Protein 4UBT (pdb70)

Sequence (1555 aa):
HHHGSMGYPVIVEEATRSPIGKRNGWLSGLHATELLGAVQKAVVDKAGIQSGLHHAGDVEQVIGGCVTQFGEQSNNISRVAWLTAGLPEHVGATTVDCQSSGSGQQANHLIAGLIAAGAIDVGIACGIEAMSRVGLGANNAAGGPPDDRSLIRRAQQSWDDIDLPNQFEAAERIAKKRRGITREDVDVFGLEESQRRRAQRAWAEGRFDREISPIQAPVLDEQNQPTGERRRLVFRDQGLRRETTMAGLGELKPVLEGGIHTAGTSSQISDGAAAVLWMDEAVARAHGLTPRARIVAQALVGAEPYYHLDGPVQSTAKVLEEKAGMKIGDIDIIVEINEAFASVVLSWARRVHEPDMDRVNVNGGAIALGHPVGCTGSRLITTALHELERTDQSSLALITMCAGGALSTGTIIERISMGYPVIVEATRSPIGKRRNGWLSGLHATELLGAVQKAVVDKAGIQSGGLHHAAGGDVEQVIGGCVTQFGEQSNNISRVAWLTAGLPEHVGATTVDCQSSGSGQQANHLIAGLIAAGAIDVGIACGIEAMSRVGLGANAGPDRSLIRAQQSWDDIDLPNQFEAAERIAKRRGITREEDVDVFGLESQRRAQQRAWAEGRFDREISPIQAPVLDEQNQPTGERRRRLVFRDQGLRETTMMAGLGELKPVLEGGIHTAGTSSQISDGAAAVLWMDEEAVARAHGLTPRARIVAQALVGAEPYYHLDGPVQSTAKVLEKAGMKIGDIDIVEINEAFASVVLSWARVHEPDMDRVNVNGGAIALGHPVGCTGSRLITTALHELERTDQSLALITMCAGGALSTGTIIERIMGYPVIVEEATRSPIGKRNGWLSGLHHATELLGAVQKAVVDKAGIQSGLHHAGDVEQVIGGCVTQFGEQSNNISRVAWLTAGLPEEHVGATTVDCQSSGSGQQANHLIAGLIAAGAIDVGIACGIEAMSRVGLGANNAAGGPDRSLIRAQSWDIDLPNQFEEAAERIAKRRGITREDVDVFGLESQRRAQRAWAEGRFDREISPIQQAPVLDDEQNQPTGERRRLVFRDQGLRETTMAGLGELKPVVLLEGGIHTAGTSSQISDGAAAVLWMDEAVARAHGLTPRARIVAQALVGAEPYYHLDGPVQSTAKVLEKAGMKIGDIDIVEINEAFASVVLSWARVHEPDMDRVNVNGGAIALGHPVGCTGSRLITTALHELERTDQSSLALITMCAGGALSTGTIIERIIMGYPVIVEEATRSPIGKRNGWLSGLHATELLGAVQKAVVDKAGIIQSGLHAGDVEQVIGGCVTQFGEQSNNISRVAWLTAGLPEEHVGATTVDCQSSGSGQQANHLIAGLIAAGAIDVGIACGIEAMSRVGLGANALPNQQFEEAAERIAKRRGITREEDVDVFGLESQRRAQQRAWAEGRFDREISPIQAPVLDEQNQPTGEERRRLVFRDQGLRREETTMAGLGELKPVLEGGIHTAGTSSQISDGAAAVLWMDEAVARAHGLTPRARRIVAQALVGAEPYYHLDGPVQSTAKKVLEKAGMKIGDIDIVEINEAFASVVLSWARVHEEPDMDRVNVNGGAIALGHPVVGCTGSRLITTALHELERTDQSSLALLITMCAGGALSTGTIIERII

Structure (mmCIF, N/CA/C/O backbone):
data_4UBT
#
_entry.id   4UBT
#
_cell.length_a   76.660
_cell.length_b   100.180
_cell.length_c   107.950
_cell.angle_alpha   90.00
_cell.angle_beta   99.90
_cell.angle_gamma   90.00
#
_symmetry.space_group_name_H-M   'P 1 21 1'
#
loop_
_entity.id
_entity.type
_entity.pdbx_description
1 polymer 'Acetyl-CoA acetyltransferase FadA5'
2 non-polymer 'COENZYME A'
3 non-polymer '(2S)-2-[(8S,9S,10R,13S,14S,17R)-10,13-dimethyl-3-oxo-2,3,6,7,8,9,10,11,12,13,14,15,16,17-tetradecahydro-1H-cyclopenta[a]phenanthren-17-yl]propanoic acid (non-preferred name)'
4 non-polymer GLYCEROL
5 non-polymer 'CHLORIDE ION'
6 non-polymer DI(HYDROXYETHYL)ETHER
7 non-polymer 'SODIUM ION'
8 water water
#
loop_
_atom_site.group_PDB
_atom_site.id
_atom_site.type_symbol
_atom_site.label_atom_id
_atom_site.label_alt_id
_atom_site.label_comp_id
_atom_site.label_asym_id
_atom_site.label_entity_id
_atom_site.label_seq_id
_atom_site.pdbx_PDB_ins_code
_atom_site.Cartn_x
_atom_site.Cartn_y
_atom_site.Cartn_z
_atom_site.occupancy
_atom_site.B_iso_or_equiv
_atom_site.auth_seq_id
_atom_site.auth_comp_id
_atom_site.auth_asym_id
_atom_site.auth_atom_id
_atom_site.pdbx_PDB_model_num
ATOM 1 N N . HIS A 1 4 ? 8.568 -18.414 42.563 0.92 87.61 -4 HIS A N 1
ATOM 2 C CA . HIS A 1 4 ? 7.646 -18.597 41.449 0.92 85.90 -4 HIS A CA 1
ATOM 3 C C . HIS A 1 4 ? 7.627 -17.359 40.550 0.92 82.45 -4 HIS A C 1
ATOM 4 O O . HIS A 1 4 ? 6.948 -17.339 39.521 0.92 78.48 -4 HIS A O 1
ATOM 11 N N . HIS A 1 5 ? 8.382 -16.335 40.950 0.75 81.30 -3 HIS A N 1
ATOM 12 C CA . HIS A 1 5 ? 8.551 -15.104 40.167 0.75 78.46 -3 HIS A CA 1
ATOM 13 C C . HIS A 1 5 ? 8.657 -13.872 41.068 0.75 74.86 -3 HIS A C 1
ATOM 14 O O . HIS A 1 5 ? 8.078 -13.851 42.155 0.75 73.69 -3 HIS A O 1
ATOM 21 N N . HIS A 1 6 ? 9.392 -12.847 40.634 0.85 76.54 -2 HIS A N 1
ATOM 22 C CA . HIS A 1 6 ? 9.429 -11.609 41.427 0.85 79.37 -2 HIS A CA 1
ATOM 23 C C . HIS A 1 6 ? 9.417 -10.238 40.720 0.85 77.47 -2 HIS A C 1
ATOM 24 O O . HIS A 1 6 ? 8.596 -9.387 41.071 0.85 71.97 -2 HIS A O 1
ATOM 31 N N . GLY A 1 7 ? 10.309 -10.000 39.761 0.64 78.41 -1 GLY A N 1
ATOM 32 C CA . GLY A 1 7 ? 10.157 -8.816 38.929 0.64 78.06 -1 GLY A CA 1
ATOM 33 C C . GLY A 1 7 ? 11.331 -7.903 38.617 0.64 79.75 -1 GLY A C 1
ATOM 34 O O . GLY A 1 7 ? 12.395 -7.962 39.242 0.64 77.16 -1 GLY A O 1
ATOM 35 N N . SER A 1 8 ? 11.115 -7.058 37.610 1.00 82.47 0 SER A N 1
ATOM 36 C CA . SER A 1 8 ? 12.001 -5.947 37.291 1.00 82.32 0 SER A CA 1
ATOM 37 C C . SER A 1 8 ? 11.231 -4.662 37.565 1.00 75.04 0 SER A C 1
ATOM 38 O O . SER A 1 8 ? 10.457 -4.198 36.723 1.00 71.31 0 SER A O 1
ATOM 41 N N . MET A 1 9 ? 11.428 -4.100 38.752 1.00 62.04 1 MET A N 1
ATOM 42 C CA . MET A 1 9 ? 10.625 -2.969 39.193 1.00 52.23 1 MET A CA 1
ATOM 43 C C . MET A 1 9 ? 11.476 -1.728 39.336 1.00 48.15 1 MET A C 1
ATOM 44 O O . MET A 1 9 ? 12.702 -1.801 39.477 1.00 51.16 1 MET A O 1
ATOM 49 N N . GLY A 1 10 ? 10.813 -0.583 39.316 1.00 33.88 2 GLY A N 1
ATOM 50 C CA . GLY A 1 10 ? 11.473 0.669 39.602 1.00 33.99 2 GLY A CA 1
ATOM 51 C C . GLY A 1 10 ? 10.933 1.203 40.907 1.00 38.33 2 GLY A C 1
ATOM 52 O O . GLY A 1 10 ? 9.908 0.718 41.417 1.00 33.47 2 GLY A O 1
ATOM 53 N N . TYR A 1 11 ? 11.635 2.189 41.450 1.00 32.17 3 TYR A N 1
ATOM 54 C CA . TYR A 1 11 ? 11.202 2.910 42.636 1.00 31.43 3 TYR A CA 1
ATOM 55 C C . TYR A 1 11 ? 11.082 4.357 42.232 1.00 29.75 3 TYR A C 1
ATOM 56 O O . TYR A 1 11 ? 12.076 5.083 42.204 1.00 29.98 3 TYR A O 1
ATOM 65 N N . PRO A 1 12 ? 9.863 4.777 41.891 1.00 28.16 4 PRO A N 1
ATOM 66 C CA . PRO A 1 12 ? 9.630 6.112 41.334 1.00 26.62 4 PRO A CA 1
ATOM 67 C C . PRO A 1 12 ? 9.922 7.189 42.362 1.00 28.63 4 PRO A C 1
ATOM 68 O O . PRO A 1 12 ? 9.480 7.079 43.509 1.00 27.78 4 PRO A O 1
ATOM 72 N N . VAL A 1 13 ? 10.680 8.205 41.961 1.00 26.06 5 VAL A N 1
ATOM 73 C CA . VAL A 1 13 ? 10.912 9.361 42.808 1.00 28.01 5 VAL A CA 1
ATOM 74 C C . VAL A 1 13 ? 10.820 10.604 41.947 1.00 30.14 5 VAL A C 1
ATOM 75 O O . VAL A 1 13 ? 11.136 10.567 40.755 1.00 25.46 5 VAL A O 1
ATOM 79 N N . ILE A 1 14 ? 10.391 11.703 42.555 1.00 23.76 6 ILE A N 1
ATOM 80 C CA . ILE A 1 14 ? 10.454 13.003 41.903 1.00 26.93 6 ILE A CA 1
ATOM 81 C C . ILE A 1 14 ? 11.877 13.573 41.976 1.00 25.18 6 ILE A C 1
ATOM 82 O O . ILE A 1 14 ? 12.493 13.601 43.052 1.00 26.66 6 ILE A O 1
ATOM 87 N N . VAL A 1 15 ? 12.406 14.015 40.836 1.00 23.71 7 VAL A N 1
ATOM 88 C CA . VAL A 1 15 ? 13.715 14.679 40.824 1.00 25.96 7 VAL A CA 1
ATOM 89 C C . VAL A 1 15 ? 13.614 16.176 40.535 1.00 23.78 7 VAL A C 1
ATOM 90 O O . VAL A 1 15 ? 14.489 16.946 40.945 1.00 27.22 7 VAL A O 1
ATOM 94 N N . GLU A 1 16 ? 12.570 16.588 39.820 1.00 26.28 8 GLU A N 1
ATOM 95 C CA A GLU A 1 16 ? 12.364 18.007 39.525 0.45 25.24 8 GLU A CA 1
ATOM 96 C CA B GLU A 1 16 ? 12.352 18.006 39.556 0.55 24.70 8 GLU A CA 1
ATOM 97 C C . GLU A 1 16 ? 10.877 18.320 39.359 1.00 23.44 8 GLU A C 1
ATOM 98 O O . GLU A 1 16 ? 10.101 17.467 38.950 1.00 23.67 8 GLU A O 1
ATOM 109 N N . ALA A 1 17 ? 10.486 19.552 39.663 1.00 23.94 9 ALA A N 1
ATOM 110 C CA . ALA A 1 17 ? 9.096 19.962 39.444 1.00 23.09 9 ALA A CA 1
ATOM 111 C C . ALA A 1 17 ? 9.013 21.464 39.232 1.00 24.26 9 ALA A C 1
ATOM 112 O O . ALA A 1 17 ? 9.716 22.232 39.890 1.00 26.18 9 ALA A O 1
ATOM 114 N N . THR A 1 18 ? 8.168 21.890 38.300 1.00 24.95 10 THR A N 1
ATOM 115 C CA . THR A 1 18 ? 8.082 23.312 38.019 1.00 23.22 10 THR A CA 1
ATOM 116 C C . THR A 1 18 ? 6.708 23.629 37.453 1.00 23.88 10 THR A C 1
ATOM 117 O O . THR A 1 18 ? 5.993 22.731 37.002 1.00 21.98 10 THR A O 1
ATOM 121 N N . ARG A 1 19 ? 6.330 24.903 37.489 1.00 23.28 11 ARG A N 1
ATOM 122 C CA . ARG A 1 19 ? 5.040 25.300 36.938 1.00 22.53 11 ARG A CA 1
ATOM 123 C C . ARG A 1 19 ? 5.136 26.684 36.335 1.00 26.12 11 ARG A C 1
ATOM 124 O O . ARG A 1 19 ? 5.989 27.483 36.718 1.00 25.10 11 ARG A O 1
ATOM 132 N N . SER A 1 20 ? 4.247 26.980 35.401 1.00 24.68 12 SER A N 1
ATOM 133 C CA . SER A 1 20 ? 4.128 28.348 34.919 1.00 25.30 12 SER A CA 1
ATOM 134 C C . SER A 1 20 ? 3.457 29.189 35.992 1.00 24.06 12 SER A C 1
ATOM 135 O O . SER A 1 20 ? 2.778 28.662 36.892 1.00 25.92 12 SER A O 1
ATOM 138 N N . PRO A 1 21 ? 3.627 30.512 35.903 1.00 21.47 13 PRO A N 1
ATOM 139 C CA . PRO A 1 21 ? 2.710 31.367 36.660 1.00 21.81 13 PRO A CA 1
ATOM 140 C C . PRO A 1 21 ? 1.298 31.095 36.148 1.00 23.69 13 PRO A C 1
ATOM 141 O O . PRO A 1 21 ? 1.138 30.599 35.032 1.00 22.24 13 PRO A O 1
ATOM 145 N N . ILE A 1 22 ? 0.284 31.386 36.957 1.00 23.02 14 ILE A N 1
ATOM 146 C CA . ILE A 1 22 ? -1.092 31.115 36.549 1.00 20.96 14 ILE A CA 1
ATOM 147 C C . ILE A 1 22 ? -1.734 32.429 36.102 1.00 22.39 14 ILE A C 1
ATOM 148 O O . ILE A 1 22 ? -1.777 33.390 36.867 1.00 21.92 14 ILE A O 1
ATOM 153 N N . GLY A 1 23 ? -2.219 32.477 34.862 1.00 22.95 15 GLY A N 1
ATOM 154 C CA . GLY A 1 23 ? -2.824 33.698 34.346 1.00 22.00 15 GLY A CA 1
ATOM 155 C C . GLY A 1 23 ? -4.333 33.722 34.533 1.00 21.72 15 GLY A C 1
ATOM 156 O O . GLY A 1 23 ? -4.962 32.661 34.601 1.00 22.36 15 GLY A O 1
ATOM 157 N N . LYS A 1 24 ? -4.915 34.921 34.618 1.00 22.13 16 LYS A N 1
ATOM 158 C CA . LYS A 1 24 ? -6.369 35.063 34.691 1.00 23.69 16 LYS A CA 1
ATOM 159 C C . LYS A 1 24 ? -6.968 34.879 33.304 1.00 24.69 16 LYS A C 1
ATOM 160 O O . LYS A 1 24 ? -6.257 34.932 32.293 1.00 24.17 16 LYS A O 1
ATOM 166 N N . ARG A 1 25 ? -8.278 34.663 33.253 1.00 21.10 17 ARG A N 1
ATOM 167 C CA . ARG A 1 25 ? -8.969 34.527 31.973 1.00 21.29 17 ARG A CA 1
ATOM 168 C C . ARG A 1 25 ? -8.735 35.773 31.128 1.00 28.24 17 ARG A C 1
ATOM 169 O O . ARG A 1 25 ? -8.918 36.898 31.613 1.00 26.43 17 ARG A O 1
ATOM 177 N N . ASN A 1 26 ? -8.343 35.571 29.869 1.00 24.41 18 ASN A N 1
ATOM 178 C CA . ASN A 1 26 ? -7.987 36.668 28.969 1.00 25.84 18 ASN A CA 1
ATOM 179 C C . ASN A 1 26 ? -6.838 37.497 29.526 1.00 29.47 18 ASN A C 1
ATOM 180 O O . ASN A 1 26 ? -6.697 38.688 29.205 1.00 30.23 18 ASN A O 1
ATOM 185 N N . GLY A 1 27 ? -6.015 36.857 30.356 1.00 25.96 19 GLY A N 1
ATOM 186 C CA . GLY A 1 27 ? -4.950 37.548 31.058 1.00 27.33 19 GLY A CA 1
ATOM 187 C C . GLY A 1 27 ? -3.572 37.377 30.450 1.00 29.26 19 GLY A C 1
ATOM 188 O O . GLY A 1 27 ? -3.418 37.276 29.226 1.00 25.65 19 GLY A O 1
ATOM 189 N N . TRP A 1 28 ? -2.564 37.331 31.315 1.00 26.08 20 TRP A N 1
ATOM 190 C CA . TRP A 1 28 ? -1.167 37.448 30.886 1.00 26.50 20 TRP A CA 1
ATOM 191 C C . TRP A 1 28 ? -0.691 36.339 29.949 1.00 23.81 20 TRP A C 1
ATOM 192 O O . TRP A 1 28 ? 0.254 36.531 29.178 1.00 26.07 20 TRP A O 1
ATOM 203 N N . LEU A 1 29 ? -1.337 35.182 30.014 1.00 22.23 21 LEU A N 1
ATOM 204 C CA . LEU A 1 29 ? -0.902 34.038 29.230 1.00 26.07 21 LEU A CA 1
ATOM 205 C C . LEU A 1 29 ? -1.860 33.731 28.086 1.00 23.09 21 LEU A C 1
ATOM 206 O O . LEU A 1 29 ? -1.667 32.754 27.367 1.00 23.34 21 LEU A O 1
ATOM 211 N N . SER A 1 30 ? -2.892 34.555 27.914 1.00 24.41 22 SER A N 1
ATOM 212 C CA . SER A 1 30 ? -3.977 34.193 27.001 1.00 26.20 22 SER A CA 1
ATOM 213 C C . SER A 1 30 ? -3.527 34.258 25.544 1.00 29.99 22 SER A C 1
ATOM 214 O O . SER A 1 30 ? -4.201 33.741 24.648 1.00 24.93 22 SER A O 1
ATOM 217 N N . GLY A 1 31 ? -2.377 34.878 25.306 1.00 25.27 23 GLY A N 1
ATOM 218 C CA . GLY A 1 31 ? -1.876 35.025 23.954 1.00 28.95 23 GLY A CA 1
ATOM 219 C C . GLY A 1 31 ? -1.047 33.850 23.476 1.00 27.77 23 GLY A C 1
ATOM 220 O O . GLY A 1 31 ? -0.621 33.826 22.308 1.00 27.79 23 GLY A O 1
ATOM 221 N N . LEU A 1 32 ? -0.811 32.879 24.362 1.00 24.37 24 LEU A N 1
ATOM 222 C CA . LEU A 1 32 ? -0.008 31.708 24.004 1.00 24.84 24 LEU A CA 1
ATOM 223 C C . LEU A 1 32 ? -0.908 30.581 23.530 1.00 26.49 24 LEU A C 1
ATOM 224 O O . LEU A 1 32 ? -1.908 30.274 24.174 1.00 28.39 24 LEU A O 1
ATOM 229 N N . HIS A 1 33 ? -0.538 29.948 22.424 1.00 25.39 25 HIS A N 1
ATOM 230 C CA . HIS A 1 33 ? -1.248 28.745 21.969 1.00 21.58 25 HIS A CA 1
ATOM 231 C C . HIS A 1 33 ? -1.118 27.721 23.095 1.00 21.81 25 HIS A C 1
ATOM 232 O O . HIS A 1 33 ? -0.073 27.650 23.761 1.00 24.35 25 HIS A O 1
ATOM 239 N N . ALA A 1 34 ? -2.154 26.912 23.317 1.00 22.92 26 ALA A N 1
ATOM 240 C CA . ALA A 1 34 ? -2.096 25.958 24.417 1.00 18.58 26 ALA A CA 1
ATOM 241 C C . ALA A 1 34 ? -0.881 25.027 24.315 1.00 24.65 26 ALA A C 1
ATOM 242 O O . ALA A 1 34 ? -0.284 24.662 25.332 1.00 21.40 26 ALA A O 1
ATOM 244 N N . THR A 1 35 ? -0.532 24.627 23.095 1.00 21.56 27 THR A N 1
ATOM 245 C CA . THR A 1 35 ? 0.585 23.709 22.892 1.00 22.65 27 THR A CA 1
ATOM 246 C C . THR A 1 35 ? 1.917 24.379 23.236 1.00 22.44 27 THR A C 1
ATOM 247 O O . THR A 1 35 ? 2.868 23.703 23.648 1.00 25.09 27 THR A O 1
ATOM 251 N N . GLU A 1 36 ? 1.995 25.697 23.057 1.00 22.84 28 GLU A N 1
ATOM 252 C CA . GLU A 1 36 ? 3.208 26.433 23.405 1.00 19.86 28 GLU A CA 1
ATOM 253 C C . GLU A 1 36 ? 3.364 26.577 24.918 1.00 24.34 28 GLU A C 1
ATOM 254 O O . GLU A 1 36 ? 4.478 26.507 25.449 1.00 25.12 28 GLU A O 1
ATOM 260 N N . LEU A 1 37 ? 2.252 26.804 25.608 1.00 22.19 29 LEU A N 1
ATOM 261 C CA . LEU A 1 37 ? 2.287 26.925 27.065 1.00 25.25 29 LEU A CA 1
ATOM 262 C C . LEU A 1 37 ? 2.753 25.615 27.698 1.00 24.69 29 LEU A C 1
ATOM 263 O O . LEU A 1 37 ? 3.635 25.622 28.555 1.00 23.08 29 LEU A O 1
ATOM 268 N N . LEU A 1 38 ? 2.175 24.487 27.283 1.00 21.08 30 LEU A N 1
ATOM 269 C CA . LEU A 1 38 ? 2.602 23.199 27.839 1.00 20.37 30 LEU A CA 1
ATOM 270 C C . LEU A 1 38 ? 4.035 22.856 27.441 1.00 20.64 30 LEU A C 1
ATOM 271 O O . LEU A 1 38 ? 4.839 22.408 28.270 1.00 22.50 30 LEU A O 1
ATOM 276 N N . GLY A 1 39 ? 4.355 23.059 26.167 1.00 20.08 31 GLY A N 1
ATOM 277 C CA . GLY A 1 39 ? 5.685 22.739 25.674 1.00 21.23 31 GLY A CA 1
ATOM 278 C C . GLY A 1 39 ? 6.771 23.473 26.435 1.00 25.38 31 GLY A C 1
ATOM 279 O O . GLY A 1 39 ? 7.828 22.912 26.734 1.00 25.91 31 GLY A O 1
ATOM 280 N N . ALA A 1 40 ? 6.512 24.736 26.748 1.00 23.64 32 ALA A N 1
ATOM 281 C CA . ALA A 1 40 ? 7.487 25.556 27.450 1.00 23.48 32 ALA A CA 1
ATOM 282 C C . ALA A 1 40 ? 7.775 25.016 28.853 1.00 22.71 32 ALA A C 1
ATOM 283 O O . ALA A 1 40 ? 8.917 25.097 29.337 1.00 27.83 32 ALA A O 1
ATOM 285 N N . VAL A 1 41 ? 6.737 24.501 29.512 1.00 23.10 33 VAL A N 1
ATOM 286 C CA . VAL A 1 41 ? 6.888 23.926 30.850 1.00 23.73 33 VAL A CA 1
ATOM 287 C C . VAL A 1 41 ? 7.527 22.531 30.798 1.00 26.50 33 VAL A C 1
ATOM 288 O O . VAL A 1 41 ? 8.335 22.176 31.662 1.00 24.10 33 VAL A O 1
ATOM 292 N N . GLN A 1 42 ? 7.193 21.756 29.770 1.00 23.48 34 GLN A N 1
ATOM 293 C CA . GLN A 1 42 ? 7.871 20.482 29.547 1.00 22.27 34 GLN A CA 1
ATOM 294 C C . GLN A 1 42 ? 9.370 20.702 29.380 1.00 24.97 34 GLN A C 1
ATOM 295 O O . GLN A 1 42 ? 10.183 20.010 30.004 1.00 24.37 34 GLN A O 1
ATOM 301 N N . LYS A 1 43 ? 9.737 21.655 28.526 1.00 24.05 35 LYS A N 1
ATOM 302 C CA . LYS A 1 43 ? 11.139 21.970 28.293 1.00 24.52 35 LYS A CA 1
ATOM 303 C C . LYS A 1 43 ? 11.777 22.497 29.581 1.00 28.84 35 LYS A C 1
ATOM 304 O O . LYS A 1 43 ? 12.908 22.160 29.898 1.00 26.70 35 LYS A O 1
ATOM 310 N N . ALA A 1 44 ? 11.032 23.291 30.344 1.00 27.61 36 ALA A N 1
ATOM 311 C CA . ALA A 1 44 ? 11.592 23.918 31.541 1.00 29.57 36 ALA A CA 1
ATOM 312 C C . ALA A 1 44 ? 11.962 22.894 32.607 1.00 28.00 36 ALA A C 1
ATOM 313 O O . ALA A 1 44 ? 12.975 23.051 33.286 1.00 28.31 36 ALA A O 1
ATOM 315 N N . VAL A 1 45 ? 11.130 21.869 32.790 1.00 24.29 37 VAL A N 1
ATOM 316 C CA . VAL A 1 45 ? 11.422 20.884 33.826 1.00 25.93 37 VAL A CA 1
ATOM 317 C C . VAL A 1 45 ? 12.623 20.012 33.441 1.00 32.16 37 VAL A C 1
ATOM 318 O O . VAL A 1 45 ? 13.381 19.587 34.312 1.00 29.06 37 VAL A O 1
ATOM 322 N N . VAL A 1 46 ? 12.801 19.758 32.142 1.00 25.25 38 VAL A N 1
ATOM 323 C CA . VAL A 1 46 ? 13.989 19.049 31.662 1.00 27.47 38 VAL A CA 1
ATOM 324 C C . VAL A 1 46 ? 15.233 19.899 31.869 1.00 31.62 38 VAL A C 1
ATOM 325 O O . VAL A 1 46 ? 16.265 19.414 32.373 1.00 30.72 38 VAL A O 1
ATOM 329 N N . ASP A 1 47 ? 15.150 21.167 31.473 1.00 31.18 39 ASP A N 1
ATOM 330 C CA . ASP A 1 47 ? 16.299 22.058 31.607 1.00 30.89 39 ASP A CA 1
ATOM 331 C C . ASP A 1 47 ? 16.733 22.184 33.068 1.00 36.30 39 ASP A C 1
ATOM 332 O O . ASP A 1 47 ? 17.923 22.286 33.358 1.00 33.02 39 ASP A O 1
ATOM 337 N N . LYS A 1 48 ? 15.770 22.181 33.986 1.00 32.75 40 LYS A N 1
ATOM 338 C CA . LYS A 1 48 ? 16.074 22.379 35.407 1.00 31.98 40 LYS A CA 1
ATOM 339 C C . LYS A 1 48 ? 16.913 21.229 35.958 1.00 34.43 40 LYS A C 1
ATOM 340 O O . LYS A 1 48 ? 17.800 21.422 36.788 1.00 38.47 40 LYS A O 1
ATOM 346 N N . ALA A 1 49 ? 16.636 20.026 35.473 1.00 30.62 41 ALA A N 1
ATOM 347 C CA . ALA A 1 49 ? 17.388 18.845 35.871 1.00 40.87 41 ALA A CA 1
ATOM 348 C C . ALA A 1 49 ? 18.800 18.874 35.294 1.00 53.67 41 ALA A C 1
ATOM 349 O O . ALA A 1 49 ? 19.762 18.473 35.954 1.00 56.28 41 ALA A O 1
ATOM 351 N N . GLY A 1 50 ? 18.922 19.359 34.061 1.00 55.36 42 GLY A N 1
ATOM 352 C CA . GLY A 1 50 ? 20.189 19.340 33.351 1.00 56.34 42 GLY A CA 1
ATOM 353 C C . GLY A 1 50 ? 21.319 20.115 34.007 1.00 52.53 42 GLY A C 1
ATOM 354 O O . GLY A 1 50 ? 22.486 19.894 33.694 1.00 55.48 42 GLY A O 1
ATOM 355 N N . ILE A 1 51 ? 20.969 21.028 34.910 1.00 57.82 43 ILE A N 1
ATOM 356 C CA . ILE A 1 51 ? 21.951 21.848 35.619 1.00 65.77 43 ILE A CA 1
ATOM 357 C C . ILE A 1 51 ? 22.876 20.998 36.492 1.00 68.41 43 ILE A C 1
ATOM 358 O O . ILE A 1 51 ? 24.088 21.246 36.576 1.00 63.01 43 ILE A O 1
ATOM 363 N N . GLN A 1 52 ? 22.286 19.996 37.136 1.00 68.77 44 GLN A N 1
ATOM 364 C CA . GLN A 1 52 ? 22.975 19.160 38.112 1.00 76.36 44 GLN A CA 1
ATOM 365 C C . GLN A 1 52 ? 23.487 17.860 37.510 1.00 71.37 44 GLN A C 1
ATOM 366 O O . GLN A 1 52 ? 24.046 17.017 38.219 1.00 72.25 44 GLN A O 1
ATOM 372 N N . SER A 1 53 ? 23.307 17.695 36.203 1.00 59.74 45 SER A N 1
ATOM 373 C CA . SER A 1 53 ? 23.460 16.380 35.595 1.00 52.35 45 SER A CA 1
ATOM 374 C C . SER A 1 53 ? 23.730 16.456 34.099 1.00 50.34 45 SER A C 1
ATOM 375 O O . SER A 1 53 ? 23.792 17.543 33.522 1.00 63.04 45 SER A O 1
ATOM 378 N N . GLY A 1 54 ? 23.867 15.288 33.475 1.00 46.96 46 GLY A N 1
ATOM 379 C CA . GLY A 1 54 ? 23.977 15.198 32.029 1.00 49.88 46 GLY A CA 1
ATOM 380 C C . GLY A 1 54 ? 22.668 14.745 31.398 1.00 52.47 46 GLY A C 1
ATOM 381 O O . GLY A 1 54 ? 22.633 14.289 30.251 1.00 50.27 46 GLY A O 1
ATOM 382 N N . LEU A 1 55 ? 21.577 14.865 32.147 1.00 47.03 47 LEU A N 1
ATOM 383 C CA . LEU A 1 55 ? 20.271 14.465 31.626 1.00 41.55 47 LEU A CA 1
ATOM 384 C C . LEU A 1 55 ? 19.806 15.422 30.526 1.00 42.13 47 LEU A C 1
ATOM 385 O O . LEU A 1 55 ? 19.936 16.643 30.653 1.00 41.33 47 LEU A O 1
ATOM 390 N N . HIS A 1 56 ? 19.277 14.857 29.445 1.00 42.12 48 HIS A N 1
ATOM 391 C CA A HIS A 1 56 ? 18.778 15.634 28.314 0.44 41.87 48 HIS A CA 1
ATOM 392 C CA C HIS A 1 56 ? 18.769 15.650 28.331 0.56 42.08 48 HIS A CA 1
ATOM 393 C C . HIS A 1 56 ? 17.342 15.215 27.996 1.00 34.32 48 HIS A C 1
ATOM 394 O O . HIS A 1 56 ? 16.890 14.161 28.436 1.00 32.61 48 HIS A O 1
ATOM 407 N N . ALA A 1 57 ? 16.619 16.032 27.234 1.00 31.00 49 ALA A N 1
ATOM 408 C CA . ALA A 1 57 ? 15.222 15.716 26.916 1.00 30.52 49 ALA A CA 1
ATOM 409 C C . ALA A 1 57 ? 15.052 14.348 26.266 1.00 29.43 49 ALA A C 1
ATOM 410 O O . ALA A 1 57 ? 14.012 13.714 26.430 1.00 27.83 49 ALA A O 1
ATOM 412 N N . GLY A 1 58 ? 16.058 13.900 25.519 1.00 30.57 50 GLY A N 1
ATOM 413 C CA . GLY A 1 58 ? 15.961 12.624 24.829 1.00 33.55 50 GLY A CA 1
ATOM 414 C C . GLY A 1 58 ? 16.036 11.434 25.770 1.00 32.25 50 GLY A C 1
ATOM 415 O O . GLY A 1 58 ? 15.783 10.288 25.365 1.00 36.13 50 GLY A O 1
ATOM 416 N N . ASP A 1 59 ? 16.392 11.700 27.026 1.00 32.41 51 ASP A N 1
ATOM 417 C CA . ASP A 1 59 ? 16.476 10.643 28.028 1.00 30.67 51 ASP A CA 1
ATOM 418 C C . ASP A 1 59 ? 15.110 10.357 28.628 1.00 28.26 51 ASP A C 1
ATOM 419 O O . ASP A 1 59 ? 14.918 9.328 29.274 1.00 31.32 51 ASP A O 1
ATOM 424 N N . VAL A 1 60 ? 14.159 11.273 28.431 1.00 25.93 52 VAL A N 1
ATOM 425 C CA . VAL A 1 60 ? 12.798 11.049 28.899 1.00 22.60 52 VAL A CA 1
ATOM 426 C C . VAL A 1 60 ? 12.202 9.970 28.002 1.00 30.46 52 VAL A C 1
ATOM 427 O O . VAL A 1 60 ? 12.417 9.985 26.786 1.00 28.93 52 VAL A O 1
ATOM 431 N N . GLU A 1 61 ? 11.478 9.020 28.588 1.00 24.48 53 GLU A N 1
ATOM 432 C CA . GLU A 1 61 ? 10.884 7.940 27.791 1.00 22.70 53 GLU A CA 1
ATOM 433 C C . GLU A 1 61 ? 9.427 8.172 27.422 1.00 24.09 53 GLU A C 1
ATOM 434 O O . GLU A 1 61 ? 9.007 7.878 26.295 1.00 23.24 53 GLU A O 1
ATOM 440 N N . GLN A 1 62 ? 8.654 8.665 28.381 1.00 22.32 54 GLN A N 1
ATOM 441 C CA . GLN A 1 62 ? 7.258 8.986 28.142 1.00 19.43 54 GLN A CA 1
ATOM 442 C C . GLN A 1 62 ? 6.857 10.236 28.904 1.00 22.50 54 GLN A C 1
ATOM 443 O O . GLN A 1 62 ? 7.397 10.535 29.986 1.00 20.96 54 GLN A O 1
ATOM 449 N N . VAL A 1 63 ? 5.900 10.946 28.323 1.00 17.94 55 VAL A N 1
ATOM 450 C CA . VAL A 1 63 ? 5.272 12.101 28.941 1.00 20.30 55 VAL A CA 1
ATOM 451 C C . VAL A 1 63 ? 3.793 11.774 29.069 1.00 20.18 55 VAL A C 1
ATOM 452 O O . VAL A 1 63 ? 3.180 11.265 28.129 1.00 19.80 55 VAL A O 1
ATOM 456 N N . ILE A 1 64 ? 3.215 12.024 30.241 1.00 18.74 56 ILE A N 1
ATOM 457 C CA . ILE A 1 64 ? 1.766 11.895 30.399 1.00 18.22 56 ILE A CA 1
ATOM 458 C C . ILE A 1 64 ? 1.232 13.227 30.919 1.00 16.58 56 ILE A C 1
ATOM 459 O O . ILE A 1 64 ? 1.692 13.704 31.953 1.00 18.15 56 ILE A O 1
ATOM 464 N N . GLY A 1 65 ? 0.286 13.827 30.190 1.00 16.80 57 GLY A N 1
ATOM 465 C CA . GLY A 1 65 ? -0.242 15.140 30.549 1.00 17.33 57 GLY A CA 1
ATOM 466 C C . GLY A 1 65 ? -1.749 15.135 30.765 1.00 17.24 57 GLY A C 1
ATOM 467 O O . GLY A 1 65 ? -2.496 14.494 30.015 1.00 17.82 57 GLY A O 1
ATOM 468 N N . GLY A 1 66 ? -2.198 15.842 31.803 1.00 17.42 58 GLY A N 1
ATOM 469 C CA . GLY A 1 66 ? -3.620 16.037 32.042 1.00 15.42 58 GLY A CA 1
ATOM 470 C C . GLY A 1 66 ? -4.179 17.245 31.298 1.00 16.83 58 GLY A C 1
ATOM 471 O O . GLY A 1 66 ? -3.509 18.274 31.144 1.00 17.65 58 GLY A O 1
ATOM 472 N N . CYS A 1 67 ? -5.413 17.117 30.828 1.00 14.03 59 CYS A N 1
ATOM 473 C CA . CYS A 1 67 ? -6.105 18.225 30.162 1.00 13.55 59 CYS A CA 1
ATOM 474 C C . CYS A 1 67 ? -7.573 17.875 30.123 1.00 15.15 59 CYS A C 1
ATOM 475 O O . CYS A 1 67 ? -7.947 16.763 29.720 1.00 18.62 59 CYS A O 1
ATOM 478 N N . VAL A 1 68 ? -8.416 18.807 30.561 1.00 15.58 60 VAL A N 1
ATOM 479 C CA . VAL A 1 68 ? -9.852 18.532 30.613 1.00 16.44 60 VAL A CA 1
ATOM 480 C C . VAL A 1 68 ? -10.574 18.722 29.268 1.00 19.76 60 VAL A C 1
ATOM 481 O O . VAL A 1 68 ? -11.219 17.790 28.756 1.00 17.97 60 VAL A O 1
ATOM 485 N N . THR A 1 69 ? -10.489 19.918 28.696 1.00 17.14 61 THR A N 1
ATOM 486 C CA . THR A 1 69 ? -11.318 20.222 27.529 1.00 17.35 61 THR A CA 1
ATOM 487 C C . THR A 1 69 ? -10.535 19.955 26.245 1.00 14.29 61 THR A C 1
ATOM 488 O O . THR A 1 69 ? -9.880 20.850 25.701 1.00 16.22 61 THR A O 1
ATOM 492 N N . GLN A 1 70 ? -10.568 18.707 25.775 1.00 17.55 62 GLN A N 1
ATOM 493 C CA . GLN A 1 70 ? -9.641 18.294 24.725 1.00 16.31 62 GLN A CA 1
ATOM 494 C C . GLN A 1 70 ? -10.232 18.562 23.362 1.00 15.58 62 GLN A C 1
ATOM 495 O O . GLN A 1 70 ? -10.561 17.642 22.592 1.00 19.01 62 GLN A O 1
ATOM 501 N N . PHE A 1 71 ? -10.367 19.855 23.097 1.00 18.78 63 PHE A N 1
ATOM 502 C CA . PHE A 1 71 ? -10.964 20.377 21.882 1.00 18.30 63 PHE A CA 1
ATOM 503 C C . PHE A 1 71 ? -10.000 21.367 21.252 1.00 18.42 63 PHE A C 1
ATOM 504 O O . PHE A 1 71 ? -9.298 22.090 21.963 1.00 20.12 63 PHE A O 1
ATOM 512 N N . GLY A 1 72 ? -9.991 21.432 19.920 1.00 19.12 64 GLY A N 1
ATOM 513 C CA . GLY A 1 72 ? -9.262 22.483 19.228 1.00 21.94 64 GLY A CA 1
ATOM 514 C C . GLY A 1 72 ? -7.786 22.429 19.552 1.00 18.64 64 GLY A C 1
ATOM 515 O O . GLY A 1 72 ? -7.140 21.379 19.368 1.00 20.81 64 GLY A O 1
ATOM 516 N N . GLU A 1 73 ? -7.255 23.552 20.040 1.00 20.06 65 GLU A N 1
ATOM 517 C CA . GLU A 1 73 ? -5.857 23.642 20.429 1.00 23.33 65 GLU A CA 1
ATOM 518 C C . GLU A 1 73 ? -5.470 22.544 21.414 1.00 22.60 65 GLU A C 1
ATOM 519 O O . GLU A 1 73 ? -4.298 22.170 21.496 1.00 21.52 65 GLU A O 1
ATOM 525 N N . GLN A 1 74 ? -6.449 22.039 22.168 1.00 19.92 66 GLN A N 1
ATOM 526 C CA . GLN A 1 74 ? -6.172 21.062 23.220 1.00 17.41 66 GLN A CA 1
ATOM 527 C C . GLN A 1 74 ? -6.577 19.648 22.834 1.00 19.22 66 GLN A C 1
ATOM 528 O O . GLN A 1 74 ? -6.591 18.743 23.674 1.00 19.00 66 GLN A O 1
ATOM 534 N N . SER A 1 75 ? -6.908 19.450 21.564 1.00 19.29 67 SER A N 1
ATOM 535 C CA . SER A 1 75 ? -7.279 18.122 21.091 1.00 17.90 67 SER A CA 1
ATOM 536 C C . SER A 1 75 ? -6.057 17.399 20.519 1.00 17.45 67 SER A C 1
ATOM 537 O O . SER A 1 75 ? -4.951 17.950 20.485 1.00 19.98 67 SER A O 1
ATOM 540 N N . ASN A 1 76 ? -6.262 16.176 20.048 1.00 20.83 68 ASN A N 1
ATOM 541 C CA . ASN A 1 76 ? -5.217 15.475 19.303 1.00 19.01 68 ASN A CA 1
ATOM 542 C C . ASN A 1 76 ? -3.946 15.239 20.114 1.00 20.54 68 ASN A C 1
ATOM 543 O O . ASN A 1 76 ? -2.833 15.380 19.595 1.00 19.52 68 ASN A O 1
ATOM 548 N N . ASN A 1 77 ? -4.134 14.837 21.369 1.00 17.80 69 ASN A N 1
ATOM 549 C CA . ASN A 1 77 ? -3.032 14.483 22.268 1.00 16.71 69 ASN A CA 1
ATOM 550 C C . ASN A 1 77 ? -2.084 15.666 22.453 1.00 18.26 69 ASN A C 1
ATOM 551 O O . ASN A 1 77 ? -0.951 15.669 21.955 1.00 19.06 69 ASN A O 1
ATOM 556 N N . ILE A 1 78 ? -2.561 16.682 23.169 1.00 18.25 70 ILE A N 1
ATOM 557 C CA . ILE A 1 78 ? -1.788 17.910 23.334 1.00 17.43 70 ILE A CA 1
ATOM 558 C C . ILE A 1 78 ? -0.414 17.648 23.972 1.00 20.98 70 ILE A C 1
ATOM 559 O O . ILE A 1 78 ? 0.556 18.352 23.679 1.00 18.49 70 ILE A O 1
ATOM 564 N N . SER A 1 79 ? -0.322 16.637 24.828 1.00 19.47 71 SER A N 1
ATOM 565 C CA . SER A 1 79 ? 0.968 16.298 25.448 1.00 16.17 71 SER A CA 1
ATOM 566 C C . SER A 1 79 ? 2.022 16.055 24.389 1.00 16.88 71 SER A C 1
ATOM 567 O O . SER A 1 79 ? 3.159 16.524 24.504 1.00 19.24 71 SER A O 1
ATOM 570 N N . ARG A 1 80 ? 1.642 15.302 23.356 1.00 17.26 72 ARG A N 1
ATOM 571 C CA . ARG A 1 80 ? 2.554 15.017 22.239 1.00 18.44 72 ARG A CA 1
ATOM 572 C C . ARG A 1 80 ? 2.771 16.244 21.352 1.00 20.41 72 ARG A C 1
ATOM 573 O O . ARG A 1 80 ? 3.909 16.558 20.961 1.00 20.88 72 ARG A O 1
ATOM 581 N N . VAL A 1 81 ? 1.693 16.963 21.038 1.00 18.70 73 VAL A N 1
ATOM 582 C CA . VAL A 1 81 ? 1.828 18.113 20.134 1.00 17.05 73 VAL A CA 1
ATOM 583 C C . VAL A 1 81 ? 2.702 19.188 20.778 1.00 19.22 73 VAL A C 1
ATOM 584 O O . VAL A 1 81 ? 3.552 19.801 20.119 1.00 22.26 73 VAL A O 1
ATOM 588 N N . ALA A 1 82 ? 2.508 19.396 22.076 1.00 19.72 74 ALA A N 1
ATOM 589 C CA . ALA A 1 82 ? 3.317 20.377 22.815 1.00 18.92 74 ALA A CA 1
ATOM 590 C C . ALA A 1 82 ? 4.805 20.022 22.780 1.00 24.91 74 ALA A C 1
ATOM 591 O O . ALA A 1 82 ? 5.671 20.884 22.531 1.00 21.64 74 ALA A O 1
ATOM 593 N N . TRP A 1 83 ? 5.105 18.755 23.047 1.00 23.61 75 TRP A N 1
ATOM 594 C CA . TRP A 1 83 ? 6.486 18.267 23.051 1.00 23.99 75 TRP A CA 1
ATOM 595 C C . TRP A 1 83 ? 7.163 18.564 21.710 1.00 24.66 75 TRP A C 1
ATOM 596 O O . TRP A 1 83 ? 8.267 19.121 21.664 1.00 24.95 75 TRP A O 1
ATOM 607 N N . LEU A 1 84 ? 6.498 18.199 20.615 1.00 24.58 76 LEU A N 1
ATOM 608 C CA . LEU A 1 84 ? 7.029 18.439 19.275 1.00 26.42 76 LEU A CA 1
ATOM 609 C C . LEU A 1 84 ? 7.162 19.930 18.948 1.00 22.68 76 LEU A C 1
ATOM 610 O O . LEU A 1 84 ? 8.133 20.362 18.308 1.00 25.40 76 LEU A O 1
ATOM 615 N N . THR A 1 85 ? 6.197 20.718 19.413 1.00 24.06 77 THR A N 1
ATOM 616 C CA . THR A 1 85 ? 6.149 22.145 19.110 1.00 27.91 77 THR A CA 1
ATOM 617 C C . THR A 1 85 ? 7.318 22.888 19.765 1.00 31.08 77 THR A C 1
ATOM 618 O O . THR A 1 85 ? 7.868 23.855 19.205 1.00 27.83 77 THR A O 1
ATOM 622 N N . ALA A 1 86 ? 7.706 22.415 20.946 1.00 26.52 78 ALA A N 1
ATOM 623 C CA . ALA A 1 86 ? 8.812 22.999 21.700 1.00 27.33 78 ALA A CA 1
ATOM 624 C C . ALA A 1 86 ? 10.164 22.522 21.173 1.00 28.37 78 ALA A C 1
ATOM 625 O O . ALA A 1 86 ? 11.215 22.898 21.706 1.00 30.13 78 ALA A O 1
ATOM 627 N N . GLY A 1 87 ? 10.140 21.679 20.142 1.00 28.54 79 GLY A N 1
ATOM 628 C CA . GLY A 1 87 ? 11.373 21.262 19.487 1.00 29.03 79 GLY A CA 1
ATOM 629 C C . GLY A 1 87 ? 12.068 20.117 20.203 1.00 31.19 79 GLY A C 1
ATOM 630 O O . GLY A 1 87 ? 13.249 19.868 19.959 1.00 33.00 79 GLY A O 1
ATOM 631 N N . LEU A 1 88 ? 11.340 19.419 21.075 1.00 24.94 80 LEU A N 1
ATOM 632 C CA . LEU A 1 88 ? 11.927 18.332 21.863 1.00 25.56 80 LEU A CA 1
ATOM 633 C C . LEU A 1 88 ? 11.941 17.023 21.057 1.00 30.96 80 LEU A C 1
ATOM 634 O O . LEU A 1 88 ? 11.233 16.904 20.055 1.00 31.58 80 LEU A O 1
ATOM 639 N N . PRO A 1 89 ? 12.777 16.053 21.470 1.00 29.37 81 PRO A N 1
ATOM 640 C CA . PRO A 1 89 ? 13.112 14.931 20.575 1.00 28.83 81 PRO A CA 1
ATOM 641 C C . PRO A 1 89 ? 11.920 14.055 20.200 1.00 26.32 81 PRO A C 1
ATOM 642 O O . PRO A 1 89 ? 11.094 13.711 21.053 1.00 27.12 81 PRO A O 1
ATOM 646 N N . GLU A 1 90 ? 11.852 13.681 18.925 1.00 26.84 82 GLU A N 1
ATOM 647 C CA . GLU A 1 90 ? 10.663 13.022 18.393 1.00 31.15 82 GLU A CA 1
ATOM 648 C C . GLU A 1 90 ? 10.433 11.623 18.953 1.00 29.89 82 GLU A C 1
ATOM 649 O O . GLU A 1 90 ? 9.305 11.146 18.979 1.00 26.05 82 GLU A O 1
ATOM 655 N N . HIS A 1 91 ? 11.488 10.959 19.412 1.00 28.93 83 HIS A N 1
ATOM 656 C CA . HIS A 1 91 ? 11.347 9.558 19.831 1.00 24.11 83 HIS A CA 1
ATOM 657 C C . HIS A 1 91 ? 10.677 9.383 21.194 1.00 27.02 83 HIS A C 1
ATOM 658 O O . HIS A 1 91 ? 10.389 8.255 21.612 1.00 23.96 83 HIS A O 1
ATOM 665 N N . VAL A 1 92 ? 10.414 10.484 21.893 1.00 25.42 84 VAL A N 1
ATOM 666 C CA . VAL A 1 92 ? 9.771 10.395 23.209 1.00 26.32 84 VAL A CA 1
ATOM 667 C C . VAL A 1 92 ? 8.254 10.193 23.087 1.00 23.73 84 VAL A C 1
ATOM 668 O O . VAL A 1 92 ? 7.570 10.927 22.359 1.00 22.89 84 VAL A O 1
ATOM 672 N N . GLY A 1 93 ? 7.714 9.210 23.803 1.00 20.73 85 GLY A N 1
ATOM 673 C CA . GLY A 1 93 ? 6.275 8.956 23.732 1.00 23.29 85 GLY A CA 1
ATOM 674 C C . GLY A 1 93 ? 5.459 9.910 24.597 1.00 20.54 85 GLY A C 1
ATOM 675 O O . GLY A 1 93 ? 5.977 10.474 25.564 1.00 19.93 85 GLY A O 1
ATOM 676 N N . ALA A 1 94 ? 4.186 10.107 24.249 1.00 17.77 86 ALA A N 1
ATOM 677 C CA . ALA A 1 94 ? 3.323 10.997 25.030 1.00 17.16 86 ALA A CA 1
ATOM 678 C C . ALA A 1 94 ? 1.867 10.581 24.954 1.00 17.44 86 ALA A C 1
ATOM 679 O O . ALA A 1 94 ? 1.394 10.142 23.901 1.00 18.38 86 ALA A O 1
ATOM 681 N N . THR A 1 95 ? 1.163 10.758 26.071 1.00 16.31 87 THR A N 1
ATOM 682 C CA . THR A 1 95 ? -0.250 10.414 26.186 1.00 19.22 87 THR A CA 1
ATOM 683 C C . THR A 1 95 ? -0.928 11.538 26.950 1.00 18.58 87 THR A C 1
ATOM 684 O O . THR A 1 95 ? -0.315 12.130 27.842 1.00 16.76 87 THR A O 1
ATOM 688 N N . THR A 1 96 ? -2.185 11.831 26.614 1.00 16.08 88 THR A N 1
ATOM 689 C CA . THR A 1 96 ? -2.953 12.835 27.351 1.00 16.22 88 THR A CA 1
ATOM 690 C C . THR A 1 96 ? -4.092 12.134 28.085 1.00 14.53 88 THR A C 1
ATOM 691 O O . THR A 1 96 ? -4.695 11.194 27.560 1.00 16.19 88 THR A O 1
ATOM 695 N N . VAL A 1 97 ? -4.383 12.578 29.306 1.00 14.63 89 VAL A N 1
ATOM 696 C CA . VAL A 1 97 ? -5.377 11.889 30.129 1.00 16.22 89 VAL A CA 1
ATOM 697 C C . VAL A 1 97 ? -6.453 12.831 30.655 1.00 17.22 89 VAL A C 1
ATOM 698 O O . VAL A 1 97 ? -6.213 14.017 30.843 1.00 15.83 89 VAL A O 1
ATOM 702 N N . ASP A 1 98 ? -7.645 12.279 30.871 1.00 14.07 90 ASP A N 1
ATOM 703 C CA . ASP A 1 98 ? -8.808 13.046 31.308 1.00 15.94 90 ASP A CA 1
ATOM 704 C C . ASP A 1 98 ? -9.509 12.310 32.444 1.00 16.09 90 ASP A C 1
ATOM 705 O O . ASP A 1 98 ? -10.206 11.313 32.209 1.00 16.34 90 ASP A O 1
ATOM 710 N N . CYS A 1 99 ? -9.311 12.762 33.683 1.00 16.93 91 CYS A N 1
ATOM 711 C CA . CYS A 1 99 ? -10.295 12.462 34.740 1.00 15.20 91 CYS A CA 1
ATOM 712 C C . CYS A 1 99 ? -10.677 13.821 35.314 1.00 18.13 91 CYS A C 1
ATOM 713 O O . CYS A 1 99 ? -10.638 14.058 36.529 1.00 16.96 91 CYS A O 1
ATOM 716 N N . GLN A 1 100 ? -11.022 14.719 34.395 1.00 15.44 92 GLN A N 1
ATOM 717 C CA . GLN A 1 100 ? -11.522 16.049 34.735 1.00 15.31 92 GLN A CA 1
ATOM 718 C C . GLN A 1 100 ? -10.486 16.783 35.592 1.00 18.25 92 GLN A C 1
ATOM 719 O O . GLN A 1 100 ? -9.295 16.696 35.288 1.00 17.49 92 GLN A O 1
ATOM 725 N N . SER A 1 101 ? -10.876 17.508 36.637 1.00 17.00 93 SER A N 1
ATOM 726 C CA A SER A 1 101 ? -9.858 18.305 37.322 0.26 17.76 93 SER A CA 1
ATOM 727 C CA B SER A 1 101 ? -9.904 18.297 37.403 0.74 18.45 93 SER A CA 1
ATOM 728 C C . SER A 1 101 ? -8.829 17.431 38.051 1.00 18.88 93 SER A C 1
ATOM 729 O O . SER A 1 101 ? -7.794 17.927 38.497 1.00 21.38 93 SER A O 1
ATOM 734 N N . GLY A 1 102 ? -9.081 16.132 38.130 1.00 17.98 94 GLY A N 1
ATOM 735 C CA . GLY A 1 102 ? -8.082 15.236 38.694 1.00 17.19 94 GLY A CA 1
ATOM 736 C C . GLY A 1 102 ? -6.939 14.941 37.734 1.00 16.80 94 GLY A C 1
ATOM 737 O O . GLY A 1 102 ? -5.945 14.342 38.125 1.00 16.68 94 GLY A O 1
ATOM 738 N N . SER A 1 103 ? -7.083 15.344 36.475 1.00 14.08 95 SER A N 1
ATOM 739 C CA . SER A 1 103 ? -6.158 14.907 35.414 1.00 13.74 95 SER A CA 1
ATOM 740 C C . SER A 1 103 ? -4.665 15.106 35.674 1.00 16.45 95 SER A C 1
ATOM 741 O O . SER A 1 103 ? -3.858 14.192 35.457 1.00 18.03 95 SER A O 1
ATOM 744 N N . GLY A 1 104 ? -4.288 16.302 36.105 1.00 18.25 96 GLY A N 1
ATOM 745 C CA . GLY A 1 104 ? -2.876 16.607 36.288 1.00 17.94 96 GLY A CA 1
ATOM 746 C C . GLY A 1 104 ? -2.284 15.810 37.434 1.00 19.20 96 GLY A C 1
ATOM 747 O O . GLY A 1 104 ? -1.076 15.601 37.491 1.00 20.25 96 GLY A O 1
ATOM 748 N N . GLN A 1 105 ? -3.137 15.365 38.357 1.00 16.28 97 GLN A N 1
ATOM 749 C CA . GLN A 1 105 ? -2.668 14.614 39.514 1.00 15.33 97 GLN A CA 1
ATOM 750 C C . GLN A 1 105 ? -2.528 13.133 39.143 1.00 16.34 97 GLN A C 1
ATOM 751 O O . GLN A 1 105 ? -1.523 12.478 39.468 1.00 18.81 97 GLN A O 1
ATOM 757 N N . GLN A 1 106 ? -3.542 12.621 38.449 1.00 15.16 98 GLN A N 1
ATOM 758 C CA . GLN A 1 106 ? -3.543 11.261 37.929 1.00 16.76 98 GLN A CA 1
ATOM 759 C C . GLN A 1 106 ? -2.374 11.070 36.951 1.00 15.99 98 GLN A C 1
ATOM 760 O O . GLN A 1 106 ? -1.794 9.989 36.879 1.00 16.84 98 GLN A O 1
ATOM 766 N N . ALA A 1 107 ? -1.996 12.126 36.223 1.00 15.53 99 ALA A N 1
ATOM 767 C CA . ALA A 1 107 ? -0.823 12.024 35.350 1.00 16.91 99 ALA A CA 1
ATOM 768 C C . ALA A 1 107 ? 0.405 11.586 36.142 1.00 19.63 99 ALA A C 1
ATOM 769 O O . ALA A 1 107 ? 1.216 10.772 35.665 1.00 19.14 99 ALA A O 1
ATOM 771 N N . ASN A 1 108 ? 0.558 12.129 37.347 1.00 19.26 100 ASN A N 1
ATOM 772 C CA . ASN A 1 108 ? 1.684 11.761 38.187 1.00 19.22 100 ASN A CA 1
ATOM 773 C C . ASN A 1 108 ? 1.574 10.341 38.679 1.00 18.53 100 ASN A C 1
ATOM 774 O O . ASN A 1 108 ? 2.561 9.600 38.678 1.00 19.94 100 ASN A O 1
ATOM 779 N N . HIS A 1 109 ? 0.377 9.966 39.120 1.00 16.80 101 HIS A N 1
ATOM 780 C CA . HIS A 1 109 ? 0.122 8.588 39.522 1.00 15.85 101 HIS A CA 1
ATOM 781 C C . HIS A 1 109 ? 0.506 7.613 38.418 1.00 17.56 101 HIS A C 1
ATOM 782 O O . HIS A 1 109 ? 1.109 6.569 38.686 1.00 19.15 101 HIS A O 1
ATOM 789 N N . LEU A 1 110 ? 0.137 7.942 37.181 1.00 16.90 102 LEU A N 1
ATOM 790 C CA . LEU A 1 11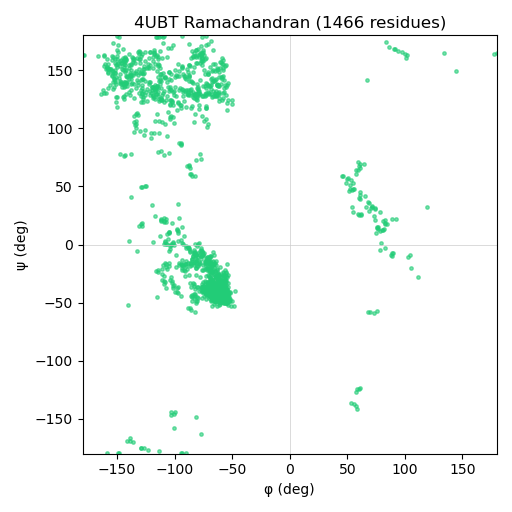0 ? 0.357 7.034 36.057 1.00 18.08 102 LEU A CA 1
ATOM 791 C C . LEU A 1 110 ? 1.837 6.909 35.679 1.00 17.99 102 LEU A C 1
ATOM 792 O O . LEU A 1 110 ? 2.306 5.816 35.372 1.00 19.80 102 LEU A O 1
ATOM 797 N N . ILE A 1 111 ? 2.577 8.014 35.697 1.00 16.81 103 ILE A N 1
ATOM 798 C CA . ILE A 1 111 ? 4.020 7.942 35.448 1.00 16.68 103 ILE A CA 1
ATOM 799 C C . ILE A 1 111 ? 4.707 7.096 36.524 1.00 17.22 103 ILE A C 1
ATOM 800 O O . ILE A 1 111 ? 5.592 6.284 36.234 1.00 21.10 103 ILE A O 1
ATOM 805 N N . ALA A 1 112 ? 4.301 7.273 37.778 1.00 22.08 104 ALA A N 1
ATOM 806 C CA . ALA A 1 112 ? 4.904 6.495 38.856 1.00 19.73 104 ALA A CA 1
ATOM 807 C C . ALA A 1 112 ? 4.611 5.020 38.627 1.00 21.40 104 ALA A C 1
ATOM 808 O O . ALA A 1 112 ? 5.461 4.157 38.892 1.00 22.15 104 ALA A O 1
ATOM 810 N N . GLY A 1 113 ? 3.402 4.737 38.152 1.00 20.87 105 GLY A N 1
ATOM 811 C CA . GLY A 1 113 ? 3.026 3.378 37.797 1.00 24.96 105 GLY A CA 1
ATOM 812 C C . GLY A 1 113 ? 3.932 2.769 36.735 1.00 25.26 105 GLY A C 1
ATOM 813 O O . GLY A 1 113 ? 4.388 1.633 36.882 1.00 20.72 105 GLY A O 1
ATOM 814 N N . LEU A 1 114 ? 4.183 3.505 35.655 1.00 21.45 106 LEU A N 1
ATOM 815 C CA . LEU A 1 114 ? 5.046 2.984 34.588 1.00 18.95 106 LEU A CA 1
ATOM 816 C C . LEU A 1 114 ? 6.469 2.720 35.078 1.00 22.33 106 LEU A C 1
ATOM 817 O O . LEU A 1 114 ? 7.138 1.783 34.617 1.00 24.21 106 LEU A O 1
ATOM 822 N N . ILE A 1 115 ? 6.952 3.549 36.001 1.00 21.82 107 ILE A N 1
ATOM 823 C CA . ILE A 1 115 ? 8.288 3.329 36.538 1.00 20.80 107 ILE A CA 1
ATOM 824 C C . ILE A 1 115 ? 8.271 2.118 37.460 1.00 23.61 107 ILE A C 1
ATOM 825 O O . ILE A 1 115 ? 9.168 1.286 37.414 1.00 25.63 107 ILE A O 1
ATOM 830 N N . ALA A 1 116 ? 7.241 2.010 38.298 1.00 22.06 108 ALA A N 1
ATOM 831 C CA . ALA A 1 116 ? 7.141 0.855 39.189 1.00 24.07 108 ALA A CA 1
ATOM 832 C C . ALA A 1 116 ? 7.140 -0.460 38.397 1.00 21.51 108 ALA A C 1
ATOM 833 O O . ALA A 1 116 ? 7.750 -1.450 38.824 1.00 26.51 108 ALA A O 1
ATOM 835 N N . ALA A 1 117 ? 6.456 -0.459 37.254 1.00 24.04 109 ALA A N 1
ATOM 836 C CA . ALA A 1 117 ? 6.320 -1.655 36.420 1.00 25.66 109 ALA A CA 1
ATOM 837 C C . ALA A 1 117 ? 7.601 -1.972 35.661 1.00 28.14 109 ALA A C 1
ATOM 838 O O . ALA A 1 117 ? 7.699 -3.021 35.010 1.00 28.95 109 ALA A O 1
ATOM 840 N N . GLY A 1 118 ? 8.576 -1.068 35.732 1.00 24.62 110 GLY A N 1
ATOM 841 C CA . GLY A 1 118 ? 9.813 -1.243 34.987 1.00 27.03 110 GLY A CA 1
ATOM 842 C C . GLY A 1 118 ? 9.668 -0.930 33.504 1.00 27.15 110 GLY A C 1
ATOM 843 O O . GLY A 1 118 ? 10.552 -1.276 32.703 1.00 28.75 110 GLY A O 1
ATOM 844 N N . ALA A 1 119 ? 8.580 -0.255 33.141 1.00 24.17 111 ALA A N 1
ATOM 845 C CA . ALA A 1 119 ? 8.315 0.086 31.742 1.00 23.18 111 ALA A CA 1
ATOM 846 C C . ALA A 1 119 ? 9.209 1.229 31.274 1.00 28.07 111 ALA A C 1
ATOM 847 O O . ALA A 1 119 ? 9.701 1.228 30.138 1.00 26.74 111 ALA A O 1
ATOM 849 N N . ILE A 1 120 ? 9.398 2.210 32.153 1.00 24.51 112 ILE A N 1
ATOM 850 C CA . ILE A 1 120 ? 10.265 3.339 31.860 1.00 21.36 112 ILE A CA 1
ATOM 851 C C . ILE A 1 120 ? 11.146 3.657 33.058 1.00 24.96 112 ILE A C 1
ATOM 852 O O . ILE A 1 120 ? 10.804 3.297 34.189 1.00 25.19 112 ILE A O 1
ATOM 857 N N . ASP A 1 121 ? 12.274 4.317 32.802 1.00 23.81 113 ASP A N 1
ATOM 858 C CA . ASP A 1 121 ? 13.173 4.757 33.868 1.00 27.42 113 ASP A CA 1
ATOM 859 C C . ASP A 1 121 ? 13.053 6.256 34.094 1.00 26.22 113 ASP A C 1
ATOM 860 O O . ASP A 1 121 ? 13.444 6.761 35.146 1.00 29.24 113 ASP A O 1
ATOM 865 N N . VAL A 1 122 ? 12.504 6.961 33.105 1.00 28.73 114 VAL A N 1
ATOM 866 C CA . VAL A 1 122 ? 12.426 8.417 33.161 1.00 25.21 114 VAL A CA 1
ATOM 867 C C . VAL A 1 122 ? 11.152 8.901 32.502 1.00 25.39 114 VAL A C 1
ATOM 868 O O . VAL A 1 122 ? 10.857 8.534 31.359 1.00 23.87 114 VAL A O 1
ATOM 872 N N . GLY A 1 123 ? 10.378 9.710 33.213 1.00 22.47 115 GLY A N 1
ATOM 873 C CA . GLY A 1 123 ? 9.116 10.162 32.652 1.00 20.85 115 GLY A CA 1
ATOM 874 C C . GLY A 1 123 ? 8.731 11.533 33.161 1.00 22.54 115 GLY A C 1
ATOM 875 O O . GLY A 1 123 ? 9.214 11.982 34.207 1.00 25.51 115 GLY A O 1
ATOM 876 N N . ILE A 1 124 ? 7.858 12.205 32.416 1.00 22.44 116 ILE A N 1
ATOM 877 C CA . ILE A 1 124 ? 7.342 13.497 32.847 1.00 20.79 116 ILE A CA 1
ATOM 878 C C . ILE A 1 124 ? 5.837 13.409 33.005 1.00 17.98 116 ILE A C 1
ATOM 879 O O . ILE A 1 124 ? 5.115 12.964 32.094 1.00 18.40 116 ILE A O 1
ATOM 884 N N . ALA A 1 125 ? 5.362 13.784 34.190 1.00 17.30 117 ALA A N 1
ATOM 885 C CA . ALA A 1 125 ? 3.922 13.959 34.405 1.00 15.91 117 ALA A CA 1
ATOM 886 C C . ALA A 1 125 ? 3.631 15.452 34.304 1.00 17.61 117 ALA A C 1
ATOM 887 O O . ALA A 1 125 ? 4.359 16.265 34.877 1.00 22.60 117 ALA A O 1
ATOM 889 N N . CYS A 1 126 ? 2.566 15.831 33.593 1.00 18.41 118 CYS A N 1
ATOM 890 C CA . CYS A 1 126 ? 2.278 17.259 33.450 1.00 19.48 118 CYS A CA 1
ATOM 891 C C . CYS A 1 126 ? 0.788 17.533 33.332 1.00 16.92 118 CYS A C 1
ATOM 892 O O . CYS A 1 126 ? -0.046 16.604 33.346 1.00 17.79 118 CYS A O 1
ATOM 895 N N . GLY A 1 127 ? 0.450 18.815 33.236 1.00 19.30 119 GLY A N 1
ATOM 896 C CA . GLY A 1 127 ? -0.938 19.202 33.022 1.00 17.93 119 GLY A CA 1
ATOM 897 C C . GLY A 1 127 ? -1.019 20.573 32.368 1.00 20.28 119 GLY A C 1
ATOM 898 O O . GLY A 1 127 ? -0.146 21.423 32.566 1.00 20.97 119 GLY A O 1
ATOM 899 N N . ILE A 1 128 ? -2.080 20.790 31.596 1.00 18.01 120 ILE A N 1
ATOM 900 C CA . ILE A 1 128 ? -2.243 22.027 30.843 1.00 18.18 120 ILE A CA 1
ATOM 901 C C . ILE A 1 128 ? -3.714 22.393 30.808 1.00 18.56 120 ILE A C 1
ATOM 902 O O . ILE A 1 128 ? -4.580 21.520 30.650 1.00 17.72 120 ILE A O 1
ATOM 907 N N . GLU A 1 129 ? -4.009 23.674 30.985 1.00 19.13 121 GLU A N 1
ATOM 908 C CA . GLU A 1 129 ? -5.317 24.179 30.588 1.00 19.13 121 GLU A CA 1
ATOM 909 C C . GLU A 1 129 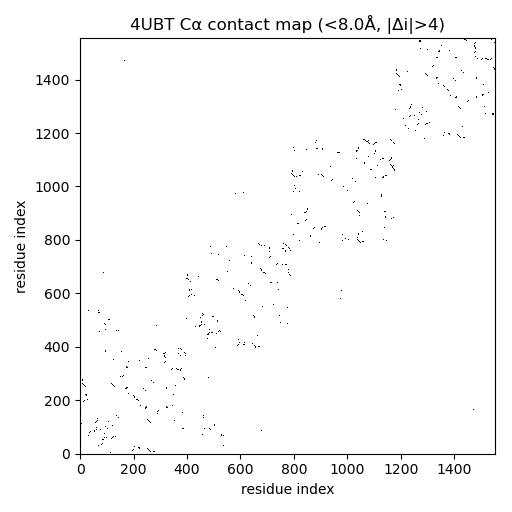? -5.193 25.638 30.206 1.00 17.39 121 GLU A C 1
ATOM 910 O O . GLU A 1 129 ? -4.704 26.458 30.991 1.00 21.32 121 GLU A O 1
ATOM 916 N N . ALA A 1 130 ? -5.594 25.946 28.977 1.00 18.23 122 ALA A N 1
ATOM 917 C CA . ALA A 1 130 ? -5.605 27.317 28.491 1.00 22.24 122 ALA A CA 1
ATOM 918 C C . ALA A 1 130 ? -7.069 27.714 28.382 1.00 18.27 122 ALA A C 1
ATOM 919 O O . ALA A 1 130 ? -7.643 27.730 27.284 1.00 21.28 122 ALA A O 1
ATOM 921 N N . MET A 1 131 ? -7.675 28.006 29.527 1.00 19.11 123 MET A N 1
ATOM 922 C CA . MET A 1 131 ? -9.116 28.260 29.582 1.00 20.04 123 MET A CA 1
ATOM 923 C C . MET A 1 131 ? -9.551 29.533 28.849 1.00 23.15 123 MET A C 1
ATOM 924 O O . MET A 1 131 ? -10.716 29.660 28.446 1.00 21.06 123 MET A O 1
ATOM 929 N N . SER A 1 132 ? -8.633 30.478 28.671 1.00 23.26 124 SER A N 1
ATOM 930 C CA . SER A 1 132 ? -8.946 31.659 27.878 1.00 27.02 124 SER A CA 1
ATOM 931 C C . SER A 1 132 ? -9.243 31.250 26.442 1.00 24.64 124 SER A C 1
ATOM 932 O O . SER A 1 132 ? -10.054 31.882 25.762 1.00 27.23 124 SER A O 1
ATOM 935 N N . ARG A 1 133 ? -8.578 30.197 25.975 1.00 21.58 125 ARG A N 1
ATOM 936 C CA . ARG A 1 133 ? -8.621 29.856 24.551 1.00 21.67 125 ARG A CA 1
ATOM 937 C C . ARG A 1 133 ? -9.534 28.675 24.253 1.00 23.44 125 ARG A C 1
ATOM 938 O O . ARG A 1 133 ? -10.077 28.557 23.146 1.00 24.37 125 ARG A O 1
ATOM 946 N N . VAL A 1 134 ? -9.687 27.799 25.239 1.00 19.15 126 VAL A N 1
ATOM 947 C CA . VAL A 1 134 ? -10.573 26.638 25.131 1.00 17.18 126 VAL A CA 1
ATOM 948 C C . VAL A 1 134 ? -11.358 26.575 26.434 1.00 20.79 126 VAL A C 1
ATOM 949 O O . VAL A 1 134 ? -10.869 26.038 27.437 1.00 22.25 126 VAL A O 1
ATOM 953 N N . GLY A 1 135 ? -12.572 27.122 26.419 1.00 23.11 127 GLY A N 1
ATOM 954 C CA . GLY A 1 135 ? -13.380 27.212 27.626 1.00 21.90 127 GLY A CA 1
ATOM 955 C C . GLY A 1 135 ? -14.081 25.930 28.024 1.00 23.32 127 GLY A C 1
ATOM 956 O O . GLY A 1 135 ? -14.212 25.006 27.217 1.00 23.64 127 GLY A O 1
ATOM 957 N N . LEU A 1 136 ? -14.539 25.869 29.275 1.00 18.63 128 LEU A N 1
ATOM 958 C CA . LEU A 1 136 ? -15.234 24.677 29.737 1.00 18.08 128 LEU A CA 1
ATOM 959 C C . LEU A 1 136 ? -16.412 24.418 28.808 1.00 21.15 128 LEU A C 1
ATOM 960 O O . LEU A 1 136 ? -17.109 25.361 28.393 1.00 24.16 128 LEU A O 1
ATOM 965 N N . GLY A 1 137 ? -16.611 23.149 28.458 1.00 22.36 129 GLY A N 1
ATOM 966 C CA . GLY A 1 137 ? -17.748 22.770 27.643 1.00 25.38 129 GLY A CA 1
ATOM 967 C C . GLY A 1 137 ? -17.535 22.826 26.143 1.00 27.18 129 GLY A C 1
ATOM 968 O O . GLY A 1 137 ? -18.410 22.400 25.392 1.00 26.95 129 GLY A O 1
ATOM 969 N N . ALA A 1 138 ? -16.393 23.344 25.691 1.00 21.80 130 ALA A N 1
ATOM 970 C CA . ALA A 1 138 ? -16.147 23.445 24.246 1.00 24.24 130 ALA A CA 1
ATOM 971 C C . ALA A 1 138 ? -16.048 22.062 23.592 1.00 23.99 130 ALA A C 1
ATOM 972 O O . ALA A 1 138 ? -16.196 21.924 22.367 1.00 29.16 130 ALA A O 1
ATOM 974 N N A ASN A 1 139 ? -15.810 21.052 24.417 0.56 18.21 131 ASN A N 1
ATOM 975 N N B ASN A 1 139 ? -15.771 21.049 24.408 0.44 18.52 131 ASN A N 1
ATOM 976 C CA A ASN A 1 139 ? -15.645 19.684 23.951 0.56 18.87 131 ASN A CA 1
ATOM 977 C CA B ASN A 1 139 ? -15.596 19.685 23.922 0.44 18.61 131 ASN A CA 1
ATOM 978 C C A ASN A 1 139 ? -16.976 18.942 23.864 0.56 18.69 131 ASN A C 1
ATOM 979 C C B ASN A 1 139 ? -16.927 18.989 23.656 0.44 19.80 131 ASN A C 1
ATOM 980 O O A ASN A 1 139 ? -17.046 17.851 23.295 0.56 21.16 131 ASN A O 1
ATOM 981 O O B ASN A 1 139 ? -16.974 17.785 23.384 0.44 20.95 131 ASN A O 1
ATOM 990 N N A ALA A 1 140 ? -18.033 19.533 24.420 0.56 24.02 132 ALA A N 1
ATOM 991 N N B ALA A 1 140 ? -18.007 19.758 23.738 0.44 22.51 132 ALA A N 1
ATOM 992 C CA A ALA A 1 140 ? -19.343 18.879 24.443 0.56 24.00 132 ALA A CA 1
ATOM 993 C CA B ALA A 1 140 ? -19.317 19.278 23.334 0.44 26.52 132 ALA A CA 1
ATOM 994 C C A ALA A 1 140 ? -20.191 19.120 23.187 0.56 24.69 132 ALA A C 1
ATOM 995 C C B ALA A 1 140 ? -19.909 20.367 22.464 0.44 30.88 132 ALA A C 1
ATOM 996 O O A ALA A 1 140 ? -21.046 18.300 22.845 0.56 28.45 132 ALA A O 1
ATOM 997 O O B ALA A 1 140 ? -19.623 21.548 22.666 0.44 30.40 132 ALA A O 1
ATOM 1000 N N A GLY A 1 141 ? -19.977 20.250 22.518 0.56 31.78 133 GLY A N 1
ATOM 1001 N N B GLY A 1 141 ? -20.722 19.988 21.488 0.44 34.28 133 GLY A N 1
ATOM 1002 C CA A GLY A 1 141 ? -20.798 20.607 21.369 0.56 34.16 133 GLY A CA 1
ATOM 1003 C CA B GLY A 1 141 ? -21.343 20.990 20.649 0.44 39.86 133 GLY A CA 1
ATOM 1004 C C A GLY A 1 141 ? -21.988 21.475 21.745 0.56 43.06 133 GLY A C 1
ATOM 1005 C C B GLY A 1 141 ? -22.356 21.759 21.465 0.44 45.75 133 GLY A C 1
ATOM 1006 O O A GLY A 1 141 ? -22.261 21.674 22.930 0.56 42.34 133 GLY A O 1
ATOM 1007 O O B GLY A 1 141 ? -22.382 21.644 22.691 0.44 43.31 133 GLY A O 1
ATOM 1008 N N A PRO A 1 142 ? -22.710 21.984 20.730 0.56 49.60 134 PRO A N 1
ATOM 1009 N N B PRO A 1 142 ? -23.192 22.563 20.796 0.44 49.99 134 PRO A N 1
ATOM 1010 C CA A PRO A 1 142 ? -23.816 22.945 20.851 0.56 51.75 134 PRO A CA 1
ATOM 1011 C CA B PRO A 1 142 ? -24.345 23.065 21.537 0.44 53.63 134 PRO A CA 1
ATOM 1012 C C A PRO A 1 142 ? -24.898 22.538 21.848 0.56 56.95 134 PRO A C 1
ATOM 1013 C C B PRO A 1 142 ? -25.253 21.861 21.719 0.44 60.31 134 PRO A C 1
ATOM 1014 O O A PRO A 1 142 ? -25.323 23.362 22.659 0.56 54.87 134 PRO A O 1
ATOM 1015 O O B PRO A 1 142 ? -25.000 20.829 21.095 0.44 59.93 134 PRO A O 1
ATOM 1022 N N A ASP A 1 143 ? -25.345 21.287 21.771 0.56 62.52 135 ASP A N 1
ATOM 1023 N N B ASP A 1 143 ? -26.281 21.979 22.550 0.44 42.72 135 ASP A N 1
ATOM 1024 C CA A ASP A 1 143 ? -26.461 20.805 22.581 0.56 44.29 135 ASP A CA 1
ATOM 1025 C CA B ASP A 1 143 ? -27.096 20.826 22.921 0.44 44.82 135 ASP A CA 1
ATOM 1026 C C A ASP A 1 143 ? -26.001 19.748 23.586 0.56 39.63 135 ASP A C 1
ATOM 1027 C C B ASP A 1 143 ? -26.262 19.772 23.649 0.44 39.65 135 ASP A C 1
ATOM 1028 O O A ASP A 1 143 ? -25.810 18.583 23.219 0.56 38.40 135 ASP A O 1
ATOM 1029 O O B ASP A 1 143 ? -25.994 18.684 23.131 0.44 38.76 135 ASP A O 1
ATOM 1038 N N . ARG A 1 144 ? -25.841 20.136 24.851 1.00 62.02 136 ARG A N 1
ATOM 1039 C CA . ARG A 1 144 ? -25.193 19.242 25.797 1.00 47.32 136 ARG A CA 1
ATOM 1040 C C . ARG A 1 144 ? -26.064 18.054 26.216 1.00 44.22 136 ARG A C 1
ATOM 1041 O O . ARG A 1 144 ? -25.564 17.094 26.804 1.00 38.59 136 ARG A O 1
ATOM 1049 N N . SER A 1 145 ? -27.359 18.109 25.924 1.00 48.64 137 SER A N 1
ATOM 1050 C CA . SER A 1 145 ? -28.230 16.989 26.271 1.00 46.20 137 SER A CA 1
ATOM 1051 C C . SER A 1 145 ? -27.817 15.742 25.484 1.00 40.43 137 SER A C 1
ATOM 1052 O O . SER A 1 145 ? -28.024 14.614 25.933 1.00 45.81 137 SER A O 1
ATOM 1055 N N . LEU A 1 146 ? -27.219 15.960 24.316 1.00 30.01 138 LEU A N 1
ATOM 1056 C CA . LEU A 1 146 ? -26.790 14.873 23.436 1.00 30.89 138 LEU A CA 1
ATOM 1057 C C . LEU A 1 146 ? -25.600 14.063 23.973 1.00 26.87 138 LEU A C 1
ATOM 1058 O O . LEU A 1 146 ? -25.339 12.960 23.478 1.00 30.72 138 LEU A O 1
ATOM 1063 N N . ILE A 1 147 ? -24.874 14.596 24.952 1.00 27.88 139 ILE A N 1
ATOM 1064 C CA . ILE A 1 147 ? -23.633 13.929 25.361 1.00 26.70 139 ILE A CA 1
ATOM 1065 C C . ILE A 1 147 ? -23.888 12.793 26.336 1.00 28.47 139 ILE A C 1
ATOM 1066 O O . ILE A 1 147 ? -22.968 12.051 26.689 1.00 27.10 139 ILE A O 1
ATOM 1071 N N . ARG A 1 148 ? -25.146 12.664 26.757 1.00 29.43 140 ARG A N 1
ATOM 1072 C CA A ARG A 1 148 ? -25.564 11.572 27.629 0.60 27.51 140 ARG A CA 1
ATOM 1073 C CA B ARG A 1 148 ? -25.560 11.570 27.629 0.40 27.77 140 ARG A CA 1
ATOM 1074 C C . ARG A 1 148 ? -26.648 10.738 26.962 1.00 30.04 140 ARG A C 1
ATOM 1075 O O . ARG A 1 148 ? -27.448 11.251 26.175 1.00 25.12 140 ARG A O 1
ATOM 1090 N N . ALA A 1 149 ? -26.676 9.449 27.280 1.00 21.38 141 ALA A N 1
ATOM 1091 C CA . ALA A 1 149 ? -27.676 8.546 26.723 1.00 22.43 141 ALA A CA 1
ATOM 1092 C C . ALA A 1 149 ? -29.063 8.913 27.242 1.00 26.80 141 ALA A C 1
ATOM 1093 O O . ALA A 1 149 ? -29.185 9.486 28.323 1.00 26.69 141 ALA A O 1
ATOM 1095 N N . GLN A 1 150 ? -30.099 8.561 26.486 1.00 26.12 142 GLN A N 1
ATOM 1096 C CA A GLN A 1 150 ? -31.486 8.815 26.898 0.45 29.19 142 GLN A CA 1
ATOM 1097 C CA B GLN A 1 150 ? -31.468 8.840 26.905 0.55 28.20 142 GLN A CA 1
ATOM 1098 C C . GLN A 1 150 ? -31.782 8.205 28.259 1.00 32.98 142 GLN A C 1
ATOM 1099 O O . GLN A 1 150 ? -32.550 8.757 29.044 1.00 35.48 142 GLN A O 1
ATOM 1110 N N . SER A 1 151 ? -31.178 7.052 28.529 1.00 29.75 143 SER A N 1
ATOM 1111 C CA . SER A 1 151 ? -31.426 6.321 29.772 1.00 30.17 143 SER A CA 1
ATOM 1112 C C . SER A 1 151 ? -30.885 7.019 31.019 1.00 27.59 143 SER A C 1
ATOM 1113 O O . SER A 1 151 ? -31.280 6.675 32.132 1.00 30.33 143 SER A O 1
ATOM 1116 N N . TRP A 1 152 ? -29.984 7.989 30.849 1.00 24.13 144 TRP A N 1
ATOM 1117 C CA . TRP A 1 152 ? -29.365 8.674 31.994 1.00 22.40 144 TRP A CA 1
ATOM 1118 C C . TRP A 1 152 ? -30.387 9.250 32.966 1.00 26.41 144 TRP A C 1
ATOM 1119 O O . TRP A 1 152 ? -31.245 10.054 32.584 1.00 26.75 144 TRP A O 1
ATOM 1130 N N . ASP A 1 153 ? -30.279 8.870 34.234 1.00 24.76 145 ASP A N 1
ATOM 1131 C CA A ASP A 1 153 ? -31.237 9.368 35.222 0.45 25.66 145 ASP A CA 1
ATOM 1132 C CA B ASP A 1 153 ? -31.254 9.260 35.240 0.55 25.84 145 ASP A CA 1
ATOM 1133 C C . ASP A 1 153 ? -30.582 9.567 36.579 1.00 29.47 145 ASP A C 1
ATOM 1134 O O . ASP A 1 153 ? -31.203 9.427 37.631 1.00 38.88 145 ASP A O 1
ATOM 1143 N N . ILE A 1 154 ? -29.318 9.959 36.536 1.00 22.62 146 ILE A N 1
ATOM 1144 C CA . ILE A 1 154 ? -28.568 10.236 37.749 1.00 19.87 146 ILE A CA 1
ATOM 1145 C C . ILE A 1 154 ? -28.635 11.732 38.041 1.00 26.81 146 ILE A C 1
ATOM 1146 O O . ILE A 1 154 ? -28.482 12.553 37.135 1.00 26.03 146 ILE A O 1
ATOM 1151 N N . ASP A 1 155 ? -28.884 12.086 39.299 1.00 27.72 147 ASP A N 1
ATOM 1152 C CA . ASP A 1 155 ? -28.978 13.489 39.692 1.00 21.27 147 ASP A CA 1
ATOM 1153 C C . ASP A 1 155 ? -27.587 14.065 39.910 1.00 26.03 147 ASP A C 1
ATOM 1154 O O . ASP A 1 155 ? -27.175 14.314 41.043 1.00 34.55 147 ASP A O 1
ATOM 1159 N N . LEU A 1 156 ? -26.866 14.284 38.813 1.00 19.78 148 LEU A N 1
ATOM 1160 C CA . LEU A 1 156 ? -25.509 14.812 38.876 1.00 16.72 148 LEU A CA 1
ATOM 1161 C C . LEU A 1 156 ? -25.554 16.289 38.501 1.00 25.28 148 LEU A C 1
ATOM 1162 O O . LEU A 1 156 ? -25.804 16.627 37.340 1.00 25.61 148 LEU A O 1
ATOM 1167 N N . PRO A 1 157 ? -25.316 17.181 39.481 1.00 21.39 149 PRO A N 1
ATOM 1168 C CA . PRO A 1 157 ? -25.530 18.615 39.243 1.00 22.21 149 PRO A CA 1
ATOM 1169 C C . PRO A 1 157 ? -24.352 19.285 38.519 1.00 20.27 149 PRO A C 1
ATOM 1170 O O . PRO A 1 157 ? -23.267 18.700 38.394 1.00 21.54 149 PRO A O 1
ATOM 1174 N N . ASN A 1 158 ? -24.558 20.506 38.034 1.00 18.34 150 ASN A N 1
ATOM 1175 C CA . ASN A 1 158 ? -23.425 21.275 37.515 1.00 19.87 150 ASN A CA 1
ATOM 1176 C C . ASN A 1 158 ? -22.570 21.738 38.694 1.00 24.35 150 ASN A C 1
ATOM 1177 O O . ASN A 1 158 ? -22.962 21.537 39.854 1.00 20.43 150 ASN A O 1
ATOM 1182 N N . GLN A 1 159 ? -21.403 22.317 38.421 1.00 18.22 151 GLN A N 1
ATOM 1183 C CA . GLN A 1 159 ? -20.448 22.587 39.502 1.00 20.63 151 GLN A CA 1
ATOM 1184 C C . GLN A 1 159 ? -20.954 23.623 40.506 1.00 23.95 151 GLN A C 1
ATOM 1185 O O . GLN A 1 159 ? -20.647 23.542 41.702 1.00 22.35 151 GLN A O 1
ATOM 1191 N N . PHE A 1 160 ? -21.724 24.597 40.032 1.00 19.10 152 PHE A N 1
ATOM 1192 C CA . PHE A 1 160 ? -22.193 25.647 40.933 1.00 20.02 152 PHE A CA 1
ATOM 1193 C C . PHE A 1 160 ? -23.308 25.118 41.828 1.00 26.78 152 PHE A C 1
ATOM 1194 O O . PHE A 1 160 ? -23.355 25.432 43.025 1.00 23.22 152 PHE A O 1
ATOM 1202 N N . GLU A 1 161 ? -24.196 24.308 41.255 1.00 19.11 153 GLU A N 1
ATOM 1203 C CA . GLU A 1 161 ? -25.243 23.666 42.056 1.00 18.86 153 GLU A CA 1
ATOM 1204 C C . GLU A 1 161 ? -24.595 22.727 43.068 1.00 20.29 153 GLU A C 1
ATOM 1205 O O . GLU A 1 161 ? -25.030 22.640 44.217 1.00 21.25 153 GLU A O 1
ATOM 1211 N N . ALA A 1 162 ? -23.536 22.036 42.656 1.00 18.97 154 ALA A N 1
ATOM 1212 C CA . ALA A 1 162 ? -22.826 21.139 43.572 1.00 18.77 154 ALA A CA 1
ATOM 1213 C C . ALA A 1 162 ? -22.278 21.897 44.791 1.00 21.36 154 ALA A C 1
ATOM 1214 O O . ALA A 1 162 ? -22.370 21.415 45.933 1.00 18.81 154 ALA A O 1
ATOM 1216 N N . ALA A 1 163 ? -21.687 23.068 44.555 1.00 17.03 155 ALA A N 1
ATOM 1217 C CA . ALA A 1 163 ? -21.070 23.811 45.651 1.00 21.65 155 ALA A CA 1
ATOM 1218 C C . ALA A 1 163 ? -22.143 24.173 46.673 1.00 18.58 155 ALA A C 1
ATOM 1219 O O . ALA A 1 163 ? -21.903 24.158 47.885 1.00 21.22 155 ALA A O 1
ATOM 1221 N N . GLU A 1 164 ? -23.333 24.497 46.182 1.00 17.70 156 GLU A N 1
ATOM 1222 C CA . GLU A 1 164 ? -24.431 24.872 47.066 1.00 20.73 156 GLU A CA 1
ATOM 1223 C C . GLU A 1 164 ? -25.007 23.656 47.805 1.00 22.74 156 GLU A C 1
ATOM 1224 O O . GLU A 1 164 ? -25.381 23.759 48.977 1.00 24.61 156 GLU A O 1
ATOM 1230 N N . ARG A 1 165 ? -25.072 22.509 47.135 1.00 20.23 157 ARG A N 1
ATOM 1231 C CA . ARG A 1 165 ? -25.549 21.290 47.784 1.00 22.54 157 ARG A CA 1
ATOM 1232 C C . ARG A 1 165 ? -24.593 20.886 48.901 1.00 22.26 157 ARG A C 1
ATOM 1233 O O . ARG A 1 165 ? -25.018 20.460 49.983 1.00 20.85 157 ARG A O 1
ATOM 1241 N N . ILE A 1 166 ? -23.303 20.996 48.626 1.00 16.63 158 ILE A N 1
ATOM 1242 C CA . ILE A 1 166 ? -22.294 20.656 49.624 1.00 20.24 158 ILE A CA 1
ATOM 1243 C C . ILE A 1 166 ? -22.387 21.613 50.815 1.00 22.81 158 ILE A C 1
ATOM 1244 O O . ILE A 1 166 ? -22.259 21.193 51.968 1.00 19.01 158 ILE A O 1
ATOM 1249 N N . ALA A 1 167 ? -22.639 22.893 50.551 1.00 19.63 159 ALA A N 1
ATOM 1250 C CA . ALA A 1 167 ? -22.801 23.843 51.657 1.00 20.49 159 ALA A CA 1
ATOM 1251 C C . ALA A 1 167 ? -23.946 23.395 52.537 1.00 21.56 159 ALA A C 1
ATOM 1252 O O . ALA A 1 167 ? -23.849 23.411 53.776 1.00 21.17 159 ALA A O 1
ATOM 1254 N N . LYS A 1 168 ? -25.057 23.010 51.919 1.00 19.80 160 LYS A N 1
ATOM 1255 C CA A LYS A 1 168 ? -26.220 22.609 52.703 0.46 22.46 160 LYS A CA 1
ATOM 1256 C CA B LYS A 1 168 ? -26.226 22.601 52.690 0.54 22.38 160 LYS A CA 1
ATOM 1257 C C . LYS A 1 168 ? -25.961 21.314 53.461 1.00 19.88 160 LYS A C 1
ATOM 1258 O O . LYS A 1 168 ? -26.522 21.096 54.535 1.00 22.79 160 LYS A O 1
ATOM 1269 N N . ARG A 1 169 ? -25.115 20.464 52.899 1.00 20.67 161 ARG A N 1
ATOM 1270 C CA . ARG A 1 169 ? -24.813 19.168 53.504 1.00 20.34 161 ARG A CA 1
ATOM 1271 C C . ARG A 1 169 ? -24.165 19.341 54.880 1.00 20.40 161 ARG A C 1
ATOM 1272 O O . ARG A 1 169 ? -24.338 18.494 55.750 1.00 20.77 161 ARG A O 1
ATOM 1280 N N . ARG A 1 170 ? -23.421 20.437 55.051 1.00 19.94 162 ARG A N 1
ATOM 1281 C CA . ARG A 1 170 ? -22.603 20.670 56.240 1.00 25.27 162 ARG A CA 1
ATOM 1282 C C . ARG A 1 170 ? -23.003 21.917 57.034 1.00 26.60 162 ARG A C 1
ATOM 1283 O O . ARG A 1 170 ? -22.357 22.246 58.031 1.00 23.83 162 ARG A O 1
ATOM 1291 N N . GLY A 1 171 ? -24.055 22.613 56.606 1.00 20.79 163 GLY A N 1
ATOM 1292 C CA . GLY A 1 171 ? -24.506 23.802 57.313 1.00 21.36 163 GLY A CA 1
ATOM 1293 C C . GLY A 1 171 ? -23.546 24.970 57.157 1.00 24.12 163 GLY A C 1
ATOM 1294 O O . GLY A 1 171 ? -23.424 25.824 58.043 1.00 26.60 163 GLY A O 1
ATOM 1295 N N . ILE A 1 172 ? -22.882 25.011 56.010 1.00 18.76 164 ILE A N 1
ATOM 1296 C CA . ILE A 1 172 ? -21.894 26.050 55.711 1.00 19.66 164 ILE A CA 1
ATOM 1297 C C . ILE A 1 172 ? -22.614 27.334 55.281 1.00 23.35 164 ILE A C 1
ATOM 1298 O O . ILE A 1 172 ? -23.524 27.294 54.448 1.00 25.34 164 ILE A O 1
ATOM 1303 N N . THR A 1 173 ? -22.216 28.470 55.862 1.00 20.30 165 THR A N 1
ATOM 1304 C CA . THR A 1 173 ? -22.897 29.747 55.639 1.00 20.55 165 THR A CA 1
ATOM 1305 C C . THR A 1 173 ? -22.096 30.671 54.721 1.00 24.24 165 THR A C 1
ATOM 1306 O O . THR A 1 173 ? -20.935 30.406 54.435 1.00 23.44 165 THR A O 1
ATOM 1310 N N . ARG A 1 174 ? -22.722 31.755 54.274 1.00 27.40 166 ARG A N 1
ATOM 1311 C CA . ARG A 1 174 ? -22.031 32.802 53.518 1.00 25.72 166 ARG A CA 1
ATOM 1312 C C . ARG A 1 174 ? -20.833 33.356 54.296 1.00 24.81 166 ARG A C 1
ATOM 1313 O O . ARG A 1 174 ? -19.758 33.567 53.726 1.00 29.24 166 ARG A O 1
ATOM 1321 N N . GLU A 1 175 ? -21.005 33.571 55.597 1.00 27.97 167 GLU A N 1
ATOM 1322 C CA . GLU A 1 175 ? -19.890 34.036 56.423 1.00 27.35 167 GLU A CA 1
ATOM 1323 C C . GLU A 1 175 ? -18.725 33.033 56.424 1.00 29.46 167 GLU A C 1
ATOM 1324 O O . GLU A 1 175 ? -17.560 33.421 56.287 1.00 30.75 167 GLU A O 1
ATOM 1330 N N . ASP A 1 176 ? -19.044 31.748 56.591 1.00 25.33 168 ASP A N 1
ATOM 1331 C CA . ASP A 1 176 ? -18.032 30.691 56.571 1.00 24.94 168 ASP A CA 1
ATOM 1332 C C . ASP A 1 176 ? -17.209 30.754 55.288 1.00 24.43 168 ASP A C 1
ATOM 1333 O O . ASP A 1 176 ? -15.972 30.724 55.327 1.00 24.41 168 ASP A O 1
ATOM 1338 N N . VAL A 1 177 ? -17.878 30.817 54.140 1.00 22.23 169 VAL A N 1
ATOM 1339 C CA . VAL A 1 177 ? -17.116 30.790 52.883 1.00 21.24 169 VAL A CA 1
ATOM 1340 C C . VAL A 1 177 ? -16.341 32.083 52.644 1.00 23.47 169 VAL A C 1
ATOM 1341 O O . VAL A 1 177 ? -15.251 32.059 52.058 1.00 24.35 169 VAL A O 1
ATOM 1345 N N . ASP A 1 178 ? -16.890 33.208 53.091 1.00 23.65 170 ASP A N 1
ATOM 1346 C CA . ASP A 1 178 ? -16.198 34.481 52.931 1.00 25.42 170 ASP A CA 1
ATOM 1347 C C . ASP A 1 178 ? -14.930 34.520 53.786 1.00 28.81 170 ASP A C 1
ATOM 1348 O O . ASP A 1 178 ? -13.874 34.972 53.323 1.00 28.42 170 ASP A O 1
ATOM 1353 N N . VAL A 1 179 ? -15.024 34.037 55.024 1.00 26.64 171 VAL A N 1
ATOM 1354 C CA . VAL A 1 179 ? -13.829 33.914 55.861 1.00 27.64 171 VAL A CA 1
ATOM 1355 C C . VAL A 1 179 ? -12.771 33.082 55.133 1.00 26.33 171 VAL A C 1
ATOM 1356 O O . VAL A 1 179 ? -11.602 33.462 55.060 1.00 27.06 171 VAL A O 1
ATOM 1360 N N . PHE A 1 180 ? -13.192 31.959 54.556 1.00 24.67 172 PHE A N 1
ATOM 1361 C CA . PHE A 1 180 ? -12.251 31.092 53.859 1.00 26.75 172 PHE A CA 1
ATOM 1362 C C . PHE A 1 180 ? -11.656 31.771 52.629 1.00 28.09 172 PHE A C 1
ATOM 1363 O O . PHE A 1 180 ? -10.441 31.712 52.396 1.00 26.03 172 PHE A O 1
ATOM 1371 N N . GLY A 1 181 ? -12.505 32.398 51.823 1.00 22.93 173 GLY A N 1
ATOM 1372 C CA . GLY A 1 181 ? -12.015 33.078 50.634 1.00 22.84 173 GLY A CA 1
ATOM 1373 C C . GLY A 1 181 ? -11.024 34.179 50.980 1.00 30.40 173 GLY A C 1
ATOM 1374 O O . GLY A 1 181 ? -10.032 34.378 50.271 1.00 27.03 173 GLY A O 1
ATOM 1375 N N . LEU A 1 182 ? -11.291 34.902 52.062 1.00 28.10 174 LEU A N 1
ATOM 1376 C CA . LEU A 1 182 ? -10.396 35.971 52.484 1.00 27.37 174 LEU A CA 1
ATOM 1377 C C . LEU A 1 182 ? -9.040 35.385 52.843 1.00 30.29 174 LEU A C 1
ATOM 1378 O O . LEU A 1 182 ? -7.992 35.908 52.436 1.00 29.90 174 LEU A O 1
ATOM 1383 N N . GLU A 1 183 ? -9.061 34.290 53.603 1.00 30.21 175 GLU A N 1
ATOM 1384 C CA A GLU A 1 183 ? -7.814 33.676 54.047 0.55 35.82 175 GLU A CA 1
ATOM 1385 C CA B GLU A 1 183 ? -7.842 33.621 54.050 0.45 35.29 175 GLU A CA 1
ATOM 1386 C C . GLU A 1 183 ? -7.003 33.144 52.872 1.00 32.11 175 GLU A C 1
ATOM 1387 O O . GLU A 1 183 ? -5.774 33.202 52.899 1.00 30.12 175 GLU A O 1
ATOM 1398 N N . SER A 1 184 ? -7.679 32.655 51.834 1.00 24.85 176 SER A N 1
ATOM 1399 C CA . SER A 1 184 ? -6.974 32.192 50.644 1.00 23.96 176 SER A CA 1
ATOM 1400 C C . SER A 1 184 ? -6.187 33.337 50.003 1.00 24.72 176 SER A C 1
ATOM 1401 O O . SER A 1 184 ? -5.000 33.194 49.680 1.00 25.81 176 SER A O 1
ATOM 1404 N N . GLN A 1 185 ? -6.834 34.485 49.833 1.00 25.75 177 GLN A N 1
ATOM 1405 C CA . GLN A 1 185 ? -6.135 35.648 49.286 1.00 25.63 177 GLN A CA 1
ATOM 1406 C C . GLN A 1 185 ? -5.005 36.119 50.196 1.00 30.78 177 GLN A C 1
ATOM 1407 O O . GLN A 1 185 ? -3.928 36.484 49.724 1.00 30.19 177 GLN A O 1
ATOM 1413 N N . ARG A 1 186 ? -5.251 36.113 51.500 1.00 29.03 178 ARG A N 1
ATOM 1414 C CA A ARG A 1 186 ? -4.248 36.569 52.448 0.50 33.04 178 ARG A CA 1
ATOM 1415 C CA B ARG A 1 186 ? -4.256 36.559 52.468 0.50 33.59 178 ARG A CA 1
ATOM 1416 C C . ARG A 1 186 ? -3.024 35.663 52.442 1.00 31.99 178 ARG A C 1
ATOM 1417 O O . ARG A 1 186 ? -1.891 36.142 52.468 1.00 34.03 178 ARG A O 1
ATOM 1432 N N . ARG A 1 187 ? -3.253 34.355 52.415 1.00 27.64 179 ARG A N 1
ATOM 1433 C CA . ARG A 1 187 ? -2.144 33.409 52.430 1.00 31.97 179 ARG A CA 1
ATOM 1434 C C . ARG A 1 187 ? -1.339 33.440 51.137 1.00 29.98 179 ARG A C 1
ATOM 1435 O O . ARG A 1 187 ? -0.110 33.332 51.161 1.00 31.16 179 ARG A O 1
ATOM 1443 N N . ALA A 1 188 ? -2.029 33.604 50.015 1.00 26.51 180 ALA A N 1
ATOM 1444 C CA . ALA A 1 188 ? -1.350 33.670 48.718 1.00 27.74 180 ALA A CA 1
ATOM 1445 C C . ALA A 1 188 ? -0.512 34.935 48.640 1.00 32.89 180 ALA A C 1
ATOM 1446 O O . ALA A 1 188 ? 0.624 34.930 48.151 1.00 28.54 180 ALA A O 1
ATOM 1448 N N . GLN A 1 189 ? -1.076 36.032 49.121 1.00 27.15 181 GLN A N 1
ATOM 1449 C CA . GLN A 1 189 ? -0.358 37.300 49.096 1.00 28.50 181 GLN A CA 1
ATOM 1450 C C . GLN A 1 189 ? 0.876 37.256 49.983 1.00 33.16 181 GLN A C 1
ATOM 1451 O O . GLN A 1 189 ? 1.923 37.783 49.614 1.00 32.98 181 GLN A O 1
ATOM 1457 N N . ARG A 1 190 ? 0.762 36.613 51.142 1.00 32.35 182 ARG A N 1
ATOM 1458 C CA . ARG A 1 190 ? 1.904 36.481 52.052 1.00 34.88 182 ARG A CA 1
ATOM 1459 C C . ARG A 1 190 ? 2.975 35.609 51.407 1.00 36.46 182 ARG A C 1
ATOM 1460 O O . ARG A 1 190 ? 4.159 35.954 51.396 1.00 35.86 182 ARG A O 1
ATOM 1468 N N . ALA A 1 191 ? 2.547 34.475 50.864 1.00 29.50 183 ALA A N 1
ATOM 1469 C CA . ALA A 1 191 ? 3.469 33.568 50.195 1.00 30.61 183 ALA A CA 1
ATOM 1470 C C . ALA A 1 191 ? 4.231 34.289 49.084 1.00 33.05 183 ALA A C 1
ATOM 1471 O O . ALA A 1 191 ? 5.461 34.199 49.000 1.00 33.53 183 ALA A O 1
ATOM 1473 N N . TRP A 1 192 ? 3.504 35.014 48.240 1.00 30.33 184 TRP A N 1
ATOM 1474 C CA . TRP A 1 192 ? 4.135 35.744 47.143 1.00 33.02 184 TRP A CA 1
ATOM 1475 C C . TRP A 1 192 ? 5.068 36.839 47.650 1.00 37.24 184 TRP A C 1
ATOM 1476 O O . TRP A 1 192 ? 6.194 36.975 47.169 1.00 34.38 184 TRP A O 1
ATOM 1487 N N . ALA A 1 193 ? 4.613 37.619 48.625 1.00 32.13 185 ALA A N 1
ATOM 1488 C CA . ALA A 1 193 ? 5.436 38.718 49.134 1.00 33.85 185 ALA A CA 1
ATOM 1489 C C . ALA A 1 193 ? 6.773 38.202 49.669 1.00 35.44 185 ALA A C 1
ATOM 1490 O O . ALA A 1 193 ? 7.798 38.890 49.572 1.00 38.12 185 ALA A O 1
ATOM 1492 N N . GLU A 1 194 ? 6.748 36.997 50.240 1.00 32.05 186 GLU A N 1
ATOM 1493 C CA . GLU A 1 194 ? 7.931 36.370 50.839 1.00 38.95 186 GLU A CA 1
ATOM 1494 C C . GLU A 1 194 ? 8.744 35.570 49.824 1.00 39.71 186 GLU A C 1
ATOM 1495 O O . GLU A 1 194 ? 9.783 35.003 50.166 1.00 42.75 186 GLU A O 1
ATOM 1501 N N . GLY A 1 195 ? 8.258 35.499 48.590 1.00 34.94 187 GLY A N 1
ATOM 1502 C CA . GLY A 1 195 ? 8.955 34.786 47.532 1.00 37.83 187 GLY A CA 1
ATOM 1503 C C . GLY A 1 195 ? 8.883 33.267 47.626 1.00 36.56 187 GLY A C 1
ATOM 1504 O O . GLY A 1 195 ? 9.718 32.571 47.045 1.00 33.60 187 GLY A O 1
ATOM 1505 N N . ARG A 1 196 ? 7.889 32.740 48.339 1.00 30.84 188 ARG A N 1
ATOM 1506 C CA . ARG A 1 196 ? 7.783 31.293 48.514 1.00 31.03 188 ARG A CA 1
ATOM 1507 C C . ARG A 1 196 ? 7.663 30.519 47.199 1.00 32.09 188 ARG A C 1
ATOM 1508 O O . ARG A 1 196 ? 8.127 29.378 47.111 1.00 31.62 188 ARG A O 1
ATOM 1516 N N . PHE A 1 197 ? 7.037 31.131 46.192 1.00 31.08 189 PHE A N 1
ATOM 1517 C CA . PHE A 1 197 ? 6.808 30.466 44.909 1.00 30.17 189 PHE A CA 1
ATOM 1518 C C . PHE A 1 197 ? 7.958 30.634 43.913 1.00 31.97 189 PHE A C 1
ATOM 1519 O O . PHE A 1 197 ? 7.894 30.103 42.804 1.00 30.70 189 PHE A O 1
ATOM 1527 N N . ASP A 1 198 ? 8.995 31.376 44.283 1.00 30.81 190 ASP A N 1
ATOM 1528 C CA . ASP A 1 198 ? 10.047 31.676 43.311 1.00 31.22 190 ASP A CA 1
ATOM 1529 C C . ASP A 1 198 ? 10.769 30.414 42.792 1.00 34.41 190 ASP A C 1
ATOM 1530 O O . ASP A 1 198 ? 11.055 30.305 41.598 1.00 35.68 190 ASP A O 1
ATOM 1535 N N . ARG A 1 199 ? 11.036 29.459 43.681 1.00 28.88 191 ARG A N 1
ATOM 1536 C CA . ARG A 1 199 ? 11.702 28.216 43.292 1.00 30.13 191 ARG A CA 1
ATOM 1537 C C . ARG A 1 199 ? 10.915 27.430 42.246 1.00 28.07 191 ARG A C 1
ATOM 1538 O O . ARG A 1 199 ? 11.470 27.011 41.230 1.00 30.54 191 ARG A O 1
ATOM 1546 N N . GLU A 1 200 ? 9.621 27.240 42.488 1.00 28.84 192 GLU A N 1
ATOM 1547 C CA . GLU A 1 200 ? 8.811 26.341 41.661 1.00 26.32 192 GLU A CA 1
ATOM 1548 C C . GLU A 1 200 ? 8.342 26.954 40.338 1.00 26.26 192 GLU A C 1
ATOM 1549 O O . GLU A 1 200 ? 7.888 26.240 39.452 1.00 28.43 192 GLU A O 1
ATOM 1555 N N . ILE A 1 201 ? 8.470 28.269 40.195 1.00 27.25 193 ILE A N 1
ATOM 1556 C CA . ILE A 1 201 ? 7.962 28.935 38.997 1.00 24.19 193 ILE A CA 1
ATOM 1557 C C . ILE A 1 201 ? 8.997 28.964 37.878 1.00 28.61 193 ILE A C 1
ATOM 1558 O O . ILE A 1 201 ? 10.154 29.311 38.104 1.00 28.28 193 ILE A O 1
ATOM 1563 N N . SER A 1 202 ? 8.569 28.597 36.674 1.00 25.34 194 SER A N 1
ATOM 1564 C CA . SER A 1 202 ? 9.357 28.837 35.470 1.00 24.71 194 SER A CA 1
ATOM 1565 C C . SER A 1 202 ? 8.704 29.991 34.724 1.00 27.14 194 SER A C 1
ATOM 1566 O O . SER A 1 202 ? 7.576 29.861 34.240 1.00 29.06 194 SER A O 1
ATOM 1569 N N . PRO A 1 203 ? 9.401 31.132 34.635 1.00 28.11 195 PRO A N 1
ATOM 1570 C CA . PRO A 1 203 ? 8.818 32.269 33.912 1.00 25.83 195 PRO A CA 1
ATOM 1571 C C . PRO A 1 203 ? 8.567 31.917 32.450 1.00 28.65 195 PRO A C 1
ATOM 1572 O O . PRO A 1 203 ? 9.330 31.129 31.877 1.00 32.29 195 PRO A O 1
ATOM 1576 N N . ILE A 1 204 ? 7.529 32.501 31.857 1.00 26.12 196 ILE A N 1
ATOM 1577 C CA . ILE A 1 204 ? 7.141 32.187 30.490 1.00 27.17 196 ILE A CA 1
ATOM 1578 C C . ILE A 1 204 ? 6.996 33.446 29.639 1.00 27.54 196 ILE A C 1
ATOM 1579 O O . ILE A 1 204 ? 6.311 34.381 30.046 1.00 27.54 196 ILE A O 1
ATOM 1584 N N . GLN A 1 205 ? 7.612 33.460 28.451 1.00 28.57 197 GLN A N 1
ATOM 1585 C CA . GLN A 1 205 ? 7.400 34.540 27.481 1.00 34.76 197 GLN A CA 1
ATOM 1586 C C . GLN A 1 205 ? 6.018 34.406 26.836 1.00 34.94 197 GLN A C 1
ATOM 1587 O O . GLN A 1 205 ? 5.669 33.335 26.323 1.00 36.49 197 GLN A O 1
ATOM 1593 N N . ALA A 1 206 ? 5.230 35.480 26.846 1.00 30.11 198 ALA A N 1
ATOM 1594 C CA . ALA A 1 206 ? 3.877 35.433 26.275 1.00 30.14 198 ALA A CA 1
ATOM 1595 C C . ALA A 1 206 ? 3.607 36.640 25.390 1.00 39.21 198 ALA A C 1
ATOM 1596 O O . ALA A 1 206 ? 3.921 37.772 25.770 1.00 36.79 198 ALA A O 1
ATOM 1598 N N . PRO A 1 207 ? 3.017 36.406 24.206 1.00 42.49 199 PRO A N 1
ATOM 1599 C CA . PRO A 1 207 ? 2.571 37.531 23.381 1.00 29.27 199 PRO A CA 1
ATOM 1600 C C . PRO A 1 207 ? 1.476 38.292 24.111 1.00 30.53 199 PRO A C 1
ATOM 1601 O O . PRO A 1 207 ? 0.510 37.674 24.573 1.00 33.62 199 PRO A O 1
ATOM 1605 N N . VAL A 1 208 ? 1.625 39.607 24.223 1.00 30.93 200 VAL A N 1
ATOM 1606 C CA . VAL A 1 208 ? 0.616 40.444 24.861 1.00 30.64 200 VAL A CA 1
ATOM 1607 C C . VAL A 1 208 ? -0.588 40.639 23.940 1.00 38.80 200 VAL A C 1
ATOM 1608 O O . VAL A 1 208 ? -0.423 40.889 22.746 1.00 33.31 200 VAL A O 1
ATOM 1612 N N . LEU A 1 209 ? -1.795 40.539 24.490 1.00 38.38 201 LEU A N 1
ATOM 1613 C CA . LEU A 1 209 ? -3.006 40.825 23.722 1.00 32.98 201 LEU A CA 1
ATOM 1614 C C . LEU A 1 209 ? -3.626 42.140 24.196 1.00 38.05 201 LEU A C 1
ATOM 1615 O O . LEU A 1 209 ? -3.596 42.442 25.391 1.00 43.04 201 LEU A O 1
ATOM 1620 N N . ASP A 1 210 ? -4.194 42.917 23.273 1.00 36.19 202 ASP A N 1
ATOM 1621 C CA . ASP A 1 210 ? -4.865 44.159 23.659 1.00 41.19 202 ASP A CA 1
ATOM 1622 C C . ASP A 1 210 ? -6.243 43.861 24.250 1.00 50.05 202 ASP A C 1
ATOM 1623 O O . ASP A 1 210 ? -6.518 42.722 24.632 1.00 42.26 202 ASP A O 1
ATOM 1628 N N . GLU A 1 211 ? -7.103 44.874 24.319 1.00 64.37 203 GLU A N 1
ATOM 1629 C CA . GLU A 1 211 ? -8.404 44.730 24.974 1.00 69.05 203 GLU A CA 1
ATOM 1630 C C . GLU A 1 211 ? -9.408 43.954 24.121 1.00 65.95 203 GLU A C 1
ATOM 1631 O O . GLU A 1 211 ? -10.384 43.403 24.639 1.00 68.87 203 GLU A O 1
ATOM 1637 N N . GLN A 1 212 ? -9.168 43.926 22.813 1.00 59.00 204 GLN A N 1
ATOM 1638 C CA . GLN A 1 212 ? -9.986 43.149 21.893 1.00 57.95 204 GLN A CA 1
ATOM 1639 C C . GLN A 1 212 ? -9.295 41.809 21.654 1.00 57.16 204 GLN A C 1
ATOM 1640 O O . GLN A 1 212 ? -9.515 41.153 20.634 1.00 63.09 204 GLN A O 1
ATOM 1646 N N . ASN A 1 213 ? -8.447 41.420 22.605 1.00 53.32 205 ASN A N 1
ATOM 1647 C CA . ASN A 1 213 ? -7.748 40.140 22.555 1.00 47.26 205 ASN A CA 1
ATOM 1648 C C . ASN A 1 213 ? -6.961 39.915 21.260 1.00 42.78 205 ASN A C 1
ATOM 1649 O O . ASN A 1 213 ? -6.833 38.780 20.790 1.00 43.24 205 ASN A O 1
ATOM 1654 N N . GLN A 1 214 ? -6.444 41.000 20.689 1.00 40.57 206 GLN A N 1
ATOM 1655 C CA . GLN A 1 214 ? -5.565 40.910 19.528 1.00 42.90 206 GLN A CA 1
ATOM 1656 C C . GLN A 1 214 ? -4.128 41.250 19.919 1.00 42.79 206 GLN A C 1
ATOM 1657 O O . GLN A 1 214 ? -3.895 42.126 20.762 1.00 41.08 206 GLN A O 1
ATOM 1663 N N . PRO A 1 215 ? -3.157 40.546 19.311 1.00 40.74 207 PRO A N 1
ATOM 1664 C CA . PRO A 1 215 ? -1.741 40.739 19.655 1.00 38.34 207 PRO A CA 1
ATOM 1665 C C . PRO A 1 215 ? -1.223 42.122 19.264 1.00 37.56 207 PRO A C 1
ATOM 1666 O O . PRO A 1 215 ? -1.571 42.649 18.207 1.00 41.53 207 PRO A O 1
ATOM 1670 N N . THR A 1 216 ? -0.393 42.698 20.125 1.00 36.91 208 THR A N 1
ATOM 1671 C CA . THR A 1 216 ? 0.188 44.016 19.873 1.00 38.30 208 THR A CA 1
ATOM 1672 C C . THR A 1 216 ? 1.550 43.910 19.199 1.00 40.51 208 THR A C 1
ATOM 1673 O O . THR A 1 216 ? 2.049 44.887 18.629 1.00 40.45 208 THR A O 1
ATOM 1677 N N . GLY A 1 217 ? 2.151 42.725 19.271 1.00 36.76 209 GLY A N 1
ATOM 1678 C CA . GLY A 1 217 ? 3.508 42.530 18.789 1.00 36.62 209 GLY A CA 1
ATOM 1679 C C . GLY A 1 217 ? 4.497 42.427 19.939 1.00 41.09 209 GLY A C 1
ATOM 1680 O O . GLY A 1 217 ? 5.605 41.905 19.781 1.00 38.92 209 GLY A O 1
ATOM 1681 N N . GLU A 1 218 ? 4.095 42.922 21.108 1.00 37.08 210 GLU A N 1
ATOM 1682 C CA . GLU A 1 218 ? 4.949 42.862 22.289 1.00 33.78 210 GLU A CA 1
ATOM 1683 C C . GLU A 1 218 ? 4.940 41.471 22.908 1.00 38.58 210 GLU A C 1
ATOM 1684 O O . GLU A 1 218 ? 3.906 40.800 22.944 1.00 32.93 210 GLU A O 1
ATOM 1690 N N . ARG A 1 219 ? 6.105 41.033 23.377 1.00 36.79 211 ARG A N 1
ATOM 1691 C CA A ARG A 1 219 ? 6.208 39.806 24.156 0.52 36.15 211 ARG A CA 1
ATOM 1692 C CA B ARG A 1 219 ? 6.203 39.805 24.158 0.48 36.28 211 ARG A CA 1
ATOM 1693 C C . ARG A 1 219 ? 6.730 40.157 25.544 1.00 33.13 211 ARG A C 1
ATOM 1694 O O . ARG A 1 219 ? 7.615 41.003 25.687 1.00 32.09 211 ARG A O 1
ATOM 1709 N N . ARG A 1 220 ? 6.169 39.529 26.569 1.00 31.22 212 ARG A N 1
ATOM 1710 C CA . ARG A 1 220 ? 6.594 39.818 27.935 1.00 33.02 212 ARG A CA 1
ATOM 1711 C C . ARG A 1 220 ? 6.877 38.555 28.709 1.00 27.52 212 ARG A C 1
ATOM 1712 O O . ARG A 1 220 ? 6.257 37.512 28.459 1.00 28.99 212 ARG A O 1
ATOM 1720 N N . LEU A 1 221 ? 7.796 38.666 29.666 1.00 30.15 213 LEU A N 1
ATOM 1721 C CA . LEU A 1 221 ? 8.077 37.571 30.577 1.00 26.95 213 LEU A CA 1
ATOM 1722 C C . LEU A 1 221 ? 7.078 37.637 31.724 1.00 28.19 213 LEU A C 1
ATOM 1723 O O . LEU A 1 221 ? 7.021 38.633 32.453 1.00 30.77 213 LEU A O 1
ATOM 1728 N N . VAL A 1 222 ? 6.290 36.578 31.865 1.00 25.70 214 VAL A N 1
ATOM 1729 C CA . VAL A 1 222 ? 5.309 36.470 32.938 1.00 25.25 214 VAL A CA 1
ATOM 1730 C C . VAL A 1 222 ? 5.924 35.619 34.042 1.00 27.82 214 VAL A C 1
ATOM 1731 O O . VAL A 1 222 ? 6.437 34.525 33.773 1.00 24.82 214 VAL A O 1
ATOM 1735 N N . PHE A 1 223 ? 5.907 36.122 35.275 1.00 27.12 215 PHE A N 1
ATOM 1736 C CA . PHE A 1 223 ? 6.485 35.376 36.390 1.00 27.58 215 PHE A CA 1
ATOM 1737 C C . PHE A 1 223 ? 5.670 35.452 37.691 1.00 29.34 215 PHE A C 1
ATOM 1738 O O . PHE A 1 223 ? 6.079 34.895 38.717 1.00 35.87 215 PHE A O 1
ATOM 1746 N N . ARG A 1 224 ? 4.519 36.122 37.642 1.00 27.04 216 ARG A N 1
ATOM 1747 C CA . ARG A 1 224 ? 3.616 36.199 38.804 1.00 27.76 216 ARG A CA 1
ATOM 1748 C C . ARG A 1 224 ? 2.285 35.526 38.551 1.00 28.98 216 ARG A C 1
ATOM 1749 O O . ARG A 1 224 ? 1.791 35.515 37.416 1.00 29.33 216 ARG A O 1
ATOM 1757 N N . ASP A 1 225 ? 1.679 34.982 39.607 1.00 26.48 217 ASP A N 1
ATOM 1758 C CA . ASP A 1 225 ? 0.292 34.549 39.502 1.00 24.78 217 ASP A CA 1
ATOM 1759 C C . ASP A 1 225 ? -0.612 35.783 39.458 1.00 26.74 217 ASP A C 1
ATOM 1760 O O . ASP A 1 225 ? -0.505 36.670 40.314 1.00 29.66 217 ASP A O 1
ATOM 1765 N N . GLN A 1 226 ? -1.503 35.837 38.469 1.00 23.56 218 GLN A N 1
ATOM 1766 C CA . GLN A 1 226 ? -2.276 37.047 38.193 1.00 24.37 218 GLN A CA 1
ATOM 1767 C C . GLN A 1 226 ? -3.516 37.193 39.083 1.00 24.55 218 GLN A C 1
ATOM 1768 O O . GLN A 1 226 ? -4.067 38.284 39.205 1.00 27.86 218 GLN A O 1
ATOM 1774 N N . GLY A 1 227 ? -3.954 36.100 39.704 1.00 23.72 219 GLY A N 1
ATOM 1775 C CA . GLY A 1 227 ? -5.212 36.111 40.441 1.00 23.83 219 GLY A CA 1
ATOM 1776 C C . GLY A 1 227 ? -5.243 36.851 41.768 1.00 25.81 219 GLY A C 1
ATOM 1777 O O . GLY A 1 227 ? -6.330 37.101 42.310 1.00 25.74 219 GLY A O 1
ATOM 1778 N N . LEU A 1 228 ? -4.075 37.197 42.309 1.00 25.78 220 LEU A N 1
ATOM 1779 C CA . LEU A 1 228 ? -4.035 37.885 43.598 1.00 26.42 220 LEU A CA 1
ATOM 1780 C C . LEU A 1 228 ? -4.671 39.261 43.504 1.00 32.28 220 LEU A C 1
ATOM 1781 O O . LEU A 1 228 ? -4.497 39.976 42.512 1.00 32.59 220 LEU A O 1
ATOM 1786 N N . ARG A 1 229 ? -5.402 39.647 44.543 1.00 29.27 221 ARG A N 1
ATOM 1787 C CA A ARG A 1 229 ? -5.931 41.003 44.623 0.09 34.84 221 ARG A CA 1
ATOM 1788 C CA B ARG A 1 229 ? -5.942 41.002 44.623 0.91 34.92 221 ARG A CA 1
ATOM 1789 C C . ARG A 1 229 ? -6.341 41.360 46.041 1.00 33.58 221 ARG A C 1
ATOM 1790 O O . ARG A 1 229 ? -6.719 40.494 46.821 1.00 32.32 221 ARG A O 1
ATOM 1805 N N . GLU A 1 230 ? -6.256 42.645 46.357 1.00 33.70 222 GLU A N 1
ATOM 1806 C CA . GLU A 1 230 ? -6.635 43.149 47.670 1.00 35.97 222 GLU A CA 1
ATOM 1807 C C . GLU A 1 230 ? -8.057 42.723 47.995 1.00 40.60 222 GLU A C 1
ATOM 1808 O O . GLU A 1 230 ? -8.995 43.031 47.248 1.00 47.79 222 GLU A O 1
ATOM 1814 N N . THR A 1 231 ? -8.210 42.009 49.104 1.00 36.15 223 THR A N 1
ATOM 1815 C CA . THR A 1 231 ? -9.497 41.435 49.474 1.00 36.24 223 THR A CA 1
ATOM 1816 C C . THR A 1 231 ? -9.796 41.761 50.933 1.00 40.98 223 THR A C 1
ATOM 1817 O O . THR A 1 231 ? -8.897 41.736 51.774 1.00 42.97 223 THR A O 1
ATOM 1821 N N . THR A 1 232 ? -11.053 42.086 51.225 1.00 43.35 224 THR A N 1
ATOM 1822 C CA . THR A 1 232 ? -11.479 42.383 52.590 1.00 28.75 224 THR A CA 1
ATOM 1823 C C . THR A 1 232 ? -12.791 41.663 52.892 1.00 29.76 224 THR A C 1
ATOM 1824 O O . THR A 1 232 ? -13.553 41.347 51.970 1.00 31.24 224 THR A O 1
ATOM 1828 N N . MET A 1 233 ? -13.074 41.422 54.172 1.00 41.65 225 MET A N 1
ATOM 1829 C CA . MET A 1 233 ? -14.372 40.857 54.544 1.00 43.64 225 MET A CA 1
ATOM 1830 C C . MET A 1 233 ? -15.515 41.723 54.003 1.00 38.30 225 MET A C 1
ATOM 1831 O O . MET A 1 233 ? -16.498 41.210 53.480 1.00 39.05 225 MET A O 1
ATOM 1836 N N . ALA A 1 234 ? -15.387 43.040 54.135 1.00 39.44 226 ALA A N 1
ATOM 1837 C CA . ALA A 1 234 ? -16.425 43.942 53.643 1.00 38.94 226 ALA A CA 1
ATOM 1838 C C . ALA A 1 234 ? -16.582 43.834 52.123 1.00 37.32 226 ALA A C 1
ATOM 1839 O O . ALA A 1 234 ? -17.704 43.789 51.607 1.00 39.80 226 ALA A O 1
ATOM 1841 N N . GLY A 1 235 ? -15.460 43.792 51.408 1.00 39.67 227 GLY A N 1
ATOM 1842 C CA . GLY A 1 235 ? -15.490 43.627 49.963 1.00 40.47 227 GLY A CA 1
ATOM 1843 C C . GLY A 1 235 ? -16.155 42.331 49.528 1.00 38.89 227 GLY A C 1
ATOM 1844 O O . GLY A 1 235 ? -16.963 42.315 48.592 1.00 37.77 227 GLY A O 1
ATOM 1845 N N . LEU A 1 236 ? -15.812 41.234 50.199 1.00 31.82 228 LEU A N 1
ATOM 1846 C CA . LEU A 1 236 ? -16.419 39.945 49.891 1.00 29.87 228 LEU A CA 1
ATOM 1847 C C . LEU A 1 236 ? -17.917 39.929 50.186 1.00 31.70 228 LEU A C 1
ATOM 1848 O O . LEU A 1 236 ? -18.690 39.297 49.461 1.00 31.60 228 LEU A O 1
ATOM 1853 N N . GLY A 1 237 ? -18.323 40.611 51.252 1.00 33.53 229 GLY A N 1
ATOM 1854 C CA . GLY A 1 237 ? -19.722 40.618 51.647 1.00 36.19 229 GLY A CA 1
ATOM 1855 C C . GLY A 1 237 ? -20.622 41.343 50.659 1.00 38.09 229 GLY A C 1
ATOM 1856 O O . GLY A 1 237 ? -21.842 41.161 50.667 1.00 38.71 229 GLY A O 1
ATOM 1857 N N . GLU A 1 238 ? -20.022 42.173 49.811 1.00 42.67 230 GLU A N 1
ATOM 1858 C CA . GLU A 1 238 ? -20.781 42.930 48.820 1.00 47.44 230 GLU A CA 1
ATOM 1859 C C . GLU A 1 238 ? -21.029 42.144 47.533 1.00 39.86 230 GLU A C 1
ATOM 1860 O O . GLU A 1 238 ? -21.903 42.501 46.740 1.00 39.02 230 GLU A O 1
ATOM 1866 N N . LEU A 1 239 ? -20.265 41.076 47.322 1.00 32.69 231 LEU A N 1
ATOM 1867 C CA . LEU A 1 239 ? -20.338 40.351 46.056 1.00 28.66 231 LEU A CA 1
ATOM 1868 C C . LEU A 1 239 ? -21.649 39.584 45.911 1.00 34.53 231 LEU A C 1
ATOM 1869 O O . LEU A 1 239 ? -22.217 39.098 46.897 1.00 35.80 231 LEU A O 1
ATOM 1874 N N . LYS A 1 240 ? -22.118 39.483 44.671 1.00 35.10 232 LYS A N 1
ATOM 1875 C CA . LYS A 1 240 ? -23.366 38.802 44.363 1.00 36.09 232 LYS A CA 1
ATOM 1876 C C . LYS A 1 240 ? -23.125 37.324 44.055 1.00 33.50 232 LYS A C 1
ATOM 1877 O O . LYS A 1 240 ? -22.234 36.981 43.273 1.00 37.83 232 LYS A O 1
ATOM 1883 N N . PRO A 1 241 ? -23.914 36.435 44.677 1.00 33.78 233 PRO A N 1
ATOM 1884 C CA . PRO A 1 241 ? -23.694 35.004 44.436 1.00 28.57 233 PRO A CA 1
ATOM 1885 C C . PRO A 1 241 ? -23.880 34.634 42.973 1.00 29.76 233 PRO A C 1
ATOM 1886 O O . PRO A 1 241 ? -24.625 35.307 42.251 1.00 30.11 233 PRO A O 1
ATOM 1890 N N . VAL A 1 242 ? -23.187 33.585 42.543 1.00 27.94 234 VAL A N 1
ATOM 1891 C CA . VAL A 1 242 ? -23.277 33.109 41.169 1.00 27.40 234 VAL A CA 1
ATOM 1892 C C . VAL A 1 242 ? -24.683 32.593 40.881 1.00 31.05 234 VAL A C 1
ATOM 1893 O O . VAL A 1 242 ? -25.261 32.882 39.831 1.00 31.02 234 VAL A O 1
ATOM 1897 N N . LEU A 1 243 ? -25.226 31.829 41.828 1.00 26.64 235 LEU A N 1
ATOM 1898 C CA . LEU A 1 243 ? -26.586 31.307 41.719 1.00 26.81 235 LEU A CA 1
ATOM 1899 C C . LEU A 1 243 ? -27.552 32.053 42.613 1.00 32.87 235 LEU A C 1
ATOM 1900 O O . LEU A 1 243 ? -27.224 32.439 43.740 1.00 32.76 235 LEU A O 1
ATOM 1905 N N . GLU A 1 244 ? -28.755 32.245 42.090 1.00 37.25 236 GLU A N 1
ATOM 1906 C CA . GLU A 1 244 ? -29.864 32.772 42.859 1.00 42.28 236 GLU A CA 1
ATOM 1907 C C . GLU A 1 244 ? -30.010 31.995 44.169 1.00 37.91 236 GLU A C 1
ATOM 1908 O O . GLU A 1 244 ? -30.181 30.774 44.158 1.00 40.78 236 GLU A O 1
ATOM 1914 N N . GLY A 1 245 ? -29.919 32.698 45.297 1.00 39.52 237 GLY A N 1
ATOM 1915 C CA . GLY A 1 245 ? -30.038 32.065 46.600 1.00 34.35 237 GLY A CA 1
ATOM 1916 C C . GLY A 1 245 ? -28.830 31.258 47.057 1.00 37.67 237 GLY A C 1
ATOM 1917 O O . GLY A 1 245 ? -28.907 30.545 48.065 1.00 36.12 237 GLY A O 1
ATOM 1918 N N . GLY A 1 246 ? -27.719 31.362 46.330 1.00 35.10 238 GLY A N 1
ATOM 1919 C CA . GLY A 1 246 ? -26.496 30.661 46.704 1.00 25.47 238 GLY A CA 1
ATOM 1920 C C . GLY A 1 246 ? -25.626 31.453 47.673 1.00 26.93 238 GLY A C 1
ATOM 1921 O O . GLY A 1 246 ? -25.909 32.625 47.955 1.00 28.64 238 GLY A O 1
ATOM 1922 N N . ILE A 1 247 ? -24.571 30.822 48.192 1.00 24.22 239 ILE A N 1
ATOM 1923 C CA . ILE A 1 247 ? -23.633 31.530 49.071 1.00 25.22 239 ILE A CA 1
ATOM 1924 C C . ILE A 1 247 ? -22.296 31.837 48.389 1.00 26.10 239 ILE A C 1
ATOM 1925 O O . ILE A 1 247 ? -21.578 32.731 48.840 1.00 28.62 239 ILE A O 1
ATOM 1930 N N . HIS A 1 248 ? -21.959 31.109 47.321 1.00 26.19 240 HIS A N 1
ATOM 1931 C CA . HIS A 1 248 ? -20.677 31.310 46.627 1.00 24.30 240 HIS A CA 1
ATOM 1932 C C . HIS A 1 248 ? -20.709 32.435 45.588 1.00 29.31 240 HIS A C 1
ATOM 1933 O O . HIS A 1 248 ? -21.672 32.574 44.826 1.00 27.17 240 HIS A O 1
ATOM 1940 N N . THR A 1 249 ? -19.625 33.206 45.554 1.00 26.25 241 THR A N 1
ATOM 1941 C CA . THR A 1 249 ? -19.469 34.341 44.654 1.00 24.87 241 THR A CA 1
ATOM 1942 C C . THR A 1 249 ? -18.139 34.174 43.947 1.00 24.02 241 THR A C 1
ATOM 1943 O O . THR A 1 249 ? -17.452 33.172 44.145 1.00 24.73 241 THR A O 1
ATOM 1947 N N . ALA A 1 250 ? -17.753 35.161 43.146 1.00 25.48 242 ALA A N 1
ATOM 1948 C CA . ALA A 1 250 ? -16.457 35.103 42.477 1.00 24.19 242 ALA A CA 1
ATOM 1949 C C . ALA A 1 250 ? -15.334 35.077 43.517 1.00 29.74 242 ALA A C 1
ATOM 1950 O O . ALA A 1 250 ? -14.240 34.564 43.251 1.00 27.50 242 ALA A O 1
ATOM 1952 N N . GLY A 1 251 ? -15.609 35.628 44.699 1.00 27.35 243 GLY A N 1
ATOM 1953 C CA . GLY A 1 251 ? -14.605 35.731 45.748 1.00 24.58 243 GLY A CA 1
ATOM 1954 C C . GLY A 1 251 ? -14.410 34.461 46.565 1.00 24.26 243 GLY A C 1
ATOM 1955 O O . GLY A 1 251 ? -13.471 34.379 47.371 1.00 24.71 243 GLY A O 1
ATOM 1956 N N . THR A 1 252 ? -15.286 33.480 46.374 1.00 22.20 244 THR A N 1
ATOM 1957 C CA . THR A 1 252 ? -15.192 32.214 47.105 1.00 22.32 244 THR A CA 1
ATOM 1958 C C . THR A 1 252 ? -15.258 31.004 46.172 1.00 23.19 244 THR A C 1
ATOM 1959 O O . THR A 1 252 ? -15.531 29.882 46.618 1.00 23.70 244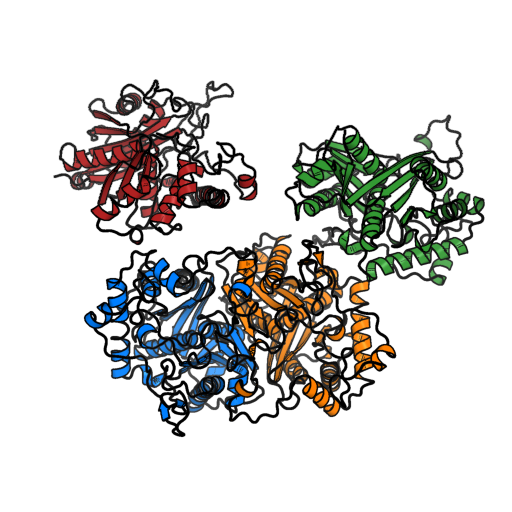 THR A O 1
ATOM 1963 N N . SER A 1 253 ? -15.015 31.245 44.883 1.00 23.08 245 SER A N 1
ATOM 1964 C CA . SER A 1 253 ? -14.957 30.196 43.874 1.00 22.96 245 SER A CA 1
ATOM 1965 C C . SER A 1 253 ? -13.588 30.234 43.203 1.00 18.35 245 SER A C 1
ATOM 1966 O O . SER A 1 253 ? -12.946 31.291 43.162 1.00 20.56 245 SER A O 1
ATOM 1969 N N . SER A 1 254 ? -13.148 29.097 42.662 1.00 21.14 246 SER A N 1
ATOM 1970 C CA . SER A 1 254 ? -11.894 29.074 41.919 1.00 18.43 246 SER A CA 1
ATOM 1971 C C . SER A 1 254 ? -12.013 29.997 40.708 1.00 21.94 246 SER A C 1
ATOM 1972 O O . SER A 1 254 ? -13.114 30.223 40.193 1.00 25.07 246 SER A O 1
ATOM 1975 N N . GLN A 1 255 ? -10.887 30.558 40.274 1.00 19.63 247 GLN A N 1
ATOM 1976 C CA . GLN A 1 255 ? -10.880 31.413 39.093 1.00 19.59 247 GLN A CA 1
ATOM 1977 C C . GLN A 1 255 ? -10.717 30.582 37.829 1.00 22.47 247 GLN A C 1
ATOM 1978 O O . GLN A 1 255 ? -10.184 29.467 37.870 1.00 23.33 247 GLN A O 1
ATOM 1984 N N . ILE A 1 256 ? -11.218 31.115 36.719 1.00 21.96 248 ILE A N 1
ATOM 1985 C CA . ILE A 1 256 ? -10.928 30.564 35.397 1.00 20.21 248 ILE A CA 1
ATOM 1986 C C . ILE A 1 256 ? -9.543 31.064 34.995 1.00 24.21 248 ILE A C 1
ATOM 1987 O O . ILE A 1 256 ? -9.271 32.267 35.066 1.00 22.39 248 ILE A O 1
ATOM 1992 N N . SER A 1 257 ? -8.664 30.149 34.583 1.00 22.19 249 SER A N 1
ATOM 1993 C CA . SER A 1 257 ? -7.247 30.477 34.461 1.00 18.67 249 SER A CA 1
ATOM 1994 C C . SER A 1 257 ? -6.513 29.719 33.360 1.00 20.56 249 SER A C 1
ATOM 1995 O O . SER A 1 257 ? -7.015 28.719 32.837 1.00 21.73 249 SER A O 1
ATOM 1998 N N . ASP A 1 258 ? -5.317 30.213 33.034 1.00 19.30 250 ASP A N 1
ATOM 1999 C CA . ASP A 1 258 ? -4.397 29.571 32.093 1.00 22.10 250 ASP A CA 1
ATOM 2000 C C . ASP A 1 258 ? -3.136 29.142 32.843 1.00 26.56 250 ASP A C 1
ATOM 2001 O O . ASP A 1 258 ? -2.598 29.912 33.640 1.00 23.14 250 ASP A O 1
ATOM 2006 N N . GLY A 1 259 ? -2.640 27.934 32.586 1.00 21.15 251 GLY A N 1
ATOM 2007 C CA . GLY A 1 259 ? -1.391 27.523 33.205 1.00 23.26 251 GLY A CA 1
ATOM 2008 C C . GLY A 1 259 ? -0.988 26.100 32.860 1.00 18.56 251 GLY A C 1
ATOM 2009 O O . GLY A 1 259 ? -1.812 25.320 32.357 1.00 20.31 251 GLY A O 1
ATOM 2010 N N . ALA A 1 260 ? 0.279 25.769 33.114 1.00 20.27 252 ALA A N 1
ATOM 2011 C CA . ALA A 1 260 ? 0.776 24.398 32.953 1.00 19.16 252 ALA A CA 1
ATOM 2012 C C . ALA A 1 260 ? 1.780 24.076 34.057 1.00 24.62 252 ALA A C 1
ATOM 2013 O O . ALA A 1 260 ? 2.350 24.980 34.691 1.00 22.23 252 ALA A O 1
ATOM 2015 N N . ALA A 1 261 ? 2.009 22.786 34.282 1.00 18.99 253 ALA A N 1
ATOM 2016 C CA . ALA A 1 261 ? 2.960 22.355 35.307 1.00 19.39 253 ALA A CA 1
ATOM 2017 C C . ALA A 1 261 ? 3.521 21.013 34.880 1.00 23.79 253 ALA A C 1
ATOM 2018 O O . ALA A 1 261 ? 2.877 20.285 34.117 1.00 19.83 253 ALA A O 1
ATOM 2020 N N . ALA A 1 262 ? 4.706 20.675 35.367 1.00 22.89 254 ALA A N 1
ATOM 2021 C CA . ALA A 1 262 ? 5.362 19.442 34.951 1.00 25.03 254 ALA A CA 1
ATOM 2022 C C . ALA A 1 262 ? 6.270 18.916 36.053 1.00 27.61 254 ALA A C 1
ATOM 2023 O O . ALA A 1 262 ? 6.948 19.687 36.743 1.00 24.38 254 ALA A O 1
ATOM 2025 N N . VAL A 1 263 ? 6.288 17.596 36.203 1.00 24.75 255 VAL A N 1
ATOM 2026 C CA . VAL A 1 263 ? 7.090 16.949 37.232 1.00 21.65 255 VAL A CA 1
ATOM 2027 C C . VAL A 1 263 ? 7.935 15.863 36.575 1.00 21.79 255 VAL A C 1
ATOM 2028 O O . VAL A 1 263 ? 7.408 15.024 35.829 1.00 22.75 255 VAL A O 1
ATOM 2032 N N . LEU A 1 264 ? 9.236 15.887 36.850 1.00 20.80 256 LEU A N 1
ATOM 2033 C CA . LEU A 1 264 ? 10.174 14.920 36.278 1.00 22.74 256 LEU A CA 1
ATOM 2034 C C . LEU A 1 264 ? 10.372 13.767 37.259 1.00 24.77 256 LEU A C 1
ATOM 2035 O O . LEU A 1 264 ? 10.813 13.973 38.386 1.00 26.55 256 LEU A O 1
ATOM 2040 N N . TRP A 1 265 ? 10.034 12.557 36.822 1.00 24.29 257 TRP A N 1
ATOM 2041 C CA . TRP A 1 265 ? 10.139 11.364 37.648 1.00 26.43 257 TRP A CA 1
ATOM 2042 C C . TRP A 1 265 ? 11.209 10.423 37.110 1.00 26.40 257 TRP A C 1
ATOM 2043 O O . TRP A 1 265 ? 11.388 10.308 35.893 1.00 23.16 257 TRP A O 1
ATOM 2054 N N . MET A 1 266 ? 11.892 9.716 38.010 1.00 23.26 258 MET A N 1
ATOM 2055 C CA . MET A 1 266 ? 12.843 8.686 37.601 1.00 24.65 258 MET A CA 1
ATOM 2056 C C . MET A 1 266 ? 12.788 7.486 38.539 1.00 26.37 258 MET A C 1
ATOM 2057 O O . MET A 1 266 ? 12.337 7.600 39.683 1.00 25.20 258 MET A O 1
ATOM 2062 N N . ASP A 1 267 ? 13.262 6.339 38.060 1.00 26.49 259 ASP A N 1
ATOM 2063 C CA . ASP A 1 267 ? 13.576 5.241 38.963 1.00 29.04 259 ASP A CA 1
ATOM 2064 C C . ASP A 1 267 ? 14.710 5.733 39.869 1.00 27.33 259 ASP A C 1
ATOM 2065 O O . ASP A 1 267 ? 15.640 6.395 39.403 1.00 28.03 259 ASP A O 1
ATOM 2070 N N . GLU A 1 268 ? 14.633 5.427 41.160 1.00 27.72 260 GLU A N 1
ATOM 2071 C CA . GLU A 1 268 ? 15.621 5.929 42.122 1.00 29.39 260 GLU A CA 1
ATOM 2072 C C . GLU A 1 268 ? 17.085 5.710 41.708 1.00 35.70 260 GLU A C 1
ATOM 2073 O O . GLU A 1 268 ? 17.907 6.633 41.770 1.00 33.34 260 GLU A O 1
ATOM 2079 N N . ALA A 1 269 ? 17.418 4.488 41.300 1.00 31.22 261 ALA A N 1
ATOM 2080 C CA . ALA A 1 269 ? 18.790 4.157 40.933 1.00 32.86 261 ALA A CA 1
ATOM 2081 C C . ALA A 1 269 ? 19.273 4.956 39.727 1.00 33.42 261 ALA A C 1
ATOM 2082 O O . ALA A 1 269 ? 20.445 5.350 39.661 1.00 34.13 261 ALA A O 1
ATOM 2084 N N . VAL A 1 270 ? 18.376 5.171 38.764 1.00 32.89 262 VAL A N 1
ATOM 2085 C CA . VAL A 1 270 ? 18.705 5.962 37.580 1.00 32.11 262 VAL A CA 1
ATOM 2086 C C . VAL A 1 270 ? 18.912 7.429 37.954 1.00 33.90 262 VAL A C 1
ATOM 2087 O O . VAL A 1 270 ? 19.822 8.074 37.454 1.00 34.79 262 VAL A O 1
ATOM 2091 N N . ALA A 1 271 ? 18.056 7.957 38.827 1.00 30.89 263 ALA A N 1
ATOM 2092 C CA . ALA A 1 271 ? 18.293 9.280 39.400 1.00 32.86 263 ALA A CA 1
ATOM 2093 C C . ALA A 1 271 ? 19.734 9.411 39.916 1.00 38.87 263 ALA A C 1
ATOM 2094 O O . ALA A 1 271 ? 20.454 10.358 39.568 1.00 33.06 263 ALA A O 1
ATOM 2096 N N . ARG A 1 272 ? 20.160 8.469 40.754 1.00 34.77 264 ARG A N 1
ATOM 2097 C CA . ARG A 1 272 ? 21.492 8.548 41.355 1.00 35.93 264 ARG A CA 1
ATOM 2098 C C . ARG A 1 272 ? 22.598 8.460 40.305 1.00 38.45 264 ARG A C 1
ATOM 2099 O O . ARG A 1 272 ? 23.641 9.106 40.427 1.00 37.87 264 ARG A O 1
ATOM 2107 N N . ALA A 1 273 ? 22.368 7.655 39.273 1.00 39.96 265 ALA A N 1
ATOM 2108 C CA . ALA A 1 273 ? 23.371 7.457 38.230 1.00 41.00 265 ALA A CA 1
ATOM 2109 C C . ALA A 1 273 ? 23.615 8.765 37.486 1.00 42.12 265 ALA A C 1
ATOM 2110 O O . ALA A 1 273 ? 24.705 8.996 36.950 1.00 45.09 265 ALA A O 1
ATOM 2112 N N . HIS A 1 274 ? 22.595 9.616 37.467 1.00 39.60 266 HIS A N 1
ATOM 2113 C CA . HIS A 1 274 ? 22.662 10.916 36.805 1.00 47.52 266 HIS A CA 1
ATOM 2114 C C . HIS A 1 274 ? 23.069 12.024 37.772 1.00 46.35 266 HIS A C 1
ATOM 2115 O O . HIS A 1 274 ? 23.138 13.194 37.389 1.00 45.91 266 HIS A O 1
ATOM 2122 N N . GLY A 1 275 ? 23.326 11.662 39.024 1.00 36.62 267 GLY A N 1
ATOM 2123 C CA . GLY A 1 275 ? 23.702 12.643 40.023 1.00 39.42 267 GLY A CA 1
ATOM 2124 C C . GLY A 1 275 ? 22.548 13.561 40.377 1.00 39.43 267 GLY A C 1
ATOM 2125 O O . GLY A 1 275 ? 22.754 14.721 40.747 1.00 42.95 267 GLY A O 1
ATOM 2126 N N . LEU A 1 276 ? 21.327 13.047 40.252 1.00 34.51 268 LEU A N 1
ATOM 2127 C CA . LEU A 1 276 ? 20.151 13.797 40.660 1.00 34.05 268 LEU A CA 1
ATOM 2128 C C . LEU A 1 276 ? 19.642 13.279 42.000 1.00 41.80 268 LEU A C 1
ATOM 2129 O O . LEU A 1 276 ? 19.514 12.067 42.197 1.00 49.28 268 LEU A O 1
ATOM 2134 N N . THR A 1 277 ? 19.358 14.194 42.922 1.00 41.23 269 THR A N 1
ATOM 2135 C CA . THR A 1 277 ? 18.880 13.807 44.243 1.00 38.22 269 THR A CA 1
ATOM 2136 C C . THR A 1 277 ? 17.386 13.481 44.214 1.00 34.28 269 THR A C 1
ATOM 2137 O O . THR A 1 277 ? 16.578 14.277 43.723 1.00 36.26 269 THR A O 1
ATOM 2141 N N . PRO A 1 278 ? 17.019 12.287 44.706 1.00 36.91 270 PRO A N 1
ATOM 2142 C CA . PRO A 1 278 ? 15.592 11.965 44.848 1.00 29.93 270 PRO A CA 1
ATOM 2143 C C . PRO A 1 278 ? 14.974 12.920 45.872 1.00 32.33 270 PRO A C 1
ATOM 2144 O O . PRO A 1 278 ? 15.551 13.102 46.946 1.00 38.06 270 PRO A O 1
ATOM 2148 N N . ARG A 1 279 ? 13.835 13.526 45.552 1.00 29.92 271 ARG A N 1
ATOM 2149 C CA . ARG A 1 279 ? 13.278 14.567 46.410 1.00 29.99 271 ARG A CA 1
ATOM 2150 C C . ARG A 1 279 ? 11.992 14.158 47.117 1.00 30.00 271 ARG A C 1
ATOM 2151 O O . ARG A 1 279 ? 11.711 14.632 48.227 1.00 30.84 271 ARG A O 1
ATOM 2159 N N . ALA A 1 280 ? 11.214 13.286 46.478 1.00 29.19 272 ALA A N 1
ATOM 2160 C CA . ALA A 1 280 ? 9.974 12.796 47.071 1.00 26.10 272 ALA A CA 1
ATOM 2161 C C . ALA A 1 280 ? 9.540 11.486 46.435 1.00 30.40 272 ALA A C 1
ATOM 2162 O O . ALA A 1 280 ? 9.959 11.160 45.316 1.00 27.76 272 ALA A O 1
ATOM 2164 N N . ARG A 1 281 ? 8.698 10.744 47.150 1.00 29.47 273 ARG A N 1
ATOM 2165 C CA . ARG A 1 281 ? 8.048 9.561 46.590 1.00 24.90 273 ARG A CA 1
ATOM 2166 C C . ARG A 1 281 ? 6.582 9.532 46.992 1.00 24.83 273 ARG A C 1
ATOM 2167 O O . ARG A 1 281 ? 6.178 10.216 47.930 1.00 25.20 273 ARG A O 1
ATOM 2175 N N . ILE A 1 282 ? 5.783 8.754 46.271 1.00 24.36 274 ILE A N 1
ATOM 2176 C CA . ILE A 1 282 ? 4.383 8.562 46.634 1.00 21.97 274 ILE A CA 1
ATOM 2177 C C . ILE A 1 282 ? 4.297 7.502 47.746 1.00 27.69 274 ILE A C 1
ATOM 2178 O O . ILE A 1 282 ? 4.836 6.395 47.609 1.00 27.71 274 ILE A O 1
ATOM 2183 N N . VAL A 1 283 ? 3.652 7.854 48.859 1.00 22.03 275 VAL A N 1
ATOM 2184 C CA . VAL A 1 283 ? 3.358 6.888 49.914 1.00 27.30 275 VAL A CA 1
ATOM 2185 C C . VAL A 1 283 ? 2.088 6.102 49.554 1.00 27.92 275 VAL A C 1
ATOM 2186 O O . VAL A 1 283 ? 2.040 4.873 49.673 1.00 24.53 275 VAL A O 1
ATOM 2190 N N . ALA A 1 284 ? 1.070 6.820 49.089 1.00 21.64 276 ALA A N 1
ATOM 2191 C CA . ALA A 1 284 ? -0.178 6.205 48.627 1.00 18.57 276 ALA A CA 1
ATOM 2192 C C . ALA A 1 284 ? -0.843 7.102 47.597 1.00 20.99 276 ALA A C 1
ATOM 2193 O O . ALA A 1 284 ? -0.716 8.331 47.654 1.00 20.24 276 ALA A O 1
ATOM 2195 N N . GLN A 1 285 ? -1.559 6.491 46.656 1.00 19.73 277 GLN A N 1
ATOM 2196 C CA . GLN A 1 285 ? -2.272 7.256 45.644 1.00 19.26 277 GLN A CA 1
ATOM 2197 C C . GLN A 1 285 ? -3.630 6.625 45.384 1.00 17.75 277 GLN A C 1
ATOM 2198 O O . GLN A 1 285 ? -3.804 5.414 45.579 1.00 18.49 277 GLN A O 1
ATOM 2204 N N . ALA A 1 286 ? -4.587 7.433 44.929 1.00 17.72 278 ALA A N 1
ATOM 2205 C CA . ALA A 1 286 ? -5.923 6.929 44.616 1.00 19.47 278 ALA A CA 1
ATOM 2206 C C . ALA A 1 286 ? -6.647 7.838 43.645 1.00 19.60 278 ALA A C 1
ATOM 2207 O O . ALA A 1 286 ? -6.395 9.039 43.599 1.00 17.90 278 ALA A O 1
ATOM 2209 N N . LEU A 1 287 ? -7.542 7.240 42.865 1.00 14.64 279 LEU A N 1
ATOM 2210 C CA . LEU A 1 287 ? -8.573 7.980 42.150 1.00 13.64 279 LEU A CA 1
ATOM 2211 C C . LEU A 1 287 ? -9.855 7.231 42.435 1.00 17.47 279 LEU A C 1
ATOM 2212 O O . LEU A 1 287 ? -10.009 6.092 41.994 1.00 17.75 279 LEU A O 1
ATOM 2217 N N . VAL A 1 288 ? -10.760 7.842 43.204 1.00 15.37 280 VAL A N 1
ATOM 2218 C CA . VAL A 1 288 ? -11.980 7.152 43.596 1.00 16.20 280 VAL A CA 1
ATOM 2219 C C . VAL A 1 288 ? -13.204 7.832 43.007 1.00 16.41 280 VAL A C 1
ATOM 2220 O O . VAL A 1 288 ? -13.144 8.991 42.562 1.00 16.66 280 VAL A O 1
ATOM 2224 N N . GLY A 1 289 ? -14.319 7.100 43.004 1.00 16.71 281 GLY A N 1
ATOM 2225 C CA . GLY A 1 289 ? -15.590 7.679 42.618 1.00 17.29 281 GLY A CA 1
ATOM 2226 C C . GLY A 1 289 ? -16.246 8.300 43.839 1.00 18.32 281 GLY A C 1
ATOM 2227 O O . GLY A 1 289 ? -16.098 7.792 44.960 1.00 23.42 281 GLY A O 1
ATOM 2228 N N . ALA A 1 290 ? -16.967 9.396 43.620 1.00 17.01 282 ALA A N 1
ATOM 2229 C CA . ALA A 1 290 ? -17.640 10.135 44.684 1.00 18.69 282 ALA A CA 1
ATOM 2230 C C . ALA A 1 290 ? -19.160 10.006 44.531 1.00 20.13 282 ALA A C 1
ATOM 2231 O O . ALA A 1 290 ? -19.648 9.365 43.586 1.00 19.29 282 ALA A O 1
ATOM 2233 N N . GLU A 1 291 ? -19.906 10.623 45.442 1.00 20.15 283 GLU A N 1
ATOM 2234 C CA . GLU A 1 291 ? -21.365 10.563 45.396 1.00 16.20 283 GLU A CA 1
ATOM 2235 C C . GLU A 1 291 ? -21.886 11.548 44.356 1.00 18.51 283 GLU A C 1
ATOM 2236 O O . GLU A 1 291 ? -21.628 12.745 44.456 1.00 19.03 283 GLU A O 1
ATOM 2242 N N . PRO A 1 292 ? -22.601 11.048 43.340 1.00 18.70 284 PRO A N 1
ATOM 2243 C CA . PRO A 1 292 ? -23.051 11.965 42.288 1.00 15.52 284 PRO A CA 1
ATOM 2244 C C . PRO A 1 292 ? -23.927 13.118 42.774 1.00 15.69 284 PRO A C 1
ATOM 2245 O O . PRO A 1 292 ? -23.762 14.224 42.246 1.00 17.47 284 PRO A O 1
ATOM 2249 N N . TYR A 1 293 ? -24.835 12.898 43.729 1.00 16.72 285 TYR A N 1
ATOM 2250 C CA . TYR A 1 293 ? -25.717 13.989 44.160 1.00 18.31 285 TYR A CA 1
ATOM 2251 C C . TYR A 1 293 ? -24.925 15.235 44.584 1.00 18.02 285 TYR A C 1
ATOM 2252 O O . TYR A 1 293 ? -25.288 16.369 44.232 1.00 19.45 285 TYR A O 1
ATOM 2261 N N . TYR A 1 294 ? -23.852 15.038 45.348 1.00 16.16 286 TYR A N 1
ATOM 2262 C CA . TYR A 1 294 ? -23.037 16.170 45.790 1.00 14.86 286 TYR A CA 1
ATOM 2263 C C . TYR A 1 294 ? -21.951 16.529 44.794 1.00 19.35 286 TYR A C 1
ATOM 2264 O O . TYR A 1 294 ? -21.519 17.684 44.740 1.00 19.65 286 TYR A O 1
ATOM 2273 N N . HIS A 1 295 ? -21.531 15.536 44.011 1.00 16.57 287 HIS A N 1
ATOM 2274 C CA . HIS A 1 295 ? -20.611 15.716 42.879 1.00 15.08 287 HIS A CA 1
ATOM 2275 C C . HIS A 1 295 ? -19.164 15.997 43.277 1.00 15.73 287 HIS A C 1
ATOM 2276 O O . HIS A 1 295 ? -18.248 15.240 42.909 1.00 16.82 287 HIS A O 1
ATOM 2283 N N . LEU A 1 296 ? -18.957 17.076 44.034 1.00 13.59 288 LEU A N 1
ATOM 2284 C CA . LEU A 1 296 ? -17.616 17.590 44.277 1.00 15.70 288 LEU A CA 1
ATOM 2285 C C . LEU A 1 296 ? -17.168 17.364 45.723 1.00 17.09 288 LEU A C 1
ATOM 2286 O O . LEU A 1 296 ? -16.232 18.018 46.185 1.00 18.10 288 LEU A O 1
ATOM 2291 N N . ASP A 1 297 ? -17.802 16.425 46.427 1.00 16.37 289 ASP A N 1
ATOM 2292 C CA . ASP A 1 297 ? -17.445 16.201 47.833 1.00 17.17 289 ASP A CA 1
ATOM 2293 C C . ASP A 1 297 ? -16.484 15.015 47.957 1.00 16.38 289 ASP A C 1
ATOM 2294 O O . ASP A 1 297 ? -16.210 14.537 49.053 1.00 17.01 289 ASP A O 1
ATOM 2299 N N . GLY A 1 298 ? -15.944 14.572 46.828 1.00 15.59 290 GLY A N 1
ATOM 2300 C CA . GLY A 1 298 ? -15.059 13.406 46.806 1.00 14.50 290 GLY A CA 1
ATOM 2301 C C . GLY A 1 298 ? -13.744 13.484 47.575 1.00 16.24 290 GLY A C 1
ATOM 2302 O O . GLY A 1 298 ? -13.171 12.432 47.902 1.00 18.24 290 GLY A O 1
ATOM 2303 N N . PRO A 1 299 ? -13.226 14.702 47.851 1.00 16.12 291 PRO A N 1
ATOM 2304 C CA . PRO A 1 299 ? -11.999 14.705 48.664 1.00 17.46 291 PRO A CA 1
ATOM 2305 C C . PRO A 1 299 ? -12.164 13.978 49.995 1.00 17.81 291 PRO A C 1
ATOM 2306 O O . PRO A 1 299 ? -11.182 13.459 50.545 1.00 19.69 291 PRO A O 1
ATOM 2310 N N . VAL A 1 300 ? -13.391 13.918 50.512 1.00 16.23 292 VAL A N 1
ATOM 2311 C CA . VAL A 1 300 ? -13.633 13.140 51.720 1.00 17.14 292 VAL A CA 1
ATOM 2312 C C . VAL A 1 300 ? -13.194 11.691 51.507 1.00 19.53 292 VAL A C 1
ATOM 2313 O O . VAL A 1 300 ? -12.448 11.132 52.317 1.00 19.37 292 VAL A O 1
ATOM 2317 N N . GLN A 1 301 ? -13.647 11.097 50.410 1.00 17.06 293 GLN A N 1
ATOM 2318 C CA . GLN A 1 301 ? -13.356 9.698 50.105 1.00 18.88 293 GLN A CA 1
ATOM 2319 C C . GLN A 1 301 ? -11.926 9.437 49.662 1.00 20.58 293 GLN A C 1
ATOM 2320 O O . GLN A 1 301 ? -11.342 8.413 50.021 1.00 17.80 293 GLN A O 1
ATOM 2326 N N . SER A 1 302 ? -11.368 10.325 48.846 1.00 18.24 294 SER A N 1
ATOM 2327 C CA . SER A 1 302 ? -10.006 10.084 48.366 1.00 16.33 294 SER A CA 1
ATOM 2328 C C . SER A 1 302 ? -9.008 10.247 49.506 1.00 18.00 294 SER A C 1
ATOM 2329 O O . SER A 1 302 ? -8.023 9.513 49.584 1.00 18.88 294 SER A O 1
ATOM 2332 N N . THR A 1 303 ? -9.272 11.194 50.404 1.00 16.14 295 THR A N 1
ATOM 2333 C CA . THR A 1 303 ? -8.426 11.363 51.590 1.00 16.04 295 THR A CA 1
ATOM 2334 C C . THR A 1 303 ? -8.493 10.100 52.452 1.00 20.06 295 THR A C 1
ATOM 2335 O O . THR A 1 303 ? -7.456 9.568 52.893 1.00 19.64 295 THR A O 1
ATOM 2339 N N . ALA A 1 304 ? -9.712 9.621 52.707 1.00 21.24 296 ALA A N 1
ATOM 2340 C CA . ALA A 1 304 ? -9.877 8.409 53.498 1.00 20.83 296 ALA A CA 1
ATOM 2341 C C . ALA A 1 304 ? -9.091 7.258 52.885 1.00 22.84 296 ALA A C 1
ATOM 2342 O O . ALA A 1 304 ? -8.425 6.506 53.605 1.00 23.95 296 ALA A O 1
ATOM 2344 N N . LYS A 1 305 ? -9.182 7.106 51.561 1.00 19.63 297 LYS A N 1
ATOM 2345 C CA . LYS A 1 305 ? -8.527 5.978 50.902 1.00 21.80 297 LYS A CA 1
ATOM 2346 C C . LYS A 1 305 ? -7.005 6.026 51.015 1.00 19.81 297 LYS A C 1
ATOM 2347 O O . LYS A 1 305 ? -6.378 5.026 51.386 1.00 21.60 297 LYS A O 1
ATOM 2353 N N . VAL A 1 306 ? -6.394 7.171 50.714 1.00 19.35 298 VAL A N 1
ATOM 2354 C CA . VAL A 1 306 ? -4.935 7.241 50.840 1.00 19.70 298 VAL A CA 1
ATOM 2355 C C . VAL A 1 306 ? -4.452 7.128 52.289 1.00 20.98 298 VAL A C 1
ATOM 2356 O O . VAL A 1 306 ? -3.425 6.489 52.553 1.00 22.26 298 VAL A O 1
ATOM 2360 N N . LEU A 1 307 ? -5.183 7.717 53.235 1.00 22.91 299 LEU A N 1
ATOM 2361 C CA . LEU A 1 307 ? -4.805 7.548 54.646 1.00 24.29 299 LEU A CA 1
ATOM 2362 C C . LEU A 1 307 ? -4.826 6.072 55.044 1.00 20.77 299 LEU A C 1
ATOM 2363 O O . LEU A 1 307 ? -3.934 5.595 55.746 1.00 27.26 299 LEU A O 1
ATOM 2368 N N . GLU A 1 308 ? -5.842 5.345 54.585 1.00 20.23 300 GLU A N 1
ATOM 2369 C CA A GLU A 1 308 ? -5.977 3.930 54.915 0.59 27.97 300 GLU A CA 1
ATOM 2370 C CA B GLU A 1 308 ? -5.980 3.928 54.912 0.41 27.34 300 GLU A CA 1
ATOM 2371 C C . GLU A 1 308 ? -4.849 3.105 54.300 1.00 25.29 300 GLU A C 1
ATOM 2372 O O . GLU A 1 308 ? -4.230 2.283 54.982 1.00 25.48 300 GLU A O 1
ATOM 2383 N N . LYS A 1 309 ? -4.583 3.330 53.012 1.00 26.06 301 LYS A N 1
ATOM 2384 C CA . LYS A 1 309 ? -3.497 2.630 52.321 1.00 24.78 301 LYS A CA 1
ATOM 2385 C C . LYS A 1 309 ? -2.142 2.933 52.969 1.00 29.03 301 LYS A C 1
ATOM 2386 O O . LYS A 1 309 ? -1.293 2.051 53.095 1.00 28.62 301 LYS A O 1
ATOM 2392 N N . ALA A 1 310 ? -1.959 4.174 53.416 1.00 23.96 302 ALA A N 1
ATOM 2393 C CA . ALA A 1 310 ? -0.699 4.584 54.047 1.00 25.77 302 ALA A CA 1
ATOM 2394 C C . ALA A 1 310 ? -0.594 4.187 55.516 1.00 29.73 302 ALA A C 1
ATOM 2395 O O . ALA A 1 310 ? 0.500 4.244 56.104 1.00 30.34 302 ALA A O 1
ATOM 2397 N N . GLY A 1 311 ? -1.713 3.800 56.126 1.00 27.45 303 GLY A N 1
ATOM 2398 C CA . GLY A 1 311 ? -1.694 3.459 57.542 1.00 27.44 303 GLY A CA 1
ATOM 2399 C C . GLY A 1 311 ? -1.517 4.698 58.400 1.00 31.18 303 GLY A C 1
ATOM 2400 O O . GLY A 1 311 ? -0.912 4.639 59.473 1.00 34.14 303 GLY A O 1
ATOM 2401 N N . MET A 1 312 ? -2.057 5.822 57.935 1.00 27.74 304 MET A N 1
ATOM 2402 C CA . MET A 1 312 ? -1.847 7.107 58.600 1.00 30.00 304 MET A CA 1
ATOM 2403 C C . MET A 1 312 ? -3.152 7.772 59.033 1.00 34.52 304 MET A C 1
ATOM 2404 O O . MET A 1 312 ? -4.238 7.379 58.593 1.00 30.10 304 MET A O 1
ATOM 2409 N N . LYS A 1 313 ? -3.034 8.778 59.900 1.00 32.85 305 LYS A N 1
ATOM 2410 C CA . LYS A 1 313 ? -4.168 9.626 60.264 1.00 29.18 305 LYS A CA 1
ATOM 2411 C C . LYS A 1 313 ? -3.909 11.037 59.764 1.00 27.02 305 LYS A C 1
ATOM 2412 O O . LYS A 1 313 ? -2.759 11.393 59.491 1.00 27.48 305 LYS A O 1
ATOM 2418 N N . ILE A 1 314 ? -4.962 11.846 59.668 1.00 26.71 306 ILE A N 1
ATOM 2419 C CA . ILE A 1 314 ? -4.820 13.213 59.172 1.00 25.89 306 ILE A CA 1
ATOM 2420 C C . ILE A 1 314 ? -3.752 13.974 59.966 1.00 29.57 306 ILE A C 1
ATOM 2421 O O . ILE A 1 314 ? -3.018 14.796 59.407 1.00 28.65 306 ILE A O 1
ATOM 2426 N N . GLY A 1 315 ? -3.636 13.665 61.257 1.00 28.72 307 GLY A N 1
ATOM 2427 C CA . GLY A 1 315 ? -2.671 14.326 62.125 1.00 34.62 307 GLY A CA 1
ATOM 2428 C C . GLY A 1 315 ? -1.209 14.053 61.789 1.00 30.55 307 GLY A C 1
ATOM 2429 O O . GLY A 1 315 ? -0.308 14.780 62.245 1.00 34.26 307 GLY A O 1
ATOM 2430 N N . ASP A 1 316 ? -0.966 13.010 60.997 1.00 29.79 308 ASP A N 1
ATOM 2431 C CA . ASP A 1 316 ? 0.392 12.662 60.581 1.00 29.86 308 ASP A CA 1
ATOM 2432 C C . ASP A 1 316 ? 0.864 13.540 59.428 1.00 29.20 308 ASP A C 1
ATOM 2433 O O . ASP A 1 316 ? 2.067 13.622 59.148 1.00 31.94 308 ASP A O 1
ATOM 2438 N N . ILE A 1 317 ? -0.087 14.174 58.746 1.00 26.65 309 ILE A N 1
ATOM 2439 C CA . ILE A 1 317 ? 0.219 14.974 57.561 1.00 29.92 309 ILE A CA 1
ATOM 2440 C C . ILE A 1 317 ? 0.685 16.376 57.953 1.00 29.09 309 ILE A C 1
ATOM 2441 O O . ILE A 1 317 ? 0.017 17.057 58.739 1.00 29.80 309 ILE A O 1
ATOM 2446 N N . ASP A 1 318 ? 1.820 16.805 57.399 1.00 26.12 310 ASP A N 1
ATOM 2447 C CA . ASP A 1 318 ? 2.399 18.109 57.721 1.00 28.57 310 ASP A CA 1
ATOM 2448 C C . ASP A 1 318 ? 1.743 19.231 56.918 1.00 31.06 310 ASP A C 1
ATOM 2449 O O . ASP A 1 318 ? 1.461 20.311 57.449 1.00 29.90 310 ASP A O 1
ATOM 2454 N N . ILE A 1 319 ? 1.507 18.977 55.638 1.00 25.60 311 ILE A N 1
ATOM 2455 C CA A ILE A 1 319 ? 0.952 19.961 54.708 0.58 25.74 311 ILE A CA 1
ATOM 2456 C CA B ILE A 1 319 ? 0.812 19.971 54.838 0.42 25.81 311 ILE A CA 1
ATOM 2457 C C . ILE A 1 319 ? -0.175 19.342 53.877 1.00 27.53 311 ILE A C 1
ATOM 2458 O O . ILE A 1 319 ? 0.005 18.224 53.373 1.00 27.76 311 ILE A O 1
ATOM 2467 N N . VAL A 1 320 ? -1.282 20.063 53.683 1.00 22.13 312 VAL A N 1
ATOM 2468 C CA . VAL A 1 320 ? -2.365 19.596 52.815 1.00 19.86 312 VAL A CA 1
ATOM 2469 C C . VAL A 1 320 ? -2.601 20.593 51.696 1.00 22.26 312 VAL A C 1
ATOM 2470 O O . VAL A 1 320 ? -2.715 21.801 51.948 1.00 26.84 312 VAL A O 1
ATOM 2474 N N . GLU A 1 321 ? -2.659 20.095 50.462 1.00 19.79 313 GLU A N 1
ATOM 2475 C CA . GLU A 1 321 ? -3.149 20.892 49.351 1.00 20.45 313 GLU A CA 1
ATOM 2476 C C . GLU A 1 321 ? -4.472 20.287 48.928 1.00 21.60 313 GLU A C 1
ATOM 2477 O O . GLU A 1 321 ? -4.513 19.209 48.317 1.00 21.63 313 GLU A O 1
ATOM 2483 N N . ILE A 1 322 ? -5.566 20.954 49.280 1.00 20.59 314 ILE A N 1
ATOM 2484 C CA . ILE A 1 322 ? -6.865 20.517 48.796 1.00 20.04 314 ILE A CA 1
ATOM 2485 C C . ILE A 1 322 ? -7.392 21.567 47.831 1.00 22.57 314 ILE A C 1
ATOM 2486 O O . ILE A 1 322 ? -7.465 22.741 48.172 1.00 22.37 314 ILE A O 1
ATOM 2491 N N . ASN A 1 323 ? -7.749 21.164 46.615 1.00 19.46 315 ASN A N 1
ATOM 2492 C CA . ASN A 1 323 ? -8.089 22.186 45.637 1.00 20.48 315 ASN A CA 1
ATOM 2493 C C . ASN A 1 323 ? -9.333 22.980 46.018 1.00 20.61 315 ASN A C 1
ATOM 2494 O O . ASN A 1 323 ? -10.388 22.410 46.326 1.00 21.30 315 ASN A O 1
ATOM 2499 N N . GLU A 1 324 ? -9.206 24.300 45.961 1.00 21.12 316 GLU A N 1
ATOM 2500 C CA . GLU A 1 324 ? -10.285 25.193 46.360 1.00 18.22 316 GLU A CA 1
ATOM 2501 C C . GLU A 1 324 ? -11.223 25.431 45.193 1.00 19.25 316 GLU A C 1
ATOM 2502 O O . GLU A 1 324 ? -11.378 26.568 44.753 1.00 21.48 316 GLU A O 1
ATOM 2508 N N . ALA A 1 325 ? -11.845 24.368 44.684 1.00 18.29 317 ALA A N 1
ATOM 2509 C CA . ALA A 1 325 ? -12.785 24.512 43.571 1.00 18.57 317 ALA A CA 1
ATOM 2510 C C . ALA A 1 325 ? -13.864 25.518 43.962 1.00 19.82 317 ALA A C 1
ATOM 2511 O O . ALA A 1 325 ? -14.198 26.437 43.197 1.00 20.91 317 ALA A O 1
ATOM 2513 N N . PHE A 1 326 ? -14.416 25.309 45.151 1.00 18.17 318 PHE A N 1
ATOM 2514 C CA . PHE A 1 326 ? -15.296 26.273 45.809 1.00 18.04 318 PHE A CA 1
ATOM 2515 C C . PHE A 1 326 ? -14.992 26.170 47.291 1.00 19.31 318 PHE A C 1
ATOM 2516 O O . PHE A 1 326 ? -14.565 25.111 47.758 1.00 19.22 318 PHE A O 1
ATOM 2524 N N . ALA A 1 327 ? -15.213 27.251 48.033 1.00 19.90 319 ALA A N 1
ATOM 2525 C CA . ALA A 1 327 ? -14.962 27.233 49.472 1.00 20.57 319 ALA A CA 1
ATOM 2526 C C . ALA A 1 327 ? -15.663 26.054 50.150 1.00 22.08 319 ALA A C 1
ATOM 2527 O O . ALA A 1 327 ? -15.102 25.425 51.047 1.00 19.82 319 ALA A O 1
ATOM 2529 N N . SER A 1 328 ? -16.895 25.741 49.752 1.00 19.43 320 SER A N 1
ATOM 2530 C CA . SER A 1 328 ? -17.628 24.733 50.515 1.00 20.00 320 SER A CA 1
ATOM 2531 C C . SER A 1 328 ? -16.975 23.353 50.387 1.00 21.45 320 SER A C 1
ATOM 2532 O O . SER A 1 328 ? -17.087 22.519 51.289 1.00 19.65 320 SER A O 1
ATOM 2535 N N . VAL A 1 329 ? -16.299 23.104 49.270 1.00 17.63 321 VAL A N 1
ATOM 2536 C CA . VAL A 1 329 ? -15.640 21.818 49.088 1.00 16.35 321 VAL A CA 1
ATOM 2537 C C . VAL A 1 329 ? -14.599 21.597 50.173 1.00 19.24 321 VAL A C 1
ATOM 2538 O O . VAL A 1 329 ? -14.528 20.524 50.776 1.00 17.90 321 VAL A O 1
ATOM 2542 N N . VAL A 1 330 ? -13.785 22.616 50.416 1.00 18.59 322 VAL A N 1
ATOM 2543 C CA . VAL A 1 330 ? -12.742 22.508 51.422 1.00 16.36 322 VAL A CA 1
ATOM 2544 C C . VAL A 1 330 ? -13.340 22.461 52.825 1.00 20.52 322 VAL A C 1
ATOM 2545 O O . VAL A 1 330 ? -12.921 21.657 53.660 1.00 20.35 322 VAL A O 1
ATOM 2549 N N . LEU A 1 331 ? -14.313 23.325 53.096 1.00 20.44 323 LEU A N 1
ATOM 2550 C CA . LEU A 1 331 ? -14.918 23.355 54.431 1.00 18.07 323 LEU A CA 1
ATOM 2551 C C . LEU A 1 331 ? -15.689 22.082 54.766 1.00 19.83 323 LEU A C 1
ATOM 2552 O O . LEU A 1 331 ? -15.779 21.695 55.939 1.00 23.79 323 LEU A O 1
ATOM 2557 N N . SER A 1 332 ? -16.258 21.445 53.746 1.00 17.10 324 SER A N 1
ATOM 2558 C CA . SER A 1 332 ? -16.938 20.165 53.936 1.00 18.33 324 SER A CA 1
ATOM 2559 C C . SER A 1 332 ? -15.923 19.077 54.287 1.00 18.72 324 SER A C 1
ATOM 2560 O O . SER A 1 332 ? -16.099 18.336 55.247 1.00 20.26 324 SER A O 1
ATOM 2563 N N . TRP A 1 333 ? -14.846 19.013 53.515 1.00 19.12 325 TRP A N 1
ATOM 2564 C CA . TRP A 1 333 ? -13.762 18.068 53.760 1.00 18.65 325 TRP A CA 1
ATOM 2565 C C . TRP A 1 333 ? -13.225 18.248 55.182 1.00 21.52 325 TRP A C 1
ATOM 2566 O O . TRP A 1 333 ? -12.986 17.276 55.900 1.00 21.93 325 TRP A O 1
ATOM 2577 N N . ALA A 1 334 ? -13.054 19.498 55.599 1.00 21.47 326 ALA A N 1
ATOM 2578 C CA . ALA A 1 334 ? -12.491 19.786 56.914 1.00 22.53 326 ALA A CA 1
ATOM 2579 C C . ALA A 1 334 ? -13.433 19.357 58.031 1.00 23.55 326 ALA A C 1
ATOM 2580 O O . ALA A 1 334 ? -12.994 18.919 59.097 1.00 23.46 326 ALA A O 1
ATOM 2582 N N . ARG A 1 335 ? -14.730 19.516 57.799 1.00 22.50 327 ARG A N 1
ATOM 2583 C CA A ARG A 1 335 ? -15.731 19.145 58.790 0.42 24.67 327 ARG A CA 1
ATOM 2584 C CA B ARG A 1 335 ? -15.718 19.150 58.807 0.58 24.25 327 ARG A CA 1
ATOM 2585 C C . ARG A 1 335 ? -15.690 17.649 59.065 1.00 26.26 327 ARG A C 1
ATOM 2586 O O . ARG A 1 335 ? -15.925 17.208 60.195 1.00 26.63 327 ARG A O 1
ATOM 2601 N N . VAL A 1 336 ? -15.391 16.878 58.023 1.00 21.83 328 VAL A N 1
ATOM 2602 C CA . VAL A 1 336 ? -15.346 15.418 58.135 1.00 21.04 328 VAL A CA 1
ATOM 2603 C C . VAL A 1 336 ? -14.015 14.964 58.712 1.00 25.44 328 VAL A C 1
ATOM 2604 O O . VAL A 1 336 ? -13.977 14.198 59.671 1.00 23.16 328 VAL A O 1
ATOM 2608 N N . HIS A 1 337 ? -12.920 15.461 58.144 1.00 23.83 329 HIS A N 1
ATOM 2609 C CA . HIS A 1 337 ? -11.595 14.958 58.498 1.00 22.11 329 HIS A CA 1
ATOM 2610 C C . HIS A 1 337 ? -10.906 15.674 59.659 1.00 29.59 329 HIS A C 1
ATOM 2611 O O . HIS A 1 337 ? -9.955 15.140 60.243 1.00 28.90 329 HIS A O 1
ATOM 2618 N N . GLU A 1 338 ? -11.388 16.868 59.997 1.00 25.41 330 GLU A N 1
ATOM 2619 C CA . GLU A 1 338 ? -10.907 17.612 61.167 1.00 24.73 330 GLU A CA 1
ATOM 2620 C C . GLU A 1 338 ? -9.394 17.859 61.218 1.00 26.55 330 GLU A C 1
ATOM 2621 O O . GLU A 1 338 ? -8.735 17.593 62.233 1.00 30.28 330 GLU A O 1
ATOM 2627 N N . PRO A 1 339 ? -8.847 18.423 60.140 1.00 27.26 331 PRO A N 1
ATOM 2628 C CA . PRO A 1 339 ? -7.432 18.804 60.079 1.00 24.85 331 PRO A CA 1
ATOM 2629 C C . PRO A 1 339 ? -7.145 20.060 60.896 1.00 28.31 331 PRO A C 1
ATOM 2630 O O . PRO A 1 339 ? -8.076 20.802 61.245 1.00 31.16 331 PRO A O 1
ATOM 2634 N N . ASP A 1 340 ? -5.867 20.289 61.191 1.00 29.92 332 ASP A N 1
ATOM 2635 C CA . ASP A 1 340 ? -5.414 21.581 61.685 1.00 30.26 332 ASP A CA 1
ATOM 2636 C C . ASP A 1 340 ? -5.377 22.502 60.465 1.00 30.79 332 ASP A C 1
ATOM 2637 O O . ASP A 1 340 ? -4.555 22.316 59.565 1.00 27.52 332 ASP A O 1
ATOM 2642 N N . MET A 1 341 ? -6.275 23.481 60.413 1.00 30.08 333 MET A N 1
ATOM 2643 C CA . MET A 1 341 ? -6.396 24.300 59.208 1.00 30.71 333 MET A CA 1
ATOM 2644 C C . MET A 1 341 ? -5.162 25.169 58.959 1.00 28.07 333 MET A C 1
ATOM 2645 O O . MET A 1 341 ? -4.996 25.714 57.866 1.00 28.35 333 MET A O 1
ATOM 2650 N N . ASP A 1 342 ? -4.304 25.300 59.969 1.00 26.30 334 ASP A N 1
ATOM 2651 C CA . ASP A 1 342 ? -3.040 26.015 59.796 1.00 27.82 334 ASP A CA 1
ATOM 2652 C C . ASP A 1 342 ? -2.116 25.256 58.841 1.00 28.88 334 ASP A C 1
ATOM 2653 O O . ASP A 1 342 ? -1.129 25.810 58.352 1.00 28.98 334 ASP A O 1
ATOM 2658 N N . ARG A 1 343 ? -2.439 23.990 58.578 1.00 28.25 335 ARG A N 1
ATOM 2659 C CA . ARG A 1 343 ? -1.623 23.156 57.695 1.00 26.78 335 ARG A CA 1
ATOM 2660 C C . ARG A 1 343 ? -2.255 23.003 56.318 1.00 26.48 335 ARG A C 1
ATOM 2661 O O . ARG A 1 343 ? -1.706 22.312 55.451 1.00 27.84 335 ARG A O 1
ATOM 2669 N N . VAL A 1 344 ? -3.413 23.625 56.123 1.00 28.16 336 VAL A N 1
ATOM 2670 C CA . VAL A 1 344 ? -4.189 23.436 54.899 1.00 25.29 336 VAL A CA 1
ATOM 2671 C C . VAL A 1 344 ? -4.038 24.615 53.941 1.00 24.99 336 VAL A C 1
ATOM 2672 O O . VAL A 1 344 ? -4.320 25.753 54.319 1.00 25.89 336 VAL A O 1
ATOM 2676 N N . ASN A 1 345 ? -3.594 24.345 52.712 1.00 23.40 337 ASN A N 1
ATOM 2677 C CA . ASN A 1 345 ? -3.365 25.394 51.710 1.00 26.76 337 ASN A CA 1
ATOM 2678 C C . ASN A 1 345 ? -2.616 26.579 52.293 1.00 24.92 337 ASN A C 1
ATOM 2679 O O . ASN A 1 345 ? -3.107 27.713 52.283 1.00 26.91 337 ASN A O 1
ATOM 2684 N N . VAL A 1 346 ? -1.418 26.302 52.799 1.00 23.44 338 VAL A N 1
ATOM 2685 C CA . VAL A 1 346 ? -0.681 27.282 53.590 1.00 23.15 338 VAL A CA 1
ATOM 2686 C C . VAL A 1 346 ? -0.209 28.484 52.778 1.00 28.86 338 VAL A C 1
ATOM 2687 O O . VAL A 1 346 ? 0.026 29.558 53.340 1.00 28.11 338 VAL A O 1
ATOM 2691 N N . ASN A 1 347 ? -0.067 28.295 51.466 1.00 25.68 339 ASN A N 1
ATOM 2692 C CA . ASN A 1 347 ? 0.356 29.375 50.579 1.00 29.80 339 ASN A CA 1
ATOM 2693 C C . ASN A 1 347 ? -0.786 29.886 49.704 1.00 30.41 339 ASN A C 1
ATOM 2694 O O . ASN A 1 347 ? -0.549 30.488 48.650 1.00 30.59 339 ASN A O 1
ATOM 2699 N N . GLY A 1 348 ? -2.017 29.643 50.147 1.00 31.21 340 GLY A N 1
ATOM 2700 C CA . GLY A 1 348 ? -3.190 30.028 49.382 1.00 28.32 340 GLY A CA 1
ATOM 2701 C C . GLY A 1 348 ? -3.625 28.914 48.454 1.00 27.21 340 GLY A C 1
ATOM 2702 O O . GLY A 1 348 ? -2.889 27.944 48.246 1.00 25.63 340 GLY A O 1
ATOM 2703 N N . GLY A 1 349 ? -4.816 29.057 47.883 1.00 25.69 341 GLY A N 1
ATOM 2704 C CA . GLY A 1 349 ? -5.335 28.054 46.976 1.00 27.25 341 GLY A CA 1
ATOM 2705 C C . GLY A 1 349 ? -6.017 28.683 45.774 1.00 22.36 341 GLY A C 1
ATOM 2706 O O . GLY A 1 349 ? -5.888 29.889 45.536 1.00 22.19 341 GLY A O 1
ATOM 2707 N N . ALA A 1 350 ? -6.755 27.859 45.033 1.00 20.40 342 ALA A N 1
ATOM 2708 C CA . ALA A 1 350 ? -7.306 28.230 43.729 1.00 20.86 342 ALA A CA 1
ATOM 2709 C C . ALA A 1 350 ? -8.219 29.451 43.744 1.00 20.84 342 ALA A C 1
ATOM 2710 O O . ALA A 1 350 ? -8.382 30.111 42.718 1.00 22.42 342 ALA A O 1
ATOM 2712 N N . ILE A 1 351 ? -8.830 29.746 44.886 1.00 19.25 343 ILE A N 1
ATOM 2713 C CA . ILE A 1 351 ? -9.654 30.950 44.971 1.00 18.48 343 ILE A CA 1
ATOM 2714 C C . ILE A 1 351 ? -8.816 32.195 44.693 1.00 24.58 343 ILE A C 1
ATOM 2715 O O . ILE A 1 351 ? -9.299 33.150 44.070 1.00 23.13 343 ILE A O 1
ATOM 2720 N N . ALA A 1 352 ? -7.560 32.191 45.144 1.00 19.90 344 ALA A N 1
ATOM 2721 C CA . ALA A 1 352 ? -6.673 33.343 44.934 1.00 22.77 344 ALA A CA 1
ATOM 2722 C C . ALA A 1 352 ? -5.671 33.122 43.796 1.00 27.80 344 ALA A C 1
ATOM 2723 O O . ALA A 1 352 ? -5.283 34.074 43.103 1.00 24.94 344 ALA A O 1
ATOM 2725 N N . LEU A 1 353 ? -5.239 31.874 43.617 1.00 21.69 345 LEU A N 1
ATOM 2726 C CA . LEU A 1 353 ? -4.152 31.579 42.668 1.00 24.22 345 LEU A CA 1
ATOM 2727 C C . LEU A 1 353 ? -4.638 31.200 41.266 1.00 28.60 345 LEU A C 1
ATOM 2728 O O . LEU A 1 353 ? -3.872 31.272 40.296 1.00 27.08 345 LEU A O 1
ATOM 2733 N N . GLY A 1 354 ? -5.890 30.773 41.160 1.00 23.92 346 GLY A N 1
ATOM 2734 C CA . GLY A 1 354 ? -6.437 30.317 39.888 1.00 22.50 346 GLY A CA 1
ATOM 2735 C C . GLY A 1 354 ? -6.464 28.807 39.734 1.00 24.59 346 GLY A C 1
ATOM 2736 O O . GLY A 1 354 ? -5.777 28.080 40.456 1.00 24.95 346 GLY A O 1
ATOM 2737 N N . HIS A 1 355 ? -7.239 28.331 38.763 1.00 20.61 347 HIS A N 1
ATOM 2738 C CA . HIS A 1 355 ? -7.478 26.899 38.617 1.00 19.58 347 HIS A CA 1
ATOM 2739 C C . HIS A 1 355 ? -7.553 26.513 37.136 1.00 17.22 347 HIS A C 1
ATOM 2740 O O . HIS A 1 355 ? -8.644 26.306 36.605 1.00 21.01 347 HIS A O 1
ATOM 2747 N N . PRO A 1 356 ? -6.391 26.418 36.460 1.00 20.13 348 PRO A N 1
ATOM 2748 C CA . PRO A 1 356 ? -6.451 25.915 35.076 1.00 17.84 348 PRO A CA 1
ATOM 2749 C C . PRO A 1 356 ? -6.691 24.426 35.189 1.00 20.67 348 PRO A C 1
ATOM 2750 O O . PRO A 1 356 ? -5.771 23.695 35.569 1.00 20.73 348 PRO A O 1
ATOM 2754 N N . VAL A 1 357 ? -7.904 23.978 34.887 1.00 16.82 349 VAL A N 1
ATOM 2755 C CA . VAL A 1 357 ? -8.363 22.701 35.428 1.00 17.78 349 VAL A CA 1
ATOM 2756 C C . VAL A 1 357 ? -7.446 21.493 35.192 1.00 20.72 349 VAL A C 1
ATOM 2757 O O . VAL A 1 357 ? -7.179 20.741 36.134 1.00 20.77 349 VAL A O 1
ATOM 2761 N N . GLY A 1 358 ? -6.958 21.296 33.968 1.00 18.21 350 GLY A N 1
ATOM 2762 C CA . GLY A 1 358 ? -6.105 20.147 33.700 1.00 18.11 350 GLY A CA 1
ATOM 2763 C C . GLY A 1 358 ? -4.710 20.256 34.307 1.00 20.70 350 GLY A C 1
ATOM 2764 O O . GLY A 1 358 ? -4.022 19.250 34.493 1.00 21.26 350 GLY A O 1
ATOM 2765 N N . CYS A 1 359 ? -4.279 21.481 34.596 1.00 18.13 351 CYS A N 1
ATOM 2766 C CA . CYS A 1 359 ? -2.949 21.736 35.142 1.00 17.14 351 CYS A CA 1
ATOM 2767 C C . CYS A 1 359 ? -2.883 21.544 36.645 1.00 23.95 351 CYS A C 1
ATOM 2768 O O . CYS A 1 359 ? -1.876 21.092 37.189 1.00 21.73 351 CYS A O 1
ATOM 2771 N N . THR A 1 360 ? -3.960 21.902 37.328 1.00 18.53 352 THR A N 1
ATOM 2772 C CA . THR A 1 360 ? -3.898 22.029 38.786 1.00 20.97 352 THR A CA 1
ATOM 2773 C C . THR A 1 360 ? -3.363 20.801 39.534 1.00 22.02 352 THR A C 1
ATOM 2774 O O . THR A 1 360 ? -2.614 20.955 40.497 1.00 21.98 352 THR A O 1
ATOM 2778 N N . GLY A 1 361 ? -3.730 19.592 39.113 1.00 18.63 353 GLY A N 1
ATOM 2779 C CA . GLY A 1 361 ? -3.221 18.401 39.797 1.00 20.28 353 GLY A CA 1
ATOM 2780 C C . GLY A 1 361 ? -1.699 18.348 39.865 1.00 22.47 353 GLY A C 1
ATOM 2781 O O . GLY A 1 361 ? -1.100 17.986 40.894 1.00 23.59 353 GLY A O 1
ATOM 2782 N N . SER A 1 362 ? -1.046 18.700 38.765 1.00 19.84 354 SER A N 1
ATOM 2783 C CA . SER A 1 362 ? 0.406 18.735 38.755 1.00 18.90 354 SER A CA 1
ATOM 2784 C C . SER A 1 362 ? 0.921 19.960 39.494 1.00 20.60 354 SER A C 1
ATOM 2785 O O . SER A 1 362 ? 1.982 19.923 40.105 1.00 22.47 354 SER A O 1
ATOM 2788 N N . ARG A 1 363 ? 0.160 21.046 39.422 1.00 23.47 355 ARG A N 1
ATOM 2789 C CA . ARG A 1 363 ? 0.525 22.282 40.106 1.00 19.66 355 ARG A CA 1
ATOM 2790 C C . ARG A 1 363 ? 0.543 22.056 41.619 1.00 22.24 355 ARG A C 1
ATOM 2791 O O . ARG A 1 363 ? 1.449 22.529 42.315 1.00 22.92 355 ARG A O 1
ATOM 2799 N N . LEU A 1 364 ? -0.449 21.321 42.126 1.00 20.30 356 LEU A N 1
ATOM 2800 C CA . LEU A 1 364 ? -0.566 21.103 43.569 1.00 18.91 356 LEU A CA 1
ATOM 2801 C C . LEU A 1 364 ? 0.560 20.217 44.089 1.00 23.61 356 LEU A C 1
ATOM 2802 O O . LEU A 1 364 ? 1.082 20.436 45.180 1.00 23.20 356 LEU A O 1
ATOM 2807 N N . ILE A 1 365 ? 0.950 19.211 43.316 1.00 19.17 357 ILE A N 1
ATOM 2808 C CA . ILE A 1 365 ? 2.083 18.382 43.728 1.00 19.04 357 ILE A CA 1
ATOM 2809 C C . ILE A 1 365 ? 3.354 19.219 43.747 1.00 22.47 357 ILE A C 1
ATOM 2810 O O . ILE A 1 365 ? 4.170 19.126 44.676 1.00 23.67 357 ILE A O 1
ATOM 2815 N N . THR A 1 366 ? 3.523 20.052 42.723 1.00 21.55 358 THR A N 1
ATOM 2816 C CA . THR A 1 366 ? 4.682 20.940 42.653 1.00 23.13 358 THR A CA 1
ATOM 2817 C C . THR A 1 366 ? 4.738 21.882 43.858 1.00 24.58 358 THR A C 1
ATOM 2818 O O . THR A 1 366 ? 5.780 22.033 44.499 1.00 26.89 358 THR A O 1
ATOM 2822 N N . THR A 1 367 ? 3.605 22.496 44.178 1.00 22.29 359 THR A N 1
ATOM 2823 C CA . THR A 1 367 ? 3.539 23.428 45.305 1.00 23.86 359 THR A CA 1
ATOM 2824 C C . THR A 1 367 ? 3.790 22.725 46.635 1.00 23.62 359 THR A C 1
ATOM 2825 O O . THR A 1 367 ? 4.538 23.220 47.479 1.00 25.51 359 THR A O 1
ATOM 2829 N N . ALA A 1 368 ? 3.156 21.573 46.826 1.00 24.14 360 ALA A N 1
ATOM 2830 C CA . ALA A 1 368 ? 3.306 20.839 48.081 1.00 23.17 360 ALA A CA 1
ATOM 2831 C C . ALA A 1 368 ? 4.757 20.424 48.314 1.00 26.41 360 ALA A C 1
ATOM 2832 O O . ALA A 1 368 ? 5.281 20.556 49.424 1.00 25.85 360 ALA A O 1
ATOM 2834 N N . LEU A 1 369 ? 5.410 19.917 47.273 1.00 25.48 361 LEU A N 1
ATOM 2835 C CA . LEU A 1 369 ? 6.800 19.484 47.395 1.00 25.60 361 LEU A CA 1
ATOM 2836 C C . LEU A 1 369 ? 7.692 20.643 47.830 1.00 26.73 361 LEU A C 1
ATOM 2837 O O . LEU A 1 369 ? 8.481 20.527 48.775 1.00 26.52 361 LEU A O 1
ATOM 2842 N N . HIS A 1 370 ? 7.557 21.769 47.140 1.00 30.55 362 HIS A N 1
ATOM 2843 C CA . HIS A 1 370 ? 8.360 22.940 47.457 1.00 28.48 362 HIS A CA 1
ATOM 2844 C C . HIS A 1 370 ? 8.099 23.475 48.869 1.00 32.51 362 HIS A C 1
ATOM 2845 O O . HIS A 1 370 ? 9.021 23.935 49.537 1.00 32.35 362 HIS A O 1
ATOM 2852 N N . GLU A 1 371 ? 6.859 23.403 49.338 1.00 27.88 363 GLU A N 1
ATOM 2853 C CA . GLU A 1 371 ? 6.587 23.863 50.705 1.00 26.02 363 GLU A CA 1
ATOM 2854 C C . GLU A 1 371 ? 7.166 22.898 51.752 1.00 28.25 363 GLU A C 1
ATOM 2855 O O . GLU A 1 371 ? 7.697 23.333 52.772 1.00 29.07 363 GLU A O 1
ATOM 2861 N N . LEU A 1 372 ? 7.078 21.592 51.499 1.00 26.53 364 LEU A N 1
ATOM 2862 C CA . LEU A 1 372 ? 7.763 20.622 52.363 1.00 29.71 364 LEU A CA 1
ATOM 2863 C C . LEU A 1 372 ? 9.254 20.939 52.449 1.00 30.23 364 LEU A C 1
ATOM 2864 O O . LEU A 1 372 ? 9.860 20.916 53.530 1.00 31.28 364 LEU A O 1
ATOM 2869 N N . GLU A 1 373 ? 9.858 21.222 51.301 1.00 27.30 365 GLU A N 1
ATOM 2870 C CA . GLU A 1 373 ? 11.282 21.537 51.272 1.00 33.24 365 GLU A CA 1
ATOM 2871 C C . GLU A 1 373 ? 11.580 22.846 52.000 1.00 34.19 365 GLU A C 1
ATOM 2872 O O . GLU A 1 373 ? 12.565 22.949 52.732 1.00 32.62 365 GLU A O 1
ATOM 2878 N N . ARG A 1 374 ? 10.720 23.842 51.821 1.00 30.23 366 ARG A N 1
ATOM 2879 C CA . ARG A 1 374 ? 10.940 25.148 52.446 1.00 33.28 366 ARG A CA 1
ATOM 2880 C C . ARG A 1 374 ? 10.914 25.082 53.976 1.00 35.77 366 ARG A C 1
ATOM 2881 O O . ARG A 1 374 ? 11.675 25.783 54.645 1.00 35.69 366 ARG A O 1
ATOM 2889 N N . THR A 1 375 ? 10.046 24.232 54.519 1.00 35.92 367 THR A N 1
ATOM 2890 C CA . THR A 1 375 ? 9.811 24.170 55.959 1.00 38.09 367 THR A CA 1
ATOM 2891 C C . THR A 1 375 ? 10.494 22.968 56.605 1.00 35.71 367 THR A C 1
ATOM 2892 O O . THR A 1 375 ? 10.389 22.761 57.816 1.00 39.21 367 THR A O 1
ATOM 2896 N N . ASP A 1 376 ? 11.195 22.184 55.794 1.00 34.04 368 ASP A N 1
ATOM 2897 C CA . ASP A 1 376 ? 11.838 20.967 56.274 1.00 32.79 368 ASP A CA 1
ATOM 2898 C C . ASP A 1 376 ? 10.832 20.030 56.937 1.00 37.44 368 ASP A C 1
ATOM 2899 O O . ASP A 1 376 ? 11.069 19.527 58.033 1.00 38.50 368 ASP A O 1
ATOM 2904 N N . GLN A 1 377 ? 9.707 19.804 56.266 1.00 35.39 369 GLN A N 1
ATOM 2905 C CA . GLN A 1 377 ? 8.704 18.862 56.753 1.00 32.34 369 GLN A CA 1
ATOM 2906 C C . GLN A 1 377 ? 8.659 17.618 55.867 1.00 32.67 369 GLN A C 1
ATOM 2907 O O . GLN A 1 377 ? 9.314 17.582 54.827 1.00 34.71 369 GLN A O 1
ATOM 2913 N N . SER A 1 378 ? 7.885 16.611 56.267 1.00 30.94 370 SER A N 1
ATOM 2914 C CA A SER A 1 378 ? 8.009 15.283 55.668 0.49 33.41 370 SER A CA 1
ATOM 2915 C CA B SER A 1 378 ? 8.013 15.281 55.667 0.51 33.44 370 SER A CA 1
ATOM 2916 C C . SER A 1 378 ? 6.860 14.847 54.763 1.00 32.61 370 SER A C 1
ATOM 2917 O O . SER A 1 378 ? 7.088 14.378 53.643 1.00 29.39 370 SER A O 1
ATOM 2922 N N . LEU A 1 379 ? 5.630 14.984 55.253 1.00 27.37 371 LEU A N 1
ATOM 2923 C CA . LEU A 1 379 ? 4.467 14.432 54.559 1.00 26.86 371 LEU A CA 1
ATOM 2924 C C . LEU A 1 379 ? 3.472 15.474 54.036 1.00 24.43 371 LEU A C 1
ATOM 2925 O O . LEU A 1 379 ? 3.102 16.409 54.757 1.00 26.44 371 LEU A O 1
ATOM 2930 N N . ALA A 1 380 ? 3.026 15.303 52.788 1.00 23.68 372 ALA A N 1
ATOM 2931 C CA . ALA A 1 380 ? 1.967 16.158 52.249 1.00 23.48 372 ALA A CA 1
ATOM 2932 C C . ALA A 1 380 ? 0.822 15.332 51.670 1.00 24.02 372 ALA A C 1
ATOM 2933 O O . ALA A 1 380 ? 1.045 14.275 51.066 1.00 22.82 372 ALA A O 1
ATOM 2935 N N . LEU A 1 381 ? -0.403 15.818 51.861 1.00 23.68 373 LEU A N 1
ATOM 2936 C CA . LEU A 1 381 ? -1.572 15.224 51.236 1.00 22.83 373 LEU A CA 1
ATOM 2937 C C . LEU A 1 381 ? -2.061 16.179 50.159 1.00 21.55 373 LEU A C 1
ATOM 2938 O O . LEU A 1 381 ? -2.167 17.397 50.407 1.00 23.23 373 LEU A O 1
ATOM 2943 N N . ILE A 1 382 ? -2.317 15.639 48.966 1.00 18.43 374 ILE A N 1
ATOM 2944 C CA . ILE A 1 382 ? -2.937 16.389 47.883 1.00 17.33 374 ILE A CA 1
ATOM 2945 C C . ILE A 1 382 ? -4.259 15.720 47.522 1.00 19.77 374 ILE A C 1
ATOM 2946 O O . ILE A 1 382 ? -4.309 14.507 47.272 1.00 20.19 374 ILE A O 1
ATOM 2951 N N . THR A 1 383 ? -5.335 16.504 47.478 1.00 18.32 375 THR A N 1
ATOM 2952 C CA . THR A 1 383 ? -6.645 15.932 47.215 1.00 19.97 375 THR A CA 1
ATOM 2953 C C . THR A 1 383 ? -7.494 16.911 46.415 1.00 22.30 375 THR A C 1
ATOM 2954 O O . THR A 1 383 ? -7.503 18.105 46.711 1.00 19.08 375 THR A O 1
ATOM 2958 N N . MET A 1 384 ? -8.178 16.412 45.385 1.00 18.30 376 MET A N 1
ATOM 2959 C CA . MET A 1 384 ? -8.964 17.268 44.489 1.00 17.57 376 MET A CA 1
ATOM 2960 C C . MET A 1 384 ? -10.328 16.668 44.190 1.00 15.67 376 MET A C 1
ATOM 2961 O O . MET A 1 384 ? -10.429 15.462 43.935 1.00 18.16 376 MET A O 1
ATOM 2966 N N . CYS A 1 385 ? -11.364 17.507 44.185 1.00 14.98 377 CYS A N 1
ATOM 2967 C CA . CYS A 1 385 ? -12.656 17.095 43.626 1.00 13.88 377 CYS A CA 1
ATOM 2968 C C . CYS A 1 385 ? -12.570 17.116 42.098 1.00 17.38 377 CYS A C 1
ATOM 2969 O O . CYS A 1 385 ? -11.713 17.784 41.520 1.00 20.84 377 CYS A O 1
ATOM 2972 N N . ALA A 1 386 ? -13.445 16.369 41.434 1.00 15.92 378 ALA A N 1
ATOM 2973 C CA . ALA A 1 386 ? -13.406 16.323 39.973 1.00 18.05 378 ALA A CA 1
ATOM 2974 C C . ALA A 1 386 ? -14.767 16.039 39.367 1.00 18.97 378 ALA A C 1
ATOM 2975 O O . ALA A 1 386 ? -15.599 15.351 39.969 1.00 17.79 378 ALA A O 1
ATOM 2977 N N . GLY A 1 387 ? -14.981 16.569 38.169 1.00 18.60 379 GLY A N 1
ATOM 2978 C CA . GLY A 1 387 ? -16.191 16.287 37.417 1.00 17.84 379 GLY A CA 1
ATOM 2979 C C . GLY A 1 387 ? -16.431 14.805 37.201 1.00 17.01 379 GLY A C 1
ATOM 2980 O O . GLY A 1 387 ? -15.488 13.984 37.199 1.00 17.21 379 GLY A O 1
ATOM 2981 N N . GLY A 1 388 ? -17.705 14.467 37.016 1.00 16.85 380 GLY A N 1
ATOM 2982 C CA . GLY A 1 388 ? -18.141 13.088 36.916 1.00 19.80 380 GLY A CA 1
ATOM 2983 C C . GLY A 1 388 ? -18.167 12.414 38.272 1.00 18.29 380 GLY A C 1
ATOM 2984 O O . GLY A 1 388 ? -18.257 11.183 38.347 1.00 19.92 380 GLY A O 1
ATOM 2985 N N . ALA A 1 389 ? -18.088 13.219 39.336 1.00 14.44 381 ALA A N 1
ATOM 2986 C CA . ALA A 1 389 ? -18.092 12.728 40.714 1.00 13.33 381 ALA A CA 1
ATOM 2987 C C . ALA A 1 389 ? -16.890 11.811 40.934 1.00 16.74 381 ALA A C 1
ATOM 2988 O O . ALA A 1 389 ? -17.038 10.603 41.152 1.00 17.70 381 ALA A O 1
ATOM 2990 N N . LEU A 1 390 ? -15.696 12.405 40.867 1.00 14.72 382 LEU A N 1
ATOM 2991 C CA . LEU A 1 390 ? -14.453 11.678 41.089 1.00 15.17 382 LEU A CA 1
ATOM 2992 C C . LEU A 1 390 ? -13.593 12.474 42.056 1.00 15.72 382 LEU A C 1
ATOM 2993 O O . LEU A 1 390 ? -13.849 13.658 42.304 1.00 18.06 382 LEU A O 1
ATOM 2998 N N . SER A 1 391 ? -12.559 11.842 42.594 1.00 13.65 383 SER A N 1
ATOM 2999 C CA . SER A 1 391 ? -11.570 12.596 43.364 1.00 14.39 383 SER A CA 1
ATOM 3000 C C . SER A 1 391 ? -10.235 11.870 43.377 1.00 17.57 383 SER A C 1
ATOM 3001 O O . SER A 1 391 ? -10.195 10.657 43.554 1.00 15.45 383 SER A O 1
ATOM 3004 N N . THR A 1 392 ? -9.154 12.621 43.199 1.00 16.96 384 THR A N 1
ATOM 3005 C CA . THR A 1 392 ? -7.789 12.093 43.275 1.00 15.35 384 THR A CA 1
ATOM 3006 C C . THR A 1 392 ? -7.193 12.409 44.635 1.00 19.04 384 THR A C 1
ATOM 3007 O O . THR A 1 392 ? -7.442 13.478 45.200 1.00 18.08 384 THR A O 1
ATOM 3011 N N . GLY A 1 393 ? -6.391 11.486 45.156 1.00 16.80 385 GLY A N 1
ATOM 3012 C CA . GLY A 1 393 ? -5.667 11.728 46.389 1.00 17.26 385 GLY A CA 1
ATOM 3013 C C . GLY A 1 393 ? -4.249 11.198 46.267 1.00 18.41 385 GLY A C 1
ATOM 3014 O O . GLY A 1 393 ? -4.034 10.175 45.614 1.00 18.77 385 GLY A O 1
ATOM 3015 N N . THR A 1 394 ? -3.288 11.892 46.885 1.00 15.86 386 THR A N 1
ATOM 3016 C CA . THR A 1 394 ? -1.908 11.419 46.962 1.00 18.99 386 THR A CA 1
ATOM 3017 C C . THR A 1 394 ? -1.333 11.811 48.313 1.00 19.53 386 THR A C 1
ATOM 3018 O O . THR A 1 394 ? -1.553 12.936 48.784 1.00 22.68 386 THR A O 1
ATOM 3022 N N . ILE A 1 395 ? -0.586 10.899 48.929 1.00 19.76 387 ILE A N 1
ATOM 3023 C CA . ILE A 1 395 ? 0.284 11.279 50.029 1.00 19.82 387 ILE A CA 1
ATOM 3024 C C . ILE A 1 395 ? 1.707 11.173 49.506 1.00 23.72 387 ILE A C 1
ATOM 3025 O O . ILE A 1 395 ? 2.119 10.113 49.017 1.00 23.43 387 ILE A O 1
ATOM 3030 N N . ILE A 1 396 ? 2.447 12.274 49.571 1.00 26.00 388 ILE A N 1
ATOM 3031 C CA . ILE A 1 396 ? 3.850 12.241 49.163 1.00 23.93 388 ILE A CA 1
ATOM 3032 C C . ILE A 1 396 ? 4.740 12.462 50.375 1.00 27.36 388 ILE A C 1
ATOM 3033 O O . ILE A 1 396 ? 4.344 13.112 51.356 1.00 26.45 388 ILE A O 1
ATOM 3038 N N . GLU A 1 397 ? 5.946 11.916 50.329 1.00 22.70 389 GLU A N 1
ATOM 3039 C CA . GLU A 1 397 ? 6.865 12.149 51.435 1.00 28.43 389 GLU A CA 1
ATOM 3040 C C . GLU A 1 397 ? 8.231 12.543 50.914 1.00 28.80 389 GLU A C 1
ATOM 3041 O O . GLU A 1 397 ? 8.690 12.023 49.890 1.00 29.84 389 GLU A O 1
ATOM 3047 N N . ARG A 1 398 ? 8.876 13.476 51.609 1.00 28.64 390 ARG A N 1
ATOM 3048 C CA . ARG A 1 398 ? 10.220 13.897 51.227 1.00 37.76 390 ARG A CA 1
ATOM 3049 C C . ARG A 1 398 ? 11.240 12.790 51.460 1.00 44.49 390 ARG A C 1
ATOM 3050 O O . ARG A 1 398 ? 11.159 12.041 52.440 1.00 47.40 390 ARG A O 1
ATOM 3058 N N . ILE A 1 399 ? 12.194 12.693 50.541 1.00 39.69 391 ILE A N 1
ATOM 3059 C CA . ILE A 1 399 ? 13.315 11.770 50.665 1.00 39.04 391 ILE A CA 1
ATOM 3060 C C . ILE A 1 399 ? 14.568 12.512 51.126 1.00 50.88 391 ILE A C 1
ATOM 3061 O O . ILE A 1 399 ? 14.829 13.635 50.687 1.00 56.45 391 ILE A O 1
ATOM 3066 N N . SER B 1 8 ? 3.160 -3.843 49.237 1.00 70.13 0 SER B N 1
ATOM 3067 C CA . SER B 1 8 ? 2.964 -2.509 48.673 1.00 71.56 0 SER B CA 1
ATOM 3068 C C . SER B 1 8 ? 3.426 -2.456 47.217 1.00 71.50 0 SER B C 1
ATOM 3069 O O . SER B 1 8 ? 3.700 -1.384 46.671 1.00 69.68 0 SER B O 1
ATOM 3072 N N . MET B 1 9 ? 3.503 -3.634 46.607 1.00 66.03 1 MET B N 1
ATOM 3073 C CA . MET B 1 9 ? 3.936 -3.800 45.229 1.00 62.04 1 MET B CA 1
ATOM 3074 C C . MET B 1 9 ? 3.065 -4.891 44.643 1.00 56.05 1 MET B C 1
ATOM 3075 O O . MET B 1 9 ? 2.715 -5.845 45.343 1.00 56.29 1 MET B O 1
ATOM 3080 N N . GLY B 1 10 ? 2.730 -4.775 43.364 1.00 34.68 2 GLY B N 1
ATOM 3081 C CA . GLY B 1 10 ? 1.838 -5.734 42.744 1.00 34.09 2 GLY B CA 1
ATOM 3082 C C . GLY B 1 10 ? 2.467 -6.514 41.604 1.00 36.90 2 GLY B C 1
ATOM 3083 O O . GLY B 1 10 ? 3.529 -6.149 41.094 1.00 40.28 2 GLY B O 1
ATOM 3084 N N . TYR B 1 11 ? 1.807 -7.600 41.214 1.00 30.98 3 TYR B N 1
ATOM 3085 C CA . TYR B 1 11 ? 2.229 -8.403 40.072 1.00 32.29 3 TYR B CA 1
ATOM 3086 C C . TYR B 1 11 ? 1.023 -8.518 39.161 1.00 27.87 3 TYR B C 1
ATOM 3087 O O . TYR B 1 11 ? 0.166 -9.388 39.357 1.00 29.13 3 TYR B O 1
ATOM 3096 N N . PRO B 1 12 ? 0.927 -7.618 38.170 1.00 28.96 4 PRO B N 1
ATOM 3097 C CA . PRO B 1 12 ? -0.285 -7.543 37.343 1.00 24.18 4 PRO B CA 1
ATOM 3098 C C . PRO B 1 12 ? -0.463 -8.693 36.350 1.00 29.21 4 PRO B C 1
ATOM 3099 O O . PRO B 1 12 ? 0.455 -9.037 35.591 1.00 26.78 4 PRO B O 1
ATOM 3103 N N . VAL B 1 13 ? -1.658 -9.276 36.370 1.00 23.52 5 VAL B N 1
ATOM 3104 C CA . VAL B 1 13 ? -2.017 -10.336 35.443 1.00 23.29 5 VAL B CA 1
ATOM 3105 C C . VAL B 1 13 ? -3.399 -10.089 34.850 1.00 23.02 5 VAL B C 1
ATOM 3106 O O . VAL B 1 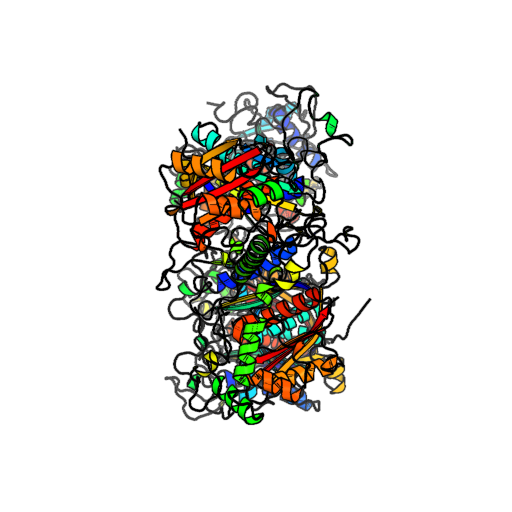13 ? -4.290 -9.511 35.494 1.00 21.66 5 VAL B O 1
ATOM 3110 N N . ILE B 1 14 ? -3.583 -10.513 33.606 1.00 21.92 6 ILE B N 1
ATOM 3111 C CA . ILE B 1 14 ? -4.910 -10.482 33.003 1.00 18.70 6 ILE B CA 1
ATOM 3112 C C . ILE B 1 14 ? -5.699 -11.684 33.507 1.00 21.94 6 ILE B C 1
ATOM 3113 O O . ILE B 1 14 ? -5.172 -12.807 33.542 1.00 23.16 6 ILE B O 1
ATOM 3118 N N . VAL B 1 15 ? -6.948 -11.447 33.916 1.00 19.01 7 VAL B N 1
ATOM 3119 C CA . VAL B 1 15 ? -7.814 -12.533 34.361 1.00 21.71 7 VAL B CA 1
ATOM 3120 C C . VAL B 1 15 ? -9.008 -12.741 33.428 1.00 19.61 7 VAL B C 1
ATOM 3121 O O . VAL B 1 15 ? -9.593 -13.840 33.393 1.00 23.16 7 VAL B O 1
ATOM 3125 N N . GLU B 1 16 ? -9.357 -11.704 32.669 1.00 19.79 8 GLU B N 1
ATOM 3126 C CA . GLU B 1 16 ? -10.478 -11.791 31.738 1.00 23.09 8 GLU B CA 1
ATOM 3127 C C . GLU B 1 16 ? -10.380 -10.719 30.664 1.00 21.03 8 GLU B C 1
ATOM 3128 O O . GLU B 1 16 ? -9.785 -9.660 30.878 1.00 20.08 8 GLU B O 1
ATOM 3134 N N . ALA B 1 17 ? -10.921 -11.008 29.487 1.00 20.64 9 ALA B N 1
ATOM 3135 C CA . ALA B 1 17 ? -10.919 -10.024 28.410 1.00 21.93 9 ALA B CA 1
ATOM 3136 C C . ALA B 1 17 ? -12.098 -10.289 27.493 1.00 22.76 9 ALA B C 1
ATOM 3137 O O . ALA B 1 17 ? -12.437 -11.442 27.233 1.00 19.90 9 ALA B O 1
ATOM 3139 N N . THR B 1 18 ? -12.721 -9.229 26.991 1.00 18.79 10 THR B N 1
ATOM 3140 C CA . THR B 1 18 ? -13.851 -9.416 26.087 1.00 19.98 10 THR B CA 1
ATOM 3141 C C . THR B 1 18 ? -13.985 -8.209 25.161 1.00 18.61 10 THR B C 1
ATOM 3142 O O . THR B 1 18 ? -13.433 -7.141 25.430 1.00 19.04 10 THR B O 1
ATOM 3146 N N . ARG B 1 19 ? -14.707 -8.380 24.057 1.00 18.55 11 ARG B N 1
ATOM 3147 C CA . ARG B 1 19 ? -14.911 -7.256 23.145 1.00 18.64 11 ARG B CA 1
ATOM 3148 C C . ARG B 1 19 ? -16.286 -7.340 22.518 1.00 19.39 11 ARG B C 1
ATOM 3149 O O . ARG B 1 19 ? -16.847 -8.420 22.419 1.00 20.74 11 ARG B O 1
ATOM 3157 N N . SER B 1 20 ? -16.825 -6.205 22.073 1.00 15.30 12 SER B N 1
ATOM 3158 C CA . SER B 1 20 ? -18.048 -6.263 21.279 1.00 16.71 12 SER B CA 1
ATOM 3159 C C . SER B 1 20 ? -17.668 -6.718 19.882 1.00 18.71 12 SER B C 1
ATOM 3160 O O . SER B 1 20 ? -16.507 -6.600 19.477 1.00 18.97 12 SER B O 1
ATOM 3163 N N . PRO B 1 21 ? -18.647 -7.232 19.127 1.00 19.55 13 PRO B N 1
ATOM 3164 C CA . PRO B 1 21 ? -18.400 -7.332 17.690 1.00 20.11 13 PRO B CA 1
ATOM 3165 C C . PRO B 1 21 ? -18.107 -5.918 17.181 1.00 19.89 13 PRO B C 1
ATOM 3166 O O . PRO B 1 21 ? -18.428 -4.932 17.861 1.00 18.99 13 PRO B O 1
ATOM 3170 N N . ILE B 1 22 ? -17.477 -5.810 16.018 1.00 18.93 14 ILE B N 1
ATOM 3171 C CA . ILE B 1 22 ? -17.133 -4.498 15.489 1.00 20.35 14 ILE B CA 1
ATOM 3172 C C . ILE B 1 22 ? -18.107 -4.157 14.369 1.00 20.07 14 ILE B C 1
ATOM 3173 O O . ILE B 1 22 ? -18.204 -4.892 13.389 1.00 23.24 14 ILE B O 1
ATOM 3178 N N . GLY B 1 23 ? -18.832 -3.048 14.521 1.00 18.99 15 GLY B N 1
ATOM 3179 C CA . GLY B 1 23 ? -19.782 -2.623 13.500 1.00 20.04 15 GLY B CA 1
ATOM 3180 C C . GLY B 1 23 ? -19.170 -1.712 12.445 1.00 21.73 15 GLY B C 1
ATOM 3181 O O . GLY B 1 23 ? -18.212 -0.976 12.715 1.00 21.45 15 GLY B O 1
ATOM 3182 N N . LYS B 1 24 ? -19.722 -1.753 11.232 1.00 19.30 16 LYS B N 1
ATOM 3183 C CA . LYS B 1 24 ? -19.302 -0.825 10.194 1.00 21.34 16 LYS B CA 1
ATOM 3184 C C . LYS B 1 24 ? -19.908 0.554 10.474 1.00 24.27 16 LYS B C 1
ATOM 3185 O O . LYS B 1 24 ? -20.837 0.690 11.276 1.00 23.11 16 LYS B O 1
ATOM 3191 N N . ARG B 1 25 ? -19.374 1.567 9.801 1.00 23.40 17 ARG B N 1
ATOM 3192 C CA A ARG B 1 25 ? -19.892 2.924 9.911 0.56 25.19 17 ARG B CA 1
ATOM 3193 C CA D ARG B 1 25 ? -19.886 2.930 9.891 0.44 25.28 17 ARG B CA 1
ATOM 3194 C C . ARG B 1 25 ? -21.375 2.971 9.542 1.00 27.13 17 ARG B C 1
ATOM 3195 O O . ARG B 1 25 ? -21.785 2.471 8.483 1.00 28.72 17 ARG B O 1
ATOM 3210 N N . ASN B 1 26 ? -22.180 3.568 10.423 1.00 27.16 18 ASN B N 1
ATOM 3211 C CA . ASN B 1 26 ? -23.636 3.629 10.253 1.00 22.07 18 ASN B CA 1
ATOM 3212 C C . ASN B 1 26 ? -24.243 2.232 10.230 1.00 27.60 18 ASN B C 1
ATOM 3213 O O . ASN B 1 26 ? -25.309 2.018 9.644 1.00 28.48 18 ASN B O 1
ATOM 3218 N N . GLY B 1 27 ? -23.551 1.293 10.871 1.00 27.50 19 GLY B N 1
ATOM 3219 C CA . GLY B 1 27 ? -23.925 -0.106 10.829 1.00 24.34 19 GLY B CA 1
ATOM 3220 C C . GLY B 1 27 ? -24.612 -0.618 12.086 1.00 26.51 19 GLY B C 1
ATOM 3221 O O . GLY B 1 27 ? -25.341 0.115 12.753 1.00 24.18 19 GLY B O 1
ATOM 3222 N N . TRP B 1 28 ? -24.371 -1.887 12.401 1.00 25.67 20 TRP B N 1
ATOM 3223 C CA . TRP B 1 28 ? -25.165 -2.603 13.397 1.00 23.36 20 TRP B CA 1
ATOM 3224 C C . TRP B 1 28 ? -25.124 -2.015 14.808 1.00 24.17 20 TRP B C 1
ATOM 3225 O O . TRP B 1 28 ? -26.075 -2.203 15.571 1.00 24.21 20 TRP B O 1
ATOM 3236 N N . LEU B 1 29 ? -24.045 -1.313 15.150 1.00 21.00 21 LEU B N 1
ATOM 3237 C CA . LEU B 1 29 ? -23.890 -0.766 16.501 1.00 20.18 21 LEU B CA 1
ATOM 3238 C C . LEU B 1 29 ? -24.158 0.738 16.551 1.00 24.27 21 LEU B C 1
ATOM 3239 O O . LEU B 1 29 ? -24.079 1.340 17.619 1.00 20.28 21 LEU B O 1
ATOM 3244 N N . SER B 1 30 ? -24.468 1.339 15.404 1.00 21.56 22 SER B N 1
ATOM 3245 C CA . SER B 1 30 ? -24.537 2.801 15.306 1.00 21.50 22 SER B CA 1
ATOM 3246 C C . SER B 1 30 ? -25.721 3.426 16.060 1.00 28.44 22 SER B C 1
ATOM 3247 O O . SER B 1 30 ? -25.780 4.650 16.226 1.00 25.04 22 SER B O 1
ATOM 3250 N N . GLY B 1 31 ? -26.650 2.596 16.536 1.00 22.91 23 GLY B N 1
ATOM 3251 C CA . GLY B 1 31 ? -27.797 3.101 17.278 1.00 23.39 23 GLY B CA 1
ATOM 3252 C C . GLY B 1 31 ? -27.508 3.251 18.769 1.00 20.61 23 GLY B C 1
ATOM 3253 O O . GLY B 1 31 ? -28.354 3.760 19.524 1.00 24.48 23 GLY B O 1
ATOM 3254 N N . LEU B 1 32 ? -26.336 2.781 19.194 1.00 19.31 24 LEU B N 1
ATOM 3255 C CA . LEU B 1 32 ? -25.924 2.876 20.598 1.00 17.22 24 LEU B CA 1
ATOM 3256 C C . LEU B 1 32 ? -25.209 4.192 20.867 1.00 19.27 24 LEU B C 1
ATOM 3257 O O . LEU B 1 32 ? -24.311 4.578 20.120 1.00 21.88 24 LEU B O 1
ATOM 3262 N N . HIS B 1 33 ? -25.614 4.887 21.927 1.00 17.35 25 HIS B N 1
ATOM 3263 C CA . HIS B 1 33 ? -24.851 6.049 22.387 1.00 15.82 25 HIS B CA 1
ATOM 3264 C C . HIS B 1 33 ? -23.446 5.551 22.688 1.00 16.49 25 HIS B C 1
ATOM 3265 O O . HIS B 1 33 ? -23.272 4.417 23.144 1.00 20.19 25 HIS B O 1
ATOM 3272 N N . ALA B 1 34 ? -22.429 6.372 22.434 1.00 16.88 26 ALA B N 1
ATOM 3273 C CA . ALA B 1 34 ? -21.067 5.910 22.688 1.00 16.79 26 ALA B CA 1
ATOM 3274 C C . ALA B 1 34 ? -20.890 5.406 24.112 1.00 15.38 26 ALA B C 1
ATOM 3275 O O . ALA B 1 34 ? -20.136 4.444 24.368 1.00 18.69 26 ALA B O 1
ATOM 3277 N N . THR B 1 35 ? -21.559 6.062 25.058 1.00 17.79 27 THR B N 1
ATOM 3278 C CA . THR B 1 35 ? -21.402 5.691 26.460 1.00 15.64 27 THR B CA 1
ATOM 3279 C C . THR B 1 35 ? -22.094 4.371 26.747 1.00 17.38 27 THR B C 1
ATOM 3280 O O . THR B 1 35 ? -21.692 3.655 27.666 1.00 18.70 27 THR B O 1
ATOM 3284 N N . GLU B 1 36 ? -23.131 4.060 25.975 1.00 16.66 28 GLU B N 1
ATOM 3285 C CA . GLU B 1 36 ? -23.836 2.783 26.121 1.00 17.88 28 GLU B CA 1
ATOM 3286 C C . GLU B 1 36 ? -22.986 1.626 25.606 1.00 20.33 28 GLU B C 1
ATOM 3287 O O . GLU B 1 36 ? -22.979 0.540 26.198 1.00 19.10 28 GLU B O 1
ATOM 3293 N N . LEU B 1 37 ? -22.290 1.852 24.491 1.00 16.87 29 LEU B N 1
ATOM 3294 C CA . LEU B 1 37 ? -21.445 0.820 23.882 1.00 15.30 29 LEU B CA 1
ATOM 3295 C C . LEU B 1 37 ? -20.294 0.461 24.820 1.00 18.10 29 LEU B C 1
ATOM 3296 O O . LEU B 1 37 ? -20.075 -0.720 25.102 1.00 17.73 29 LEU B O 1
ATOM 3301 N N . LEU B 1 38 ? -19.584 1.467 25.336 1.00 14.76 30 LEU B N 1
ATOM 3302 C CA . LEU B 1 38 ? -18.473 1.188 26.247 1.00 14.81 30 LEU B CA 1
ATOM 3303 C C . LEU B 1 38 ? -19.007 0.596 27.548 1.00 17.87 30 LEU B C 1
ATOM 3304 O O . LEU B 1 38 ? -18.460 -0.379 28.085 1.00 15.49 30 LEU B O 1
ATOM 3309 N N . GLY B 1 39 ? -20.115 1.149 28.031 1.00 14.25 31 GLY B N 1
ATOM 3310 C CA . GLY B 1 39 ? -20.696 0.684 29.287 1.00 15.69 31 GLY B CA 1
ATOM 3311 C C . GLY B 1 39 ? -21.075 -0.785 29.224 1.00 20.33 31 GLY B C 1
ATOM 3312 O O . GLY B 1 39 ? -20.887 -1.520 30.197 1.00 17.55 31 GLY B O 1
ATOM 3313 N N . ALA B 1 40 ? -21.631 -1.218 28.094 1.00 16.32 32 ALA B N 1
ATOM 3314 C CA . ALA B 1 40 ? -22.033 -2.617 27.943 1.00 16.45 32 ALA B CA 1
ATOM 3315 C C . ALA B 1 40 ? -20.826 -3.555 28.001 1.00 17.45 32 ALA B C 1
ATOM 3316 O O . ALA B 1 40 ? -20.916 -4.686 28.516 1.00 20.54 32 ALA B O 1
ATOM 3318 N N . VAL B 1 41 ? -19.719 -3.113 27.419 1.00 17.96 33 VAL B N 1
ATOM 3319 C CA . VAL B 1 41 ? -18.514 -3.931 27.406 1.00 17.43 33 VAL B CA 1
ATOM 3320 C C . VAL B 1 41 ? -17.792 -3.944 28.759 1.00 16.81 33 VAL B C 1
ATOM 3321 O O . VAL B 1 41 ? -17.257 -4.991 29.167 1.00 17.28 33 VAL B O 1
ATOM 3325 N N . GLN B 1 42 ? -17.778 -2.811 29.459 1.00 16.69 34 GLN B N 1
ATOM 3326 C CA . GLN B 1 42 ? -17.274 -2.783 30.831 1.00 18.16 34 GLN B CA 1
ATOM 3327 C C . GLN B 1 42 ? -18.050 -3.770 31.698 1.00 20.25 34 GLN B C 1
ATOM 3328 O O . GLN B 1 42 ? -17.468 -4.565 32.450 1.00 17.67 34 GLN B O 1
ATOM 3334 N N . LYS B 1 43 ? -19.372 -3.725 31.604 1.00 19.51 35 LYS B N 1
ATOM 3335 C CA . LYS B 1 43 ? -20.198 -4.604 32.424 1.00 17.29 35 LYS B CA 1
ATOM 3336 C C . LYS B 1 43 ? -19.977 -6.062 32.001 1.00 19.26 35 LYS B C 1
ATOM 3337 O O . LYS B 1 43 ? -19.983 -6.981 32.832 1.00 18.75 35 LYS B O 1
ATOM 3343 N N . ALA B 1 44 ? -19.773 -6.278 30.703 1.00 17.66 36 ALA B N 1
ATOM 3344 C CA . ALA B 1 44 ? -19.619 -7.640 30.191 1.00 17.88 36 ALA B CA 1
ATOM 3345 C C . ALA B 1 44 ? -18.371 -8.321 30.741 1.00 16.13 36 ALA B C 1
ATOM 3346 O O . ALA B 1 44 ? -18.401 -9.527 31.025 1.00 19.59 36 ALA B O 1
ATOM 3348 N N . VAL B 1 45 ? -17.275 -7.572 30.865 1.00 19.38 37 VAL B N 1
ATOM 3349 C CA . VAL B 1 45 ? -16.028 -8.189 31.324 1.00 20.90 37 VAL B CA 1
ATOM 3350 C C . VAL B 1 45 ? -16.146 -8.537 32.804 1.00 22.57 37 VAL B C 1
ATOM 3351 O O . VAL B 1 45 ? -15.655 -9.583 33.237 1.00 18.56 37 VAL B O 1
ATOM 3355 N N . VAL B 1 46 ? -16.835 -7.688 33.567 1.00 17.44 38 VAL B N 1
ATOM 3356 C CA . VAL B 1 46 ? -17.127 -8.005 34.967 1.00 17.14 38 VAL B CA 1
ATOM 3357 C C . VAL B 1 46 ? -18.049 -9.214 35.124 1.00 19.98 38 VAL B C 1
ATOM 3358 O O . VAL B 1 46 ? -17.792 -10.113 35.932 1.00 22.09 38 VAL B O 1
ATOM 3362 N N . ASP B 1 47 ? -19.134 -9.232 34.363 1.00 21.42 39 ASP B N 1
ATOM 3363 C CA . ASP B 1 47 ? -20.095 -10.333 34.436 1.00 18.58 39 ASP B CA 1
ATOM 3364 C C . ASP B 1 47 ? -19.416 -11.662 34.077 1.00 20.94 39 ASP B C 1
ATOM 3365 O O . ASP B 1 47 ? -19.627 -12.686 34.726 1.00 23.40 39 ASP B O 1
ATOM 3370 N N . LYS B 1 48 ? -18.591 -11.629 33.032 1.00 22.08 40 LYS B N 1
ATOM 3371 C CA . LYS B 1 48 ? -17.874 -12.819 32.576 1.00 23.31 40 LYS B CA 1
ATOM 3372 C C . LYS B 1 48 ? -16.965 -13.363 33.688 1.00 23.39 40 LYS B C 1
ATOM 3373 O O . LYS B 1 48 ? -16.941 -14.560 33.961 1.00 25.57 40 LYS B O 1
ATOM 3379 N N . ALA B 1 49 ? -16.218 -12.471 34.332 1.00 22.17 41 ALA B N 1
ATOM 3380 C CA . ALA B 1 49 ? -15.369 -12.873 35.452 1.00 22.83 41 ALA B CA 1
ATOM 3381 C C . ALA B 1 49 ? -16.214 -13.421 36.597 1.00 28.02 41 ALA B C 1
ATOM 3382 O O . ALA B 1 49 ? -15.782 -14.312 37.345 1.00 27.47 41 ALA B O 1
ATOM 3384 N N . GLY B 1 50 ? -17.429 -12.895 36.735 1.00 23.74 42 GLY B N 1
ATOM 3385 C CA . GLY B 1 50 ? -18.301 -13.299 37.829 1.00 24.63 42 GLY B CA 1
ATOM 3386 C C . GLY B 1 50 ? -18.917 -14.679 37.708 1.00 33.30 42 GLY B C 1
ATOM 3387 O O . GLY B 1 50 ? -19.433 -15.224 38.690 1.00 33.96 42 GLY B O 1
ATOM 3388 N N . ILE B 1 51 ? -18.875 -15.264 36.515 1.00 27.63 43 ILE B N 1
ATOM 3389 C CA . ILE B 1 51 ? -19.527 -16.556 36.309 1.00 28.88 43 ILE B CA 1
ATOM 3390 C C . ILE B 1 51 ? -18.984 -17.645 37.230 1.00 39.19 43 ILE B C 1
ATOM 3391 O O . ILE B 1 51 ? -19.758 -18.386 37.841 1.00 39.68 43 ILE B O 1
ATOM 3396 N N . GLN B 1 52 ? -17.661 -17.749 37.319 1.00 34.28 44 GLN B N 1
ATOM 3397 C CA . GLN B 1 52 ? -17.041 -18.792 38.132 1.00 46.62 44 GLN B CA 1
ATOM 3398 C C . GLN B 1 52 ? -16.212 -18.217 39.287 1.00 44.49 44 GLN B C 1
ATOM 3399 O O . GLN B 1 52 ? -15.286 -18.865 39.784 1.00 50.18 44 GLN B O 1
ATOM 3405 N N . SER B 1 53 ? -16.556 -17.001 39.709 1.00 35.86 45 SER B N 1
ATOM 3406 C CA . SER B 1 53 ? -15.971 -16.405 40.912 1.00 36.98 45 SER B CA 1
ATOM 3407 C C . SER B 1 53 ? -16.989 -15.507 41.618 1.00 40.06 45 SER B C 1
ATOM 3408 O O . SER B 1 53 ? -18.097 -15.292 41.118 1.00 39.42 45 SER B O 1
ATOM 3411 N N A GLY B 1 54 ? -16.601 -14.971 42.770 0.65 39.88 46 GLY B N 1
ATOM 3412 N N B GLY B 1 54 ? -16.603 -14.971 42.771 0.35 40.04 46 GLY B N 1
ATOM 3413 C CA A GLY B 1 54 ? -17.472 -14.086 43.521 0.65 40.11 46 GLY B CA 1
ATOM 3414 C CA B GLY B 1 54 ? -17.475 -14.084 43.518 0.35 40.00 46 GLY B CA 1
ATOM 3415 C C A GLY B 1 54 ? -17.208 -12.624 43.210 0.65 37.85 46 GLY B C 1
ATOM 3416 C C B GLY B 1 54 ? -17.219 -12.623 43.202 0.35 37.72 46 GLY B C 1
ATOM 3417 O O A GLY B 1 54 ? -17.694 -11.735 43.912 0.65 40.26 46 GLY B O 1
ATOM 3418 O O B GLY B 1 54 ? -17.719 -11.733 43.894 0.35 39.52 46 GLY B O 1
ATOM 3419 N N . LEU B 1 55 ? -16.441 -12.370 42.152 1.00 29.54 47 LEU B N 1
ATOM 3420 C CA . LEU B 1 55 ? -16.103 -11.000 41.771 1.00 27.34 47 LEU B CA 1
ATOM 3421 C C . LEU B 1 55 ? -17.341 -10.207 41.390 1.00 33.43 47 LEU B C 1
ATOM 3422 O O . LEU B 1 55 ? -18.214 -10.703 40.671 1.00 29.58 47 LEU B O 1
ATOM 3427 N N A HIS B 1 56 ? -17.408 -8.969 41.869 0.59 29.29 48 HIS B N 1
ATOM 3428 N N B HIS B 1 56 ? -17.399 -8.972 41.881 0.41 29.42 48 HIS B N 1
ATOM 3429 C CA A HIS B 1 56 ? -18.498 -8.059 41.537 0.59 27.50 48 HIS B CA 1
ATOM 3430 C CA B HIS B 1 56 ? -18.517 -8.064 41.660 0.41 29.16 48 HIS B CA 1
ATOM 3431 C C A HIS B 1 56 ? -17.913 -6.767 40.976 0.59 23.37 48 HIS B C 1
ATOM 3432 C C B HIS B 1 56 ? -17.955 -6.757 41.114 0.41 23.21 48 HIS B C 1
ATOM 3433 O O A HIS B 1 56 ? -16.730 -6.487 41.167 0.59 21.92 48 HIS B O 1
ATOM 3434 O O B HIS B 1 56 ? -16.788 -6.446 41.344 0.41 22.54 48 HIS B O 1
ATOM 3447 N N A ALA B 1 57 ? -18.732 -5.972 40.288 0.59 19.54 49 ALA B N 1
ATOM 3448 N N B ALA B 1 57 ? -18.764 -5.992 40.383 0.41 19.84 49 ALA B N 1
ATOM 3449 C CA A ALA B 1 57 ? -18.240 -4.721 39.705 0.59 19.35 49 ALA B CA 1
ATOM 3450 C CA B ALA B 1 57 ? -18.255 -4.772 39.753 0.41 18.94 49 ALA B CA 1
ATOM 3451 C C A ALA B 1 57 ? -17.622 -3.794 40.755 0.59 17.88 49 ALA B C 1
ATOM 3452 C C B ALA B 1 57 ? -17.635 -3.817 40.773 0.41 17.87 49 ALA B C 1
ATOM 3453 O O A ALA B 1 57 ? -16.696 -3.030 40.450 0.59 18.46 49 ALA B O 1
ATOM 3454 O O B ALA B 1 57 ? -16.716 -3.057 40.446 0.41 18.83 49 ALA B O 1
ATOM 3457 N N A GLY B 1 58 ? -18.144 -3.849 41.977 0.59 19.63 50 GLY B N 1
ATOM 3458 N N B GLY B 1 58 ? -18.148 -3.852 41.999 0.41 19.86 50 GLY B N 1
ATOM 3459 C CA A GLY B 1 58 ? -17.675 -2.984 43.050 0.59 21.83 50 GLY B CA 1
ATOM 3460 C CA B GLY B 1 58 ? -17.669 -2.975 43.055 0.41 22.08 50 GLY B CA 1
ATOM 3461 C C A GLY B 1 58 ? -16.268 -3.306 43.528 0.59 27.10 50 GLY B C 1
ATOM 3462 C C B GLY B 1 58 ? -16.262 -3.304 43.527 0.41 26.29 50 GLY B C 1
ATOM 3463 O O A GLY B 1 58 ? -15.649 -2.517 44.252 0.59 23.40 50 GLY B O 1
ATOM 3464 O O B GLY B 1 58 ? -15.639 -2.516 44.248 0.41 24.04 50 GLY B O 1
ATOM 3465 N N . ASP B 1 59 ? -15.757 -4.469 43.130 1.00 23.95 51 ASP B N 1
ATOM 3466 C CA . ASP B 1 59 ? -14.387 -4.863 43.468 1.00 24.25 51 ASP B CA 1
ATOM 3467 C C . ASP B 1 59 ? -13.345 -4.175 42.580 1.00 18.01 51 ASP B C 1
ATOM 3468 O O . ASP B 1 59 ? -12.143 -4.171 42.900 1.00 21.92 51 ASP B O 1
ATOM 3473 N N . VAL B 1 60 ? -13.781 -3.621 41.449 1.00 17.94 52 VAL B N 1
ATOM 3474 C CA . VAL B 1 60 ? -12.864 -2.911 40.553 1.00 17.22 52 VAL B CA 1
ATOM 3475 C C . VAL B 1 60 ? -12.514 -1.582 41.208 1.00 17.57 52 VAL B C 1
ATOM 3476 O O . VAL B 1 60 ? -13.390 -0.923 41.784 1.00 19.23 52 VAL B O 1
ATOM 3480 N N . GLU B 1 61 ? -11.239 -1.196 41.174 1.00 15.33 53 GLU B N 1
ATOM 3481 C CA . GLU B 1 61 ? -10.849 0.064 41.810 1.00 14.97 53 GLU B CA 1
ATOM 3482 C C . GLU B 1 61 ? -10.739 1.227 40.825 1.00 19.39 53 GLU B C 1
ATOM 3483 O O . GLU B 1 61 ? -11.116 2.358 41.150 1.00 19.56 53 GLU B O 1
ATOM 3489 N N . GLN B 1 62 ? -10.185 0.956 39.648 1.00 16.31 54 GLN B N 1
ATOM 3490 C CA . GLN B 1 62 ? -10.088 1.964 38.595 1.00 15.77 54 GLN B CA 1
ATOM 3491 C C . GLN B 1 62 ? -10.306 1.360 37.223 1.00 15.22 54 GLN B C 1
ATOM 3492 O O . GLN B 1 62 ? -9.968 0.190 36.967 1.00 16.85 54 GLN B O 1
ATOM 3498 N N . VAL B 1 63 ? -10.870 2.187 36.355 1.00 13.26 55 VAL B N 1
ATOM 3499 C CA . VAL B 1 63 ? -11.021 1.879 34.948 1.00 12.55 55 VAL B CA 1
ATOM 3500 C C . VAL B 1 63 ? -10.201 2.911 34.173 1.00 17.58 55 VAL B C 1
ATOM 3501 O O . VAL B 1 63 ? -10.204 4.093 34.519 1.00 16.16 55 VAL B O 1
ATOM 3505 N N . ILE B 1 64 ? -9.469 2.475 33.151 1.00 12.99 56 ILE B N 1
ATOM 3506 C CA . ILE B 1 64 ? -8.803 3.428 32.251 1.00 14.16 56 ILE B CA 1
ATOM 3507 C C . ILE B 1 64 ? -9.181 3.028 30.829 1.00 12.90 56 ILE B C 1
ATOM 3508 O O . ILE B 1 64 ? -8.954 1.884 30.415 1.00 16.04 56 ILE B O 1
ATOM 3513 N N . GLY B 1 65 ? -9.776 3.961 30.095 1.00 12.93 57 GLY B N 1
ATOM 3514 C CA . GLY B 1 65 ? -10.255 3.670 28.752 1.00 13.25 57 GLY B CA 1
ATOM 3515 C C . GLY B 1 65 ? -9.611 4.565 27.712 1.00 15.05 57 GLY B C 1
ATOM 3516 O O . GLY B 1 65 ? -9.436 5.767 27.939 1.00 15.63 57 GLY B O 1
ATOM 3517 N N . GLY B 1 66 ? -9.271 3.979 26.563 1.00 15.85 58 GLY B N 1
ATOM 3518 C CA . GLY B 1 66 ? -8.782 4.756 25.435 1.00 17.19 58 GLY B CA 1
ATOM 3519 C C . GLY B 1 66 ? -9.920 5.264 24.562 1.00 17.03 58 GLY B C 1
ATOM 3520 O O . GLY B 1 66 ? -10.932 4.587 24.368 1.00 16.08 58 GLY B O 1
ATOM 3521 N N . CYS B 1 67 ? -9.750 6.463 24.017 1.00 13.87 59 CYS B N 1
ATOM 3522 C CA . CYS B 1 67 ? -10.728 7.035 23.089 1.00 13.52 59 CYS B CA 1
ATOM 3523 C C . CYS B 1 67 ? -10.013 8.149 22.368 1.00 19.00 59 CYS B C 1
ATOM 3524 O O . CYS B 1 67 ? -9.339 8.961 23.006 1.00 18.58 59 CYS B O 1
ATOM 3527 N N . VAL B 1 68 ? -10.135 8.194 21.044 1.00 17.70 60 VAL B N 1
ATOM 3528 C CA . VAL B 1 68 ? -9.403 9.207 20.285 1.00 19.00 60 VAL B CA 1
ATOM 3529 C C . VAL B 1 68 ? -10.144 10.542 20.161 1.00 19.16 60 VAL B C 1
ATOM 3530 O O . VAL B 1 68 ? -9.601 11.595 20.517 1.00 21.42 60 VAL B O 1
ATOM 3534 N N . THR B 1 69 ? -11.377 10.518 19.658 1.00 17.79 61 THR B N 1
ATOM 3535 C CA . THR B 1 69 ? -12.062 11.783 19.362 1.00 15.14 61 THR B CA 1
ATOM 3536 C C . THR B 1 69 ? -12.954 12.135 20.543 1.00 20.15 61 THR B C 1
ATOM 3537 O O . THR B 1 69 ? -14.130 11.778 20.577 1.00 17.92 61 THR B O 1
ATOM 3541 N N . GLN B 1 70 ? -12.385 12.828 21.525 1.00 17.18 62 GLN B N 1
ATOM 3542 C CA . GLN B 1 70 ? -13.105 13.048 22.778 1.00 15.58 62 GLN B CA 1
ATOM 3543 C C . GLN B 1 70 ? -13.970 14.295 22.706 1.00 17.89 62 GLN B C 1
ATOM 3544 O O . GLN B 1 70 ? -13.723 15.308 23.376 1.00 19.02 62 GLN B O 1
ATOM 3550 N N . PHE B 1 71 ? -14.992 14.193 21.863 1.00 17.05 63 PHE B N 1
ATOM 3551 C CA . PHE B 1 71 ? -15.915 15.273 21.581 1.00 15.95 63 PHE B CA 1
ATOM 3552 C C . PHE B 1 71 ? -17.337 14.759 21.774 1.00 17.59 63 PHE B C 1
ATOM 3553 O O . PHE B 1 71 ? -17.612 13.582 21.503 1.00 17.52 63 PHE B O 1
ATOM 3561 N N . GLY B 1 72 ? -18.249 15.627 22.214 1.00 18.63 64 GLY B N 1
ATOM 3562 C CA . GLY B 1 72 ? -19.656 15.252 22.265 1.00 18.48 64 GLY B CA 1
ATOM 3563 C C . GLY B 1 72 ? -19.891 14.030 23.134 1.00 19.25 64 GLY B C 1
ATOM 3564 O O . GLY B 1 72 ? -19.523 14.033 24.327 1.00 19.87 64 GLY B O 1
ATOM 3565 N N . GLU B 1 73 ? -20.517 12.995 22.550 1.00 17.30 65 GLU B N 1
ATOM 3566 C CA . GLU B 1 73 ? -20.805 11.759 23.280 1.00 18.48 65 GLU B CA 1
ATOM 3567 C C . GLU B 1 73 ? -19.555 11.143 23.872 1.00 20.09 65 GLU B C 1
ATOM 3568 O O . GLU B 1 73 ? -19.644 10.349 24.807 1.00 17.63 65 GLU B O 1
ATOM 3574 N N . GLN B 1 74 ? -18.390 11.481 23.313 1.00 17.22 66 GLN B N 1
ATOM 3575 C CA . GLN B 1 74 ? -17.131 10.876 23.758 1.00 14.71 66 GLN B CA 1
ATOM 3576 C C . GLN B 1 74 ? -16.263 11.827 24.576 1.00 15.33 66 GLN B C 1
ATOM 3577 O O . GLN B 1 74 ? -15.110 11.515 24.889 1.00 17.31 66 GLN B O 1
ATOM 3583 N N . SER B 1 75 ? -16.824 12.978 24.933 1.00 14.74 67 SER B N 1
ATOM 3584 C CA . SER B 1 75 ? -16.113 13.949 25.764 1.00 15.91 67 SER B CA 1
ATOM 3585 C C . SER B 1 75 ? -16.386 13.689 27.247 1.00 16.03 67 SER B C 1
ATOM 3586 O O . SER B 1 75 ? -17.099 12.743 27.599 1.00 16.13 67 SER B O 1
ATOM 3589 N N . ASN B 1 76 ? -15.808 14.520 28.114 1.00 15.36 68 ASN B N 1
ATOM 3590 C CA . ASN B 1 76 ? -16.164 14.487 29.535 1.00 14.50 68 ASN B CA 1
ATOM 3591 C C . ASN B 1 76 ? -15.893 13.156 30.222 1.00 19.46 68 ASN B C 1
ATOM 3592 O O . ASN B 1 76 ? -16.675 12.709 31.076 1.00 17.90 68 ASN B O 1
ATOM 3597 N N . ASN B 1 77 ? -14.757 12.555 29.874 1.00 14.24 69 ASN B N 1
ATOM 3598 C CA . ASN B 1 77 ? -14.293 11.311 30.480 1.00 12.17 69 ASN B CA 1
ATOM 3599 C C . ASN B 1 77 ? -15.279 10.167 30.242 1.00 15.67 69 ASN B C 1
ATOM 3600 O O . ASN B 1 77 ? -15.947 9.669 31.159 1.00 15.35 69 ASN B O 1
ATOM 3605 N N . ILE B 1 78 ? -15.365 9.743 28.989 1.00 13.18 70 ILE B N 1
ATOM 3606 C CA . ILE B 1 78 ? -16.325 8.712 28.635 1.00 12.27 70 ILE B CA 1
ATOM 3607 C C . ILE B 1 78 ? -16.163 7.435 29.472 1.00 17.14 70 ILE B C 1
ATOM 3608 O O . ILE B 1 78 ? -17.148 6.743 29.761 1.00 15.15 70 ILE B O 1
ATOM 3613 N N . SER B 1 79 ? -14.942 7.115 29.882 1.00 15.66 71 SER B N 1
ATOM 3614 C CA . SER B 1 79 ? -14.758 5.903 30.679 1.00 15.16 71 SER B CA 1
ATOM 3615 C C . SER B 1 79 ? -15.628 5.934 31.933 1.00 16.85 71 SER B C 1
ATOM 3616 O O . SER B 1 79 ? -16.226 4.926 32.322 1.00 15.62 71 SER B O 1
ATOM 3619 N N . ARG B 1 80 ? -15.677 7.098 32.569 1.00 13.27 72 ARG B N 1
ATOM 3620 C CA . ARG B 1 80 ? -16.524 7.314 33.756 1.00 16.56 72 ARG B CA 1
ATOM 3621 C C . ARG B 1 80 ? -18.012 7.391 33.425 1.00 16.40 72 ARG B C 1
ATOM 3622 O O . ARG B 1 80 ? -18.858 6.779 34.099 1.00 14.22 72 ARG B O 1
ATOM 3630 N N . VAL B 1 81 ? -18.363 8.166 32.403 1.00 16.08 73 VAL B N 1
ATOM 3631 C CA . VAL B 1 81 ? -19.777 8.331 32.073 1.00 16.76 73 VAL B CA 1
ATOM 3632 C C . VAL B 1 81 ? -20.379 6.991 31.670 1.00 15.63 73 VAL B C 1
ATOM 3633 O O . VAL B 1 81 ? -21.516 6.673 32.046 1.00 15.11 73 VAL B O 1
ATOM 3637 N N . ALA B 1 82 ? -19.602 6.193 30.935 1.00 16.69 74 ALA B N 1
ATOM 3638 C CA . ALA B 1 82 ? -20.054 4.862 30.512 1.00 16.59 74 ALA B CA 1
ATOM 3639 C C . ALA B 1 82 ? -20.334 3.980 31.726 1.00 15.26 74 ALA B C 1
ATOM 3640 O O . ALA B 1 82 ? -21.371 3.296 31.791 1.00 16.34 74 ALA B O 1
ATOM 3642 N N . TRP B 1 83 ? -19.414 4.001 32.686 1.00 16.24 75 TRP B N 1
ATOM 3643 C CA . TRP B 1 83 ? -19.521 3.167 33.875 1.00 17.33 75 TRP B CA 1
ATOM 3644 C C . TRP B 1 83 ? -20.816 3.503 34.612 1.00 18.07 75 TRP B C 1
ATOM 3645 O O . TRP B 1 83 ? -21.588 2.616 35.002 1.00 18.61 75 TRP B O 1
ATOM 3656 N N . LEU B 1 84 ? -21.064 4.796 34.797 1.00 15.36 76 LEU B N 1
ATOM 3657 C CA . LEU B 1 84 ? -22.267 5.237 35.504 1.00 17.66 76 LEU B CA 1
ATOM 3658 C C . LEU B 1 84 ? -23.540 4.942 34.719 1.00 17.41 76 LEU B C 1
ATOM 3659 O O . LEU B 1 84 ? -24.590 4.593 35.296 1.00 18.24 76 LEU B O 1
ATOM 3664 N N . THR B 1 85 ? -23.455 5.092 33.396 1.00 14.75 77 THR B N 1
ATOM 3665 C CA . THR B 1 85 ? -24.612 4.897 32.523 1.00 14.62 77 THR B CA 1
ATOM 3666 C C . THR B 1 85 ? -25.052 3.440 32.519 1.00 18.54 77 THR B C 1
ATOM 3667 O O . THR B 1 85 ? -26.250 3.133 32.414 1.00 20.88 77 THR B O 1
ATOM 3671 N N . ALA B 1 86 ? -24.082 2.544 32.672 1.00 18.92 78 ALA B N 1
ATOM 3672 C CA . ALA B 1 86 ? -24.361 1.111 32.712 1.00 18.53 78 ALA B CA 1
ATOM 3673 C C . ALA B 1 86 ? -24.852 0.665 34.088 1.00 19.23 78 ALA B C 1
ATOM 3674 O O . ALA B 1 86 ? -25.143 -0.516 34.291 1.00 20.03 78 ALA B O 1
ATOM 3676 N N . GLY B 1 87 ? -24.929 1.597 35.035 1.00 19.28 79 GLY B N 1
ATOM 3677 C CA . GLY B 1 87 ? -25.478 1.286 36.347 1.00 21.61 79 GLY B CA 1
ATOM 3678 C C . GLY B 1 87 ? -24.474 0.634 37.279 1.00 20.14 79 GLY B C 1
ATOM 3679 O O . GLY B 1 87 ? -24.868 0.030 38.297 1.00 23.22 79 GLY B O 1
ATOM 3680 N N . LEU B 1 88 ? -23.188 0.774 36.958 1.00 16.37 80 LEU B N 1
ATOM 3681 C CA . LEU B 1 88 ? -22.127 0.162 37.758 1.00 15.74 80 LEU B CA 1
ATOM 3682 C C . LEU B 1 88 ? -21.774 1.064 38.949 1.00 20.01 80 LEU B C 1
ATOM 3683 O O . LEU B 1 88 ? -22.146 2.246 38.966 1.00 18.15 80 LEU B O 1
ATOM 3688 N N . PRO B 1 89 ? -21.093 0.503 39.970 1.00 20.77 81 PRO B N 1
ATOM 3689 C CA . PRO B 1 89 ? -20.984 1.221 41.249 1.00 20.31 81 PRO B CA 1
ATOM 3690 C C . PRO B 1 89 ? -20.224 2.550 41.177 1.00 14.99 81 PRO B C 1
ATOM 3691 O O . PRO B 1 89 ? -19.166 2.661 40.547 1.00 17.18 81 PRO B O 1
ATOM 3695 N N . GLU B 1 90 ? -20.760 3.558 41.859 1.00 19.18 82 GLU B N 1
ATOM 3696 C CA . GLU B 1 90 ? -20.229 4.917 41.707 1.00 19.83 82 GLU B CA 1
ATOM 3697 C C . GLU B 1 90 ? -18.853 5.102 42.328 1.00 19.36 82 GLU B C 1
ATOM 3698 O O . GLU B 1 90 ? -18.135 6.033 41.954 1.00 18.02 82 GLU B O 1
ATOM 3704 N N . HIS B 1 91 ? -18.469 4.241 43.274 1.00 19.23 83 HIS B N 1
ATOM 3705 C CA . HIS B 1 91 ? -17.207 4.456 43.997 1.00 15.35 83 HIS B CA 1
ATOM 3706 C C . HIS B 1 91 ? -15.973 4.110 43.160 1.00 15.34 83 HIS B C 1
ATOM 3707 O O . HIS B 1 91 ? -14.831 4.382 43.573 1.00 18.73 83 HIS B O 1
ATOM 3714 N N . VAL B 1 92 ? -16.184 3.504 41.996 1.00 14.11 84 VAL B N 1
ATOM 3715 C CA . VAL B 1 92 ? -15.060 3.125 41.139 1.00 16.07 84 VAL B CA 1
ATOM 3716 C C . VAL B 1 92 ? -14.486 4.321 40.355 1.00 16.96 84 VAL B C 1
ATOM 3717 O O . VAL B 1 92 ? -15.228 5.064 39.705 1.00 17.70 84 VAL B O 1
ATOM 3721 N N . GLY B 1 93 ? -13.168 4.506 40.406 1.00 16.68 85 GLY B N 1
ATOM 3722 C CA . GLY B 1 93 ? -12.546 5.610 39.672 1.00 15.54 85 GLY B CA 1
ATOM 3723 C C . GLY B 1 93 ? -12.400 5.314 38.176 1.00 19.05 85 GLY B C 1
ATOM 3724 O O . GLY B 1 93 ? -12.376 4.150 37.780 1.00 16.26 85 GLY B O 1
ATOM 3725 N N . ALA B 1 94 ? -12.314 6.354 37.344 1.00 13.39 86 ALA B N 1
ATOM 3726 C CA . ALA B 1 94 ? -12.130 6.152 35.901 1.00 12.09 86 ALA B CA 1
ATOM 3727 C C . ALA B 1 94 ? -11.430 7.330 35.256 1.00 12.53 86 ALA B C 1
ATOM 3728 O O . ALA B 1 94 ? -11.628 8.475 35.660 1.00 14.73 86 ALA B O 1
ATOM 3730 N N . THR B 1 95 ? -10.645 7.021 34.218 1.00 14.09 87 THR B N 1
ATOM 3731 C CA . THR B 1 95 ? -9.843 7.995 33.485 1.00 16.52 87 THR B CA 1
ATOM 3732 C C . THR B 1 95 ? -9.903 7.615 32.019 1.00 12.91 87 THR B C 1
ATOM 3733 O O . THR B 1 95 ? -9.924 6.431 31.691 1.00 13.78 87 THR B O 1
ATOM 3737 N N . THR B 1 96 ? -9.926 8.612 31.136 1.00 13.56 88 THR B N 1
ATOM 3738 C CA . THR B 1 96 ? -9.904 8.346 29.697 1.00 13.81 88 THR B CA 1
ATOM 3739 C C . THR B 1 96 ? -8.563 8.830 29.154 1.00 14.18 88 THR B C 1
ATOM 3740 O O . THR B 1 96 ? -8.060 9.880 29.579 1.00 16.53 88 THR B O 1
ATOM 3744 N N . VAL B 1 97 ? -7.975 8.069 28.229 1.00 15.33 89 VAL B N 1
ATOM 3745 C CA . VAL B 1 97 ? -6.625 8.422 27.755 1.00 15.48 89 VAL B CA 1
ATOM 3746 C C . VAL B 1 97 ? -6.564 8.541 26.252 1.00 14.52 89 VAL B C 1
ATOM 3747 O O . VAL B 1 97 ? -7.314 7.870 25.535 1.00 15.82 89 VAL B O 1
ATOM 3751 N N . ASP B 1 98 ? -5.656 9.395 25.786 1.00 14.53 90 ASP B N 1
ATOM 3752 C CA . ASP B 1 98 ? -5.492 9.643 24.349 1.00 14.55 90 ASP B CA 1
ATOM 3753 C C . ASP B 1 98 ? -4.021 9.605 23.942 1.00 16.99 90 ASP B C 1
ATOM 3754 O O . ASP B 1 98 ? -3.273 10.542 24.206 1.00 18.97 90 ASP B O 1
ATOM 3759 N N . CYS B 1 99 ? -3.604 8.513 23.309 1.00 18.22 91 CYS B N 1
ATOM 3760 C CA . CYS B 1 99 ? -2.396 8.566 22.468 1.00 20.12 91 CYS B CA 1
ATOM 3761 C C . CYS B 1 99 ? -2.813 8.060 21.088 1.00 20.12 91 CYS B C 1
ATOM 3762 O O . CYS B 1 99 ? -2.183 7.173 20.491 1.00 19.69 91 CYS B O 1
ATOM 3765 N N . GLN B 1 100 ? -3.903 8.646 20.599 1.00 18.41 92 GLN B N 1
ATOM 3766 C CA . GLN B 1 100 ? -4.454 8.333 19.288 1.00 16.24 92 GLN B CA 1
ATOM 3767 C C . GLN B 1 100 ? -4.738 6.838 19.176 1.00 18.05 92 GLN B C 1
ATOM 3768 O O . GLN B 1 100 ? -5.252 6.264 20.128 1.00 20.32 92 GLN B O 1
ATOM 3774 N N . SER B 1 101 ? -4.425 6.191 18.057 1.00 20.22 93 SER B N 1
ATOM 3775 C CA A SER B 1 101 ? -4.855 4.794 17.936 0.50 20.59 93 SER B CA 1
ATOM 3776 C CA B SER B 1 101 ? -4.753 4.771 17.860 0.50 22.22 93 SER B CA 1
ATOM 3777 C C . SER B 1 101 ? -4.124 3.857 18.905 1.00 24.85 93 SER B C 1
ATOM 3778 O O . SER B 1 101 ? -4.504 2.693 19.048 1.00 22.97 93 SER B O 1
ATOM 3783 N N . GLY B 1 102 ? -3.115 4.365 19.604 1.00 18.54 94 GLY B N 1
ATOM 3784 C CA . GLY B 1 102 ? -2.463 3.553 20.622 1.00 19.40 94 GLY B CA 1
ATOM 3785 C C . GLY B 1 102 ? -3.237 3.506 21.933 1.00 20.42 94 GLY B C 1
ATOM 3786 O O . GLY B 1 102 ? -2.881 2.735 22.834 1.00 17.76 94 GLY B O 1
ATOM 3787 N N . SER B 1 103 ? -4.297 4.307 22.035 1.00 17.22 95 SER B N 1
ATOM 3788 C CA . SER B 1 103 ? -4.951 4.578 23.319 1.00 14.36 95 SER B CA 1
ATOM 3789 C C . SER B 1 103 ? -5.420 3.328 24.069 1.00 16.28 95 SER B C 1
ATOM 3790 O O . SER B 1 103 ? -5.242 3.216 25.294 1.00 17.25 95 SER B O 1
ATOM 3793 N N . GLY B 1 104 ? -6.039 2.399 23.350 1.00 15.88 96 GLY B N 1
ATOM 3794 C CA . GLY B 1 104 ? -6.610 1.227 23.999 1.00 16.21 96 GLY B CA 1
ATOM 3795 C C . GLY B 1 104 ? -5.513 0.294 24.482 1.00 14.56 96 GLY B C 1
ATOM 3796 O O . GLY B 1 104 ? -5.699 -0.475 25.427 1.00 18.33 96 GLY B O 1
ATOM 3797 N N . GLN B 1 105 ? -4.358 0.361 23.830 1.00 15.18 97 GLN B N 1
ATOM 3798 C CA . GLN B 1 105 ? -3.232 -0.480 24.226 1.00 15.30 97 GLN B CA 1
ATOM 3799 C C . GLN B 1 105 ? -2.533 0.148 25.436 1.00 16.43 97 GLN B C 1
ATOM 3800 O O . GLN B 1 105 ? -2.250 -0.529 26.435 1.00 18.48 97 GLN B O 1
ATOM 3806 N N . GLN B 1 106 ? -2.253 1.446 25.348 1.00 16.27 98 GLN B N 1
ATOM 3807 C CA . GLN B 1 106 ? -1.699 2.193 26.489 1.00 15.74 98 GLN B CA 1
ATOM 3808 C C . GLN B 1 106 ? -2.596 2.063 27.730 1.00 16.99 98 GLN B C 1
ATOM 3809 O O . GLN B 1 106 ? -2.103 2.001 28.859 1.00 17.11 98 GLN B O 1
ATOM 3815 N N . ALA B 1 107 ? -3.914 1.995 27.541 1.00 13.91 99 ALA B N 1
ATOM 3816 C CA . ALA B 1 107 ? -4.805 1.837 28.696 1.00 15.79 99 ALA B CA 1
ATOM 3817 C C . ALA B 1 107 ? -4.418 0.594 29.510 1.00 16.11 99 ALA B C 1
ATOM 3818 O O . ALA B 1 107 ? -4.438 0.601 30.756 1.00 17.51 99 ALA B O 1
ATOM 3820 N N . ASN B 1 108 ? -4.045 -0.473 28.809 1.00 15.46 100 ASN B N 1
ATOM 3821 C CA . ASN B 1 108 ? -3.596 -1.690 29.479 1.00 17.62 100 ASN B CA 1
ATOM 3822 C C . ASN B 1 108 ? -2.258 -1.507 30.182 1.00 18.45 100 ASN B C 1
ATOM 3823 O O . ASN B 1 108 ? -2.079 -1.954 31.317 1.00 17.73 100 ASN B O 1
ATOM 3828 N N . HIS B 1 109 ? -1.313 -0.868 29.505 1.00 16.71 101 HIS B N 1
ATOM 3829 C CA . HIS B 1 109 ? -0.025 -0.567 30.110 1.00 16.47 101 HIS B CA 1
ATOM 3830 C C . HIS B 1 109 ? -0.212 0.202 31.398 1.00 18.97 101 HIS B C 1
ATOM 3831 O O . HIS B 1 109 ? 0.484 -0.053 32.385 1.00 20.19 101 HIS B O 1
ATOM 3838 N N . LEU B 1 110 ? -1.145 1.153 31.383 1.00 17.16 102 LEU B N 1
ATOM 3839 C CA . LEU B 1 110 ? -1.329 2.047 32.526 1.00 14.95 102 LEU B CA 1
ATOM 3840 C C . LEU B 1 110 ? -1.966 1.335 33.708 1.00 18.78 102 LEU B C 1
ATOM 3841 O O . LEU B 1 110 ? -1.562 1.552 34.850 1.00 18.66 102 LEU B O 1
ATOM 3846 N N . ILE B 1 111 ? -2.956 0.488 33.444 1.00 15.42 103 ILE B N 1
ATOM 3847 C CA . ILE B 1 111 ? -3.551 -0.309 34.524 1.00 18.56 103 ILE B CA 1
ATOM 3848 C C . ILE B 1 111 ? -2.494 -1.227 35.126 1.00 21.67 103 ILE B C 1
ATOM 3849 O O . ILE B 1 111 ? -2.382 -1.348 36.350 1.00 19.24 103 ILE B O 1
ATOM 3854 N N . ALA B 1 112 ? -1.695 -1.870 34.278 1.00 15.99 104 ALA B N 1
ATOM 3855 C CA . ALA B 1 112 ? -0.648 -2.746 34.800 1.00 17.22 104 ALA B CA 1
ATOM 3856 C C . ALA B 1 112 ? 0.285 -1.946 35.716 1.00 20.00 104 ALA B C 1
ATOM 3857 O O . ALA B 1 112 ? 0.670 -2.413 36.787 1.00 20.32 104 ALA B O 1
ATOM 3859 N N . GLY B 1 113 ? 0.635 -0.728 35.310 1.00 19.78 105 GLY B N 1
ATOM 3860 C CA . GLY B 1 113 ? 1.503 0.104 36.130 1.00 18.48 105 GLY B CA 1
ATOM 3861 C C . GLY B 1 113 ? 0.911 0.427 37.496 1.00 18.62 105 GLY B C 1
ATOM 3862 O O . GLY B 1 113 ? 1.615 0.359 38.512 1.00 20.93 105 GLY B O 1
ATOM 3863 N N . LEU B 1 114 ? -0.372 0.785 37.535 1.00 19.19 106 LEU B N 1
ATOM 3864 C CA . LEU B 1 114 ? -1.012 1.092 38.814 1.00 20.98 106 LEU B CA 1
ATOM 3865 C C . LEU B 1 114 ? -1.029 -0.136 39.718 1.00 20.96 106 LEU B C 1
ATOM 3866 O O . LEU B 1 114 ? -0.889 -0.032 40.941 1.00 19.23 106 LEU B O 1
ATOM 3871 N N . ILE B 1 115 ? -1.209 -1.310 39.126 1.00 19.65 107 ILE B N 1
ATOM 3872 C CA . ILE B 1 115 ? -1.108 -2.536 39.927 1.00 20.72 107 ILE B CA 1
ATOM 3873 C C . ILE B 1 115 ? 0.321 -2.783 40.405 1.00 25.36 107 ILE B C 1
ATOM 3874 O O . ILE B 1 115 ? 0.548 -3.108 41.577 1.00 24.40 107 ILE B O 1
ATOM 3879 N N . ALA B 1 116 ? 1.300 -2.619 39.517 1.00 19.44 108 ALA B N 1
ATOM 3880 C CA . ALA B 1 116 ? 2.699 -2.767 39.913 1.00 23.39 108 ALA B CA 1
ATOM 3881 C C . ALA B 1 116 ? 3.078 -1.837 41.070 1.00 22.24 108 ALA B C 1
ATOM 3882 O O . ALA B 1 116 ? 3.873 -2.199 41.936 1.00 27.15 108 ALA B O 1
ATOM 3884 N N . ALA B 1 117 ? 2.509 -0.634 41.076 1.00 24.95 109 ALA B N 1
ATOM 3885 C CA . ALA B 1 117 ? 2.847 0.364 42.095 1.00 24.41 109 ALA B CA 1
ATOM 3886 C C . ALA B 1 117 ? 2.172 0.082 43.428 1.00 25.75 109 ALA B C 1
ATOM 3887 O O . ALA B 1 117 ? 2.513 0.701 44.445 1.00 29.62 109 ALA B O 1
ATOM 3889 N N . GLY B 1 118 ? 1.210 -0.837 43.422 1.00 26.29 110 GLY B N 1
ATOM 3890 C CA . GLY B 1 118 ? 0.448 -1.144 44.623 1.00 24.77 110 GLY B CA 1
ATOM 3891 C C . GLY B 1 118 ? -0.668 -0.142 44.842 1.00 23.26 110 GLY B C 1
ATOM 3892 O O . GLY B 1 118 ? -1.258 -0.084 45.931 1.00 28.29 110 GLY B O 1
ATOM 3893 N N . ALA B 1 119 ? -0.961 0.648 43.814 1.00 20.17 111 ALA B N 1
ATOM 3894 C CA . ALA B 1 119 ? -2.035 1.643 43.901 1.00 21.53 111 ALA B CA 1
ATOM 3895 C C . ALA B 1 119 ? -3.403 0.969 43.922 1.00 22.69 111 ALA B C 1
ATOM 3896 O O . ALA B 1 119 ? -4.298 1.360 44.686 1.00 23.10 111 ALA B O 1
ATOM 3898 N N . ILE B 1 120 ? -3.573 -0.025 43.060 1.00 22.02 112 ILE B N 1
ATOM 3899 C CA . ILE B 1 120 ? -4.835 -0.762 42.984 1.00 18.27 112 ILE B CA 1
ATOM 3900 C C . ILE B 1 120 ? -4.544 -2.251 42.889 1.00 23.60 112 ILE B C 1
ATOM 3901 O O . ILE B 1 120 ? -3.427 -2.652 42.524 1.00 22.63 112 ILE B O 1
ATOM 3906 N N . ASP B 1 121 ? -5.544 -3.063 43.219 1.00 21.78 113 ASP B N 1
ATOM 3907 C CA . ASP B 1 121 ? -5.411 -4.511 43.132 1.00 20.18 113 ASP B CA 1
ATOM 3908 C C . ASP B 1 121 ? -6.266 -5.071 42.003 1.00 19.19 113 ASP B C 1
ATOM 3909 O O . ASP B 1 121 ? -6.064 -6.216 41.577 1.00 23.50 113 ASP B O 1
ATOM 3914 N N . VAL B 1 122 ? -7.229 -4.275 41.542 1.00 18.81 114 VAL B N 1
ATOM 3915 C CA . VAL B 1 122 ? -8.158 -4.698 40.492 1.00 16.07 114 VAL B CA 1
ATOM 3916 C C . VAL B 1 122 ? -8.472 -3.515 39.588 1.00 18.92 114 VAL B C 1
ATOM 3917 O O . VAL B 1 122 ? -8.880 -2.450 40.069 1.00 19.94 114 VAL B O 1
ATOM 3921 N N . GLY B 1 123 ? -8.259 -3.678 38.285 1.00 15.89 115 GLY B N 1
ATOM 3922 C CA . GLY B 1 123 ? -8.577 -2.597 37.349 1.00 15.62 115 GLY B CA 1
ATOM 3923 C C . GLY B 1 123 ? -9.047 -3.109 36.008 1.00 14.52 115 GLY B C 1
ATOM 3924 O O . GLY B 1 123 ? -8.784 -4.267 35.655 1.00 16.44 115 GLY B O 1
ATOM 3925 N N . ILE B 1 124 ? -9.757 -2.256 35.266 1.00 15.93 116 ILE B N 1
ATOM 3926 C CA . ILE B 1 124 ? -10.182 -2.578 33.910 1.00 15.23 116 ILE B CA 1
ATOM 3927 C C . ILE B 1 124 ? -9.506 -1.619 32.949 1.00 15.55 116 ILE B C 1
ATOM 3928 O O . ILE B 1 124 ? -9.524 -0.400 33.163 1.00 15.01 116 ILE B O 1
ATOM 3933 N N . ALA B 1 125 ? -8.879 -2.168 31.909 1.00 14.42 117 ALA B N 1
ATOM 3934 C CA . ALA B 1 125 ? -8.340 -1.369 30.805 1.00 13.88 117 ALA B CA 1
ATOM 3935 C C . ALA B 1 125 ? -9.313 -1.570 29.654 1.00 15.14 117 ALA B C 1
ATOM 3936 O O . ALA B 1 125 ? -9.721 -2.684 29.391 1.00 16.96 117 ALA B O 1
ATOM 3938 N N . CYS B 1 126 ? -9.715 -0.504 28.976 1.00 15.64 118 CYS B N 1
ATOM 3939 C CA . CYS B 1 126 ? -10.702 -0.670 27.908 1.00 14.46 118 CYS B CA 1
ATOM 3940 C C . CYS B 1 126 ? -10.457 0.355 26.822 1.00 14.62 118 CYS B C 1
ATOM 3941 O O . CYS B 1 126 ? -9.528 1.147 26.904 1.00 16.14 118 CYS B O 1
ATOM 3944 N N . GLY B 1 127 ? -11.299 0.321 25.799 1.00 15.78 119 GLY B N 1
ATOM 3945 C CA . GLY B 1 127 ? -11.181 1.257 24.697 1.00 17.06 119 GLY B CA 1
ATOM 3946 C C . GLY B 1 127 ? -12.528 1.349 24.017 1.00 18.81 119 GLY B C 1
ATOM 3947 O O . GLY B 1 127 ? -13.272 0.368 23.994 1.00 15.55 119 GLY B O 1
ATOM 3948 N N . ILE B 1 128 ? -12.845 2.529 23.488 1.00 16.20 120 ILE B N 1
ATOM 3949 C CA . ILE B 1 128 ? -14.129 2.760 22.827 1.00 16.92 120 ILE B CA 1
ATOM 3950 C C . ILE B 1 128 ? -13.899 3.684 21.648 1.00 15.43 120 ILE B C 1
ATOM 3951 O O . ILE B 1 128 ? -13.112 4.624 21.729 1.00 15.80 120 ILE B O 1
ATOM 3956 N N . GLU B 1 129 ? -14.569 3.409 20.545 1.00 16.48 121 GLU B N 1
ATOM 3957 C CA . GLU B 1 129 ? -14.778 4.437 19.541 1.00 18.05 121 GLU B CA 1
ATOM 3958 C C . GLU B 1 129 ? -16.084 4.161 18.835 1.00 18.87 121 GLU B C 1
ATOM 3959 O O . GLU B 1 129 ? -16.330 3.049 18.348 1.00 18.16 121 GLU B O 1
ATOM 3965 N N . ALA B 1 130 ? -16.946 5.173 18.806 1.00 16.28 122 ALA B N 1
ATOM 3966 C CA . ALA B 1 130 ? -18.194 5.084 18.060 1.00 20.01 122 ALA B CA 1
ATOM 3967 C C . ALA B 1 130 ? -18.097 6.053 16.897 1.00 20.33 122 ALA B C 1
ATOM 3968 O O . ALA B 1 130 ? -18.621 7.174 16.948 1.00 22.00 122 ALA B O 1
ATOM 3970 N N . MET B 1 131 ? -17.411 5.628 15.841 1.00 19.08 123 MET B N 1
ATOM 3971 C CA . MET B 1 131 ? -17.067 6.547 14.772 1.00 17.73 123 MET B CA 1
ATOM 3972 C C . MET B 1 131 ? -18.281 6.933 13.946 1.00 23.48 123 MET B C 1
ATOM 3973 O O . MET B 1 131 ? -18.272 7.954 13.262 1.00 23.55 123 MET B O 1
ATOM 3978 N N . SER B 1 132 ? -19.338 6.129 14.008 1.00 22.27 124 SER B N 1
ATOM 3979 C CA . SER B 1 132 ? -20.558 6.501 13.313 1.00 24.40 124 SER B CA 1
ATOM 3980 C C . SER B 1 132 ? -21.106 7.796 13.891 1.00 23.34 124 SER B C 1
ATOM 3981 O O . SER B 1 132 ? -21.696 8.612 13.175 1.00 27.84 124 SER B O 1
ATOM 3984 N N . ARG B 1 133 ? -20.910 7.974 15.190 1.00 22.54 125 ARG B N 1
ATOM 3985 C CA . ARG B 1 133 ? -21.534 9.075 15.916 1.00 25.43 125 ARG B CA 1
ATOM 3986 C C . ARG B 1 133 ? -20.574 10.224 16.189 1.00 26.10 125 ARG B C 1
ATOM 3987 O O . ARG B 1 133 ? -20.984 11.384 16.253 1.00 25.76 125 ARG B O 1
ATOM 3995 N N . VAL B 1 134 ? -19.301 9.897 16.355 1.00 22.08 126 VAL B N 1
ATOM 3996 C CA . VAL B 1 134 ? -18.271 10.918 16.552 1.00 20.39 126 VAL B CA 1
ATOM 3997 C C . VAL B 1 134 ? -17.134 10.633 15.580 1.00 23.54 126 VAL B C 1
ATOM 3998 O O . VAL B 1 134 ? -16.284 9.788 15.849 1.00 22.93 126 VAL B O 1
ATOM 4002 N N . GLY B 1 135 ? -17.129 11.335 14.454 1.00 23.84 127 GLY B N 1
ATOM 4003 C CA . GLY B 1 135 ? -16.162 11.057 13.399 1.00 26.41 127 GLY B CA 1
ATOM 4004 C C . GLY B 1 135 ? -14.791 11.666 13.643 1.00 28.91 127 GLY B C 1
ATOM 4005 O O . GLY B 1 135 ? -14.632 12.564 14.477 1.00 23.82 127 GLY B O 1
ATOM 4006 N N . LEU B 1 136 ? -13.789 11.176 12.919 1.00 24.48 128 LEU B N 1
ATOM 4007 C CA . LEU B 1 136 ? -12.442 11.726 13.041 1.00 25.12 128 LEU B CA 1
ATOM 4008 C C . LEU B 1 136 ? -12.456 13.231 12.799 1.00 26.12 128 LEU B C 1
ATOM 4009 O O . LEU B 1 136 ? -13.122 13.718 11.874 1.00 25.04 128 LEU B O 1
ATOM 4014 N N . GLY B 1 137 ? -11.710 13.961 13.625 1.00 25.91 129 GLY B N 1
ATOM 4015 C CA . GLY B 1 137 ? -11.608 15.404 13.487 1.00 28.80 129 GLY B CA 1
ATOM 4016 C C . GLY B 1 137 ? -12.727 16.217 14.121 1.00 27.64 129 GLY B C 1
ATOM 4017 O O . GLY B 1 137 ? -12.681 17.445 14.093 1.00 28.66 129 GLY B O 1
ATOM 4018 N N . ALA B 1 138 ? -13.732 15.551 14.686 1.00 22.26 130 ALA B N 1
ATOM 4019 C CA . ALA B 1 138 ? -14.840 16.273 15.312 1.00 25.35 130 ALA B CA 1
ATOM 4020 C C . ALA B 1 138 ? -14.306 17.091 16.492 1.00 26.94 130 ALA B C 1
ATOM 4021 O O . ALA B 1 138 ? -14.901 18.098 16.898 1.00 27.80 130 ALA B O 1
ATOM 4023 N N . ASN B 1 139 ? -13.186 16.638 17.040 1.00 22.99 131 ASN B N 1
ATOM 4024 C CA . ASN B 1 139 ? -12.617 17.241 18.238 1.00 19.97 131 ASN B CA 1
ATOM 4025 C C . ASN B 1 139 ? -11.740 18.465 17.931 1.00 22.96 131 ASN B C 1
ATOM 4026 O O . ASN B 1 139 ? -11.317 19.191 18.841 1.00 22.44 131 ASN B O 1
ATOM 4031 N N . ALA B 1 140 ? -11.448 18.691 16.651 1.00 27.58 132 ALA B N 1
ATOM 4032 C CA . ALA B 1 140 ? -10.503 19.750 16.273 1.00 30.42 132 ALA B CA 1
ATOM 4033 C C . ALA B 1 140 ? -11.199 21.068 15.989 1.00 33.92 132 ALA B C 1
ATOM 4034 O O . ALA B 1 140 ? -10.557 22.129 15.942 1.00 39.30 132 ALA B O 1
ATOM 4036 N N . GLY B 1 141 ? -12.510 21.009 15.771 1.00 41.17 133 GLY B N 1
ATOM 4037 C CA . GLY B 1 141 ? -13.239 22.190 15.361 1.00 43.78 133 GLY B CA 1
ATOM 4038 C C . GLY B 1 141 ? -13.139 22.404 13.861 1.00 47.43 133 GLY B C 1
ATOM 4039 O O . GLY B 1 141 ? -12.408 21.692 13.168 1.00 47.37 133 GLY B O 1
ATOM 4040 N N . PRO B 1 142 ? -13.866 23.405 13.354 1.00 58.19 134 PRO B N 1
ATOM 4041 C CA . PRO B 1 142 ? -14.059 23.672 11.921 1.00 56.34 134 PRO B CA 1
ATOM 4042 C C . PRO B 1 142 ? -12.836 24.246 11.194 1.00 65.53 134 PRO B C 1
ATOM 4043 O O . PRO B 1 142 ? -12.669 23.979 10.001 1.00 64.88 134 PRO B O 1
ATOM 4047 N N . ASP B 1 143 ? -12.013 25.030 11.885 1.00 70.64 135 ASP B N 1
ATOM 4048 C CA . ASP B 1 143 ? -10.804 25.583 11.277 1.00 44.79 135 ASP B CA 1
ATOM 4049 C C . ASP B 1 143 ? -9.573 24.855 11.820 1.00 38.85 135 ASP B C 1
ATOM 4050 O O . ASP B 1 143 ? -9.033 25.237 12.862 1.00 43.19 135 ASP B O 1
ATOM 4055 N N . ARG B 1 144 ? -9.128 23.817 11.114 1.00 56.71 136 ARG B N 1
ATOM 4056 C CA . ARG B 1 144 ? -8.060 22.952 11.615 1.00 51.92 136 ARG B CA 1
ATOM 4057 C C . ARG B 1 144 ? -6.694 23.624 11.700 1.00 46.80 136 ARG B C 1
ATOM 4058 O O . ARG B 1 144 ? -5.835 23.184 12.467 1.00 39.85 136 ARG B O 1
ATOM 4066 N N . SER B 1 145 ? -6.493 24.686 10.924 1.00 44.26 137 SER B N 1
ATOM 4067 C CA . SER B 1 145 ? -5.232 25.421 10.971 1.00 50.29 137 SER B CA 1
ATOM 4068 C C . SER B 1 145 ? -4.958 25.916 12.392 1.00 48.26 137 SER B C 1
ATOM 4069 O O . SER B 1 145 ? -3.804 26.027 12.813 1.00 46.69 137 SER B O 1
ATOM 4072 N N . LEU B 1 146 ? -6.033 26.183 13.130 1.00 40.46 138 LEU B N 1
ATOM 4073 C CA . LEU B 1 146 ? -5.950 26.768 14.463 1.00 34.78 138 LEU B CA 1
ATOM 4074 C C . LEU B 1 146 ? -5.393 25.835 15.547 1.00 30.79 138 LEU B C 1
ATOM 4075 O O . LEU B 1 146 ? -4.950 26.306 16.598 1.00 32.20 138 LEU B O 1
ATOM 4080 N N . ILE B 1 147 ? -5.412 24.528 15.310 1.00 29.84 139 ILE B N 1
ATOM 4081 C CA . ILE B 1 147 ? -5.065 23.600 16.393 1.00 31.21 139 ILE B CA 1
ATOM 4082 C C . ILE B 1 147 ? -3.558 23.423 16.607 1.00 27.25 139 ILE B C 1
ATOM 4083 O O . ILE B 1 147 ? -3.134 22.784 17.578 1.00 29.74 139 ILE B O 1
ATOM 4088 N N . ARG B 1 148 ? -2.754 23.984 15.706 1.00 28.28 140 ARG B N 1
ATOM 4089 C CA . ARG B 1 148 ? -1.302 24.017 15.890 1.00 31.08 140 ARG B CA 1
ATOM 4090 C C . ARG B 1 148 ? -0.800 25.450 15.956 1.00 32.43 140 ARG B C 1
ATOM 4091 O O . ARG B 1 148 ? -1.384 26.363 15.358 1.00 31.58 140 ARG B O 1
ATOM 4099 N N . ALA B 1 149 ? 0.305 25.643 16.666 1.00 28.61 141 ALA B N 1
ATOM 4100 C CA . ALA B 1 149 ? 0.881 26.967 16.815 1.00 29.90 141 ALA B CA 1
ATOM 4101 C C . ALA B 1 149 ? 1.455 27.451 15.487 1.00 32.68 141 ALA B C 1
ATOM 4102 O O . ALA B 1 149 ? 1.877 26.647 14.650 1.00 33.33 141 ALA B O 1
ATOM 4104 N N . GLN B 1 150 ? 1.484 28.771 15.318 1.00 33.16 142 GLN B N 1
ATOM 4105 C CA A GLN B 1 150 ? 1.998 29.395 14.101 0.42 40.17 142 GLN B CA 1
ATOM 4106 C CA B GLN B 1 150 ? 1.989 29.388 14.098 0.58 39.97 142 GLN B CA 1
ATOM 4107 C C . GLN B 1 150 ? 3.402 28.904 13.769 1.00 41.05 142 GLN B C 1
ATOM 4108 O O . GLN B 1 150 ? 3.774 28.799 12.599 1.00 42.94 142 GLN B O 1
ATOM 4119 N N . SER B 1 151 ? 4.182 28.612 14.806 1.00 37.86 143 SER B N 1
ATOM 4120 C CA . SER B 1 151 ? 5.581 28.216 14.642 1.00 36.60 143 SER B CA 1
ATOM 4121 C C . SER B 1 151 ? 5.739 26.796 14.102 1.00 36.62 143 SER B C 1
ATOM 4122 O O . SER B 1 151 ? 6.810 26.428 13.621 1.00 38.54 143 SER B O 1
ATOM 4125 N N . TRP B 1 152 ? 4.679 25.997 14.178 1.00 32.40 144 TRP B N 1
ATOM 4126 C CA . TRP B 1 152 ? 4.761 24.604 13.739 1.00 31.49 144 TRP B CA 1
ATOM 4127 C C . TRP B 1 152 ? 5.378 24.515 12.350 1.00 35.66 144 TRP B C 1
ATOM 4128 O O . TRP B 1 152 ? 4.899 25.154 11.408 1.00 38.51 144 TRP B O 1
ATOM 4139 N N . ASP B 1 153 ? 6.445 23.732 12.222 1.00 33.90 145 ASP B N 1
ATOM 4140 C CA A ASP B 1 153 ? 7.080 23.556 10.915 0.51 36.15 145 ASP B CA 1
ATOM 4141 C CA B ASP B 1 153 ? 7.140 23.582 10.952 0.49 36.58 145 ASP B CA 1
ATOM 4142 C C . ASP B 1 153 ? 7.624 22.150 10.735 1.00 39.81 145 ASP B C 1
ATOM 4143 O O . ASP B 1 153 ? 8.690 21.941 10.156 1.00 47.46 145 ASP B O 1
ATOM 4152 N N . ILE B 1 154 ? 6.852 21.181 11.210 1.00 38.74 146 ILE B N 1
ATOM 4153 C CA . ILE B 1 154 ? 7.182 19.769 11.065 1.00 35.19 146 ILE B CA 1
ATOM 4154 C C . ILE B 1 154 ? 6.372 19.171 9.914 1.00 37.41 146 ILE B C 1
ATOM 4155 O O . ILE B 1 154 ? 5.158 19.393 9.822 1.00 33.46 146 ILE B O 1
ATOM 4160 N N . ASP B 1 155 ? 7.043 18.430 9.033 1.00 35.14 147 ASP B N 1
ATOM 4161 C CA . ASP B 1 155 ? 6.374 17.777 7.913 1.00 32.98 147 ASP B CA 1
ATOM 4162 C C . ASP B 1 155 ? 5.667 16.524 8.415 1.00 32.98 147 ASP B C 1
ATOM 4163 O O . ASP B 1 155 ? 6.165 15.413 8.240 1.00 40.62 147 ASP B O 1
ATOM 4168 N N . LEU B 1 156 ? 4.513 16.712 9.053 1.00 29.55 148 LEU B N 1
ATOM 4169 C CA . LEU B 1 156 ? 3.717 15.603 9.577 1.00 29.50 148 LEU B CA 1
ATOM 4170 C C . LEU B 1 156 ? 2.462 15.429 8.718 1.00 33.00 148 LEU B C 1
ATOM 4171 O O . LEU B 1 156 ? 1.511 16.209 8.833 1.00 35.52 148 LEU B O 1
ATOM 4176 N N . PRO B 1 157 ? 2.455 14.403 7.851 1.00 31.46 149 PRO B N 1
ATOM 4177 C CA . PRO B 1 157 ? 1.416 14.226 6.825 1.00 32.31 149 PRO B CA 1
ATOM 4178 C C . PRO B 1 157 ? 0.119 13.682 7.414 1.00 28.55 149 PRO B C 1
ATOM 4179 O O . PRO B 1 157 ? 0.137 13.159 8.532 1.00 29.85 149 PRO B O 1
ATOM 4183 N N . ASN B 1 158 ? -0.994 13.792 6.687 1.00 30.11 150 ASN B N 1
ATOM 4184 C CA . ASN B 1 158 ? -2.214 13.108 7.132 1.00 27.56 150 ASN B CA 1
ATOM 4185 C C . ASN B 1 158 ? -2.037 11.603 6.946 1.00 27.05 150 ASN B C 1
ATOM 4186 O O . ASN B 1 158 ? -1.035 11.170 6.362 1.00 27.87 150 ASN B O 1
ATOM 4191 N N . GLN B 1 159 ? -2.991 10.812 7.433 1.00 26.23 151 GLN B N 1
ATOM 4192 C CA . GLN B 1 159 ? -2.804 9.368 7.486 1.00 25.67 151 GLN B CA 1
ATOM 4193 C C . GLN B 1 159 ? -2.700 8.749 6.093 1.00 26.77 151 GLN B C 1
ATOM 4194 O O . GLN B 1 159 ? -1.928 7.806 5.885 1.00 28.77 151 GLN B O 1
ATOM 4200 N N . PHE B 1 160 ? -3.450 9.287 5.134 1.00 27.94 152 PHE B N 1
ATOM 4201 C CA . PHE B 1 160 ? -3.439 8.727 3.788 1.00 30.07 152 PHE B CA 1
ATOM 4202 C C . PHE B 1 160 ? -2.142 9.038 3.065 1.00 30.52 152 PHE B C 1
ATOM 4203 O O . PHE B 1 160 ? -1.592 8.167 2.394 1.00 30.48 152 PHE B O 1
ATOM 4211 N N . GLU B 1 161 ? -1.652 10.270 3.207 1.00 30.39 153 GLU B N 1
ATOM 4212 C CA . GLU B 1 161 ? -0.347 10.634 2.658 1.00 32.79 153 GLU B CA 1
ATOM 4213 C C . GLU B 1 161 ? 0.759 9.793 3.302 1.00 30.43 153 GLU B C 1
ATOM 4214 O O . GLU B 1 161 ? 1.714 9.387 2.631 1.00 31.68 153 GLU B O 1
ATOM 4220 N N . ALA B 1 162 ? 0.642 9.565 4.607 1.00 30.67 154 ALA B N 1
ATOM 4221 C CA . ALA B 1 162 ? 1.585 8.722 5.336 1.00 28.16 154 ALA B CA 1
ATOM 4222 C C . ALA B 1 162 ? 1.686 7.332 4.709 1.00 28.41 154 ALA B C 1
ATOM 4223 O O . ALA B 1 162 ? 2.783 6.830 4.449 1.00 30.64 154 ALA B O 1
ATOM 4225 N N . ALA B 1 163 ? 0.537 6.707 4.474 1.00 28.19 155 ALA B N 1
ATOM 4226 C CA . ALA B 1 163 ? 0.512 5.354 3.930 1.00 28.44 155 ALA B CA 1
ATOM 4227 C C . ALA B 1 163 ? 1.250 5.306 2.598 1.00 29.95 155 ALA B C 1
ATOM 4228 O O . ALA B 1 163 ? 1.931 4.326 2.295 1.00 30.29 155 ALA B O 1
ATOM 4230 N N . GLU B 1 164 ? 1.099 6.355 1.801 1.00 31.01 156 GLU B N 1
ATOM 4231 C CA . GLU B 1 164 ? 1.757 6.389 0.496 1.00 32.66 156 GLU B CA 1
ATOM 4232 C C . GLU B 1 164 ? 3.254 6.655 0.629 1.00 33.07 156 GLU B C 1
ATOM 4233 O O . GLU B 1 164 ? 4.057 6.091 -0.126 1.00 34.11 156 GLU B O 1
ATOM 4239 N N . ARG B 1 165 ? 3.636 7.519 1.571 1.00 32.41 157 ARG B N 1
ATOM 4240 C CA . ARG B 1 165 ? 5.053 7.790 1.815 1.00 38.28 157 ARG B CA 1
ATOM 4241 C C . ARG B 1 165 ? 5.761 6.534 2.302 1.00 37.71 157 ARG B C 1
ATOM 4242 O O . ARG B 1 165 ? 6.913 6.278 1.946 1.00 33.84 157 ARG B O 1
ATOM 4250 N N . ILE B 1 166 ? 5.071 5.768 3.139 1.00 30.96 158 ILE B N 1
ATOM 4251 C CA . ILE B 1 166 ? 5.601 4.505 3.630 1.00 34.31 158 ILE B CA 1
ATOM 4252 C C . ILE B 1 166 ? 5.722 3.478 2.499 1.00 34.29 158 ILE B C 1
ATOM 4253 O O . ILE B 1 166 ? 6.710 2.746 2.420 1.00 32.71 158 ILE B O 1
ATOM 4258 N N . ALA B 1 167 ? 4.728 3.437 1.613 1.00 34.05 159 ALA B N 1
ATOM 4259 C CA . ALA B 1 167 ? 4.780 2.535 0.461 1.00 33.91 159 ALA B CA 1
ATOM 4260 C C . ALA B 1 167 ? 5.981 2.854 -0.423 1.00 42.55 159 ALA B C 1
ATOM 4261 O O . ALA B 1 167 ? 6.728 1.953 -0.827 1.00 40.18 159 ALA B O 1
ATOM 4263 N N . LYS B 1 168 ? 6.162 4.134 -0.739 1.00 35.40 160 LYS B N 1
ATOM 4264 C CA . LYS B 1 168 ? 7.279 4.542 -1.595 1.00 37.14 160 LYS B CA 1
ATOM 4265 C C . LYS B 1 168 ? 8.626 4.243 -0.934 1.00 37.19 160 LYS B C 1
ATOM 4266 O O . LYS B 1 168 ? 9.601 3.892 -1.603 1.00 38.62 160 LYS B O 1
ATOM 4272 N N . ARG B 1 169 ? 8.681 4.388 0.384 1.00 38.40 161 ARG B N 1
ATOM 4273 C CA . ARG B 1 169 ? 9.908 4.136 1.130 1.00 35.88 161 ARG B CA 1
ATOM 4274 C C . ARG B 1 169 ? 10.368 2.679 1.000 1.00 40.22 161 ARG B C 1
ATOM 4275 O O . ARG B 1 169 ? 11.569 2.396 1.014 1.00 44.36 161 ARG B O 1
ATOM 4283 N N . ARG B 1 170 ? 9.411 1.764 0.856 1.00 35.59 162 ARG B N 1
ATOM 4284 C CA . ARG B 1 170 ? 9.711 0.333 0.832 1.00 39.03 162 ARG B CA 1
ATOM 4285 C C . ARG B 1 170 ? 9.525 -0.304 -0.546 1.00 42.27 162 ARG B C 1
ATOM 4286 O O . ARG B 1 170 ? 9.718 -1.514 -0.691 1.00 42.20 162 ARG B O 1
ATOM 4294 N N . GLY B 1 171 ? 9.140 0.485 -1.548 1.00 37.90 163 GLY B N 1
ATOM 4295 C CA . GLY B 1 171 ? 8.858 -0.065 -2.867 1.00 39.51 163 GLY B CA 1
ATOM 4296 C C . GLY B 1 171 ? 7.639 -0.980 -2.910 1.00 43.16 163 GLY B C 1
ATOM 4297 O O . GLY B 1 171 ? 7.596 -1.929 -3.694 1.00 42.03 163 GLY B O 1
ATOM 4298 N N . ILE B 1 172 ? 6.644 -0.687 -2.077 1.00 36.83 164 ILE B N 1
ATOM 4299 C CA . ILE B 1 172 ? 5.405 -1.459 -2.033 1.00 36.13 164 ILE B CA 1
ATOM 4300 C C . ILE B 1 172 ? 4.436 -1.003 -3.134 1.00 38.96 164 ILE B C 1
ATOM 4301 O O . ILE B 1 172 ? 4.163 0.194 -3.265 1.00 37.63 164 ILE B O 1
ATOM 4306 N N . THR B 1 173 ? 3.915 -1.953 -3.914 1.00 37.63 165 THR B N 1
ATOM 4307 C CA . THR B 1 173 ? 3.033 -1.644 -5.042 1.00 37.28 165 THR B CA 1
ATOM 4308 C C . THR B 1 173 ? 1.549 -1.867 -4.748 1.00 34.26 165 THR B C 1
ATOM 4309 O O . THR B 1 173 ? 1.187 -2.425 -3.708 1.00 34.58 165 THR B O 1
ATOM 4313 N N . ARG B 1 174 ? 0.703 -1.440 -5.685 1.00 44.52 166 ARG B N 1
ATOM 4314 C CA . ARG B 1 174 ? -0.732 -1.725 -5.633 1.00 37.61 166 ARG B CA 1
ATOM 4315 C C . ARG B 1 174 ? -0.971 -3.232 -5.535 1.00 36.92 166 ARG B C 1
ATOM 4316 O O . ARG B 1 174 ? -1.832 -3.689 -4.774 1.00 35.80 166 ARG B O 1
ATOM 4324 N N . GLU B 1 175 ? -0.201 -4.003 -6.302 1.00 37.95 167 GLU B N 1
ATOM 4325 C CA A GLU B 1 175 ? -0.278 -5.458 -6.248 0.08 41.84 167 GLU B CA 1
ATOM 4326 C CA B GLU B 1 175 ? -0.283 -5.460 -6.246 0.92 39.82 167 GLU B CA 1
ATOM 4327 C C . GLU B 1 175 ? 0.020 -5.974 -4.846 1.00 39.89 167 GLU B C 1
ATOM 4328 O O . GLU B 1 175 ? -0.730 -6.794 -4.299 1.00 39.99 167 GLU B O 1
ATOM 4339 N N . ASP B 1 176 ? 1.117 -5.491 -4.265 1.00 35.96 168 ASP B N 1
ATOM 4340 C CA . ASP B 1 176 ? 1.505 -5.898 -2.913 1.00 39.05 168 ASP B CA 1
ATOM 4341 C C . ASP B 1 176 ? 0.399 -5.679 -1.886 1.00 37.54 168 ASP B C 1
ATOM 4342 O O . ASP B 1 176 ? 0.091 -6.575 -1.104 1.00 31.96 168 ASP B O 1
ATOM 4347 N N . VAL B 1 177 ? -0.176 -4.478 -1.860 1.00 34.72 169 VAL B N 1
ATOM 4348 C CA . VAL B 1 177 ? -1.203 -4.194 -0.859 1.00 31.56 169 VAL B CA 1
ATOM 4349 C C . VAL B 1 177 ? -2.505 -4.952 -1.127 1.00 31.42 169 VAL B C 1
ATOM 4350 O O . VAL B 1 177 ? -3.148 -5.412 -0.189 1.00 30.32 169 VAL B O 1
ATOM 4354 N N . ASP B 1 178 ? -2.896 -5.092 -2.394 1.00 32.70 170 ASP B N 1
ATOM 4355 C CA . ASP B 1 178 ? -4.119 -5.839 -2.696 1.00 39.85 170 ASP B CA 1
ATOM 4356 C C . ASP B 1 178 ? -3.991 -7.297 -2.245 1.00 38.04 170 ASP B C 1
ATOM 4357 O O . ASP B 1 178 ? -4.932 -7.883 -1.694 1.00 32.54 170 ASP B O 1
ATOM 4362 N N . VAL B 1 179 ? -2.820 -7.881 -2.480 1.00 35.35 171 VAL B N 1
ATOM 4363 C CA . VAL B 1 179 ? -2.536 -9.231 -2.006 1.00 32.51 171 VAL B CA 1
ATOM 4364 C C . VAL B 1 179 ? -2.745 -9.297 -0.499 1.00 30.94 171 VAL B C 1
ATOM 4365 O O . VAL B 1 179 ? -3.385 -10.218 0.012 1.00 34.61 171 VAL B O 1
ATOM 4369 N N . PHE B 1 180 ? -2.221 -8.303 0.213 1.00 30.17 172 PHE B N 1
ATOM 4370 C CA . PHE B 1 180 ? -2.335 -8.292 1.666 1.00 31.23 172 PHE B CA 1
ATOM 4371 C C . PHE B 1 180 ? -3.776 -8.102 2.135 1.00 30.46 172 PHE B C 1
ATOM 4372 O O . PHE B 1 180 ? -4.208 -8.743 3.098 1.00 31.88 172 PHE B O 1
ATOM 4380 N N . GLY B 1 181 ? -4.516 -7.218 1.467 1.00 32.49 173 GLY B N 1
ATOM 4381 C CA . GLY B 1 181 ? -5.905 -6.968 1.839 1.00 28.54 173 GLY B CA 1
ATOM 4382 C C . GLY B 1 181 ? -6.789 -8.179 1.595 1.00 28.26 173 GLY B C 1
ATOM 4383 O O . GLY B 1 181 ? -7.737 -8.422 2.354 1.00 27.55 173 GLY B O 1
ATOM 4384 N N . LEU B 1 182 ? -6.495 -8.920 0.528 1.00 29.79 174 LEU B N 1
ATOM 4385 C CA . LEU B 1 182 ? -7.201 -10.166 0.241 1.00 30.09 174 LEU B CA 1
ATOM 4386 C C . LEU B 1 182 ? -7.002 -11.137 1.399 1.00 32.89 174 LEU B C 1
ATOM 4387 O O . LEU B 1 182 ? -7.951 -11.769 1.888 1.00 30.62 174 LEU B O 1
ATOM 4392 N N . GLU B 1 183 ? -5.756 -11.250 1.849 1.00 28.80 175 GLU B N 1
ATOM 4393 C CA . GLU B 1 183 ? -5.424 -12.226 2.884 1.00 28.43 175 GLU B CA 1
ATOM 4394 C C . GLU B 1 183 ? -6.032 -11.862 4.237 1.00 29.07 175 GLU B C 1
ATOM 4395 O O . GLU B 1 183 ? -6.398 -12.754 5.013 1.00 29.48 175 GLU B O 1
ATOM 4401 N N . SER B 1 184 ? -6.166 -10.565 4.519 1.00 26.42 176 SER B N 1
ATOM 4402 C CA . SER B 1 184 ? -6.806 -10.151 5.769 1.00 25.33 176 SER B CA 1
ATOM 4403 C C . SER B 1 184 ? -8.268 -10.581 5.762 1.00 29.13 176 SER B C 1
ATOM 4404 O O . SER B 1 184 ? -8.771 -11.119 6.754 1.00 26.68 176 SER B O 1
ATOM 4407 N N . GLN B 1 185 ? -8.950 -10.357 4.642 1.00 25.77 177 GLN B N 1
ATOM 4408 C CA . GLN B 1 185 ? -10.327 -10.827 4.512 1.00 26.16 177 GLN B CA 1
ATOM 4409 C C . GLN B 1 185 ? -10.416 -12.346 4.589 1.00 30.53 177 GLN B C 1
ATOM 4410 O O . GLN B 1 185 ? -11.338 -12.882 5.206 1.00 28.58 177 GLN B O 1
ATOM 4416 N N . ARG B 1 186 ? -9.470 -13.048 3.969 1.00 28.47 178 ARG B N 1
ATOM 4417 C CA . ARG B 1 186 ? -9.497 -14.508 4.003 1.00 29.57 178 ARG B CA 1
ATOM 4418 C C . ARG B 1 186 ? -9.315 -15.050 5.418 1.00 29.40 178 ARG B C 1
ATOM 4419 O O . ARG B 1 186 ? -9.979 -16.012 5.812 1.00 28.85 178 ARG B O 1
ATOM 4427 N N . ARG B 1 187 ? -8.403 -14.451 6.176 1.00 26.97 179 ARG B N 1
ATOM 4428 C CA . ARG B 1 187 ? -8.121 -14.945 7.525 1.00 26.29 179 ARG B CA 1
ATOM 4429 C C . ARG B 1 187 ? -9.239 -14.593 8.489 1.00 25.40 179 ARG B C 1
ATOM 4430 O O . ARG B 1 187 ? -9.591 -15.383 9.369 1.00 27.08 179 ARG B O 1
ATOM 4438 N N . ALA B 1 188 ? -9.809 -13.410 8.308 1.00 25.27 180 ALA B N 1
ATOM 4439 C CA . ALA B 1 188 ? -10.958 -13.010 9.111 1.00 27.17 180 ALA B CA 1
ATOM 4440 C C . ALA B 1 188 ? -12.122 -13.966 8.873 1.00 26.71 180 ALA B C 1
ATOM 4441 O O . ALA B 1 188 ? -12.787 -14.397 9.820 1.00 24.74 180 ALA B O 1
ATOM 4443 N N . GLN B 1 189 ? -12.377 -14.306 7.614 1.00 26.68 181 GLN B N 1
ATOM 4444 C CA A GLN B 1 189 ? -13.460 -15.233 7.293 0.01 29.72 181 GLN B CA 1
ATOM 4445 C CA B GLN B 1 189 ? -13.461 -15.231 7.293 0.99 28.43 181 GLN B CA 1
ATOM 4446 C C . GLN B 1 189 ? -13.186 -16.634 7.844 1.00 29.22 181 GLN B C 1
ATOM 4447 O O . GLN B 1 189 ? -14.097 -17.314 8.330 1.00 28.00 181 GLN B O 1
ATOM 4458 N N . ARG B 1 190 ? -11.931 -17.067 7.772 1.00 28.95 182 ARG B N 1
ATOM 4459 C CA . ARG B 1 190 ? -11.549 -18.378 8.298 1.00 30.33 182 ARG B CA 1
ATOM 4460 C C . ARG B 1 190 ? -11.776 -18.417 9.805 1.00 30.97 182 ARG B C 1
ATOM 4461 O O . ARG B 1 190 ? -12.333 -19.381 10.336 1.00 29.47 182 ARG B O 1
ATOM 4469 N N . ALA B 1 191 ? -11.350 -17.363 10.491 1.00 27.44 183 ALA B N 1
ATOM 4470 C CA . ALA B 1 191 ? -11.539 -17.272 11.940 1.00 25.18 183 ALA B CA 1
ATOM 4471 C C . ALA B 1 191 ? -13.011 -17.392 12.307 1.00 28.07 183 ALA B C 1
ATOM 4472 O O . ALA B 1 191 ? -13.377 -18.181 13.180 1.00 27.63 183 ALA B O 1
ATOM 4474 N N . TRP B 1 192 ? -13.855 -16.604 11.647 1.00 25.65 184 TRP B N 1
ATOM 4475 C CA . TRP B 1 192 ? -15.290 -16.684 11.884 1.00 30.23 184 TRP B CA 1
ATOM 4476 C C . TRP B 1 192 ? -15.904 -18.032 11.503 1.00 32.99 184 TRP B C 1
ATOM 4477 O O . TRP B 1 192 ? -16.808 -18.515 12.183 1.00 31.21 184 TRP B O 1
ATOM 4488 N N . ALA B 1 193 ? -15.415 -18.645 10.429 1.00 31.05 185 ALA B N 1
ATOM 4489 C CA . ALA B 1 193 ? -15.947 -19.938 9.999 1.00 28.97 185 ALA B CA 1
ATOM 4490 C C . ALA B 1 193 ? -15.581 -21.034 10.995 1.00 31.67 185 ALA B C 1
ATOM 4491 O O . ALA B 1 193 ? -16.301 -22.028 11.129 1.00 35.31 185 ALA B O 1
ATOM 4493 N N . GLU B 1 194 ? -14.448 -20.861 11.673 1.00 31.29 186 GLU B N 1
ATOM 4494 C CA . GLU B 1 194 ? -13.950 -21.873 12.607 1.00 31.13 186 GLU B CA 1
ATOM 4495 C C . GLU B 1 194 ? -14.396 -21.581 14.034 1.00 29.21 186 GLU B C 1
ATOM 4496 O O . GLU B 1 194 ? -14.332 -22.456 14.905 1.00 38.73 186 GLU B O 1
ATOM 4502 N N . GLY B 1 195 ? -14.826 -20.347 14.282 1.00 26.22 187 GLY B N 1
ATOM 4503 C CA . GLY B 1 195 ? -15.313 -19.979 15.598 1.00 24.54 187 GLY B CA 1
ATOM 4504 C C . GLY B 1 195 ? -14.230 -19.468 16.532 1.00 26.00 187 GLY B C 1
ATOM 4505 O O . GLY B 1 195 ? -14.408 -19.490 17.755 1.00 25.36 187 GLY B O 1
ATOM 4506 N N . ARG B 1 196 ? -13.121 -18.991 15.963 1.00 24.27 188 ARG B N 1
ATOM 4507 C CA . ARG B 1 196 ? -11.988 -18.531 16.765 1.00 23.62 188 ARG B CA 1
ATOM 4508 C C . ARG B 1 196 ? -12.310 -17.367 17.677 1.00 25.30 188 ARG B C 1
ATOM 4509 O O . ARG B 1 196 ? -11.694 -17.237 18.736 1.00 26.03 188 ARG B O 1
ATOM 4517 N N . PHE B 1 197 ? -13.255 -16.516 17.270 1.00 22.16 189 PHE B N 1
ATOM 4518 C CA . PHE B 1 197 ? -13.612 -15.339 18.059 1.00 21.24 189 PHE B CA 1
ATOM 4519 C C . PHE B 1 197 ? -14.737 -15.584 19.067 1.00 20.18 189 PHE B C 1
ATOM 4520 O O . PHE B 1 197 ? -15.097 -14.664 19.805 1.00 23.02 189 PHE B O 1
ATOM 4528 N N . ASP B 1 198 ? -15.314 -16.784 19.088 1.00 21.26 190 ASP B N 1
ATOM 4529 C CA . ASP B 1 198 ? -16.476 -17.024 19.945 1.00 20.93 190 ASP B CA 1
ATOM 4530 C C . ASP B 1 198 ? -16.197 -16.685 21.415 1.00 22.38 190 ASP B C 1
ATOM 4531 O O . ASP B 1 198 ? -17.019 -16.042 22.071 1.00 22.95 190 ASP B O 1
ATOM 4536 N N . ARG B 1 199 ? -15.051 -17.132 21.932 1.00 24.03 191 ARG B N 1
ATOM 4537 C CA . ARG B 1 199 ? -14.725 -16.927 23.351 1.00 25.31 191 ARG B CA 1
ATOM 4538 C C . ARG B 1 199 ? -14.596 -15.453 23.721 1.00 23.90 191 ARG B C 1
ATOM 4539 O O . ARG B 1 199 ? -15.019 -15.037 24.808 1.00 21.24 191 ARG B O 1
ATOM 4547 N N . GLU B 1 200 ? -13.999 -14.667 22.832 1.00 19.42 192 GLU B N 1
ATOM 4548 C CA . GLU B 1 200 ? -13.647 -13.294 23.195 1.00 18.17 192 GLU B CA 1
ATOM 4549 C C . GLU B 1 200 ? -14.778 -12.306 22.973 1.00 20.32 192 GLU B C 1
ATOM 4550 O O . GLU B 1 200 ? -14.728 -11.187 23.475 1.00 21.73 192 GLU B O 1
ATOM 4556 N N . ILE B 1 201 ? -15.789 -12.696 22.213 1.00 18.52 193 ILE B N 1
ATOM 4557 C CA . ILE B 1 201 ? -16.874 -11.764 21.935 1.00 17.29 193 ILE B CA 1
ATOM 4558 C C . ILE B 1 201 ? -18.004 -11.827 22.964 1.00 22.27 193 ILE B C 1
ATOM 4559 O O . ILE B 1 201 ? -18.472 -12.909 23.323 1.00 22.69 193 ILE B O 1
ATOM 4564 N N . SER B 1 202 ? -18.425 -10.652 23.430 1.00 19.28 194 SER B N 1
ATOM 4565 C CA . SER B 1 202 ? -19.676 -10.512 24.159 1.00 19.25 194 SER B CA 1
ATOM 4566 C C . SER B 1 202 ? -20.719 -9.941 23.208 1.00 20.84 194 SER B C 1
ATOM 4567 O O . SER B 1 202 ? -20.640 -8.777 22.840 1.00 20.21 194 SER B O 1
ATOM 4570 N N . PRO B 1 203 ? -21.705 -10.757 22.805 1.00 19.20 195 PRO B N 1
ATOM 4571 C CA . PRO B 1 203 ? -22.756 -10.206 21.934 1.00 20.61 195 PRO B CA 1
ATOM 4572 C C . PRO B 1 203 ? -23.463 -9.046 22.626 1.00 24.75 195 PRO B C 1
ATOM 4573 O O . PRO B 1 203 ? -23.640 -9.051 23.854 1.00 24.67 195 PRO B O 1
ATOM 4577 N N . ILE B 1 204 ? -23.851 -8.044 21.850 1.00 18.46 196 ILE B N 1
ATOM 4578 C CA . ILE B 1 204 ? -24.309 -6.792 22.438 1.00 20.19 196 ILE B CA 1
ATOM 4579 C C . ILE B 1 204 ? -25.715 -6.440 21.950 1.00 22.60 196 ILE B C 1
ATOM 4580 O O . ILE B 1 204 ? -26.005 -6.546 20.756 1.00 21.39 196 ILE B O 1
ATOM 4585 N N . GLN B 1 205 ? -26.599 -6.047 22.869 1.00 18.61 197 GLN B N 1
ATOM 4586 C CA . GLN B 1 205 ? -27.935 -5.607 22.476 1.00 22.06 197 GLN B CA 1
ATOM 4587 C C . GLN B 1 205 ? -27.834 -4.235 21.844 1.00 23.63 197 GLN B C 1
ATOM 4588 O O . GLN B 1 205 ? -27.223 -3.325 22.425 1.00 23.58 197 GLN B O 1
ATOM 4594 N N . ALA B 1 206 ? -28.431 -4.077 20.665 1.00 22.15 198 ALA B N 1
ATOM 4595 C CA . ALA B 1 206 ? -28.401 -2.792 19.973 1.00 23.47 198 ALA B CA 1
ATOM 4596 C C . ALA B 1 206 ? -29.739 -2.458 19.333 1.00 26.94 198 ALA B C 1
ATOM 4597 O O . ALA B 1 206 ? -30.467 -3.350 18.884 1.00 32.83 198 ALA B O 1
ATOM 4599 N N . PRO B 1 207 ? -30.066 -1.158 19.283 1.00 27.68 199 PRO B N 1
ATOM 4600 C CA . PRO B 1 207 ? -31.275 -0.688 18.597 1.00 31.47 199 PRO B CA 1
ATOM 4601 C C . PRO B 1 207 ? -31.217 -1.003 17.108 1.00 32.08 199 PRO B C 1
ATOM 4602 O O . PRO B 1 207 ? -30.174 -0.825 16.473 1.00 39.72 199 PRO B O 1
ATOM 4606 N N . VAL B 1 208 ? -32.329 -1.478 16.560 1.00 34.67 200 VAL B N 1
ATOM 4607 C CA . VAL B 1 208 ? -32.434 -1.708 15.120 1.00 38.79 200 VAL B CA 1
ATOM 4608 C C . VAL B 1 208 ? -32.737 -0.380 14.434 1.00 43.37 200 VAL B C 1
ATOM 4609 O O . VAL B 1 208 ? -33.547 0.406 14.937 1.00 41.96 200 VAL B O 1
ATOM 4613 N N . LEU B 1 209 ? -32.079 -0.126 13.303 1.00 41.11 201 LEU B N 1
ATOM 4614 C CA . LEU B 1 209 ? -32.282 1.115 12.548 1.00 50.44 201 LEU B CA 1
ATOM 4615 C C . LEU B 1 209 ? -33.144 0.876 11.317 1.00 51.23 201 LEU B C 1
ATOM 4616 O O . LEU B 1 209 ? -33.009 -0.158 10.659 1.00 52.64 201 LEU B O 1
ATOM 4621 N N . ASP B 1 210 ? -34.021 1.827 11.000 1.00 54.28 202 ASP B N 1
ATOM 4622 C CA . ASP B 1 210 ? -34.717 1.787 9.715 1.00 58.28 202 ASP B CA 1
ATOM 4623 C C . ASP B 1 210 ? -33.706 2.150 8.628 1.00 67.10 202 ASP B C 1
ATOM 4624 O O . ASP B 1 210 ? -32.540 2.417 8.938 1.00 58.92 202 ASP B O 1
ATOM 4629 N N . GLU B 1 211 ? -34.135 2.153 7.367 1.00 72.06 203 GLU B N 1
ATOM 4630 C CA . GLU B 1 211 ? -33.204 2.329 6.252 1.00 77.17 203 GLU B CA 1
ATOM 4631 C C . GLU B 1 211 ? -32.573 3.721 6.227 1.00 79.58 203 GLU B C 1
ATOM 4632 O O . GLU B 1 211 ? -31.671 3.987 5.429 1.00 81.02 203 GLU B O 1
ATOM 4638 N N . GLN B 1 212 ? -33.047 4.601 7.105 1.00 76.43 204 GLN B N 1
ATOM 4639 C CA . GLN B 1 212 ? -32.507 5.954 7.209 1.00 76.29 204 GLN B CA 1
ATOM 4640 C C . GLN B 1 212 ? -31.422 6.060 8.279 1.00 82.76 204 GLN B C 1
ATOM 4641 O O . GLN B 1 212 ? -30.376 6.669 8.053 1.00 83.76 204 GLN B O 1
ATOM 4647 N N . ASN B 1 213 ? -31.687 5.452 9.432 1.00 86.76 205 ASN B N 1
ATOM 4648 C CA . ASN B 1 213 ? -30.852 5.573 10.628 1.00 83.88 205 ASN B CA 1
ATOM 4649 C C . ASN B 1 213 ? -31.648 6.187 11.774 1.00 78.77 205 ASN B C 1
ATOM 4650 O O . ASN B 1 213 ? -31.109 6.921 12.603 1.00 82.06 205 ASN B O 1
ATOM 4655 N N . GLN B 1 214 ? -32.946 5.896 11.786 1.00 69.36 206 GLN B N 1
ATOM 4656 C CA . GLN B 1 214 ? -33.804 6.178 12.928 1.00 66.14 206 GLN B CA 1
ATOM 4657 C C . GLN B 1 214 ? -34.130 4.836 13.568 1.00 58.97 206 GLN B C 1
ATOM 4658 O O . GLN B 1 214 ? -34.270 3.831 12.869 1.00 53.87 206 GLN B O 1
ATOM 4664 N N . PRO B 1 215 ? -34.234 4.804 14.904 1.00 59.18 207 PRO B N 1
ATOM 4665 C CA . PRO B 1 215 ? -34.530 3.531 15.570 1.00 57.05 207 PRO B CA 1
ATOM 4666 C C . PRO B 1 215 ? -35.948 3.075 15.235 1.00 54.26 207 PRO B C 1
ATOM 4667 O O . PRO B 1 215 ? -36.818 3.919 15.003 1.00 55.83 207 PRO B O 1
ATOM 4671 N N . THR B 1 216 ? -36.169 1.762 15.203 1.00 52.50 208 THR B N 1
ATOM 4672 C CA . THR B 1 216 ? -37.464 1.192 14.823 1.00 52.56 208 THR B CA 1
ATOM 4673 C C . THR B 1 216 ? -38.284 0.810 16.050 1.00 55.21 208 THR B C 1
ATOM 4674 O O . THR B 1 216 ? -39.506 0.648 15.975 1.00 61.52 208 THR B O 1
ATOM 4678 N N . GLY B 1 217 ? -37.599 0.673 17.180 1.00 49.97 209 GLY B N 1
ATOM 4679 C CA . GLY B 1 217 ? -38.210 0.183 18.401 1.00 51.37 209 GLY B CA 1
ATOM 4680 C C . GLY B 1 217 ? -37.625 -1.179 18.707 1.00 53.97 209 GLY B C 1
ATOM 4681 O O . GLY B 1 217 ? -37.543 -1.604 19.862 1.00 53.84 209 GLY B O 1
ATOM 4682 N N . GLU B 1 218 ? -37.209 -1.864 17.647 1.00 63.24 210 GLU B N 1
ATOM 4683 C CA . GLU B 1 218 ? -36.581 -3.169 17.778 1.00 42.94 210 GLU B CA 1
ATOM 4684 C C . GLU B 1 218 ? -35.221 -3.064 18.464 1.00 38.73 210 GLU B C 1
ATOM 4685 O O . GLU B 1 218 ? -34.469 -2.103 18.257 1.00 40.43 210 GLU B O 1
ATOM 4691 N N . ARG B 1 219 ? -34.914 -4.065 19.279 1.00 49.49 211 ARG B N 1
ATOM 4692 C CA A ARG B 1 219 ? -33.616 -4.154 19.931 0.61 48.97 211 ARG B CA 1
ATOM 4693 C CA B ARG B 1 219 ? -33.616 -4.155 19.935 0.39 48.75 211 ARG B CA 1
ATOM 4694 C C . ARG B 1 219 ? -33.160 -5.606 19.917 1.00 43.82 211 ARG B C 1
ATOM 4695 O O . ARG B 1 219 ? -33.847 -6.481 20.450 1.00 45.47 211 ARG B O 1
ATOM 4710 N N . ARG B 1 220 ? -32.010 -5.862 19.294 1.00 35.70 212 ARG B N 1
ATOM 4711 C CA A ARG B 1 220 ? -31.548 -7.236 19.142 0.52 38.93 212 ARG B CA 1
ATOM 4712 C CA B ARG B 1 220 ? -31.530 -7.224 19.042 0.48 39.88 212 ARG B CA 1
ATOM 4713 C C . ARG B 1 220 ? -30.053 -7.408 19.361 1.00 31.57 212 ARG B C 1
ATOM 4714 O O . ARG B 1 220 ? -29.283 -6.449 19.319 1.00 26.03 212 ARG B O 1
ATOM 4729 N N . LEU B 1 221 ? -29.663 -8.655 19.620 1.00 29.26 213 LEU B N 1
ATOM 4730 C CA . LEU B 1 221 ? -28.267 -8.996 19.850 1.00 26.73 213 LEU B CA 1
ATOM 4731 C C . LEU B 1 221 ? -27.481 -8.946 18.545 1.00 23.81 213 LEU B C 1
ATOM 4732 O O . LEU B 1 221 ? -27.933 -9.474 17.509 1.00 27.24 213 LEU B O 1
ATOM 4737 N N . VAL B 1 222 ? -26.308 -8.325 18.606 1.00 22.63 214 VAL B N 1
ATOM 4738 C CA . VAL B 1 222 ? -25.368 -8.330 17.491 1.00 22.11 214 VAL B CA 1
ATOM 4739 C C . VAL B 1 222 ? -24.223 -9.261 17.865 1.00 21.78 214 VAL B C 1
ATOM 4740 O O . VAL B 1 222 ? -23.637 -9.121 18.948 1.00 20.62 214 VAL B O 1
ATOM 4744 N N . PHE B 1 223 ? -23.913 -10.212 16.981 1.00 22.27 215 PHE B N 1
ATOM 4745 C CA . PHE B 1 223 ? -22.954 -11.266 17.300 1.00 21.49 215 PHE B CA 1
ATOM 4746 C C . PHE B 1 223 ? -21.620 -11.121 16.582 1.00 25.26 215 PHE B C 1
ATOM 4747 O O . PHE B 1 223 ? -20.577 -11.448 17.141 1.00 22.12 215 PHE B O 1
ATOM 4755 N N . ARG B 1 224 ? -21.651 -10.668 15.333 1.00 20.80 216 ARG B N 1
ATOM 4756 C CA . ARG B 1 224 ? -20.457 -10.785 14.484 1.00 20.52 216 ARG B CA 1
ATOM 4757 C C . ARG B 1 224 ? -19.881 -9.479 13.984 1.00 21.54 216 ARG B C 1
ATOM 4758 O O . ARG B 1 224 ? -20.572 -8.467 13.907 1.00 21.05 216 ARG B O 1
ATOM 4766 N N . ASP B 1 225 ? -18.604 -9.521 13.625 1.00 22.45 217 ASP B N 1
ATOM 4767 C CA . ASP B 1 225 ? -17.935 -8.371 13.028 1.00 22.74 217 ASP B CA 1
ATOM 4768 C C . ASP B 1 225 ? -18.530 -8.101 11.643 1.00 23.76 217 ASP B C 1
ATOM 4769 O O . ASP B 1 225 ? -18.600 -9.002 10.806 1.00 25.74 217 ASP B O 1
ATOM 4774 N N . GLN B 1 226 ? -18.957 -6.865 11.406 1.00 20.77 218 GLN B N 1
ATOM 4775 C CA . GLN B 1 226 ? -19.739 -6.538 10.214 1.00 21.59 218 GLN B CA 1
ATOM 4776 C C . GLN B 1 226 ? -18.869 -6.333 8.972 1.00 25.22 218 GLN B C 1
ATOM 4777 O O . GLN B 1 226 ? -19.362 -6.431 7.847 1.00 24.95 218 GLN B O 1
ATOM 4783 N N . GLY B 1 227 ? -17.582 -6.057 9.178 1.00 22.26 219 GLY B N 1
ATOM 4784 C CA . GLY B 1 227 ? -16.703 -5.673 8.084 1.00 23.13 219 GLY B CA 1
ATOM 4785 C C . GLY B 1 227 ? -16.320 -6.761 7.093 1.00 25.42 219 GLY B C 1
ATOM 4786 O O . GLY B 1 227 ? -15.788 -6.457 6.016 1.00 27.02 219 GLY B O 1
ATOM 4787 N N . LEU B 1 228 ? -16.562 -8.024 7.432 1.00 24.32 220 LEU B N 1
ATOM 4788 C CA . LEU B 1 228 ? -16.218 -9.104 6.504 1.00 26.08 220 LEU B CA 1
ATOM 4789 C C . LEU B 1 228 ? -17.055 -9.041 5.234 1.00 26.74 220 LEU B C 1
ATOM 4790 O O . LEU B 1 228 ? -18.254 -8.757 5.276 1.00 28.16 220 LEU B O 1
ATOM 4795 N N . ARG B 1 229 ? -16.427 -9.314 4.093 1.00 30.05 221 ARG B N 1
ATOM 4796 C CA . ARG B 1 229 ? -17.178 -9.443 2.855 1.00 35.32 221 ARG B CA 1
ATOM 4797 C C . ARG B 1 229 ? -16.401 -10.266 1.839 1.00 33.08 221 ARG B C 1
ATOM 4798 O O . ARG B 1 229 ? -15.174 -10.361 1.909 1.00 28.99 221 ARG B O 1
ATOM 4806 N N . GLU B 1 230 ? -17.122 -10.880 0.911 1.00 30.76 222 GLU B N 1
ATOM 4807 C CA . GLU B 1 230 ? -16.484 -11.675 -0.124 1.00 41.37 222 GLU B CA 1
ATOM 4808 C C . GLU B 1 230 ? -15.523 -10.802 -0.926 1.00 40.01 222 GLU B C 1
ATOM 4809 O O . GLU B 1 230 ? -15.919 -9.767 -1.475 1.00 42.42 222 GLU B O 1
ATOM 4815 N N . THR B 1 231 ? -14.262 -11.226 -0.989 1.00 35.73 223 THR B N 1
ATOM 4816 C CA . THR B 1 231 ? -13.205 -10.432 -1.606 1.00 35.98 223 THR B CA 1
ATOM 4817 C C . THR B 1 231 ? -12.385 -11.291 -2.562 1.00 41.65 223 THR B C 1
ATOM 4818 O O . THR B 1 231 ? -12.075 -12.445 -2.253 1.00 36.37 223 THR B O 1
ATOM 4822 N N . THR B 1 232 ? -12.058 -10.734 -3.729 1.00 35.08 224 THR B N 1
ATOM 4823 C CA . THR B 1 232 ? -11.181 -11.391 -4.694 1.00 36.85 224 THR B CA 1
ATOM 4824 C C . THR B 1 232 ? -10.130 -10.398 -5.187 1.00 36.65 224 THR B C 1
ATOM 4825 O O . THR B 1 232 ? -10.313 -9.186 -5.074 1.00 35.70 224 THR B O 1
ATOM 4829 N N . MET B 1 233 ? -9.033 -10.906 -5.739 1.00 40.33 225 MET B N 1
ATOM 4830 C CA A MET B 1 233 ? -8.008 -10.034 -6.298 0.59 37.91 225 MET B CA 1
ATOM 4831 C CA B MET B 1 233 ? -8.004 -10.035 -6.303 0.41 37.91 225 MET B CA 1
ATOM 4832 C C . MET B 1 233 ? -8.600 -9.139 -7.387 1.00 41.01 225 MET B C 1
ATOM 4833 O O . MET B 1 233 ? -8.320 -7.936 -7.442 1.00 41.00 225 MET B O 1
ATOM 4842 N N . ALA B 1 234 ? -9.423 -9.731 -8.245 1.00 41.24 226 ALA B N 1
ATOM 4843 C CA . ALA B 1 234 ? -10.066 -8.996 -9.327 1.00 45.48 226 ALA B CA 1
ATOM 4844 C C . ALA B 1 234 ? -10.917 -7.852 -8.777 1.00 45.20 226 ALA B C 1
ATOM 4845 O O . ALA B 1 234 ? -10.876 -6.734 -9.296 1.00 41.99 226 ALA B O 1
ATOM 4847 N N . GLY B 1 235 ? -11.688 -8.139 -7.728 1.00 40.10 227 GLY B N 1
ATOM 4848 C CA . GLY B 1 235 ? -12.565 -7.148 -7.131 1.00 41.09 227 GLY B CA 1
ATOM 4849 C C . GLY B 1 235 ? -11.789 -5.993 -6.530 1.00 41.31 227 GLY B C 1
ATOM 4850 O O . GLY B 1 235 ? -12.145 -4.827 -6.726 1.00 39.62 227 GLY B O 1
ATOM 4851 N N . LEU B 1 236 ? -10.723 -6.314 -5.799 1.00 35.66 228 LEU B N 1
ATOM 4852 C CA . LEU B 1 236 ? -9.868 -5.283 -5.223 1.00 34.19 228 LEU B CA 1
ATOM 4853 C C . LEU B 1 236 ? -9.214 -4.439 -6.313 1.00 35.55 228 LEU B C 1
ATOM 4854 O O . LEU B 1 236 ? -8.942 -3.251 -6.112 1.00 35.71 228 LEU B O 1
ATOM 4859 N N . GLY B 1 237 ? -8.963 -5.051 -7.464 1.00 37.50 229 GLY B N 1
ATOM 4860 C CA . GLY B 1 237 ? -8.300 -4.358 -8.555 1.00 39.03 229 GLY B CA 1
ATOM 4861 C C . GLY B 1 237 ? -9.163 -3.277 -9.182 1.00 40.23 229 GLY B C 1
ATOM 4862 O O . GLY B 1 237 ? -8.646 -2.360 -9.829 1.00 43.53 229 GLY B O 1
ATOM 4863 N N . GLU B 1 238 ? -10.478 -3.391 -8.999 1.00 40.45 230 GLU B N 1
ATOM 4864 C CA . GLU B 1 238 ? -11.425 -2.418 -9.537 1.00 51.11 230 GLU B CA 1
ATOM 4865 C C . GLU B 1 238 ? -11.594 -1.221 -8.603 1.00 42.07 230 GLU B C 1
ATOM 4866 O O . GLU B 1 238 ? -12.171 -0.200 -8.988 1.00 44.77 230 GLU B O 1
ATOM 4872 N N . LEU B 1 239 ? -11.093 -1.347 -7.378 1.00 37.98 231 LEU B N 1
ATOM 4873 C CA . LEU B 1 239 ? -11.282 -0.296 -6.382 1.00 36.66 231 LEU B CA 1
ATOM 4874 C C . LEU B 1 239 ? -10.463 0.957 -6.684 1.00 39.82 231 LEU B C 1
ATOM 4875 O O . LEU B 1 239 ? -9.361 0.887 -7.240 1.00 38.31 231 LEU B O 1
ATOM 4880 N N . LYS B 1 240 ? -11.023 2.109 -6.330 1.00 41.40 232 LYS B N 1
ATOM 4881 C CA . LYS B 1 240 ? -10.403 3.389 -6.634 1.00 38.20 232 LYS B CA 1
ATOM 4882 C C . LYS B 1 240 ? -9.602 3.901 -5.441 1.00 36.35 232 LYS B C 1
ATOM 4883 O O . LYS B 1 240 ? -10.087 3.880 -4.309 1.00 34.96 232 LYS B O 1
ATOM 4889 N N . PRO B 1 241 ? -8.361 4.348 -5.689 1.00 39.93 233 PRO B N 1
ATOM 4890 C CA . PRO B 1 241 ? -7.491 4.824 -4.605 1.00 38.82 233 PRO B CA 1
ATOM 4891 C C . PRO B 1 241 ? -8.048 6.067 -3.911 1.00 35.36 233 PRO B C 1
ATOM 4892 O O . PRO B 1 241 ? -8.615 6.947 -4.571 1.00 40.04 233 PRO B O 1
ATOM 4896 N N . VAL B 1 242 ? -7.870 6.137 -2.595 1.00 33.78 234 VAL B N 1
ATOM 4897 C CA . VAL B 1 242 ? -8.309 7.284 -1.812 1.00 34.09 234 VAL B CA 1
ATOM 4898 C C . VAL B 1 242 ? -7.641 8.580 -2.285 1.00 36.08 234 VAL B C 1
ATOM 4899 O O . VAL B 1 242 ? -8.304 9.612 -2.445 1.00 40.74 234 VAL B O 1
ATOM 4903 N N . LEU B 1 243 ? -6.333 8.521 -2.528 1.00 36.13 235 LEU B N 1
ATOM 4904 C CA . LEU B 1 243 ? -5.596 9.675 -3.055 1.00 37.49 235 LEU B CA 1
ATOM 4905 C C . LEU B 1 243 ? -5.253 9.518 -4.533 1.00 39.32 235 LEU B C 1
ATOM 4906 O O . LEU B 1 243 ? -5.013 8.408 -5.011 1.00 42.04 235 LEU B O 1
ATOM 4911 N N . GLU B 1 244 ? -5.203 10.633 -5.256 1.00 44.27 236 GLU B N 1
ATOM 4912 C CA . GLU B 1 244 ? -4.730 10.584 -6.630 1.00 43.36 236 GLU B CA 1
ATOM 4913 C C . GLU B 1 244 ? -3.283 10.090 -6.635 1.00 48.85 236 GLU B C 1
ATOM 4914 O O . GLU B 1 244 ? -2.447 10.586 -5.876 1.00 52.60 236 GLU B O 1
ATOM 4920 N N . GLY B 1 245 ? -2.999 9.094 -7.469 1.00 42.03 237 GLY B N 1
ATOM 4921 C CA . GLY B 1 245 ? -1.666 8.524 -7.554 1.00 45.35 237 GLY B CA 1
ATOM 4922 C C . GLY B 1 245 ? -1.339 7.545 -6.439 1.00 43.54 237 GLY B C 1
ATOM 4923 O O . GLY B 1 245 ? -0.223 7.021 -6.384 1.00 43.42 237 GLY B O 1
ATOM 4924 N N . GLY B 1 246 ? -2.300 7.300 -5.552 1.00 37.95 238 GLY B N 1
ATOM 4925 C CA . GLY B 1 246 ? -2.088 6.403 -4.427 1.00 38.19 238 GLY B CA 1
ATOM 4926 C C . GLY B 1 246 ? -2.315 4.940 -4.767 1.00 37.46 238 GLY B C 1
ATOM 4927 O O . GLY B 1 246 ? -2.862 4.611 -5.831 1.00 37.97 238 GLY B O 1
ATOM 4928 N N . ILE B 1 247 ? -1.881 4.058 -3.874 1.00 36.66 239 ILE B N 1
ATOM 4929 C CA . ILE B 1 247 ? -2.107 2.628 -4.052 1.00 40.36 239 ILE B CA 1
ATOM 4930 C C . ILE B 1 247 ? -3.160 2.069 -3.101 1.00 31.73 239 ILE B C 1
ATOM 4931 O O . ILE B 1 247 ? -3.700 0.993 -3.351 1.00 38.43 239 ILE B O 1
ATOM 4936 N N . HIS B 1 248 ? -3.447 2.771 -2.004 1.00 31.04 240 HIS B N 1
ATOM 4937 C CA . HIS B 1 248 ? -4.426 2.260 -1.040 1.00 29.39 240 HIS B CA 1
ATOM 4938 C C . HIS B 1 248 ? -5.858 2.615 -1.440 1.00 34.64 240 HIS B C 1
ATOM 4939 O O . HIS B 1 248 ? -6.121 3.726 -1.915 1.00 32.64 240 HIS B O 1
ATOM 4946 N N . THR B 1 249 ? -6.770 1.659 -1.257 1.00 30.52 241 THR B N 1
ATOM 4947 C CA . THR B 1 249 ? -8.190 1.852 -1.536 1.00 25.38 241 THR B CA 1
ATOM 4948 C C . THR B 1 249 ? -8.950 1.454 -0.281 1.00 26.35 241 THR B C 1
ATOM 4949 O O . THR B 1 249 ? -8.336 1.107 0.724 1.00 28.19 241 THR B O 1
ATOM 4953 N N . ALA B 1 250 ? -10.275 1.452 -0.353 1.00 28.81 242 ALA B N 1
ATOM 4954 C CA . ALA B 1 250 ? -11.074 0.990 0.780 1.00 30.10 242 ALA B CA 1
ATOM 4955 C C . ALA B 1 250 ? -10.755 -0.472 1.100 1.00 28.22 242 ALA B C 1
ATOM 4956 O O . ALA B 1 250 ? -10.904 -0.908 2.243 1.00 28.87 242 ALA B O 1
ATOM 4958 N N . GLY B 1 251 ? -10.326 -1.220 0.085 1.00 34.30 243 GLY B N 1
ATOM 4959 C CA . GLY B 1 251 ? -10.036 -2.639 0.232 1.00 32.15 243 GLY B CA 1
ATOM 4960 C C . GLY B 1 251 ? -8.690 -2.930 0.882 1.00 37.81 243 GLY B C 1
ATOM 4961 O O . GLY B 1 251 ? -8.396 -4.082 1.228 1.00 27.62 243 GLY B O 1
ATOM 4962 N N . THR B 1 252 ? -7.869 -1.896 1.058 1.00 32.16 244 THR B N 1
ATOM 4963 C CA . THR B 1 252 ? -6.540 -2.083 1.638 1.00 25.15 244 THR B CA 1
ATOM 4964 C C . THR B 1 252 ? -6.254 -1.098 2.766 1.00 27.17 244 THR B C 1
ATOM 4965 O O . THR B 1 252 ? -5.101 -0.928 3.178 1.00 25.72 244 THR B O 1
ATOM 4969 N N . SER B 1 253 ? -7.314 -0.466 3.277 1.00 29.14 245 SER B N 1
ATOM 4970 C CA . SER B 1 253 ? -7.209 0.454 4.404 1.00 25.67 245 SER B CA 1
ATOM 4971 C C . SER B 1 253 ? -8.123 -0.035 5.523 1.00 20.62 245 SER B C 1
ATOM 4972 O O . SER B 1 253 ? -9.099 -0.740 5.252 1.00 25.65 245 SER B O 1
ATOM 4975 N N . SER B 1 254 ? -7.821 0.333 6.761 1.00 20.28 246 SER B N 1
ATOM 4976 C CA . SER B 1 254 ? -8.726 0.021 7.871 1.00 20.73 246 SER B CA 1
ATOM 4977 C C . SER B 1 254 ? -10.107 0.622 7.613 1.00 25.28 246 SER B C 1
ATOM 4978 O O . SER B 1 254 ? -10.230 1.642 6.940 1.00 25.50 246 SER B O 1
ATOM 4981 N N . GLN B 1 255 ? -11.149 -0.019 8.139 1.00 22.86 247 GLN B N 1
ATOM 4982 C CA . GLN B 1 255 ? -12.499 0.509 8.013 1.00 23.92 247 GLN B CA 1
ATOM 4983 C C . GLN B 1 255 ? -12.813 1.471 9.154 1.00 24.43 247 GLN B C 1
ATOM 4984 O O . GLN B 1 255 ? -12.213 1.391 10.224 1.00 23.34 247 GLN B O 1
ATOM 4990 N N . ILE B 1 256 ? -13.743 2.387 8.903 1.00 20.94 248 ILE B N 1
ATOM 4991 C CA . ILE B 1 256 ? -14.319 3.225 9.943 1.00 19.79 248 ILE B CA 1
ATOM 4992 C C . ILE B 1 256 ? -15.402 2.386 10.620 1.00 18.83 248 ILE B C 1
ATOM 4993 O O . ILE B 1 256 ? -16.261 1.813 9.936 1.00 22.04 248 ILE B O 1
ATOM 4998 N N . SER B 1 257 ? -15.352 2.322 11.950 1.00 18.69 249 SER B N 1
ATOM 4999 C CA . SER B 1 257 ? -16.052 1.280 12.708 1.00 20.42 249 SER B CA 1
ATOM 5000 C C . SER B 1 257 ? -16.481 1.739 14.092 1.00 19.33 249 SER B C 1
ATOM 5001 O O . SER B 1 257 ? -15.968 2.735 14.610 1.00 19.65 249 SER B O 1
ATOM 5004 N N . ASP B 1 258 ? -17.424 0.999 14.676 1.00 18.04 250 ASP B N 1
ATOM 5005 C CA . ASP B 1 258 ? -17.839 1.184 16.069 1.00 17.15 250 ASP B CA 1
ATOM 5006 C C . ASP B 1 258 ? -17.484 -0.057 16.872 1.00 20.65 250 ASP B C 1
ATOM 5007 O O . ASP B 1 258 ? -17.727 -1.183 16.421 1.00 19.06 250 ASP B O 1
ATOM 5012 N N . GLY B 1 259 ? -16.947 0.122 18.075 1.00 15.03 251 GLY B N 1
ATOM 5013 C CA . GLY B 1 259 ? -16.691 -1.039 18.917 1.00 15.66 251 GLY B CA 1
ATOM 5014 C C . GLY B 1 259 ? -16.077 -0.662 20.244 1.00 17.14 251 GLY B C 1
ATOM 5015 O O . GLY B 1 259 ? -15.602 0.466 20.405 1.00 16.29 251 GLY B O 1
ATOM 5016 N N . ALA B 1 260 ? -16.092 -1.602 21.189 1.00 15.07 252 ALA B N 1
ATOM 5017 C CA . ALA B 1 260 ? -15.424 -1.431 22.483 1.00 15.06 252 ALA B CA 1
ATOM 5018 C C . ALA B 1 260 ? -14.793 -2.755 22.912 1.00 17.22 252 ALA B C 1
ATOM 5019 O O . ALA B 1 260 ? -15.196 -3.828 22.442 1.00 16.17 252 ALA B O 1
ATOM 5021 N N . ALA B 1 261 ? -13.818 -2.677 23.811 1.00 13.83 253 ALA B N 1
ATOM 5022 C CA . ALA B 1 261 ? -13.163 -3.876 24.336 1.00 14.27 253 ALA B CA 1
ATOM 5023 C C . ALA B 1 261 ? -12.720 -3.577 25.744 1.00 20.56 253 ALA B C 1
ATOM 5024 O O . ALA B 1 261 ? -12.440 -2.424 26.078 1.00 17.09 253 ALA B O 1
ATOM 5026 N N . ALA B 1 262 ? -12.629 -4.615 26.563 1.00 17.45 254 ALA B N 1
ATOM 5027 C CA . ALA B 1 262 ? -12.250 -4.441 27.960 1.00 14.08 254 ALA B CA 1
ATOM 5028 C C . ALA B 1 262 ? -11.455 -5.633 28.479 1.00 20.98 254 ALA B C 1
ATOM 5029 O O . ALA B 1 262 ? -11.776 -6.797 28.184 1.00 18.69 254 ALA B O 1
ATOM 5031 N N . VAL B 1 263 ? -10.439 -5.330 29.281 1.00 18.39 255 VAL B N 1
ATOM 5032 C CA . VAL B 1 263 ? -9.574 -6.356 29.854 1.00 16.34 255 VAL B CA 1
ATOM 5033 C C . VAL B 1 263 ? -9.530 -6.142 31.367 1.00 20.04 255 VAL B C 1
ATOM 5034 O O . VAL B 1 263 ? -9.248 -5.030 31.824 1.00 17.75 255 VAL B O 1
ATOM 5038 N N . LEU B 1 264 ? -9.822 -7.196 32.127 1.00 17.73 256 LEU B N 1
ATOM 5039 C CA . LEU B 1 264 ? -9.792 -7.143 33.588 1.00 16.05 256 LEU B CA 1
ATOM 5040 C C . LEU B 1 264 ? -8.430 -7.613 34.114 1.00 20.30 256 LEU B C 1
ATOM 5041 O O . LEU B 1 264 ? -8.006 -8.743 33.846 1.00 19.08 256 LEU B O 1
ATOM 5046 N N . TRP B 1 265 ? -7.744 -6.725 34.839 1.00 19.35 257 TRP B N 1
ATOM 5047 C CA . TRP B 1 265 ? -6.429 -6.984 35.421 1.00 19.32 257 TRP B CA 1
ATOM 5048 C C . TRP B 1 265 ? -6.512 -7.086 36.940 1.00 19.67 257 TRP B C 1
ATOM 5049 O O . TRP B 1 265 ? -7.319 -6.396 37.573 1.00 17.90 257 TRP B O 1
ATOM 5060 N N . MET B 1 266 ? -5.660 -7.916 37.534 1.00 19.12 258 MET B N 1
ATOM 5061 C CA . MET B 1 266 ? -5.561 -7.958 38.992 1.00 19.44 258 MET B CA 1
ATOM 5062 C C . MET B 1 266 ? -4.133 -8.199 39.425 1.00 21.55 258 MET B C 1
ATOM 5063 O O . MET B 1 266 ? -3.331 -8.729 38.656 1.00 22.51 258 MET B O 1
ATOM 5068 N N . ASP B 1 267 ? -3.809 -7.818 40.659 1.00 20.50 259 ASP B N 1
ATOM 5069 C CA . ASP B 1 267 ? -2.601 -8.340 41.268 1.00 19.04 259 ASP B CA 1
ATOM 5070 C C . ASP B 1 267 ? -2.799 -9.856 41.379 1.00 25.99 259 ASP B C 1
ATOM 5071 O O . ASP B 1 267 ? -3.898 -10.318 41.692 1.00 24.59 259 ASP B O 1
ATOM 5076 N N A GLU B 1 268 ? -1.745 -10.624 41.135 0.28 23.76 260 GLU B N 1
ATOM 5077 N N B GLU B 1 268 ? -1.741 -10.627 41.131 0.72 22.34 260 GLU B N 1
ATOM 5078 C CA A GLU B 1 268 ? -1.886 -12.073 41.032 0.28 25.76 260 GLU B CA 1
ATOM 5079 C CA B GLU B 1 268 ? -1.872 -12.084 41.052 0.72 25.39 260 GLU B CA 1
ATOM 5080 C C A GLU B 1 268 ? -2.446 -12.748 42.298 0.28 29.06 260 GLU B C 1
ATOM 5081 C C B GLU B 1 268 ? -2.482 -12.720 42.310 0.72 30.32 260 GLU B C 1
ATOM 5082 O O A GLU B 1 268 ? -3.310 -13.621 42.204 0.28 29.82 260 GLU B O 1
ATOM 5083 O O B GLU B 1 268 ? -3.402 -13.538 42.226 0.72 29.89 260 GLU B O 1
ATOM 5094 N N . ALA B 1 269 ? -1.968 -12.346 43.476 1.00 28.93 261 ALA B N 1
ATOM 5095 C CA . ALA B 1 269 ? -2.460 -12.924 44.728 1.00 28.47 261 ALA B CA 1
ATOM 5096 C C . ALA B 1 269 ? -3.941 -12.603 44.944 1.00 25.12 261 ALA B C 1
ATOM 5097 O O . ALA B 1 269 ? -4.696 -13.408 45.499 1.00 29.79 261 ALA B O 1
ATOM 5099 N N . VAL B 1 270 ? -4.352 -11.423 44.491 1.00 25.49 262 VAL B N 1
ATOM 5100 C CA . VAL B 1 270 ? -5.744 -11.008 44.624 1.00 28.04 262 VAL B CA 1
ATOM 5101 C C . VAL B 1 270 ? -6.639 -11.807 43.666 1.00 27.39 262 VAL B C 1
ATOM 5102 O O . VAL B 1 270 ? -7.743 -12.214 44.025 1.00 25.81 262 VAL B O 1
ATOM 5106 N N . ALA B 1 271 ? -6.146 -12.051 42.459 1.00 27.06 263 ALA B N 1
ATOM 5107 C CA . ALA B 1 271 ? -6.822 -12.962 41.541 1.00 29.68 263 ALA B CA 1
ATOM 5108 C C . ALA B 1 271 ? -7.106 -14.292 42.238 1.00 31.56 263 ALA B C 1
ATOM 5109 O O . ALA B 1 271 ? -8.224 -14.805 42.181 1.00 30.13 263 ALA B O 1
ATOM 5111 N N . ARG B 1 272 ? -6.098 -14.860 42.897 1.00 28.31 264 ARG B N 1
ATOM 5112 C CA . ARG B 1 272 ? -6.281 -16.144 43.564 1.00 24.56 264 ARG B CA 1
ATOM 5113 C C . ARG B 1 272 ? -7.332 -16.066 44.670 1.00 30.35 264 ARG B C 1
ATOM 5114 O O . ARG B 1 272 ? -8.147 -16.968 44.826 1.00 32.59 264 ARG B O 1
ATOM 5122 N N . ALA B 1 273 ? -7.299 -14.990 45.449 1.00 29.23 265 ALA B N 1
ATOM 5123 C CA . ALA B 1 273 ? -8.262 -14.826 46.537 1.00 32.54 265 ALA B CA 1
ATOM 5124 C C . ALA B 1 273 ? -9.692 -14.795 45.990 1.00 37.36 265 ALA B C 1
ATOM 5125 O O . ALA B 1 273 ? -10.631 -15.255 46.644 1.00 39.62 265 ALA B O 1
ATOM 5127 N N . HIS B 1 274 ? -9.843 -14.245 44.789 1.00 32.85 266 HIS B N 1
ATOM 5128 C CA . HIS B 1 274 ? -11.142 -14.166 44.124 1.00 39.49 266 HIS B CA 1
ATOM 5129 C C . HIS B 1 274 ? -11.497 -15.462 43.401 1.00 42.26 266 HIS B C 1
ATOM 5130 O O . HIS B 1 274 ? -12.619 -15.616 42.909 1.00 39.52 266 HIS B O 1
ATOM 5137 N N . GLY B 1 275 ? -10.544 -16.391 43.338 1.00 36.87 267 GLY B N 1
ATOM 5138 C CA . GLY B 1 275 ? -10.757 -17.650 42.645 1.00 37.09 267 GLY B CA 1
ATOM 5139 C C . GLY B 1 275 ? -10.746 -17.478 41.134 1.00 40.29 267 GLY B C 1
ATOM 5140 O O . GLY B 1 275 ? -11.434 -18.209 40.411 1.00 35.43 267 GLY B O 1
ATOM 5141 N N . LEU B 1 276 ? -9.973 -16.504 40.657 1.00 29.92 268 LEU B N 1
ATOM 5142 C CA . LEU B 1 276 ? -9.810 -16.286 39.221 1.00 29.81 268 LEU B CA 1
ATOM 5143 C C . LEU B 1 276 ? -8.443 -16.795 38.780 1.00 38.20 268 LEU B C 1
ATOM 5144 O O . LEU B 1 276 ? -7.479 -16.762 39.555 1.00 39.53 268 LEU B O 1
ATOM 5149 N N . THR B 1 277 ? -8.362 -17.275 37.542 1.00 37.21 269 THR B N 1
ATOM 5150 C CA . THR B 1 277 ? -7.112 -17.815 37.019 1.00 40.40 269 THR B CA 1
ATOM 5151 C C . THR B 1 277 ? -6.288 -16.751 36.297 1.00 28.52 269 THR B C 1
ATOM 5152 O O . THR B 1 277 ? -6.773 -16.106 35.366 1.00 31.26 269 THR B O 1
ATOM 5156 N N . PRO B 1 278 ? -5.037 -16.553 36.736 1.00 31.73 270 PRO B N 1
ATOM 5157 C CA . PRO B 1 278 ? -4.152 -15.650 35.990 1.00 30.22 270 PRO B CA 1
ATOM 5158 C C . PRO B 1 278 ? -3.901 -16.229 34.597 1.00 28.62 270 PRO B C 1
ATOM 5159 O O . PRO B 1 278 ? -3.497 -17.394 34.498 1.00 29.19 270 PRO B O 1
ATOM 5163 N N . ARG B 1 279 ? -4.123 -15.442 33.547 1.00 25.42 271 ARG B N 1
ATOM 5164 C CA . ARG B 1 279 ? -4.006 -15.958 32.183 1.00 26.63 271 ARG B CA 1
ATOM 5165 C C . ARG B 1 279 ? -2.824 -15.419 31.390 1.00 32.02 271 ARG B C 1
ATOM 5166 O O . ARG B 1 279 ? -2.350 -16.079 30.463 1.00 26.51 271 ARG B O 1
ATOM 5174 N N . ALA B 1 280 ? -2.346 -14.230 31.747 1.00 28.81 272 ALA B N 1
ATOM 5175 C CA . ALA B 1 280 ? -1.241 -13.618 31.008 1.00 24.07 272 ALA B CA 1
ATOM 5176 C C . ALA B 1 280 ? -0.640 -12.446 31.772 1.00 24.89 272 ALA B C 1
ATOM 5177 O O . ALA B 1 280 ? -1.262 -11.896 32.687 1.00 26.66 272 ALA B O 1
ATOM 5179 N N . ARG B 1 281 ? 0.571 -12.067 31.382 1.00 24.97 273 ARG B N 1
ATOM 5180 C CA . ARG B 1 281 ? 1.211 -10.904 31.968 1.00 24.43 273 ARG B CA 1
ATOM 5181 C C . ARG B 1 281 ? 1.987 -10.173 30.884 1.00 27.82 273 ARG B C 1
ATOM 5182 O O . ARG B 1 281 ? 2.288 -10.740 29.822 1.00 25.84 273 ARG B O 1
ATOM 5190 N N . ILE B 1 282 ? 2.308 -8.915 31.151 1.00 25.87 274 ILE B N 1
ATOM 5191 C CA . ILE B 1 282 ? 3.170 -8.145 30.262 1.00 24.60 274 ILE B CA 1
ATOM 5192 C C . ILE B 1 282 ? 4.635 -8.479 30.509 1.00 25.70 274 ILE B C 1
ATOM 5193 O O . ILE B 1 282 ? 5.138 -8.362 31.638 1.00 29.34 274 ILE B O 1
ATOM 5198 N N . VAL B 1 283 ? 5.323 -8.894 29.447 1.00 22.83 275 VAL B N 1
ATOM 5199 C CA . VAL B 1 283 ? 6.765 -9.111 29.516 1.00 29.21 275 VAL B CA 1
ATOM 5200 C C . VAL B 1 283 ? 7.495 -7.789 29.328 1.00 25.76 275 VAL B C 1
ATOM 5201 O O . VAL B 1 283 ? 8.463 -7.499 30.035 1.00 28.19 275 VAL B O 1
ATOM 5205 N N . ALA B 1 284 ? 7.019 -6.998 28.368 1.00 24.70 276 ALA B N 1
ATOM 5206 C CA . ALA B 1 284 ? 7.592 -5.687 28.066 1.00 24.36 276 ALA B CA 1
ATOM 5207 C C . ALA B 1 284 ? 6.536 -4.800 27.427 1.00 25.96 276 ALA B C 1
ATOM 5208 O O . ALA B 1 284 ? 5.690 -5.275 26.658 1.00 24.58 276 ALA B O 1
ATOM 5210 N N . GLN B 1 285 ? 6.587 -3.508 27.739 1.00 19.77 277 GLN B N 1
ATOM 5211 C CA . GLN B 1 285 ? 5.654 -2.554 27.147 1.00 21.74 277 GLN B CA 1
ATOM 5212 C C . GLN B 1 285 ? 6.377 -1.276 26.749 1.00 21.48 277 GLN B C 1
ATOM 5213 O O . GLN B 1 285 ? 7.409 -0.912 27.333 1.00 23.69 277 GLN B O 1
ATOM 5219 N N . ALA B 1 286 ? 5.828 -0.573 25.765 1.00 21.68 278 ALA B N 1
ATOM 5220 C CA . ALA B 1 286 ? 6.398 0.713 25.393 1.00 20.79 278 ALA B CA 1
ATOM 5221 C C . ALA B 1 286 ? 5.419 1.563 24.615 1.00 23.77 278 ALA B C 1
ATOM 5222 O O . ALA B 1 286 ? 4.496 1.049 23.972 1.00 20.95 278 ALA B O 1
ATOM 5224 N N . LEU B 1 287 ? 5.642 2.873 24.683 1.00 19.69 279 LEU B N 1
ATOM 5225 C CA . LEU B 1 287 ? 5.013 3.818 23.771 1.00 21.07 279 LEU B CA 1
ATOM 5226 C C . LEU B 1 287 ? 6.140 4.713 23.336 1.00 24.42 279 LEU B C 1
ATOM 5227 O O . LEU B 1 287 ? 6.720 5.433 24.165 1.00 22.77 279 LEU B O 1
ATOM 5232 N N . VAL B 1 288 ? 6.506 4.627 22.057 1.00 19.99 280 VAL B N 1
ATOM 5233 C CA . VAL B 1 288 ? 7.620 5.411 21.549 1.00 20.51 280 VAL B CA 1
ATOM 5234 C C . VAL B 1 288 ? 7.160 6.402 20.491 1.00 23.63 280 VAL B C 1
ATOM 5235 O O . VAL B 1 288 ? 6.057 6.278 19.949 1.00 24.80 280 VAL B O 1
ATOM 5239 N N . GLY B 1 289 ? 8.000 7.399 20.230 1.00 25.39 281 GLY B N 1
ATOM 5240 C CA . GLY B 1 289 ? 7.760 8.326 19.141 1.00 25.04 281 GLY B CA 1
ATOM 5241 C C . GLY B 1 289 ? 8.366 7.795 17.856 1.00 29.31 281 GLY B C 1
ATOM 5242 O O . GLY B 1 289 ? 9.385 7.094 17.874 1.00 34.35 281 GLY B O 1
ATOM 5243 N N . ALA B 1 290 ? 7.736 8.130 16.734 1.00 28.63 282 ALA B N 1
ATOM 5244 C CA . ALA B 1 290 ? 8.170 7.639 15.430 1.00 26.62 282 ALA B CA 1
ATOM 5245 C C . ALA B 1 290 ? 8.689 8.802 14.598 1.00 27.95 282 ALA B C 1
ATOM 5246 O O . ALA B 1 290 ? 8.667 9.955 15.050 1.00 29.19 282 ALA B O 1
ATOM 5248 N N . GLU B 1 291 ? 9.159 8.504 13.385 1.00 27.86 283 GLU B N 1
ATOM 5249 C CA . GLU B 1 291 ? 9.602 9.539 12.458 1.00 26.35 283 GLU B CA 1
ATOM 5250 C C . GLU B 1 291 ? 8.394 10.290 11.905 1.00 30.40 283 GLU B C 1
ATOM 5251 O O . GLU B 1 291 ? 7.537 9.695 11.241 1.00 28.83 283 GLU B O 1
ATOM 5257 N N . PRO B 1 292 ? 8.311 11.601 12.178 1.00 28.64 284 PRO B N 1
ATOM 5258 C CA . PRO B 1 292 ? 7.156 12.375 11.710 1.00 29.39 284 PRO B CA 1
ATOM 5259 C C . PRO B 1 292 ? 6.956 12.326 10.196 1.00 25.18 284 PRO B C 1
ATOM 5260 O O . PRO B 1 292 ? 5.809 12.255 9.756 1.00 27.43 284 PRO B O 1
ATOM 5264 N N . TYR B 1 293 ? 8.028 12.361 9.408 1.00 26.61 285 TYR B N 1
ATOM 5265 C CA . TYR B 1 293 ? 7.859 12.378 7.960 1.00 27.88 285 TYR B CA 1
ATOM 5266 C C . TYR B 1 293 ? 6.971 11.231 7.492 1.00 31.12 285 TYR B C 1
ATOM 5267 O O . TYR B 1 293 ? 6.080 11.426 6.664 1.00 29.68 285 TYR B O 1
ATOM 5276 N N . TYR B 1 294 ? 7.220 10.035 8.009 1.00 25.97 286 TYR B N 1
ATOM 5277 C CA . TYR B 1 294 ? 6.459 8.875 7.574 1.00 27.44 286 TYR B CA 1
ATOM 5278 C C . TYR B 1 294 ? 5.219 8.687 8.417 1.00 26.95 286 TYR B C 1
ATOM 5279 O O . TYR B 1 294 ? 4.278 8.011 7.988 1.00 27.06 286 TYR B O 1
ATOM 5288 N N . HIS B 1 295 ? 5.243 9.271 9.619 1.00 26.33 287 HIS B N 1
ATOM 5289 C CA . HIS B 1 295 ? 4.096 9.307 10.534 1.00 26.93 287 HIS B CA 1
ATOM 5290 C C . HIS B 1 295 ? 3.700 7.959 11.166 1.00 24.90 287 HIS B C 1
ATOM 5291 O O . HIS B 1 295 ? 3.697 7.821 12.391 1.00 23.86 287 HIS B O 1
ATOM 5298 N N . LEU B 1 296 ? 3.388 6.971 10.333 1.00 22.40 288 LEU B N 1
ATOM 5299 C CA . LEU B 1 296 ? 2.830 5.710 10.801 1.00 21.10 288 LEU B CA 1
ATOM 5300 C C . LEU B 1 296 ? 3.754 4.494 10.641 1.00 24.93 288 LEU B C 1
ATOM 5301 O O . LEU B 1 296 ? 3.263 3.361 10.637 1.00 24.10 288 LEU B O 1
ATOM 5306 N N . ASP B 1 297 ? 5.067 4.718 10.520 1.00 24.17 289 ASP B N 1
ATOM 5307 C CA . ASP B 1 297 ? 6.027 3.606 10.427 1.00 23.23 289 ASP B CA 1
ATOM 5308 C C . ASP B 1 297 ? 6.561 3.210 11.811 1.00 25.54 289 ASP B C 1
ATOM 5309 O O . ASP B 1 297 ? 7.465 2.377 11.927 1.00 27.13 289 ASP B O 1
ATOM 5314 N N . GLY B 1 298 ? 5.977 3.794 12.851 1.00 24.76 290 GLY B N 1
ATOM 5315 C CA . GLY B 1 298 ? 6.385 3.554 14.229 1.00 23.46 290 GLY B CA 1
ATOM 5316 C C . GLY B 1 298 ? 6.407 2.121 14.743 1.00 26.04 290 GLY B C 1
ATOM 5317 O O . GLY B 1 298 ? 7.110 1.841 15.718 1.00 24.60 290 GLY B O 1
ATOM 5318 N N . PRO B 1 299 ? 5.615 1.212 14.136 1.00 24.41 291 PRO B N 1
ATOM 5319 C CA . PRO B 1 299 ? 5.690 -0.167 14.638 1.00 26.04 291 PRO B CA 1
ATOM 5320 C C . PRO B 1 299 ? 7.095 -0.754 14.524 1.00 24.96 291 PRO B C 1
ATOM 5321 O O . PRO B 1 299 ? 7.463 -1.644 15.307 1.00 28.70 291 PRO B O 1
ATOM 5325 N N . VAL B 1 300 ? 7.873 -0.276 13.559 1.00 25.33 292 VAL B N 1
ATOM 5326 C CA . VAL B 1 300 ? 9.269 -0.685 13.464 1.00 25.15 292 VAL B CA 1
ATOM 5327 C C . VAL B 1 300 ? 10.001 -0.390 14.777 1.00 27.54 292 VAL B C 1
ATOM 5328 O O . VAL B 1 300 ? 10.696 -1.263 15.312 1.00 28.53 292 VAL B O 1
ATOM 5332 N N . GLN B 1 301 ? 9.817 0.826 15.299 1.00 27.30 293 GLN B N 1
ATOM 5333 C CA . GLN B 1 301 ? 10.474 1.262 16.538 1.00 26.50 293 GLN B CA 1
ATOM 5334 C C . GLN B 1 301 ? 9.906 0.660 17.824 1.00 27.07 293 GLN B C 1
ATOM 5335 O O . GLN B 1 301 ? 10.675 0.285 18.712 1.00 27.15 293 GLN B O 1
ATOM 5341 N N . SER B 1 302 ? 8.579 0.607 17.953 1.00 26.35 294 SER B N 1
ATOM 5342 C CA . SER B 1 302 ? 7.976 0.050 19.163 1.00 23.29 294 SER B CA 1
ATOM 5343 C C . SER B 1 302 ? 8.288 -1.444 19.259 1.00 28.14 294 SER B C 1
ATOM 5344 O O . SER B 1 302 ? 8.534 -1.968 20.347 1.00 27.06 294 SER B O 1
ATOM 5347 N N . THR B 1 303 ? 8.310 -2.126 18.117 1.00 22.95 295 THR B N 1
ATOM 5348 C CA . THR B 1 303 ? 8.672 -3.543 18.096 1.00 26.46 295 THR B CA 1
ATOM 5349 C C . THR B 1 303 ? 10.127 -3.729 18.510 1.00 29.19 295 THR B C 1
ATOM 5350 O O . THR B 1 303 ? 10.450 -4.609 19.310 1.00 28.38 295 THR B O 1
ATOM 5354 N N . ALA B 1 304 ? 11.010 -2.900 17.962 1.00 30.45 296 ALA B N 1
ATOM 5355 C CA . ALA B 1 304 ? 12.408 -2.958 18.339 1.00 33.37 296 ALA B CA 1
ATOM 5356 C C . ALA B 1 304 ? 12.547 -2.742 19.844 1.00 32.41 296 ALA B C 1
ATOM 5357 O O . ALA B 1 304 ? 13.331 -3.428 20.506 1.00 31.75 296 ALA B O 1
ATOM 5359 N N . LYS B 1 305 ? 11.794 -1.790 20.387 1.00 26.10 297 LYS B N 1
ATOM 5360 C CA . LYS B 1 305 ? 11.942 -1.468 21.805 1.00 32.06 297 LYS B CA 1
ATOM 5361 C C . LYS B 1 305 ? 11.491 -2.580 22.755 1.00 30.21 297 LYS B C 1
ATOM 5362 O O . LYS B 1 305 ? 12.196 -2.877 23.724 1.00 29.32 297 LYS B O 1
ATOM 5368 N N . VAL B 1 306 ? 10.333 -3.191 22.510 1.00 27.77 298 VAL B N 1
ATOM 5369 C CA . VAL B 1 306 ? 9.874 -4.245 23.423 1.00 24.73 298 VAL B CA 1
ATOM 5370 C C . VAL B 1 306 ? 10.713 -5.521 23.296 1.00 29.46 298 VAL B C 1
ATOM 5371 O O . VAL B 1 306 ? 10.965 -6.204 24.293 1.00 29.59 298 VAL B O 1
ATOM 5375 N N . LEU B 1 307 ? 11.172 -5.828 22.084 1.00 28.43 299 LEU B N 1
ATOM 5376 C CA . LEU B 1 307 ? 12.069 -6.967 21.894 1.00 29.67 299 LEU B CA 1
ATOM 5377 C C . LEU B 1 307 ? 13.338 -6.773 22.710 1.00 33.48 299 LEU B C 1
ATOM 5378 O O . LEU B 1 307 ? 13.836 -7.701 23.349 1.00 35.19 299 LEU B O 1
ATOM 5383 N N . GLU B 1 308 ? 13.862 -5.554 22.676 1.00 31.69 300 GLU B N 1
ATOM 5384 C CA . GLU B 1 308 ? 15.098 -5.228 23.370 1.00 36.71 300 GLU B CA 1
ATOM 5385 C C . GLU B 1 308 ? 14.924 -5.353 24.880 1.00 37.13 300 GLU B C 1
ATOM 5386 O O . GLU B 1 308 ? 15.755 -5.976 25.562 1.00 33.96 300 GLU B O 1
ATOM 5392 N N . LYS B 1 309 ? 13.846 -4.758 25.393 1.00 31.57 301 LYS B N 1
ATOM 5393 C CA . LYS B 1 309 ? 13.527 -4.820 26.818 1.00 32.92 301 LYS B CA 1
ATOM 5394 C C . LYS B 1 309 ? 13.288 -6.255 27.283 1.00 33.32 301 LYS B C 1
ATOM 5395 O O . LYS B 1 309 ? 13.683 -6.626 28.382 1.00 34.02 301 LYS B O 1
ATOM 5401 N N . ALA B 1 310 ? 12.652 -7.059 26.437 1.00 33.10 302 ALA B N 1
ATOM 5402 C CA . ALA B 1 310 ? 12.377 -8.458 26.764 1.00 34.48 302 ALA B CA 1
ATOM 5403 C C . ALA B 1 310 ? 13.569 -9.386 26.534 1.00 38.41 302 ALA B C 1
ATOM 5404 O O . ALA B 1 310 ? 13.542 -10.542 26.959 1.00 36.40 302 ALA B O 1
ATOM 5406 N N . GLY B 1 311 ? 14.598 -8.899 25.844 1.00 35.31 303 GLY B N 1
ATOM 5407 C CA . GLY B 1 311 ? 15.736 -9.738 25.502 1.00 40.66 303 GLY B CA 1
ATOM 5408 C C . GLY B 1 311 ? 15.353 -10.816 24.505 1.00 40.60 303 GLY B C 1
ATOM 5409 O O . GLY B 1 311 ? 15.864 -11.942 24.560 1.00 40.52 303 GLY B O 1
ATOM 5410 N N . MET B 1 312 ? 14.459 -10.465 23.583 1.00 37.06 304 MET B N 1
ATOM 5411 C CA . MET B 1 312 ? 13.930 -11.427 22.624 1.00 35.83 304 MET B CA 1
ATOM 5412 C C . MET B 1 312 ? 14.194 -11.008 21.188 1.00 35.63 304 MET B C 1
ATOM 5413 O O . MET B 1 312 ? 14.560 -9.858 20.925 1.00 36.48 304 MET B O 1
ATOM 5418 N N . LYS B 1 313 ? 14.015 -11.954 20.268 1.00 35.59 305 LYS B N 1
ATOM 5419 C CA . LYS B 1 313 ? 14.075 -11.674 18.839 1.00 39.39 305 LYS B CA 1
ATOM 5420 C C . LYS B 1 313 ? 12.704 -11.991 18.252 1.00 34.05 305 LYS B C 1
ATOM 5421 O O . LYS B 1 313 ? 11.890 -12.670 18.889 1.00 37.78 305 LYS B O 1
ATOM 5427 N N . ILE B 1 314 ? 12.444 -11.508 17.042 1.00 36.62 306 ILE B N 1
ATOM 5428 C CA . ILE B 1 314 ? 11.126 -11.679 16.436 1.00 34.08 306 ILE B CA 1
ATOM 5429 C C . ILE B 1 314 ? 10.731 -13.158 16.357 1.00 36.87 306 ILE B C 1
ATOM 5430 O O . ILE B 1 314 ? 9.544 -13.497 16.428 1.00 34.56 306 ILE B O 1
ATOM 5435 N N . GLY B 1 315 ? 11.725 -14.034 16.236 1.00 38.89 307 GLY B N 1
ATOM 5436 C CA . GLY B 1 315 ? 11.480 -15.464 16.124 1.00 41.23 307 GLY B CA 1
ATOM 5437 C C . GLY B 1 315 ? 10.964 -16.119 17.398 1.00 41.21 307 GLY B C 1
ATOM 5438 O O . GLY B 1 315 ? 10.451 -17.243 17.356 1.00 45.44 307 GLY B O 1
ATOM 5439 N N . ASP B 1 316 ? 11.102 -15.424 18.527 1.00 36.48 308 ASP B N 1
ATOM 5440 C CA . ASP B 1 316 ? 10.636 -15.941 19.813 1.00 38.06 308 ASP B CA 1
ATOM 5441 C C . ASP B 1 316 ? 9.123 -15.772 19.956 1.00 38.98 308 ASP B C 1
ATOM 5442 O O . ASP B 1 316 ? 8.488 -16.395 20.814 1.00 36.87 308 ASP B O 1
ATOM 5447 N N . ILE B 1 317 ? 8.549 -14.915 19.118 1.00 35.56 309 ILE B N 1
ATOM 5448 C CA . ILE B 1 317 ? 7.136 -14.561 19.245 1.00 31.47 309 ILE B CA 1
ATOM 5449 C C . ILE B 1 317 ? 6.235 -15.522 18.460 1.00 32.23 309 ILE B C 1
ATOM 5450 O O . ILE B 1 317 ? 6.471 -15.769 17.267 1.00 33.61 309 ILE B O 1
ATOM 5455 N N . ASP B 1 318 ? 5.218 -16.070 19.129 1.00 29.96 310 ASP B N 1
ATOM 5456 C CA . ASP B 1 318 ? 4.332 -17.055 18.502 1.00 27.65 310 ASP B CA 1
ATOM 5457 C C . ASP B 1 318 ? 3.237 -16.394 17.664 1.00 28.06 310 ASP B C 1
ATOM 5458 O O . ASP B 1 318 ? 2.885 -16.885 16.585 1.00 28.62 310 ASP B O 1
ATOM 5463 N N . ILE B 1 319 ? 2.715 -15.280 18.167 1.00 26.87 311 ILE B N 1
ATOM 5464 C CA . ILE B 1 319 ? 1.582 -14.599 17.554 1.00 28.37 311 ILE B CA 1
ATOM 5465 C C . ILE B 1 319 ? 1.853 -13.094 17.512 1.00 30.14 311 ILE B C 1
ATOM 5466 O O . ILE B 1 319 ? 2.173 -12.493 18.543 1.00 28.58 311 ILE B O 1
ATOM 5471 N N . VAL B 1 320 ? 1.741 -12.487 16.330 1.00 26.41 312 VAL B N 1
ATOM 5472 C CA . VAL B 1 320 ? 1.811 -11.027 16.232 1.00 23.39 312 VAL B CA 1
ATOM 5473 C C . VAL B 1 320 ? 0.465 -10.426 15.835 1.00 22.56 312 VAL B C 1
ATOM 5474 O O . VAL B 1 320 ? -0.210 -10.936 14.931 1.00 25.46 312 VAL B O 1
ATOM 5478 N N . GLU B 1 321 ? 0.074 -9.354 16.524 1.00 21.61 313 GLU B N 1
ATOM 5479 C CA . GLU B 1 321 ? -1.040 -8.513 16.097 1.00 18.74 313 GLU B CA 1
ATOM 5480 C C . GLU B 1 321 ? -0.467 -7.137 15.808 1.00 24.63 313 GLU B C 1
ATOM 5481 O O . GLU B 1 321 ? -0.088 -6.410 16.733 1.00 25.81 313 GLU B O 1
ATOM 5487 N N . ILE B 1 322 ? -0.356 -6.797 14.526 1.00 24.11 314 ILE B N 1
ATOM 5488 C CA . ILE B 1 322 ? 0.065 -5.454 14.140 1.00 24.45 314 ILE B CA 1
ATOM 5489 C C . ILE B 1 322 ? -1.105 -4.765 13.463 1.00 25.14 314 ILE B C 1
ATOM 5490 O O . ILE B 1 322 ? -1.653 -5.281 12.489 1.00 25.76 314 ILE B O 1
ATOM 5495 N N . ASN B 1 323 ? -1.516 -3.611 13.972 1.00 20.72 315 ASN B N 1
ATOM 5496 C CA . ASN B 1 323 ? -2.750 -3.033 13.446 1.00 21.86 315 ASN B CA 1
ATOM 5497 C C . ASN B 1 323 ? -2.670 -2.681 11.966 1.00 26.17 315 ASN B C 1
ATOM 5498 O O . ASN B 1 323 ? -1.731 -2.007 11.510 1.00 25.45 315 ASN B O 1
ATOM 5503 N N . GLU B 1 324 ? -3.670 -3.130 11.217 1.00 24.45 316 GLU B N 1
ATOM 5504 C CA . GLU B 1 324 ? -3.697 -2.902 9.780 1.00 24.44 316 GLU B CA 1
ATOM 5505 C C . GLU B 1 324 ? -4.312 -1.539 9.459 1.00 25.85 316 GLU B C 1
ATOM 5506 O O . GLU B 1 324 ? -5.332 -1.460 8.776 1.00 25.74 316 GLU B O 1
ATOM 5512 N N . ALA B 1 325 ? -3.691 -0.468 9.950 1.00 21.99 317 ALA B N 1
ATOM 5513 C CA . ALA B 1 325 ? -4.168 0.883 9.655 1.00 22.90 317 ALA B CA 1
ATOM 5514 C C . ALA B 1 325 ? -4.232 1.054 8.144 1.00 26.22 317 ALA B C 1
ATOM 5515 O O . ALA B 1 325 ? -5.219 1.562 7.596 1.00 24.89 317 ALA B O 1
ATOM 5517 N N . PHE B 1 326 ? -3.144 0.662 7.485 1.00 21.76 318 PHE B N 1
ATOM 5518 C CA . PHE B 1 326 ? -3.065 0.585 6.032 1.00 24.14 318 PHE B CA 1
ATOM 5519 C C . PHE B 1 326 ? -2.162 -0.595 5.718 1.00 25.88 318 PHE B C 1
ATOM 5520 O O . PHE B 1 326 ? -1.277 -0.921 6.512 1.00 24.87 318 PHE B O 1
ATOM 5528 N N . ALA B 1 327 ? -2.375 -1.231 4.570 1.00 24.44 319 ALA B N 1
ATOM 5529 C CA . ALA B 1 327 ? -1.561 -2.375 4.198 1.00 25.44 319 ALA B CA 1
ATOM 5530 C C . ALA B 1 327 ? -0.067 -2.030 4.246 1.00 30.25 319 ALA B C 1
ATOM 5531 O O . ALA B 1 327 ? 0.744 -2.828 4.726 1.00 27.37 319 ALA B O 1
ATOM 5533 N N . SER B 1 328 ? 0.306 -0.849 3.754 1.00 28.55 320 SER B N 1
ATOM 5534 C CA . SER B 1 328 ? 1.725 -0.513 3.662 1.00 29.25 320 SER B CA 1
ATOM 5535 C C . SER B 1 328 ? 2.399 -0.446 5.041 1.00 29.00 320 SER B C 1
ATOM 5536 O O . SER B 1 328 ? 3.599 -0.718 5.156 1.00 29.57 320 SER B O 1
ATOM 5539 N N . VAL B 1 329 ? 1.643 -0.099 6.084 1.00 23.75 321 VAL B N 1
ATOM 5540 C CA . VAL B 1 329 ? 2.220 -0.021 7.422 1.00 22.21 321 VAL B CA 1
ATOM 5541 C C . VAL B 1 329 ? 2.712 -1.406 7.840 1.00 26.02 321 VAL B C 1
ATOM 5542 O O . VAL B 1 329 ? 3.812 -1.555 8.384 1.00 25.31 321 VAL B O 1
ATOM 5546 N N . VAL B 1 330 ? 1.883 -2.418 7.592 1.00 25.99 322 VAL B N 1
ATOM 5547 C CA . VAL B 1 330 ? 2.226 -3.787 7.957 1.00 24.77 322 VAL B CA 1
ATOM 5548 C C . VAL B 1 330 ? 3.355 -4.329 7.077 1.00 28.76 322 VAL B C 1
ATOM 5549 O O . VAL B 1 330 ? 4.282 -4.982 7.561 1.00 29.56 322 VAL B O 1
ATOM 5553 N N . LEU B 1 331 ? 3.284 -4.055 5.779 1.00 25.17 323 LEU B N 1
ATOM 5554 C CA . LEU B 1 331 ? 4.291 -4.562 4.862 1.00 28.74 323 LEU B CA 1
ATOM 5555 C C . LEU B 1 331 ? 5.649 -3.911 5.113 1.00 33.58 323 LEU B C 1
ATOM 5556 O O . LEU B 1 331 ? 6.696 -4.535 4.905 1.00 34.02 323 LEU B O 1
ATOM 5561 N N . SER B 1 332 ? 5.631 -2.658 5.563 1.00 26.89 324 SER B N 1
ATOM 5562 C CA . SER B 1 332 ? 6.868 -1.944 5.878 1.00 28.11 324 SER B CA 1
ATOM 5563 C C . SER B 1 332 ? 7.521 -2.597 7.085 1.00 29.21 324 SER B C 1
ATOM 5564 O O . SER B 1 332 ? 8.696 -2.974 7.057 1.00 32.39 324 SER B O 1
ATOM 5567 N N . TRP B 1 333 ? 6.735 -2.740 8.143 1.00 27.13 325 TRP B N 1
ATOM 5568 C CA . TRP B 1 333 ? 7.184 -3.393 9.358 1.00 27.77 325 TRP B CA 1
ATOM 5569 C C . TRP B 1 333 ? 7.753 -4.780 9.050 1.00 31.23 325 TRP B C 1
ATOM 5570 O O . TRP B 1 333 ? 8.804 -5.159 9.574 1.00 30.52 325 TRP B O 1
ATOM 5581 N N . ALA B 1 334 ? 7.060 -5.532 8.195 1.00 27.16 326 ALA B N 1
ATOM 5582 C CA . ALA B 1 334 ? 7.497 -6.884 7.837 1.00 31.30 326 ALA B CA 1
ATOM 5583 C C . ALA B 1 334 ? 8.819 -6.882 7.077 1.00 32.86 326 ALA B C 1
ATOM 5584 O O . ALA B 1 334 ? 9.668 -7.764 7.279 1.00 32.61 326 ALA B O 1
ATOM 5586 N N . ARG B 1 335 ? 8.994 -5.913 6.183 1.00 34.93 327 ARG B N 1
ATOM 5587 C CA . ARG B 1 335 ? 10.221 -5.852 5.388 1.00 35.92 327 ARG B CA 1
ATOM 5588 C C . ARG B 1 335 ? 11.418 -5.634 6.301 1.00 34.39 327 ARG B C 1
ATOM 5589 O O . ARG B 1 335 ? 12.519 -6.125 6.032 1.00 34.99 327 ARG B O 1
ATOM 5597 N N . VAL B 1 336 ? 11.196 -4.881 7.375 1.00 34.33 328 VAL B N 1
ATOM 5598 C CA . VAL B 1 336 ? 12.258 -4.534 8.309 1.00 37.43 328 VAL B CA 1
ATOM 5599 C C . VAL B 1 336 ? 12.510 -5.662 9.303 1.00 36.24 328 VAL B C 1
ATOM 5600 O O . VAL B 1 336 ? 13.652 -6.068 9.510 1.00 35.54 328 VAL B O 1
ATOM 5604 N N . HIS B 1 337 ? 11.440 -6.181 9.899 1.00 35.23 329 HIS B N 1
ATOM 5605 C CA . HIS B 1 337 ? 11.573 -7.179 10.961 1.00 32.54 329 HIS B CA 1
ATOM 5606 C C . HIS B 1 337 ? 11.601 -8.637 10.499 1.00 36.57 329 HIS B C 1
ATOM 5607 O O . HIS B 1 337 ? 11.987 -9.522 11.267 1.00 40.74 329 HIS B O 1
ATOM 5614 N N . GLU B 1 338 ? 11.210 -8.876 9.249 1.00 34.82 330 GLU B N 1
ATOM 5615 C CA . GLU B 1 338 ? 11.247 -10.213 8.665 1.00 35.05 330 GLU B CA 1
ATOM 5616 C C . GLU B 1 338 ? 10.599 -11.288 9.534 1.00 40.50 330 GLU B C 1
ATOM 5617 O O . GLU B 1 338 ? 11.232 -12.291 9.865 1.00 39.83 330 GLU B O 1
ATOM 5623 N N . PRO B 1 339 ? 9.326 -11.092 9.888 1.00 37.78 331 PRO B N 1
ATOM 5624 C CA . PRO B 1 339 ? 8.580 -12.101 10.644 1.00 40.42 331 PRO B CA 1
ATOM 5625 C C . PRO B 1 339 ? 8.170 -13.268 9.755 1.00 32.58 331 PRO B C 1
ATOM 5626 O O . PRO B 1 339 ? 8.256 -13.179 8.527 1.00 35.95 331 PRO B O 1
ATOM 5630 N N . ASP B 1 340 ? 7.729 -14.357 10.375 1.00 35.00 332 ASP B N 1
ATOM 5631 C CA . ASP B 1 340 ? 7.042 -15.419 9.648 1.00 37.29 332 ASP B CA 1
ATOM 5632 C C . ASP B 1 340 ? 5.595 -14.955 9.524 1.00 33.45 332 ASP B C 1
ATOM 5633 O O . ASP B 1 340 ? 4.889 -14.841 10.530 1.00 31.17 332 ASP B O 1
ATOM 5638 N N . MET B 1 341 ? 5.155 -14.652 8.306 1.00 36.49 333 MET B N 1
ATOM 5639 C CA . MET B 1 341 ? 3.856 -13.994 8.144 1.00 34.64 333 MET B CA 1
ATOM 5640 C C . MET B 1 341 ? 2.678 -14.915 8.485 1.00 29.60 333 MET B C 1
ATOM 5641 O O . MET B 1 341 ? 1.548 -14.446 8.663 1.00 33.33 333 MET B O 1
ATOM 5646 N N . ASP B 1 342 ? 2.951 -16.216 8.594 1.00 35.14 334 ASP B N 1
ATOM 5647 C CA . ASP B 1 342 ? 1.949 -17.173 9.050 1.00 32.75 334 ASP B CA 1
ATOM 5648 C C . ASP B 1 342 ? 1.627 -16.953 10.517 1.00 33.19 334 ASP B C 1
ATOM 5649 O O . ASP B 1 342 ? 0.675 -17.531 11.044 1.00 32.23 334 ASP B O 1
ATOM 5654 N N . ARG B 1 343 ? 2.418 -16.116 11.182 1.00 27.97 335 ARG B N 1
ATOM 5655 C CA . ARG B 1 343 ? 2.168 -15.810 12.586 1.00 25.45 335 ARG B CA 1
ATOM 5656 C C . ARG B 1 343 ? 1.618 -14.407 12.781 1.00 28.40 335 ARG B C 1
ATOM 5657 O O . ARG B 1 343 ? 1.362 -14.001 13.912 1.00 30.35 335 ARG B O 1
ATOM 5665 N N . VAL B 1 344 ? 1.442 -13.670 11.685 1.00 31.87 336 VAL B N 1
ATOM 5666 C CA . VAL B 1 344 ? 1.039 -12.258 11.760 1.00 28.87 336 VAL B CA 1
ATOM 5667 C C . VAL B 1 344 ? -0.437 -12.048 11.413 1.00 28.42 336 VAL B C 1
ATOM 5668 O O . VAL B 1 344 ? -0.865 -12.373 10.297 1.00 27.96 336 VAL B O 1
ATOM 5672 N N . ASN B 1 345 ? -1.201 -11.502 12.362 1.00 25.63 337 ASN B N 1
ATOM 5673 C CA . ASN B 1 345 ? -2.634 -11.245 12.169 1.00 26.03 337 ASN B CA 1
ATOM 5674 C C . ASN B 1 345 ? -3.334 -12.480 11.649 1.00 26.78 337 ASN B C 1
ATOM 5675 O O . ASN B 1 345 ? -3.967 -12.446 10.587 1.00 26.04 337 ASN B O 1
ATOM 5680 N N . VAL B 1 346 ? -3.215 -13.570 12.400 1.00 24.33 338 VAL B N 1
ATOM 5681 C CA . VAL B 1 346 ? -3.653 -14.883 11.919 1.00 21.99 338 VAL B CA 1
ATOM 5682 C C . VAL B 1 346 ? -5.175 -14.998 11.795 1.00 23.77 338 VAL B C 1
ATOM 5683 O O . VAL B 1 346 ? -5.675 -15.867 11.078 1.00 28.38 338 VAL B O 1
ATOM 5687 N N . ASN B 1 347 ? -5.903 -14.128 12.489 1.00 23.11 339 ASN B N 1
ATOM 5688 C CA . ASN B 1 347 ? -7.361 -14.145 12.432 1.00 25.00 339 ASN B CA 1
ATOM 5689 C C . ASN B 1 347 ? -7.915 -12.944 11.671 1.00 25.88 339 ASN B C 1
ATOM 5690 O O . ASN B 1 347 ? -9.069 -12.560 11.851 1.00 25.82 339 ASN B O 1
ATOM 5695 N N . GLY B 1 348 ? -7.086 -12.366 10.804 1.00 26.07 340 GLY B N 1
ATOM 5696 C CA . GLY B 1 348 ? -7.449 -11.139 10.118 1.00 27.31 340 GLY B CA 1
ATOM 5697 C C . GLY B 1 348 ? -7.115 -9.893 10.920 1.00 27.21 340 GLY B C 1
ATOM 5698 O O . GLY B 1 348 ? -6.778 -9.957 12.112 1.00 28.30 340 GLY B O 1
ATOM 5699 N N . GLY B 1 349 ? -7.221 -8.741 10.267 1.00 24.07 341 GLY B N 1
ATOM 5700 C CA . GLY B 1 349 ? -6.905 -7.482 10.911 1.00 21.95 341 GLY B CA 1
ATOM 5701 C C . GLY B 1 349 ? -7.875 -6.397 10.487 1.00 20.78 341 GLY B C 1
ATOM 5702 O O . GLY B 1 349 ? -8.874 -6.679 9.815 1.00 23.97 341 GLY B O 1
ATOM 5703 N N . ALA B 1 350 ? -7.546 -5.153 10.833 1.00 19.74 342 ALA B N 1
ATOM 5704 C CA . ALA B 1 350 ? -8.474 -4.026 10.697 1.00 22.80 342 ALA B CA 1
ATOM 5705 C C . ALA B 1 350 ? -8.994 -3.790 9.277 1.00 22.01 342 ALA B C 1
ATOM 5706 O O . ALA B 1 350 ? -10.066 -3.198 9.097 1.00 22.85 342 ALA B O 1
ATOM 5708 N N . ILE B 1 351 ? -8.252 -4.237 8.266 1.00 21.24 343 ILE B N 1
ATOM 5709 C CA . ILE B 1 351 ? -8.757 -4.123 6.911 1.00 20.54 343 ILE B CA 1
ATOM 5710 C C . ILE B 1 351 ? -10.066 -4.903 6.764 1.00 24.82 343 ILE B C 1
ATOM 5711 O O . ILE B 1 351 ? -10.980 -4.457 6.070 1.00 22.96 343 ILE B O 1
ATOM 5716 N N . ALA B 1 352 ? -10.155 -6.063 7.418 1.00 24.33 344 ALA B N 1
ATOM 5717 C CA . ALA B 1 352 ? -11.356 -6.896 7.335 1.00 25.07 344 ALA B CA 1
ATOM 5718 C C . ALA B 1 352 ? -12.287 -6.705 8.518 1.00 23.14 344 ALA B C 1
ATOM 5719 O O . ALA B 1 352 ? -13.503 -6.747 8.358 1.00 24.65 344 ALA B O 1
ATOM 5721 N N . LEU B 1 353 ? -11.709 -6.526 9.705 1.00 21.83 345 LEU B N 1
ATOM 5722 C CA . LEU B 1 353 ? -12.483 -6.555 10.945 1.00 21.06 345 LEU B CA 1
ATOM 5723 C C . LEU B 1 353 ? -12.958 -5.169 11.386 1.00 23.37 345 LEU B C 1
ATOM 5724 O O . LEU B 1 353 ? -13.865 -5.059 12.213 1.00 24.70 345 LEU B O 1
ATOM 5729 N N . GLY B 1 354 ? -12.340 -4.116 10.858 1.00 23.84 346 GLY B N 1
ATOM 5730 C CA . GLY B 1 354 ? -12.659 -2.757 11.284 1.00 22.01 346 GLY B CA 1
ATOM 5731 C C . GLY B 1 354 ? -11.695 -2.211 12.331 1.00 20.42 346 GLY B C 1
ATOM 5732 O O . GLY B 1 354 ? -10.926 -2.961 12.949 1.00 21.73 346 GLY B O 1
ATOM 5733 N N . HIS B 1 355 ? -11.751 -0.898 12.548 1.00 20.10 347 HIS B N 1
ATOM 5734 C CA . HIS B 1 355 ? -10.786 -0.208 13.400 1.00 17.99 347 HIS B CA 1
ATOM 5735 C C . HIS B 1 355 ? -11.484 0.952 14.095 1.00 20.13 347 HIS B C 1
ATOM 5736 O O . HIS B 1 355 ? -11.354 2.099 13.683 1.00 20.19 347 HIS B O 1
ATOM 5743 N N . PRO B 1 356 ? -12.264 0.652 15.147 1.00 17.74 348 PRO B N 1
ATOM 5744 C CA . PRO B 1 356 ? -12.745 1.754 15.986 1.00 18.33 348 PRO B CA 1
ATOM 5745 C C . PRO B 1 356 ? -11.539 2.235 16.773 1.00 18.38 348 PRO B C 1
ATOM 5746 O O . PRO B 1 356 ? -11.064 1.549 17.683 1.00 19.55 348 PRO B O 1
ATOM 5750 N N . VAL B 1 357 ? -11.036 3.407 16.410 1.00 20.43 349 VAL B N 1
ATOM 5751 C CA . VAL B 1 357 ? -9.661 3.747 16.743 1.00 19.65 349 VAL B CA 1
ATOM 5752 C C . VAL B 1 357 ? -9.280 3.608 18.219 1.00 19.77 349 VAL B C 1
ATOM 5753 O O . VAL B 1 357 ? -8.263 2.975 18.524 1.00 20.83 349 VAL B O 1
ATOM 5757 N N . GLY B 1 358 ? -10.080 4.152 19.134 1.00 16.91 350 GLY B N 1
ATOM 5758 C CA . GLY B 1 358 ? -9.720 4.074 20.549 1.00 16.10 350 GLY B CA 1
ATOM 5759 C C . GLY B 1 358 ? -9.879 2.691 21.166 1.00 16.87 350 GLY B C 1
ATOM 5760 O O . GLY B 1 358 ? -9.286 2.373 22.215 1.00 18.03 350 GLY B O 1
ATOM 5761 N N . CYS B 1 359 ? -10.685 1.864 20.515 1.00 17.86 351 CYS B N 1
ATOM 5762 C CA . CYS B 1 359 ? -10.939 0.508 20.973 1.00 17.10 351 CYS B CA 1
ATOM 5763 C C . CYS B 1 359 ? -9.831 -0.459 20.577 1.00 19.84 351 CYS B C 1
ATOM 5764 O O . CYS B 1 359 ? -9.480 -1.369 21.337 1.00 19.35 351 CYS B O 1
ATOM 5767 N N . THR B 1 360 ? -9.265 -0.262 19.393 1.00 17.68 352 THR B N 1
ATOM 5768 C CA . THR B 1 360 ? -8.465 -1.329 18.788 1.00 17.09 352 THR B CA 1
ATOM 5769 C C . THR B 1 360 ? -7.324 -1.870 19.664 1.00 15.06 352 THR B C 1
ATOM 5770 O O . THR B 1 360 ? -7.052 -3.075 19.649 1.00 18.15 352 THR B O 1
ATOM 5774 N N . GLY B 1 361 ? -6.648 -0.996 20.407 1.00 17.85 353 GLY B N 1
ATOM 5775 C CA . GLY B 1 361 ? -5.534 -1.430 21.238 1.00 19.83 353 GLY B CA 1
ATOM 5776 C C . GLY B 1 361 ? -5.923 -2.479 22.261 1.00 19.19 353 GLY B C 1
ATOM 5777 O O . GLY B 1 361 ? -5.169 -3.428 22.515 1.00 18.52 353 GLY B O 1
ATOM 5778 N N . SER B 1 362 ? -7.091 -2.309 22.871 1.00 18.20 354 SER B N 1
ATOM 5779 C CA . SER B 1 362 ? -7.573 -3.305 23.820 1.00 16.68 354 SER B CA 1
ATOM 5780 C C . SER B 1 362 ? -8.104 -4.515 23.071 1.00 17.11 354 SER B C 1
ATOM 5781 O O . SER B 1 362 ? -8.003 -5.653 23.544 1.00 20.49 354 SER B O 1
ATOM 5784 N N . ARG B 1 363 ? -8.686 -4.264 21.903 1.00 17.49 355 ARG B N 1
ATOM 5785 C CA . ARG B 1 363 ? -9.184 -5.336 21.044 1.00 16.11 355 ARG B CA 1
ATOM 5786 C C . ARG B 1 363 ? -8.032 -6.279 20.648 1.00 18.52 355 ARG B C 1
ATOM 5787 O O . ARG B 1 363 ? -8.201 -7.506 20.657 1.00 18.08 355 ARG B O 1
ATOM 5795 N N . LEU B 1 364 ? -6.869 -5.726 20.293 1.00 19.71 356 LEU B N 1
ATOM 5796 C CA . LEU B 1 364 ? -5.750 -6.561 19.833 1.00 18.63 356 LEU B CA 1
ATOM 5797 C C . LEU B 1 364 ? -5.153 -7.395 20.972 1.00 17.95 356 LEU B C 1
ATOM 5798 O O . LEU B 1 364 ? -4.745 -8.544 20.765 1.00 19.54 356 LEU B O 1
ATOM 5803 N N . ILE B 1 365 ? -5.104 -6.820 22.174 1.00 17.56 357 ILE B N 1
ATOM 5804 C CA . ILE B 1 365 ? -4.630 -7.575 23.326 1.00 19.05 357 ILE B CA 1
ATOM 5805 C C . ILE B 1 365 ? -5.609 -8.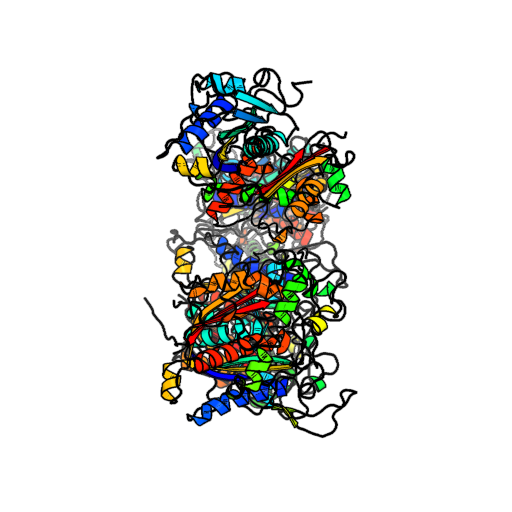710 23.613 1.00 22.89 357 ILE B C 1
ATOM 5806 O O . ILE B 1 365 ? -5.200 -9.839 23.899 1.00 21.99 357 ILE B O 1
ATOM 5811 N N . THR B 1 366 ? -6.900 -8.415 23.509 1.00 18.09 358 THR B N 1
ATOM 5812 C CA . THR B 1 366 ? -7.927 -9.442 23.675 1.00 19.20 358 THR B CA 1
ATOM 5813 C C . THR B 1 366 ? -7.780 -10.563 22.644 1.00 21.21 358 THR B C 1
ATOM 5814 O O . THR B 1 366 ? -7.760 -11.753 22.990 1.00 20.67 358 THR B O 1
ATOM 5818 N N . THR B 1 367 ? -7.689 -10.184 21.376 1.00 19.02 359 THR B N 1
ATOM 5819 C CA . THR B 1 367 ? -7.582 -11.165 20.298 1.00 21.84 359 THR B CA 1
ATOM 5820 C C . THR B 1 367 ? -6.303 -12.001 20.431 1.00 23.44 359 THR B C 1
ATOM 5821 O O . THR B 1 367 ? -6.333 -13.219 20.264 1.00 23.84 359 THR B O 1
ATOM 5825 N N . ALA B 1 368 ? -5.191 -11.348 20.757 1.00 19.72 360 ALA B N 1
ATOM 5826 C CA . ALA B 1 368 ? -3.909 -12.038 20.881 1.00 20.12 360 ALA B CA 1
ATOM 5827 C C . ALA B 1 368 ? -3.928 -13.065 22.011 1.00 22.41 360 ALA B C 1
ATOM 5828 O O . ALA B 1 368 ? -3.464 -14.196 21.835 1.00 23.24 360 ALA B O 1
ATOM 5830 N N . LEU B 1 369 ? -4.443 -12.673 23.176 1.00 25.27 361 LEU B N 1
ATOM 5831 C CA . LEU B 1 369 ? -4.515 -13.607 24.302 1.00 23.38 361 LEU B CA 1
ATOM 5832 C C . LEU B 1 369 ? -5.335 -14.840 23.945 1.00 24.34 361 LEU B C 1
ATOM 5833 O O . LEU B 1 369 ? -4.921 -15.971 24.217 1.00 21.68 361 LEU B O 1
ATOM 5838 N N . HIS B 1 370 ? -6.500 -14.634 23.338 1.00 21.67 362 HIS B N 1
ATOM 5839 C CA . HIS B 1 370 ? -7.365 -15.774 23.008 1.00 24.69 362 HIS B CA 1
ATOM 5840 C C . HIS B 1 370 ? -6.747 -16.690 21.951 1.00 22.07 362 HIS B C 1
ATOM 5841 O O . HIS B 1 370 ? -6.987 -17.901 21.947 1.00 24.14 362 HIS B O 1
ATOM 5848 N N . GLU B 1 371 ? -5.953 -16.121 21.049 1.00 21.91 363 GLU B N 1
ATOM 5849 C CA . GLU B 1 371 ? -5.295 -16.948 20.035 1.00 23.01 363 GLU B CA 1
ATOM 5850 C C . GLU B 1 371 ? -4.163 -17.760 20.666 1.00 25.17 363 GLU B C 1
ATOM 5851 O O . GLU B 1 371 ? -3.997 -18.936 20.366 1.00 26.04 363 GLU B O 1
ATOM 5857 N N . LEU B 1 372 ? -3.392 -17.138 21.555 1.00 26.66 364 LEU B N 1
ATOM 5858 C CA . LEU B 1 372 ? -2.396 -17.892 22.315 1.00 27.37 364 LEU B CA 1
ATOM 5859 C C . LEU B 1 372 ? -3.052 -19.066 23.060 1.00 24.90 364 LEU B C 1
ATOM 5860 O O . LEU B 1 372 ? -2.525 -20.184 23.074 1.00 28.62 364 LEU B O 1
ATOM 5865 N N . GLU B 1 373 ? -4.194 -18.820 23.699 1.00 23.89 365 GLU B N 1
ATOM 5866 C CA . GLU B 1 373 ? -4.879 -19.888 24.422 1.00 27.38 365 GLU B CA 1
ATOM 5867 C C . GLU B 1 373 ? -5.404 -20.968 23.477 1.00 25.41 365 GLU B C 1
ATOM 5868 O O . GLU B 1 373 ? -5.265 -22.170 23.745 1.00 25.44 365 GLU B O 1
ATOM 5874 N N . ARG B 1 374 ? -5.991 -20.543 22.363 1.00 23.90 366 ARG B N 1
ATOM 5875 C CA . ARG B 1 374 ? -6.564 -21.497 21.409 1.00 30.54 366 ARG B CA 1
ATOM 5876 C C . ARG B 1 374 ? -5.504 -22.473 20.905 1.00 29.22 366 ARG B C 1
ATOM 5877 O O . ARG B 1 374 ? -5.770 -23.659 20.717 1.00 29.38 366 ARG B O 1
ATOM 5885 N N . THR B 1 375 ? -4.293 -21.965 20.701 1.00 31.45 367 THR B N 1
ATOM 5886 C CA . THR B 1 375 ? -3.220 -22.759 20.114 1.00 33.11 367 THR B CA 1
ATOM 5887 C C . THR B 1 375 ? -2.226 -23.286 21.153 1.00 32.47 367 THR B C 1
ATOM 5888 O O . THR B 1 375 ? -1.250 -23.955 20.804 1.00 34.08 367 THR B O 1
ATOM 5892 N N . ASP B 1 376 ? -2.481 -22.991 22.424 1.00 32.97 368 ASP B N 1
ATOM 5893 C CA . ASP B 1 376 ? -1.570 -23.384 23.501 1.00 31.60 368 ASP B CA 1
ATOM 5894 C C . ASP B 1 376 ? -0.135 -22.897 23.249 1.00 29.67 368 ASP B C 1
ATOM 5895 O O . ASP B 1 376 ? 0.832 -23.653 23.401 1.00 38.40 368 ASP B O 1
ATOM 5900 N N . GLN B 1 377 ? -0.009 -21.631 22.866 1.00 27.31 369 GLN B N 1
ATOM 5901 C CA . GLN B 1 377 ? 1.293 -21.011 22.670 1.00 30.10 369 GLN B CA 1
ATOM 5902 C C . GLN B 1 377 ? 1.544 -19.997 23.775 1.00 29.51 369 GLN B C 1
ATOM 5903 O O . GLN B 1 377 ? 0.691 -19.820 24.650 1.00 34.10 369 GLN B O 1
ATOM 5909 N N . SER B 1 378 ? 2.704 -19.340 23.747 1.00 31.35 370 SER B N 1
ATOM 5910 C CA . SER B 1 378 ? 3.180 -18.620 24.932 1.00 32.38 370 SER B CA 1
ATOM 5911 C C . SER B 1 378 ? 3.286 -17.104 24.796 1.00 28.60 370 SER B C 1
ATOM 5912 O O . SER B 1 378 ? 2.868 -16.368 25.696 1.00 27.92 370 SER B O 1
ATOM 5915 N N . LEU B 1 379 ? 3.852 -16.639 23.682 1.00 29.26 371 LEU B N 1
ATOM 5916 C CA . LEU B 1 379 ? 4.217 -15.225 23.531 1.00 24.91 371 LEU B CA 1
ATOM 5917 C C . LEU B 1 379 ? 3.515 -14.531 22.367 1.00 25.83 371 LEU B C 1
ATOM 5918 O O . LEU B 1 379 ? 3.445 -15.079 21.257 1.00 27.00 371 LEU B O 1
ATOM 5923 N N . ALA B 1 380 ? 3.015 -13.322 22.611 1.00 24.65 372 ALA B N 1
ATOM 5924 C CA . ALA B 1 380 ? 2.415 -12.522 21.544 1.00 25.19 372 ALA B CA 1
ATOM 5925 C C . ALA B 1 380 ? 2.971 -11.106 21.585 1.00 27.43 372 ALA B C 1
ATOM 5926 O O . ALA B 1 380 ? 3.272 -10.572 22.665 1.00 25.30 372 ALA B O 1
ATOM 5928 N N . LEU B 1 381 ? 3.115 -10.510 20.403 1.00 24.86 373 LEU B N 1
ATOM 5929 C CA . LEU B 1 381 ? 3.539 -9.121 20.279 1.00 20.70 373 LEU B CA 1
ATOM 5930 C C . LEU B 1 381 ? 2.390 -8.336 19.681 1.00 22.48 373 LEU B C 1
ATOM 5931 O O . LEU B 1 381 ? 1.798 -8.760 18.674 1.00 22.71 373 LEU B O 1
ATOM 5936 N N . ILE B 1 382 ? 2.068 -7.206 20.301 1.00 21.55 374 ILE B N 1
ATOM 5937 C CA . ILE B 1 382 ? 1.029 -6.321 19.795 1.00 19.30 374 ILE B CA 1
ATOM 5938 C C . ILE B 1 382 ? 1.693 -4.982 19.487 1.00 22.48 374 ILE B C 1
ATOM 5939 O O . ILE B 1 382 ? 2.402 -4.432 20.336 1.00 22.44 374 ILE B O 1
ATOM 5944 N N . THR B 1 383 ? 1.491 -4.467 18.276 1.00 20.05 375 THR B N 1
ATOM 5945 C CA . THR B 1 383 ? 2.148 -3.215 17.886 1.00 22.41 375 THR B CA 1
ATOM 5946 C C . THR B 1 383 ? 1.217 -2.391 16.992 1.00 22.93 375 THR B C 1
ATOM 5947 O O . THR B 1 383 ? 0.543 -2.933 16.108 1.00 25.10 375 THR B O 1
ATOM 5951 N N . MET B 1 384 ? 1.142 -1.092 17.256 1.00 20.31 376 MET B N 1
ATOM 5952 C CA . MET B 1 384 ? 0.236 -0.219 16.509 1.00 18.52 376 MET B CA 1
ATOM 5953 C C . MET B 1 384 ? 0.891 1.099 16.155 1.00 21.14 376 MET B C 1
ATOM 5954 O O . MET B 1 384 ? 1.602 1.694 16.987 1.00 21.30 376 MET B O 1
ATOM 5959 N N . CYS B 1 385 ? 0.647 1.556 14.926 1.00 20.41 377 CYS B N 1
ATOM 5960 C CA . CYS B 1 385 ? 1.003 2.921 14.548 1.00 21.08 377 CYS B CA 1
ATOM 5961 C C . CYS B 1 385 ? -0.034 3.855 15.159 1.00 22.17 377 CYS B C 1
ATOM 5962 O O . CYS B 1 385 ? -1.129 3.420 15.550 1.00 23.31 377 CYS B O 1
ATOM 5965 N N . ALA B 1 386 ? 0.310 5.132 15.275 1.00 20.17 378 ALA B N 1
ATOM 5966 C CA . ALA B 1 386 ? -0.596 6.085 15.906 1.00 21.88 378 ALA B CA 1
ATOM 5967 C C . ALA B 1 386 ? -0.324 7.510 15.488 1.00 21.62 378 ALA B C 1
ATOM 5968 O O . ALA B 1 386 ? 0.821 7.882 15.178 1.00 21.96 378 ALA B O 1
ATOM 5970 N N . GLY B 1 387 ? -1.385 8.313 15.495 1.00 23.02 379 GLY B N 1
ATOM 5971 C CA . GLY B 1 387 ? -1.287 9.718 15.145 1.00 22.02 379 GLY B CA 1
ATOM 5972 C C . GLY B 1 387 ? -0.317 10.473 16.031 1.00 21.22 379 GLY B C 1
ATOM 5973 O O . GLY B 1 387 ? -0.059 10.069 17.177 1.00 20.55 379 GLY B O 1
ATOM 5974 N N . GLY B 1 388 ? 0.216 11.571 15.506 1.00 18.80 380 GLY B N 1
ATOM 5975 C CA . GLY B 1 388 ? 1.243 12.336 16.199 1.00 24.45 380 GLY B CA 1
ATOM 5976 C C . GLY B 1 388 ? 2.595 11.644 16.118 1.00 28.33 380 GLY B C 1
ATOM 5977 O O . GLY B 1 388 ? 3.532 11.984 16.846 1.00 26.78 380 GLY B O 1
ATOM 5978 N N . ALA B 1 389 ? 2.696 10.673 15.213 1.00 22.82 381 ALA B N 1
ATOM 5979 C CA . ALA B 1 389 ? 3.930 9.916 15.020 1.00 21.96 381 ALA B CA 1
ATOM 5980 C C . ALA B 1 389 ? 4.351 9.201 16.309 1.00 21.71 381 ALA B C 1
ATOM 5981 O O . ALA B 1 389 ? 5.411 9.489 16.893 1.00 22.57 381 ALA B O 1
ATOM 5983 N N . LEU B 1 390 ? 3.500 8.270 16.732 1.00 20.19 382 LEU B N 1
ATOM 5984 C CA . LEU B 1 390 ? 3.713 7.464 17.933 1.00 20.12 382 LEU B CA 1
ATOM 5985 C C . LEU B 1 390 ? 3.494 5.998 17.597 1.00 20.78 382 LEU B C 1
ATOM 5986 O O . LEU B 1 390 ? 2.897 5.677 16.562 1.00 22.04 382 LEU B O 1
ATOM 5991 N N . SER B 1 391 ? 3.961 5.100 18.465 1.00 20.11 383 SER B N 1
ATOM 5992 C CA . SER B 1 391 ? 3.615 3.682 18.319 1.00 20.31 383 SER B CA 1
ATOM 5993 C C . SER B 1 391 ? 3.676 2.968 19.662 1.00 21.47 383 SER B C 1
ATOM 5994 O O . SER B 1 391 ? 4.633 3.146 20.427 1.00 21.93 383 SER B O 1
ATOM 5997 N N . THR B 1 392 ? 2.645 2.174 19.947 1.00 18.71 384 THR B N 1
ATOM 5998 C CA . THR B 1 392 ? 2.619 1.338 21.140 1.00 21.79 384 THR B CA 1
ATOM 5999 C C . THR B 1 392 ? 3.088 -0.075 20.814 1.00 24.19 384 THR B C 1
ATOM 6000 O O . THR B 1 392 ? 2.819 -0.599 19.723 1.00 23.32 384 THR B O 1
ATOM 6004 N N . GLY B 1 393 ? 3.776 -0.696 21.767 1.00 20.49 385 GLY B N 1
ATOM 6005 C CA . GLY B 1 393 ? 4.184 -2.077 21.621 1.00 22.78 385 GLY B CA 1
ATOM 6006 C C . GLY B 1 393 ? 4.022 -2.816 22.934 1.00 23.27 385 GLY B C 1
ATOM 6007 O O . GLY B 1 393 ? 4.275 -2.252 24.006 1.00 23.86 385 GLY B O 1
ATOM 6008 N N . THR B 1 394 ? 3.601 -4.077 22.853 1.00 22.57 386 THR B N 1
ATOM 6009 C CA . THR B 1 394 ? 3.513 -4.921 24.037 1.00 24.37 386 THR B CA 1
ATOM 6010 C C . THR B 1 394 ? 3.939 -6.328 23.675 1.00 24.20 386 THR B C 1
ATOM 6011 O O . THR B 1 394 ? 3.575 -6.835 22.609 1.00 23.20 386 THR B O 1
ATOM 6015 N N . ILE B 1 395 ? 4.694 -6.973 24.559 1.00 21.02 387 ILE B N 1
ATOM 6016 C CA . ILE B 1 395 ? 4.855 -8.421 24.463 1.00 22.99 387 ILE B CA 1
ATOM 6017 C C . ILE B 1 395 ? 4.140 -9.013 25.674 1.00 24.68 387 ILE B C 1
ATOM 6018 O O . ILE B 1 395 ? 4.423 -8.631 26.812 1.00 22.23 387 ILE B O 1
ATOM 6023 N N . ILE B 1 396 ? 3.202 -9.926 25.443 1.00 22.87 388 ILE B N 1
ATOM 6024 C CA . ILE B 1 396 ? 2.537 -10.596 26.556 1.00 25.25 388 ILE B CA 1
ATOM 6025 C C . ILE B 1 396 ? 2.915 -12.073 26.558 1.00 28.30 388 ILE B C 1
ATOM 6026 O O . ILE B 1 396 ? 3.279 -12.638 25.518 1.00 24.75 388 ILE B O 1
ATOM 6031 N N . GLU B 1 397 ? 2.842 -12.695 27.730 1.00 23.75 389 GLU B N 1
ATOM 6032 C CA . GLU B 1 397 ? 3.110 -14.123 27.845 1.00 25.75 389 GLU B CA 1
ATOM 6033 C C . GLU B 1 397 ? 1.971 -14.803 28.602 1.00 29.28 389 GLU B C 1
ATOM 6034 O O . GLU B 1 397 ? 1.428 -14.240 29.558 1.00 27.30 389 GLU B O 1
ATOM 6040 N N . ARG B 1 398 ? 1.602 -16.007 28.176 1.00 26.99 390 ARG B N 1
ATOM 6041 C CA . ARG B 1 398 ? 0.610 -16.776 28.922 1.00 28.55 390 ARG B CA 1
ATOM 6042 C C . ARG B 1 398 ? 1.229 -17.325 30.199 1.00 35.76 390 ARG B C 1
ATOM 6043 O O . ARG B 1 398 ? 2.422 -17.641 30.244 1.00 36.26 390 ARG B O 1
ATOM 6051 N N . ILE B 1 399 ? 0.413 -17.419 31.240 1.00 36.69 391 ILE B N 1
ATOM 6052 C CA . ILE B 1 399 ? 0.832 -17.997 32.511 1.00 36.61 391 ILE B CA 1
ATOM 6053 C C . ILE B 1 399 ? 0.301 -19.420 32.605 1.00 45.50 391 ILE B C 1
ATOM 6054 O O . ILE B 1 399 ? -0.896 -19.645 32.418 1.00 56.79 391 ILE B O 1
ATOM 6059 N N . MET C 1 9 ? -60.975 -21.777 23.456 1.00 68.53 1 MET C N 1
ATOM 6060 C CA . MET C 1 9 ? -60.278 -21.245 24.621 1.00 67.81 1 MET C CA 1
ATOM 6061 C C . MET C 1 9 ? -58.985 -20.533 24.233 1.00 61.46 1 MET C C 1
ATOM 6062 O O . MET C 1 9 ? -58.983 -19.327 23.977 1.00 69.06 1 MET C O 1
ATOM 6067 N N . GLY C 1 10 ? -57.886 -21.279 24.183 1.00 47.51 2 GLY C N 1
ATOM 6068 C CA . GLY C 1 10 ? -56.585 -20.671 23.961 1.00 36.77 2 GLY C CA 1
ATOM 6069 C C . GLY C 1 10 ? -56.069 -20.696 22.532 1.00 36.05 2 GLY C C 1
ATOM 6070 O O . GLY C 1 10 ? -56.456 -21.557 21.738 1.00 38.45 2 GLY C O 1
ATOM 6071 N N . TYR C 1 11 ? -55.190 -19.744 22.215 1.00 30.50 3 TYR C N 1
ATOM 6072 C CA . TYR C 1 11 ? -54.565 -19.645 20.899 1.00 30.70 3 TYR C CA 1
ATOM 6073 C C . TYR C 1 11 ? -53.056 -19.753 21.045 1.00 24.99 3 TYR C C 1
ATOM 6074 O O . TYR C 1 11 ? -52.368 -18.749 21.249 1.00 26.23 3 TYR C O 1
ATOM 6083 N N . PRO C 1 12 ? -52.526 -20.981 20.944 1.00 25.12 4 PRO C N 1
ATOM 6084 C CA . PRO C 1 12 ? -51.110 -21.213 21.245 1.00 21.98 4 PRO C CA 1
ATOM 6085 C C . PRO C 1 12 ? -50.175 -20.582 20.224 1.00 25.02 4 PRO C C 1
ATOM 6086 O O . PRO C 1 12 ? -50.350 -20.783 19.009 1.00 23.00 4 PRO C O 1
ATOM 6090 N N . VAL C 1 13 ? -49.193 -19.826 20.714 1.00 20.20 5 VAL C N 1
ATOM 6091 C CA . VAL C 1 13 ? -48.172 -19.237 19.848 1.00 20.94 5 VAL C CA 1
ATOM 6092 C C . VAL C 1 13 ? -46.785 -19.464 20.453 1.00 23.56 5 VAL C C 1
ATOM 6093 O O . VAL C 1 13 ? -46.629 -19.543 21.678 1.00 21.93 5 VAL C O 1
ATOM 6097 N N . ILE C 1 14 ? -45.773 -19.576 19.601 1.00 20.56 6 ILE C N 1
ATOM 6098 C CA . ILE C 1 14 ? -44.391 -19.601 20.078 1.00 18.39 6 ILE C CA 1
ATOM 6099 C C . ILE C 1 14 ? -43.912 -18.183 20.358 1.00 17.70 6 ILE C C 1
ATOM 6100 O O . ILE C 1 14 ? -44.149 -17.280 19.544 1.00 22.94 6 ILE C O 1
ATOM 6105 N N . VAL C 1 15 ? -43.255 -17.975 21.505 1.00 17.69 7 VAL C N 1
ATOM 6106 C CA . VAL C 1 15 ? -42.687 -16.656 21.831 1.00 18.70 7 VAL C CA 1
ATOM 6107 C C . VAL C 1 15 ? -41.160 -16.656 21.946 1.00 21.58 7 VAL C C 1
ATOM 6108 O O . VAL C 1 15 ? -40.529 -15.605 21.816 1.00 23.89 7 VAL C O 1
ATOM 6112 N N . GLU C 1 16 ? -40.575 -17.824 22.210 1.00 21.91 8 GLU C N 1
ATOM 6113 C CA A GLU C 1 16 ? -39.123 -17.955 22.263 0.39 21.93 8 GLU C CA 1
ATOM 6114 C CA B GLU C 1 16 ? -39.127 -17.957 22.272 0.61 22.06 8 GLU C CA 1
ATOM 6115 C C . GLU C 1 16 ? -38.719 -19.399 21.995 1.00 23.14 8 GLU C C 1
ATOM 6116 O O . GLU C 1 16 ? -39.470 -20.329 22.276 1.00 19.70 8 GLU C O 1
ATOM 6127 N N . ALA C 1 17 ? -37.532 -19.587 21.429 1.00 20.70 9 ALA C N 1
ATOM 6128 C CA . ALA C 1 17 ? -37.034 -20.935 21.161 1.00 18.13 9 ALA C CA 1
ATOM 6129 C C . ALA C 1 17 ? -35.520 -20.905 21.188 1.00 20.73 9 ALA C C 1
ATOM 6130 O O . ALA C 1 17 ? -34.908 -19.948 20.707 1.00 23.02 9 ALA C O 1
ATOM 6132 N N . THR C 1 18 ? -34.901 -21.930 21.765 1.00 22.28 10 THR C N 1
ATOM 6133 C CA . THR C 1 18 ? -33.442 -21.920 21.844 1.00 20.49 10 THR C CA 1
ATOM 6134 C C . THR C 1 18 ? -32.929 -23.348 21.930 1.00 20.14 10 THR C C 1
ATOM 6135 O O . THR C 1 18 ? -33.674 -24.257 22.280 1.00 17.15 10 THR C O 1
ATOM 6139 N N . ARG C 1 19 ? -31.666 -23.557 21.587 1.00 22.08 11 ARG C N 1
ATOM 6140 C CA . ARG C 1 19 ? -31.109 -24.902 21.647 1.00 19.19 11 ARG C CA 1
ATOM 6141 C C . ARG C 1 19 ? -29.654 -24.850 22.082 1.00 19.52 11 ARG C C 1
ATOM 6142 O O . ARG C 1 19 ? -28.982 -23.832 21.912 1.00 20.97 11 ARG C O 1
ATOM 6150 N N . SER C 1 20 ? -29.170 -25.948 22.651 1.00 19.06 12 SER C N 1
ATOM 6151 C CA . SER C 1 20 ? -27.744 -26.058 22.901 1.00 18.98 12 SER C CA 1
ATOM 6152 C C . SER C 1 20 ? -27.063 -26.341 21.574 1.00 19.34 12 SER C C 1
ATOM 6153 O O . SER C 1 20 ? -27.689 -26.865 20.637 1.00 20.88 12 SER C O 1
ATOM 6156 N N . PRO C 1 21 ? -25.768 -26.027 21.493 1.00 19.80 13 PRO C N 1
ATOM 6157 C CA . PRO C 1 21 ? -24.998 -26.630 20.407 1.00 20.79 13 PRO C CA 1
ATOM 6158 C C . PRO C 1 21 ? -25.118 -28.144 20.549 1.00 21.00 13 PRO C C 1
ATOM 6159 O O . PRO C 1 21 ? -25.441 -28.637 21.628 1.00 22.02 13 PRO C O 1
ATOM 6163 N N . ILE C 1 22 ? -24.886 -28.882 19.468 1.00 20.91 14 ILE C N 1
ATOM 6164 C CA . ILE C 1 22 ? -24.985 -30.330 19.548 1.00 20.33 14 ILE C CA 1
ATOM 6165 C C . ILE C 1 22 ? -23.579 -30.931 19.574 1.00 22.98 14 ILE C C 1
ATOM 6166 O O . ILE C 1 22 ? -22.777 -30.693 18.667 1.00 25.85 14 ILE C O 1
ATOM 6171 N N . GLY C 1 23 ? -23.290 -31.726 20.604 1.00 23.20 15 GLY C N 1
ATOM 6172 C CA . GLY C 1 23 ? -21.981 -32.352 20.726 1.00 25.14 15 GLY C CA 1
ATOM 6173 C C . GLY C 1 23 ? -21.946 -33.743 20.126 1.00 26.49 15 GLY C C 1
ATOM 6174 O O . GLY C 1 23 ? -22.968 -34.429 20.070 1.00 24.07 15 GLY C O 1
ATOM 6175 N N . LYS C 1 24 ? -20.773 -34.165 19.674 1.00 24.80 16 LYS C N 1
ATOM 6176 C CA . LYS C 1 24 ? -20.597 -35.528 19.180 1.00 24.53 16 LYS C CA 1
ATOM 6177 C C . LYS C 1 24 ? -20.550 -36.506 20.349 1.00 29.04 16 LYS C C 1
ATOM 6178 O O . LYS C 1 24 ? -20.381 -36.098 21.504 1.00 28.45 16 LYS C O 1
ATOM 6184 N N . ARG C 1 25 ? -20.696 -37.792 20.049 1.00 30.41 17 ARG C N 1
ATOM 6185 C CA . ARG C 1 25 ? -20.559 -38.839 21.061 1.00 36.01 17 ARG C CA 1
ATOM 6186 C C . ARG C 1 25 ? -19.197 -38.731 21.753 1.00 30.99 17 ARG C C 1
ATOM 6187 O O . ARG C 1 25 ? -18.155 -38.652 21.088 1.00 33.77 17 ARG C O 1
ATOM 6195 N N . ASN C 1 26 ? -19.218 -38.702 23.085 1.00 30.99 18 ASN C N 1
ATOM 6196 C CA . ASN C 1 26 ? -18.008 -38.555 23.891 1.00 26.21 18 ASN C CA 1
ATOM 6197 C C . ASN C 1 26 ? -17.322 -37.227 23.611 1.00 28.80 18 ASN C C 1
ATOM 6198 O O . ASN C 1 26 ? -16.107 -37.089 23.801 1.00 35.56 18 ASN C O 1
ATOM 6203 N N . GLY C 1 27 ? -18.117 -36.252 23.168 1.00 29.22 19 GLY C N 1
ATOM 6204 C CA . GLY C 1 27 ? -17.586 -34.976 22.723 1.00 29.83 19 GLY C CA 1
ATOM 6205 C C . GLY C 1 27 ? -17.757 -33.855 23.730 1.00 30.97 19 GLY C C 1
ATOM 6206 O O . GLY C 1 27 ? -17.681 -34.070 24.948 1.00 29.28 19 GLY C O 1
ATOM 6207 N N . TRP C 1 28 ? -18.004 -32.656 23.213 1.00 29.70 20 TRP C N 1
ATOM 6208 C CA . TRP C 1 28 ? -17.887 -31.432 24.001 1.00 30.02 20 TRP C CA 1
ATOM 6209 C C . TRP C 1 28 ? -18.875 -31.314 25.155 1.00 22.56 20 TRP C C 1
ATOM 6210 O O . TRP C 1 28 ? -18.593 -30.616 26.138 1.00 26.03 20 TRP C O 1
ATOM 6221 N N . LEU C 1 29 ? -20.021 -31.978 25.042 1.00 23.66 21 LEU C N 1
ATOM 6222 C CA . LEU C 1 29 ? -21.047 -31.898 26.076 1.00 25.83 21 LEU C CA 1
ATOM 6223 C C . LEU C 1 29 ? -21.128 -33.173 26.910 1.00 22.48 21 LEU C C 1
ATOM 6224 O O . LEU C 1 29 ? -21.993 -33.287 27.776 1.00 24.92 21 LEU C O 1
ATOM 6229 N N . SER C 1 30 ? -20.234 -34.125 26.667 1.00 25.46 22 SER C N 1
ATOM 6230 C CA . SER C 1 30 ? -20.389 -35.457 27.265 1.00 26.85 22 SER C CA 1
ATOM 6231 C C . SER C 1 30 ? -20.060 -35.474 28.756 1.00 28.93 22 SER C C 1
ATOM 6232 O O . SER C 1 30 ? -20.380 -36.447 29.458 1.00 28.46 22 SER C O 1
ATOM 6235 N N . GLY C 1 31 ? -19.423 -34.408 29.236 1.00 26.24 23 GLY C N 1
ATOM 6236 C CA . GLY C 1 31 ? -19.111 -34.287 30.651 1.00 33.07 23 GLY C CA 1
ATOM 6237 C C . GLY C 1 31 ? -20.309 -33.834 31.468 1.00 28.44 23 GLY C C 1
ATOM 6238 O O . GLY C 1 31 ? -20.276 -33.860 32.703 1.00 29.04 23 GLY C O 1
ATOM 6239 N N . LEU C 1 32 ? -21.372 -33.410 30.788 1.00 24.35 24 LEU C N 1
ATOM 6240 C CA . LEU C 1 32 ? -22.581 -32.972 31.487 1.00 21.81 24 LEU C CA 1
ATOM 6241 C C . LEU C 1 32 ? -23.545 -34.118 31.719 1.00 26.96 24 LEU C C 1
ATOM 6242 O O . LEU C 1 32 ? -23.710 -34.992 30.869 1.00 30.05 24 LEU C O 1
ATOM 6247 N N . HIS C 1 33 ? -24.194 -34.105 32.874 1.00 25.47 25 HIS C N 1
ATOM 6248 C CA A HIS C 1 33 ? -25.297 -35.009 33.198 0.45 24.07 25 HIS C CA 1
ATOM 6249 C CA B HIS C 1 33 ? -25.253 -35.071 33.100 0.55 22.76 25 HIS C CA 1
ATOM 6250 C C . HIS C 1 33 ? -26.472 -34.636 32.304 1.00 20.28 25 HIS C C 1
ATOM 6251 O O . HIS C 1 33 ? -26.674 -33.453 32.033 1.00 21.38 25 HIS C O 1
ATOM 6264 N N . ALA C 1 34 ? -27.269 -35.610 31.871 1.00 23.17 26 ALA C N 1
ATOM 6265 C CA . ALA C 1 34 ? -28.408 -35.296 31.010 1.00 22.85 26 ALA C CA 1
ATOM 6266 C C . ALA C 1 34 ? -29.333 -34.259 31.639 1.00 22.42 26 ALA C C 1
ATOM 6267 O O . ALA C 1 34 ? -29.889 -33.403 30.942 1.00 21.30 26 ALA C O 1
ATOM 6269 N N . THR C 1 35 ? -29.520 -34.347 32.952 1.00 22.57 27 THR C N 1
ATOM 6270 C CA . THR C 1 35 ? -30.448 -33.448 33.639 1.00 18.40 27 THR C CA 1
ATOM 6271 C C . THR C 1 35 ? -29.868 -32.034 33.659 1.00 21.78 27 THR C C 1
ATOM 6272 O O . THR C 1 35 ? -30.610 -31.044 33.602 1.00 21.99 27 THR C O 1
ATOM 6276 N N . GLU C 1 36 ? -28.546 -31.938 33.759 1.00 20.53 28 GLU C N 1
ATOM 6277 C CA . GLU C 1 36 ? -27.869 -30.635 33.757 1.00 24.58 28 GLU C CA 1
ATOM 6278 C C . GLU C 1 36 ? -28.009 -29.950 32.389 1.00 26.03 28 GLU C C 1
ATOM 6279 O O . GLU C 1 36 ? -28.266 -28.743 32.307 1.00 24.68 28 GLU C O 1
ATOM 6285 N N . LEU C 1 37 ? -27.826 -30.722 31.320 1.00 22.37 29 LEU C N 1
ATOM 6286 C CA . LEU C 1 37 ? -27.939 -30.206 29.953 1.00 20.61 29 LEU C CA 1
ATOM 6287 C C . LEU C 1 37 ? -29.362 -29.721 29.654 1.00 20.00 29 LEU C C 1
ATOM 6288 O O . LEU C 1 37 ? -29.547 -28.618 29.132 1.00 20.30 29 LEU C O 1
ATOM 6293 N N . LEU C 1 38 ? -30.370 -30.528 29.977 1.00 18.66 30 LEU C N 1
ATOM 6294 C CA . LEU C 1 38 ? -31.742 -30.099 29.726 1.00 18.55 30 LEU C CA 1
ATOM 6295 C C . LEU C 1 38 ? -32.078 -28.897 30.591 1.00 18.54 30 LEU C C 1
ATOM 6296 O O . LEU C 1 38 ? -32.672 -27.912 30.114 1.00 19.49 30 LEU C O 1
ATOM 6301 N N . GLY C 1 39 ? -31.683 -28.970 31.862 1.00 19.94 31 GLY C N 1
ATOM 6302 C CA . GLY C 1 39 ? -31.964 -27.891 32.795 1.00 22.40 31 GLY C CA 1
ATOM 6303 C C . GLY C 1 39 ? -31.399 -26.574 32.292 1.00 23.97 31 GLY C C 1
ATOM 6304 O O . GLY C 1 39 ? -32.056 -25.525 32.396 1.00 21.51 31 GLY C O 1
ATOM 6305 N N . ALA C 1 40 ? -30.185 -26.612 31.747 1.00 19.84 32 ALA C N 1
ATOM 6306 C CA . ALA C 1 40 ? -29.563 -25.379 31.266 1.00 19.87 32 ALA C CA 1
ATOM 6307 C C . ALA C 1 40 ? -30.382 -24.746 30.137 1.00 21.38 32 ALA C C 1
ATOM 6308 O O . ALA C 1 40 ? -30.505 -23.512 30.055 1.00 22.81 32 ALA C O 1
ATOM 6310 N N . VAL C 1 41 ? -30.908 -25.587 29.255 1.00 20.25 33 VAL C N 1
ATOM 6311 C CA . VAL C 1 41 ? -31.673 -25.107 28.109 1.00 17.28 33 VAL C CA 1
ATOM 6312 C C . VAL C 1 41 ? -33.080 -24.635 28.517 1.00 20.31 33 VAL C C 1
ATOM 6313 O O . VAL C 1 41 ? -33.606 -23.662 27.969 1.00 19.50 33 VAL C O 1
ATOM 6317 N N . GLN C 1 42 ? -33.678 -25.307 29.494 1.00 19.46 34 GLN C N 1
ATOM 6318 C CA . GLN C 1 42 ? -34.973 -24.883 30.025 1.00 20.51 34 GLN C CA 1
ATOM 6319 C C . GLN C 1 42 ? -34.827 -23.503 30.631 1.00 21.05 34 GLN C C 1
ATOM 6320 O O . GLN C 1 42 ? -35.645 -22.609 30.398 1.00 20.53 34 GLN C O 1
ATOM 6326 N N . LYS C 1 43 ? -33.774 -23.317 31.417 1.00 18.73 35 LYS C N 1
ATOM 6327 C CA . LYS C 1 43 ? -33.549 -22.025 32.047 1.00 19.46 35 LYS C CA 1
ATOM 6328 C C . LYS C 1 43 ? -33.237 -20.985 30.979 1.00 22.58 35 LYS C C 1
ATOM 6329 O O . LYS C 1 43 ? -33.695 -19.839 31.062 1.00 21.44 35 LYS C O 1
ATOM 6335 N N . ALA C 1 44 ? -32.465 -21.382 29.966 1.00 20.80 36 ALA C N 1
ATOM 6336 C CA . ALA C 1 44 ? -32.050 -20.441 28.929 1.00 23.17 36 ALA C CA 1
ATOM 6337 C C . ALA C 1 44 ? -33.248 -19.886 28.159 1.00 20.70 36 ALA C C 1
ATOM 6338 O O . ALA C 1 44 ? -33.259 -18.706 27.805 1.00 24.48 36 ALA C O 1
ATOM 6340 N N . VAL C 1 45 ? -34.250 -20.721 27.886 1.00 19.64 37 VAL C N 1
ATOM 6341 C CA . VAL C 1 45 ? -35.384 -20.238 27.099 1.00 20.77 37 VAL C CA 1
ATOM 6342 C C . VAL C 1 45 ? -36.220 -19.261 27.924 1.00 24.66 37 VAL C C 1
ATOM 6343 O O . VAL C 1 45 ? -36.732 -18.276 27.389 1.00 21.96 37 VAL C O 1
ATOM 6347 N N . VAL C 1 46 ? -36.328 -19.515 29.228 1.00 20.51 38 VAL C N 1
ATOM 6348 C CA . VAL C 1 46 ? -37.003 -18.571 30.119 1.00 24.82 38 VAL C CA 1
ATOM 6349 C C . VAL C 1 46 ? -36.230 -17.257 30.241 1.00 26.31 38 VAL C C 1
ATOM 6350 O O . VAL C 1 46 ? -36.820 -16.170 30.153 1.00 24.42 38 VAL C O 1
ATOM 6354 N N . ASP C 1 47 ? -34.917 -17.335 30.454 1.00 19.75 39 ASP C N 1
ATOM 6355 C CA . ASP C 1 47 ? -34.122 -16.110 30.569 1.00 20.86 39 ASP C CA 1
ATOM 6356 C C . ASP C 1 47 ? -34.206 -15.259 29.304 1.00 29.26 39 ASP C C 1
ATOM 6357 O O . ASP C 1 47 ? -34.267 -14.029 29.371 1.00 26.35 39 ASP C O 1
ATOM 6362 N N . LYS C 1 48 ? -34.181 -15.922 28.150 1.00 27.31 40 LYS C N 1
ATOM 6363 C CA . LYS C 1 48 ? -34.205 -15.233 26.864 1.00 26.46 40 LYS C CA 1
ATOM 6364 C C . LYS C 1 48 ? -35.510 -14.443 26.759 1.00 22.95 40 LYS C C 1
ATOM 6365 O O . LYS C 1 48 ? -35.526 -13.301 26.313 1.00 29.19 40 LYS C O 1
ATOM 6371 N N . ALA C 1 49 ? -36.605 -15.056 27.198 1.00 22.51 41 ALA C N 1
ATOM 6372 C CA . ALA C 1 49 ? -37.912 -14.403 27.139 1.00 26.41 41 ALA C CA 1
ATOM 6373 C C . ALA C 1 49 ? -37.967 -13.248 28.127 1.00 29.03 41 ALA C C 1
ATOM 6374 O O . ALA C 1 49 ? -38.658 -12.247 27.899 1.00 33.36 41 ALA C O 1
ATOM 6376 N N . GLY C 1 50 ? -37.215 -13.380 29.217 1.00 31.33 42 GLY C N 1
ATOM 6377 C CA . GLY C 1 50 ? -37.167 -12.348 30.243 1.00 27.63 42 GLY C CA 1
ATOM 6378 C C . GLY C 1 50 ? -36.348 -11.107 29.916 1.00 35.26 42 GLY C C 1
ATOM 6379 O O . GLY C 1 50 ? -36.404 -10.123 30.658 1.00 39.53 42 GLY C O 1
ATOM 6380 N N . ILE C 1 51 ? -35.585 -11.134 28.821 1.00 33.64 43 ILE C N 1
ATOM 6381 C CA . ILE C 1 51 ? -34.735 -9.992 28.469 1.00 36.86 43 ILE C CA 1
ATOM 6382 C C . ILE C 1 51 ? -35.554 -8.718 28.269 1.00 39.00 43 ILE C C 1
ATOM 6383 O O . ILE C 1 51 ? -35.229 -7.660 28.820 1.00 40.33 43 ILE C O 1
ATOM 6388 N N . GLN C 1 52 ? -36.613 -8.817 27.472 1.00 43.05 44 GLN C N 1
ATOM 6389 C CA . GLN C 1 52 ? -37.437 -7.648 27.181 1.00 52.25 44 GLN C CA 1
ATOM 6390 C C . GLN C 1 52 ? -38.892 -7.820 27.622 1.00 52.74 44 GLN C C 1
ATOM 6391 O O . GLN C 1 52 ? -39.812 -7.308 26.979 1.00 51.42 44 GLN C O 1
ATOM 6397 N N . SER C 1 53 ? -39.093 -8.532 28.726 1.00 40.48 45 SER C N 1
ATOM 6398 C CA . SER C 1 53 ? -40.429 -8.702 29.292 1.00 38.45 45 SER C CA 1
ATOM 6399 C C . SER C 1 53 ? -40.342 -8.952 30.796 1.00 40.71 45 SER C C 1
ATOM 6400 O O . SER C 1 53 ? -39.247 -9.121 31.346 1.00 42.75 45 SER C O 1
ATOM 6403 N N . GLY C 1 54 ? -41.496 -8.986 31.456 1.00 39.25 46 GLY C N 1
ATOM 6404 C CA . GLY C 1 54 ? -41.534 -9.247 32.883 1.00 39.32 46 GLY C CA 1
ATOM 6405 C C . GLY C 1 54 ? -41.742 -10.721 33.184 1.00 43.83 46 GLY C C 1
ATOM 6406 O O . GLY C 1 54 ? -42.069 -11.091 34.314 1.00 44.96 46 GLY C O 1
ATOM 6407 N N . LEU C 1 55 ? -41.546 -11.568 32.178 1.00 33.60 47 LEU C N 1
ATOM 6408 C CA . LEU C 1 55 ? -41.768 -12.999 32.346 1.00 32.92 47 LEU C CA 1
ATOM 6409 C C . LEU C 1 55 ? -40.688 -13.672 33.198 1.00 33.61 47 LEU C C 1
ATOM 6410 O O . LEU C 1 55 ? -39.496 -13.383 33.045 1.00 29.51 47 LEU C O 1
ATOM 6415 N N . HIS C 1 56 ? -41.106 -14.583 34.077 1.00 32.63 48 HIS C N 1
ATOM 6416 C CA A HIS C 1 56 ? -40.133 -15.359 34.838 0.39 30.76 48 HIS C CA 1
ATOM 6417 C CA B HIS C 1 56 ? -40.207 -15.335 34.954 0.61 30.98 48 HIS C CA 1
ATOM 6418 C C . HIS C 1 56 ? -40.500 -16.836 34.873 1.00 26.32 48 HIS C C 1
ATOM 6419 O O . HIS C 1 56 ? -41.576 -17.229 34.417 1.00 25.70 48 HIS C O 1
ATOM 6432 N N . ALA C 1 57 ? -39.579 -17.667 35.371 1.00 22.33 49 ALA C N 1
ATOM 6433 C CA . ALA C 1 57 ? -39.756 -19.119 35.287 1.00 21.08 49 ALA C CA 1
ATOM 6434 C C . ALA C 1 57 ? -41.038 -19.579 35.980 1.00 18.91 49 ALA C C 1
ATOM 6435 O O . ALA C 1 57 ? -41.651 -20.565 35.562 1.00 22.53 49 ALA C O 1
ATOM 6437 N N . GLY C 1 58 ? -41.420 -18.884 37.050 1.00 21.26 50 GLY C N 1
ATOM 6438 C CA . GLY C 1 58 ? -42.597 -19.271 37.823 1.00 22.41 50 GLY C CA 1
ATOM 6439 C C . GLY C 1 58 ? -43.903 -19.039 37.079 1.00 25.71 50 GLY C C 1
ATOM 6440 O O . GLY C 1 58 ? -44.973 -19.500 37.506 1.00 25.53 50 GLY C O 1
ATOM 6441 N N . ASP C 1 59 ? -43.823 -18.319 35.962 1.00 21.35 51 ASP C N 1
ATOM 6442 C CA . ASP C 1 59 ? -45.003 -18.062 35.139 1.00 21.34 51 ASP C CA 1
ATOM 6443 C C . ASP C 1 59 ? -45.319 -19.232 34.216 1.00 19.80 51 ASP C C 1
ATOM 6444 O O . ASP C 1 59 ? -46.419 -19.309 33.664 1.00 21.44 51 ASP C O 1
ATOM 6449 N N . VAL C 1 60 ? -44.356 -20.138 34.038 1.00 22.25 52 VAL C N 1
ATOM 6450 C CA . VAL C 1 60 ? -44.575 -21.354 33.255 1.00 19.88 52 VAL C CA 1
ATOM 6451 C C . VAL C 1 60 ? -45.479 -22.283 34.056 1.00 18.62 52 VAL C C 1
ATOM 6452 O O . VAL C 1 60 ? -45.313 -22.409 35.270 1.00 20.52 52 VAL C O 1
ATOM 6456 N N . GLU C 1 61 ? -46.451 -22.920 33.406 1.00 16.47 53 GLU C N 1
ATOM 6457 C CA . GLU C 1 61 ? -47.368 -23.794 34.156 1.00 17.61 53 GLU C CA 1
ATOM 6458 C C . GLU C 1 61 ? -47.023 -25.277 34.010 1.00 17.72 53 GLU C C 1
ATOM 6459 O O . GLU C 1 61 ? -47.144 -26.048 34.971 1.00 18.77 53 GLU C O 1
ATOM 6465 N N . GLN C 1 62 ? -46.598 -25.677 32.814 1.00 15.77 54 GLN C N 1
ATOM 6466 C CA . GLN C 1 62 ? -46.157 -27.053 32.581 1.00 17.43 54 GLN C CA 1
ATOM 6467 C C . GLN C 1 62 ? -45.021 -27.096 31.584 1.00 17.60 54 GLN C C 1
ATOM 6468 O O . GLN C 1 62 ? -44.929 -26.257 30.697 1.00 20.52 54 GLN C O 1
ATOM 6474 N N . VAL C 1 63 ? -44.174 -28.105 31.759 1.00 15.21 55 VAL C N 1
ATOM 6475 C CA . VAL C 1 63 ? -43.090 -28.410 30.843 1.00 13.32 55 VAL C CA 1
ATOM 6476 C C . VAL C 1 63 ? -43.365 -29.815 30.320 1.00 17.58 55 VAL C C 1
ATOM 6477 O O . VAL C 1 63 ? -43.738 -30.708 31.078 1.00 17.86 55 VAL C O 1
ATOM 6481 N N . ILE C 1 64 ? -43.210 -30.024 29.022 1.00 14.03 56 ILE C N 1
ATOM 6482 C CA . ILE C 1 64 ? -43.298 -31.377 28.486 1.00 14.40 56 ILE C CA 1
ATOM 6483 C C . ILE C 1 64 ? -42.035 -31.586 27.671 1.00 15.45 56 ILE C C 1
ATOM 6484 O O . ILE C 1 64 ? -41.726 -30.776 26.785 1.00 15.58 56 ILE C O 1
ATOM 6489 N N . GLY C 1 65 ? -41.292 -32.649 27.979 1.00 17.41 57 GLY C N 1
ATOM 6490 C CA . GLY C 1 65 ? -40.030 -32.883 27.285 1.00 15.22 57 GLY C CA 1
ATOM 6491 C C . GLY C 1 65 ? -39.930 -34.258 26.658 1.00 18.01 57 GLY C C 1
ATOM 6492 O O . GLY C 1 65 ? -40.355 -35.247 27.253 1.00 18.02 57 GLY C O 1
ATOM 6493 N N . GLY C 1 66 ? -39.341 -34.325 25.465 1.00 17.33 58 GLY C N 1
ATOM 6494 C CA . GLY C 1 66 ? -39.148 -35.601 24.793 1.00 19.28 58 GLY C CA 1
ATOM 6495 C C . GLY C 1 66 ? -37.800 -36.191 25.165 1.00 20.12 58 GLY C C 1
ATOM 6496 O O . GLY C 1 66 ? -36.820 -35.453 25.351 1.00 19.87 58 GLY C O 1
ATOM 6497 N N . CYS C 1 67 ? -37.759 -37.513 25.307 1.00 18.59 59 CYS C N 1
ATOM 6498 C CA . CYS C 1 67 ? -36.520 -38.234 25.593 1.00 21.46 59 CYS C CA 1
ATOM 6499 C C . CYS C 1 67 ? -36.764 -39.684 25.217 1.00 21.53 59 CYS C C 1
ATOM 6500 O O . CYS C 1 67 ? -37.784 -40.256 25.601 1.00 23.03 59 CYS C O 1
ATOM 6503 N N . VAL C 1 68 ? -35.854 -40.273 24.448 1.00 22.07 60 VAL C N 1
ATOM 6504 C CA . VAL C 1 68 ? -36.086 -41.626 23.936 1.00 21.33 60 VAL C CA 1
ATOM 6505 C C . VAL C 1 68 ? -35.667 -42.725 24.909 1.00 26.08 60 VAL C C 1
ATOM 6506 O O . VAL C 1 68 ? -36.475 -43.584 25.275 1.00 24.97 60 VAL C O 1
ATOM 6510 N N . THR C 1 69 ? -34.403 -42.705 25.328 1.00 23.09 61 THR C N 1
ATOM 6511 C CA . THR C 1 69 ? -33.885 -43.790 26.158 1.00 25.57 61 THR C CA 1
ATOM 6512 C C . THR C 1 69 ? -34.018 -43.401 27.628 1.00 25.92 61 THR C C 1
ATOM 6513 O O . THR C 1 69 ? -33.094 -42.832 28.223 1.00 22.60 61 THR C O 1
ATOM 6517 N N . GLN C 1 70 ? -35.174 -43.699 28.217 1.00 22.86 62 GLN C N 1
ATOM 6518 C CA . GLN C 1 70 ? -35.454 -43.192 29.554 1.00 21.01 62 GLN C CA 1
ATOM 6519 C C . GLN C 1 70 ? -34.917 -44.144 30.614 1.00 23.79 62 GLN C C 1
ATOM 6520 O O . GLN C 1 70 ? -35.669 -44.791 31.350 1.00 22.63 62 GLN C O 1
ATOM 6526 N N . PHE C 1 71 ? -33.589 -44.200 30.669 1.00 22.68 63 PHE C N 1
ATOM 6527 C CA . PHE C 1 71 ? -32.863 -45.102 31.546 1.00 23.45 63 PHE C CA 1
ATOM 6528 C C . PHE C 1 71 ? -31.824 -44.303 32.314 1.00 25.80 63 PHE C C 1
ATOM 6529 O O . PHE C 1 71 ? -31.276 -43.321 31.794 1.00 22.61 63 PHE C O 1
ATOM 6537 N N . GLY C 1 72 ? -31.541 -44.722 33.543 1.00 25.46 64 GLY C N 1
ATOM 6538 C CA . GLY C 1 72 ? -30.469 -44.112 34.311 1.00 28.89 64 GLY C CA 1
ATOM 6539 C C . GLY C 1 72 ? -30.683 -42.626 34.485 1.00 26.75 64 GLY C C 1
ATOM 6540 O O . GLY C 1 72 ? -31.754 -42.198 34.942 1.00 26.48 64 GLY C O 1
ATOM 6541 N N . GLU C 1 73 ? -29.686 -41.822 34.126 1.00 28.82 65 GLU C N 1
ATOM 6542 C CA . GLU C 1 73 ? -29.854 -40.391 34.342 1.00 29.50 65 GLU C CA 1
ATOM 6543 C C . GLU C 1 73 ? -30.966 -39.799 33.478 1.00 25.89 65 GLU C C 1
ATOM 6544 O O . GLU C 1 73 ? -31.367 -38.651 33.681 1.00 27.20 65 GLU C O 1
ATOM 6550 N N . GLN C 1 74 ? -31.497 -40.584 32.540 1.00 22.43 66 GLN C N 1
ATOM 6551 C CA . GLN C 1 74 ? -32.637 -40.113 31.746 1.00 19.34 66 GLN C CA 1
ATOM 6552 C C . GLN C 1 74 ? -33.975 -40.738 32.155 1.00 20.77 66 GLN C C 1
ATOM 6553 O O . GLN C 1 74 ? -34.985 -40.563 31.474 1.00 21.87 66 GLN C O 1
ATOM 6559 N N . SER C 1 75 ? -33.989 -41.448 33.278 1.00 20.62 67 SER C N 1
ATOM 6560 C CA . SER C 1 75 ? -35.229 -42.034 33.773 1.00 21.48 67 SER C CA 1
ATOM 6561 C C . SER C 1 75 ? -35.896 -41.104 34.793 1.00 22.92 67 SER C C 1
ATOM 6562 O O . SER C 1 75 ? -35.395 -40.009 35.081 1.00 22.46 67 SER C O 1
ATOM 6565 N N . ASN C 1 76 ? -37.035 -41.539 35.317 1.00 19.57 68 ASN C N 1
ATOM 6566 C CA . ASN C 1 76 ? -37.720 -40.827 36.395 1.00 25.27 68 ASN C CA 1
ATOM 6567 C C . ASN C 1 76 ? -38.159 -39.412 36.046 1.00 23.81 68 ASN C C 1
ATOM 6568 O O . ASN C 1 76 ? -37.990 -38.487 36.844 1.00 20.87 68 ASN C O 1
ATOM 6573 N N . ASN C 1 77 ? -38.742 -39.252 34.865 1.00 17.06 69 ASN C N 1
ATOM 6574 C CA . ASN C 1 77 ? -39.270 -37.959 34.430 1.00 16.71 69 ASN C CA 1
ATOM 6575 C C . ASN C 1 77 ? -38.174 -36.913 34.380 1.00 17.91 69 ASN C C 1
ATOM 6576 O O . ASN C 1 77 ? -38.176 -35.953 35.146 1.00 17.89 69 ASN C O 1
ATOM 6581 N N . ILE C 1 78 ? -37.235 -37.091 33.454 1.00 15.16 70 ILE C N 1
ATOM 6582 C CA . ILE C 1 78 ? -36.106 -36.178 33.349 1.00 16.56 70 ILE C CA 1
ATOM 6583 C C . ILE C 1 78 ? -36.548 -34.728 33.169 1.00 16.62 70 ILE C C 1
ATOM 6584 O O . ILE C 1 78 ? -35.850 -33.806 33.601 1.00 18.86 70 ILE C O 1
ATOM 6589 N N . SER C 1 79 ? -37.702 -34.515 32.534 1.00 15.89 71 SER C N 1
ATOM 6590 C CA . SER C 1 79 ? -38.192 -33.142 32.367 1.00 18.12 71 SER C CA 1
ATOM 6591 C C . SER C 1 79 ? -38.315 -32.436 33.706 1.00 15.47 71 SER C C 1
ATOM 6592 O O . SER C 1 79 ? -37.916 -31.273 33.846 1.00 18.65 71 SER C O 1
ATOM 6595 N N . ARG C 1 80 ? -38.901 -33.133 34.675 1.00 14.98 72 ARG C N 1
ATOM 6596 C CA . ARG C 1 80 ? -39.026 -32.644 36.046 1.00 19.27 72 ARG C CA 1
ATOM 6597 C C . ARG C 1 80 ? -37.690 -32.553 36.779 1.00 18.56 72 ARG C C 1
ATOM 6598 O O . ARG C 1 80 ? -37.378 -31.535 37.408 1.00 16.76 72 ARG C O 1
ATOM 6606 N N . VAL C 1 81 ? -36.887 -33.611 36.711 1.00 17.02 73 VAL C N 1
ATOM 6607 C CA . VAL C 1 81 ? -35.605 -33.603 37.407 1.00 16.71 73 VAL C CA 1
ATOM 6608 C C . VAL C 1 81 ? -34.706 -32.466 36.907 1.00 18.49 73 VAL C C 1
ATOM 6609 O O . VAL C 1 81 ? -34.054 -31.781 37.701 1.00 18.85 73 VAL C O 1
ATOM 6613 N N . ALA C 1 82 ? -34.684 -32.251 35.590 1.00 18.37 74 ALA C N 1
ATOM 6614 C CA . ALA C 1 82 ? -33.878 -31.181 35.007 1.00 19.39 74 ALA C CA 1
ATOM 6615 C C . ALA C 1 82 ? -34.325 -29.813 35.525 1.00 21.08 74 ALA C C 1
ATOM 6616 O O . ALA C 1 82 ? -33.499 -28.975 35.885 1.00 20.69 74 ALA C O 1
ATOM 6618 N N . TRP C 1 83 ? -35.634 -29.601 35.559 1.00 19.24 75 TRP C N 1
ATOM 6619 C CA . TRP C 1 83 ? -36.211 -28.338 36.012 1.00 17.57 75 TRP C CA 1
ATOM 6620 C C . TRP C 1 83 ? -35.773 -28.025 37.442 1.00 21.82 75 TRP C C 1
ATOM 6621 O O . TRP C 1 83 ? -35.319 -26.911 37.735 1.00 20.86 75 TRP C O 1
ATOM 6632 N N . LEU C 1 84 ? -35.903 -29.006 38.336 1.00 19.50 76 LEU C N 1
ATOM 6633 C CA . LEU C 1 84 ? -35.511 -28.806 39.730 1.00 18.70 76 LEU C CA 1
ATOM 6634 C C . LEU C 1 84 ? -33.996 -28.654 39.870 1.00 22.41 76 LEU C C 1
ATOM 6635 O O . LEU C 1 84 ? -33.499 -27.847 40.679 1.00 23.05 76 LEU C O 1
ATOM 6640 N N . THR C 1 85 ? -33.262 -29.417 39.070 1.00 23.48 77 THR C N 1
ATOM 6641 C CA . THR C 1 85 ? -31.799 -29.360 39.054 1.00 26.26 77 THR C CA 1
ATOM 6642 C C . THR C 1 85 ? -31.274 -27.957 38.757 1.00 26.99 77 THR C C 1
ATOM 6643 O O . THR C 1 85 ? -30.296 -27.490 39.366 1.00 28.28 77 THR C O 1
ATOM 6647 N N . ALA C 1 86 ? -31.925 -27.300 37.805 1.00 22.32 78 ALA C N 1
ATOM 6648 C CA . ALA C 1 86 ? -31.538 -25.971 37.355 1.00 23.25 78 ALA C CA 1
ATOM 6649 C C . ALA C 1 86 ? -31.981 -24.898 38.345 1.00 26.20 78 ALA C C 1
ATOM 6650 O O . ALA C 1 86 ? -31.711 -23.709 38.144 1.00 24.40 78 ALA C O 1
ATOM 6652 N N . GLY C 1 87 ? -32.679 -25.317 39.398 1.00 26.10 79 GLY C N 1
ATOM 6653 C CA . GLY C 1 87 ? -33.086 -24.404 40.451 1.00 23.11 79 GLY C CA 1
ATOM 6654 C C . GLY C 1 87 ? -34.356 -23.640 40.126 1.00 26.39 79 GLY C C 1
ATOM 6655 O O . GLY C 1 87 ? -34.615 -22.592 40.731 1.00 26.23 79 GLY C O 1
ATOM 6656 N N . LEU C 1 88 ? -35.149 -24.169 39.190 1.00 19.99 80 LEU C N 1
ATOM 6657 C CA . LEU C 1 88 ? -36.347 -23.476 38.716 1.00 19.66 80 LEU C CA 1
ATOM 6658 C C . LEU C 1 88 ? -37.530 -23.795 39.636 1.00 22.95 80 LEU C C 1
ATOM 6659 O O . LEU C 1 88 ? -37.474 -24.759 40.409 1.00 23.88 80 LEU C O 1
ATOM 6664 N N . PRO C 1 89 ? -38.582 -22.958 39.600 1.00 24.52 81 PRO C N 1
ATOM 6665 C CA . PRO C 1 89 ? -39.618 -23.042 40.646 1.00 23.31 81 PRO C CA 1
ATOM 6666 C C . PRO C 1 89 ? -40.323 -24.399 40.750 1.00 16.67 81 PRO C C 1
ATOM 6667 O O . PRO C 1 89 ? -40.724 -24.991 39.754 1.00 18.37 81 PRO C O 1
ATOM 6671 N N . GLU C 1 90 ? -40.535 -24.847 41.988 1.00 19.89 82 GLU C N 1
ATOM 6672 C CA A GLU C 1 90 ? -41.079 -26.179 42.273 0.46 21.95 82 GLU C CA 1
ATOM 6673 C CA B GLU C 1 90 ? -41.047 -26.196 42.204 0.54 20.38 82 GLU C CA 1
ATOM 6674 C C . GLU C 1 90 ? -42.517 -26.394 41.835 1.00 21.60 82 GLU C C 1
ATOM 6675 O O . GLU C 1 90 ? -42.932 -27.518 41.570 1.00 21.13 82 GLU C O 1
ATOM 6686 N N . HIS C 1 91 ? -43.305 -25.322 41.814 1.00 19.82 83 HIS C N 1
ATOM 6687 C CA . HIS C 1 91 ? -44.742 -25.470 41.533 1.00 20.03 83 HIS C CA 1
ATOM 6688 C C . HIS C 1 91 ? -45.084 -25.793 40.074 1.00 19.76 83 HIS C C 1
ATOM 6689 O O . HIS C 1 91 ? -46.221 -26.150 39.761 1.00 18.00 83 HIS C O 1
ATOM 6696 N N . VAL C 1 92 ? -44.107 -25.681 39.179 1.00 17.01 84 VAL C N 1
ATOM 6697 C CA . VAL C 1 92 ? -44.324 -25.943 37.756 1.00 17.32 84 VAL C CA 1
ATOM 6698 C C . VAL C 1 92 ? -44.411 -27.454 37.462 1.00 18.06 84 VAL C C 1
ATOM 6699 O O . VAL C 1 92 ? -43.533 -28.230 37.857 1.00 18.94 84 VAL C O 1
ATOM 6703 N N . GLY C 1 93 ? -45.465 -27.891 36.774 1.00 16.94 85 GLY C N 1
ATOM 6704 C CA . GLY C 1 93 ? -45.589 -29.312 36.452 1.00 19.26 85 GLY C CA 1
ATOM 6705 C C . GLY C 1 93 ? -44.689 -29.724 35.289 1.00 18.33 85 GLY C C 1
ATOM 6706 O O . GLY C 1 93 ? -44.283 -28.887 34.492 1.00 18.02 85 GLY C O 1
ATOM 6707 N N . ALA C 1 94 ? -44.360 -31.013 35.196 1.00 16.21 86 ALA C N 1
ATOM 6708 C CA . ALA C 1 94 ? -43.503 -31.498 34.105 1.00 15.12 86 ALA C CA 1
ATOM 6709 C C . ALA C 1 94 ? -43.807 -32.955 33.810 1.00 14.88 86 ALA C C 1
ATOM 6710 O O . ALA C 1 94 ? -44.093 -33.732 34.723 1.00 17.64 86 ALA C O 1
ATOM 6712 N N . THR C 1 95 ? -43.752 -33.294 32.522 1.00 16.37 87 THR C N 1
ATOM 6713 C CA . THR C 1 95 ? -44.009 -34.645 32.036 1.00 15.65 87 THR C CA 1
ATOM 6714 C C . THR C 1 95 ? -42.975 -34.955 30.949 1.00 15.92 87 THR C C 1
ATOM 6715 O O . THR C 1 95 ? -42.589 -34.066 30.201 1.00 18.59 87 THR C O 1
ATOM 6719 N N . THR C 1 96 ? -42.547 -36.212 30.855 1.00 14.21 88 THR C N 1
ATOM 6720 C CA . THR C 1 96 ? -41.596 -36.631 29.817 1.00 15.06 88 THR C CA 1
ATOM 6721 C C . THR C 1 96 ? -42.316 -37.573 28.864 1.00 15.38 88 THR C C 1
ATOM 6722 O O . THR C 1 96 ? -43.093 -38.435 29.284 1.00 19.87 88 THR C O 1
ATOM 6726 N N . VAL C 1 97 ? -42.073 -37.407 27.562 1.00 16.43 89 VAL C N 1
ATOM 6727 C CA . VAL C 1 97 ? -42.817 -38.197 26.583 1.00 16.72 89 VAL C CA 1
ATOM 6728 C C . VAL C 1 97 ? -41.896 -38.988 25.660 1.00 18.58 89 VAL C C 1
ATOM 6729 O O . VAL C 1 97 ? -40.764 -38.577 25.394 1.00 20.10 89 VAL C O 1
ATOM 6733 N N . ASP C 1 98 ? -42.405 -40.114 25.173 1.00 18.57 90 ASP C N 1
ATOM 6734 C CA . ASP C 1 98 ? -41.653 -40.989 24.277 1.00 21.15 90 ASP C CA 1
ATOM 6735 C C . ASP C 1 98 ? -42.509 -41.418 23.084 1.00 22.67 90 ASP C C 1
ATOM 6736 O O . ASP C 1 98 ? -43.429 -42.229 23.216 1.00 20.69 90 ASP C O 1
ATOM 6741 N N . CYS C 1 99 ? -42.218 -40.851 21.914 1.00 24.43 91 CYS C N 1
ATOM 6742 C CA . CYS C 1 99 ? -42.640 -41.469 20.661 1.00 22.08 91 CYS C CA 1
ATOM 6743 C C . CYS C 1 99 ? -41.395 -41.543 19.789 1.00 26.15 91 CYS C C 1
ATOM 6744 O O . CYS C 1 99 ? -41.390 -41.128 18.622 1.00 25.42 91 CYS C O 1
ATOM 6747 N N . GLN C 1 100 ? -40.333 -42.070 20.396 1.00 22.64 92 GLN C N 1
ATOM 6748 C CA . GLN C 1 100 ? -39.057 -42.282 19.723 1.00 25.91 92 GLN C CA 1
ATOM 6749 C C . GLN C 1 100 ? -38.498 -40.962 19.170 1.00 21.60 92 GLN C C 1
ATOM 6750 O O . GLN C 1 100 ? -38.613 -39.944 19.839 1.00 22.28 92 GLN C O 1
ATOM 6756 N N . SER C 1 101 ? -37.884 -40.939 17.989 1.00 25.04 93 SER C N 1
ATOM 6757 C CA A SER C 1 101 ? -37.260 -39.678 17.593 0.45 23.68 93 SER C CA 1
ATOM 6758 C CA B SER C 1 101 ? -37.285 -39.706 17.474 0.55 25.18 93 SER C CA 1
ATOM 6759 C C . SER C 1 101 ? -38.277 -38.560 17.355 1.00 25.18 93 SER C C 1
ATOM 6760 O O . SER C 1 101 ? -37.888 -37.394 17.249 1.00 25.73 93 SER C O 1
ATOM 6765 N N . GLY C 1 102 ? -39.568 -38.899 17.334 1.00 24.57 94 GLY C N 1
ATOM 6766 C CA . GLY C 1 102 ? -40.604 -37.881 17.221 1.00 24.24 94 GLY C CA 1
ATOM 6767 C C . GLY C 1 102 ? -40.869 -37.141 18.529 1.00 25.60 94 GLY C C 1
ATOM 6768 O O . GLY C 1 102 ? -41.641 -36.173 18.566 1.00 22.02 94 GLY C O 1
ATOM 6769 N N . SER C 1 103 ? -40.218 -37.572 19.605 1.00 20.97 95 SER C N 1
ATOM 6770 C CA . SER C 1 103 ? -40.571 -37.095 20.951 1.00 18.75 95 SER C CA 1
ATOM 6771 C C . SER C 1 103 ? -40.511 -35.582 21.168 1.00 23.18 95 SER C C 1
ATOM 6772 O O . SER C 1 103 ? -41.418 -34.997 21.768 1.00 20.34 95 SER C O 1
ATOM 6775 N N . GLY C 1 104 ? -39.433 -34.951 20.717 1.00 20.21 96 GLY C N 1
ATOM 6776 C CA . GLY C 1 104 ? -39.279 -33.520 20.924 1.00 17.68 96 GLY C CA 1
ATOM 6777 C C . GLY C 1 104 ? -40.276 -32.720 20.109 1.00 18.52 96 GLY C C 1
ATOM 6778 O O . GLY C 1 104 ? -40.623 -31.589 20.461 1.00 21.86 96 GLY C O 1
ATOM 6779 N N . GLN C 1 105 ? -40.736 -33.297 19.002 1.00 16.74 97 GLN C N 1
ATOM 6780 C CA . GLN C 1 105 ? -41.703 -32.606 18.162 1.00 17.68 97 GLN C CA 1
ATOM 6781 C C . GLN C 1 105 ? -43.097 -32.758 18.789 1.00 22.58 97 GLN C C 1
ATOM 6782 O O . GLN C 1 105 ? -43.844 -31.780 18.924 1.00 19.27 97 GLN C O 1
ATOM 6788 N N . GLN C 1 106 ? -43.432 -33.982 19.193 1.00 18.49 98 GLN C N 1
ATOM 6789 C CA . GLN C 1 106 ? -44.705 -34.238 19.878 1.00 20.49 98 GLN C CA 1
ATOM 6790 C C . GLN C 1 106 ? -44.826 -33.407 21.152 1.00 18.56 98 GLN C C 1
ATOM 6791 O O . GLN C 1 106 ? -45.926 -32.973 21.517 1.00 19.48 98 GLN C O 1
ATOM 6797 N N . ALA C 1 107 ? -43.709 -33.164 21.840 1.00 17.32 99 ALA C N 1
ATOM 6798 C CA . ALA C 1 107 ? -43.761 -32.340 23.051 1.00 18.60 99 ALA C CA 1
ATOM 6799 C C . ALA C 1 107 ? -44.369 -30.973 22.730 1.00 20.50 99 ALA C C 1
ATOM 6800 O O . ALA C 1 107 ? -45.163 -30.426 23.515 1.00 19.37 99 ALA C O 1
ATOM 6802 N N . ASN C 1 108 ? -43.997 -30.417 21.579 1.00 17.63 100 ASN C N 1
ATOM 6803 C CA . ASN C 1 108 ? -44.578 -29.150 21.139 1.00 15.71 100 ASN C CA 1
ATOM 6804 C C . ASN C 1 108 ? -46.063 -29.266 20.828 1.00 17.51 100 ASN C C 1
ATOM 6805 O O . ASN C 1 108 ? -46.862 -28.416 21.228 1.00 18.97 100 ASN C O 1
ATOM 6810 N N . HIS C 1 109 ? -46.436 -30.323 20.115 1.00 16.79 101 HIS C N 1
ATOM 6811 C CA . HIS C 1 109 ? -47.831 -30.551 19.773 1.00 17.86 101 HIS C CA 1
ATOM 6812 C C . HIS C 1 109 ? -48.675 -30.625 21.035 1.00 19.90 101 HIS C C 1
ATOM 6813 O O . HIS C 1 109 ? -49.806 -30.126 21.075 1.00 17.68 101 HIS C O 1
ATOM 6820 N N . LEU C 1 110 ? -48.124 -31.248 22.066 1.00 20.97 102 LEU C N 1
ATOM 6821 C CA . LEU C 1 110 ? -48.888 -31.487 23.292 1.00 18.35 102 LEU C CA 1
ATOM 6822 C C . LEU C 1 110 ? -49.047 -30.227 24.143 1.00 18.02 102 LEU C C 1
ATOM 6823 O O . LEU C 1 110 ? -50.104 -30.006 24.746 1.00 18.00 102 LEU C O 1
ATOM 6828 N N . ILE C 1 111 ? -47.997 -29.409 24.207 1.00 16.52 103 ILE C N 1
ATOM 6829 C CA . ILE C 1 111 ? -48.086 -28.139 24.910 1.00 16.54 103 ILE C CA 1
ATOM 6830 C C . ILE C 1 111 ? -49.124 -27.254 24.218 1.00 16.41 103 ILE C C 1
ATOM 6831 O O . ILE C 1 111 ? -49.943 -26.620 24.884 1.00 17.81 103 ILE C O 1
ATOM 6836 N N . ALA C 1 112 ? -49.094 -27.217 22.887 1.00 17.88 104 ALA C N 1
ATOM 6837 C CA . ALA C 1 112 ? -50.081 -26.435 22.139 1.00 19.36 104 ALA C CA 1
ATOM 6838 C C . ALA C 1 112 ? -51.494 -26.924 22.460 1.00 20.94 104 ALA C C 1
ATOM 6839 O O . ALA C 1 112 ? -52.421 -26.122 22.620 1.00 21.09 104 ALA C O 1
ATOM 6841 N N . GLY C 1 113 ? -51.651 -28.242 22.572 1.00 17.24 105 GLY C N 1
ATOM 6842 C CA . GLY C 1 113 ? -52.941 -28.824 22.918 1.00 17.99 105 GLY C CA 1
ATOM 6843 C C . GLY C 1 113 ? -53.426 -28.363 24.282 1.00 19.41 105 GLY C C 1
ATOM 6844 O O . GLY C 1 113 ? -54.603 -28.022 24.463 1.00 20.45 105 GLY C O 1
ATOM 6845 N N . LEU C 1 114 ? -52.537 -28.348 25.263 1.00 16.31 106 LEU C N 1
ATOM 6846 C CA . LEU C 1 114 ? -52.974 -27.928 26.592 1.00 16.46 106 LEU C CA 1
ATOM 6847 C C . LEU C 1 114 ? -53.371 -26.456 26.589 1.00 19.79 106 LEU C C 1
ATOM 6848 O O . LEU C 1 114 ? -54.293 -26.058 27.298 1.00 19.97 106 LEU C O 1
ATOM 6853 N N . ILE C 1 115 ? -52.679 -25.645 25.797 1.00 18.94 107 ILE C N 1
ATOM 6854 C CA . ILE C 1 115 ? -53.039 -24.234 25.696 1.00 19.11 107 ILE C CA 1
ATOM 6855 C C . ILE C 1 115 ? -54.385 -24.072 24.988 1.00 21.49 107 ILE C C 1
ATOM 6856 O O . ILE C 1 115 ? -55.236 -23.287 25.422 1.00 20.66 107 ILE C O 1
ATOM 6861 N N . ALA C 1 116 ? -54.585 -24.815 23.902 1.00 20.45 108 ALA C N 1
ATOM 6862 C CA . ALA C 1 116 ? -55.857 -24.765 23.187 1.00 24.43 108 ALA C CA 1
ATOM 6863 C C . ALA C 1 116 ? -57.025 -25.169 24.094 1.00 25.06 108 ALA C C 1
ATOM 6864 O O . ALA C 1 116 ? -58.123 -24.619 23.985 1.00 26.70 108 ALA C O 1
ATOM 6866 N N . ALA C 1 117 ? -56.790 -26.139 24.976 1.00 20.98 109 ALA C N 1
ATOM 6867 C CA . ALA C 1 117 ? -57.845 -26.650 25.846 1.00 23.43 109 ALA C CA 1
ATOM 6868 C C . ALA C 1 117 ? -58.151 -25.688 26.982 1.00 26.44 109 ALA C C 1
ATOM 6869 O O . ALA C 1 117 ? -59.114 -25.894 27.726 1.00 26.68 109 ALA C O 1
ATOM 6871 N N . GLY C 1 118 ? -57.320 -24.656 27.135 1.00 22.87 110 GLY C N 1
ATOM 6872 C CA . GLY C 1 118 ? -57.480 -23.729 28.244 1.00 21.49 110 GLY C CA 1
ATOM 6873 C C . GLY C 1 118 ? -56.946 -24.276 29.557 1.00 25.42 110 GLY C C 1
ATOM 6874 O O . GLY C 1 118 ? -57.200 -23.713 30.627 1.00 26.76 110 GLY C O 1
ATOM 6875 N N . ALA C 1 119 ? -56.204 -25.376 29.487 1.00 18.96 111 ALA C N 1
ATOM 6876 C CA . ALA C 1 119 ? -55.608 -25.963 30.685 1.00 22.04 111 ALA C CA 1
ATOM 6877 C C . ALA C 1 119 ? -54.474 -25.101 31.251 1.00 16.73 111 ALA C C 1
ATOM 6878 O O . ALA C 1 119 ? -54.349 -24.941 32.478 1.00 20.33 111 ALA C O 1
ATOM 6880 N N . ILE C 1 120 ? -53.631 -24.584 30.356 1.00 18.70 112 ILE C N 1
ATOM 6881 C CA . ILE C 1 120 ? -52.523 -23.719 30.766 1.00 16.57 112 ILE C CA 1
ATOM 6882 C C . ILE C 1 120 ? -52.433 -22.504 29.846 1.00 19.69 112 ILE C C 1
ATOM 6883 O O . ILE C 1 120 ? -52.950 -22.535 28.719 1.00 21.16 112 ILE C O 1
ATOM 6888 N N . ASP C 1 121 ? -51.779 -21.437 30.310 1.00 17.34 113 ASP C N 1
ATOM 6889 C CA . ASP C 1 121 ? -51.560 -20.273 29.455 1.00 21.17 113 ASP C CA 1
ATOM 6890 C C . ASP C 1 121 ? -50.102 -20.143 29.024 1.00 20.84 113 ASP C C 1
ATOM 6891 O O . ASP C 1 121 ? -49.795 -19.414 28.083 1.00 21.33 113 ASP C O 1
ATOM 6896 N N . VAL C 1 122 ? -49.208 -20.854 29.711 1.00 18.59 114 VAL C N 1
ATOM 6897 C CA . VAL C 1 122 ? -47.774 -20.745 29.436 1.00 18.47 114 VAL C CA 1
ATOM 6898 C C . VAL C 1 122 ? -47.159 -22.117 29.618 1.00 17.85 114 VAL C C 1
ATOM 6899 O O . VAL C 1 122 ? -47.349 -22.752 30.653 1.00 17.99 114 VAL C O 1
ATOM 6903 N N . GLY C 1 123 ? -46.426 -22.591 28.612 1.00 17.38 115 GLY C N 1
ATOM 6904 C CA . GLY C 1 123 ? -45.826 -23.905 28.722 1.00 14.49 115 GLY C CA 1
ATOM 6905 C C . GLY C 1 123 ? -44.506 -23.960 27.983 1.00 16.71 115 GLY C C 1
ATOM 6906 O O . GLY C 1 123 ? -44.242 -23.140 27.097 1.00 19.62 115 GLY C O 1
ATOM 6907 N N . ILE C 1 124 ? -43.655 -24.906 28.372 1.00 15.16 116 ILE C N 1
ATOM 6908 C CA . ILE C 1 124 ? -42.412 -25.134 27.635 1.00 15.61 116 ILE C CA 1
ATOM 6909 C C . ILE C 1 124 ? -42.426 -26.531 27.058 1.00 16.43 116 ILE C C 1
ATOM 6910 O O . ILE C 1 124 ? -42.733 -27.490 27.753 1.00 16.79 116 ILE C O 1
ATOM 6915 N N . ALA C 1 125 ? -42.110 -26.635 25.773 1.00 16.54 117 ALA C N 1
ATOM 6916 C CA . ALA C 1 125 ? -41.936 -27.933 25.122 1.00 17.63 117 ALA C CA 1
ATOM 6917 C C . ALA C 1 125 ? -40.446 -28.086 24.931 1.00 20.36 117 ALA C C 1
ATOM 6918 O O . ALA C 1 125 ? -39.789 -27.147 24.498 1.00 20.80 117 ALA C O 1
ATOM 6920 N N . CYS C 1 126 ? -39.902 -29.259 25.227 1.00 17.75 118 CYS C N 1
ATOM 6921 C CA . CYS C 1 126 ? -38.458 -29.411 25.061 1.00 17.32 118 CYS C CA 1
ATOM 6922 C C . CYS C 1 126 ? -38.069 -30.828 24.706 1.00 17.53 118 CYS C C 1
ATOM 6923 O O . CYS C 1 126 ? -38.918 -31.705 24.556 1.00 17.33 118 CYS C O 1
ATOM 6926 N N . GLY C 1 127 ? -36.772 -31.050 24.545 1.00 16.84 119 GLY C N 1
ATOM 6927 C CA . GLY C 1 127 ? -36.278 -32.387 24.258 1.00 18.62 119 GLY C CA 1
ATOM 6928 C C . GLY C 1 127 ? -34.835 -32.510 24.706 1.00 19.22 119 GLY C C 1
ATOM 6929 O O . GLY C 1 127 ? -34.090 -31.522 24.725 1.00 21.19 119 GLY C O 1
ATOM 6930 N N . ILE C 1 128 ? -34.440 -33.725 25.068 1.00 17.88 120 ILE C N 1
ATOM 6931 C CA . ILE C 1 128 ? -33.098 -33.981 25.572 1.00 16.81 120 ILE C CA 1
ATOM 6932 C C . ILE C 1 128 ? -32.648 -35.364 25.133 1.00 19.24 120 ILE C C 1
ATOM 6933 O O . ILE C 1 128 ? -33.431 -36.313 25.128 1.00 19.38 120 ILE C O 1
ATOM 6938 N N . GLU C 1 129 ? -31.387 -35.477 24.746 1.00 18.45 121 GLU C N 1
ATOM 6939 C CA . GLU C 1 129 ? -30.754 -36.788 24.688 1.00 22.02 121 GLU C CA 1
ATOM 6940 C C . GLU C 1 129 ? -29.271 -36.605 24.937 1.00 20.52 121 GLU C C 1
ATOM 6941 O O . GLU C 1 129 ? -28.622 -35.781 24.291 1.00 22.58 121 GLU C O 1
ATOM 6947 N N . ALA C 1 130 ? -28.734 -37.349 25.897 1.00 23.68 122 ALA C N 1
ATOM 6948 C CA . ALA C 1 130 ? -27.292 -37.326 26.130 1.00 23.08 122 ALA C CA 1
ATOM 6949 C C . ALA C 1 130 ? -26.792 -38.714 25.793 1.00 25.95 122 ALA C C 1
ATOM 6950 O O . ALA C 1 130 ? -26.572 -39.540 26.684 1.00 26.78 122 ALA C O 1
ATOM 6952 N N . MET C 1 131 ? -26.634 -38.970 24.500 1.00 25.78 123 MET C N 1
ATOM 6953 C CA . MET C 1 131 ? -26.349 -40.316 24.026 1.00 22.61 123 MET C CA 1
ATOM 6954 C C . MET C 1 131 ? -24.964 -40.787 24.432 1.00 28.65 123 MET C C 1
ATOM 6955 O O . MET C 1 131 ? -24.677 -41.979 24.379 1.00 28.48 123 MET C O 1
ATOM 6960 N N . SER C 1 132 ? -24.101 -39.855 24.830 1.00 26.32 124 SER C N 1
ATOM 6961 C CA . SER C 1 132 ? -22.771 -40.222 25.306 1.00 27.45 124 SER C CA 1
ATOM 6962 C C . SER C 1 132 ? -22.898 -40.978 26.614 1.00 27.03 124 SER C C 1
ATOM 6963 O O . SER C 1 132 ? -22.080 -41.851 26.929 1.00 33.99 124 SER C O 1
ATOM 6966 N N . ARG C 1 133 ? -23.937 -40.631 27.365 1.00 27.43 125 ARG C N 1
ATOM 6967 C CA . ARG C 1 133 ? -24.122 -41.130 28.717 1.00 31.13 125 ARG C CA 1
ATOM 6968 C C . ARG C 1 133 ? -25.200 -42.205 28.800 1.00 29.44 125 ARG C C 1
ATOM 6969 O O . ARG C 1 133 ? -25.127 -43.102 29.648 1.00 32.46 125 ARG C O 1
ATOM 6977 N N . VAL C 1 134 ? -26.198 -42.116 27.925 1.00 29.21 126 VAL C N 1
ATOM 6978 C CA . VAL C 1 134 ? -27.226 -43.156 27.846 1.00 25.76 126 VAL C CA 1
ATOM 6979 C C . VAL C 1 134 ? -27.451 -43.517 26.378 1.00 23.02 126 VAL C C 1
ATOM 6980 O O . VAL C 1 134 ? -28.137 -42.790 25.654 1.00 27.42 126 VAL C O 1
ATOM 6984 N N . GLY C 1 135 ? -26.859 -44.624 25.942 1.00 28.00 127 GLY C N 1
ATOM 6985 C CA . GLY C 1 135 ? -26.905 -45.012 24.545 1.00 31.01 127 GLY C CA 1
ATOM 6986 C C . GLY C 1 135 ? -28.183 -45.728 24.139 1.00 31.98 127 GLY C C 1
ATOM 6987 O O . GLY C 1 135 ? -28.936 -46.228 24.986 1.00 27.34 127 GLY C O 1
ATOM 6988 N N . LEU C 1 136 ? -28.428 -45.780 22.833 1.00 31.25 128 LEU C N 1
ATOM 6989 C CA . LEU C 1 136 ? -29.614 -46.447 22.306 1.00 29.60 128 LEU C CA 1
ATOM 6990 C C . LEU C 1 136 ? -29.652 -47.883 22.808 1.00 31.20 128 LEU C C 1
ATOM 6991 O O . LEU C 1 136 ? -28.629 -48.571 22.790 1.00 34.01 128 LEU C O 1
ATOM 6996 N N . GLY C 1 137 ? -30.824 -48.329 23.257 1.00 31.25 129 GLY C N 1
ATOM 6997 C CA . GLY C 1 137 ? -30.990 -49.708 23.690 1.00 34.74 129 GLY C CA 1
ATOM 6998 C C . GLY C 1 137 ? -30.698 -49.922 25.163 1.00 34.66 129 GLY C C 1
ATOM 6999 O O . GLY C 1 137 ? -30.942 -51.004 25.695 1.00 37.41 129 GLY C O 1
ATOM 7000 N N . ALA C 1 138 ? -30.187 -48.890 25.829 1.00 33.11 130 ALA C N 1
ATOM 7001 C CA . ALA C 1 138 ? -29.852 -49.002 27.245 1.00 27.22 130 ALA C CA 1
ATOM 7002 C C . ALA C 1 138 ? -31.116 -49.266 28.059 1.00 34.30 130 ALA C C 1
ATOM 7003 O O . ALA C 1 138 ? -31.055 -49.823 29.157 1.00 38.29 130 ALA C O 1
ATOM 7005 N N A ASN C 1 139 ? -32.258 -48.855 27.510 0.41 28.64 131 ASN C N 1
ATOM 7006 N N B ASN C 1 139 ? -32.259 -48.885 27.504 0.59 28.46 131 ASN C N 1
ATOM 7007 C CA A ASN C 1 139 ? -33.544 -48.975 28.193 0.41 28.12 131 ASN C CA 1
ATOM 7008 C CA B ASN C 1 139 ? -33.534 -49.064 28.184 0.59 25.23 131 ASN C CA 1
ATOM 7009 C C A ASN C 1 139 ? -34.157 -50.373 28.096 0.41 31.49 131 ASN C C 1
ATOM 7010 C C B ASN C 1 139 ? -34.145 -50.466 28.035 0.59 31.78 131 ASN C C 1
ATOM 7011 O O A ASN C 1 139 ? -35.150 -50.677 28.757 0.41 32.36 131 ASN C O 1
ATOM 7012 O O B ASN C 1 139 ? -35.184 -50.757 28.622 0.59 29.44 131 ASN C O 1
ATOM 7021 N N A ALA C 1 140 ? -33.570 -51.219 27.258 0.41 35.15 132 ALA C N 1
ATOM 7022 N N B ALA C 1 140 ? -33.509 -51.343 27.263 0.59 35.53 132 ALA C N 1
ATOM 7023 C CA A ALA C 1 140 ? -33.914 -52.633 27.276 0.41 35.70 132 ALA C CA 1
ATOM 7024 C CA B ALA C 1 140 ? -34.136 -52.638 26.970 0.59 33.83 132 ALA C CA 1
ATOM 7025 C C A ALA C 1 140 ? -32.757 -53.389 27.906 0.41 41.42 132 ALA C C 1
ATOM 7026 C C B ALA C 1 140 ? -33.612 -53.817 27.790 0.59 40.99 132 ALA C C 1
ATOM 7027 O O A ALA C 1 140 ? -31.593 -53.047 27.689 0.41 39.23 132 ALA C O 1
ATOM 7028 O O B ALA C 1 140 ? -34.318 -54.815 27.963 0.59 42.55 132 ALA C O 1
ATOM 7031 N N A GLY C 1 141 ? -33.070 -54.418 28.683 0.41 46.37 133 GLY C N 1
ATOM 7032 N N B GLY C 1 141 ? -32.374 -53.724 28.270 0.59 45.41 133 GLY C N 1
ATOM 7033 C CA A GLY C 1 141 ? -32.030 -55.230 29.274 0.41 49.88 133 GLY C CA 1
ATOM 7034 C CA B GLY C 1 141 ? -31.770 -54.831 28.993 0.59 49.37 133 GLY C CA 1
ATOM 7035 C C A GLY C 1 141 ? -31.092 -55.789 28.225 0.41 54.77 133 GLY C C 1
ATOM 7036 C C B GLY C 1 141 ? -30.951 -55.724 28.079 0.59 55.11 133 GLY C C 1
ATOM 7037 O O A GLY C 1 141 ? -31.185 -55.449 27.047 0.41 52.92 133 GLY C O 1
ATOM 7038 O O B GLY C 1 141 ? -31.027 -55.587 26.858 0.59 53.75 133 GLY C O 1
ATOM 7039 N N . PRO C 1 142 ? -30.182 -56.665 28.661 1.00 68.30 134 PRO C N 1
ATOM 7040 C CA . PRO C 1 142 ? -29.173 -57.383 27.871 1.00 77.23 134 PRO C CA 1
ATOM 7041 C C . PRO C 1 142 ? -29.769 -58.261 26.771 1.00 82.58 134 PRO C C 1
ATOM 7042 O O . PRO C 1 142 ? -29.238 -58.294 25.657 1.00 79.59 134 PRO C O 1
ATOM 7046 N N . ASP C 1 143 ? -30.843 -58.977 27.095 1.00 88.79 135 ASP C N 1
ATOM 7047 C CA . ASP C 1 143 ? -31.524 -59.847 26.139 1.00 52.33 135 ASP C CA 1
ATOM 7048 C C . ASP C 1 143 ? -32.775 -59.155 25.585 1.00 46.03 135 ASP C C 1
ATOM 7049 O O . ASP C 1 143 ? -33.801 -59.065 26.268 1.00 47.56 135 ASP C O 1
ATOM 7054 N N . ARG C 1 144 ? -32.684 -58.680 24.345 1.00 72.49 136 ARG C N 1
ATOM 7055 C CA . ARG C 1 144 ? -33.711 -57.813 23.770 1.00 63.26 136 ARG C CA 1
ATOM 7056 C C . ARG C 1 144 ? -34.925 -58.547 23.220 1.00 56.28 136 ARG C C 1
ATOM 7057 O O . ARG C 1 144 ? -36.016 -57.979 23.152 1.00 56.16 136 ARG C O 1
ATOM 7065 N N . SER C 1 145 ? -34.744 -59.801 22.820 1.00 48.04 137 SER C N 1
ATOM 7066 C CA . SER C 1 145 ? -35.876 -60.604 22.372 1.00 49.16 137 SER C CA 1
ATOM 7067 C C . SER C 1 145 ? -36.962 -60.628 23.451 1.00 50.11 137 SER C C 1
ATOM 7068 O O . SER C 1 145 ? -38.116 -60.970 23.183 1.00 56.21 137 SER C O 1
ATOM 7071 N N . LEU C 1 146 ? -36.583 -60.251 24.670 1.00 45.24 138 LEU C N 1
ATOM 7072 C CA . LEU C 1 146 ? -37.488 -60.275 25.814 1.00 44.49 138 LEU C CA 1
ATOM 7073 C C . LEU C 1 146 ? -38.493 -59.124 25.800 1.00 39.89 138 LEU C C 1
ATOM 7074 O O . LEU C 1 146 ? -39.552 -59.206 26.427 1.00 44.97 138 LEU C O 1
ATOM 7079 N N . ILE C 1 147 ? -38.172 -58.053 25.084 1.00 41.46 139 ILE C N 1
ATOM 7080 C CA . ILE C 1 147 ? -38.991 -56.843 25.180 1.00 41.30 139 ILE C CA 1
ATOM 7081 C C . ILE C 1 147 ? -40.243 -56.905 24.300 1.00 41.86 139 ILE C C 1
ATOM 7082 O O . ILE C 1 147 ? -41.103 -56.022 24.367 1.00 38.86 139 ILE C O 1
ATOM 7087 N N . ARG C 1 148 ? -40.342 -57.958 23.489 1.00 42.17 140 ARG C N 1
ATOM 7088 C CA . ARG C 1 148 ? -41.540 -58.220 22.691 1.00 43.37 140 ARG C CA 1
ATOM 7089 C C . ARG C 1 148 ? -42.197 -59.535 23.111 1.00 46.33 140 ARG C C 1
ATOM 7090 O O . ARG C 1 148 ? -41.534 -60.427 23.644 1.00 43.21 140 ARG C O 1
ATOM 7098 N N . ALA C 1 149 ? -43.500 -59.647 22.869 1.00 40.33 141 ALA C N 1
ATOM 7099 C CA . ALA C 1 149 ? -44.241 -60.871 23.164 1.00 42.94 141 ALA C CA 1
ATOM 7100 C C . ALA C 1 149 ? -43.955 -61.939 22.102 1.00 45.79 141 ALA C C 1
ATOM 7101 O O . ALA C 1 149 ? -43.604 -61.605 20.971 1.00 44.45 141 ALA C O 1
ATOM 7103 N N . GLN C 1 150 ? -44.107 -63.214 22.461 1.00 54.96 142 GLN C N 1
ATOM 7104 C CA A GLN C 1 150 ? -43.853 -64.305 21.520 1.00 58.95 142 GLN C CA 1
ATOM 7105 C C . GLN C 1 150 ? -44.756 -64.214 20.297 1.00 55.29 142 GLN C C 1
ATOM 7106 O O . GLN C 1 150 ? -44.359 -64.584 19.194 1.00 58.80 142 GLN C O 1
ATOM 7112 N N . SER C 1 151 ? -45.974 -63.723 20.498 1.00 49.71 143 SER C N 1
ATOM 7113 C CA . SER C 1 151 ? -46.931 -63.599 19.406 1.00 50.78 143 SER C CA 1
ATOM 7114 C C . SER C 1 151 ? -46.446 -62.615 18.336 1.00 51.24 143 SER C C 1
ATOM 7115 O O . SER C 1 151 ? -46.937 -62.639 17.206 1.00 47.89 143 SER C O 1
ATOM 7118 N N . TRP C 1 152 ? -45.477 -61.768 18.685 1.00 46.02 144 TRP C N 1
ATOM 7119 C CA . TRP C 1 152 ? -44.963 -60.756 17.760 1.00 43.20 144 TRP C CA 1
ATOM 7120 C C . TRP C 1 152 ? -44.505 -61.371 16.439 1.00 49.24 144 TRP C C 1
ATOM 7121 O O . TRP C 1 152 ? -43.557 -62.166 16.411 1.00 47.65 144 TRP C O 1
ATOM 7132 N N . ASP C 1 153 ? -45.173 -61.010 15.344 1.00 45.96 145 ASP C N 1
ATOM 7133 C CA . ASP C 1 153 ? -44.800 -61.528 14.028 1.00 50.56 145 ASP C CA 1
ATOM 7134 C C . ASP C 1 153 ? -44.839 -60.445 12.952 1.00 48.15 145 ASP C C 1
ATOM 7135 O O . ASP C 1 153 ? -45.289 -60.678 11.829 1.00 54.30 145 ASP C O 1
ATOM 7144 N N . ILE C 1 154 ? -44.356 -59.260 13.302 1.00 42.93 146 ILE C N 1
ATOM 7145 C CA . ILE C 1 154 ? -44.316 -58.152 12.361 1.00 39.57 146 ILE C CA 1
ATOM 7146 C C . ILE C 1 154 ? -42.887 -57.954 11.878 1.00 39.24 146 ILE C C 1
ATOM 7147 O O . ILE C 1 154 ? -41.954 -57.924 12.688 1.00 39.63 146 ILE C O 1
ATOM 7152 N N . ASP C 1 155 ? -42.713 -57.823 10.566 1.00 39.56 147 ASP C N 1
ATOM 7153 C CA . ASP C 1 155 ? -41.386 -57.640 9.998 1.00 39.58 147 ASP C CA 1
ATOM 7154 C C . ASP C 1 155 ? -40.907 -56.207 10.207 1.00 37.42 147 ASP C C 1
ATOM 7155 O O . ASP C 1 155 ? -40.870 -55.416 9.261 1.00 50.08 147 ASP C O 1
ATOM 7160 N N . LEU C 1 156 ? -40.535 -55.881 11.444 1.00 36.02 148 LEU C N 1
ATOM 7161 C CA . LEU C 1 156 ? -40.046 -54.548 11.786 1.00 34.16 148 LEU C CA 1
ATOM 7162 C C . LEU C 1 156 ? -38.528 -54.559 11.958 1.00 37.62 148 LEU C C 1
ATOM 7163 O O . LEU C 1 156 ? -38.015 -55.068 12.957 1.00 41.47 148 LEU C O 1
ATOM 7168 N N . PRO C 1 157 ? -37.800 -53.969 10.996 1.00 38.55 149 PRO C N 1
ATOM 7169 C CA . PRO C 1 157 ? -36.340 -54.087 10.976 1.00 38.62 149 PRO C CA 1
ATOM 7170 C C . PRO C 1 157 ? -35.693 -53.065 11.894 1.00 37.66 149 PRO C C 1
ATOM 7171 O O . PRO C 1 157 ? -36.361 -52.117 12.324 1.00 37.97 149 PRO C O 1
ATOM 7175 N N . ASN C 1 158 ? -34.413 -53.254 12.206 1.00 36.01 150 ASN C N 1
ATOM 7176 C CA . ASN C 1 158 ? -33.672 -52.220 12.921 1.00 38.90 150 ASN C CA 1
ATOM 7177 C C . ASN C 1 158 ? -33.484 -51.021 12.000 1.00 37.50 150 ASN C C 1
ATOM 7178 O O . ASN C 1 158 ? -33.850 -51.091 10.823 1.00 34.15 150 ASN C O 1
ATOM 7183 N N . GLN C 1 159 ? -32.919 -49.933 12.520 1.00 38.35 151 GLN C N 1
ATOM 7184 C CA . GLN C 1 159 ? -32.850 -48.691 11.756 1.00 35.00 151 GLN C CA 1
ATOM 7185 C C . GLN C 1 159 ? -31.936 -48.778 10.542 1.00 38.73 151 GLN C C 1
ATOM 7186 O O . GLN C 1 159 ? -32.184 -48.127 9.524 1.00 35.87 151 GLN C O 1
ATOM 7192 N N . PHE C 1 160 ? -30.877 -49.573 10.635 1.00 35.19 152 PHE C N 1
ATOM 7193 C CA . PHE C 1 160 ? -29.953 -49.661 9.510 1.00 36.80 152 PHE C CA 1
ATOM 7194 C C . PHE C 1 160 ? -30.557 -50.441 8.338 1.00 37.80 152 PHE C C 1
ATOM 7195 O O . PHE C 1 160 ? -30.393 -50.053 7.178 1.00 38.60 152 PHE C O 1
ATOM 7203 N N . GLU C 1 161 ? -31.250 -51.537 8.640 1.00 37.90 153 GLU C N 1
ATOM 7204 C CA A GLU C 1 161 ? -31.941 -52.321 7.617 0.43 43.37 153 GLU C CA 1
ATOM 7205 C CA B GLU C 1 161 ? -31.933 -52.317 7.608 0.57 42.89 153 GLU C CA 1
ATOM 7206 C C . GLU C 1 161 ? -33.073 -51.528 6.975 1.00 38.14 153 GLU C C 1
ATOM 7207 O O . GLU C 1 161 ? -33.331 -51.656 5.776 1.00 39.16 153 GLU C O 1
ATOM 7218 N N . ALA C 1 162 ? -33.767 -50.728 7.787 1.00 36.41 154 ALA C N 1
ATOM 7219 C CA . ALA C 1 162 ? -34.829 -49.869 7.277 1.00 35.88 154 ALA C CA 1
ATOM 7220 C C . ALA C 1 162 ? -34.262 -48.947 6.190 1.00 36.30 154 ALA C C 1
ATOM 7221 O O . ALA C 1 162 ? -34.834 -48.807 5.110 1.00 36.90 154 ALA C O 1
ATOM 7223 N N . ALA C 1 163 ? -33.134 -48.313 6.493 1.00 36.30 155 ALA C N 1
ATOM 7224 C CA . ALA C 1 163 ? -32.506 -47.386 5.560 1.00 37.02 155 ALA C CA 1
ATOM 7225 C C . ALA C 1 163 ? -32.224 -48.056 4.218 1.00 38.75 155 ALA C C 1
ATOM 7226 O O . ALA C 1 163 ? -32.336 -47.426 3.166 1.00 39.46 155 ALA C O 1
ATOM 7228 N N . GLU C 1 164 ? -31.853 -49.330 4.254 1.00 39.70 156 GLU C N 1
ATOM 7229 C CA . GLU C 1 164 ? -31.530 -50.042 3.023 1.00 41.52 156 GLU C CA 1
ATOM 7230 C C . GLU C 1 164 ? -32.792 -50.497 2.298 1.00 45.98 156 GLU C C 1
ATOM 7231 O O . GLU C 1 164 ? -32.846 -50.471 1.075 1.00 42.94 156 GLU C O 1
ATOM 7237 N N . ARG C 1 165 ? -33.816 -50.897 3.050 1.00 40.81 157 ARG C N 1
ATOM 7238 C CA . ARG C 1 165 ? -35.083 -51.262 2.432 1.00 41.09 157 ARG C CA 1
ATOM 7239 C C . ARG C 1 165 ? -35.694 -50.060 1.722 1.00 43.91 157 ARG C C 1
ATOM 7240 O O . ARG C 1 165 ? -36.238 -50.181 0.627 1.00 41.57 157 ARG C O 1
ATOM 7248 N N . ILE C 1 166 ? -35.607 -48.896 2.359 1.00 39.20 158 ILE C N 1
ATOM 7249 C CA . ILE C 1 166 ? -36.125 -47.674 1.767 1.00 38.85 158 ILE C CA 1
ATOM 7250 C C . ILE C 1 166 ? -35.347 -47.343 0.490 1.00 40.32 158 ILE C C 1
ATOM 7251 O O . ILE C 1 166 ? -35.933 -46.986 -0.536 1.00 43.10 158 ILE C O 1
ATOM 7256 N N . ALA C 1 167 ? -34.029 -47.491 0.548 1.00 40.98 159 ALA C N 1
ATOM 7257 C CA . ALA C 1 167 ? -33.196 -47.248 -0.624 1.00 42.51 159 ALA C CA 1
ATOM 7258 C C . ALA C 1 167 ? -33.597 -48.156 -1.792 1.00 46.45 159 ALA C C 1
ATOM 7259 O O . ALA C 1 167 ? -33.675 -47.703 -2.935 1.00 44.97 159 ALA C O 1
ATOM 7261 N N . LYS C 1 168 ? -33.849 -49.432 -1.510 1.00 44.36 160 LYS C N 1
ATOM 7262 C CA . LYS C 1 168 ? -34.201 -50.374 -2.569 1.00 46.31 160 LYS C CA 1
ATOM 7263 C C . LYS C 1 168 ? -35.581 -50.044 -3.126 1.00 45.77 160 LYS C C 1
ATOM 7264 O O . LYS C 1 168 ? -35.809 -50.114 -4.332 1.00 47.10 160 LYS C O 1
ATOM 7270 N N . ARG C 1 169 ? -36.497 -49.670 -2.240 1.00 44.16 161 ARG C N 1
ATOM 7271 C CA . ARG C 1 169 ? -37.854 -49.321 -2.646 1.00 49.21 161 ARG C CA 1
ATOM 7272 C C . ARG C 1 169 ? -37.863 -48.185 -3.670 1.00 47.70 161 ARG C C 1
ATOM 7273 O O . ARG C 1 169 ? -38.695 -48.166 -4.584 1.00 50.31 161 ARG C O 1
ATOM 7281 N N . ARG C 1 170 ? -36.929 -47.249 -3.519 1.00 43.99 162 ARG C N 1
ATOM 7282 C CA . ARG C 1 170 ? -36.939 -46.016 -4.300 1.00 44.33 162 ARG C CA 1
ATOM 7283 C C . ARG C 1 170 ? -35.895 -45.979 -5.416 1.00 46.02 162 ARG C C 1
ATOM 7284 O O . ARG C 1 170 ? -35.861 -45.023 -6.195 1.00 46.64 162 ARG C O 1
ATOM 7292 N N . GLY C 1 171 ? -35.034 -46.991 -5.483 1.00 46.90 163 GLY C N 1
ATOM 7293 C CA . GLY C 1 171 ? -33.959 -46.986 -6.464 1.00 48.55 163 GLY C CA 1
ATOM 7294 C C . GLY C 1 171 ? -32.842 -46.020 -6.101 1.00 58.03 163 GLY C C 1
ATOM 7295 O O . GLY C 1 171 ? -32.169 -45.456 -6.974 1.00 49.49 163 GLY C O 1
ATOM 7296 N N . ILE C 1 172 ? -32.638 -45.834 -4.802 1.00 46.80 164 ILE C N 1
ATOM 7297 C CA . ILE C 1 172 ? -31.614 -44.919 -4.307 1.00 46.52 164 ILE C CA 1
ATOM 7298 C C . ILE C 1 172 ? -30.256 -45.613 -4.217 1.00 47.51 164 ILE C C 1
ATOM 7299 O O . ILE C 1 172 ? -30.145 -46.715 -3.670 1.00 47.40 164 ILE C O 1
ATOM 7304 N N . THR C 1 173 ? -29.230 -44.974 -4.776 1.00 52.14 165 THR C N 1
ATOM 7305 C CA . THR C 1 173 ? -27.906 -45.577 -4.875 1.00 30.94 165 THR C CA 1
ATOM 7306 C C . THR C 1 173 ? -26.890 -44.967 -3.906 1.00 37.61 165 THR C C 1
ATOM 7307 O O . THR C 1 173 ? -27.092 -43.856 -3.394 1.00 36.81 165 THR C O 1
ATOM 7311 N N . ARG C 1 174 ? -25.804 -45.701 -3.668 1.00 51.98 166 ARG C N 1
ATOM 7312 C CA . ARG C 1 174 ? -24.674 -45.212 -2.882 1.00 51.48 166 ARG C CA 1
ATOM 7313 C C . ARG C 1 174 ? -24.245 -43.815 -3.332 1.00 48.18 166 ARG C C 1
ATOM 7314 O O . ARG C 1 174 ? -23.899 -42.958 -2.517 1.00 42.16 166 ARG C O 1
ATOM 7322 N N . GLU C 1 175 ? -24.260 -43.589 -4.641 1.00 52.10 167 GLU C N 1
ATOM 7323 C CA . GLU C 1 175 ? -23.875 -42.290 -5.178 1.00 49.15 167 GLU C CA 1
ATOM 7324 C C . GLU C 1 175 ? -24.900 -41.215 -4.797 1.00 46.39 167 GLU C C 1
ATOM 7325 O O . GLU C 1 175 ? -24.527 -40.095 -4.409 1.00 44.23 167 GLU C O 1
ATOM 7331 N N . ASP C 1 176 ? -26.185 -41.557 -4.902 1.00 40.11 168 ASP C N 1
ATOM 7332 C CA . ASP C 1 176 ? -27.259 -40.630 -4.551 1.00 39.85 168 ASP C CA 1
ATOM 7333 C C . ASP C 1 176 ? -27.109 -40.132 -3.118 1.00 40.52 168 ASP C C 1
ATOM 7334 O O . ASP C 1 176 ? -27.237 -38.930 -2.853 1.00 35.80 168 ASP C O 1
ATOM 7339 N N . VAL C 1 177 ? -26.854 -41.057 -2.191 1.00 37.40 169 VAL C N 1
ATOM 7340 C CA . VAL C 1 177 ? -26.768 -40.681 -0.777 1.00 36.21 169 VAL C CA 1
ATOM 7341 C C . VAL C 1 177 ? -25.475 -39.931 -0.453 1.00 36.10 169 VAL C C 1
ATOM 7342 O O . VAL C 1 177 ? -25.482 -39.030 0.382 1.00 34.88 169 VAL C O 1
ATOM 7346 N N . ASP C 1 178 ? -24.368 -40.285 -1.105 1.00 37.63 170 ASP C N 1
ATOM 7347 C CA . ASP C 1 178 ? -23.130 -39.538 -0.885 1.00 40.04 170 ASP C CA 1
ATOM 7348 C C . ASP C 1 178 ? -23.284 -38.085 -1.339 1.00 36.77 170 ASP C C 1
ATOM 7349 O O . ASP C 1 178 ? -22.814 -37.159 -0.670 1.00 36.04 170 ASP C O 1
ATOM 7354 N N . VAL C 1 179 ? -23.952 -37.888 -2.471 1.00 37.57 171 VAL C N 1
ATOM 7355 C CA . VAL C 1 179 ? -24.263 -36.542 -2.950 1.00 36.02 171 VAL C CA 1
ATOM 7356 C C . VAL C 1 179 ? -25.062 -35.786 -1.893 1.00 34.21 171 VAL C C 1
ATOM 7357 O O . VAL C 1 179 ? -24.775 -34.626 -1.597 1.00 33.81 171 VAL C O 1
ATOM 7361 N N . PHE C 1 180 ? -26.053 -36.453 -1.310 1.00 35.28 172 PHE C N 1
ATOM 7362 C CA . PHE C 1 180 ? -26.881 -35.809 -0.300 1.00 36.29 172 PHE C CA 1
ATOM 7363 C C . PHE C 1 180 ? -26.102 -35.527 0.998 1.00 31.67 172 PHE C C 1
ATOM 7364 O O . PHE C 1 180 ? -26.225 -34.440 1.575 1.00 31.99 172 PHE C O 1
ATOM 7372 N N . GLY C 1 181 ? -25.291 -36.489 1.443 1.00 35.13 173 GLY C N 1
ATOM 7373 C CA . GLY C 1 181 ? -24.480 -36.299 2.640 1.00 32.01 173 GLY C CA 1
ATOM 7374 C C . GLY C 1 181 ? -23.468 -35.173 2.519 1.00 32.88 173 GLY C C 1
ATOM 7375 O O . GLY C 1 181 ? -23.166 -34.480 3.500 1.00 33.97 173 GLY C O 1
ATOM 7376 N N . LEU C 1 182 ? -22.933 -34.990 1.318 1.00 33.20 174 LEU C N 1
ATOM 7377 C CA . LEU C 1 182 ? -22.006 -33.897 1.068 1.00 33.60 174 LEU C CA 1
ATOM 7378 C C . LEU C 1 182 ? -22.713 -32.547 1.180 1.00 35.13 174 LEU C C 1
ATOM 7379 O O . LEU C 1 182 ? -22.166 -31.594 1.753 1.00 32.30 174 LEU C O 1
ATOM 7384 N N . GLU C 1 183 ? -23.928 -32.463 0.645 1.00 35.47 175 GLU C N 1
ATOM 7385 C CA . GLU C 1 183 ? -24.668 -31.203 0.639 1.00 32.72 175 GLU C CA 1
ATOM 7386 C C . GLU C 1 183 ? -25.114 -30.846 2.057 1.00 29.92 175 GLU C C 1
ATOM 7387 O O . GLU C 1 183 ? -25.170 -29.672 2.415 1.00 30.29 175 GLU C O 1
ATOM 7393 N N . SER C 1 184 ? -25.391 -31.862 2.871 1.00 28.80 176 SER C N 1
ATOM 7394 C CA . SER C 1 184 ? -25.749 -31.629 4.272 1.00 27.61 176 SER C CA 1
ATOM 7395 C C . SER C 1 184 ? -24.595 -30.937 4.990 1.00 28.11 176 SER C C 1
ATOM 7396 O O . SER C 1 184 ? -24.782 -29.892 5.627 1.00 28.97 176 SER C O 1
ATOM 7399 N N . GLN C 1 185 ? -23.398 -31.507 4.872 1.00 28.86 177 GLN C N 1
ATOM 7400 C CA . GLN C 1 185 ? -22.214 -30.890 5.460 1.00 29.60 177 GLN C CA 1
ATOM 7401 C C . GLN C 1 185 ? -21.917 -29.513 4.866 1.00 33.79 177 GLN C C 1
ATOM 7402 O O . GLN C 1 185 ? -21.525 -28.593 5.596 1.00 30.79 177 GLN C O 1
ATOM 7408 N N . ARG C 1 186 ? -22.084 -29.358 3.553 1.00 30.35 178 ARG C N 1
ATOM 7409 C CA . ARG C 1 186 ? -21.856 -28.043 2.934 1.00 31.37 178 ARG C CA 1
ATOM 7410 C C . ARG C 1 186 ? -22.813 -26.978 3.483 1.00 29.93 178 ARG C C 1
ATOM 7411 O O . ARG C 1 186 ? -22.401 -25.850 3.768 1.00 32.45 178 ARG C O 1
ATOM 7419 N N . ARG C 1 187 ? -24.090 -27.329 3.609 1.00 31.56 179 ARG C N 1
ATOM 7420 C CA . ARG C 1 187 ? -25.091 -26.377 4.094 1.00 27.13 179 ARG C CA 1
ATOM 7421 C C . ARG C 1 187 ? -24.936 -26.060 5.568 1.00 26.19 179 ARG C C 1
ATOM 7422 O O . ARG C 1 187 ? -25.202 -24.930 6.000 1.00 27.38 179 ARG C O 1
ATOM 7430 N N . ALA C 1 188 ? -24.512 -27.049 6.349 1.00 26.33 180 ALA C N 1
ATOM 7431 C CA . ALA C 1 188 ? -24.280 -26.815 7.774 1.00 26.16 180 ALA C CA 1
ATOM 7432 C C . ALA C 1 188 ? -23.113 -25.849 7.958 1.00 27.09 180 ALA C C 1
ATOM 7433 O O . ALA C 1 188 ? -23.174 -24.933 8.787 1.00 28.58 180 ALA C O 1
ATOM 7435 N N . GLN C 1 189 ? -22.041 -26.064 7.203 1.00 30.09 181 GLN C N 1
ATOM 7436 C CA . GLN C 1 189 ? -20.884 -25.185 7.282 1.00 32.33 181 GLN C CA 1
ATOM 7437 C C . GLN C 1 189 ? -21.229 -23.775 6.793 1.00 31.30 181 GLN C C 1
ATOM 7438 O O . GLN C 1 189 ? -20.751 -22.780 7.349 1.00 29.63 181 GLN C O 1
ATOM 7444 N N . ARG C 1 190 ? -22.066 -23.687 5.761 1.00 28.39 182 ARG C N 1
ATOM 7445 C CA . ARG C 1 190 ? -22.503 -22.383 5.243 1.00 34.45 182 ARG C CA 1
ATOM 7446 C C . ARG C 1 190 ? -23.306 -21.636 6.305 1.00 32.14 182 ARG C C 1
ATOM 7447 O O . ARG C 1 190 ? -23.119 -20.435 6.518 1.00 29.26 182 ARG C O 1
ATOM 7455 N N . ALA C 1 191 ? -24.202 -22.357 6.970 1.00 27.41 183 ALA C N 1
ATOM 7456 C CA . ALA C 1 191 ? -25.012 -21.770 8.024 1.00 28.32 183 ALA C CA 1
ATOM 7457 C C . ALA C 1 191 ? -24.124 -21.222 9.129 1.00 29.92 183 ALA C C 1
ATOM 7458 O O . ALA C 1 191 ? -24.317 -20.090 9.593 1.00 26.91 183 ALA C O 1
ATOM 7460 N N . TRP C 1 192 ? -23.149 -22.017 9.561 1.00 28.41 184 TRP C N 1
ATOM 7461 C CA . TRP C 1 192 ? -22.233 -21.552 10.600 1.00 28.17 184 TRP C CA 1
ATOM 7462 C C . TRP C 1 192 ? -21.299 -20.441 10.131 1.00 31.09 184 TRP C C 1
ATOM 7463 O O . TRP C 1 192 ? -20.924 -19.571 10.922 1.00 28.57 184 TRP C O 1
ATOM 7474 N N . ALA C 1 193 ? -20.921 -20.452 8.855 1.00 28.35 185 ALA C N 1
ATOM 7475 C CA . ALA C 1 193 ? -20.029 -19.412 8.347 1.00 31.02 185 ALA C CA 1
ATOM 7476 C C . ALA C 1 193 ? -20.758 -18.071 8.266 1.00 31.21 185 ALA C C 1
ATOM 7477 O O . ALA C 1 193 ? -20.154 -17.007 8.450 1.00 30.70 185 ALA C O 1
ATOM 7479 N N . GLU C 1 194 ? -22.059 -18.130 7.988 1.00 30.87 186 GLU C N 1
ATOM 7480 C CA . GLU C 1 194 ? -22.856 -16.923 7.806 1.00 29.53 186 GLU C CA 1
ATOM 7481 C C . GLU C 1 194 ? -23.476 -16.440 9.112 1.00 27.72 186 GLU C C 1
ATOM 7482 O O . GLU C 1 194 ? -23.894 -15.290 9.199 1.00 33.10 186 GLU C O 1
ATOM 7488 N N . GLY C 1 195 ? -23.557 -17.313 10.115 1.00 26.41 187 GLY C N 1
ATOM 7489 C CA . GLY C 1 195 ? -24.073 -16.916 11.417 1.00 25.39 187 GLY C CA 1
ATOM 7490 C C . GLY C 1 195 ? -25.563 -17.167 11.544 1.00 24.40 187 GLY C C 1
ATOM 7491 O O . GLY C 1 195 ? -26.242 -16.563 12.382 1.00 25.70 187 GLY C O 1
ATOM 7492 N N . ARG C 1 196 ? -26.076 -18.076 10.723 1.00 25.38 188 ARG C N 1
ATOM 7493 C CA . ARG C 1 196 ? -27.509 -18.343 10.733 1.00 23.45 188 ARG C CA 1
ATOM 7494 C C . ARG C 1 196 ? -27.995 -18.914 12.048 1.00 22.49 188 ARG C C 1
ATOM 7495 O O . ARG C 1 196 ? -29.150 -18.705 12.414 1.00 24.40 188 ARG C O 1
ATOM 7503 N N . PHE C 1 197 ? -27.130 -19.634 12.761 1.00 22.61 189 PHE C N 1
ATOM 7504 C CA . PHE C 1 197 ? -27.551 -20.284 14.005 1.00 22.54 189 PHE C CA 1
ATOM 7505 C C . PHE C 1 197 ? -27.295 -19.420 15.237 1.00 22.78 189 PHE C C 1
ATOM 7506 O O . PHE C 1 197 ? -27.575 -19.858 16.358 1.00 25.27 189 PHE C O 1
ATOM 7514 N N . ASP C 1 198 ? -26.746 -18.218 15.065 1.00 21.17 190 ASP C N 1
ATOM 7515 C CA . ASP C 1 198 ? -26.354 -17.437 16.238 1.00 22.37 190 ASP C CA 1
ATOM 7516 C C . ASP C 1 198 ? -27.547 -17.145 17.141 1.00 20.30 190 ASP C C 1
ATOM 7517 O O . ASP C 1 198 ? -27.453 -17.273 18.370 1.00 23.49 190 ASP C O 1
ATOM 7522 N N . ARG C 1 199 ? -28.659 -16.735 16.538 1.00 20.51 191 ARG C N 1
ATOM 7523 C CA . ARG C 1 199 ? -29.845 -16.357 17.313 1.00 23.68 191 ARG C CA 1
ATOM 7524 C C . ARG C 1 199 ? -30.383 -17.508 18.152 1.00 21.43 191 ARG C C 1
ATOM 7525 O O . ARG C 1 199 ? -30.752 -17.305 19.317 1.00 20.73 191 ARG C O 1
ATOM 7533 N N . GLU C 1 200 ? -30.425 -18.709 17.575 1.00 22.01 192 GLU C N 1
ATOM 7534 C CA . GLU C 1 200 ? -31.138 -19.826 18.221 1.00 21.84 192 GLU C CA 1
ATOM 7535 C C . GLU C 1 200 ? -30.307 -20.588 19.254 1.00 20.02 192 GLU C C 1
ATOM 7536 O O . GLU C 1 200 ? -30.845 -21.368 20.047 1.00 22.45 192 GLU C O 1
ATOM 7542 N N . ILE C 1 201 ? -29.001 -20.341 19.261 1.00 20.38 193 ILE C N 1
ATOM 7543 C CA . ILE C 1 201 ? -28.089 -21.094 20.118 1.00 17.83 193 ILE C CA 1
ATOM 7544 C C . ILE C 1 201 ? -27.920 -20.470 21.498 1.00 22.46 193 ILE C C 1
ATOM 7545 O O . ILE C 1 201 ? -27.661 -19.266 21.619 1.00 22.34 193 ILE C O 1
ATOM 7550 N N . SER C 1 202 ? -28.073 -21.284 22.541 1.00 22.43 194 SER C N 1
ATOM 7551 C CA . SER C 1 202 ? -27.646 -20.878 23.879 1.00 20.87 194 SER C CA 1
ATOM 7552 C C . SER C 1 202 ? -26.349 -21.605 24.185 1.00 22.16 194 SER C C 1
ATOM 7553 O O . SER C 1 202 ? -26.359 -22.832 24.353 1.00 21.61 194 SER C O 1
ATOM 7556 N N . PRO C 1 203 ? -25.228 -20.870 24.228 1.00 21.48 195 PRO C N 1
ATOM 7557 C CA . PRO C 1 203 ? -23.937 -21.470 24.596 1.00 23.25 195 PRO C CA 1
ATOM 7558 C C . PRO C 1 203 ? -24.045 -22.124 25.973 1.00 28.26 195 PRO C C 1
ATOM 7559 O O . PRO C 1 203 ? -24.734 -21.594 26.858 1.00 25.79 195 PRO C O 1
ATOM 7563 N N . ILE C 1 204 ? -23.399 -23.275 26.139 1.00 22.88 196 ILE C N 1
ATOM 7564 C CA . ILE C 1 204 ? -23.580 -24.078 27.349 1.00 26.14 196 ILE C CA 1
ATOM 7565 C C . ILE C 1 204 ? -22.250 -24.281 28.065 1.00 26.27 196 ILE C C 1
ATOM 7566 O O . ILE C 1 204 ? -21.245 -24.621 27.432 1.00 25.65 196 ILE C O 1
ATOM 7571 N N . GLN C 1 205 ? -22.233 -24.061 29.382 1.00 26.63 197 GLN C N 1
ATOM 7572 C CA A GLN C 1 205 ? -21.048 -24.339 30.187 0.45 27.17 197 GLN C CA 1
ATOM 7573 C CA B GLN C 1 205 ? -21.051 -24.342 30.194 0.55 27.09 197 GLN C CA 1
ATOM 7574 C C . GLN C 1 205 ? -20.899 -25.850 30.370 1.00 27.12 197 GLN C C 1
ATOM 7575 O O . GLN C 1 205 ? -21.820 -26.520 30.839 1.00 28.64 197 GLN C O 1
ATOM 7586 N N . ALA C 1 206 ? -19.738 -26.389 30.001 1.00 25.67 198 ALA C N 1
ATOM 7587 C CA . ALA C 1 206 ? -19.512 -27.831 30.129 1.00 26.18 198 ALA C CA 1
ATOM 7588 C C . ALA C 1 206 ? -18.137 -28.147 30.712 1.00 29.01 198 ALA C C 1
ATOM 7589 O O . ALA C 1 206 ? -17.161 -27.430 30.450 1.00 30.49 198 ALA C O 1
ATOM 7591 N N . PRO C 1 207 ? -18.047 -29.228 31.500 1.00 33.09 199 PRO C N 1
ATOM 7592 C CA . PRO C 1 207 ? -16.735 -29.653 32.001 1.00 37.78 199 PRO C CA 1
ATOM 7593 C C . PRO C 1 207 ? -15.766 -29.934 30.849 1.00 42.73 199 PRO C C 1
ATOM 7594 O O . PRO C 1 207 ? -16.094 -30.712 29.949 1.00 41.02 199 PRO C O 1
ATOM 7598 N N . VAL C 1 208 ? -14.595 -29.302 30.872 1.00 36.77 200 VAL C N 1
ATOM 7599 C CA . VAL C 1 208 ? -13.569 -29.564 29.863 1.00 43.90 200 VAL C CA 1
ATOM 7600 C C . VAL C 1 208 ? -12.984 -30.952 30.101 1.00 46.44 200 VAL C C 1
ATOM 7601 O O . VAL C 1 208 ? -12.899 -31.408 31.248 1.00 52.18 200 VAL C O 1
ATOM 7605 N N . LEU C 1 209 ? -12.569 -31.621 29.028 1.00 47.36 201 LEU C N 1
ATOM 7606 C CA . LEU C 1 209 ? -12.073 -32.993 29.142 1.00 55.93 201 LEU C CA 1
ATOM 7607 C C . LEU C 1 209 ? -10.741 -33.230 28.428 1.00 58.79 201 LEU C C 1
ATOM 7608 O O . LEU C 1 209 ? -10.363 -32.474 27.528 1.00 57.94 201 LEU C O 1
ATOM 7613 N N . ASP C 1 210 ? -10.048 -34.292 28.846 1.00 66.66 202 ASP C N 1
ATOM 7614 C CA A ASP C 1 210 ? -8.786 -34.784 28.304 0.37 74.33 202 ASP C CA 1
ATOM 7615 C CA B ASP C 1 210 ? -8.760 -34.584 28.208 0.63 74.26 202 ASP C CA 1
ATOM 7616 C C . ASP C 1 210 ? -8.924 -35.412 26.931 1.00 80.83 202 ASP C C 1
ATOM 7617 O O . ASP C 1 210 ? -9.913 -35.241 26.217 1.00 80.21 202 ASP C O 1
ATOM 7626 N N . GLU C 1 211 ? -7.924 -36.234 26.618 1.00 89.92 203 GLU C N 1
ATOM 7627 C CA . GLU C 1 211 ? -8.006 -37.172 25.510 1.00 96.89 203 GLU C CA 1
ATOM 7628 C C . GLU C 1 211 ? -8.365 -38.532 26.097 1.00 94.07 203 GLU C C 1
ATOM 7629 O O . GLU C 1 211 ? -8.648 -39.482 25.367 1.00 97.21 203 GLU C O 1
ATOM 7635 N N . GLN C 1 212 ? -8.335 -38.620 27.425 1.00 88.42 204 GLN C N 1
ATOM 7636 C CA . GLN C 1 212 ? -8.930 -39.750 28.125 1.00 88.33 204 GLN C CA 1
ATOM 7637 C C . GLN C 1 212 ? -10.353 -39.367 28.523 1.00 90.64 204 GLN C C 1
ATOM 7638 O O . GLN C 1 212 ? -11.051 -40.123 29.200 1.00 92.11 204 GLN C O 1
ATOM 7644 N N . ASN C 1 213 ? -10.769 -38.180 28.091 1.00 87.21 205 ASN C N 1
ATOM 7645 C CA . ASN C 1 213 ? -12.120 -37.682 28.334 1.00 83.94 205 ASN C CA 1
ATOM 7646 C C . ASN C 1 213 ? -12.536 -37.666 29.809 1.00 82.66 205 ASN C C 1
ATOM 7647 O O . ASN C 1 213 ? -13.720 -37.779 30.127 1.00 83.28 205 ASN C O 1
ATOM 7652 N N . GLN C 1 214 ? -11.558 -37.529 30.699 1.00 82.33 206 GLN C N 1
ATOM 7653 C CA . GLN C 1 214 ? -11.828 -37.321 32.118 1.00 78.41 206 GLN C CA 1
ATOM 7654 C C . GLN C 1 214 ? -11.866 -35.825 32.393 1.00 72.11 206 GLN C C 1
ATOM 7655 O O . GLN C 1 214 ? -11.148 -35.059 31.746 1.00 70.36 206 GLN C O 1
ATOM 7661 N N . PRO C 1 215 ? -12.706 -35.398 33.351 1.00 68.08 207 PRO C N 1
ATOM 7662 C CA . PRO C 1 215 ? -12.781 -33.970 33.679 1.00 58.30 207 PRO C CA 1
ATOM 7663 C C . PRO C 1 215 ? -11.443 -33.445 34.193 1.00 53.73 207 PRO C C 1
ATOM 7664 O O . PRO C 1 215 ? -10.714 -34.163 34.878 1.00 54.24 207 PRO C O 1
ATOM 7668 N N . THR C 1 216 ? -11.127 -32.201 33.844 1.00 52.98 208 THR C N 1
ATOM 7669 C CA . THR C 1 216 ? -9.885 -31.564 34.261 1.00 57.66 208 THR C CA 1
ATOM 7670 C C . THR C 1 216 ? -10.153 -30.730 35.502 1.00 57.09 208 THR C C 1
ATOM 7671 O O . THR C 1 216 ? -9.232 -30.345 36.226 1.00 68.22 208 THR C O 1
ATOM 7675 N N . GLY C 1 217 ? -11.432 -30.470 35.749 1.00 52.99 209 GLY C N 1
ATOM 7676 C CA . GLY C 1 217 ? -11.842 -29.585 36.819 1.00 53.82 209 GLY C CA 1
ATOM 7677 C C . GLY C 1 217 ? -12.237 -28.246 36.233 1.00 56.66 209 GLY C C 1
ATOM 7678 O O . GLY C 1 217 ? -12.810 -27.396 36.912 1.00 58.76 209 GLY C O 1
ATOM 7679 N N . GLU C 1 218 ? -11.932 -28.070 34.952 1.00 62.26 210 GLU C N 1
ATOM 7680 C CA . GLU C 1 218 ? -12.208 -26.825 34.245 1.00 38.95 210 GLU C CA 1
ATOM 7681 C C . GLU C 1 218 ? -13.584 -26.858 33.570 1.00 38.25 210 GLU C C 1
ATOM 7682 O O . GLU C 1 218 ? -14.016 -27.908 33.089 1.00 41.76 210 GLU C O 1
ATOM 7688 N N . ARG C 1 219 ? -14.261 -25.711 33.540 1.00 48.28 211 ARG C N 1
ATOM 7689 C CA . ARG C 1 219 ? -15.555 -25.585 32.866 1.00 41.74 211 ARG C CA 1
ATOM 7690 C C . ARG C 1 219 ? -15.518 -24.452 31.837 1.00 43.70 211 ARG C C 1
ATOM 7691 O O . ARG C 1 219 ? -15.096 -23.337 32.151 1.00 44.02 211 ARG C O 1
ATOM 7699 N N . ARG C 1 220 ? -15.978 -24.737 30.618 1.00 41.35 212 ARG C N 1
ATOM 7700 C CA A ARG C 1 220 ? -15.908 -23.740 29.559 0.51 41.25 212 ARG C CA 1
ATOM 7701 C CA B ARG C 1 220 ? -15.852 -23.836 29.466 0.49 42.23 212 ARG C CA 1
ATOM 7702 C C . ARG C 1 220 ? -17.176 -23.709 28.721 1.00 33.15 212 ARG C C 1
ATOM 7703 O O . ARG C 1 220 ? -17.914 -24.687 28.636 1.00 29.34 212 ARG C O 1
ATOM 7718 N N . LEU C 1 221 ? -17.441 -22.549 28.119 1.00 30.57 213 LEU C N 1
ATOM 7719 C CA . LEU C 1 221 ? -18.593 -22.414 27.227 1.00 29.66 213 LEU C CA 1
ATOM 7720 C C . LEU C 1 221 ? -18.364 -23.202 25.934 1.00 23.57 213 LEU C C 1
ATOM 7721 O O . LEU C 1 221 ? -17.266 -23.178 25.361 1.00 29.97 213 LEU C O 1
ATOM 7726 N N . VAL C 1 222 ? -19.398 -23.909 25.492 1.00 24.47 214 VAL C N 1
ATOM 7727 C CA . VAL C 1 222 ? -19.396 -24.579 24.197 1.00 27.16 214 VAL C CA 1
ATOM 7728 C C . VAL C 1 222 ? -20.393 -23.825 23.319 1.00 21.82 214 VAL C C 1
ATOM 7729 O O . VAL C 1 222 ? -21.540 -23.602 23.723 1.00 21.45 214 VAL C O 1
ATOM 7733 N N . PHE C 1 223 ? -19.958 -23.438 22.120 1.00 24.64 215 PHE C N 1
ATOM 7734 C CA . PHE C 1 223 ? -20.748 -22.534 21.278 1.00 20.61 215 PHE C CA 1
ATOM 7735 C C . PHE C 1 223 ? -21.356 -23.181 20.038 1.00 24.09 215 PHE C C 1
ATOM 7736 O O . PHE C 1 223 ? -22.432 -22.782 19.594 1.00 25.90 215 PHE C O 1
ATOM 7744 N N . ARG C 1 224 ? -20.657 -24.151 19.456 1.00 25.11 216 ARG C N 1
ATOM 7745 C CA . ARG C 1 224 ? -21.011 -24.602 18.114 1.00 21.15 216 ARG C CA 1
ATOM 7746 C C . ARG C 1 224 ? -21.252 -26.093 18.001 1.00 24.54 216 ARG C C 1
ATOM 7747 O O . ARG C 1 224 ? -20.758 -26.877 18.822 1.00 24.75 216 ARG C O 1
ATOM 7755 N N . ASP C 1 225 ? -21.990 -26.477 16.962 1.00 25.12 217 ASP C N 1
ATOM 7756 C CA . ASP C 1 225 ? -22.228 -27.886 16.679 1.00 25.98 217 ASP C CA 1
ATOM 7757 C C . ASP C 1 225 ? -20.928 -28.597 16.308 1.00 24.80 217 ASP C C 1
ATOM 7758 O O . ASP C 1 225 ? -20.166 -28.145 15.441 1.00 27.10 217 ASP C O 1
ATOM 7763 N N . GLN C 1 226 ? -20.660 -29.705 16.985 1.00 24.69 218 GLN C N 1
ATOM 7764 C CA . GLN C 1 226 ? -19.364 -30.363 16.863 1.00 26.16 218 GLN C CA 1
ATOM 7765 C C . GLN C 1 226 ? -19.281 -31.249 15.615 1.00 24.97 218 GLN C C 1
ATOM 7766 O O . GLN C 1 226 ? -18.186 -31.565 15.136 1.00 29.43 218 GLN C O 1
ATOM 7772 N N . GLY C 1 227 ? -20.441 -31.629 15.084 1.00 26.49 219 GLY C N 1
ATOM 7773 C CA . GLY C 1 227 ? -20.508 -32.617 14.014 1.00 31.99 219 GLY C CA 1
ATOM 7774 C C . GLY C 1 227 ? -19.984 -32.187 12.657 1.00 27.87 219 GLY C C 1
ATOM 7775 O O . GLY C 1 227 ? -19.742 -33.027 11.779 1.00 30.03 219 GLY C O 1
ATOM 7776 N N . LEU C 1 228 ? -19.798 -30.883 12.465 1.00 28.29 220 LEU C N 1
ATOM 7777 C CA . LEU C 1 228 ? -19.284 -30.400 11.183 1.00 28.55 220 LEU C CA 1
ATOM 7778 C C . LEU C 1 228 ? -17.836 -30.833 10.944 1.00 30.62 220 LEU C C 1
ATOM 7779 O O . LEU C 1 228 ? -17.005 -30.818 11.858 1.00 33.45 220 LEU C O 1
ATOM 7784 N N . ARG C 1 229 ? -17.538 -31.214 9.708 1.00 30.80 221 ARG C N 1
ATOM 7785 C CA . ARG C 1 229 ? -16.166 -31.520 9.328 1.00 33.13 221 ARG C CA 1
ATOM 7786 C C . ARG C 1 229 ? -16.009 -31.406 7.827 1.00 36.80 221 ARG C C 1
ATOM 7787 O O . ARG C 1 229 ? -16.977 -31.591 7.079 1.00 34.63 221 ARG C O 1
ATOM 7795 N N . GLU C 1 230 ? -14.794 -31.103 7.386 1.00 35.97 222 GLU C N 1
ATOM 7796 C CA . GLU C 1 230 ? -14.541 -30.952 5.963 1.00 39.72 222 GLU C CA 1
ATOM 7797 C C . GLU C 1 230 ? -14.837 -32.260 5.259 1.00 41.74 222 GLU C C 1
ATOM 7798 O O . GLU C 1 230 ? -14.278 -33.307 5.602 1.00 47.05 222 GLU C O 1
ATOM 7804 N N . THR C 1 231 ? -15.730 -32.193 4.281 1.00 38.40 223 THR C N 1
ATOM 7805 C CA . THR C 1 231 ? -16.224 -33.387 3.611 1.00 39.94 223 THR C CA 1
ATOM 7806 C C . THR C 1 231 ? -16.084 -33.222 2.105 1.00 43.48 223 THR C C 1
ATOM 7807 O O . THR C 1 231 ? -16.354 -32.149 1.567 1.00 36.78 223 THR C O 1
ATOM 7811 N N . THR C 1 232 ? -15.636 -34.280 1.433 1.00 38.55 224 THR C N 1
ATOM 7812 C CA . THR C 1 232 ? -15.555 -34.293 -0.024 1.00 39.98 224 THR C CA 1
ATOM 7813 C C . THR C 1 232 ? -16.205 -35.558 -0.554 1.00 40.51 224 THR C C 1
ATOM 7814 O O . THR C 1 232 ? -16.341 -36.547 0.173 1.00 40.21 224 THR C O 1
ATOM 7818 N N . MET C 1 233 ? -16.590 -35.535 -1.825 1.00 41.41 225 MET C N 1
ATOM 7819 C CA . MET C 1 233 ? -17.173 -36.713 -2.450 1.00 42.18 225 MET C CA 1
ATOM 7820 C C . MET C 1 233 ? -16.207 -37.898 -2.392 1.00 43.72 225 MET C C 1
ATOM 7821 O O . MET C 1 233 ? -16.608 -39.028 -2.111 1.00 44.66 225 MET C O 1
ATOM 7826 N N . ALA C 1 234 ? -14.931 -37.632 -2.653 1.00 47.45 226 ALA C N 1
ATOM 7827 C CA . ALA C 1 234 ? -13.915 -38.675 -2.605 1.00 46.75 226 ALA C CA 1
ATOM 7828 C C . ALA C 1 234 ? -13.845 -39.278 -1.207 1.00 50.89 226 ALA C C 1
ATOM 7829 O O . ALA C 1 234 ? -13.781 -40.502 -1.050 1.00 46.56 226 ALA C O 1
ATOM 7831 N N . GLY C 1 235 ? -13.846 -38.412 -0.195 1.00 44.25 227 GLY C N 1
ATOM 7832 C CA . GLY C 1 235 ? -13.835 -38.856 1.185 1.00 46.58 227 GLY C CA 1
ATOM 7833 C C . GLY C 1 235 ? -15.013 -39.759 1.507 1.00 44.26 227 GLY C C 1
ATOM 7834 O O . GLY C 1 235 ? -14.839 -40.807 2.135 1.00 46.24 227 GLY C O 1
ATOM 7835 N N . LEU C 1 236 ? -16.210 -39.358 1.078 1.00 44.09 228 LEU C N 1
ATOM 7836 C CA . LEU C 1 236 ? -17.424 -40.146 1.312 1.00 41.86 228 LEU C CA 1
ATOM 7837 C C . LEU C 1 236 ? -17.428 -41.471 0.547 1.00 42.04 228 LEU C C 1
ATOM 7838 O O . LEU C 1 236 ? -17.863 -42.493 1.080 1.00 41.91 228 LEU C O 1
ATOM 7843 N N . GLY C 1 237 ? -16.948 -41.449 -0.700 1.00 43.68 229 GLY C N 1
ATOM 7844 C CA . GLY C 1 237 ? -16.941 -42.643 -1.533 1.00 49.66 229 GLY C CA 1
ATOM 7845 C C . GLY C 1 237 ? -16.039 -43.728 -0.972 1.00 46.61 229 GLY C C 1
ATOM 7846 O O . GLY C 1 237 ? -16.114 -44.894 -1.376 1.00 53.52 229 GLY C O 1
ATOM 7847 N N . GLU C 1 238 ? -15.191 -43.340 -0.026 1.00 46.23 230 GLU C N 1
ATOM 7848 C CA . GLU C 1 238 ? -14.222 -44.253 0.559 1.00 47.48 230 GLU C CA 1
ATOM 7849 C C . GLU C 1 238 ? -14.706 -44.925 1.837 1.00 55.24 230 GLU C C 1
ATOM 7850 O O . GLU C 1 238 ? -14.086 -45.880 2.307 1.00 59.62 230 GLU C O 1
ATOM 7856 N N . LEU C 1 239 ? -15.796 -44.427 2.412 1.00 45.57 231 LEU C N 1
ATOM 7857 C CA . LEU C 1 239 ? -16.232 -44.929 3.711 1.00 43.20 231 LEU C CA 1
ATOM 7858 C C . LEU C 1 239 ? -16.863 -46.316 3.618 1.00 48.33 231 LEU C C 1
ATOM 7859 O O . LEU C 1 239 ? -17.456 -46.674 2.599 1.00 44.48 231 LEU C O 1
ATOM 7864 N N . LYS C 1 240 ? -16.726 -47.092 4.691 1.00 48.35 232 LYS C N 1
ATOM 7865 C CA . LYS C 1 240 ? -17.270 -48.442 4.733 1.00 48.51 232 LYS C CA 1
ATOM 7866 C C . LYS C 1 240 ? -18.733 -48.404 5.140 1.00 43.89 232 LYS C C 1
ATOM 7867 O O . LYS C 1 240 ? -19.094 -47.740 6.109 1.00 43.10 232 LYS C O 1
ATOM 7873 N N . PRO C 1 241 ? -19.584 -49.112 4.389 1.00 43.39 233 PRO C N 1
ATOM 7874 C CA . PRO C 1 241 ? -21.007 -49.226 4.735 1.00 46.94 233 PRO C CA 1
ATOM 7875 C C . PRO C 1 241 ? -21.226 -49.876 6.104 1.00 41.45 233 PRO C C 1
ATOM 7876 O O . PRO C 1 241 ? -20.506 -50.810 6.469 1.00 42.80 233 PRO C O 1
ATOM 7880 N N A VAL C 1 242 ? -22.229 -49.412 6.846 0.79 39.64 234 VAL C N 1
ATOM 7881 N N B VAL C 1 242 ? -22.179 -49.346 6.861 0.21 40.66 234 VAL C N 1
ATOM 7882 C CA A VAL C 1 242 ? -22.529 -49.978 8.162 0.79 41.36 234 VAL C CA 1
ATOM 7883 C CA B VAL C 1 242 ? -22.729 -50.092 7.971 0.21 41.26 234 VAL C CA 1
ATOM 7884 C C A VAL C 1 242 ? -22.886 -51.465 8.087 0.79 40.41 234 VAL C C 1
ATOM 7885 C C B VAL C 1 242 ? -23.567 -51.135 7.270 0.21 40.96 234 VAL C C 1
ATOM 7886 O O A VAL C 1 242 ? -22.452 -52.251 8.932 0.79 41.22 234 VAL C O 1
ATOM 7887 O O B VAL C 1 242 ? -24.306 -50.807 6.346 0.21 39.97 234 VAL C O 1
ATOM 7894 N N A LEU C 1 243 ? -23.675 -51.838 7.079 0.79 40.96 235 LEU C N 1
ATOM 7895 N N B LEU C 1 243 ? -23.440 -52.389 7.677 0.21 43.26 235 LEU C N 1
ATOM 7896 C CA A LEU C 1 243 ? -24.078 -53.229 6.866 0.79 42.39 235 LEU C CA 1
ATOM 7897 C CA B LEU C 1 243 ? -24.160 -53.456 7.001 0.21 45.06 235 LEU C CA 1
ATOM 7898 C C A LEU C 1 243 ? -23.438 -53.763 5.586 0.79 47.58 235 LEU C C 1
ATOM 7899 C C B LEU C 1 243 ? -23.511 -53.802 5.667 0.21 47.01 235 LEU C C 1
ATOM 7900 O O A LEU C 1 243 ? -23.330 -53.032 4.600 0.79 45.96 235 LEU C O 1
ATOM 7901 O O B LEU C 1 243 ? -23.455 -52.982 4.750 0.21 46.85 235 LEU C O 1
ATOM 7910 N N . GLU C 1 244 ? -23.023 -55.030 5.574 1.00 48.53 236 GLU C N 1
ATOM 7911 C CA . GLU C 1 244 ? -22.458 -55.557 4.339 1.00 49.61 236 GLU C CA 1
ATOM 7912 C C . GLU C 1 244 ? -23.520 -55.462 3.252 1.00 48.34 236 GLU C C 1
ATOM 7913 O O . GLU C 1 244 ? -24.668 -55.860 3.464 1.00 52.95 236 GLU C O 1
ATOM 7919 N N . GLY C 1 245 ? -23.150 -54.904 2.104 1.00 50.75 237 GLY C N 1
ATOM 7920 C CA . GLY C 1 245 ? -24.084 -54.768 1.003 1.00 56.32 237 GLY C CA 1
ATOM 7921 C C . GLY C 1 245 ? -24.913 -53.495 1.038 1.00 53.50 237 GLY C C 1
ATOM 7922 O O . GLY C 1 245 ? -25.628 -53.200 0.077 1.00 51.46 237 GLY C O 1
ATOM 7923 N N . GLY C 1 246 ? -24.828 -52.748 2.138 1.00 47.36 238 GLY C N 1
ATOM 7924 C CA . GLY C 1 246 ? -25.578 -51.511 2.281 1.00 45.49 238 GLY C CA 1
ATOM 7925 C C . GLY C 1 246 ? -24.923 -50.328 1.585 1.00 45.36 238 GLY C C 1
ATOM 7926 O O . GLY C 1 246 ? -23.757 -50.397 1.184 1.00 46.23 238 GLY C O 1
ATOM 7927 N N . ILE C 1 247 ? -25.673 -49.237 1.445 1.00 42.34 239 ILE C N 1
ATOM 7928 C CA . ILE C 1 247 ? -25.146 -48.020 0.834 1.00 47.13 239 ILE C CA 1
ATOM 7929 C C . ILE C 1 247 ? -24.854 -46.931 1.863 1.00 39.68 239 ILE C C 1
ATOM 7930 O O . ILE C 1 247 ? -24.170 -45.957 1.559 1.00 39.51 239 ILE C O 1
ATOM 7935 N N . HIS C 1 248 ? -25.385 -47.074 3.075 1.00 38.38 240 HIS C N 1
ATOM 7936 C CA . HIS C 1 248 ? -25.171 -46.044 4.088 1.00 37.64 240 HIS C CA 1
ATOM 7937 C C . HIS C 1 248 ? -23.892 -46.245 4.894 1.00 38.21 240 HIS C C 1
ATOM 7938 O O . HIS C 1 248 ? -23.534 -47.376 5.243 1.00 37.97 240 HIS C O 1
ATOM 7945 N N . THR C 1 249 ? -23.216 -45.129 5.169 1.00 36.44 241 THR C N 1
ATOM 7946 C CA . THR C 1 249 ? -21.995 -45.101 5.961 1.00 36.47 241 THR C CA 1
ATOM 7947 C C . THR C 1 249 ? -22.139 -44.058 7.061 1.00 34.68 241 THR C C 1
ATOM 7948 O O . THR C 1 249 ? -23.194 -43.442 7.216 1.00 36.10 241 THR C O 1
ATOM 7952 N N . ALA C 1 250 ? -21.068 -43.833 7.815 1.00 36.03 242 ALA C N 1
ATOM 7953 C CA . ALA C 1 250 ? -21.106 -42.805 8.846 1.00 39.48 242 ALA C CA 1
ATOM 7954 C C . ALA C 1 250 ? -21.352 -41.442 8.208 1.00 40.34 242 ALA C C 1
ATOM 7955 O O . ALA C 1 250 ? -21.875 -40.535 8.851 1.00 35.24 242 ALA C O 1
ATOM 7957 N N . GLY C 1 251 ? -20.972 -41.308 6.938 1.00 35.88 243 GLY C N 1
ATOM 7958 C CA . GLY C 1 251 ? -21.085 -40.035 6.238 1.00 33.09 243 GLY C CA 1
ATOM 7959 C C . GLY C 1 251 ? -22.465 -39.749 5.666 1.00 36.45 243 GLY C C 1
ATOM 7960 O O . GLY C 1 251 ? -22.728 -38.637 5.205 1.00 33.43 243 GLY C O 1
ATOM 7961 N N . THR C 1 252 ? -23.349 -40.748 5.687 1.00 32.36 244 THR C N 1
ATOM 7962 C CA . THR C 1 252 ? -24.690 -40.592 5.138 1.00 35.68 244 THR C CA 1
ATOM 7963 C C . THR C 1 252 ? -25.755 -41.024 6.150 1.00 31.54 244 THR C C 1
ATOM 7964 O O . THR C 1 252 ? -26.920 -41.245 5.799 1.00 34.31 244 THR C O 1
ATOM 7968 N N . SER C 1 253 ? -25.339 -41.130 7.412 1.00 33.40 245 SER C N 1
ATOM 7969 C CA . SER C 1 253 ? -26.241 -41.467 8.511 1.00 29.04 245 SER C CA 1
ATOM 7970 C C . SER C 1 253 ? -26.179 -40.372 9.558 1.00 33.94 245 SER C C 1
ATOM 7971 O O . SER C 1 253 ? -25.159 -39.689 9.684 1.00 30.53 245 SER C O 1
ATOM 7974 N N . SER C 1 254 ? -27.257 -40.202 10.314 1.00 27.96 246 SER C N 1
ATOM 7975 C CA . SER C 1 254 ? -27.231 -39.251 11.425 1.00 25.20 246 SER C CA 1
ATOM 7976 C C . SER C 1 254 ? -26.117 -39.629 12.400 1.00 28.25 246 SER C C 1
ATOM 7977 O O . SER C 1 254 ? -25.738 -40.800 12.505 1.00 30.54 246 SER C O 1
ATOM 7980 N N . GLN C 1 255 ? -25.576 -38.632 13.093 1.00 27.81 247 GLN C N 1
ATOM 7981 C CA . GLN C 1 255 ? -24.542 -38.875 14.088 1.00 29.29 247 GLN C CA 1
ATOM 7982 C C . GLN C 1 255 ? -25.173 -39.168 15.442 1.00 30.93 247 GLN C C 1
ATOM 7983 O O . GLN C 1 255 ? -26.292 -38.752 15.702 1.00 29.28 247 GLN C O 1
ATOM 7989 N N . ILE C 1 256 ? -24.452 -39.891 16.296 1.00 26.12 248 ILE C N 1
ATOM 7990 C CA . ILE C 1 256 ? -24.866 -40.062 17.688 1.00 25.19 248 ILE C CA 1
ATOM 7991 C C . ILE C 1 256 ? -24.383 -38.815 18.441 1.00 25.02 248 ILE C C 1
ATOM 7992 O O . ILE C 1 256 ? -23.207 -38.435 18.323 1.00 26.19 248 ILE C O 1
ATOM 7997 N N . SER C 1 257 ? -25.279 -38.168 19.189 1.00 22.49 249 SER C N 1
ATOM 7998 C CA . SER C 1 257 ? -25.020 -36.818 19.699 1.00 26.03 249 SER C CA 1
ATOM 7999 C C . SER C 1 257 ? -25.595 -36.524 21.078 1.00 25.95 249 SER C C 1
ATOM 8000 O O . SER C 1 257 ? -26.408 -37.287 21.591 1.00 25.10 249 SER C O 1
ATOM 8003 N N . ASP C 1 258 ? -25.160 -35.402 21.655 1.00 24.06 250 ASP C N 1
ATOM 8004 C CA . ASP C 1 258 ? -25.707 -34.869 22.903 1.00 21.37 250 ASP C CA 1
ATOM 8005 C C . ASP C 1 258 ? -26.313 -33.498 22.628 1.00 20.29 250 ASP C C 1
ATOM 8006 O O . ASP C 1 258 ? -25.687 -32.666 21.969 1.00 20.48 250 ASP C O 1
ATOM 8011 N N . GLY C 1 259 ? -27.516 -33.236 23.132 1.00 18.65 251 GLY C N 1
ATOM 8012 C CA . GLY C 1 259 ? -28.102 -31.918 22.917 1.00 19.07 251 GLY C CA 1
ATOM 8013 C C . GLY C 1 259 ? -29.453 -31.773 23.587 1.00 20.96 251 GLY C C 1
ATOM 8014 O O . GLY C 1 259 ? -30.064 -32.769 23.950 1.00 19.85 251 GLY C O 1
ATOM 8015 N N . ALA C 1 260 ? -29.908 -30.533 23.750 1.00 19.07 252 ALA C N 1
ATOM 8016 C CA . ALA C 1 260 ? -31.255 -30.260 24.246 1.00 19.17 252 ALA C CA 1
ATOM 8017 C C . ALA C 1 260 ? -31.793 -29.019 23.541 1.00 17.60 252 ALA C C 1
ATOM 8018 O O . ALA C 1 260 ? -31.014 -28.194 23.030 1.00 17.93 252 ALA C O 1
ATOM 8020 N N . ALA C 1 261 ? -33.116 -28.874 23.523 1.00 17.31 253 ALA C N 1
ATOM 8021 C CA . ALA C 1 261 ? -33.732 -27.696 22.916 1.00 15.92 253 ALA C CA 1
ATOM 8022 C C . ALA C 1 261 ? -35.034 -27.403 23.646 1.00 16.03 253 ALA C C 1
ATOM 8023 O O . ALA C 1 261 ? -35.644 -28.309 24.219 1.00 19.77 253 ALA C O 1
ATOM 8025 N N . ALA C 1 262 ? -35.469 -26.151 23.606 1.00 17.71 254 ALA C N 1
ATOM 8026 C CA . ALA C 1 262 ? -36.685 -25.777 24.325 1.00 17.78 254 ALA C CA 1
ATOM 8027 C C . ALA C 1 262 ? -37.424 -24.657 23.607 1.00 17.99 254 ALA C C 1
ATOM 8028 O O . ALA C 1 262 ? -36.803 -23.737 23.047 1.00 20.06 254 ALA C O 1
ATOM 8030 N N . VAL C 1 263 ? -38.755 -24.732 23.649 1.00 19.05 255 VAL C N 1
ATOM 8031 C CA . VAL C 1 263 ? -39.602 -23.756 22.971 1.00 15.36 255 VAL C CA 1
ATOM 8032 C C . VAL C 1 263 ? -40.627 -23.261 23.981 1.00 16.92 255 VAL C C 1
ATOM 8033 O O . VAL C 1 263 ? -41.300 -24.066 24.611 1.00 17.91 255 VAL C O 1
ATOM 8037 N N . LEU C 1 264 ? -40.744 -21.946 24.127 1.00 16.74 256 LEU C N 1
ATOM 8038 C CA . LEU C 1 264 ? -41.683 -21.364 25.086 1.00 17.09 256 LEU C CA 1
ATOM 8039 C C . LEU C 1 264 ? -42.970 -20.980 24.357 1.00 24.54 256 LEU C C 1
ATOM 8040 O O . LEU C 1 264 ? -42.929 -20.209 23.385 1.00 19.47 256 LEU C O 1
ATOM 8045 N N . TRP C 1 265 ? -44.097 -21.527 24.820 1.00 19.02 257 TRP C N 1
ATOM 8046 C CA . TRP C 1 265 ? -45.406 -21.340 24.194 1.00 19.97 257 TRP C CA 1
ATOM 8047 C C . TRP C 1 265 ? -46.326 -20.573 25.133 1.00 23.49 257 TRP C C 1
ATOM 8048 O O . TRP C 1 265 ? -46.278 -20.762 26.354 1.00 19.91 257 TRP C O 1
ATOM 8059 N N . MET C 1 266 ? -47.177 -19.719 24.569 1.00 19.12 258 MET C N 1
ATOM 8060 C CA . MET C 1 266 ? -48.178 -19.015 25.365 1.00 17.84 258 MET C CA 1
ATOM 8061 C C . MET C 1 266 ? -49.479 -18.858 24.600 1.00 24.02 258 MET C C 1
ATOM 8062 O O . MET C 1 266 ? -49.496 -18.883 23.367 1.00 20.38 258 MET C O 1
ATOM 8067 N N . ASP C 1 267 ? -50.574 -18.687 25.329 1.00 19.93 259 ASP C N 1
ATOM 8068 C CA . ASP C 1 267 ? -51.778 -18.173 24.695 1.00 21.36 259 ASP C CA 1
ATOM 8069 C C . ASP C 1 267 ? -51.457 -16.772 24.177 1.00 24.07 259 ASP C C 1
ATOM 8070 O O . ASP C 1 267 ? -50.798 -15.982 24.863 1.00 23.89 259 ASP C O 1
ATOM 8075 N N . GLU C 1 268 ? -51.908 -16.465 22.964 1.00 21.54 260 GLU C N 1
ATOM 8076 C CA . GLU C 1 268 ? -51.525 -15.207 22.316 1.00 24.88 260 GLU C CA 1
ATOM 8077 C C . GLU C 1 268 ? -51.841 -13.966 23.152 1.00 27.97 260 GLU C C 1
ATOM 8078 O O . GLU C 1 268 ? -50.999 -13.073 23.294 1.00 26.23 260 GLU C O 1
ATOM 8084 N N . ALA C 1 269 ? -53.050 -13.903 23.700 1.00 27.91 261 ALA C N 1
ATOM 8085 C CA . ALA C 1 269 ? -53.444 -12.749 24.499 1.00 34.39 261 ALA C CA 1
ATOM 8086 C C . ALA C 1 269 ? -52.533 -12.583 25.714 1.00 32.77 261 ALA C C 1
ATOM 8087 O O . ALA C 1 269 ? -52.177 -11.458 26.092 1.00 34.77 261 ALA C O 1
ATOM 8089 N N . VAL C 1 270 ? -52.177 -13.703 26.335 1.00 25.66 262 VAL C N 1
ATOM 8090 C CA . VAL C 1 270 ? -51.294 -13.688 27.496 1.00 26.37 262 VAL C CA 1
ATOM 8091 C C . VAL C 1 270 ? -49.896 -13.237 27.082 1.00 24.93 262 VAL C C 1
ATOM 8092 O O . VAL C 1 270 ? -49.264 -12.441 27.776 1.00 28.67 262 VAL C O 1
ATOM 8096 N N . ALA C 1 271 ? -49.418 -13.740 25.945 1.00 24.04 263 ALA C N 1
ATOM 8097 C CA . ALA C 1 271 ? -48.161 -13.252 25.383 1.00 25.26 263 ALA C CA 1
ATOM 8098 C C . ALA C 1 271 ? -48.156 -11.721 25.276 1.00 31.38 263 ALA C C 1
ATOM 8099 O O . ALA C 1 271 ? -47.231 -11.064 25.755 1.00 30.84 263 ALA C O 1
ATOM 8101 N N . ARG C 1 272 ? -49.175 -11.152 24.633 1.00 29.14 264 ARG C N 1
ATOM 8102 C CA . ARG C 1 272 ? -49.208 -9.703 24.418 1.00 31.44 264 ARG C CA 1
ATOM 8103 C C . ARG C 1 272 ? -49.288 -8.910 25.726 1.00 38.92 264 ARG C C 1
ATOM 8104 O O . ARG C 1 272 ? -48.645 -7.872 25.866 1.00 44.36 264 ARG C O 1
ATOM 8112 N N . ALA C 1 273 ? -50.074 -9.400 26.679 1.00 36.36 265 ALA C N 1
ATOM 8113 C CA . ALA C 1 273 ? -50.178 -8.764 27.993 1.00 36.58 265 ALA C CA 1
ATOM 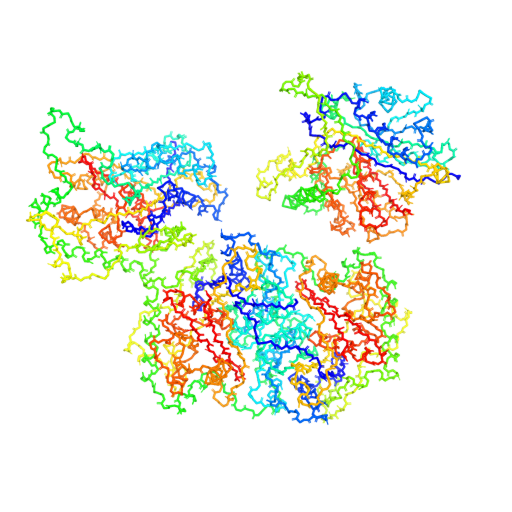8114 C C . ALA C 1 273 ? -48.850 -8.791 28.757 1.00 42.57 265 ALA C C 1
ATOM 8115 O O . ALA C 1 273 ? -48.591 -7.932 29.600 1.00 44.88 265 ALA C O 1
ATOM 8117 N N . HIS C 1 274 ? -48.016 -9.784 28.466 1.00 49.32 266 HIS C N 1
ATOM 8118 C CA . HIS C 1 274 ? -46.692 -9.875 29.069 1.00 43.62 266 HIS C CA 1
ATOM 8119 C C . HIS C 1 274 ? -45.677 -9.018 28.324 1.00 38.97 266 HIS C C 1
ATOM 8120 O O . HIS C 1 274 ? -44.536 -8.877 28.765 1.00 41.92 266 HIS C O 1
ATOM 8127 N N . GLY C 1 275 ? -46.078 -8.467 27.183 1.00 37.23 267 GLY C N 1
ATOM 8128 C CA . GLY C 1 275 ? -45.154 -7.704 26.364 1.00 36.08 267 GLY C CA 1
ATOM 8129 C C . GLY C 1 275 ? -44.255 -8.571 25.494 1.00 35.48 267 GLY C C 1
ATOM 8130 O O . GLY C 1 275 ? -43.201 -8.116 25.039 1.00 36.33 267 GLY C O 1
ATOM 8131 N N . LEU C 1 276 ? -44.664 -9.815 25.255 1.00 33.05 268 LEU C N 1
ATOM 8132 C CA . LEU C 1 276 ? -43.912 -10.708 24.375 1.00 35.76 268 LEU C CA 1
ATOM 8133 C C . LEU C 1 276 ? -44.533 -10.768 22.978 1.00 35.09 268 LEU C C 1
ATOM 8134 O O . LEU C 1 276 ? -45.746 -10.615 22.824 1.00 39.01 268 LEU C O 1
ATOM 8139 N N . THR C 1 277 ? -43.699 -11.001 21.967 1.00 33.95 269 THR C N 1
ATOM 8140 C CA . THR C 1 277 ? -44.155 -11.015 20.577 1.00 34.96 269 THR C CA 1
ATOM 8141 C C . THR C 1 277 ? -44.489 -12.427 20.100 1.00 27.31 269 THR C C 1
ATOM 8142 O O . THR C 1 277 ? -43.610 -13.295 20.066 1.00 32.12 269 THR C O 1
ATOM 8146 N N . PRO C 1 278 ? -45.765 -12.665 19.742 1.00 25.57 270 PRO C N 1
ATOM 8147 C CA . PRO C 1 278 ? -46.132 -13.949 19.137 1.00 23.26 270 PRO C CA 1
ATOM 8148 C C . PRO C 1 278 ? -45.366 -14.121 17.837 1.00 24.89 270 PRO C C 1
ATOM 8149 O O . PRO C 1 278 ? -45.427 -13.233 16.977 1.00 29.27 270 PRO C O 1
ATOM 8153 N N . ARG C 1 279 ? -44.651 -15.233 17.695 1.00 25.33 271 ARG C N 1
ATOM 8154 C CA . ARG C 1 279 ? -43.739 -15.398 16.563 1.00 24.99 271 ARG C CA 1
ATOM 8155 C C . ARG C 1 279 ? -44.211 -16.423 15.529 1.00 27.62 271 ARG C C 1
ATOM 8156 O O . ARG C 1 279 ? -43.930 -16.276 14.332 1.00 27.52 271 ARG C O 1
ATOM 8164 N N . ALA C 1 280 ? -44.934 -17.447 15.982 1.00 25.33 272 ALA C N 1
ATOM 8165 C CA . ALA C 1 280 ? -45.466 -18.458 15.064 1.00 25.16 272 ALA C CA 1
ATOM 8166 C C . ALA C 1 280 ? -46.601 -19.237 15.697 1.00 22.48 272 ALA C C 1
ATOM 8167 O O . ALA C 1 280 ? -46.776 -19.232 16.925 1.00 23.10 272 ALA C O 1
ATOM 8169 N N . ARG C 1 281 ? -47.372 -19.920 14.860 1.00 22.79 273 ARG C N 1
ATOM 8170 C CA . ARG C 1 281 ? -48.406 -20.808 15.378 1.00 22.01 273 ARG C CA 1
ATOM 8171 C C . ARG C 1 281 ? -48.424 -22.081 14.544 1.00 24.69 273 ARG C C 1
ATOM 8172 O O . ARG C 1 281 ? -47.865 -22.117 13.445 1.00 23.45 273 ARG C O 1
ATOM 8180 N N . ILE C 1 282 ? -49.061 -23.121 15.074 1.00 22.37 274 ILE C N 1
ATOM 8181 C CA . ILE C 1 282 ? -49.267 -24.361 14.329 1.00 20.87 274 ILE C CA 1
ATOM 8182 C C . ILE C 1 282 ? -50.484 -24.269 13.412 1.00 24.73 274 ILE C C 1
ATOM 8183 O O . ILE C 1 282 ? -51.595 -23.949 13.859 1.00 25.28 274 ILE C O 1
ATOM 8188 N N . VAL C 1 283 ? -50.266 -24.560 12.133 1.00 23.48 275 VAL C N 1
ATOM 8189 C CA . VAL C 1 283 ? -51.349 -24.626 11.153 1.00 27.62 275 VAL C CA 1
ATOM 8190 C C . VAL C 1 283 ? -51.967 -26.018 11.194 1.00 29.84 275 VAL C C 1
ATOM 8191 O O . VAL C 1 283 ? -53.195 -26.171 11.163 1.00 27.57 275 VAL C O 1
ATOM 8195 N N . ALA C 1 284 ? -51.111 -27.037 11.260 1.00 25.48 276 ALA C N 1
ATOM 8196 C CA . ALA C 1 284 ? -51.580 -28.421 11.363 1.00 26.42 276 ALA C CA 1
ATOM 8197 C C . ALA C 1 284 ? -50.502 -29.271 12.030 1.00 26.49 276 ALA C C 1
ATOM 8198 O O . ALA C 1 284 ? -49.304 -29.019 11.861 1.00 23.93 276 ALA C O 1
ATOM 8200 N N . GLN C 1 285 ? -50.923 -30.262 12.812 1.00 23.36 277 GLN C N 1
ATOM 8201 C CA . GLN C 1 285 ? -49.965 -31.161 13.445 1.00 19.93 277 GLN C CA 1
ATOM 8202 C C . GLN C 1 285 ? -50.459 -32.591 13.370 1.00 22.35 277 GLN C C 1
ATOM 8203 O O . GLN C 1 285 ? -51.669 -32.849 13.280 1.00 24.47 277 GLN C O 1
ATOM 8209 N N . ALA C 1 286 ? -49.527 -33.533 13.431 1.00 22.13 278 ALA C N 1
ATOM 8210 C CA . ALA C 1 286 ? -49.911 -34.939 13.401 1.00 23.11 278 ALA C CA 1
ATOM 8211 C C . ALA C 1 286 ? -48.818 -35.851 13.923 1.00 22.50 278 ALA C C 1
ATOM 8212 O O . ALA C 1 286 ? -47.621 -35.517 13.865 1.00 24.11 278 ALA C O 1
ATOM 8214 N N . LEU C 1 287 ? -49.252 -37.000 14.438 1.00 21.37 279 LEU C N 1
ATOM 8215 C CA . LEU C 1 287 ? -48.364 -38.120 14.696 1.00 20.57 279 LEU C CA 1
ATOM 8216 C C . LEU C 1 287 ? -49.071 -39.330 14.122 1.00 25.36 279 LEU C C 1
ATOM 8217 O O . LEU C 1 287 ? -50.143 -39.728 14.599 1.00 25.93 279 LEU C O 1
ATOM 8222 N N . VAL C 1 288 ? -48.494 -39.898 13.072 1.00 25.15 280 VAL C N 1
ATOM 8223 C CA . VAL C 1 288 ? -49.133 -41.006 12.385 1.00 26.53 280 VAL C CA 1
ATOM 8224 C C . VAL C 1 288 ? -48.288 -42.268 12.439 1.00 26.82 280 VAL C C 1
ATOM 8225 O O . VAL C 1 288 ? -47.074 -42.211 12.693 1.00 26.53 280 VAL C O 1
ATOM 8229 N N . GLY C 1 289 ? -48.938 -43.401 12.187 1.00 24.88 281 GLY C N 1
ATOM 8230 C CA . GLY C 1 289 ? -48.235 -44.661 12.031 1.00 29.97 281 GLY C CA 1
ATOM 8231 C C . GLY C 1 289 ? -47.736 -44.814 10.606 1.00 35.83 281 GLY C C 1
ATOM 8232 O O . GLY C 1 289 ? -48.359 -44.308 9.668 1.00 38.67 281 GLY C O 1
ATOM 8233 N N . ALA C 1 290 ? -46.609 -45.503 10.442 1.00 31.92 282 ALA C N 1
ATOM 8234 C CA . ALA C 1 290 ? -46.045 -45.737 9.120 1.00 31.43 282 ALA C CA 1
ATOM 8235 C C . ALA C 1 290 ? -46.034 -47.224 8.795 1.00 28.89 282 ALA C C 1
ATOM 8236 O O . ALA C 1 290 ? -46.434 -48.053 9.617 1.00 32.81 282 ALA C O 1
ATOM 8238 N N . GLU C 1 291 ? -45.568 -47.555 7.595 1.00 33.31 283 GLU C N 1
ATOM 8239 C CA . GLU C 1 291 ? -45.470 -48.944 7.165 1.00 37.92 283 GLU C CA 1
ATOM 8240 C C . GLU C 1 291 ? -44.321 -49.627 7.891 1.00 32.80 283 GLU C C 1
ATOM 8241 O O . GLU C 1 291 ? -43.166 -49.216 7.758 1.00 34.33 283 GLU C O 1
ATOM 8247 N N . PRO C 1 292 ? -44.631 -50.676 8.658 1.00 35.61 284 PRO C N 1
ATOM 8248 C CA . PRO C 1 292 ? -43.626 -51.365 9.480 1.00 31.62 284 PRO C CA 1
ATOM 8249 C C . PRO C 1 292 ? -42.453 -51.943 8.675 1.00 32.83 284 PRO C C 1
ATOM 8250 O O . PRO C 1 292 ? -41.305 -51.791 9.099 1.00 34.26 284 PRO C O 1
ATOM 8254 N N . TYR C 1 293 ? -42.719 -52.580 7.540 1.00 34.40 285 TYR C N 1
ATOM 8255 C CA . TYR C 1 293 ? -41.638 -53.174 6.760 1.00 35.73 285 TYR C CA 1
ATOM 8256 C C . TYR C 1 293 ? -40.511 -52.179 6.467 1.00 35.10 285 TYR C C 1
ATOM 8257 O O . TYR C 1 293 ? -39.329 -52.527 6.539 1.00 39.19 285 TYR C O 1
ATOM 8266 N N . TYR C 1 294 ? -40.868 -50.944 6.133 1.00 35.88 286 TYR C N 1
ATOM 8267 C CA . TYR C 1 294 ? -39.857 -49.933 5.821 1.00 36.33 286 TYR C CA 1
ATOM 8268 C C . TYR C 1 294 ? -39.435 -49.145 7.059 1.00 32.46 286 TYR C C 1
ATOM 8269 O O . TYR C 1 294 ? -38.316 -48.634 7.127 1.00 32.33 286 TYR C O 1
ATOM 8278 N N . HIS C 1 295 ? -40.351 -49.051 8.023 1.00 30.87 287 HIS C N 1
ATOM 8279 C CA . HIS C 1 295 ? -40.057 -48.515 9.352 1.00 30.12 287 HIS C CA 1
ATOM 8280 C C . HIS C 1 295 ? -39.929 -46.991 9.349 1.00 28.15 287 HIS C C 1
ATOM 8281 O O . HIS C 1 295 ? -40.647 -46.310 10.070 1.00 30.75 287 HIS C O 1
ATOM 8288 N N . LEU C 1 296 ? -39.021 -46.464 8.530 1.00 28.47 288 LEU C N 1
ATOM 8289 C CA . LEU C 1 296 ? -38.664 -45.048 8.625 1.00 27.37 288 LEU C CA 1
ATOM 8290 C C . LEU C 1 296 ? -39.109 -44.204 7.421 1.00 30.42 288 LEU C C 1
ATOM 8291 O O . LEU C 1 296 ? -38.562 -43.125 7.186 1.00 31.05 288 LEU C O 1
ATOM 8296 N N . ASP C 1 297 ? -40.106 -44.680 6.670 1.00 29.93 289 ASP C N 1
ATOM 8297 C CA . ASP C 1 297 ? -40.594 -43.934 5.509 1.00 29.12 289 ASP C CA 1
ATOM 8298 C C . ASP C 1 297 ? -41.838 -43.098 5.841 1.00 31.63 289 ASP C C 1
ATOM 8299 O O . ASP C 1 297 ? -42.495 -42.565 4.943 1.00 31.06 289 ASP C O 1
ATOM 8304 N N . GLY C 1 298 ? -42.147 -42.974 7.130 1.00 29.99 290 GLY C N 1
ATOM 8305 C CA . GLY C 1 298 ? -43.341 -42.272 7.589 1.00 26.64 290 GLY C CA 1
ATOM 8306 C C . GLY C 1 298 ? -43.435 -40.783 7.280 1.00 25.77 290 GLY C C 1
ATOM 8307 O O . GLY C 1 298 ? -44.533 -40.213 7.310 1.00 30.18 290 GLY C O 1
ATOM 8308 N N . PRO C 1 299 ? -42.294 -40.126 7.020 1.00 29.60 291 PRO C N 1
ATOM 8309 C CA . PRO C 1 299 ? -42.439 -38.714 6.652 1.00 28.89 291 PRO C CA 1
ATOM 8310 C C . PRO C 1 299 ? -43.346 -38.548 5.433 1.00 26.65 291 PRO C C 1
ATOM 8311 O O . PRO C 1 299 ? -43.968 -37.493 5.275 1.00 28.38 291 PRO C O 1
ATOM 8315 N N . VAL C 1 300 ? -43.425 -39.571 4.585 1.00 29.28 292 VAL C N 1
ATOM 8316 C CA . VAL C 1 300 ? -44.355 -39.528 3.459 1.00 30.39 292 VAL C CA 1
ATOM 8317 C C . VAL C 1 300 ? -45.783 -39.359 3.977 1.00 33.37 292 VAL C C 1
ATOM 8318 O O . VAL C 1 300 ? -46.525 -38.499 3.489 1.00 32.12 292 VAL C O 1
ATOM 8322 N N . GLN C 1 301 ? -46.155 -40.173 4.968 1.00 31.54 293 GLN C N 1
ATOM 8323 C CA . GLN C 1 301 ? -47.509 -40.157 5.510 1.00 30.96 293 GLN C CA 1
ATOM 8324 C C . GLN C 1 301 ? -47.789 -38.968 6.416 1.00 33.27 293 GLN C C 1
ATOM 8325 O O . GLN C 1 301 ? -48.877 -38.401 6.363 1.00 30.32 293 GLN C O 1
ATOM 8331 N N . SER C 1 302 ? -46.829 -38.594 7.258 1.00 29.86 294 SER C N 1
ATOM 8332 C CA . SER C 1 302 ? -47.057 -37.465 8.147 1.00 27.62 294 SER C CA 1
ATOM 8333 C C . SER C 1 302 ? -47.121 -36.167 7.338 1.00 27.46 294 SER C C 1
ATOM 8334 O O . SER C 1 302 ? -47.921 -35.279 7.640 1.00 28.82 294 SER C O 1
ATOM 8337 N N . THR C 1 303 ? -46.297 -36.064 6.297 1.00 27.73 295 THR C N 1
ATOM 8338 C CA . THR C 1 303 ? -46.374 -34.903 5.409 1.00 28.99 295 THR C CA 1
ATOM 8339 C C . THR C 1 303 ? -47.738 -34.840 4.704 1.00 30.18 295 THR C C 1
ATOM 8340 O O . THR C 1 303 ? -48.365 -33.775 4.629 1.00 28.77 295 THR C O 1
ATOM 8344 N N . ALA C 1 304 ? -48.206 -35.973 4.191 1.00 27.90 296 ALA C N 1
ATOM 8345 C CA . ALA C 1 304 ? -49.475 -35.971 3.484 1.00 32.09 296 ALA C CA 1
ATOM 8346 C C . ALA C 1 304 ? -50.583 -35.506 4.430 1.00 31.93 296 ALA C C 1
ATOM 8347 O O . ALA C 1 304 ? -51.473 -34.742 4.036 1.00 32.91 296 ALA C O 1
ATOM 8349 N N . LYS C 1 305 ? -50.522 -35.948 5.682 1.00 27.42 297 LYS C N 1
ATOM 8350 C CA . LYS C 1 305 ? -51.604 -35.660 6.619 1.00 29.91 297 LYS C CA 1
ATOM 8351 C C . LYS C 1 305 ? -51.682 -34.183 7.009 1.00 28.06 297 LYS C C 1
ATOM 8352 O O . LYS C 1 305 ? -52.782 -33.618 7.061 1.00 31.52 297 LYS C O 1
ATOM 8358 N N . VAL C 1 306 ? -50.538 -33.557 7.300 1.00 27.75 298 VAL C N 1
ATOM 8359 C CA . VAL C 1 306 ? -50.568 -32.144 7.682 1.00 25.14 298 VAL C CA 1
ATOM 8360 C C . VAL C 1 306 ? -50.931 -31.234 6.504 1.00 26.09 298 VAL C C 1
ATOM 8361 O O . VAL C 1 306 ? -51.640 -30.237 6.683 1.00 31.80 298 VAL C O 1
ATOM 8365 N N . LEU C 1 307 ? -50.464 -31.582 5.306 1.00 30.79 299 LEU C N 1
ATOM 8366 C CA . LEU C 1 307 ? -50.843 -30.829 4.116 1.00 30.86 299 LEU C CA 1
ATOM 8367 C C . LEU C 1 307 ? -52.355 -30.912 3.917 1.00 30.81 299 LEU C C 1
ATOM 8368 O O . LEU C 1 307 ? -53.015 -29.915 3.595 1.00 37.58 299 LEU C O 1
ATOM 8373 N N . GLU C 1 308 ? -52.894 -32.113 4.107 1.00 29.24 300 GLU C N 1
ATOM 8374 C CA . GLU C 1 308 ? -54.322 -32.361 3.952 1.00 38.28 300 GLU C CA 1
ATOM 8375 C C . GLU C 1 308 ? -55.130 -31.544 4.952 1.00 37.43 300 GLU C C 1
ATOM 8376 O O . GLU C 1 308 ? -56.110 -30.885 4.582 1.00 35.71 300 GLU C O 1
ATOM 8382 N N . LYS C 1 309 ? -54.720 -31.597 6.219 1.00 32.87 301 LYS C N 1
ATOM 8383 C CA . LYS C 1 309 ? -55.387 -30.841 7.277 1.00 29.95 301 LYS C CA 1
ATOM 8384 C C . LYS C 1 309 ? -55.308 -29.336 7.021 1.00 35.93 301 LYS C C 1
ATOM 8385 O O . LYS C 1 309 ? -56.291 -28.617 7.220 1.00 35.11 301 LYS C O 1
ATOM 8391 N N . ALA C 1 310 ? -54.147 -28.877 6.553 1.00 30.51 302 ALA C N 1
ATOM 8392 C CA . ALA C 1 310 ? -53.900 -27.453 6.296 1.00 33.62 302 ALA C CA 1
ATOM 8393 C C . ALA C 1 310 ? -54.533 -26.963 4.996 1.00 32.73 302 ALA C C 1
ATOM 8394 O O . ALA C 1 310 ? -54.648 -25.755 4.770 1.00 37.75 302 ALA C O 1
ATOM 8396 N N . GLY C 1 311 ? -54.920 -27.894 4.130 1.00 30.90 303 GLY C N 1
ATOM 8397 C CA . GLY C 1 311 ? -55.453 -27.535 2.829 1.00 36.10 303 GLY C CA 1
ATOM 8398 C C . GLY C 1 311 ? -54.364 -26.988 1.927 1.00 37.61 303 GLY C C 1
ATOM 8399 O O . GLY C 1 311 ? -54.623 -26.137 1.071 1.00 38.59 303 GLY C O 1
ATOM 8400 N N . MET C 1 312 ? -53.145 -27.491 2.107 1.00 34.43 304 MET C N 1
ATOM 8401 C CA . MET C 1 312 ? -51.997 -26.991 1.355 1.00 35.20 304 MET C CA 1
ATOM 8402 C C . MET C 1 312 ? -51.367 -28.067 0.471 1.00 36.26 304 MET C C 1
ATOM 8403 O O . MET C 1 312 ? -51.690 -29.253 0.596 1.00 36.01 304 MET C O 1
ATOM 8408 N N . LYS C 1 313 ? -50.494 -27.638 -0.441 1.00 37.09 305 LYS C N 1
ATOM 8409 C CA . LYS C 1 313 ? -49.648 -28.545 -1.214 1.00 33.36 305 LYS C CA 1
ATOM 8410 C C . LYS C 1 313 ? -48.199 -28.225 -0.867 1.00 35.97 305 LYS C C 1
ATOM 8411 O O . LYS C 1 313 ? -47.913 -27.172 -0.288 1.00 37.15 305 LYS C O 1
ATOM 8417 N N . ILE C 1 314 ? -47.280 -29.116 -1.226 1.00 37.22 306 ILE C N 1
ATOM 8418 C CA . ILE C 1 314 ? -45.876 -28.919 -0.862 1.00 37.79 306 ILE C CA 1
ATOM 8419 C C . ILE C 1 314 ? -45.326 -27.571 -1.357 1.00 35.27 306 ILE C C 1
ATOM 8420 O O . ILE C 1 314 ? -44.466 -26.967 -0.709 1.00 32.59 306 ILE C O 1
ATOM 8425 N N . GLY C 1 315 ? -45.821 -27.095 -2.499 1.00 35.33 307 GLY C N 1
ATOM 8426 C CA . GLY C 1 315 ? -45.332 -25.842 -3.063 1.00 33.79 307 GLY C CA 1
ATOM 8427 C C . GLY C 1 315 ? -45.644 -24.606 -2.231 1.00 42.10 307 GLY C C 1
ATOM 8428 O O . GLY C 1 315 ? -45.007 -23.558 -2.407 1.00 39.06 307 GLY C O 1
ATOM 8429 N N . ASP C 1 316 ? -46.622 -24.720 -1.331 1.00 37.94 308 ASP C N 1
ATOM 8430 C CA . ASP C 1 316 ? -46.988 -23.619 -0.435 1.00 31.86 308 ASP C CA 1
ATOM 8431 C C . ASP C 1 316 ? -45.978 -23.441 0.696 1.00 33.71 308 ASP C C 1
ATOM 8432 O O . ASP C 1 316 ? -45.951 -22.399 1.358 1.00 34.73 308 ASP C O 1
ATOM 8437 N N . ILE C 1 317 ? -45.168 -24.470 0.928 1.00 35.95 309 ILE C N 1
ATOM 8438 C CA . ILE C 1 317 ? -44.242 -24.482 2.062 1.00 34.79 309 ILE C CA 1
ATOM 8439 C C . ILE C 1 317 ? -42.920 -23.807 1.708 1.00 30.23 309 ILE C C 1
ATOM 8440 O O . ILE C 1 317 ? -42.303 -24.139 0.691 1.00 31.95 309 ILE C O 1
ATOM 8445 N N . ASP C 1 318 ? -42.478 -22.867 2.538 1.00 27.49 310 ASP C N 1
ATOM 8446 C CA . ASP C 1 318 ? -41.276 -22.098 2.209 1.00 29.71 310 ASP C CA 1
ATOM 8447 C C . ASP C 1 318 ? -39.995 -22.798 2.660 1.00 30.63 310 ASP C C 1
ATOM 8448 O O . ASP C 1 318 ? -38.963 -22.737 1.979 1.00 32.70 310 ASP C O 1
ATOM 8453 N N . ILE C 1 319 ? -40.078 -23.462 3.808 1.00 28.32 311 ILE C N 1
ATOM 8454 C CA . ILE C 1 319 ? -38.917 -24.057 4.458 1.00 28.37 311 ILE C CA 1
ATOM 8455 C C . ILE C 1 319 ? -39.312 -25.432 4.994 1.00 28.35 311 ILE C C 1
ATOM 8456 O O . ILE C 1 319 ? -40.330 -25.567 5.683 1.00 29.23 311 ILE C O 1
ATOM 8461 N N . VAL C 1 320 ? -38.531 -26.457 4.659 1.00 28.04 312 VAL C N 1
ATOM 8462 C CA . VAL C 1 320 ? -38.796 -27.796 5.185 1.00 26.13 312 VAL C CA 1
ATOM 8463 C C . VAL C 1 320 ? -37.643 -28.274 6.041 1.00 26.16 312 VAL C C 1
ATOM 8464 O O . VAL C 1 320 ? -36.479 -28.159 5.633 1.00 29.92 312 VAL C O 1
ATOM 8468 N N . GLU C 1 321 ? -37.966 -28.796 7.225 1.00 23.22 313 GLU C N 1
ATOM 8469 C CA . GLU C 1 321 ? -37.003 -29.538 8.031 1.00 24.91 313 GLU C CA 1
ATOM 8470 C C . GLU C 1 321 ? -37.461 -30.992 8.105 1.00 27.21 313 GLU C C 1
ATOM 8471 O O . GLU C 1 321 ? -38.430 -31.309 8.804 1.00 27.00 313 GLU C O 1
ATOM 8477 N N . ILE C 1 322 ? -36.776 -31.867 7.378 1.00 26.02 314 ILE C N 1
ATOM 8478 C CA . ILE C 1 322 ? -37.048 -33.306 7.453 1.00 25.20 314 ILE C CA 1
ATOM 8479 C C . ILE C 1 322 ? -35.825 -33.979 8.058 1.00 28.81 314 ILE C C 1
ATOM 8480 O O . ILE C 1 322 ? -34.705 -33.786 7.574 1.00 32.16 314 ILE C O 1
ATOM 8485 N N . ASN C 1 323 ? -36.010 -34.735 9.137 1.00 26.71 315 ASN C N 1
ATOM 8486 C CA . ASN C 1 323 ? -34.828 -35.239 9.839 1.00 26.40 315 ASN C CA 1
ATOM 8487 C C . ASN C 1 323 ? -33.988 -36.246 9.044 1.00 26.66 315 ASN C C 1
ATOM 8488 O O . ASN C 1 323 ? -34.502 -37.262 8.549 1.00 28.06 315 ASN C O 1
ATOM 8493 N N . GLU C 1 324 ? -32.690 -35.969 8.956 1.00 26.56 316 GLU C N 1
ATOM 8494 C CA . GLU C 1 324 ? -31.761 -36.802 8.197 1.00 25.81 316 GLU C CA 1
ATOM 8495 C C . GLU C 1 324 ? -31.301 -38.024 9.004 1.00 33.08 316 GLU C C 1
ATOM 8496 O O . GLU C 1 324 ? -30.108 -38.205 9.244 1.00 30.46 316 GLU C O 1
ATOM 8502 N N . ALA C 1 325 ? -32.245 -38.863 9.425 1.00 26.31 317 ALA C N 1
ATOM 8503 C CA . ALA C 1 325 ? -31.887 -40.088 10.143 1.00 30.86 317 ALA C CA 1
ATOM 8504 C C . ALA C 1 325 ? -30.908 -40.883 9.290 1.00 29.88 317 ALA C C 1
ATOM 8505 O O . ALA C 1 325 ? -29.887 -41.379 9.780 1.00 30.93 317 ALA C O 1
ATOM 8507 N N . PHE C 1 326 ? -31.250 -41.019 8.013 1.00 26.90 318 PHE C N 1
ATOM 8508 C CA . PHE C 1 326 ? -30.358 -41.585 7.007 1.00 28.39 318 PHE C CA 1
ATOM 8509 C C . PHE C 1 326 ? -30.670 -40.878 5.705 1.00 30.04 318 PHE C C 1
ATOM 8510 O O . PHE C 1 326 ? -31.796 -40.421 5.520 1.00 32.33 318 PHE C O 1
ATOM 8518 N N . ALA C 1 327 ? -29.699 -40.790 4.795 1.00 30.14 319 ALA C N 1
ATOM 8519 C CA . ALA C 1 327 ? -29.938 -40.089 3.543 1.00 31.64 319 ALA C CA 1
ATOM 8520 C C . ALA C 1 327 ? -31.154 -40.650 2.790 1.00 31.19 319 ALA C C 1
ATOM 8521 O O . ALA C 1 327 ? -31.943 -39.893 2.231 1.00 34.27 319 ALA C O 1
ATOM 8523 N N . SER C 1 328 ? -31.317 -41.970 2.771 1.00 32.03 320 SER C N 1
ATOM 8524 C CA . SER C 1 328 ? -32.405 -42.556 1.994 1.00 33.74 320 SER C CA 1
ATOM 8525 C C . SER C 1 328 ? -33.794 -42.126 2.477 1.00 32.85 320 SER C C 1
ATOM 8526 O O . SER C 1 328 ? -34.735 -42.052 1.674 1.00 33.88 320 SER C O 1
ATOM 8529 N N . VAL C 1 329 ? -33.929 -41.842 3.775 1.00 30.22 321 VAL C N 1
ATOM 8530 C CA . VAL C 1 329 ? -35.209 -41.380 4.305 1.00 29.14 321 VAL C CA 1
ATOM 8531 C C . VAL C 1 329 ? -35.610 -40.073 3.632 1.00 30.19 321 VAL C C 1
ATOM 8532 O O . VAL C 1 329 ? -36.764 -39.902 3.226 1.00 30.65 321 VAL C O 1
ATOM 8536 N N . VAL C 1 330 ? -34.645 -39.160 3.501 1.00 31.43 322 VAL C N 1
ATOM 8537 C CA . VAL C 1 330 ? -34.908 -37.861 2.892 1.00 29.10 322 VAL C CA 1
ATOM 8538 C C . VAL C 1 330 ? -35.159 -37.980 1.383 1.00 30.13 322 VAL C C 1
ATOM 8539 O O . VAL C 1 330 ? -36.109 -37.390 0.855 1.00 33.47 322 VAL C O 1
ATOM 8543 N N . LEU C 1 331 ? -34.319 -38.748 0.691 1.00 31.41 323 LEU C N 1
ATOM 8544 C CA . LEU C 1 331 ? -34.462 -38.911 -0.749 1.00 33.08 323 LEU C CA 1
ATOM 8545 C C . LEU C 1 331 ? -35.756 -39.625 -1.111 1.00 33.71 323 LEU C C 1
ATOM 8546 O O . LEU C 1 331 ? -36.374 -39.323 -2.134 1.00 35.80 323 LEU C O 1
ATOM 8551 N N . SER C 1 332 ? -36.167 -40.573 -0.272 1.00 34.75 324 SER C N 1
ATOM 8552 C CA . SER C 1 332 ? -37.428 -41.277 -0.494 1.00 33.81 324 SER C CA 1
ATOM 8553 C C . SER C 1 332 ? -38.589 -40.293 -0.408 1.00 36.42 324 SER C C 1
ATOM 8554 O O . SER C 1 332 ? -39.424 -40.215 -1.311 1.00 34.10 324 SER C O 1
ATOM 8557 N N . TRP C 1 333 ? -38.634 -39.546 0.692 1.00 32.90 325 TRP C N 1
ATOM 8558 C CA . TRP C 1 333 ? -39.637 -38.509 0.881 1.00 31.71 325 TRP C CA 1
ATOM 8559 C C . TRP C 1 333 ? -39.679 -37.553 -0.322 1.00 34.73 325 TRP C C 1
ATOM 8560 O O . TRP C 1 333 ? -40.754 -37.244 -0.832 1.00 36.02 325 TRP C O 1
ATOM 8571 N N . ALA C 1 334 ? -38.511 -37.101 -0.781 1.00 31.90 326 ALA C N 1
ATOM 8572 C CA . ALA C 1 334 ? -38.442 -36.119 -1.865 1.00 32.77 326 ALA C CA 1
ATOM 8573 C C . ALA C 1 334 ? -38.900 -36.689 -3.204 1.00 34.94 326 ALA C C 1
ATOM 8574 O O . ALA C 1 334 ? -39.453 -35.971 -4.041 1.00 41.04 326 ALA C O 1
ATOM 8576 N N . ARG C 1 335 ? -38.648 -37.975 -3.416 1.00 35.66 327 ARG C N 1
ATOM 8577 C CA . ARG C 1 335 ? -39.086 -38.632 -4.640 1.00 39.26 327 ARG C CA 1
ATOM 8578 C C . ARG C 1 335 ? -40.600 -38.799 -4.691 1.00 40.73 327 ARG C C 1
ATOM 8579 O O . ARG C 1 335 ? -41.180 -38.844 -5.775 1.00 41.78 327 ARG C O 1
ATOM 8587 N N . VAL C 1 336 ? -41.234 -38.873 -3.522 1.00 37.88 328 VAL C N 1
ATOM 8588 C CA . VAL C 1 336 ? -42.690 -38.965 -3.442 1.00 36.44 328 VAL C CA 1
ATOM 8589 C C . VAL C 1 336 ? -43.356 -37.583 -3.487 1.00 41.96 328 VAL C C 1
ATOM 8590 O O . VAL C 1 336 ? -44.293 -37.362 -4.257 1.00 40.72 328 VAL C O 1
ATOM 8594 N N . HIS C 1 337 ? -42.864 -36.654 -2.672 1.00 34.46 329 HIS C N 1
ATOM 8595 C CA . HIS C 1 337 ? -43.517 -35.353 -2.520 1.00 33.93 329 HIS C CA 1
ATOM 8596 C C . HIS C 1 337 ? -43.017 -34.259 -3.475 1.00 42.10 329 HIS C C 1
ATOM 8597 O O . HIS C 1 337 ? -43.684 -33.234 -3.655 1.00 39.20 329 HIS C O 1
ATOM 8604 N N . GLU C 1 338 ? -41.848 -34.477 -4.072 1.00 37.35 330 GLU C N 1
ATOM 8605 C CA . GLU C 1 338 ? -41.301 -33.576 -5.093 1.00 42.45 330 GLU C CA 1
ATOM 8606 C C . GLU C 1 338 ? -41.201 -32.089 -4.701 1.00 43.78 330 GLU C C 1
ATOM 8607 O O . GLU C 1 338 ? -41.710 -31.211 -5.401 1.00 40.47 330 GLU C O 1
ATOM 8613 N N . PRO C 1 339 ? -40.505 -31.803 -3.591 1.00 37.28 331 PRO C N 1
ATOM 8614 C CA . PRO C 1 339 ? -40.268 -30.425 -3.156 1.00 37.81 331 PRO C CA 1
ATOM 8615 C C . PRO C 1 339 ? -39.134 -29.827 -3.966 1.00 40.06 331 PRO C C 1
ATOM 8616 O O . PRO C 1 339 ? -38.440 -30.554 -4.683 1.00 36.01 331 PRO C O 1
ATOM 8620 N N . ASP C 1 340 ? -38.959 -28.517 -3.861 1.00 38.73 332 ASP C N 1
ATOM 8621 C CA . ASP C 1 340 ? -37.756 -27.862 -4.349 1.00 38.83 332 ASP C CA 1
ATOM 8622 C C . ASP C 1 340 ? -36.678 -28.105 -3.296 1.00 36.91 332 ASP C C 1
ATOM 8623 O O . ASP C 1 340 ? -36.823 -27.660 -2.160 1.00 32.63 332 ASP C O 1
ATOM 8628 N N . MET C 1 341 ? -35.607 -28.812 -3.653 1.00 35.96 333 MET C N 1
ATOM 8629 C CA . MET C 1 341 ? -34.609 -29.196 -2.647 1.00 32.49 333 MET C CA 1
ATOM 8630 C C . MET C 1 341 ? -33.792 -28.011 -2.120 1.00 30.97 333 MET C C 1
ATOM 8631 O O . MET C 1 341 ? -33.114 -28.129 -1.093 1.00 34.20 333 MET C O 1
ATOM 8636 N N . ASP C 1 342 ? -33.875 -26.873 -2.807 1.00 33.10 334 ASP C N 1
ATOM 8637 C CA . ASP C 1 342 ? -33.272 -25.642 -2.297 1.00 34.20 334 ASP C CA 1
ATOM 8638 C C . ASP C 1 342 ? -34.008 -25.124 -1.059 1.00 33.86 334 ASP C C 1
ATOM 8639 O O . ASP C 1 342 ? -33.527 -24.212 -0.379 1.00 30.71 334 ASP C O 1
ATOM 8644 N N . ARG C 1 343 ? -35.173 -25.704 -0.770 1.00 33.77 335 ARG C N 1
ATOM 8645 C CA . ARG C 1 343 ? -35.958 -25.340 0.417 1.00 36.00 335 ARG C CA 1
ATOM 8646 C C . ARG C 1 343 ? -35.872 -26.361 1.553 1.00 32.27 335 ARG C C 1
ATOM 8647 O O . ARG C 1 343 ? -36.445 -26.148 2.625 1.00 29.76 335 ARG C O 1
ATOM 8655 N N . VAL C 1 344 ? -35.175 -27.471 1.317 1.00 29.45 336 VAL C N 1
ATOM 8656 C CA . VAL C 1 344 ? -35.155 -28.590 2.265 1.00 27.66 336 VAL C CA 1
ATOM 8657 C C . VAL C 1 344 ? -33.846 -28.629 3.059 1.00 30.96 336 VAL C C 1
ATOM 8658 O O . VAL C 1 344 ? -32.760 -28.666 2.468 1.00 35.40 336 VAL C O 1
ATOM 8662 N N . ASN C 1 345 ? -33.951 -28.610 4.386 1.00 27.37 337 ASN C N 1
ATOM 8663 C CA . ASN C 1 345 ? -32.770 -28.623 5.260 1.00 27.63 337 ASN C CA 1
ATOM 8664 C C . ASN C 1 345 ? -31.728 -27.628 4.792 1.00 29.12 337 ASN C C 1
ATOM 8665 O O . ASN C 1 345 ? -30.585 -27.995 4.499 1.00 29.15 337 ASN C O 1
ATOM 8670 N N . VAL C 1 346 ? -32.128 -26.362 4.731 1.00 24.82 338 VAL C N 1
ATOM 8671 C CA . VAL C 1 346 ? -31.293 -25.342 4.100 1.00 26.89 338 VAL C CA 1
ATOM 8672 C C . VAL C 1 346 ? -30.066 -25.004 4.938 1.00 27.72 338 VAL C C 1
ATOM 8673 O O . VAL C 1 346 ? -29.111 -24.407 4.435 1.00 29.30 338 VAL C O 1
ATOM 8677 N N . ASN C 1 347 ? -30.093 -25.374 6.213 1.00 26.44 339 ASN C N 1
ATOM 8678 C CA . ASN C 1 347 ? -28.972 -25.080 7.096 1.00 24.58 339 ASN C CA 1
ATOM 8679 C C . ASN C 1 347 ? -28.228 -26.347 7.509 1.00 30.40 339 ASN C C 1
ATOM 8680 O O . ASN C 1 347 ? -27.486 -26.361 8.492 1.00 27.13 339 ASN C O 1
ATOM 8685 N N . GLY C 1 348 ? -28.417 -27.405 6.725 1.00 24.55 340 GLY C N 1
ATOM 8686 C CA . GLY C 1 348 ? -27.840 -28.691 7.044 1.00 28.36 340 GLY C CA 1
ATOM 8687 C C . GLY C 1 348 ? -28.791 -29.522 7.878 1.00 31.72 340 GLY C C 1
ATOM 8688 O O . GLY C 1 348 ? -29.811 -29.032 8.399 1.00 29.70 340 GLY C O 1
ATOM 8689 N N . GLY C 1 349 ? -28.464 -30.798 8.021 1.00 27.31 341 GLY C N 1
ATOM 8690 C CA . GLY C 1 349 ? -29.300 -31.661 8.837 1.00 26.44 341 GLY C CA 1
ATOM 8691 C C . GLY C 1 349 ? -28.474 -32.602 9.688 1.00 27.37 341 GLY C C 1
ATOM 8692 O O . GLY C 1 349 ? -27.248 -32.478 9.760 1.00 25.09 341 GLY C O 1
ATOM 8693 N N . ALA C 1 350 ? -29.156 -33.572 10.288 1.00 24.48 342 ALA C N 1
ATOM 8694 C CA . ALA C 1 350 ? -28.580 -34.471 11.280 1.00 27.19 342 ALA C CA 1
ATOM 8695 C C . ALA C 1 350 ? -27.325 -35.198 10.819 1.00 27.30 342 ALA C C 1
ATOM 8696 O O . ALA C 1 350 ? -26.484 -35.568 11.639 1.00 25.57 342 ALA C O 1
ATOM 8698 N N . ILE C 1 351 ? -27.190 -35.422 9.517 1.00 24.48 343 ILE C N 1
ATOM 8699 C CA . ILE C 1 351 ? -25.983 -36.061 9.021 1.00 25.72 343 ILE C CA 1
ATOM 8700 C C . ILE C 1 351 ? -24.762 -35.218 9.409 1.00 30.98 343 ILE C C 1
ATOM 8701 O O . ILE C 1 351 ? -23.709 -35.761 9.747 1.00 26.41 343 ILE C O 1
ATOM 8706 N N . ALA C 1 352 ? -24.913 -33.894 9.370 1.00 25.47 344 ALA C N 1
ATOM 8707 C CA . ALA C 1 352 ? -23.817 -32.979 9.691 1.00 25.12 344 ALA C CA 1
ATOM 8708 C C . ALA C 1 352 ? -23.921 -32.396 11.089 1.00 29.38 344 ALA C C 1
ATOM 8709 O O . ALA C 1 352 ? -22.903 -32.134 11.729 1.00 28.83 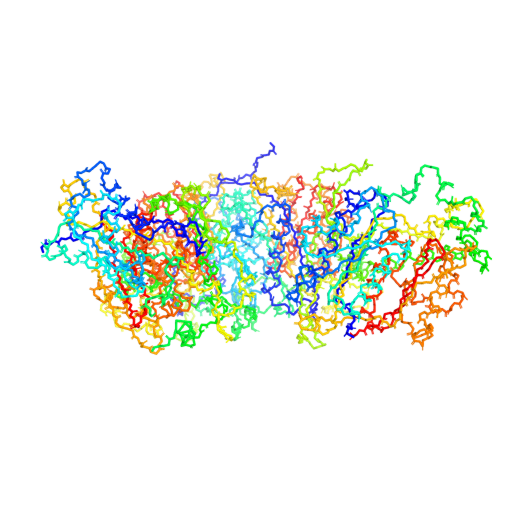344 ALA C O 1
ATOM 8711 N N . LEU C 1 353 ? -25.147 -32.137 11.536 1.00 25.11 345 LEU C N 1
ATOM 8712 C CA . LEU C 1 353 ? -25.368 -31.434 12.793 1.00 25.12 345 LEU C CA 1
ATOM 8713 C C . LEU C 1 353 ? -25.491 -32.370 13.994 1.00 28.84 345 LEU C C 1
ATOM 8714 O O . LEU C 1 353 ? -25.274 -31.954 15.132 1.00 26.36 345 LEU C O 1
ATOM 8719 N N . GLY C 1 354 ? -25.844 -33.628 13.754 1.00 27.29 346 GLY C N 1
ATOM 8720 C CA . GLY C 1 354 ? -26.004 -34.565 14.851 1.00 26.20 346 GLY C CA 1
ATOM 8721 C C . GLY C 1 354 ? -27.467 -34.773 15.172 1.00 26.61 346 GLY C C 1
ATOM 8722 O O . GLY C 1 354 ? -28.322 -33.975 14.780 1.00 24.83 346 GLY C O 1
ATOM 8723 N N . HIS C 1 355 ? -27.757 -35.838 15.904 1.00 27.09 347 HIS C N 1
ATOM 8724 C CA . HIS C 1 355 ? -29.132 -36.229 16.144 1.00 25.59 347 HIS C CA 1
ATOM 8725 C C . HIS C 1 355 ? -29.275 -36.781 17.554 1.00 21.81 347 HIS C C 1
ATOM 8726 O O . HIS C 1 355 ? -29.367 -37.996 17.743 1.00 23.55 347 HIS C O 1
ATOM 8733 N N . PRO C 1 356 ? -29.295 -35.889 18.557 1.00 21.99 348 PRO C N 1
ATOM 8734 C CA . PRO C 1 356 ? -29.648 -36.346 19.906 1.00 21.97 348 PRO C CA 1
ATOM 8735 C C . PRO C 1 356 ? -31.135 -36.671 19.876 1.00 21.79 348 PRO C C 1
ATOM 8736 O O . PRO C 1 356 ? -31.963 -35.751 19.870 1.00 23.00 348 PRO C O 1
ATOM 8740 N N . VAL C 1 357 ? -31.468 -37.958 19.837 1.00 24.25 349 VAL C N 1
ATOM 8741 C CA . VAL C 1 357 ? -32.775 -38.375 19.328 1.00 23.12 349 VAL C CA 1
ATOM 8742 C C . VAL C 1 357 ? -33.981 -37.676 19.972 1.00 24.57 349 VAL C C 1
ATOM 8743 O O . VAL C 1 357 ? -34.859 -37.184 19.251 1.00 24.59 349 VAL C O 1
ATOM 8747 N N . GLY C 1 358 ? -34.018 -37.592 21.300 1.00 21.19 350 GLY C N 1
ATOM 8748 C CA . GLY C 1 358 ? -35.166 -36.983 21.964 1.00 18.78 350 GLY C CA 1
ATOM 8749 C C . GLY C 1 358 ? -35.211 -35.469 21.822 1.00 22.17 350 GLY C C 1
ATOM 8750 O O . GLY C 1 358 ? -36.270 -34.847 21.982 1.00 22.59 350 GLY C O 1
ATOM 8751 N N . CYS C 1 359 ? -34.062 -34.867 21.535 1.00 21.09 351 CYS C N 1
ATOM 8752 C CA . CYS C 1 359 ? -33.972 -33.412 21.407 1.00 21.06 351 CYS C CA 1
ATOM 8753 C C . CYS C 1 359 ? -34.393 -32.930 20.018 1.00 22.36 351 CYS C C 1
ATOM 8754 O O . CYS C 1 359 ? -35.000 -31.866 19.879 1.00 22.23 351 CYS C O 1
ATOM 8757 N N . THR C 1 360 ? -34.101 -33.729 18.996 1.00 22.97 352 THR C N 1
ATOM 8758 C CA . THR C 1 360 ? -34.182 -33.246 17.616 1.00 23.01 352 THR C CA 1
ATOM 8759 C C . THR C 1 360 ? -35.524 -32.630 17.201 1.00 20.84 352 THR C C 1
ATOM 8760 O O . THR C 1 360 ? -35.553 -31.634 16.468 1.00 20.38 352 THR C O 1
ATOM 8764 N N . GLY C 1 361 ? -36.628 -33.217 17.651 1.00 19.84 353 GLY C N 1
ATOM 8765 C CA . GLY C 1 361 ? -37.944 -32.672 17.348 1.00 23.47 353 GLY C CA 1
ATOM 8766 C C . GLY C 1 361 ? -38.094 -31.215 17.751 1.00 26.80 353 GLY C C 1
ATOM 8767 O O . GLY C 1 361 ? -38.624 -30.399 16.986 1.00 24.34 353 GLY C O 1
ATOM 8768 N N . SER C 1 362 ? -37.657 -30.872 18.961 1.00 18.13 354 SER C N 1
ATOM 8769 C CA . SER C 1 362 ? -37.715 -29.476 19.382 1.00 18.78 354 SER C CA 1
ATOM 8770 C C . SER C 1 362 ? -36.647 -28.651 18.687 1.00 18.54 354 SER C C 1
ATOM 8771 O O . SER C 1 362 ? -36.850 -27.468 18.430 1.00 21.66 354 SER C O 1
ATOM 8774 N N . ARG C 1 363 ? -35.515 -29.278 18.389 1.00 20.49 355 ARG C N 1
ATOM 8775 C CA . ARG C 1 363 ? -34.445 -28.605 17.661 1.00 18.70 355 ARG C CA 1
ATOM 8776 C C . ARG C 1 363 ? -34.920 -28.171 16.268 1.00 21.43 355 ARG C C 1
ATOM 8777 O O . ARG C 1 363 ? -34.630 -27.052 15.833 1.00 21.63 355 ARG C O 1
ATOM 8785 N N . LEU C 1 364 ? -35.652 -29.042 15.571 1.00 20.22 356 LEU C N 1
ATOM 8786 C CA . LEU C 1 364 ? -36.055 -28.729 14.194 1.00 20.41 356 LEU C CA 1
ATOM 8787 C C . LEU C 1 364 ? -37.081 -27.603 14.158 1.00 21.13 356 LEU C C 1
ATOM 8788 O O . LEU C 1 364 ? -37.056 -26.765 13.264 1.00 21.97 356 LEU C O 1
ATOM 8793 N N . ILE C 1 365 ? -37.997 -27.598 15.119 1.00 21.07 357 ILE C N 1
ATOM 8794 C CA . ILE C 1 365 ? -38.953 -26.509 15.207 1.00 20.91 357 ILE C CA 1
ATOM 8795 C C . ILE C 1 365 ? -38.190 -25.210 15.466 1.00 19.86 357 ILE C C 1
ATOM 8796 O O . ILE C 1 365 ? -38.489 -24.165 14.871 1.00 19.80 357 ILE C O 1
ATOM 8801 N N . THR C 1 366 ? -37.188 -25.274 16.338 1.00 18.59 358 THR C N 1
ATOM 8802 C CA . THR C 1 366 ? -36.366 -24.095 16.631 1.00 18.77 358 THR C CA 1
ATOM 8803 C C . THR C 1 366 ? -35.653 -23.589 15.389 1.00 23.41 358 THR C C 1
ATOM 8804 O O . THR C 1 366 ? -35.668 -22.390 15.092 1.00 22.75 358 THR C O 1
ATOM 8808 N N . THR C 1 367 ? -35.036 -24.507 14.658 1.00 19.08 359 THR C N 1
ATOM 8809 C CA . THR C 1 367 ? -34.258 -24.135 13.482 1.00 18.81 359 THR C CA 1
ATOM 8810 C C . THR C 1 367 ? -35.181 -23.596 12.383 1.00 24.63 359 THR C C 1
ATOM 8811 O O . THR C 1 367 ? -34.875 -22.583 11.740 1.00 22.75 359 THR C O 1
ATOM 8815 N N . ALA C 1 368 ? -36.313 -24.264 12.175 1.00 21.45 360 ALA C N 1
ATOM 8816 C CA . ALA C 1 368 ? -37.259 -23.836 11.143 1.00 23.74 360 ALA C CA 1
ATOM 8817 C C . ALA C 1 368 ? -37.809 -22.424 11.405 1.00 23.21 360 ALA C C 1
ATOM 8818 O O . ALA C 1 368 ? -37.867 -21.591 10.489 1.00 22.78 360 ALA C O 1
ATOM 8820 N N . LEU C 1 369 ? -38.200 -22.144 12.648 1.00 20.50 361 LEU C N 1
ATOM 8821 C CA . LEU C 1 369 ? -38.732 -20.822 12.980 1.00 22.11 361 LEU C CA 1
ATOM 8822 C C . LEU C 1 369 ? -37.685 -19.750 12.713 1.00 23.81 361 LEU C C 1
ATOM 8823 O O . LEU C 1 369 ? -37.975 -18.730 12.087 1.00 23.47 361 LEU C O 1
ATOM 8828 N N . HIS C 1 370 ? -36.464 -19.979 13.182 1.00 22.81 362 HIS C N 1
ATOM 8829 C CA . HIS C 1 370 ? -35.417 -18.978 13.015 1.00 24.45 362 HIS C CA 1
ATOM 8830 C C . HIS C 1 370 ? -35.099 -18.755 11.540 1.00 24.24 362 HIS C C 1
ATOM 8831 O O . HIS C 1 370 ? -34.777 -17.635 11.132 1.00 24.12 362 HIS C O 1
ATOM 8838 N N . GLU C 1 371 ? -35.192 -19.801 10.723 1.00 21.42 363 GLU C N 1
ATOM 8839 C CA . GLU C 1 371 ? -34.919 -19.617 9.301 1.00 23.25 363 GLU C CA 1
ATOM 8840 C C . GLU C 1 371 ? -36.074 -18.879 8.600 1.00 24.47 363 GLU C C 1
ATOM 8841 O O . GLU C 1 371 ? -35.838 -18.078 7.707 1.00 26.81 363 GLU C O 1
ATOM 8847 N N . LEU C 1 372 ? -37.320 -19.137 9.004 1.00 26.88 364 LEU C N 1
ATOM 8848 C CA . LEU C 1 372 ? -38.435 -18.355 8.466 1.00 25.05 364 LEU C CA 1
ATOM 8849 C C . LEU C 1 372 ? -38.235 -16.876 8.791 1.00 28.07 364 LEU C C 1
ATOM 8850 O O . LEU C 1 372 ? -38.510 -15.997 7.965 1.00 28.31 364 LEU C O 1
ATOM 8855 N N . GLU C 1 373 ? -37.764 -16.605 10.003 1.00 25.15 365 GLU C N 1
ATOM 8856 C CA . GLU C 1 373 ? -37.570 -15.230 10.441 1.00 24.12 365 GLU C CA 1
ATOM 8857 C C . GLU C 1 373 ? -36.415 -14.581 9.698 1.00 26.14 365 GLU C C 1
ATOM 8858 O O . GLU C 1 373 ? -36.520 -13.435 9.268 1.00 26.19 365 GLU C O 1
ATOM 8864 N N . ARG C 1 374 ? -35.317 -15.316 9.535 1.00 23.64 366 ARG C N 1
ATOM 8865 C CA . ARG C 1 374 ? -34.131 -14.778 8.866 1.00 23.85 366 ARG C CA 1
ATOM 8866 C C . ARG C 1 374 ? -34.430 -14.396 7.426 1.00 27.40 366 ARG C C 1
ATOM 8867 O O . ARG C 1 374 ? -33.889 -13.414 6.908 1.00 28.85 366 ARG C O 1
ATOM 8875 N N . THR C 1 375 ? -35.293 -15.175 6.780 1.00 27.68 367 THR C N 1
ATOM 8876 C CA . THR C 1 375 ? -35.600 -14.981 5.365 1.00 30.08 367 THR C CA 1
ATOM 8877 C C . THR C 1 375 ? -36.920 -14.234 5.141 1.00 30.05 367 THR C C 1
ATOM 8878 O O . THR C 1 375 ? -37.313 -13.982 3.998 1.00 29.86 367 THR C O 1
ATOM 8882 N N . ASP C 1 376 ? -37.595 -13.887 6.233 1.00 31.65 368 ASP C N 1
ATOM 8883 C CA . ASP C 1 376 ? -38.887 -13.210 6.161 1.00 31.33 368 ASP C CA 1
ATOM 8884 C C . ASP C 1 376 ? -39.881 -14.009 5.315 1.00 33.29 368 ASP C C 1
ATOM 8885 O O . ASP C 1 376 ? -40.554 -13.455 4.443 1.00 34.22 368 ASP C O 1
ATOM 8890 N N . GLN C 1 377 ? -39.966 -15.311 5.580 1.00 30.04 369 GLN C N 1
ATOM 8891 C CA . GLN C 1 377 ? -40.929 -16.171 4.903 1.00 30.09 369 GLN C CA 1
ATOM 8892 C C . GLN C 1 377 ? -42.025 -16.620 5.869 1.00 26.81 369 GLN C C 1
ATOM 8893 O O . GLN C 1 377 ? -41.973 -16.302 7.055 1.00 28.68 369 GLN C O 1
ATOM 8899 N N . SER C 1 378 ? -42.996 -17.384 5.370 1.00 27.98 370 SER C N 1
ATOM 8900 C CA A SER C 1 378 ? -44.232 -17.625 6.122 0.43 30.02 370 SER C CA 1
ATOM 8901 C CA B SER C 1 378 ? -44.235 -17.625 6.107 0.57 30.06 370 SER C CA 1
ATOM 8902 C C . SER C 1 378 ? -44.421 -19.039 6.667 1.00 30.37 370 SER C C 1
ATOM 8903 O O . SER C 1 378 ? -44.731 -19.213 7.849 1.00 29.33 370 SER C O 1
ATOM 8908 N N . LEU C 1 379 ? -44.249 -20.045 5.814 1.00 29.90 371 LEU C N 1
ATOM 8909 C CA . LEU C 1 379 ? -44.620 -21.419 6.173 1.00 26.16 371 LEU C CA 1
ATOM 8910 C C . LEU C 1 379 ? -43.467 -22.420 6.208 1.00 26.17 371 LEU C C 1
ATOM 8911 O O . LEU C 1 379 ? -42.650 -22.477 5.282 1.00 29.22 371 LEU C O 1
ATOM 8916 N N . ALA C 1 380 ? -43.420 -23.225 7.266 1.00 24.79 372 ALA C N 1
ATOM 8917 C CA . ALA C 1 380 ? -42.422 -24.285 7.375 1.00 24.71 372 ALA C CA 1
ATOM 8918 C C . ALA C 1 380 ? -43.082 -25.617 7.697 1.00 25.57 372 ALA C C 1
ATOM 8919 O O . ALA C 1 380 ? -44.048 -25.675 8.481 1.00 26.15 372 ALA C O 1
ATOM 8921 N N . LEU C 1 381 ? -42.553 -26.681 7.096 1.00 22.69 373 LEU C N 1
ATOM 8922 C CA . LEU C 1 381 ? -42.983 -28.048 7.402 1.00 25.30 373 LEU C CA 1
ATOM 8923 C C . LEU C 1 381 ? -41.855 -28.755 8.153 1.00 25.61 373 LEU C C 1
ATOM 8924 O O . LEU C 1 381 ? -40.691 -28.711 7.734 1.00 25.10 373 LEU C O 1
ATOM 8929 N N . ILE C 1 382 ? -42.184 -29.389 9.273 1.00 21.96 374 ILE C N 1
ATOM 8930 C CA . ILE C 1 382 ? -41.202 -30.185 10.006 1.00 22.77 374 ILE C CA 1
ATOM 8931 C C . ILE C 1 382 ? -41.723 -31.614 10.002 1.00 24.71 374 ILE C C 1
ATOM 8932 O O . ILE C 1 382 ? -42.871 -31.853 10.382 1.00 22.31 374 ILE C O 1
ATOM 8937 N N . THR C 1 383 ? -40.898 -32.560 9.562 1.00 23.83 375 THR C N 1
ATOM 8938 C CA . THR C 1 383 ? -41.332 -33.958 9.495 1.00 21.56 375 THR C CA 1
ATOM 8939 C C . THR C 1 383 ? -40.191 -34.902 9.898 1.00 31.77 375 THR C C 1
ATOM 8940 O O . THR C 1 383 ? -39.041 -34.702 9.506 1.00 27.70 375 THR C O 1
ATOM 8944 N N . MET C 1 384 ? -40.509 -35.914 10.704 1.00 24.89 376 MET C N 1
ATOM 8945 C CA . MET C 1 384 ? -39.497 -36.846 11.209 1.00 22.51 376 MET C CA 1
ATOM 8946 C C . MET C 1 384 ? -39.967 -38.290 11.162 1.00 26.74 376 MET C C 1
ATOM 8947 O O . MET C 1 384 ? -41.126 -38.598 11.504 1.00 24.95 376 MET C O 1
ATOM 8952 N N . CYS C 1 385 ? -39.071 -39.189 10.760 1.00 23.87 377 CYS C N 1
ATOM 8953 C CA . CYS C 1 385 ? -39.356 -40.605 10.950 1.00 22.78 377 CYS C CA 1
ATOM 8954 C C . CYS C 1 385 ? -39.114 -40.944 12.420 1.00 27.78 377 CYS C C 1
ATOM 8955 O O . CYS C 1 385 ? -38.504 -40.157 13.160 1.00 27.01 377 CYS C O 1
ATOM 8958 N N . ALA C 1 386 ? -39.615 -42.093 12.857 1.00 24.84 378 ALA C N 1
ATOM 8959 C CA . ALA C 1 386 ? -39.428 -42.502 14.240 1.00 26.36 378 ALA C CA 1
ATOM 8960 C C . ALA C 1 386 ? -39.559 -44.009 14.420 1.00 25.59 378 ALA C C 1
ATOM 8961 O O . ALA C 1 386 ? -40.290 -44.678 13.673 1.00 27.97 378 ALA C O 1
ATOM 8963 N N . GLY C 1 387 ? -38.856 -44.531 15.422 1.00 27.20 379 GLY C N 1
ATOM 8964 C CA . GLY C 1 387 ? -38.949 -45.936 15.774 1.00 26.45 379 GLY C CA 1
ATOM 8965 C C . GLY C 1 387 ? -40.371 -46.368 16.084 1.00 26.59 379 GLY C C 1
ATOM 8966 O O . GLY C 1 387 ? -41.208 -45.562 16.513 1.00 25.50 379 GLY C O 1
ATOM 8967 N N . GLY C 1 388 ? -40.644 -47.652 15.873 1.00 27.90 380 GLY C N 1
ATOM 8968 C CA . GLY C 1 388 ? -41.986 -48.183 16.041 1.00 27.00 380 GLY C CA 1
ATOM 8969 C C . GLY C 1 388 ? -42.842 -47.903 14.822 1.00 31.45 380 GLY C C 1
ATOM 8970 O O . GLY C 1 388 ? -44.066 -48.066 14.862 1.00 28.16 380 GLY C O 1
ATOM 8971 N N . ALA C 1 389 ? -42.192 -47.484 13.734 1.00 25.48 381 ALA C N 1
ATOM 8972 C CA . ALA C 1 389 ? -42.886 -47.123 12.500 1.00 27.68 381 ALA C CA 1
ATOM 8973 C C . ALA C 1 389 ? -43.899 -46.008 12.758 1.00 25.91 381 ALA C C 1
ATOM 8974 O O . ALA C 1 389 ? -45.117 -46.193 12.619 1.00 26.72 381 ALA C O 1
ATOM 8976 N N . LEU C 1 390 ? -43.366 -44.850 13.147 1.00 23.85 382 LEU C N 1
ATOM 8977 C CA . LEU C 1 390 ? -44.157 -43.664 13.418 1.00 22.96 382 LEU C CA 1
ATOM 8978 C C . LEU C 1 390 ? -43.561 -42.473 12.686 1.00 27.48 382 LEU C C 1
ATOM 8979 O O . LEU C 1 390 ? -42.419 -42.528 12.214 1.00 24.22 382 LEU C O 1
ATOM 8984 N N . SER C 1 391 ? -44.323 -41.383 12.602 1.00 24.25 383 SER C N 1
ATOM 8985 C CA . SER C 1 391 ? -43.780 -40.133 12.060 1.00 22.16 383 SER C CA 1
ATOM 8986 C C . SER C 1 391 ? -44.574 -38.920 12.537 1.00 21.82 383 SER C C 1
ATOM 8987 O O . SER C 1 391 ? -45.814 -38.937 12.542 1.00 23.84 383 SER C O 1
ATOM 8990 N N . THR C 1 392 ? -43.849 -37.881 12.946 1.00 21.83 384 THR C N 1
ATOM 8991 C CA . THR C 1 392 ? -44.449 -36.609 13.335 1.00 23.07 384 THR C CA 1
ATOM 8992 C C . THR C 1 392 ? -44.388 -35.621 12.175 1.00 24.90 384 THR C C 1
ATOM 8993 O O . THR C 1 392 ? -43.420 -35.615 11.393 1.00 24.53 384 THR C O 1
ATOM 8997 N N . GLY C 1 393 ? -45.420 -34.788 12.066 1.00 27.30 385 GLY C N 1
ATOM 8998 C CA . GLY C 1 393 ? -45.444 -33.714 11.087 1.00 26.16 385 GLY C CA 1
ATOM 8999 C C . GLY C 1 393 ? -46.000 -32.451 11.718 1.00 24.72 385 GLY C C 1
ATOM 9000 O O . GLY C 1 393 ? -46.909 -32.515 12.550 1.00 23.54 385 GLY C O 1
ATOM 9001 N N . THR C 1 394 ? -45.442 -31.303 11.348 1.00 20.59 386 THR C N 1
ATOM 9002 C CA . THR C 1 394 ? -45.975 -30.019 11.792 1.00 20.10 386 THR C CA 1
ATOM 9003 C C . THR C 1 394 ? -45.836 -29.040 10.640 1.00 25.57 386 THR C C 1
ATOM 9004 O O . THR C 1 394 ? -44.788 -28.996 9.971 1.00 24.66 386 THR C O 1
ATOM 9008 N N . ILE C 1 395 ? -46.881 -28.254 10.402 1.00 23.24 387 ILE C N 1
ATOM 9009 C CA . ILE C 1 395 ? -46.726 -27.053 9.585 1.00 24.84 387 ILE C CA 1
ATOM 9010 C C . ILE C 1 395 ? -46.904 -25.864 10.520 1.00 25.85 387 ILE C C 1
ATOM 9011 O O . ILE C 1 395 ? -47.918 -25.770 11.231 1.00 24.33 387 ILE C O 1
ATOM 9016 N N . ILE C 1 396 ? -45.909 -24.981 10.549 1.00 22.10 388 ILE C N 1
ATOM 9017 C CA . ILE C 1 396 ? -45.985 -23.784 11.368 1.00 28.13 388 ILE C CA 1
ATOM 9018 C C . ILE C 1 396 ? -46.021 -22.557 10.473 1.00 26.20 388 ILE C C 1
ATOM 9019 O O . ILE C 1 396 ? -45.529 -22.576 9.335 1.00 27.59 388 ILE C O 1
ATOM 9024 N N . GLU C 1 397 ? -46.612 -21.490 10.990 1.00 24.09 389 GLU C N 1
ATOM 9025 C CA . GLU C 1 397 ? -46.774 -20.269 10.219 1.00 24.59 389 GLU C CA 1
ATOM 9026 C C . GLU C 1 397 ? -46.265 -19.109 11.048 1.00 31.92 389 GLU C C 1
ATOM 9027 O O . GLU C 1 397 ? -46.604 -18.992 12.234 1.00 28.26 389 GLU C O 1
ATOM 9033 N N . ARG C 1 398 ? -45.450 -18.257 10.433 1.00 29.72 390 ARG C N 1
ATOM 9034 C CA . ARG C 1 398 ? -44.953 -17.070 11.114 1.00 33.14 390 ARG C CA 1
ATOM 9035 C C . ARG C 1 398 ? -46.068 -16.060 11.318 1.00 39.58 390 ARG C C 1
ATOM 9036 O O . ARG C 1 398 ? -46.907 -15.847 10.437 1.00 36.72 390 ARG C O 1
ATOM 9044 N N A ILE C 1 399 ? -46.071 -15.425 12.485 0.42 49.72 391 ILE C N 1
ATOM 9045 N N B ILE C 1 399 ? -46.078 -15.441 12.492 0.58 26.88 391 ILE C N 1
ATOM 9046 C CA A ILE C 1 399 ? -47.061 -14.406 12.797 0.42 34.33 391 ILE C CA 1
ATOM 9047 C CA B ILE C 1 399 ? -47.049 -14.403 12.793 0.58 34.61 391 ILE C CA 1
ATOM 9048 C C A ILE C 1 399 ? -46.488 -13.015 12.529 0.42 35.49 391 ILE C C 1
ATOM 9049 C C B ILE C 1 399 ? -46.418 -13.033 12.572 0.58 35.72 391 ILE C C 1
ATOM 9050 O O A ILE C 1 399 ? -47.105 -12.002 12.857 0.42 36.64 391 ILE C O 1
ATOM 9051 O O B ILE C 1 399 ? -45.410 -12.706 13.197 0.58 30.34 391 ILE C O 1
ATOM 9060 N N . MET D 1 9 ? -33.157 24.840 87.383 1.00 72.73 1 MET D N 1
ATOM 9061 C CA . MET D 1 9 ? -32.971 23.982 88.546 1.00 70.05 1 MET D CA 1
ATOM 9062 C C . MET D 1 9 ? -32.265 22.693 88.152 1.00 57.41 1 MET D C 1
ATOM 9063 O O . MET D 1 9 ? -31.085 22.500 88.451 1.00 60.97 1 MET D O 1
ATOM 9068 N N . GLY D 1 10 ? -32.988 21.810 87.473 1.00 36.78 2 GLY D N 1
ATOM 9069 C CA . GLY D 1 10 ? -32.429 20.531 87.092 1.00 33.88 2 GLY D CA 1
ATOM 9070 C C . GLY D 1 10 ? -31.892 20.573 85.677 1.00 34.38 2 GLY D C 1
ATOM 9071 O O . GLY D 1 10 ? -32.403 21.314 84.831 1.00 33.81 2 GLY D O 1
ATOM 9072 N N . TYR D 1 11 ? -30.852 19.786 85.426 1.00 30.12 3 TYR D N 1
ATOM 9073 C CA . TYR D 1 11 ? -30.264 19.687 84.099 1.00 29.42 3 TYR D CA 1
ATOM 9074 C C . TYR D 1 11 ? -30.395 18.259 83.612 1.00 26.24 3 TYR D C 1
ATOM 9075 O O . TYR D 1 11 ? -29.563 17.406 83.936 1.00 26.81 3 TYR D O 1
ATOM 9084 N N . PRO D 1 12 ? -31.453 17.988 82.830 1.00 24.53 4 PRO D N 1
ATOM 9085 C CA . PRO D 1 12 ? -31.811 16.613 82.464 1.00 22.26 4 PRO D CA 1
ATOM 9086 C C . PRO D 1 12 ? -30.804 16.014 81.498 1.00 24.68 4 PRO D C 1
ATOM 9087 O O . PRO D 1 12 ? -30.465 16.649 80.488 1.00 22.72 4 PRO D O 1
ATOM 9091 N N . VAL D 1 13 ? -30.321 14.814 81.811 1.00 20.45 5 VAL D N 1
ATOM 9092 C CA . VAL D 1 13 ? -29.442 14.089 80.896 1.00 22.88 5 VAL D CA 1
ATOM 9093 C C . VAL D 1 13 ? -29.862 12.629 80.799 1.00 24.22 5 VAL D C 1
ATOM 9094 O O . VAL D 1 13 ? -30.369 12.052 81.766 1.00 23.35 5 VAL D O 1
ATOM 9098 N N . ILE D 1 14 ? -29.658 12.035 79.627 1.00 21.74 6 ILE D N 1
ATOM 9099 C CA . ILE D 1 14 ? -29.853 10.595 79.465 1.00 19.95 6 ILE D CA 1
ATOM 9100 C C . ILE D 1 14 ? -28.658 9.828 80.028 1.00 22.78 6 ILE D C 1
ATOM 9101 O O . ILE D 1 14 ? -27.495 10.169 79.743 1.00 23.63 6 ILE D O 1
ATOM 9106 N N . VAL D 1 15 ? -28.920 8.798 80.834 1.00 20.19 7 VAL D N 1
ATOM 9107 C CA . VAL D 1 15 ? -27.833 7.979 81.375 1.00 20.32 7 VAL D CA 1
ATOM 9108 C C . VAL D 1 15 ? -27.879 6.545 80.845 1.00 22.89 7 VAL D C 1
ATOM 9109 O O . VAL D 1 15 ? -26.866 5.855 80.825 1.00 23.05 7 VAL D O 1
ATOM 9113 N N . GLU D 1 16 ? -29.055 6.096 80.424 1.00 23.33 8 GLU D N 1
ATOM 9114 C CA A GLU D 1 16 ? -29.193 4.756 79.858 0.40 24.38 8 GLU D CA 1
ATOM 9115 C CA B GLU D 1 16 ? -29.184 4.762 79.849 0.60 25.07 8 GLU D CA 1
ATOM 9116 C C . GLU D 1 16 ? -30.388 4.723 78.917 1.00 20.02 8 GLU D C 1
ATOM 9117 O O . GLU D 1 16 ? -31.355 5.462 79.106 1.00 19.66 8 GLU D O 1
ATOM 9128 N N . ALA D 1 17 ? -30.331 3.869 77.899 1.00 19.26 9 ALA D N 1
ATOM 9129 C CA . ALA D 1 17 ? -31.458 3.711 76.970 1.00 18.22 9 ALA D CA 1
ATOM 9130 C C . ALA D 1 17 ? -31.452 2.287 76.427 1.00 21.13 9 ALA D C 1
ATOM 9131 O O . ALA D 1 17 ? -30.392 1.754 76.111 1.00 21.60 9 ALA D O 1
ATOM 9133 N N . THR D 1 18 ? -32.623 1.665 76.327 1.00 21.35 10 THR D N 1
ATOM 9134 C CA . THR D 1 18 ? -32.671 0.294 75.816 1.00 21.90 10 THR D CA 1
ATOM 9135 C C . THR D 1 18 ? -34.007 0.030 75.141 1.00 21.48 10 THR D C 1
ATOM 9136 O O . THR D 1 18 ? -34.988 0.746 75.389 1.00 21.83 10 THR D O 1
ATOM 9140 N N . ARG D 1 19 ? -34.050 -0.983 74.277 1.00 22.10 11 ARG D N 1
ATOM 9141 C CA . ARG D 1 19 ? -35.296 -1.320 73.594 1.00 19.36 11 ARG D CA 1
ATOM 9142 C C . ARG D 1 19 ? -35.418 -2.831 73.452 1.00 23.52 11 ARG D C 1
ATOM 9143 O O . ARG D 1 19 ? -34.415 -3.537 73.427 1.00 23.38 11 ARG D O 1
ATOM 9151 N N . SER D 1 20 ? -36.647 -3.325 73.349 1.00 21.09 12 SER D N 1
ATOM 9152 C CA . SER D 1 20 ? -36.861 -4.722 72.993 1.00 22.43 12 SER D CA 1
ATOM 9153 C C . SER D 1 20 ? -36.548 -4.878 71.514 1.00 21.17 12 SER D C 1
ATOM 9154 O O . SER D 1 20 ? -36.550 -3.891 70.759 1.00 21.55 12 SER D O 1
ATOM 9157 N N . PRO D 1 21 ? -36.282 -6.116 71.087 1.00 20.42 13 PRO D N 1
ATOM 9158 C CA . PRO D 1 21 ? -36.335 -6.373 69.647 1.00 20.68 13 PRO D CA 1
ATOM 9159 C C . PRO D 1 21 ? -37.754 -6.053 69.189 1.00 20.91 13 PRO D C 1
ATOM 9160 O O . PRO D 1 21 ? -38.681 -6.031 70.006 1.00 22.33 13 PRO D O 1
ATOM 9164 N N . ILE D 1 22 ? -37.928 -5.765 67.908 1.00 21.16 14 ILE D N 1
ATOM 9165 C CA . ILE D 1 22 ? -39.250 -5.440 67.399 1.00 22.46 14 ILE D CA 1
ATOM 9166 C C . ILE D 1 22 ? -39.842 -6.650 66.678 1.00 24.51 14 ILE D C 1
ATOM 9167 O O . ILE D 1 22 ? -39.271 -7.145 65.698 1.00 24.03 14 ILE D O 1
ATOM 9172 N N . GLY D 1 23 ? -40.990 -7.131 67.164 1.00 22.71 15 GLY D N 1
ATOM 9173 C CA . GLY D 1 23 ? -41.618 -8.294 66.547 1.00 20.45 15 GLY D CA 1
ATOM 9174 C C . GLY D 1 23 ? -42.659 -7.921 65.505 1.00 23.15 15 GLY D C 1
ATOM 9175 O O . GLY D 1 23 ? -43.266 -6.855 65.594 1.00 24.54 15 GLY D O 1
ATOM 9176 N N . LYS D 1 24 ? -42.862 -8.791 64.515 1.00 23.49 16 LYS D N 1
ATOM 9177 C CA . LYS D 1 24 ? -43.913 -8.582 63.520 1.00 24.96 16 LYS D CA 1
ATOM 9178 C C . LYS D 1 24 ? -45.280 -8.913 64.128 1.00 25.86 16 LYS D C 1
ATOM 9179 O O . LYS D 1 24 ? -45.361 -9.571 65.172 1.00 27.18 16 LYS D O 1
ATOM 9185 N N . ARG D 1 25 ? -46.345 -8.470 63.466 1.00 27.52 17 ARG D N 1
ATOM 9186 C CA . ARG D 1 25 ? -47.711 -8.751 63.923 1.00 30.28 17 ARG D CA 1
ATOM 9187 C C . ARG D 1 25 ? -47.931 -10.254 64.021 1.00 34.00 17 ARG D C 1
ATOM 9188 O O . ARG D 1 25 ? -47.619 -10.996 63.081 1.00 36.98 17 ARG D O 1
ATOM 9196 N N . ASN D 1 26 ? -48.456 -10.702 65.164 1.00 30.77 18 ASN D N 1
ATOM 9197 C CA . ASN D 1 26 ? -48.648 -12.128 65.426 1.00 29.46 18 ASN D CA 1
ATOM 9198 C C . ASN D 1 26 ? -47.334 -12.875 65.379 1.00 28.78 18 ASN D C 1
ATOM 9199 O O . ASN D 1 26 ? -47.297 -14.086 65.116 1.00 32.02 18 ASN D O 1
ATOM 9204 N N . GLY D 1 27 ? -46.254 -12.145 65.650 1.00 31.82 19 GLY D N 1
ATOM 9205 C CA . GLY D 1 27 ? -44.916 -12.700 65.583 1.00 28.71 19 GLY D CA 1
ATOM 9206 C C . GLY D 1 27 ? -44.303 -13.106 66.911 1.00 33.33 19 GLY D C 1
ATOM 9207 O O . GLY D 1 27 ? -44.995 -13.590 67.820 1.00 32.45 19 GLY D O 1
ATOM 9208 N N . TRP D 1 28 ? -42.992 -12.898 67.016 1.00 28.35 20 TRP D N 1
ATOM 9209 C CA . TRP D 1 28 ? -42.189 -13.473 68.094 1.00 27.99 20 TRP D CA 1
ATOM 9210 C C . TRP D 1 28 ? -42.543 -12.969 69.494 1.00 27.77 20 TRP D C 1
ATOM 9211 O O . TRP D 1 28 ? -42.259 -13.653 70.484 1.00 30.75 20 TRP D O 1
ATOM 9222 N N . LEU D 1 29 ? -43.153 -11.789 69.571 1.00 25.88 21 LEU D N 1
ATOM 9223 C CA . LEU D 1 29 ? -43.494 -11.180 70.855 1.00 28.78 21 LEU D CA 1
ATOM 9224 C C . LEU D 1 29 ? -44.999 -11.219 71.110 1.00 31.30 21 LEU D C 1
ATOM 9225 O O . LEU D 1 29 ? -45.468 -10.720 72.133 1.00 27.76 21 LEU D O 1
ATOM 9230 N N . SER D 1 30 ? -45.753 -11.818 70.191 1.00 29.78 22 SER D N 1
ATOM 9231 C CA . SER D 1 30 ? -47.213 -11.711 70.227 1.00 31.36 22 SER D CA 1
ATOM 9232 C C . SER D 1 30 ? -47.837 -12.463 71.398 1.00 31.67 22 SER D C 1
ATOM 9233 O O . SER D 1 30 ? -49.001 -12.231 71.741 1.00 33.17 22 SER D O 1
ATOM 9236 N N . GLY D 1 31 ? -47.072 -13.360 72.016 1.00 29.19 23 GLY D N 1
ATOM 9237 C CA . GLY D 1 31 ? -47.574 -14.133 73.141 1.00 31.88 23 GLY D CA 1
ATOM 9238 C C . GLY D 1 31 ? -47.347 -13.488 74.503 1.00 32.15 23 GLY D C 1
ATOM 9239 O O . GLY D 1 31 ? -47.745 -14.055 75.531 1.00 34.96 23 GLY D O 1
ATOM 9240 N N . LEU D 1 32 ? -46.707 -12.316 74.510 1.00 29.66 24 LEU D N 1
ATOM 9241 C CA . LEU D 1 32 ? -46.435 -11.578 75.743 1.00 33.58 24 LEU D CA 1
ATOM 9242 C C . LEU D 1 32 ? -47.553 -10.590 76.013 1.00 33.09 24 LEU D C 1
ATOM 9243 O O . LEU D 1 32 ? -47.922 -9.831 75.125 1.00 31.43 24 LEU D O 1
ATOM 9248 N N . HIS D 1 33 ? -48.072 -10.584 77.237 1.00 35.49 25 HIS D N 1
ATOM 9249 C CA . HIS D 1 33 ? -49.040 -9.576 77.659 1.00 29.89 25 HIS D CA 1
ATOM 9250 C C . HIS D 1 33 ? -48.386 -8.211 77.497 1.00 25.66 25 HIS D C 1
ATOM 9251 O O . HIS D 1 33 ? -47.187 -8.066 77.760 1.00 24.32 25 HIS D O 1
ATOM 9258 N N . ALA D 1 34 ? -49.152 -7.201 77.081 1.00 30.44 26 ALA D N 1
ATOM 9259 C CA . ALA D 1 34 ? -48.549 -5.894 76.832 1.00 23.37 26 ALA D CA 1
ATOM 9260 C C . ALA D 1 34 ? -47.847 -5.342 78.070 1.00 25.43 26 ALA D C 1
ATOM 9261 O O . ALA D 1 34 ? -46.821 -4.665 77.962 1.00 24.05 26 ALA D O 1
ATOM 9263 N N . THR D 1 35 ? -48.414 -5.609 79.244 1.00 24.59 27 THR D N 1
ATOM 9264 C CA . THR D 1 35 ? -47.832 -5.113 80.486 1.00 25.82 27 THR D CA 1
ATOM 9265 C C . THR D 1 35 ? -46.509 -5.800 80.816 1.00 26.96 27 THR D C 1
ATOM 9266 O O . THR D 1 35 ? -45.646 -5.207 81.474 1.00 24.70 27 THR D O 1
ATOM 9270 N N . GLU D 1 36 ? -46.345 -7.042 80.362 1.00 24.66 28 GLU D N 1
ATOM 9271 C CA . GLU D 1 36 ? -45.103 -7.776 80.600 1.00 28.47 28 GLU D CA 1
ATOM 9272 C C . GLU D 1 36 ? -43.998 -7.294 79.669 1.00 29.67 28 GLU D C 1
ATOM 9273 O O . GLU D 1 36 ? -42.828 -7.203 80.063 1.00 26.37 28 GLU D O 1
ATOM 9279 N N . LEU D 1 37 ? -44.367 -7.006 78.424 1.00 24.62 29 LEU D N 1
ATOM 9280 C CA . LEU D 1 37 ? -43.412 -6.457 77.466 1.00 22.49 29 LEU D CA 1
ATOM 9281 C C . LEU D 1 37 ? -42.877 -5.102 77.936 1.00 24.51 29 LEU D C 1
ATOM 9282 O O . LEU D 1 37 ? -41.666 -4.882 77.923 1.00 22.81 29 LEU D O 1
ATOM 9287 N N . LEU D 1 38 ? -43.757 -4.193 78.358 1.00 23.17 30 LEU D N 1
ATOM 9288 C CA . LEU D 1 38 ? -43.265 -2.903 78.833 1.00 23.49 30 LEU D CA 1
ATOM 9289 C C . LEU D 1 38 ? -42.457 -3.064 80.123 1.00 23.74 30 LEU D C 1
ATOM 9290 O O . LEU D 1 38 ? -41.387 -2.470 80.269 1.00 23.33 30 LEU D O 1
ATOM 9295 N N . GLY D 1 39 ? -42.969 -3.860 81.056 1.00 23.16 31 GLY D N 1
ATOM 9296 C CA . GLY D 1 39 ? -42.315 -4.029 82.342 1.00 23.24 31 GLY D CA 1
ATOM 9297 C C . GLY D 1 39 ? -40.916 -4.611 82.211 1.00 22.59 31 GLY D C 1
ATOM 9298 O O . GLY D 1 39 ? -40.005 -4.273 82.976 1.00 27.04 31 GLY D O 1
ATOM 9299 N N . ALA D 1 40 ? -40.732 -5.503 81.241 1.00 23.03 32 ALA D N 1
ATOM 9300 C CA . ALA D 1 40 ? -39.435 -6.142 81.073 1.00 24.77 32 ALA D CA 1
ATOM 9301 C C . ALA D 1 40 ? -38.398 -5.118 80.593 1.00 23.09 32 ALA D C 1
ATOM 9302 O O . ALA D 1 40 ? -37.212 -5.188 80.954 1.00 25.04 32 ALA D O 1
ATOM 9304 N N . VAL D 1 41 ? -38.851 -4.179 79.773 1.00 22.93 33 VAL D N 1
ATOM 9305 C CA . VAL D 1 41 ? -37.979 -3.127 79.264 1.00 21.70 33 VAL D CA 1
ATOM 9306 C C . VAL D 1 41 ? -37.730 -2.043 80.322 1.00 23.06 33 VAL D C 1
ATOM 9307 O O . VAL D 1 41 ? -36.629 -1.503 80.418 1.00 23.86 33 VAL D O 1
ATOM 9311 N N . GLN D 1 42 ? -38.744 -1.734 81.124 1.00 22.84 34 GLN D N 1
ATOM 9312 C CA . GLN D 1 42 ? -38.541 -0.839 82.263 1.00 20.05 34 GLN D CA 1
ATOM 9313 C C . GLN D 1 42 ? -37.502 -1.426 83.225 1.00 22.56 34 GLN D C 1
ATOM 9314 O O . GLN D 1 42 ? -36.619 -0.714 83.714 1.00 24.27 34 GLN D O 1
ATOM 9320 N N . LYS D 1 43 ? -37.611 -2.720 83.510 1.00 22.39 35 LYS D N 1
ATOM 9321 C CA . LYS D 1 43 ? -36.687 -3.362 84.431 1.00 24.84 35 LYS D CA 1
ATOM 9322 C C . LYS D 1 43 ? -35.297 -3.403 83.813 1.00 25.01 35 LYS D C 1
ATOM 9323 O O . LYS D 1 43 ? -34.297 -3.213 84.498 1.00 26.56 35 LYS D O 1
ATOM 9329 N N . ALA D 1 44 ? -35.252 -3.659 82.510 1.00 27.24 36 ALA D N 1
ATOM 9330 C CA . ALA D 1 44 ? -33.986 -3.775 81.789 1.00 27.13 36 ALA D CA 1
ATOM 9331 C C . ALA D 1 44 ? -33.176 -2.476 81.813 1.00 24.17 36 ALA D C 1
ATOM 9332 O O . ALA D 1 44 ? -31.945 -2.516 81.956 1.00 26.91 36 ALA D O 1
ATOM 9334 N N . VAL D 1 45 ? -33.847 -1.335 81.652 1.00 22.40 37 VAL D N 1
ATOM 9335 C CA . VAL D 1 45 ? -33.123 -0.064 81.635 1.00 25.78 37 VAL D CA 1
ATOM 9336 C C . VAL D 1 45 ? -32.594 0.254 83.031 1.00 27.88 37 VAL D C 1
ATOM 9337 O O . VAL D 1 45 ? -31.496 0.801 83.185 1.00 23.23 37 VAL D O 1
ATOM 9341 N N . VAL D 1 46 ? -33.364 -0.121 84.049 1.00 25.19 38 VAL D N 1
ATOM 9342 C CA . VAL D 1 46 ? -32.901 0.038 85.423 1.00 24.66 38 VAL D CA 1
ATOM 9343 C C . VAL D 1 46 ? -31.714 -0.871 85.733 1.00 27.93 38 VAL D C 1
ATOM 9344 O O . VAL D 1 46 ? -30.716 -0.434 86.326 1.00 29.31 38 VAL D O 1
ATOM 9348 N N . ASP D 1 47 ? -31.814 -2.140 85.346 1.00 25.62 39 ASP D N 1
ATOM 9349 C CA . ASP D 1 47 ? -30.735 -3.083 85.617 1.00 29.07 39 ASP D CA 1
ATOM 9350 C C . ASP D 1 47 ? -29.447 -2.648 84.919 1.00 27.18 39 ASP D C 1
ATOM 9351 O O . ASP D 1 47 ? -28.360 -2.802 85.471 1.00 28.52 39 ASP D O 1
ATOM 9356 N N . LYS D 1 48 ? -29.570 -2.095 83.713 1.00 27.06 40 LYS D N 1
ATOM 9357 C CA . LYS D 1 48 ? -28.398 -1.621 82.971 1.00 29.28 40 LYS D CA 1
ATOM 9358 C C . LYS D 1 48 ? -27.700 -0.461 83.682 1.00 28.70 40 LYS D C 1
ATOM 9359 O O . LYS D 1 48 ? -26.475 -0.418 83.772 1.00 29.55 40 LYS D O 1
ATOM 9365 N N . ALA D 1 49 ? -28.492 0.470 84.200 1.00 27.92 41 ALA D N 1
ATOM 9366 C CA . ALA D 1 49 ? -27.953 1.655 84.851 1.00 34.28 41 ALA D CA 1
ATOM 9367 C C . ALA D 1 49 ? -27.300 1.297 86.177 1.00 35.50 41 ALA D C 1
ATOM 9368 O O . ALA D 1 49 ? -26.437 2.029 86.676 1.00 40.99 41 ALA D O 1
ATOM 9370 N N . GLY D 1 50 ? -27.707 0.161 86.741 1.00 32.95 42 GLY D N 1
ATOM 9371 C CA . GLY D 1 50 ? -27.206 -0.282 88.031 1.00 34.88 42 GLY D CA 1
ATOM 9372 C C . GLY D 1 50 ? -25.833 -0.921 88.008 1.00 35.82 42 GLY D C 1
ATOM 9373 O O . GLY D 1 50 ? -25.207 -1.074 89.054 1.00 35.98 42 GLY D O 1
ATOM 9374 N N . ILE D 1 51 ? -25.351 -1.296 86.826 1.00 31.58 43 ILE D N 1
ATOM 9375 C CA A ILE D 1 51 ? -24.024 -1.891 86.718 0.67 35.51 43 ILE D CA 1
ATOM 9376 C CA B ILE D 1 51 ? -24.020 -1.877 86.699 0.33 35.86 43 ILE D CA 1
ATOM 9377 C C . ILE D 1 51 ? -22.951 -0.917 87.210 1.00 39.67 43 ILE D C 1
ATOM 9378 O O . ILE D 1 51 ? -22.758 0.157 86.640 1.00 46.94 43 ILE D O 1
ATOM 9387 N N . GLN D 1 52 ? -22.264 -1.299 88.282 1.00 43.18 44 GLN D N 1
ATOM 9388 C CA . GLN D 1 52 ? -21.191 -0.476 88.846 1.00 54.10 44 GLN D CA 1
ATOM 9389 C C . GLN D 1 52 ? -21.638 0.968 89.100 1.00 53.34 44 GLN D C 1
ATOM 9390 O O . GLN D 1 52 ? -20.935 1.926 88.753 1.00 47.55 44 GLN D O 1
ATOM 9396 N N . SER D 1 53 ? -22.815 1.112 89.704 1.00 45.36 45 SER D N 1
ATOM 9397 C CA . SER D 1 53 ? -23.342 2.422 90.073 1.00 35.38 45 SER D CA 1
ATOM 9398 C C . SER D 1 53 ? -24.205 2.263 91.318 1.00 35.79 45 SER D C 1
ATOM 9399 O O . SER D 1 53 ? -24.479 1.140 91.746 1.00 41.25 45 SER D O 1
ATOM 9402 N N . GLY D 1 54 ? -24.633 3.377 91.901 1.00 41.20 46 GLY D N 1
ATOM 9403 C CA . GLY D 1 54 ? -25.453 3.311 93.097 1.00 49.35 46 GLY D CA 1
ATOM 9404 C C . GLY D 1 54 ? -26.934 3.421 92.780 1.00 43.23 46 GLY D C 1
ATOM 9405 O O . GLY D 1 54 ? -27.768 3.549 93.682 1.00 41.50 46 GLY D O 1
ATOM 9406 N N . LEU D 1 55 ? -27.266 3.358 91.494 1.00 33.42 47 LEU D N 1
ATOM 9407 C CA . LEU D 1 55 ? -28.644 3.552 91.049 1.00 32.93 47 LEU D CA 1
ATOM 9408 C C . LEU D 1 55 ? -29.454 2.255 91.163 1.00 35.48 47 LEU D C 1
ATOM 9409 O O . LEU D 1 55 ? -29.027 1.201 90.683 1.00 33.47 47 LEU D O 1
ATOM 9414 N N . HIS D 1 56 ? -30.613 2.333 91.816 1.00 32.51 48 HIS D N 1
ATOM 9415 C CA . HIS D 1 56 ? -31.514 1.190 91.918 1.00 29.84 48 HIS D CA 1
ATOM 9416 C C . HIS D 1 56 ? -32.931 1.614 91.525 1.00 30.93 48 HIS D C 1
ATOM 9417 O O . HIS D 1 56 ? -33.231 2.809 91.439 1.00 29.62 48 HIS D O 1
ATOM 9424 N N . ALA D 1 57 ? -33.809 0.646 91.282 1.00 28.23 49 ALA D N 1
ATOM 9425 C CA . ALA D 1 57 ? -35.143 0.960 90.764 1.00 28.68 49 ALA D CA 1
ATOM 9426 C C . ALA D 1 57 ? -35.929 1.929 91.655 1.00 26.62 49 ALA D C 1
ATOM 9427 O O . ALA D 1 57 ? -36.750 2.720 91.157 1.00 25.53 49 ALA D O 1
ATOM 9429 N N . GLY D 1 58 ? -35.691 1.848 92.965 1.00 28.20 50 GLY D N 1
ATOM 9430 C CA . GLY D 1 58 ? -36.404 2.672 93.929 1.00 36.11 50 GLY D CA 1
ATOM 9431 C C . GLY D 1 58 ? -36.000 4.134 93.891 1.00 33.06 50 GLY D C 1
ATOM 9432 O O . GLY D 1 58 ? -36.671 4.990 94.490 1.00 30.99 50 GLY D O 1
ATOM 9433 N N . ASP D 1 59 ? -34.900 4.421 93.191 1.00 28.78 51 ASP D N 1
ATOM 9434 C CA . ASP D 1 59 ? -34.435 5.794 93.023 1.00 29.48 51 ASP D CA 1
ATOM 9435 C C . ASP D 1 59 ? -35.210 6.511 91.922 1.00 26.48 51 ASP D C 1
ATOM 9436 O O . ASP D 1 59 ? -35.206 7.747 91.853 1.00 27.08 51 ASP D O 1
ATOM 9441 N N . VAL D 1 60 ? -35.869 5.743 91.056 1.00 24.17 52 VAL D N 1
ATOM 9442 C CA . VAL D 1 60 ? -36.705 6.342 90.014 1.00 22.52 52 VAL D CA 1
ATOM 9443 C C . VAL D 1 60 ? -37.900 6.990 90.703 1.00 23.71 52 VAL D C 1
ATOM 9444 O O . VAL D 1 60 ? -38.509 6.388 91.601 1.00 26.00 52 VAL D O 1
ATOM 9448 N N . GLU D 1 61 ? -38.232 8.219 90.312 1.00 21.71 53 GLU D N 1
ATOM 9449 C CA . GLU D 1 61 ? -39.339 8.929 90.962 1.00 25.59 53 GLU D CA 1
ATOM 9450 C C . GLU D 1 61 ? -40.637 8.858 90.158 1.00 25.60 53 GLU D C 1
ATOM 9451 O O . GLU D 1 61 ? -41.724 8.696 90.731 1.00 25.97 53 GLU D O 1
ATOM 9457 N N . GLN D 1 62 ? -40.521 8.998 88.842 1.00 22.51 54 GLN D N 1
ATOM 9458 C CA . GLN D 1 62 ? -41.667 8.887 87.952 1.00 19.18 54 GLN D CA 1
ATOM 9459 C C . GLN D 1 62 ? -41.310 8.187 86.653 1.00 22.43 54 GLN D C 1
ATOM 9460 O O . GLN D 1 62 ? -40.177 8.273 86.178 1.00 22.44 54 GLN D O 1
ATOM 9466 N N . VAL D 1 63 ? -42.305 7.508 86.090 1.00 19.51 55 VAL D N 1
ATOM 9467 C CA . VAL D 1 63 ? -42.197 6.897 84.775 1.00 19.27 55 VAL D CA 1
ATOM 9468 C C . VAL D 1 63 ? -43.273 7.542 83.904 1.00 20.98 55 VAL D C 1
ATOM 9469 O O . VAL D 1 63 ? -44.408 7.749 84.356 1.00 20.27 55 VAL D O 1
ATOM 9473 N N . ILE D 1 64 ? -42.930 7.910 82.676 1.00 17.57 56 ILE D N 1
ATOM 9474 C CA . ILE D 1 64 ? -43.949 8.385 81.741 1.00 18.43 56 ILE D CA 1
ATOM 9475 C C . ILE D 1 64 ? -43.798 7.552 80.479 1.00 18.57 56 ILE D C 1
ATOM 9476 O O . ILE D 1 64 ? -42.709 7.511 79.882 1.00 17.05 56 ILE D O 1
ATOM 9481 N N . GLY D 1 65 ? -44.873 6.872 80.081 1.00 18.53 57 GLY D N 1
ATOM 9482 C CA . GLY D 1 65 ? -44.818 5.994 78.922 1.00 20.52 57 GLY D CA 1
ATOM 9483 C C . GLY D 1 65 ? -45.830 6.356 77.843 1.00 17.45 57 GLY D C 1
ATOM 9484 O O . GLY D 1 65 ? -46.974 6.685 78.145 1.00 18.74 57 GLY D O 1
ATOM 9485 N N . GLY D 1 66 ? -45.411 6.280 76.583 1.00 17.27 58 GLY D N 1
ATOM 9486 C CA . GLY D 1 66 ? -46.309 6.484 75.455 1.00 16.24 58 GLY D CA 1
ATOM 9487 C C . GLY D 1 66 ? -47.029 5.202 75.071 1.00 20.19 58 GLY D C 1
ATOM 9488 O O . GLY D 1 66 ? -46.438 4.122 75.093 1.00 19.13 58 GLY D O 1
ATOM 9489 N N . CYS D 1 67 ? -48.312 5.323 74.727 1.00 20.90 59 CYS D N 1
ATOM 9490 C CA . CYS D 1 67 ? -49.105 4.201 74.232 1.00 18.13 59 CYS D CA 1
ATOM 9491 C C . CYS D 1 67 ? -50.299 4.760 73.482 1.00 23.21 59 CYS D C 1
ATOM 9492 O O . CYS D 1 67 ? -51.000 5.631 73.997 1.00 23.17 59 CYS D O 1
ATOM 9495 N N . VAL D 1 68 ? -50.546 4.267 72.271 1.00 19.77 60 VAL D N 1
ATOM 9496 C CA . VAL D 1 68 ? -51.587 4.871 71.425 1.00 18.91 60 VAL D CA 1
ATOM 9497 C C . VAL D 1 68 ? -52.965 4.257 71.666 1.00 23.92 60 VAL D C 1
ATOM 9498 O O . VAL D 1 68 ? -53.940 4.965 71.968 1.00 23.78 60 VAL D O 1
ATOM 9502 N N . THR D 1 69 ? -53.056 2.939 71.548 1.00 19.90 61 THR D N 1
ATOM 9503 C CA . THR D 1 69 ? -54.365 2.300 71.643 1.00 21.93 61 THR D CA 1
ATOM 9504 C C . THR D 1 69 ? -54.597 1.834 73.077 1.00 23.66 61 THR D C 1
ATOM 9505 O O . THR D 1 69 ? -54.321 0.676 73.422 1.00 24.11 61 THR D O 1
ATOM 9509 N N . GLN D 1 70 ? -55.108 2.737 73.915 1.00 20.61 62 GLN D N 1
ATOM 9510 C CA . GLN D 1 70 ? -55.178 2.460 75.347 1.00 19.45 62 GLN D CA 1
ATOM 9511 C C . GLN D 1 70 ? -56.444 1.711 75.718 1.00 22.41 62 GLN D C 1
ATOM 9512 O O . GLN D 1 70 ? -57.324 2.208 76.440 1.00 23.03 62 GLN D O 1
ATOM 9518 N N . PHE D 1 71 ? -56.509 0.490 75.203 1.00 21.13 63 PHE D N 1
ATOM 9519 C CA . PHE D 1 71 ? -57.642 -0.394 75.392 1.00 21.76 63 PHE D CA 1
ATOM 9520 C C . PHE D 1 71 ? -57.164 -1.727 75.943 1.00 25.36 63 PHE D C 1
ATOM 9521 O O . PHE D 1 71 ? -56.063 -2.178 75.617 1.00 26.22 63 PHE D O 1
ATOM 9529 N N . GLY D 1 72 ? -57.996 -2.357 76.768 1.00 23.78 64 GLY D N 1
ATOM 9530 C CA . GLY D 1 72 ? -57.738 -3.722 77.208 1.00 26.76 64 GLY D CA 1
ATOM 9531 C C . GLY D 1 72 ? -56.430 -3.834 77.972 1.00 32.92 64 GLY D C 1
ATOM 9532 O O . GLY D 1 72 ? -56.236 -3.144 78.980 1.00 25.70 64 GLY D O 1
ATOM 9533 N N . GLU D 1 73 ? -55.540 -4.707 77.503 1.00 29.67 65 GLU D N 1
ATOM 9534 C CA . GLU D 1 73 ? -54.231 -4.853 78.119 1.00 31.38 65 GLU D CA 1
ATOM 9535 C C . GLU D 1 73 ? -53.486 -3.532 78.192 1.00 26.82 65 GLU D C 1
ATOM 9536 O O . GLU D 1 73 ? -52.582 -3.391 79.021 1.00 25.77 65 GLU D O 1
ATOM 9542 N N . GLN D 1 74 ? -53.837 -2.578 77.322 1.00 21.57 66 GLN D N 1
ATOM 9543 C CA . GLN D 1 74 ? -53.110 -1.308 77.251 1.00 20.84 66 GLN D CA 1
ATOM 9544 C C . GLN D 1 74 ? -53.872 -0.144 77.886 1.00 24.02 66 GLN D C 1
ATOM 9545 O O . GLN D 1 74 ? -53.474 1.007 77.747 1.00 23.32 66 GLN D O 1
ATOM 9551 N N . SER D 1 75 ? -54.951 -0.457 78.599 1.00 23.34 67 SER D N 1
ATOM 9552 C CA . SER D 1 75 ? -55.753 0.563 79.280 1.00 23.48 67 SER D CA 1
ATOM 9553 C C . SER D 1 75 ? -55.289 0.724 80.729 1.00 23.97 67 SER D C 1
ATOM 9554 O O . SER D 1 75 ? -54.374 0.026 81.183 1.00 24.54 67 SER D O 1
ATOM 9557 N N . ASN D 1 76 ? -55.923 1.635 81.460 1.00 25.42 68 ASN D N 1
ATOM 9558 C CA . ASN D 1 76 ? -55.704 1.720 82.905 1.00 26.23 68 ASN D CA 1
ATOM 9559 C C . ASN D 1 76 ? -54.262 2.032 83.301 1.00 25.79 68 ASN D C 1
ATOM 9560 O O . ASN D 1 76 ? -53.747 1.488 84.285 1.00 24.78 68 ASN D O 1
ATOM 9565 N N . ASN D 1 77 ? -53.639 2.920 82.534 1.00 22.96 69 ASN D N 1
ATOM 9566 C CA . ASN D 1 77 ? -52.300 3.424 82.837 1.00 22.86 69 ASN D CA 1
ATOM 9567 C C . ASN D 1 77 ? -51.288 2.300 82.763 1.00 23.10 69 ASN D C 1
ATOM 9568 O O . ASN D 1 77 ? -50.731 1.864 83.779 1.00 24.26 69 ASN D O 1
ATOM 9573 N N . ILE D 1 78 ? -51.044 1.822 81.549 1.00 20.34 70 ILE D N 1
ATOM 9574 C CA . ILE D 1 78 ? -50.151 0.678 81.382 1.00 20.56 70 ILE D CA 1
ATOM 9575 C C . ILE D 1 78 ? -48.760 0.938 81.980 1.00 21.55 70 ILE D C 1
ATOM 9576 O O . ILE D 1 78 ? -48.123 0.013 82.489 1.00 23.72 70 ILE D O 1
ATOM 9581 N N . SER D 1 79 ? -48.294 2.184 81.928 1.00 20.17 71 SER D N 1
ATOM 9582 C CA . SER D 1 79 ? -46.966 2.507 82.463 1.00 23.95 71 SER D CA 1
ATOM 9583 C C . SER D 1 79 ? -46.841 2.075 83.912 1.00 24.58 71 SER D C 1
ATOM 9584 O O . SER D 1 79 ? -45.790 1.567 84.336 1.00 23.62 71 SER D O 1
ATOM 9587 N N . ARG D 1 80 ? -47.919 2.290 84.665 1.00 21.91 72 ARG D N 1
ATOM 9588 C CA . ARG D 1 80 ? -47.987 1.895 86.067 1.00 22.91 72 ARG D CA 1
ATOM 9589 C C . ARG D 1 80 ? -48.201 0.391 86.216 1.00 23.96 72 ARG D C 1
ATOM 9590 O O . ARG D 1 80 ? -47.542 -0.267 87.030 1.00 25.26 72 ARG D O 1
ATOM 9598 N N . VAL D 1 81 ? -49.132 -0.162 85.444 1.00 21.83 73 VAL D N 1
ATOM 9599 C CA . VAL D 1 81 ? -49.443 -1.587 85.576 1.00 22.73 73 VAL D CA 1
ATOM 9600 C C . VAL D 1 81 ? -48.232 -2.445 85.217 1.00 25.74 73 VAL D C 1
ATOM 9601 O O . VAL D 1 81 ? -47.971 -3.459 85.860 1.00 24.90 73 VAL D O 1
ATOM 9605 N N . ALA D 1 82 ? -47.494 -2.028 84.189 1.00 25.34 74 ALA D N 1
ATOM 9606 C CA . ALA D 1 82 ? -46.281 -2.723 83.792 1.00 25.08 74 ALA D CA 1
ATOM 9607 C C . ALA D 1 82 ? -45.244 -2.695 84.915 1.00 24.15 74 ALA D C 1
ATOM 9608 O O . ALA D 1 82 ? -44.597 -3.706 85.205 1.00 24.42 74 ALA D O 1
ATOM 9610 N N . TRP D 1 83 ? -45.063 -1.525 85.518 1.00 26.50 75 TRP D N 1
ATOM 9611 C CA . TRP D 1 83 ? -44.089 -1.352 86.587 1.00 25.27 75 TRP D CA 1
ATOM 9612 C C . TRP D 1 83 ? -44.409 -2.313 87.732 1.00 26.59 75 TRP D C 1
ATOM 9613 O O . TRP D 1 83 ? -43.533 -3.035 88.213 1.00 27.89 75 TRP D O 1
ATOM 9624 N N . LEU D 1 84 ? -45.665 -2.345 88.169 1.00 25.18 76 LEU D N 1
ATOM 9625 C CA . LEU D 1 84 ? -46.057 -3.255 89.249 1.00 25.63 76 LEU D CA 1
ATOM 9626 C C . LEU D 1 84 ? -45.915 -4.727 88.846 1.00 29.58 76 LEU D C 1
ATOM 9627 O O . LEU D 1 84 ? -45.457 -5.564 89.631 1.00 28.86 76 LEU D O 1
ATOM 9632 N N . THR D 1 85 ? -46.307 -5.041 87.618 1.00 29.83 77 THR D N 1
ATOM 9633 C CA . THR D 1 85 ? -46.276 -6.423 87.135 1.00 35.38 77 THR D CA 1
ATOM 9634 C C . THR D 1 85 ? -44.847 -6.974 87.119 1.00 35.87 77 THR D C 1
ATOM 9635 O O . THR D 1 85 ? -44.610 -8.157 87.391 1.00 31.85 77 THR D O 1
ATOM 9639 N N . ALA D 1 86 ? -43.894 -6.101 86.820 1.00 28.28 78 ALA D N 1
ATOM 9640 C CA . ALA D 1 86 ? -42.492 -6.490 86.762 1.00 29.62 78 ALA D CA 1
ATOM 9641 C C . ALA D 1 86 ? -41.877 -6.617 88.155 1.00 31.23 78 ALA D C 1
ATOM 9642 O O . ALA D 1 86 ? -40.720 -7.016 88.283 1.00 31.84 78 ALA D O 1
ATOM 9644 N N . GLY D 1 87 ? -42.637 -6.254 89.188 1.00 30.78 79 GLY D N 1
ATOM 9645 C CA . GLY D 1 87 ? -42.184 -6.405 90.567 1.00 31.66 79 GLY D CA 1
ATOM 9646 C C . GLY D 1 87 ? -41.335 -5.241 91.051 1.00 34.27 79 GLY D C 1
ATOM 9647 O O . GLY D 1 87 ? -40.615 -5.356 92.050 1.00 33.36 79 GLY D O 1
ATOM 9648 N N . LEU D 1 88 ? -41.424 -4.117 90.343 1.00 31.51 80 LEU D N 1
ATOM 9649 C CA . LEU D 1 88 ? -40.642 -2.929 90.678 1.00 31.42 80 LEU D CA 1
ATOM 9650 C C . LEU D 1 88 ? -41.325 -2.138 91.818 1.00 32.07 80 LEU D C 1
ATOM 9651 O O . LEU D 1 88 ? -42.507 -2.356 92.103 1.00 31.69 80 LEU D O 1
ATOM 9656 N N . PRO D 1 89 ? -40.568 -1.259 92.504 1.00 32.90 81 PRO D N 1
ATOM 9657 C CA . PRO D 1 89 ? -41.061 -0.699 93.776 1.00 30.06 81 PRO D CA 1
ATOM 9658 C C . PRO D 1 89 ? -42.356 0.114 93.664 1.00 27.83 81 PRO D C 1
ATOM 9659 O O . PRO D 1 89 ? -42.510 0.937 92.758 1.00 26.27 81 PRO D O 1
ATOM 9663 N N . GLU D 1 90 ? -43.266 -0.113 94.614 1.00 28.92 82 GLU D N 1
ATOM 9664 C CA A GLU D 1 90 ? -44.608 0.491 94.637 0.07 32.54 82 GLU D CA 1
ATOM 9665 C CA B GLU D 1 90 ? -44.593 0.480 94.515 0.93 32.28 82 GLU D CA 1
ATOM 9666 C C . GLU D 1 90 ? -44.614 2.004 94.631 1.00 30.83 82 GLU D C 1
ATOM 9667 O O . GLU D 1 90 ? -45.545 2.643 94.124 1.00 29.05 82 GLU D O 1
ATOM 9678 N N . HIS D 1 91 ? -43.607 2.588 95.272 1.00 29.85 83 HIS D N 1
ATOM 9679 C CA . HIS D 1 91 ? -43.656 4.024 95.561 1.00 31.44 83 HIS D CA 1
ATOM 9680 C C . HIS D 1 91 ? -43.379 4.918 94.351 1.00 27.36 83 HIS D C 1
ATOM 9681 O O . HIS D 1 91 ? -43.529 6.145 94.434 1.00 27.03 83 HIS D O 1
ATOM 9688 N N . VAL D 1 92 ? -43.006 4.308 93.225 1.00 25.25 84 VAL D N 1
ATOM 9689 C CA . VAL D 1 92 ? -42.681 5.050 92.005 1.00 26.73 84 VAL D CA 1
ATOM 9690 C C . VAL D 1 92 ? -43.963 5.429 91.249 1.00 26.00 84 VAL D C 1
ATOM 9691 O O . VAL D 1 92 ? -44.816 4.575 90.991 1.00 26.46 84 VAL D O 1
ATOM 9695 N N . GLY D 1 93 ? -44.112 6.709 90.909 1.00 23.85 85 GLY D N 1
ATOM 9696 C CA . GLY D 1 93 ? -45.288 7.165 90.174 1.00 24.54 85 GLY D CA 1
ATOM 9697 C C . GLY D 1 93 ? -45.161 6.898 88.681 1.00 24.36 85 GLY D C 1
ATOM 9698 O O . GLY D 1 93 ? -44.045 6.774 88.160 1.00 24.56 85 GLY D O 1
ATOM 9699 N N . ALA D 1 94 ? -46.290 6.797 87.981 1.00 23.08 86 ALA D N 1
ATOM 9700 C CA . ALA D 1 94 ? -46.256 6.560 86.529 1.00 21.21 86 ALA D CA 1
ATOM 9701 C C . ALA D 1 94 ? -47.483 7.143 85.858 1.00 18.93 86 ALA D C 1
ATOM 9702 O O . ALA D 1 94 ? -48.575 7.164 86.447 1.00 19.72 86 ALA D O 1
ATOM 9704 N N . THR D 1 95 ? -47.289 7.589 84.621 1.00 19.17 87 THR D N 1
ATOM 9705 C CA . THR D 1 95 ? -48.332 8.218 83.819 1.00 18.33 87 THR D CA 1
ATOM 9706 C C . THR D 1 95 ? -48.195 7.682 82.400 1.00 21.07 87 THR D C 1
ATOM 9707 O O . THR D 1 95 ? -47.088 7.434 81.944 1.00 22.41 87 THR D O 1
ATOM 9711 N N . THR D 1 96 ? -49.310 7.522 81.695 1.00 17.47 88 THR D N 1
ATOM 9712 C CA . THR D 1 96 ? -49.253 7.103 80.290 1.00 16.83 88 THR D CA 1
ATOM 9713 C C . THR D 1 96 ? -49.753 8.235 79.407 1.00 18.67 88 THR D C 1
ATOM 9714 O O . THR D 1 96 ? -50.703 8.922 79.763 1.00 20.09 88 THR D O 1
ATOM 9718 N N . VAL D 1 97 ? -49.113 8.439 78.254 1.00 17.51 89 VAL D N 1
ATOM 9719 C CA . VAL D 1 97 ? -49.476 9.588 77.415 1.00 16.77 89 VAL D CA 1
ATOM 9720 C C . VAL D 1 97 ? -49.797 9.193 75.974 1.00 17.91 89 VAL D C 1
ATOM 9721 O O . VAL D 1 97 ? -49.324 8.175 75.471 1.00 18.25 89 VAL D O 1
ATOM 9725 N N . ASP D 1 98 ? -50.624 10.016 75.334 1.00 16.34 90 ASP D N 1
ATOM 9726 C CA . ASP D 1 98 ? -51.111 9.787 73.979 1.00 18.00 90 ASP D CA 1
ATOM 9727 C C . ASP D 1 98 ? -51.022 11.076 73.161 1.00 18.28 90 ASP D C 1
ATOM 9728 O O . ASP D 1 98 ? -51.807 12.006 73.362 1.00 18.60 90 ASP D O 1
ATOM 9733 N N . CYS D 1 99 ? -50.049 11.146 72.254 1.00 18.38 91 CYS D N 1
ATOM 9734 C CA . CYS D 1 99 ? -50.144 12.076 71.116 1.00 17.40 91 CYS D CA 1
ATOM 9735 C C . CYS D 1 99 ? -49.876 11.239 69.868 1.00 20.10 91 CYS D C 1
ATOM 9736 O O . CYS D 1 99 ? -49.048 11.575 69.011 1.00 18.07 91 CYS D O 1
ATOM 9739 N N . GLN D 1 100 ? -50.594 10.126 69.797 1.00 17.76 92 GLN D N 1
ATOM 9740 C CA . GLN D 1 100 ? -50.481 9.180 68.699 1.00 19.19 92 GLN D CA 1
ATOM 9741 C C . GLN D 1 100 ? -49.023 8.736 68.483 1.00 15.81 92 GLN D C 1
ATOM 9742 O O . GLN D 1 100 ? -48.317 8.449 69.458 1.00 19.73 92 GLN D O 1
ATOM 9748 N N . SER D 1 101 ? -48.540 8.659 67.250 1.00 19.18 93 SER D N 1
ATOM 9749 C CA A SER D 1 101 ? -47.205 8.083 67.080 0.15 20.26 93 SER D CA 1
ATOM 9750 C CA B SER D 1 101 ? -47.190 8.142 66.996 0.85 19.28 93 SER D CA 1
ATOM 9751 C C . SER D 1 101 ? -46.092 8.937 67.701 1.00 20.50 93 SER D C 1
ATOM 9752 O O . SER D 1 101 ? -44.975 8.460 67.886 1.00 20.47 93 SER D O 1
ATOM 9757 N N . GLY D 1 102 ? -46.397 10.173 68.072 1.00 17.82 94 GLY D N 1
ATOM 9758 C CA . GLY D 1 102 ? -45.413 10.964 68.795 1.00 17.99 94 GLY D CA 1
ATOM 9759 C C . GLY D 1 102 ? -45.267 10.572 70.269 1.00 16.10 94 GLY D C 1
ATOM 9760 O O . GLY D 1 102 ? -44.399 11.101 70.979 1.00 17.90 94 GLY D O 1
ATOM 9761 N N . SER D 1 103 ? -46.114 9.660 70.746 1.00 16.54 95 SER D N 1
ATOM 9762 C CA . SER D 1 103 ? -46.243 9.430 72.187 1.00 16.32 95 SER D CA 1
ATOM 9763 C C . SER D 1 103 ? -44.937 9.080 72.906 1.00 16.32 95 SER D C 1
ATOM 9764 O O . SER D 1 103 ? -44.665 9.609 73.988 1.00 16.41 95 SER D O 1
ATOM 9767 N N . GLY D 1 104 ? -44.156 8.162 72.339 1.00 17.79 96 GLY D N 1
ATOM 9768 C CA . GLY D 1 104 ? -42.938 7.708 73.007 1.00 15.56 96 GLY D CA 1
ATOM 9769 C C . GLY D 1 104 ? -41.883 8.794 73.032 1.00 15.77 96 GLY D C 1
ATOM 9770 O O . GLY D 1 104 ? -40.977 8.782 73.877 1.00 17.92 96 GLY D O 1
ATOM 9771 N N . GLN D 1 105 ? -41.988 9.730 72.090 1.00 16.61 97 GLN D N 1
ATOM 9772 C CA . GLN D 1 105 ? -41.014 10.810 71.985 1.00 15.81 97 GLN D CA 1
ATOM 9773 C C . GLN D 1 105 ? -41.399 11.914 72.970 1.00 15.82 97 GLN D C 1
ATOM 9774 O O . GLN D 1 105 ? -40.568 12.419 73.717 1.00 17.49 97 GLN D O 1
ATOM 9780 N N . GLN D 1 106 ? -42.678 12.270 72.987 1.00 13.80 98 GLN D N 1
ATOM 9781 C CA . GLN D 1 106 ? -43.213 13.209 73.979 1.00 14.63 98 GLN D CA 1
ATOM 9782 C C . GLN D 1 106 ? -42.967 12.729 75.425 1.00 17.14 98 GLN D C 1
ATOM 9783 O O . GLN D 1 106 ? -42.715 13.543 76.312 1.00 15.78 98 GLN D O 1
ATOM 9789 N N . ALA D 1 107 ? -42.999 11.417 75.671 1.00 15.77 99 ALA D N 1
ATOM 9790 C CA . ALA D 1 107 ? -42.707 10.925 77.022 1.00 19.48 99 ALA D CA 1
ATOM 9791 C C . ALA D 1 107 ? -41.328 11.406 77.476 1.00 17.56 99 ALA D C 1
ATOM 9792 O O . ALA D 1 107 ? -41.119 11.740 78.640 1.00 18.02 99 ALA D O 1
ATOM 9794 N N . ASN D 1 108 ? -40.369 11.410 76.560 1.00 16.72 100 ASN D N 1
ATOM 9795 C CA . ASN D 1 108 ? -39.033 11.889 76.891 1.00 15.49 100 ASN D CA 1
ATOM 9796 C C . ASN D 1 108 ? -39.003 13.387 77.161 1.00 14.92 100 ASN D C 1
ATOM 9797 O O . ASN D 1 108 ? -38.341 13.840 78.100 1.00 18.79 100 ASN D O 1
ATOM 9802 N N . HIS D 1 109 ? -39.703 14.150 76.328 1.00 14.11 101 HIS D N 1
ATOM 9803 C CA . HIS D 1 109 ? -39.807 15.597 76.523 1.00 15.05 101 HIS D CA 1
ATOM 9804 C C . HIS D 1 109 ? -40.382 15.923 77.899 1.00 17.66 101 HIS D C 1
ATOM 9805 O O . HIS D 1 109 ? -39.934 16.853 78.577 1.00 16.66 101 HIS D O 1
ATOM 9812 N N . LEU D 1 110 ? -41.378 15.145 78.305 1.00 16.92 102 LEU D N 1
ATOM 9813 C CA . LEU D 1 110 ? -42.081 15.373 79.565 1.00 15.71 102 LEU D CA 1
ATOM 9814 C C . LEU D 1 110 ? -41.248 15.016 80.804 1.00 13.57 102 LEU D C 1
ATOM 9815 O O . LEU D 1 110 ? -41.319 15.701 81.834 1.00 16.68 102 LEU D O 1
ATOM 9820 N N . ILE D 1 111 ? -40.448 13.954 80.721 1.00 16.65 103 ILE D N 1
ATOM 9821 C CA . ILE D 1 111 ? -39.557 13.621 81.838 1.00 14.99 103 ILE D CA 1
ATOM 9822 C C . ILE D 1 111 ? -38.456 14.678 81.984 1.00 17.50 103 ILE D C 1
ATOM 9823 O O . ILE D 1 111 ? -38.109 15.095 83.096 1.00 20.34 103 ILE D O 1
ATOM 9828 N N . ALA D 1 112 ? -37.907 15.119 80.858 1.00 17.76 104 ALA D N 1
ATOM 9829 C CA . ALA D 1 112 ? -36.905 16.181 80.901 1.00 18.70 104 ALA D CA 1
ATOM 9830 C C . ALA D 1 112 ? -37.492 17.438 81.546 1.00 20.60 104 ALA D C 1
ATOM 9831 O O . ALA D 1 112 ? -36.823 18.095 82.346 1.00 20.98 104 ALA D O 1
ATOM 9833 N N . GLY D 1 113 ? -38.733 17.770 81.199 1.00 20.90 105 GLY D N 1
ATOM 9834 C CA . GLY D 1 113 ? -39.405 18.922 81.791 1.00 18.65 105 GLY D CA 1
ATOM 9835 C C . GLY D 1 113 ? -39.551 18.797 83.300 1.00 19.61 105 GLY D C 1
ATOM 9836 O O . GLY D 1 113 ? -39.302 19.752 84.046 1.00 21.06 105 GLY D O 1
ATOM 9837 N N . LEU D 1 114 ? -39.963 17.623 83.768 1.00 20.57 106 LEU D N 1
ATOM 9838 C CA . LEU D 1 114 ? -40.095 17.424 85.206 1.00 22.11 106 LEU D CA 1
ATOM 9839 C C . LEU D 1 114 ? -38.753 17.558 85.912 1.00 23.68 106 LEU D C 1
ATOM 9840 O O . LEU D 1 114 ? -38.696 18.047 87.032 1.00 22.49 106 LEU D O 1
ATOM 9845 N N . ILE D 1 115 ? -37.670 17.117 85.277 1.00 20.89 107 ILE D N 1
ATOM 9846 C CA . ILE D 1 115 ? -36.359 17.260 85.898 1.00 21.72 107 ILE D CA 1
ATOM 9847 C C . ILE D 1 115 ? -35.945 18.726 85.900 1.00 22.70 107 ILE D C 1
ATOM 9848 O O . ILE D 1 115 ? -35.414 19.239 86.894 1.00 23.41 107 ILE D O 1
ATOM 9853 N N . ALA D 1 116 ? -36.197 19.400 84.783 1.00 20.54 108 ALA D N 1
ATOM 9854 C CA . ALA D 1 116 ? -35.866 20.823 84.651 1.00 23.64 108 ALA D CA 1
ATOM 9855 C C . ALA D 1 116 ? -36.538 21.645 85.740 1.00 25.04 108 ALA D C 1
ATOM 9856 O O . ALA D 1 116 ? -35.956 22.581 86.288 1.00 27.98 108 ALA D O 1
ATOM 9858 N N . ALA D 1 117 ? -37.785 21.298 86.032 1.00 21.20 109 ALA D N 1
ATOM 9859 C CA . ALA D 1 117 ? -38.582 22.014 87.018 1.00 21.12 109 ALA D CA 1
ATOM 9860 C C . ALA D 1 117 ? -38.162 21.695 88.446 1.00 26.00 109 ALA D C 1
ATOM 9861 O O . ALA D 1 117 ? -38.644 22.321 89.394 1.00 27.30 109 ALA D O 1
ATOM 9863 N N . GLY D 1 118 ? -37.275 20.719 88.612 1.00 25.08 110 GLY D N 1
ATOM 9864 C CA . GLY D 1 118 ? -36.868 20.318 89.950 1.00 26.00 110 GLY D CA 1
ATOM 9865 C C . GLY D 1 118 ? -37.907 19.464 90.653 1.00 24.09 110 GLY D C 1
ATOM 9866 O O . GLY D 1 118 ? -37.828 19.233 91.868 1.00 27.27 110 GLY D O 1
ATOM 9867 N N . ALA D 1 119 ? -38.884 18.979 89.895 1.00 23.52 111 ALA D N 1
ATOM 9868 C CA . ALA D 1 119 ? -39.905 18.095 90.453 1.00 24.52 111 ALA D CA 1
ATOM 9869 C C . ALA D 1 119 ? -39.307 16.731 90.821 1.00 24.07 111 ALA D C 1
ATOM 9870 O O . ALA D 1 119 ? -39.598 16.179 91.880 1.00 24.35 111 ALA D O 1
ATOM 9872 N N . ILE D 1 120 ? -38.482 16.187 89.927 1.00 24.75 112 ILE D N 1
ATOM 9873 C CA . ILE D 1 120 ? -37.839 14.893 90.158 1.00 22.47 112 ILE D CA 1
ATOM 9874 C C . ILE D 1 120 ? -36.367 14.961 89.760 1.00 23.81 112 ILE D C 1
ATOM 9875 O O . ILE D 1 120 ? -35.978 15.838 88.982 1.00 23.56 112 ILE D O 1
ATOM 9880 N N . ASP D 1 121 ? -35.554 14.044 90.296 1.00 24.47 113 ASP D N 1
ATOM 9881 C CA . ASP D 1 121 ? -34.144 13.952 89.919 1.00 24.42 113 ASP D CA 1
ATOM 9882 C C . ASP D 1 121 ? -33.849 12.729 89.041 1.00 23.57 113 ASP D C 1
ATOM 9883 O O . ASP D 1 121 ? -32.803 12.651 88.400 1.00 24.78 113 ASP D O 1
ATOM 9888 N N . VAL D 1 122 ? -34.765 11.767 89.032 1.00 21.76 114 VAL D N 1
ATOM 9889 C CA . VAL D 1 122 ? -34.579 10.546 88.248 1.00 21.04 114 VAL D CA 1
ATOM 9890 C C . VAL D 1 122 ? -35.922 10.140 87.668 1.00 19.78 114 VAL D C 1
ATOM 9891 O O . VAL D 1 122 ? -36.919 10.080 88.395 1.00 22.03 114 VAL D O 1
ATOM 9895 N N . GLY D 1 123 ? -35.967 9.885 86.364 1.00 19.61 115 GLY D N 1
ATOM 9896 C CA . GLY D 1 123 ? -37.214 9.492 85.740 1.00 21.88 115 GLY D CA 1
ATOM 9897 C C . GLY D 1 123 ? -36.969 8.575 84.560 1.00 23.28 115 GLY D C 1
ATOM 9898 O O . GLY D 1 123 ? -35.880 8.565 83.988 1.00 21.84 115 GLY D O 1
ATOM 9899 N N . ILE D 1 124 ? -37.973 7.777 84.216 1.00 20.75 116 ILE D N 1
ATOM 9900 C CA . ILE D 1 124 ? -37.898 6.943 83.028 1.00 17.88 116 ILE D CA 1
ATOM 9901 C C . ILE D 1 124 ? -38.953 7.391 82.033 1.00 19.58 116 ILE D C 1
ATOM 9902 O O . ILE D 1 124 ? -40.123 7.563 82.382 1.00 18.81 116 ILE D O 1
ATOM 9907 N N . ALA D 1 125 ? -38.522 7.610 80.792 1.00 17.63 117 ALA D N 1
ATOM 9908 C CA . ALA D 1 125 ? -39.434 7.827 79.674 1.00 17.29 117 ALA D CA 1
ATOM 9909 C C . ALA D 1 125 ? -39.463 6.539 78.853 1.00 19.69 117 ALA D C 1
ATOM 9910 O O . ALA D 1 125 ? -38.417 5.945 78.593 1.00 22.65 117 ALA D O 1
ATOM 9912 N N . CYS D 1 126 ? -40.650 6.102 78.453 1.00 18.93 118 CYS D N 1
ATOM 9913 C CA . CYS D 1 126 ? -40.750 4.826 77.740 1.00 19.33 118 CYS D CA 1
ATOM 9914 C C . CYS D 1 126 ? -41.921 4.827 76.770 1.00 20.35 118 CYS D C 1
ATOM 9915 O O . CYS D 1 126 ? -42.643 5.823 76.643 1.00 19.31 118 CYS D O 1
ATOM 9918 N N . GLY D 1 127 ? -42.094 3.716 76.062 1.00 17.83 119 GLY D N 1
ATOM 9919 C CA . GLY D 1 127 ? -43.188 3.599 75.114 1.00 19.56 119 GLY D CA 1
ATOM 9920 C C . GLY D 1 127 ? -43.468 2.127 74.883 1.00 20.32 119 GLY D C 1
ATOM 9921 O O . GLY D 1 127 ? -42.551 1.317 74.954 1.00 20.63 119 GLY D O 1
ATOM 9922 N N . ILE D 1 128 ? -44.733 1.794 74.623 1.00 18.19 120 ILE D N 1
ATOM 9923 C CA . ILE D 1 128 ? -45.152 0.409 74.418 1.00 19.39 120 ILE D CA 1
ATOM 9924 C C . ILE D 1 128 ? -46.213 0.363 73.332 1.00 17.20 120 ILE D C 1
ATOM 9925 O O . ILE D 1 128 ? -47.085 1.223 73.274 1.00 19.86 120 ILE D O 1
ATOM 9930 N N . GLU D 1 129 ? -46.131 -0.623 72.450 1.00 21.37 121 GLU D N 1
ATOM 9931 C CA . GLU D 1 129 ? -47.305 -0.982 71.658 1.00 22.12 121 GLU D CA 1
ATOM 9932 C C . GLU D 1 129 ? -47.243 -2.457 71.336 1.00 21.95 121 GLU D C 1
ATOM 9933 O O . GLU D 1 129 ? -46.293 -2.924 70.701 1.00 24.15 121 GLU D O 1
ATOM 9939 N N . ALA D 1 130 ? -48.240 -3.201 71.810 1.00 19.70 122 ALA D N 1
ATOM 9940 C CA . ALA D 1 130 ? -48.360 -4.608 71.474 1.00 24.86 122 ALA D CA 1
ATOM 9941 C C . ALA D 1 130 ? -49.488 -4.730 70.457 1.00 24.39 122 ALA D C 1
ATOM 9942 O O . ALA D 1 130 ? -50.617 -5.112 70.808 1.00 27.13 122 ALA D O 1
ATOM 9944 N N . MET D 1 131 ? -49.182 -4.404 69.202 1.00 23.90 123 MET D N 1
ATOM 9945 C CA . MET D 1 131 ? -50.213 -4.312 68.169 1.00 23.77 123 MET D CA 1
ATOM 9946 C C . MET D 1 131 ? -50.819 -5.659 67.786 1.00 29.50 123 MET D C 1
ATOM 9947 O O . MET D 1 131 ? -51.926 -5.700 67.249 1.00 26.93 123 MET D O 1
ATOM 9952 N N . SER D 1 132 ? -50.112 -6.755 68.060 1.00 26.34 124 SER D N 1
ATOM 9953 C CA . SER D 1 132 ? -50.677 -8.085 67.833 1.00 24.98 124 SER D CA 1
ATOM 9954 C C . SER D 1 132 ? -51.859 -8.301 68.764 1.00 30.32 124 SER D C 1
ATOM 9955 O O . SER D 1 132 ? -52.833 -8.969 68.411 1.00 33.29 124 SER D O 1
ATOM 9958 N N . ARG D 1 133 ? -51.768 -7.731 69.960 1.00 28.34 125 ARG D N 1
ATOM 9959 C CA . ARG D 1 133 ? -52.748 -8.016 71.008 1.00 31.48 125 ARG D CA 1
ATOM 9960 C C . ARG D 1 133 ? -53.804 -6.922 71.150 1.00 26.18 125 ARG D C 1
ATOM 9961 O O . ARG D 1 133 ? -54.968 -7.206 71.462 1.00 29.38 125 ARG D O 1
ATOM 9969 N N . VAL D 1 134 ? -53.392 -5.677 70.938 1.00 25.70 126 VAL D N 1
ATOM 9970 C CA . VAL D 1 134 ? -54.328 -4.555 70.888 1.00 27.98 126 VAL D CA 1
ATOM 9971 C C . VAL D 1 134 ? -54.130 -3.791 69.578 1.00 26.84 126 VAL D C 1
ATOM 9972 O O . VAL D 1 134 ? -53.219 -2.962 69.466 1.00 26.84 126 VAL D O 1
ATOM 9976 N N . GLY D 1 135 ? -54.979 -4.069 68.590 1.00 26.58 127 GLY D N 1
ATOM 9977 C CA . GLY D 1 135 ? -54.812 -3.469 67.276 1.00 29.42 127 GLY D CA 1
ATOM 9978 C C . GLY D 1 135 ? -55.301 -2.035 67.191 1.00 28.57 127 GLY D C 1
ATOM 9979 O O . GLY D 1 135 ? -56.087 -1.589 68.035 1.00 30.61 127 GLY D O 1
ATOM 9980 N N . LEU D 1 136 ? -54.842 -1.310 66.175 1.00 32.39 128 LEU D N 1
ATOM 9981 C CA . LEU D 1 136 ? -55.322 0.051 65.943 1.00 34.11 128 LEU D CA 1
ATOM 9982 C C . LEU D 1 136 ? -56.849 0.045 65.867 1.00 32.95 128 LEU D C 1
ATOM 9983 O O . LEU D 1 136 ? -57.447 -0.858 65.274 1.00 32.32 128 LEU D O 1
ATOM 9988 N N . GLY D 1 137 ? -57.474 1.051 66.469 1.00 35.67 129 GLY D N 1
ATOM 9989 C CA . GLY D 1 137 ? -58.921 1.186 66.408 1.00 34.69 129 GLY D CA 1
ATOM 9990 C C . GLY D 1 137 ? -59.668 0.457 67.507 1.00 34.59 129 GLY D C 1
ATOM 9991 O O . GLY D 1 137 ? -60.870 0.645 67.673 1.00 36.58 129 GLY D O 1
ATOM 9992 N N . ALA D 1 138 ? -58.967 -0.380 68.266 1.00 27.46 130 ALA D N 1
ATOM 9993 C CA . ALA D 1 138 ? -59.622 -1.138 69.325 1.00 28.82 130 ALA D CA 1
ATOM 9994 C C . ALA D 1 138 ? -60.157 -0.208 70.411 1.00 30.67 130 ALA D C 1
ATOM 9995 O O . ALA D 1 138 ? -61.067 -0.578 71.168 1.00 30.00 130 ALA D O 1
ATOM 9997 N N . ASN D 1 139 ? -59.571 0.983 70.497 1.00 25.21 131 ASN D N 1
ATOM 9998 C CA . ASN D 1 139 ? -60.000 1.978 71.481 1.00 26.91 131 ASN D CA 1
ATOM 9999 C C . ASN D 1 139 ? -61.220 2.778 71.021 1.00 29.30 131 ASN D C 1
ATOM 10000 O O . ASN D 1 139 ? -61.705 3.648 71.748 1.00 27.95 131 ASN D O 1
ATOM 10005 N N . ALA D 1 140 ? -61.725 2.477 69.825 1.00 36.96 132 ALA D N 1
ATOM 10006 C CA . ALA D 1 140 ? -62.888 3.193 69.290 1.00 47.56 132 ALA D CA 1
ATOM 10007 C C . ALA D 1 140 ? -64.183 2.398 69.456 1.00 48.29 132 ALA D C 1
ATOM 10008 O O . ALA D 1 140 ? -64.186 1.168 69.370 1.00 53.39 132 ALA D O 1
ATOM 10010 N N . LEU D 1 156 ? -60.128 14.442 59.256 1.00 57.04 148 LEU D N 1
ATOM 10011 C CA . LEU D 1 156 ? -58.773 14.225 58.756 1.00 50.07 148 LEU D CA 1
ATOM 10012 C C . LEU D 1 156 ? -58.711 12.988 57.867 1.00 47.60 148 LEU D C 1
ATOM 10013 O O . LEU D 1 156 ? -59.363 11.978 58.151 1.00 49.28 148 LEU D O 1
ATOM 10018 N N . PRO D 1 157 ? -57.919 13.057 56.784 1.00 42.10 149 PRO D N 1
ATOM 10019 C CA . PRO D 1 157 ? -57.820 11.899 55.888 1.00 38.86 149 PRO D CA 1
ATOM 10020 C C . PRO D 1 157 ? -57.218 10.723 56.644 1.00 38.54 149 PRO D C 1
ATOM 10021 O O . PRO D 1 157 ? -56.449 10.948 57.592 1.00 37.36 149 PRO D O 1
ATOM 10025 N N . ASN D 1 158 ? -57.544 9.494 56.251 1.00 34.50 150 ASN D N 1
ATOM 10026 C CA . ASN D 1 158 ? -56.856 8.349 56.846 1.00 31.40 150 ASN D CA 1
ATOM 10027 C C . ASN D 1 158 ? -55.380 8.346 56.435 1.00 31.25 150 ASN D C 1
ATOM 10028 O O . ASN D 1 158 ? -54.977 9.078 55.518 1.00 32.86 150 ASN D O 1
ATOM 10033 N N . GLN D 1 159 ? -54.571 7.522 57.095 1.00 33.91 151 GLN D N 1
ATOM 10034 C CA A GLN D 1 159 ? -53.118 7.582 56.934 0.47 30.20 151 GLN D CA 1
ATOM 10035 C CA B GLN D 1 159 ? -53.129 7.623 56.930 0.53 30.36 151 GLN D CA 1
ATOM 10036 C C . GLN D 1 159 ? -52.632 7.256 55.528 1.00 28.76 151 GLN D C 1
ATOM 10037 O O . GLN D 1 159 ? -51.692 7.861 55.036 1.00 26.58 151 GLN D O 1
ATOM 10048 N N . PHE D 1 160 ? -53.260 6.281 54.883 1.00 29.96 152 PHE D N 1
ATOM 10049 C CA . PHE D 1 160 ? -52.821 5.894 53.536 1.00 31.57 152 PHE D CA 1
ATOM 10050 C C . PHE D 1 160 ? -53.168 6.981 52.513 1.00 24.48 152 PHE D C 1
ATOM 10051 O O . PHE D 1 160 ? -52.374 7.292 51.618 1.00 29.29 152 PHE D O 1
ATOM 10059 N N . GLU D 1 161 ? -54.346 7.571 52.672 1.00 25.81 153 GLU D N 1
ATOM 10060 C CA A GLU D 1 161 ? -54.757 8.688 51.835 0.26 32.02 153 GLU D CA 1
ATOM 10061 C CA B GLU D 1 161 ? -54.759 8.687 51.836 0.74 30.81 153 GLU D CA 1
ATOM 10062 C C . GLU D 1 161 ? -53.799 9.857 52.032 1.00 30.97 153 GLU D C 1
ATOM 10063 O O . GLU D 1 161 ? -53.402 10.518 51.071 1.00 26.92 153 GLU D O 1
ATOM 10074 N N . ALA D 1 162 ? -53.423 10.106 53.283 1.00 28.79 154 ALA D N 1
ATOM 10075 C CA . ALA D 1 162 ? -52.469 11.169 53.590 1.00 25.79 154 ALA D CA 1
ATOM 10076 C C . ALA D 1 162 ? -51.141 10.954 52.853 1.00 25.73 154 ALA D C 1
ATOM 10077 O O . ALA D 1 162 ? -50.569 11.887 52.279 1.00 23.62 154 ALA D O 1
ATOM 10079 N N . ALA D 1 163 ? -50.636 9.726 52.885 1.00 20.35 155 ALA D N 1
ATOM 10080 C CA . ALA D 1 163 ? -49.359 9.427 52.242 1.00 24.38 155 ALA D CA 1
ATOM 10081 C C . ALA D 1 163 ? -49.432 9.719 50.738 1.00 24.68 155 ALA D C 1
ATOM 10082 O O . ALA D 1 163 ? -48.466 10.206 50.138 1.00 24.05 155 ALA D O 1
ATOM 10084 N N . GLU D 1 164 ? -50.572 9.412 50.135 1.00 23.41 156 GLU D N 1
ATOM 10085 C CA . GLU D 1 164 ? -50.766 9.672 48.707 1.00 25.43 156 GLU D CA 1
ATOM 10086 C C . GLU D 1 164 ? -50.848 11.166 48.401 1.00 25.70 156 GLU D C 1
ATOM 10087 O O . GLU D 1 164 ? -50.329 11.626 47.374 1.00 25.46 156 GLU D O 1
ATOM 10093 N N . ARG D 1 165 ? -51.500 11.926 49.279 1.00 26.07 157 ARG D N 1
ATOM 10094 C CA . ARG D 1 165 ? -51.613 13.373 49.082 1.00 26.83 157 ARG D CA 1
ATOM 10095 C C . ARG D 1 165 ? -50.253 14.038 49.175 1.00 26.06 157 ARG D C 1
ATOM 10096 O O . ARG D 1 165 ? -49.935 14.954 48.410 1.00 26.37 157 ARG D O 1
ATOM 10104 N N . ILE D 1 166 ? -49.447 13.572 50.119 1.00 21.51 158 ILE D N 1
ATOM 10105 C CA . ILE D 1 166 ? -48.103 14.087 50.284 1.00 22.86 158 ILE D CA 1
ATOM 10106 C C . ILE D 1 166 ? -47.237 13.761 49.061 1.00 26.06 158 ILE D C 1
ATOM 10107 O O . ILE D 1 166 ? -46.422 14.583 48.635 1.00 27.52 158 ILE D O 1
ATOM 10112 N N . ALA D 1 167 ? -47.413 12.568 48.498 1.00 21.17 159 ALA D N 1
ATOM 10113 C CA . ALA D 1 167 ? -46.660 12.193 47.305 1.00 21.53 159 ALA D CA 1
ATOM 10114 C C . ALA D 1 167 ? -47.027 13.107 46.142 1.00 27.80 159 ALA D C 1
ATOM 10115 O O . ALA D 1 167 ? -46.152 13.538 45.387 1.00 27.26 159 ALA D O 1
ATOM 10117 N N . LYS D 1 168 ? -48.320 13.394 45.995 1.00 29.70 160 LYS D N 1
ATOM 10118 C CA . LYS D 1 168 ? -48.784 14.259 44.907 1.00 27.03 160 LYS D CA 1
ATOM 10119 C C . LYS D 1 168 ? -48.236 15.671 45.085 1.00 27.96 160 LYS D C 1
ATOM 10120 O O . LYS D 1 168 ? -47.834 16.321 44.118 1.00 29.76 160 LYS D O 1
ATOM 10126 N N . ARG D 1 169 ? -48.216 16.141 46.327 1.00 24.17 161 ARG D N 1
ATOM 10127 C CA . ARG D 1 169 ? -47.751 17.491 46.630 1.00 28.03 161 ARG D CA 1
ATOM 10128 C C . ARG D 1 169 ? -46.314 17.685 46.150 1.00 28.93 161 ARG D C 1
ATOM 10129 O O . ARG D 1 169 ? -45.953 18.758 45.657 1.00 31.44 161 ARG D O 1
ATOM 10137 N N . ARG D 1 170 ? -45.503 16.636 46.281 1.00 23.95 162 ARG D N 1
ATOM 10138 C CA . ARG D 1 170 ? -44.062 16.732 46.061 1.00 26.95 162 ARG D CA 1
ATOM 10139 C C . ARG D 1 170 ? -43.589 16.078 44.767 1.00 29.62 162 ARG D C 1
ATOM 10140 O O . ARG D 1 170 ? -42.387 16.082 44.481 1.00 29.98 162 ARG D O 1
ATOM 10148 N N . GLY D 1 171 ? -44.512 15.508 43.997 1.00 26.82 163 GLY D N 1
ATOM 10149 C CA . GLY D 1 171 ? -44.148 14.830 42.762 1.00 30.72 163 GLY D CA 1
ATOM 10150 C C . GLY D 1 171 ? -43.364 13.551 43.031 1.00 30.06 163 GLY D C 1
ATOM 10151 O O . GLY D 1 171 ? -42.462 13.182 42.271 1.00 31.79 163 GLY D O 1
ATOM 10152 N N . ILE D 1 172 ? -43.718 12.862 44.109 1.00 24.72 164 ILE D N 1
ATOM 10153 C CA . ILE D 1 172 ? -43.031 11.621 44.485 1.00 22.81 164 ILE D CA 1
ATOM 10154 C C . ILE D 1 172 ? -43.692 10.434 43.791 1.00 28.51 164 ILE D C 1
ATOM 10155 O O . ILE D 1 172 ? -44.909 10.272 43.859 1.00 28.20 164 ILE D O 1
ATOM 10160 N N . THR D 1 173 ? -42.888 9.593 43.142 1.00 23.80 165 THR D N 1
ATOM 10161 C CA . THR D 1 173 ? -43.419 8.530 42.297 1.00 25.35 165 THR D CA 1
ATOM 10162 C C . THR D 1 173 ? -43.352 7.152 42.946 1.00 28.57 165 THR D C 1
ATOM 10163 O O . THR D 1 173 ? -42.709 6.975 43.979 1.00 28.63 165 THR D O 1
ATOM 10167 N N . ARG D 1 174 ? -44.017 6.181 42.324 1.00 29.76 166 ARG D N 1
ATOM 10168 C CA . ARG D 1 174 ? -43.930 4.796 42.775 1.00 31.70 166 ARG D CA 1
ATOM 10169 C C . ARG D 1 174 ? -42.467 4.344 42.795 1.00 35.29 166 ARG D C 1
ATOM 10170 O O . ARG D 1 174 ? -42.011 3.697 43.739 1.00 29.38 166 ARG D O 1
ATOM 10178 N N . GLU D 1 175 ? -41.712 4.693 41.761 1.00 31.07 167 GLU D N 1
ATOM 10179 C CA A GLU D 1 175 ? -40.304 4.326 41.727 0.20 32.29 167 GLU D CA 1
ATOM 10180 C CA B GLU D 1 175 ? -40.303 4.324 41.725 0.80 31.27 167 GLU D CA 1
ATOM 10181 C C . GLU D 1 175 ? -39.525 4.969 42.870 1.00 27.45 167 GLU D C 1
ATOM 10182 O O . GLU D 1 175 ? -38.688 4.313 43.514 1.00 27.68 167 GLU D O 1
ATOM 10193 N N . ASP D 1 176 ? -39.793 6.251 43.132 1.00 27.84 168 ASP D N 1
ATOM 10194 C CA . ASP D 1 176 ? -39.093 6.953 44.212 1.00 24.95 168 ASP D CA 1
ATOM 10195 C C . ASP D 1 176 ? -39.279 6.235 45.540 1.00 29.59 168 ASP D C 1
ATOM 10196 O O . ASP D 1 176 ? -38.325 6.069 46.305 1.00 23.60 168 ASP D O 1
ATOM 10201 N N . VAL D 1 177 ? -40.511 5.832 45.841 1.00 23.89 169 VAL D N 1
ATOM 10202 C CA . VAL D 1 177 ? -40.764 5.207 47.140 1.00 22.93 169 VAL D CA 1
ATOM 10203 C C . VAL D 1 177 ? -40.166 3.801 47.213 1.00 22.60 169 VAL D C 1
ATOM 10204 O O . VAL D 1 177 ? -39.651 3.411 48.263 1.00 23.34 169 VAL D O 1
ATOM 10208 N N . ASP D 1 178 ? -40.203 3.057 46.110 1.00 22.71 170 ASP D N 1
ATOM 10209 C CA . ASP D 1 178 ? -39.575 1.735 46.087 1.00 29.66 170 ASP D CA 1
ATOM 10210 C C . ASP D 1 178 ? -38.056 1.816 46.312 1.00 30.17 170 ASP D C 1
ATOM 10211 O O . ASP D 1 178 ? -37.475 0.986 47.018 1.00 27.85 170 ASP D O 1
ATOM 10216 N N . VAL D 1 179 ? -37.416 2.823 45.720 1.00 26.53 171 VAL D N 1
ATOM 10217 C CA . VAL D 1 179 ? -35.995 3.058 45.957 1.00 27.42 171 VAL D CA 1
ATOM 10218 C C . VAL D 1 179 ? -35.741 3.258 47.452 1.00 26.57 171 VAL D C 1
ATOM 10219 O O . VAL D 1 179 ? -34.834 2.648 48.023 1.00 25.23 171 VAL D O 1
ATOM 10223 N N . PHE D 1 180 ? -36.558 4.094 48.092 1.00 19.57 172 PHE D N 1
ATOM 10224 C CA . PHE D 1 180 ? -36.392 4.371 49.519 1.00 18.94 172 PHE D CA 1
ATOM 10225 C C . PHE D 1 180 ? -36.670 3.136 50.381 1.00 24.89 172 PHE D C 1
ATOM 10226 O O . PHE D 1 180 ? -35.935 2.858 51.336 1.00 22.25 172 PHE D O 1
ATOM 10234 N N . GLY D 1 181 ? -37.723 2.391 50.050 1.00 24.69 173 GLY D N 1
ATOM 10235 C CA . GLY D 1 181 ? -38.056 1.199 50.811 1.00 22.54 173 GLY D CA 1
ATOM 10236 C C . GLY D 1 181 ? -36.960 0.144 50.731 1.00 23.09 173 GLY D C 1
ATOM 10237 O O . GLY D 1 181 ? -36.663 -0.544 51.720 1.00 24.57 173 GLY D O 1
ATOM 10238 N N . LEU D 1 182 ? -36.360 0.009 49.552 1.00 23.74 174 LEU D N 1
ATOM 10239 C CA . LEU D 1 182 ? -35.264 -0.938 49.365 1.00 24.12 174 LEU D CA 1
ATOM 10240 C C . LEU D 1 182 ? -34.092 -0.554 50.277 1.00 26.17 174 LEU D C 1
ATOM 10241 O O . LEU D 1 182 ? -33.458 -1.418 50.904 1.00 26.73 174 LEU D O 1
ATOM 10246 N N . GLU D 1 183 ? -33.809 0.742 50.350 1.00 22.52 175 GLU D N 1
ATOM 10247 C CA . GLU D 1 183 ? -32.653 1.216 51.105 1.00 28.95 175 GLU D CA 1
ATOM 10248 C C . GLU D 1 183 ? -32.883 1.034 52.605 1.00 23.01 175 GLU D C 1
ATOM 10249 O O . GLU D 1 183 ? -31.945 0.744 53.351 1.00 23.17 175 GLU D O 1
ATOM 10255 N N . SER D 1 184 ? -34.131 1.173 53.050 1.00 22.79 176 SER D N 1
ATOM 10256 C CA . SER D 1 184 ? -34.430 0.952 54.468 1.00 20.83 176 SER D CA 1
ATOM 10257 C C . SER D 1 184 ? -34.083 -0.490 54.843 1.00 21.98 176 SER D C 1
ATOM 10258 O O . SER D 1 184 ? -33.388 -0.737 55.843 1.00 22.86 176 SER D O 1
ATOM 10261 N N . GLN D 1 185 ? -34.552 -1.444 54.043 1.00 21.87 177 GLN D N 1
ATOM 10262 C CA . GLN D 1 185 ? -34.191 -2.845 54.264 1.00 21.97 177 GLN D CA 1
ATOM 10263 C C . GLN D 1 185 ? -32.684 -3.096 54.150 1.00 24.88 177 GLN D C 1
ATOM 10264 O O . GLN D 1 185 ? -32.131 -3.874 54.930 1.00 24.39 177 GLN D O 1
ATOM 10270 N N . ARG D 1 186 ? -32.015 -2.460 53.189 1.00 25.80 178 ARG D N 1
ATOM 10271 C CA . ARG D 1 186 ? -30.563 -2.652 53.049 1.00 25.39 178 ARG D CA 1
ATOM 10272 C C . ARG D 1 186 ? -29.832 -2.146 54.298 1.00 21.45 178 ARG D C 1
ATOM 10273 O O . ARG D 1 186 ? -28.906 -2.795 54.805 1.00 24.88 178 ARG D O 1
ATOM 10281 N N . ARG D 1 187 ? -30.237 -0.979 54.781 1.00 20.25 179 ARG D N 1
ATOM 10282 C CA . ARG D 1 187 ? -29.557 -0.377 55.927 1.00 22.44 179 ARG D CA 1
ATOM 10283 C C . ARG D 1 187 ? -29.846 -1.132 57.210 1.00 21.96 179 ARG D C 1
ATOM 10284 O O . ARG D 1 187 ? -28.977 -1.241 58.070 1.00 21.43 179 ARG D O 1
ATOM 10292 N N . ALA D 1 188 ? -31.054 -1.679 57.327 1.00 19.58 180 ALA D N 1
ATOM 10293 C CA . ALA D 1 188 ? -31.403 -2.459 58.508 1.00 19.13 180 ALA D CA 1
ATOM 10294 C C . ALA D 1 188 ? -30.542 -3.711 58.515 1.00 22.18 180 ALA D C 1
ATOM 10295 O O . ALA D 1 188 ? -30.031 -4.125 59.558 1.00 22.69 180 ALA D O 1
ATOM 10297 N N . GLN D 1 189 ? -30.408 -4.334 57.349 1.00 22.17 181 GLN D N 1
ATOM 10298 C CA A GLN D 1 189 ? -29.614 -5.545 57.243 0.46 27.83 181 GLN D CA 1
ATOM 10299 C CA B GLN D 1 189 ? -29.604 -5.545 57.210 0.54 27.53 181 GLN D CA 1
ATOM 10300 C C . GLN D 1 189 ? -28.134 -5.268 57.507 1.00 27.45 181 GLN D C 1
ATOM 10301 O O . GLN D 1 189 ? -27.456 -6.069 58.154 1.00 26.81 181 GLN D O 1
ATOM 10312 N N . ARG D 1 190 ? -27.632 -4.133 57.023 1.00 25.11 182 ARG D N 1
ATOM 10313 C CA . ARG D 1 190 ? -26.231 -3.756 57.270 1.00 24.25 182 ARG D CA 1
ATOM 10314 C C . ARG D 1 190 ? -26.027 -3.561 58.769 1.00 23.69 182 ARG D C 1
ATOM 10315 O O . ARG D 1 190 ? -25.026 -4.001 59.337 1.00 26.28 182 ARG D O 1
ATOM 10323 N N . ALA D 1 191 ? -26.991 -2.914 59.410 1.00 22.77 183 ALA D N 1
ATOM 10324 C CA . ALA D 1 191 ? -26.911 -2.668 60.842 1.00 22.88 183 ALA D CA 1
ATOM 10325 C C . ALA D 1 191 ? -26.850 -3.986 61.616 1.00 24.12 183 ALA D C 1
ATOM 10326 O O . ALA D 1 191 ? -26.039 -4.149 62.542 1.00 23.31 183 ALA D O 1
ATOM 10328 N N . TRP D 1 192 ? -27.715 -4.929 61.255 1.00 21.30 184 TRP D N 1
ATOM 10329 C CA . TRP D 1 192 ? -27.697 -6.220 61.934 1.00 27.19 184 TRP D CA 1
ATOM 10330 C C . TRP D 1 192 ? -26.445 -7.025 61.633 1.00 27.92 184 TRP D C 1
ATOM 10331 O O . TRP D 1 192 ? -25.910 -7.682 62.524 1.00 27.10 184 TRP D O 1
ATOM 10342 N N . ALA D 1 193 ? -25.975 -6.979 60.388 1.00 23.24 185 ALA D N 1
ATOM 10343 C CA . ALA D 1 193 ? -24.755 -7.694 60.025 1.00 24.99 185 ALA D CA 1
ATOM 10344 C C . ALA D 1 193 ? -23.543 -7.150 60.785 1.00 25.99 185 ALA D C 1
ATOM 10345 O O . ALA D 1 193 ? -22.644 -7.909 61.151 1.00 27.92 185 ALA D O 1
ATOM 10347 N N . GLU D 1 194 ? -23.505 -5.838 60.991 1.00 23.92 186 GLU D N 1
ATOM 10348 C CA . GLU D 1 194 ? -22.374 -5.204 61.667 1.00 24.84 186 GLU D CA 1
ATOM 10349 C C . GLU D 1 194 ? -22.519 -5.198 63.182 1.00 24.93 186 GLU D C 1
ATOM 10350 O O . GLU D 1 194 ? -21.609 -4.754 63.888 1.00 27.10 186 GLU D O 1
ATOM 10356 N N . GLY D 1 195 ? -23.669 -5.647 63.681 1.00 29.15 187 GLY D N 1
ATOM 10357 C CA . GLY D 1 195 ? -23.914 -5.636 65.118 1.00 27.35 187 GLY D CA 1
ATOM 10358 C C . GLY D 1 195 ? -24.184 -4.263 65.722 1.00 28.29 187 GLY D C 1
ATOM 10359 O O . GLY D 1 195 ? -23.993 -4.055 66.926 1.00 25.57 187 GLY D O 1
ATOM 10360 N N . ARG D 1 196 ? -24.656 -3.321 64.910 1.00 23.54 188 ARG D N 1
ATOM 10361 C CA . ARG D 1 196 ? -24.907 -1.967 65.406 1.00 21.55 188 ARG D CA 1
ATOM 10362 C C . ARG D 1 196 ? -25.941 -1.896 66.521 1.00 25.40 188 ARG D C 1
ATOM 10363 O O . ARG D 1 196 ? -25.834 -1.040 67.404 1.00 24.71 188 ARG D O 1
ATOM 10371 N N . PHE D 1 197 ? -26.946 -2.770 66.478 1.00 21.85 189 PHE D N 1
ATOM 10372 C CA . PHE D 1 197 ? -28.024 -2.713 67.471 1.00 22.76 189 PHE D CA 1
ATOM 10373 C C . PHE D 1 197 ? -27.737 -3.524 68.741 1.00 23.82 189 PHE D C 1
ATOM 10374 O O . PHE D 1 197 ? -28.569 -3.533 69.656 1.00 23.44 189 PHE D O 1
ATOM 10382 N N . ASP D 1 198 ? -26.601 -4.213 68.802 1.00 25.69 190 ASP D N 1
ATOM 10383 C CA . ASP D 1 198 ? -26.336 -5.138 69.909 1.00 27.72 190 ASP D CA 1
ATOM 10384 C C . ASP D 1 198 ? -26.349 -4.450 71.278 1.00 31.09 190 ASP D C 1
ATOM 10385 O O . ASP D 1 198 ? -26.847 -5.011 72.266 1.00 31.69 190 ASP D O 1
ATOM 10390 N N . ARG D 1 199 ? -25.806 -3.236 71.341 1.00 23.45 191 ARG D N 1
ATOM 10391 C CA . ARG D 1 199 ? -25.748 -2.500 72.606 1.00 25.19 191 ARG D CA 1
ATOM 10392 C C . ARG D 1 199 ? -27.133 -2.095 73.101 1.00 22.16 191 ARG D C 1
ATOM 10393 O O . ARG D 1 199 ? -27.418 -2.165 74.301 1.00 24.94 191 ARG D O 1
ATOM 10401 N N . GLU D 1 200 ? -27.993 -1.660 72.182 1.00 20.71 192 GLU D N 1
ATOM 10402 C CA . GLU D 1 200 ? -29.260 -1.039 72.580 1.00 21.31 192 GLU D CA 1
ATOM 10403 C C . GLU D 1 200 ? -30.380 -2.045 72.848 1.00 21.37 192 GLU D C 1
ATOM 10404 O O . GLU D 1 200 ? -31.396 -1.696 73.440 1.00 23.41 192 GLU D O 1
ATOM 10410 N N . ILE D 1 201 ? -30.194 -3.296 72.428 1.00 25.16 193 ILE D N 1
ATOM 10411 C CA . ILE D 1 201 ? -31.275 -4.275 72.545 1.00 24.10 193 ILE D CA 1
ATOM 10412 C C . ILE D 1 201 ? -31.218 -5.084 73.846 1.00 26.07 193 ILE D C 1
ATOM 10413 O O . ILE D 1 201 ? -30.186 -5.670 74.185 1.00 24.97 193 ILE D O 1
ATOM 10418 N N . SER D 1 202 ? -32.343 -5.101 74.560 1.00 24.41 194 SER D N 1
ATOM 10419 C CA . SER D 1 202 ? -32.547 -5.999 75.690 1.00 25.27 194 SER D CA 1
ATOM 10420 C C . SER D 1 202 ? -33.345 -7.206 75.219 1.00 25.36 194 SER D C 1
ATOM 10421 O O . SER D 1 202 ? -34.498 -7.075 74.809 1.00 24.94 194 SER D O 1
ATOM 10424 N N . PRO D 1 203 ? -32.737 -8.395 75.267 1.00 27.02 195 PRO D N 1
ATOM 10425 C CA . PRO D 1 203 ? -33.484 -9.584 74.844 1.00 27.17 195 PRO D CA 1
ATOM 10426 C C . PRO D 1 203 ? -34.667 -9.837 75.775 1.00 34.69 195 PRO D C 1
ATOM 10427 O O . PRO D 1 203 ? -34.589 -9.514 76.967 1.00 29.26 195 PRO D O 1
ATOM 10431 N N . ILE D 1 204 ? -35.742 -10.405 75.234 1.00 29.30 196 ILE D N 1
ATOM 10432 C CA . ILE D 1 204 ? -36.984 -10.585 75.982 1.00 35.05 196 ILE D CA 1
ATOM 10433 C C . ILE D 1 204 ? -37.475 -12.034 75.922 1.00 35.06 196 ILE D C 1
ATOM 10434 O O . ILE D 1 204 ? -37.532 -12.620 74.839 1.00 36.13 196 ILE D O 1
ATOM 10439 N N . GLN D 1 205 ? -37.841 -12.606 77.073 1.00 35.48 197 GLN D N 1
ATOM 10440 C CA . GLN D 1 205 ? -38.467 -13.934 77.113 1.00 39.44 197 GLN D CA 1
ATOM 10441 C C . GLN D 1 205 ? -39.922 -13.837 76.657 1.00 36.86 197 GLN D C 1
ATOM 10442 O O . GLN D 1 205 ? -40.678 -13.021 77.185 1.00 39.33 197 GLN D O 1
ATOM 10448 N N . ALA D 1 206 ? -40.324 -14.657 75.687 1.00 35.24 198 ALA D N 1
ATOM 10449 C CA . ALA D 1 206 ? -41.713 -14.612 75.223 1.00 38.00 198 ALA D CA 1
ATOM 10450 C C . ALA D 1 206 ? -42.329 -15.985 74.997 1.00 38.32 198 ALA D C 1
ATOM 10451 O O . ALA D 1 206 ? -41.734 -16.859 74.352 1.00 40.24 198 ALA D O 1
ATOM 10453 N N . PRO D 1 207 ? -43.546 -16.169 75.521 1.00 42.58 199 PRO D N 1
ATOM 10454 C CA . PRO D 1 207 ? -44.320 -17.398 75.327 1.00 49.62 199 PRO D CA 1
ATOM 10455 C C . PRO D 1 207 ? -44.602 -17.605 73.840 1.00 52.07 199 PRO D C 1
ATOM 10456 O O . PRO D 1 207 ? -45.052 -16.666 73.175 1.00 51.52 199 PRO D O 1
ATOM 10460 N N . VAL D 1 208 ? -44.352 -18.806 73.325 1.00 55.68 200 VAL D N 1
ATOM 10461 C CA . VAL D 1 208 ? -44.601 -19.088 71.911 1.00 57.89 200 VAL D CA 1
ATOM 10462 C C . VAL D 1 208 ? -46.078 -19.364 71.658 1.00 56.43 200 VAL D C 1
ATOM 10463 O O . VAL D 1 208 ? -46.716 -20.104 72.414 1.00 51.67 200 VAL D O 1
ATOM 10467 N N . LEU D 1 209 ? -46.612 -18.768 70.593 1.00 54.02 201 LEU D N 1
ATOM 10468 C CA . LEU D 1 209 ? -47.997 -19.001 70.182 1.00 57.09 201 LEU D CA 1
ATOM 10469 C C . LEU D 1 209 ? -48.059 -19.874 68.926 1.00 61.00 201 LEU D C 1
ATOM 10470 O O . LEU D 1 209 ? -47.250 -19.706 68.008 1.00 58.86 201 LEU D O 1
ATOM 10475 N N . ASP D 1 210 ? -49.016 -20.800 68.875 1.00 65.41 202 ASP D N 1
ATOM 10476 C CA . ASP D 1 210 ? -49.162 -21.657 67.698 1.00 72.03 202 ASP D CA 1
ATOM 10477 C C . ASP D 1 210 ? -49.924 -20.984 66.551 1.00 79.17 202 ASP D C 1
ATOM 10478 O O . ASP D 1 210 ? -49.856 -19.765 66.379 1.00 68.56 202 ASP D O 1
ATOM 10483 N N . GLU D 1 211 ? -50.653 -21.790 65.783 1.00 95.79 203 GLU D N 1
ATOM 10484 C CA . GLU D 1 211 ? -51.275 -21.353 64.531 1.00 108.43 203 GLU D CA 1
ATOM 10485 C C . GLU D 1 211 ? -52.570 -20.554 64.691 1.00 109.87 203 GLU D C 1
ATOM 10486 O O . GLU D 1 211 ? -52.807 -19.592 63.956 1.00 112.94 203 GLU D O 1
ATOM 10492 N N . GLN D 1 212 ? -53.415 -20.966 65.629 1.00 105.36 204 GLN D N 1
ATOM 10493 C CA . GLN D 1 212 ? -54.577 -20.167 65.990 1.00 100.34 204 GLN D CA 1
ATOM 10494 C C . GLN D 1 212 ? -54.225 -19.342 67.223 1.00 89.77 204 GLN D C 1
ATOM 10495 O O . GLN D 1 212 ? -55.058 -19.109 68.100 1.00 87.35 204 GLN D O 1
ATOM 10501 N N . ASN D 1 213 ? -52.964 -18.919 67.274 1.00 84.64 205 ASN D N 1
ATOM 10502 C CA . ASN D 1 213 ? -52.466 -18.038 68.323 1.00 77.76 205 ASN D CA 1
ATOM 10503 C C . ASN D 1 213 ? -52.767 -18.560 69.727 1.00 74.94 205 ASN D C 1
ATOM 10504 O O . ASN D 1 213 ? -53.257 -17.830 70.591 1.00 68.72 205 ASN D O 1
ATOM 10509 N N . GLN D 1 214 ? -52.475 -19.840 69.930 1.00 77.03 206 GLN D N 1
ATOM 10510 C CA . GLN D 1 214 ? -52.558 -20.461 71.243 1.00 74.13 206 GLN D CA 1
ATOM 10511 C C . GLN D 1 214 ? -51.149 -20.798 71.724 1.00 71.12 206 GLN D C 1
ATOM 10512 O O . GLN D 1 214 ? -50.282 -21.158 70.919 1.00 65.06 206 GLN D O 1
ATOM 10518 N N . PRO D 1 215 ? -50.911 -20.664 73.038 1.00 69.83 207 PRO D N 1
ATOM 10519 C CA . PRO D 1 215 ? -49.577 -20.914 73.594 1.00 64.06 207 PRO D CA 1
ATOM 10520 C C . PRO D 1 215 ? -49.237 -22.396 73.495 1.00 65.25 207 PRO D C 1
ATOM 10521 O O . PRO D 1 215 ? -50.098 -23.239 73.760 1.00 65.29 207 PRO D O 1
ATOM 10525 N N . THR D 1 216 ? -48.004 -22.704 73.104 1.00 60.68 208 THR D N 1
ATOM 10526 C CA . THR D 1 216 ? -47.561 -24.088 72.973 1.00 65.54 208 THR D CA 1
ATOM 10527 C C . THR D 1 216 ? -47.054 -24.582 74.315 1.00 61.27 208 THR D C 1
ATOM 10528 O O . THR D 1 216 ? -46.944 -25.787 74.546 1.00 66.70 208 THR D O 1
ATOM 10532 N N . GLY D 1 217 ? -46.742 -23.636 75.194 1.00 57.79 209 GLY D N 1
ATOM 10533 C CA . GLY D 1 217 ? -46.152 -23.952 76.477 1.00 67.14 209 GLY D CA 1
ATOM 10534 C C . GLY D 1 217 ? -44.672 -23.628 76.500 1.00 66.73 209 GLY D C 1
ATOM 10535 O O . GLY D 1 217 ? -44.039 -23.670 77.552 1.00 66.89 209 GLY D O 1
ATOM 10536 N N . GLU D 1 218 ? -44.119 -23.295 75.338 1.00 79.58 210 GLU D N 1
ATOM 10537 C CA A GLU D 1 218 ? -42.695 -22.991 75.164 0.54 38.32 210 GLU D CA 1
ATOM 10538 C CA B GLU D 1 218 ? -42.696 -23.004 75.286 0.46 37.13 210 GLU D CA 1
ATOM 10539 C C . GLU D 1 218 ? -42.406 -21.500 75.333 1.00 41.15 210 GLU D C 1
ATOM 10540 O O . GLU D 1 218 ? -43.180 -20.670 74.838 1.00 49.42 210 GLU D O 1
ATOM 10551 N N . ARG D 1 219 ? -41.299 -21.162 75.993 1.00 72.31 211 ARG D N 1
ATOM 10552 C CA . ARG D 1 219 ? -40.847 -19.778 76.127 1.00 64.32 211 ARG D CA 1
ATOM 10553 C C . ARG D 1 219 ? -39.523 -19.611 75.386 1.00 59.78 211 ARG D C 1
ATOM 10554 O O . ARG D 1 219 ? -38.587 -20.380 75.613 1.00 65.04 211 ARG D O 1
ATOM 10562 N N . ARG D 1 220 ? -39.431 -18.618 74.506 1.00 50.06 212 ARG D N 1
ATOM 10563 C CA A ARG D 1 220 ? -38.178 -18.370 73.803 0.52 48.73 212 ARG D CA 1
ATOM 10564 C CA B ARG D 1 220 ? -38.195 -18.357 73.769 0.48 48.83 212 ARG D CA 1
ATOM 10565 C C . ARG D 1 220 ? -37.620 -16.983 74.094 1.00 47.29 212 ARG D C 1
ATOM 10566 O O . ARG D 1 220 ? -38.365 -16.028 74.301 1.00 40.92 212 ARG D O 1
ATOM 10581 N N . LEU D 1 221 ? -36.294 -16.886 74.123 1.00 46.18 213 LEU D N 1
ATOM 10582 C CA . LEU D 1 221 ? -35.629 -15.602 74.306 1.00 43.60 213 LEU D CA 1
ATOM 10583 C C . LEU D 1 221 ? -35.493 -14.928 72.937 1.00 36.45 213 LEU D C 1
ATOM 10584 O O . LEU D 1 221 ? -34.832 -15.456 72.039 1.00 37.34 213 LEU D O 1
ATOM 10589 N N . VAL D 1 222 ? -36.130 -13.771 72.776 1.00 34.18 214 VAL D N 1
ATOM 10590 C CA . VAL D 1 222 ? -36.131 -13.061 71.503 1.00 31.37 214 VAL D CA 1
ATOM 10591 C C . VAL D 1 222 ? -35.115 -11.918 71.559 1.00 32.00 214 VAL D C 1
ATOM 10592 O O . VAL D 1 222 ? -35.143 -11.108 72.492 1.00 29.28 214 VAL D O 1
ATOM 10596 N N . PHE D 1 223 ? -34.217 -11.841 70.576 1.00 27.77 215 PHE D N 1
ATOM 10597 C CA . PHE D 1 223 ? -33.199 -10.786 70.596 1.00 27.74 215 PHE D CA 1
ATOM 10598 C C . PHE D 1 223 ? -33.016 -10.021 69.283 1.00 30.22 215 PHE D C 1
ATOM 10599 O O . PHE D 1 223 ? -32.250 -9.055 69.234 1.00 37.68 215 PHE D O 1
ATOM 10607 N N . ARG D 1 224 ? -33.695 -10.441 68.219 1.00 28.45 216 ARG D N 1
ATOM 10608 C CA . ARG D 1 224 ? -33.506 -9.763 66.939 1.00 30.04 216 ARG D CA 1
ATOM 10609 C C . ARG D 1 224 ? -34.803 -9.208 66.359 1.00 27.78 216 ARG D C 1
ATOM 10610 O O . ARG D 1 224 ? -35.889 -9.730 66.623 1.00 27.80 216 ARG D O 1
ATOM 10618 N N . ASP D 1 225 ? -34.679 -8.137 65.576 1.00 27.89 217 ASP D N 1
ATOM 10619 C CA . ASP D 1 225 ? -35.828 -7.522 64.925 1.00 25.08 217 ASP D CA 1
ATOM 10620 C C . ASP D 1 225 ? -36.366 -8.434 63.828 1.00 27.38 217 ASP D C 1
ATOM 10621 O O . ASP D 1 225 ? -35.604 -8.908 62.986 1.00 27.72 217 ASP D O 1
ATOM 10626 N N . GLN D 1 226 ? -37.674 -8.677 63.840 1.00 23.18 218 GLN D N 1
ATOM 10627 C CA . GLN D 1 226 ? -38.280 -9.675 62.965 1.00 23.46 218 GLN D CA 1
ATOM 10628 C C . GLN D 1 226 ? -38.633 -9.129 61.580 1.00 24.11 218 GLN D C 1
ATOM 10629 O O . GLN D 1 226 ? -38.873 -9.902 60.651 1.00 29.12 218 GLN D O 1
ATOM 10635 N N . GLY D 1 227 ? -38.669 -7.808 61.441 1.00 21.89 219 GLY D N 1
ATOM 10636 C CA . GLY D 1 227 ? -39.161 -7.190 60.215 1.00 24.98 219 GLY D CA 1
ATOM 10637 C C . GLY D 1 227 ? -38.254 -7.291 58.999 1.00 25.76 219 GLY D C 1
ATOM 10638 O O . GLY D 1 227 ? -38.696 -7.055 57.865 1.00 27.29 219 GLY D O 1
ATOM 10639 N N . LEU D 1 228 ? -36.990 -7.637 59.225 1.00 23.50 220 LEU D N 1
ATOM 10640 C CA . LEU D 1 228 ? -36.004 -7.698 58.142 1.00 26.44 220 LEU D CA 1
ATOM 10641 C C . LEU D 1 228 ? -36.277 -8.840 57.187 1.00 31.06 220 LEU D C 1
ATOM 10642 O O . LEU D 1 228 ? -36.615 -9.954 57.601 1.00 31.43 220 LEU D O 1
ATOM 10647 N N A ARG D 1 229 ? -36.080 -8.581 55.901 0.32 30.92 221 ARG D N 1
ATOM 10648 N N B ARG D 1 229 ? -36.161 -8.569 55.891 0.68 29.70 221 ARG D N 1
ATOM 10649 C CA A ARG D 1 229 ? -36.261 -9.629 54.917 0.32 35.15 221 ARG D CA 1
ATOM 10650 C CA B ARG D 1 229 ? -36.289 -9.635 54.908 0.68 36.40 221 ARG D CA 1
ATOM 10651 C C A ARG D 1 229 ? -35.621 -9.262 53.590 0.32 33.90 221 ARG D C 1
ATOM 10652 C C B ARG D 1 229 ? -35.600 -9.265 53.611 0.68 32.67 221 ARG D C 1
ATOM 10653 O O A ARG D 1 229 ? -35.548 -8.091 53.217 0.32 32.61 221 ARG D O 1
ATOM 10654 O O B ARG D 1 229 ? -35.463 -8.085 53.282 0.68 28.24 221 ARG D O 1
ATOM 10669 N N . GLU D 1 230 ? -35.155 -10.286 52.889 1.00 38.78 222 GLU D N 1
ATOM 10670 C CA A GLU D 1 230 ? -34.503 -10.132 51.605 0.55 39.39 222 GLU D CA 1
ATOM 10671 C CA B GLU D 1 230 ? -34.492 -10.086 51.610 0.45 39.57 222 GLU D CA 1
ATOM 10672 C C . GLU D 1 230 ? -35.405 -9.347 50.640 1.00 38.15 222 GLU D C 1
ATOM 10673 O O . GLU D 1 230 ? -36.499 -9.801 50.306 1.00 38.45 222 GLU D O 1
ATOM 10684 N N . THR D 1 231 ? -34.942 -8.185 50.193 1.00 33.16 223 THR D N 1
ATOM 10685 C CA . THR D 1 231 ? -35.758 -7.273 49.400 1.00 35.72 223 THR D CA 1
ATOM 10686 C C . THR D 1 231 ? -35.033 -6.860 48.120 1.00 38.17 223 THR D C 1
ATOM 10687 O O . THR D 1 231 ? -33.844 -6.536 48.153 1.00 38.67 223 THR D O 1
ATOM 10691 N N . THR D 1 232 ? -35.734 -6.886 46.988 1.00 35.47 224 THR D N 1
ATOM 10692 C CA . THR D 1 232 ? -35.152 -6.382 45.747 1.00 35.90 224 THR D CA 1
ATOM 10693 C C . THR D 1 232 ? -36.058 -5.339 45.117 1.00 35.16 224 THR D C 1
ATOM 10694 O O . THR D 1 232 ? -37.224 -5.211 45.487 1.00 36.75 224 THR D O 1
ATOM 10698 N N . MET D 1 233 ? -35.510 -4.596 44.164 1.00 36.59 225 MET D N 1
ATOM 10699 C CA . MET D 1 233 ? -36.274 -3.579 43.465 1.00 42.64 225 MET D CA 1
ATOM 10700 C C . MET D 1 233 ? -37.354 -4.268 42.618 1.00 41.48 225 MET D C 1
ATOM 10701 O O . MET D 1 233 ? -38.493 -3.805 42.545 1.00 41.83 225 MET D O 1
ATOM 10706 N N . ALA D 1 234 ? -37.001 -5.394 42.006 1.00 42.23 226 ALA D N 1
ATOM 10707 C CA . ALA D 1 234 ? -37.954 -6.147 41.200 1.00 43.05 226 ALA D CA 1
ATOM 10708 C C . ALA D 1 234 ? -39.094 -6.683 42.061 1.00 46.38 226 ALA D C 1
ATOM 10709 O O . ALA D 1 234 ? -40.258 -6.642 41.659 1.00 44.96 226 ALA D O 1
ATOM 10711 N N . GLY D 1 235 ? -38.759 -7.191 43.244 1.00 39.82 227 GLY D N 1
ATOM 10712 C CA . GLY D 1 235 ? -39.764 -7.704 44.160 1.00 44.17 227 GLY D CA 1
ATOM 10713 C C . GLY D 1 235 ? -40.719 -6.624 44.646 1.00 43.48 227 GLY D C 1
ATOM 10714 O O . GLY D 1 235 ? -41.928 -6.851 44.754 1.00 39.81 227 GLY D O 1
ATOM 10715 N N . LEU D 1 236 ? -40.178 -5.447 44.946 1.00 34.40 228 LEU D N 1
ATOM 10716 C CA . LEU D 1 236 ? -41.004 -4.330 45.394 1.00 32.78 228 LEU D CA 1
ATOM 10717 C C . LEU D 1 236 ? -41.938 -3.846 44.280 1.00 33.34 228 LEU D C 1
ATOM 10718 O O . LEU D 1 236 ? -43.050 -3.377 44.545 1.00 35.65 228 LEU D O 1
ATOM 10723 N N . GLY D 1 237 ? -41.484 -3.961 43.036 1.00 35.48 229 GLY D N 1
ATOM 10724 C CA . GLY D 1 237 ? -42.261 -3.495 41.901 1.00 42.07 229 GLY D CA 1
ATOM 10725 C C . GLY D 1 237 ? -43.499 -4.331 41.636 1.00 44.21 229 GLY D C 1
ATOM 10726 O O . GLY D 1 237 ? -44.437 -3.874 40.973 1.00 44.79 229 GLY D O 1
ATOM 10727 N N . GLU D 1 238 ? -43.504 -5.559 42.152 1.00 42.38 230 GLU D N 1
ATOM 10728 C CA . GLU D 1 238 ? -44.623 -6.471 41.942 1.00 48.53 230 GLU D CA 1
ATOM 10729 C C . GLU D 1 238 ? -45.715 -6.309 42.997 1.00 46.05 230 GLU D C 1
ATOM 10730 O O . GLU D 1 238 ? -46.836 -6.789 42.813 1.00 43.89 230 GLU D O 1
ATOM 10736 N N . LEU D 1 239 ? -45.384 -5.646 44.101 1.00 38.22 231 LEU D N 1
ATOM 10737 C CA . LEU D 1 239 ? -46.327 -5.504 45.210 1.00 34.82 231 LEU D CA 1
ATOM 10738 C C . LEU D 1 239 ? -47.534 -4.644 44.832 1.00 44.59 231 LEU D C 1
ATOM 10739 O O . LEU D 1 239 ? -47.432 -3.745 43.989 1.00 41.21 231 LEU D O 1
ATOM 10744 N N . LYS D 1 240 ? -48.676 -4.932 45.454 1.00 39.12 232 LYS D N 1
ATOM 10745 C CA . LYS D 1 240 ? -49.904 -4.194 45.180 1.00 42.82 232 LYS D CA 1
ATOM 10746 C C . LYS D 1 240 ? -50.072 -3.040 46.156 1.00 37.44 232 LYS D C 1
ATOM 10747 O O . LYS D 1 240 ? -49.886 -3.213 47.363 1.00 37.10 232 LYS D O 1
ATOM 10753 N N . PRO D 1 241 ? -50.397 -1.845 45.633 1.00 40.13 233 PRO D N 1
ATOM 10754 C CA . PRO D 1 241 ? -50.626 -0.694 46.514 1.00 36.89 233 PRO D CA 1
ATOM 10755 C C . PRO D 1 241 ? -51.819 -0.919 47.443 1.00 35.99 233 PRO D C 1
ATOM 10756 O O . PRO D 1 241 ? -52.749 -1.643 47.087 1.00 36.20 233 PRO D O 1
ATOM 10760 N N . VAL D 1 242 ? -51.776 -0.309 48.623 1.00 34.70 234 VAL D N 1
ATOM 10761 C CA . VAL D 1 242 ? -52.831 -0.466 49.617 1.00 37.44 234 VAL D CA 1
ATOM 10762 C C . VAL D 1 242 ? -54.117 0.169 49.112 1.00 38.55 234 VAL D C 1
ATOM 10763 O O . VAL D 1 242 ? -55.206 -0.393 49.266 1.00 38.89 234 VAL D O 1
ATOM 10767 N N . LEU D 1 243 ? -53.982 1.344 48.504 1.00 33.40 235 LEU D N 1
ATOM 10768 C CA . LEU D 1 243 ? -55.094 1.970 47.799 1.00 29.64 235 LEU D CA 1
ATOM 10769 C C . LEU D 1 243 ? -54.896 1.722 46.307 1.00 31.03 235 LEU D C 1
ATOM 10770 O O . LEU D 1 243 ? -53.804 1.946 45.776 1.00 38.88 235 LEU D O 1
ATOM 10775 N N . GLU D 1 244 ? -55.933 1.257 45.624 1.00 38.05 236 GLU D N 1
ATOM 10776 C CA . GLU D 1 244 ? -55.814 1.025 44.190 1.00 47.60 236 GLU D CA 1
ATOM 10777 C C . GLU D 1 244 ? -55.399 2.320 43.497 1.00 41.35 236 GLU D C 1
ATOM 10778 O O . GLU D 1 244 ? -55.927 3.393 43.807 1.00 38.02 236 GLU D O 1
ATOM 10784 N N . GLY D 1 245 ? -54.435 2.218 42.584 1.00 42.66 237 GLY D N 1
ATOM 10785 C CA . GLY D 1 245 ? -53.909 3.380 41.894 1.00 34.95 237 GLY D CA 1
ATOM 10786 C C . GLY D 1 245 ? -52.923 4.170 42.740 1.00 35.93 237 GLY D C 1
ATOM 10787 O O . GLY D 1 245 ? -52.329 5.138 42.265 1.00 39.26 237 GLY D O 1
ATOM 10788 N N . GLY D 1 246 ? -52.760 3.769 43.995 1.00 30.88 238 GLY D N 1
ATOM 10789 C CA . GLY D 1 246 ? -51.799 4.424 44.875 1.00 28.74 238 GLY D CA 1
ATOM 10790 C C . GLY D 1 246 ? -50.365 4.027 44.567 1.00 30.10 238 GLY D C 1
ATOM 10791 O O . GLY D 1 246 ? -50.121 3.206 43.676 1.00 32.57 238 GLY D O 1
ATOM 10792 N N . ILE D 1 247 ? -49.411 4.606 45.298 1.00 30.93 239 ILE D N 1
ATOM 10793 C CA . ILE D 1 247 ? -48.007 4.251 45.105 1.00 32.45 239 ILE D CA 1
ATOM 10794 C C . ILE D 1 247 ? -47.423 3.495 46.289 1.00 26.16 239 ILE D C 1
ATOM 10795 O O . ILE D 1 247 ? -46.407 2.809 46.139 1.00 30.77 239 ILE D O 1
ATOM 10800 N N . HIS D 1 248 ? -48.042 3.618 47.464 1.00 24.48 240 HIS D N 1
ATOM 10801 C CA . HIS D 1 248 ? -47.522 2.915 48.644 1.00 28.34 240 HIS D CA 1
ATOM 10802 C C . HIS D 1 248 ? -48.027 1.483 48.759 1.00 30.61 240 HIS D C 1
ATOM 10803 O O . HIS D 1 248 ? -49.223 1.212 48.604 1.00 28.48 240 HIS D O 1
ATOM 10810 N N . THR D 1 249 ? -47.096 0.576 49.047 1.00 28.45 241 THR D N 1
ATOM 10811 C CA . THR D 1 249 ? -47.394 -0.839 49.236 1.00 26.56 241 THR D CA 1
ATOM 10812 C C . THR D 1 249 ? -46.899 -1.249 50.612 1.00 29.62 241 THR D C 1
ATOM 10813 O O . THR D 1 249 ? -46.383 -0.425 51.363 1.00 25.69 241 THR D O 1
ATOM 10817 N N . ALA D 1 250 ? -47.028 -2.532 50.933 1.00 33.23 242 ALA D N 1
ATOM 10818 C CA . ALA D 1 250 ? -46.477 -3.051 52.180 1.00 30.20 242 ALA D CA 1
ATOM 10819 C C . ALA D 1 250 ? -44.970 -2.803 52.269 1.00 29.27 242 ALA D C 1
ATOM 10820 O O . ALA D 1 250 ? -44.420 -2.670 53.364 1.00 26.85 242 ALA D O 1
ATOM 10822 N N . GLY D 1 251 ? -44.298 -2.757 51.119 1.00 28.49 243 GLY D N 1
ATOM 10823 C CA . GLY D 1 251 ? -42.848 -2.634 51.097 1.00 25.14 243 GLY D CA 1
ATOM 10824 C C . GLY D 1 251 ? -42.356 -1.202 51.232 1.00 24.27 243 GLY D C 1
ATOM 10825 O O . GLY D 1 251 ? -41.147 -0.964 51.312 1.00 22.87 243 GLY D O 1
ATOM 10826 N N . THR D 1 252 ? -43.284 -0.246 51.247 1.00 23.89 244 THR D N 1
ATOM 10827 C CA . THR D 1 252 ? -42.908 1.163 51.376 1.00 23.70 244 THR D CA 1
ATOM 10828 C C . THR D 1 252 ? -43.684 1.871 52.494 1.00 23.27 244 THR D C 1
ATOM 10829 O O . THR D 1 252 ? -43.755 3.107 52.534 1.00 23.38 244 THR D O 1
ATOM 10833 N N . SER D 1 253 ? -44.253 1.075 53.398 1.00 22.00 245 SER D N 1
ATOM 10834 C CA . SER D 1 253 ? -45.038 1.568 54.528 1.00 19.45 245 SER D CA 1
ATOM 10835 C C . SER D 1 253 ? -44.494 0.887 55.773 1.00 25.42 245 SER D C 1
ATOM 10836 O O . SER D 1 253 ? -43.899 -0.188 55.675 1.00 22.91 245 SER D O 1
ATOM 10839 N N . SER D 1 254 ? -44.693 1.490 56.943 1.00 20.56 246 SER D N 1
ATOM 10840 C CA . SER D 1 254 ? -44.194 0.884 58.173 1.00 22.35 246 SER D CA 1
ATOM 10841 C C . SER D 1 254 ? -44.921 -0.428 58.423 1.00 23.34 246 SER D C 1
ATOM 10842 O O . SER D 1 254 ? -46.030 -0.623 57.926 1.00 23.66 246 SER D O 1
ATOM 10845 N N . GLN D 1 255 ? -44.288 -1.339 59.164 1.00 22.56 247 GLN D N 1
ATOM 10846 C CA . GLN D 1 255 ? -44.919 -2.611 59.494 1.00 26.57 247 GLN D CA 1
ATOM 10847 C C . GLN D 1 255 ? -45.653 -2.501 60.824 1.00 27.67 247 GLN D C 1
ATOM 10848 O O . GLN D 1 255 ? -45.202 -1.795 61.731 1.00 29.71 247 GLN D O 1
ATOM 10854 N N . ILE D 1 256 ? -46.780 -3.197 60.940 1.00 21.67 248 ILE D N 1
ATOM 10855 C CA . ILE D 1 256 ? -47.473 -3.321 62.224 1.00 20.33 248 ILE D CA 1
ATOM 10856 C C . ILE D 1 256 ? -46.647 -4.238 63.139 1.00 22.22 248 ILE D C 1
ATOM 10857 O O . ILE D 1 256 ? -46.221 -5.312 62.712 1.00 24.88 248 ILE D O 1
ATOM 10862 N N . SER D 1 257 ? -46.398 -3.817 64.380 1.00 21.83 249 SER D N 1
ATOM 10863 C CA . SER D 1 257 ? -45.370 -4.479 65.196 1.00 21.62 249 SER D CA 1
ATOM 10864 C C . SER D 1 257 ? -45.621 -4.461 66.702 1.00 26.08 249 SER D C 1
ATOM 10865 O O . SER D 1 257 ? -46.473 -3.725 67.193 1.00 22.32 249 SER D O 1
ATOM 10868 N N . ASP D 1 258 ? -44.842 -5.268 67.425 1.00 21.31 250 ASP D N 1
ATOM 10869 C CA . ASP D 1 258 ? -44.854 -5.299 68.890 1.00 21.36 250 ASP D CA 1
ATOM 10870 C C . ASP D 1 258 ? -43.486 -4.843 69.397 1.00 24.68 250 ASP D C 1
ATOM 10871 O O . ASP D 1 258 ? -42.451 -5.294 68.889 1.00 23.27 250 ASP D O 1
ATOM 10876 N N . GLY D 1 259 ? -43.458 -3.971 70.401 1.00 19.87 251 GLY D N 1
ATOM 10877 C CA . GLY D 1 259 ? -42.184 -3.536 70.950 1.00 22.16 251 GLY D CA 1
ATOM 10878 C C . GLY D 1 259 ? -42.327 -2.543 72.094 1.00 22.49 251 GLY D C 1
ATOM 10879 O O . GLY D 1 259 ? -43.394 -1.940 72.285 1.00 21.30 251 GLY D O 1
ATOM 10880 N N . ALA D 1 260 ? -41.248 -2.383 72.860 1.00 21.49 252 ALA D N 1
ATOM 10881 C CA . ALA D 1 260 ? -41.190 -1.355 73.891 1.00 17.38 252 ALA D CA 1
ATOM 10882 C C . ALA D 1 260 ? -39.771 -0.811 73.978 1.00 20.19 252 ALA D C 1
ATOM 10883 O O . ALA D 1 260 ? -38.813 -1.464 73.539 1.00 20.76 252 ALA D O 1
ATOM 10885 N N . ALA D 1 261 ? -39.640 0.380 74.559 1.00 20.63 253 ALA D N 1
ATOM 10886 C CA . ALA D 1 261 ? -38.333 1.012 74.726 1.00 16.67 253 ALA D CA 1
ATOM 10887 C C . ALA D 1 261 ? -38.374 1.906 75.958 1.00 20.44 253 ALA D C 1
ATOM 10888 O O . ALA D 1 261 ? -39.441 2.390 76.340 1.00 20.05 253 ALA D O 1
ATOM 10890 N N . ALA D 1 262 ? -37.218 2.140 76.568 1.00 20.60 254 ALA D N 1
ATOM 10891 C CA . ALA D 1 262 ? -37.160 2.923 77.809 1.00 17.71 254 ALA D CA 1
ATOM 10892 C C . ALA D 1 262 ? -35.859 3.714 77.885 1.00 20.01 254 ALA D C 1
ATOM 10893 O O . ALA D 1 262 ? -34.799 3.204 77.530 1.00 20.66 254 ALA D O 1
ATOM 10895 N N . VAL D 1 263 ? -35.951 4.962 78.341 1.00 18.99 255 VAL D N 1
ATOM 10896 C CA . VAL D 1 263 ? -34.780 5.825 78.492 1.00 16.44 255 VAL D CA 1
ATOM 10897 C C . VAL D 1 263 ? -34.752 6.346 79.926 1.00 16.98 255 VAL D C 1
ATOM 10898 O O . VAL D 1 263 ? -35.751 6.894 80.409 1.00 18.77 255 VAL D O 1
ATOM 10902 N N . LEU D 1 264 ? -33.613 6.186 80.589 1.00 19.74 256 LEU D N 1
ATOM 10903 C CA . LEU D 1 264 ? -33.457 6.632 81.974 1.00 19.85 256 LEU D CA 1
ATOM 10904 C C . LEU D 1 264 ? -32.794 8.011 81.993 1.00 20.40 256 LEU D C 1
ATOM 10905 O O . LEU D 1 264 ? -31.681 8.196 81.459 1.00 20.68 256 LEU D O 1
ATOM 10910 N N . TRP D 1 265 ? -33.492 8.974 82.594 1.00 21.24 257 TRP D N 1
ATOM 10911 C CA . TRP D 1 265 ? -33.058 10.363 82.676 1.00 19.06 257 TRP D CA 1
ATOM 10912 C C . TRP D 1 265 ? -32.729 10.727 84.115 1.00 19.98 257 TRP D C 1
ATOM 10913 O O . TRP D 1 265 ? -33.381 10.252 85.049 1.00 22.44 257 TRP D O 1
ATOM 10924 N N . MET D 1 266 ? -31.747 11.605 84.304 1.00 20.42 258 MET D N 1
ATOM 10925 C CA . MET D 1 266 ? -31.438 12.109 85.640 1.00 20.17 258 MET D CA 1
ATOM 10926 C C . MET D 1 266 ? -31.019 13.565 85.564 1.00 28.69 258 MET D C 1
ATOM 10927 O O . MET D 1 266 ? -30.587 14.032 84.516 1.00 25.64 258 MET D O 1
ATOM 10932 N N . ASP D 1 267 ? -31.122 14.282 86.677 1.00 22.93 259 ASP D N 1
ATOM 10933 C CA . ASP D 1 267 ? -30.396 15.540 86.792 1.00 23.59 259 ASP D CA 1
ATOM 10934 C C . ASP D 1 267 ? -28.895 15.231 86.702 1.00 24.88 259 ASP D C 1
ATOM 10935 O O . ASP D 1 267 ? -28.414 14.267 87.309 1.00 27.68 259 ASP D O 1
ATOM 10940 N N . GLU D 1 268 ? -28.149 16.045 85.962 1.00 28.75 260 GLU D N 1
ATOM 10941 C CA . GLU D 1 268 ? -26.740 15.735 85.714 1.00 25.79 260 GLU D CA 1
ATOM 10942 C C . GLU D 1 268 ? -25.925 15.541 86.989 1.00 34.38 260 GLU D C 1
ATOM 10943 O O . GLU D 1 268 ? -25.150 14.592 87.089 1.00 36.12 260 GLU D O 1
ATOM 10949 N N . ALA D 1 269 ? -26.081 16.438 87.961 1.00 28.63 261 ALA D N 1
ATOM 10950 C CA . ALA D 1 269 ? -25.299 16.327 89.190 1.00 33.87 261 ALA D CA 1
ATOM 10951 C C . ALA D 1 269 ? -25.618 15.030 89.932 1.00 34.58 261 ALA D C 1
ATOM 10952 O O . ALA D 1 269 ? -24.732 14.403 90.520 1.00 32.64 261 ALA D O 1
ATOM 10954 N N . VAL D 1 270 ? -26.887 14.635 89.911 1.00 34.06 262 VAL D N 1
ATOM 10955 C CA . VAL D 1 270 ? -27.318 13.408 90.581 1.00 35.84 262 VAL D CA 1
ATOM 10956 C C . VAL D 1 270 ? -26.733 12.177 89.881 1.00 31.73 262 VAL D C 1
ATOM 10957 O O . VAL D 1 270 ? -26.250 11.243 90.528 1.00 34.60 262 VAL D O 1
ATOM 10961 N N . ALA D 1 271 ? -26.762 12.188 88.553 1.00 29.37 263 ALA D N 1
ATOM 10962 C CA . ALA D 1 271 ? -26.126 11.134 87.779 1.00 32.69 263 ALA D CA 1
ATOM 10963 C C . ALA D 1 271 ? -24.665 10.966 88.204 1.00 35.31 263 ALA D C 1
ATOM 10964 O O . ALA D 1 271 ? -24.224 9.853 88.532 1.00 32.78 263 ALA D O 1
ATOM 10966 N N . ARG D 1 272 ? -23.911 12.063 88.212 1.00 30.21 264 ARG D N 1
ATOM 10967 C CA . ARG D 1 272 ? -22.494 11.982 88.562 1.00 33.88 264 ARG D CA 1
ATOM 10968 C C . ARG D 1 272 ? -22.294 11.458 89.983 1.00 41.64 264 ARG D C 1
ATOM 10969 O O . ARG D 1 272 ? -21.361 10.698 90.247 1.00 39.38 264 ARG D O 1
ATOM 10977 N N . ALA D 1 273 ? -23.181 11.847 90.892 1.00 41.67 265 ALA D N 1
ATOM 10978 C CA . ALA D 1 273 ? -23.099 11.383 92.275 1.00 32.42 265 ALA D CA 1
ATOM 10979 C C . ALA D 1 273 ? -23.343 9.876 92.402 1.00 36.85 265 ALA D C 1
ATOM 10980 O O . ALA D 1 273 ? -22.729 9.217 93.240 1.00 45.58 265 ALA D O 1
ATOM 10982 N N . HIS D 1 274 ? -24.239 9.330 91.584 1.00 51.15 266 HIS D N 1
ATOM 10983 C CA . HIS D 1 274 ? -24.491 7.890 91.595 1.00 45.29 266 HIS D CA 1
ATOM 10984 C C . HIS D 1 274 ? -23.407 7.130 90.828 1.00 44.32 266 HIS D C 1
ATOM 10985 O O . HIS D 1 274 ? -23.474 5.905 90.704 1.00 50.55 266 HIS D O 1
ATOM 10992 N N . GLY D 1 275 ? -22.421 7.856 90.303 1.00 40.49 267 GLY D N 1
ATOM 10993 C CA . GLY D 1 275 ? -21.366 7.245 89.507 1.00 42.64 267 GLY D CA 1
ATOM 10994 C C . GLY D 1 275 ? -21.782 6.923 88.082 1.00 43.32 267 GLY D C 1
ATOM 10995 O O . GLY D 1 275 ? -21.246 6.003 87.459 1.00 44.62 267 GLY D O 1
ATOM 10996 N N . LEU D 1 276 ? -22.738 7.681 87.557 1.00 34.27 268 LEU D N 1
ATOM 10997 C CA . LEU D 1 276 ? -23.226 7.459 86.201 1.00 36.42 268 LEU D CA 1
ATOM 10998 C C . LEU D 1 276 ? -22.682 8.484 85.211 1.00 38.18 268 LEU D C 1
ATOM 10999 O O . LEU D 1 276 ? -22.463 9.644 85.560 1.00 46.14 268 LEU D O 1
ATOM 11004 N N . THR D 1 277 ? -22.474 8.046 83.973 1.00 37.04 269 THR D N 1
ATOM 11005 C CA . THR D 1 277 ? -21.987 8.921 82.913 1.00 35.83 269 THR D CA 1
ATOM 11006 C C . THR D 1 277 ? -23.133 9.593 82.166 1.00 31.38 269 THR D C 1
ATOM 11007 O O . THR D 1 277 ? -23.965 8.914 81.560 1.00 30.61 269 THR D O 1
ATOM 11011 N N . PRO D 1 278 ? -23.196 10.935 82.216 1.00 28.32 270 PRO D N 1
ATOM 11012 C CA . PRO D 1 278 ? -24.213 11.620 81.406 1.00 25.03 270 PRO D CA 1
ATOM 11013 C C . PRO D 1 278 ? -23.888 11.386 79.939 1.00 29.44 270 PRO D C 1
ATOM 11014 O O . PRO D 1 278 ? -22.735 11.585 79.540 1.00 31.00 270 PRO D O 1
ATOM 11018 N N . ARG D 1 279 ? -24.869 10.953 79.155 1.00 21.73 271 ARG D N 1
ATOM 11019 C CA . ARG D 1 279 ? -24.615 10.551 77.774 1.00 24.83 271 ARG D CA 1
ATOM 11020 C C . ARG D 1 279 ? -25.149 11.529 76.728 1.00 26.93 271 ARG D C 1
ATOM 11021 O O . ARG D 1 279 ? -24.551 11.686 75.658 1.00 26.21 271 ARG D O 1
ATOM 11029 N N . ALA D 1 280 ? -26.260 12.191 77.033 1.00 22.87 272 ALA D N 1
ATOM 11030 C CA . ALA D 1 280 ? -26.839 13.154 76.102 1.00 18.70 272 ALA D CA 1
ATOM 11031 C C . ALA D 1 280 ? -27.789 14.093 76.808 1.00 21.13 272 ALA D C 1
ATOM 11032 O O . ALA D 1 280 ? -28.266 13.806 77.905 1.00 21.55 272 ALA D O 1
ATOM 11034 N N . ARG D 1 281 ? -28.086 15.210 76.153 1.00 21.94 273 ARG D N 1
ATOM 11035 C CA A ARG D 1 281 ? -29.096 16.127 76.663 0.53 22.64 273 ARG D CA 1
ATOM 11036 C CA B ARG D 1 281 ? -29.078 16.148 76.661 0.47 24.06 273 ARG D CA 1
ATOM 11037 C C . ARG D 1 281 ? -29.936 16.665 75.512 1.00 20.91 273 ARG D C 1
ATOM 11038 O O . ARG D 1 281 ? -29.550 16.563 74.355 1.00 21.26 273 ARG D O 1
ATOM 11053 N N . ILE D 1 282 ? -31.098 17.224 75.835 1.00 21.33 274 ILE D N 1
ATOM 11054 C CA . ILE D 1 282 ? -31.962 17.813 74.817 1.00 18.90 274 ILE D CA 1
ATOM 11055 C C . ILE D 1 282 ? -31.506 19.245 74.542 1.00 21.97 274 ILE D C 1
ATOM 11056 O O . ILE D 1 282 ? -31.352 20.045 75.477 1.00 23.45 274 ILE D O 1
ATOM 11061 N N . VAL D 1 283 ? -31.264 19.551 73.268 1.00 22.87 275 VAL D N 1
ATOM 11062 C CA . VAL D 1 283 ? -30.938 20.909 72.834 1.00 21.71 275 VAL D CA 1
ATOM 11063 C C . VAL D 1 283 ? -32.233 21.675 72.584 1.00 20.71 275 VAL D C 1
ATOM 11064 O O . VAL D 1 283 ? -32.366 22.834 72.993 1.00 23.62 275 VAL D O 1
ATOM 11068 N N . ALA D 1 284 ? -33.177 21.018 71.908 1.00 17.21 276 ALA D N 1
ATOM 11069 C CA . ALA D 1 284 ? -34.498 21.590 71.639 1.00 16.51 276 ALA D CA 1
ATOM 11070 C C . ALA D 1 284 ? -35.548 20.490 71.512 1.00 19.57 276 ALA D C 1
ATOM 11071 O O . ALA D 1 284 ? -35.259 19.382 71.040 1.00 18.02 276 ALA D O 1
ATOM 11073 N N . GLN D 1 285 ? -36.774 20.795 71.930 1.00 16.75 277 GLN D N 1
ATOM 11074 C CA . GLN D 1 285 ? -37.865 19.833 71.799 1.00 16.20 277 GLN D CA 1
ATOM 11075 C C . GLN D 1 285 ? -39.132 20.548 71.366 1.00 18.38 277 GLN D C 1
ATOM 11076 O O . GLN D 1 285 ? -39.324 21.734 71.665 1.00 19.06 277 GLN D O 1
ATOM 11082 N N . ALA D 1 286 ? -40.011 19.829 70.675 1.00 15.24 278 ALA D N 1
ATOM 11083 C CA . ALA D 1 286 ? -41.267 20.429 70.224 1.00 17.28 278 ALA D CA 1
ATOM 11084 C C . ALA D 1 286 ? -42.335 19.386 69.918 1.00 14.56 278 ALA D C 1
ATOM 11085 O O . ALA D 1 286 ? -42.031 18.237 69.572 1.00 16.98 278 ALA D O 1
ATOM 11087 N N . LEU D 1 287 ? -43.590 19.800 70.081 1.00 18.11 279 LEU D N 1
ATOM 11088 C CA . LEU D 1 287 ? -44.736 19.044 69.588 1.00 16.92 279 LEU D CA 1
ATOM 11089 C C . LEU D 1 287 ? -45.619 20.085 68.945 1.00 17.92 279 LEU D C 1
ATOM 11090 O O . LEU D 1 287 ? -46.175 20.957 69.630 1.00 18.12 279 LEU D O 1
ATOM 11095 N N . VAL D 1 288 ? -45.717 20.030 67.621 1.00 18.76 280 VAL D N 1
ATOM 11096 C CA . VAL D 1 288 ? -46.429 21.060 66.878 1.00 17.19 280 VAL D CA 1
ATOM 11097 C C . VAL D 1 288 ? -47.551 20.463 66.053 1.00 22.34 280 VAL D C 1
ATOM 11098 O O . VAL D 1 288 ? -47.581 19.258 65.792 1.00 21.65 280 VAL D O 1
ATOM 11102 N N . GLY D 1 289 ? -48.489 21.315 65.664 1.00 21.80 281 GLY D N 1
ATOM 11103 C CA . GLY D 1 289 ? -49.541 20.895 64.760 1.00 24.65 281 GLY D CA 1
ATOM 11104 C C . GLY D 1 289 ? -49.065 20.969 63.327 1.00 29.33 281 GLY D C 1
ATOM 11105 O O . GLY D 1 289 ? -48.174 21.752 62.992 1.00 33.01 281 GLY D O 1
ATOM 11106 N N . ALA D 1 290 ? -49.650 20.129 62.482 1.00 25.28 282 ALA D N 1
ATOM 11107 C CA . ALA D 1 290 ? -49.329 20.109 61.066 1.00 23.96 282 ALA D CA 1
ATOM 11108 C C . ALA D 1 290 ? -50.563 20.523 60.279 1.00 27.86 282 ALA D C 1
ATOM 11109 O O . ALA D 1 290 ? -51.632 20.775 60.850 1.00 31.77 282 ALA D O 1
ATOM 11111 N N . GLU D 1 291 ? -50.410 20.578 58.964 1.00 27.75 283 GLU D N 1
ATOM 11112 C CA . GLU D 1 291 ? -51.527 20.870 58.078 1.00 28.09 283 GLU D CA 1
ATOM 11113 C C . GLU D 1 291 ? -52.463 19.670 58.006 1.00 29.15 283 GLU D C 1
ATOM 11114 O O . GLU D 1 291 ? -52.056 18.596 57.553 1.00 26.24 283 GLU D O 1
ATOM 11120 N N . PRO D 1 292 ? -53.720 19.841 58.445 1.00 31.46 284 PRO D N 1
ATOM 11121 C CA . PRO D 1 292 ? -54.686 18.734 58.462 1.00 28.60 284 PRO D CA 1
ATOM 11122 C C . PRO D 1 292 ? -54.935 18.099 57.090 1.00 28.49 284 PRO D C 1
ATOM 11123 O O . PRO D 1 292 ? -55.150 16.882 57.033 1.00 30.07 284 PRO D O 1
ATOM 11127 N N . TYR D 1 293 ? -54.912 18.883 56.016 1.00 27.98 285 TYR D N 1
ATOM 11128 C CA . TYR D 1 293 ? -55.169 18.320 54.688 1.00 27.85 285 TYR D CA 1
ATOM 11129 C C . TYR D 1 293 ? -54.157 17.234 54.334 1.00 27.25 285 TYR D C 1
ATOM 11130 O O . TYR D 1 293 ? -54.519 16.208 53.760 1.00 29.59 285 TYR D O 1
ATOM 11139 N N . TYR D 1 294 ? -52.887 17.466 54.654 1.00 28.45 286 TYR D N 1
ATOM 11140 C CA . TYR D 1 294 ? -51.854 16.477 54.355 1.00 23.46 286 TYR D CA 1
ATOM 11141 C C . TYR D 1 294 ? -51.655 15.540 55.533 1.00 25.95 286 TYR D C 1
ATOM 11142 O O . TYR D 1 294 ? -51.147 14.423 55.374 1.00 26.55 286 TYR D O 1
ATOM 11151 N N . HIS D 1 295 ? -52.055 16.009 56.718 1.00 21.16 287 HIS D N 1
ATOM 11152 C CA . HIS D 1 295 ? -52.082 15.180 57.921 1.00 22.92 287 HIS D CA 1
ATOM 11153 C C . HIS D 1 295 ? -50.709 14.756 58.440 1.00 24.18 287 HIS D C 1
ATOM 11154 O O . HIS D 1 295 ? -50.362 15.051 59.591 1.00 22.46 287 HIS D O 1
ATOM 11161 N N . LEU D 1 296 ? -49.932 14.064 57.608 1.00 20.48 288 LEU D N 1
ATOM 11162 C CA . LEU D 1 296 ? -48.691 13.458 58.074 1.00 16.92 288 LEU D CA 1
ATOM 11163 C C . LEU D 1 296 ? -47.407 14.148 57.589 1.00 21.68 288 LEU D C 1
ATOM 11164 O O . LEU D 1 296 ? -46.325 13.547 57.618 1.00 18.90 288 LEU D O 1
ATOM 11169 N N . ASP D 1 297 ? -47.507 15.400 57.154 1.00 19.05 289 ASP D N 1
ATOM 11170 C CA . ASP D 1 297 ? -46.330 16.087 56.622 1.00 16.52 289 ASP D CA 1
ATOM 11171 C C . ASP D 1 297 ? -45.731 16.964 57.709 1.00 19.31 289 ASP D C 1
ATOM 11172 O O . ASP D 1 297 ? -44.868 17.798 57.439 1.00 19.09 289 ASP D O 1
ATOM 11177 N N . GLY D 1 298 ? -46.172 16.740 58.947 1.00 18.02 290 GLY D N 1
ATOM 11178 C CA . GLY D 1 298 ? -45.702 17.500 60.095 1.00 21.27 290 GLY D CA 1
ATOM 11179 C C . GLY D 1 298 ? -44.206 17.512 60.411 1.00 17.49 290 GLY D C 1
ATOM 11180 O O . GLY D 1 298 ? -43.727 18.459 61.060 1.00 17.44 290 GLY D O 1
ATOM 11181 N N . PRO D 1 299 ? -43.456 16.468 60.004 1.00 18.89 291 PRO D N 1
ATOM 11182 C CA . PRO D 1 299 ? -42.015 16.526 60.275 1.00 18.64 291 PRO D CA 1
ATOM 11183 C C . PRO D 1 299 ? -41.376 17.772 59.676 1.00 17.01 291 PRO D C 1
ATOM 11184 O O . PRO D 1 299 ? -40.359 18.260 60.182 1.00 17.54 291 PRO D O 1
ATOM 11188 N N . VAL D 1 300 ? -41.964 18.298 58.606 1.00 17.44 292 VAL D N 1
ATOM 11189 C CA . VAL D 1 300 ? -41.469 19.553 58.047 1.00 17.70 292 VAL D CA 1
ATOM 11190 C C . VAL D 1 300 ? -41.503 20.666 59.091 1.00 19.12 292 VAL D C 1
ATOM 11191 O O . VAL D 1 300 ? -40.514 21.400 59.264 1.00 18.89 292 VAL D O 1
ATOM 11195 N N . GLN D 1 301 ? -42.636 20.782 59.789 1.00 17.37 293 GLN D N 1
ATOM 11196 C CA . GLN D 1 301 ? -42.829 21.825 60.792 1.00 18.50 293 GLN D CA 1
ATOM 11197 C C . GLN D 1 301 ? -42.098 21.567 62.108 1.00 16.22 293 GLN D C 1
ATOM 11198 O O . GLN D 1 301 ? -41.549 22.503 62.690 1.00 18.44 293 GLN D O 1
ATOM 11204 N N . SER D 1 302 ? -42.091 20.326 62.590 1.00 16.49 294 SER D N 1
ATOM 11205 C CA . SER D 1 302 ? -41.391 20.061 63.848 1.00 17.17 294 SER D CA 1
ATOM 11206 C C . SER D 1 302 ? -39.882 20.214 63.659 1.00 15.47 294 SER D C 1
ATOM 11207 O O . SER D 1 302 ? -39.188 20.735 64.531 1.00 18.27 294 SER D O 1
ATOM 11210 N N . THR D 1 303 ? -39.375 19.771 62.517 1.00 17.26 295 THR D N 1
ATOM 11211 C CA . THR D 1 303 ? -37.955 19.954 62.210 1.00 16.09 295 THR D CA 1
ATOM 11212 C C . THR D 1 303 ? -37.601 21.443 62.169 1.00 17.74 295 THR D C 1
ATOM 11213 O O . THR D 1 303 ? -36.620 21.885 62.790 1.00 17.66 295 THR D O 1
ATOM 11217 N N . ALA D 1 304 ? -38.396 22.232 61.453 1.00 18.82 296 ALA D N 1
ATOM 11218 C CA . ALA D 1 304 ? -38.151 23.677 61.401 1.00 20.37 296 ALA D CA 1
ATOM 11219 C C . ALA D 1 304 ? -38.136 24.310 62.792 1.00 22.00 296 ALA D C 1
ATOM 11220 O O . ALA D 1 304 ? -37.294 25.168 63.089 1.00 22.55 296 ALA D O 1
ATOM 11222 N N . LYS D 1 305 ? -39.064 23.894 63.651 1.00 17.40 297 LYS D N 1
ATOM 11223 C CA A LYS D 1 305 ? -39.159 24.500 64.976 0.52 16.55 297 LYS D CA 1
ATOM 11224 C CA B LYS D 1 305 ? -39.182 24.464 64.994 0.48 17.29 297 LYS D CA 1
ATOM 11225 C C . LYS D 1 305 ? -37.968 24.162 65.877 1.00 18.32 297 LYS D C 1
ATOM 11226 O O . LYS D 1 305 ? -37.423 25.060 66.539 1.00 18.42 297 LYS D O 1
ATOM 11237 N N . VAL D 1 306 ? -37.545 22.898 65.909 1.00 18.10 298 VAL D N 1
ATOM 11238 C CA . VAL D 1 306 ? -36.392 22.572 66.754 1.00 19.13 298 VAL D CA 1
ATOM 11239 C C . VAL D 1 306 ? -35.103 23.186 66.215 1.00 16.84 298 VAL D C 1
ATOM 11240 O O . VAL D 1 306 ? -34.266 23.651 66.991 1.00 17.20 298 VAL D O 1
ATOM 11244 N N . LEU D 1 307 ? -34.949 23.229 64.892 1.00 19.66 299 LEU D N 1
ATOM 11245 C CA . LEU D 1 307 ? -33.782 23.911 64.325 1.00 20.75 299 LEU D CA 1
ATOM 11246 C C . LEU D 1 307 ? -33.764 25.392 64.696 1.00 18.47 299 LEU D C 1
ATOM 11247 O O . LEU D 1 307 ? -32.721 25.930 65.090 1.00 21.45 299 LEU D O 1
ATOM 11252 N N . GLU D 1 308 ? -34.918 26.048 64.602 1.00 19.56 300 GLU D N 1
ATOM 11253 C CA . GLU D 1 308 ? -35.029 27.460 64.987 1.00 22.86 300 GLU D CA 1
ATOM 11254 C C . GLU D 1 308 ? -34.674 27.658 66.466 1.00 24.43 300 GLU D C 1
ATOM 11255 O O . GLU D 1 308 ? -33.874 28.535 66.817 1.00 25.73 300 GLU D O 1
ATOM 11261 N N . LYS D 1 309 ? -35.266 26.839 67.331 1.00 23.85 301 LYS D N 1
ATOM 11262 C CA . LYS D 1 309 ? -35.005 26.951 68.767 1.00 25.35 301 LYS D CA 1
ATOM 11263 C C . LYS D 1 309 ? -33.539 26.711 69.113 1.00 28.59 301 LYS D C 1
ATOM 11264 O O . LYS D 1 309 ? -32.984 27.378 69.992 1.00 24.75 301 LYS D O 1
ATOM 11270 N N . ALA D 1 310 ? -32.914 25.764 68.418 1.00 24.65 302 ALA D N 1
ATOM 11271 C CA . ALA D 1 310 ? -31.523 25.401 68.679 1.00 21.37 302 ALA D CA 1
ATOM 11272 C C . ALA D 1 310 ? -30.512 26.303 67.982 1.00 27.26 302 ALA D C 1
ATOM 11273 O O . ALA D 1 310 ? -29.318 26.200 68.253 1.00 28.41 302 ALA D O 1
ATOM 11275 N N . GLY D 1 311 ? -30.982 27.162 67.077 1.00 24.24 303 GLY D N 1
ATOM 11276 C CA . GLY D 1 311 ? -30.092 28.022 66.306 1.00 26.78 303 GLY D CA 1
ATOM 11277 C C . GLY D 1 311 ? -29.198 27.219 65.376 1.00 29.63 303 GLY D C 1
ATOM 11278 O O . GLY D 1 311 ? -28.010 27.518 65.222 1.00 28.79 303 GLY D O 1
ATOM 11279 N N . MET D 1 312 ? -29.775 26.204 64.740 1.00 23.36 304 MET D N 1
ATOM 11280 C CA . MET D 1 312 ? -29.005 25.277 63.922 1.00 24.82 304 MET D CA 1
ATOM 11281 C C . MET D 1 312 ? -29.612 25.127 62.535 1.00 24.42 304 MET D C 1
ATOM 11282 O O . MET D 1 312 ? -30.766 25.500 62.309 1.00 23.00 304 MET D O 1
ATOM 11287 N N . LYS D 1 313 ? -28.823 24.578 61.618 1.00 23.31 305 LYS D N 1
ATOM 11288 C CA . LYS D 1 313 ? -29.293 24.223 60.283 1.00 20.85 305 LYS D CA 1
ATOM 11289 C C . LYS D 1 313 ? -29.301 22.711 60.181 1.00 17.83 305 LYS D C 1
ATOM 11290 O O . LYS D 1 313 ? -28.631 22.032 60.957 1.00 20.45 305 LYS D O 1
ATOM 11296 N N . ILE D 1 314 ? -30.046 22.170 59.223 1.00 16.59 306 ILE D N 1
ATOM 11297 C CA . ILE D 1 314 ? -30.133 20.721 59.104 1.00 16.18 306 ILE D CA 1
ATOM 11298 C C . ILE D 1 314 ? -28.743 20.112 58.847 1.00 20.03 306 ILE D C 1
ATOM 11299 O O . ILE D 1 314 ? -28.472 18.967 59.247 1.00 19.77 306 ILE D O 1
ATOM 11304 N N . GLY D 1 315 ? -27.869 20.871 58.191 1.00 19.78 307 GLY D N 1
ATOM 11305 C CA . GLY D 1 315 ? -26.529 20.389 57.875 1.00 18.10 307 GLY D CA 1
ATOM 11306 C C . GLY D 1 315 ? -25.611 20.272 59.090 1.00 24.51 307 GLY D C 1
ATOM 11307 O O . GLY D 1 315 ? -24.527 19.691 58.998 1.00 22.83 307 GLY D O 1
ATOM 11308 N N . ASP D 1 316 ? -26.040 20.820 60.227 1.00 21.10 308 ASP D N 1
ATOM 11309 C CA . ASP D 1 316 ? -25.289 20.714 61.487 1.00 20.38 308 ASP D CA 1
ATOM 11310 C C . ASP D 1 316 ? -25.551 19.384 62.193 1.00 18.79 308 ASP D C 1
ATOM 11311 O O . ASP D 1 316 ? -24.813 19.000 63.110 1.00 24.46 308 ASP D O 1
ATOM 11316 N N . ILE D 1 317 ? -26.597 18.682 61.774 1.00 18.11 309 ILE D N 1
ATOM 11317 C CA . ILE D 1 317 ? -27.033 17.477 62.476 1.00 17.17 309 ILE D CA 1
ATOM 11318 C C . ILE D 1 317 ? -26.261 16.268 61.943 1.00 20.37 309 ILE D C 1
ATOM 11319 O O . ILE D 1 317 ? -26.142 16.103 60.727 1.00 22.53 309 ILE D O 1
ATOM 11324 N N . ASP D 1 318 ? -25.734 15.430 62.839 1.00 18.97 310 ASP D N 1
ATOM 11325 C CA . ASP D 1 318 ? -24.898 14.309 62.404 1.00 19.63 310 ASP D CA 1
ATOM 11326 C C . ASP D 1 318 ? -25.722 13.067 62.067 1.00 16.53 310 ASP D C 1
ATOM 11327 O O . ASP D 1 318 ? -25.357 12.287 61.177 1.00 21.28 310 ASP D O 1
ATOM 11332 N N . ILE D 1 319 ? -26.827 12.888 62.784 1.00 17.03 311 ILE D N 1
ATOM 11333 C CA . ILE D 1 319 ? -27.684 11.716 62.617 1.00 19.57 311 ILE D CA 1
ATOM 11334 C C . ILE D 1 319 ? -29.145 12.137 62.678 1.00 19.94 311 ILE D C 1
ATOM 11335 O O . ILE D 1 319 ? -29.537 12.869 63.584 1.00 20.21 311 ILE D O 1
ATOM 11340 N N . VAL D 1 320 ? -29.948 11.693 61.713 1.00 15.47 312 VAL D N 1
ATOM 11341 C CA . VAL D 1 320 ? -31.377 11.949 61.775 1.00 17.05 312 VAL D CA 1
ATOM 11342 C C . VAL D 1 320 ? -32.133 10.639 61.872 1.00 15.98 312 VAL D C 1
ATOM 11343 O O . VAL D 1 320 ? -31.827 9.677 61.154 1.00 18.72 312 VAL D O 1
ATOM 11347 N N . GLU D 1 321 ? -33.121 10.606 62.761 1.00 14.53 313 GLU D N 1
ATOM 11348 C CA . GLU D 1 321 ? -34.119 9.549 62.742 1.00 16.89 313 GLU D CA 1
ATOM 11349 C C . GLU D 1 321 ? -35.454 10.198 62.434 1.00 21.53 313 GLU D C 1
ATOM 11350 O O . GLU D 1 321 ? -35.964 10.972 63.238 1.00 18.19 313 GLU D O 1
ATOM 11356 N N . ILE D 1 322 ? -35.998 9.909 61.257 1.00 17.33 314 ILE D N 1
ATOM 11357 C CA . ILE D 1 322 ? -37.342 10.357 60.920 1.00 16.52 314 ILE D CA 1
ATOM 11358 C C . ILE D 1 322 ? -38.203 9.124 60.714 1.00 16.98 314 ILE D C 1
ATOM 11359 O O . ILE D 1 322 ? -37.851 8.237 59.928 1.00 17.53 314 ILE D O 1
ATOM 11364 N N . ASN D 1 323 ? -39.315 9.030 61.435 1.00 15.81 315 ASN D N 1
ATOM 11365 C CA . ASN D 1 323 ? -40.081 7.788 61.364 1.00 17.18 315 ASN D CA 1
ATOM 11366 C C . ASN D 1 323 ? -40.642 7.506 59.968 1.00 18.61 315 ASN D C 1
ATOM 11367 O O . ASN D 1 323 ? -41.299 8.363 59.350 1.00 19.48 315 ASN D O 1
ATOM 11372 N N . GLU D 1 324 ? -40.377 6.292 59.489 1.00 18.07 316 GLU D N 1
ATOM 11373 C CA . GLU D 1 324 ? -40.799 5.854 58.165 1.00 15.93 316 GLU D CA 1
ATOM 11374 C C . GLU D 1 324 ? -42.218 5.319 58.185 1.00 18.54 316 GLU D C 1
ATOM 11375 O O . GLU D 1 324 ? -42.454 4.172 57.820 1.00 19.51 316 GLU D O 1
ATOM 11381 N N . ALA D 1 325 ? -43.174 6.149 58.594 1.00 19.49 317 ALA D N 1
ATOM 11382 C CA . ALA D 1 325 ? -44.574 5.725 58.581 1.00 23.80 317 ALA D CA 1
ATOM 11383 C C . ALA D 1 325 ? -44.964 5.323 57.164 1.00 20.73 317 ALA D C 1
ATOM 11384 O O . ALA D 1 325 ? -45.628 4.301 56.947 1.00 21.29 317 ALA D O 1
ATOM 11386 N N . PHE D 1 326 ? -44.555 6.162 56.211 1.00 18.63 318 PHE D N 1
ATOM 11387 C CA . PHE D 1 326 ? -44.712 5.919 54.781 1.00 21.07 318 PHE D CA 1
ATOM 11388 C C . PHE D 1 326 ? -43.526 6.558 54.087 1.00 19.83 318 PHE D C 1
ATOM 11389 O O . PHE D 1 326 ? -43.040 7.598 54.534 1.00 20.91 318 PHE D O 1
ATOM 11397 N N . ALA D 1 327 ? -43.062 5.959 52.992 1.00 19.79 319 ALA D N 1
ATOM 11398 C CA . ALA D 1 327 ? -41.910 6.510 52.278 1.00 18.65 319 ALA D CA 1
ATOM 11399 C C . ALA D 1 327 ? -42.110 7.979 51.891 1.00 19.91 319 ALA D C 1
ATOM 11400 O O . ALA D 1 327 ? -41.179 8.785 51.996 1.00 19.33 319 ALA D O 1
ATOM 11402 N N . SER D 1 328 ? -43.313 8.328 51.439 1.00 20.12 320 SER D N 1
ATOM 11403 C CA . SER D 1 328 ? -43.566 9.699 50.983 1.00 21.02 320 SER D CA 1
ATOM 11404 C C . SER D 1 328 ? -43.374 10.730 52.095 1.00 21.29 320 SER D C 1
ATOM 11405 O O . SER D 1 328 ? -42.988 11.878 51.823 1.00 19.79 320 SER D O 1
ATOM 11408 N N . VAL D 1 329 ? -43.640 10.343 53.342 1.00 19.05 321 VAL D N 1
ATOM 11409 C CA . VAL D 1 329 ? -43.451 11.276 54.456 1.00 18.20 321 VAL D CA 1
ATOM 11410 C C . VAL D 1 329 ? -41.984 11.687 54.561 1.00 19.99 321 VAL D C 1
ATOM 11411 O O . VAL D 1 329 ? -41.657 12.873 54.725 1.00 17.13 321 VAL D O 1
ATOM 11415 N N . VAL D 1 330 ? -41.098 10.701 54.483 1.00 18.29 322 VAL D N 1
ATOM 11416 C CA . VAL D 1 330 ? -39.663 10.965 54.563 1.00 17.62 322 VAL D CA 1
ATOM 11417 C C . VAL D 1 330 ? -39.187 11.736 53.344 1.00 18.06 322 VAL D C 1
ATOM 11418 O O . VAL D 1 330 ? -38.445 12.710 53.470 1.00 19.04 322 VAL D O 1
ATOM 11422 N N . LEU D 1 331 ? -39.618 11.312 52.161 1.00 20.31 323 LEU D N 1
ATOM 11423 C CA . LEU D 1 331 ? -39.149 11.946 50.935 1.00 20.71 323 LEU D CA 1
ATOM 11424 C C . LEU D 1 331 ? -39.664 13.375 50.830 1.00 21.89 323 LEU D C 1
ATOM 11425 O O . LEU D 1 331 ? -38.981 14.241 50.290 1.00 20.58 323 LEU D O 1
ATOM 11430 N N . SER D 1 332 ? -40.867 13.624 51.343 1.00 19.41 324 SER D N 1
ATOM 11431 C CA . SER D 1 332 ? -41.418 14.981 51.345 1.00 18.20 324 SER D CA 1
ATOM 11432 C C . SER D 1 332 ? -40.580 15.874 52.244 1.00 19.32 324 SER D C 1
ATOM 11433 O O . SER D 1 332 ? -40.128 16.950 51.857 1.00 19.10 324 SER D O 1
ATOM 11436 N N . TRP D 1 333 ? -40.365 15.405 53.458 1.00 15.70 325 TRP D N 1
ATOM 11437 C CA . TRP D 1 333 ? -39.537 16.117 54.419 1.00 16.18 325 TRP D CA 1
ATOM 11438 C C . TRP D 1 333 ? -38.153 16.392 53.816 1.00 18.27 325 TRP D C 1
ATOM 11439 O O . TRP D 1 333 ? -37.607 17.489 53.970 1.00 18.99 325 TRP D O 1
ATOM 11450 N N . ALA D 1 334 ? -37.580 15.398 53.142 1.00 19.08 326 ALA D N 1
ATOM 11451 C CA . ALA D 1 334 ? -36.249 15.553 52.561 1.00 18.96 326 ALA D CA 1
ATOM 11452 C C . ALA D 1 334 ? -36.235 16.576 51.423 1.00 24.21 326 ALA D C 1
ATOM 11453 O O . ALA D 1 334 ? -35.256 17.321 51.246 1.00 21.96 326 ALA D O 1
ATOM 11455 N N . ARG D 1 335 ? -37.305 16.616 50.634 1.00 20.14 327 ARG D N 1
ATOM 11456 C CA . ARG D 1 335 ? -37.358 17.582 49.545 1.00 21.86 327 ARG D CA 1
ATOM 11457 C C . ARG D 1 335 ? -37.456 19.010 50.068 1.00 21.06 327 ARG D C 1
ATOM 11458 O O . ARG D 1 335 ? -36.942 19.940 49.439 1.00 25.41 327 ARG D O 1
ATOM 11466 N N . VAL D 1 336 ? -38.078 19.185 51.235 1.00 18.33 328 VAL D N 1
ATOM 11467 C CA . VAL D 1 336 ? -38.191 20.526 51.816 1.00 19.32 328 VAL D CA 1
ATOM 11468 C C . VAL D 1 336 ? -36.906 20.950 52.528 1.00 24.73 328 VAL D C 1
ATOM 11469 O O . VAL D 1 336 ? -36.425 22.071 52.345 1.00 24.79 328 VAL D O 1
ATOM 11473 N N . HIS D 1 337 ? -36.333 20.049 53.319 1.00 18.71 329 HIS D N 1
ATOM 11474 C CA . HIS D 1 337 ? -35.230 20.439 54.201 1.00 19.89 329 HIS D CA 1
ATOM 11475 C C . HIS D 1 337 ? -33.845 20.161 53.635 1.00 21.53 329 HIS D C 1
ATOM 11476 O O . HIS D 1 337 ? -32.857 20.730 54.110 1.00 22.23 329 HIS D O 1
ATOM 11483 N N . GLU D 1 338 ? -33.778 19.292 52.626 1.00 19.37 330 GLU D N 1
ATOM 11484 C CA A GLU D 1 338 ? -32.520 18.959 51.952 0.37 20.11 330 GLU D CA 1
ATOM 11485 C CA B GLU D 1 338 ? -32.517 18.961 51.949 0.63 19.26 330 GLU D CA 1
ATOM 11486 C C . GLU D 1 338 ? -31.455 18.438 52.915 1.00 21.87 330 GLU D C 1
ATOM 11487 O O . GLU D 1 338 ? -30.337 18.966 52.982 1.00 23.34 330 GLU D O 1
ATOM 11498 N N . PRO D 1 339 ? -31.796 17.392 53.665 1.00 20.06 331 PRO D N 1
ATOM 11499 C CA . PRO D 1 339 ? -30.815 16.794 54.571 1.00 16.63 331 PRO D CA 1
ATOM 11500 C C . PRO D 1 339 ? -29.836 15.931 53.781 1.00 20.01 331 PRO D C 1
ATOM 11501 O O . PRO D 1 339 ? -30.040 15.693 52.589 1.00 21.82 331 PRO D O 1
ATOM 11505 N N . ASP D 1 340 ? -28.778 15.481 54.449 1.00 17.04 332 ASP D N 1
ATOM 11506 C CA . ASP D 1 340 ? -27.846 14.517 53.872 1.00 19.65 332 ASP D CA 1
ATOM 11507 C C . ASP D 1 340 ? -28.451 13.130 54.082 1.00 19.07 332 ASP D C 1
ATOM 11508 O O . ASP D 1 340 ? -28.468 12.623 55.199 1.00 19.79 332 ASP D O 1
ATOM 11513 N N . MET D 1 341 ? -28.980 12.529 53.024 1.00 20.11 333 MET D N 1
ATOM 11514 C CA . MET D 1 341 ? -29.659 11.237 53.180 1.00 21.41 333 MET D CA 1
ATOM 11515 C C . MET D 1 341 ? -28.693 10.122 53.614 1.00 22.72 333 MET D C 1
ATOM 11516 O O . MET D 1 341 ? -29.121 9.057 54.067 1.00 20.86 333 MET D O 1
ATOM 11521 N N . ASP D 1 342 ? -27.394 10.366 53.480 1.00 21.08 334 ASP D N 1
ATOM 11522 C CA . ASP D 1 342 ? -26.400 9.432 54.007 1.00 20.86 334 ASP D CA 1
ATOM 11523 C C . ASP D 1 342 ? -26.437 9.394 55.536 1.00 23.39 334 ASP D C 1
ATOM 11524 O O . ASP D 1 342 ? -25.924 8.452 56.154 1.00 24.10 334 ASP D O 1
ATOM 11529 N N . ARG D 1 343 ? -27.064 10.405 56.141 1.00 18.45 335 ARG D N 1
ATOM 11530 C CA . ARG D 1 343 ? -27.115 10.534 57.604 1.00 18.86 335 ARG D CA 1
ATOM 11531 C C . ARG D 1 343 ? -28.518 10.351 58.167 1.00 19.08 335 ARG D C 1
ATOM 11532 O O . ARG D 1 343 ? -28.738 10.553 59.365 1.00 19.79 335 ARG D O 1
ATOM 11540 N N . VAL D 1 344 ? -29.458 9.951 57.312 1.00 16.49 336 VAL D N 1
ATOM 11541 C CA . VAL D 1 344 ? -30.871 9.814 57.687 1.00 15.23 336 VAL D CA 1
ATOM 11542 C C . VAL D 1 344 ? -31.236 8.337 57.779 1.00 18.64 336 VAL D C 1
ATOM 11543 O O . VAL D 1 344 ? -31.039 7.590 56.820 1.00 19.90 336 VAL D O 1
ATOM 11547 N N . ASN D 1 345 ? -31.758 7.919 58.931 1.00 17.05 337 ASN D N 1
ATOM 11548 C CA . ASN D 1 345 ? -32.151 6.520 59.152 1.00 19.42 337 ASN D CA 1
ATOM 11549 C C . ASN D 1 345 ? -31.064 5.544 58.732 1.00 18.80 337 ASN D C 1
ATOM 11550 O O . ASN D 1 345 ? -31.315 4.599 57.956 1.00 18.93 337 ASN D O 1
ATOM 11555 N N . VAL D 1 346 ? -29.864 5.771 59.257 1.00 18.55 338 VAL D N 1
ATOM 11556 C CA . VAL D 1 346 ? -28.671 5.067 58.784 1.00 18.49 338 VAL D CA 1
ATOM 11557 C C . VAL D 1 346 ? -28.682 3.581 59.103 1.00 19.59 338 VAL D C 1
ATOM 11558 O O . VAL D 1 346 ? -27.949 2.815 58.471 1.00 21.56 338 VAL D O 1
ATOM 11562 N N . ASN D 1 347 ? -29.498 3.188 60.084 1.00 17.76 339 ASN D N 1
ATOM 11563 C CA . ASN D 1 347 ? -29.583 1.783 60.497 1.00 20.69 339 ASN D CA 1
ATOM 11564 C C . ASN D 1 347 ? -30.910 1.164 60.091 1.00 22.73 339 ASN D C 1
ATOM 11565 O O . ASN D 1 347 ? -31.331 0.137 60.633 1.00 22.38 339 ASN D O 1
ATOM 11570 N N . GLY D 1 348 ? -31.566 1.803 59.127 1.00 20.89 340 GLY D N 1
ATOM 11571 C CA . GLY D 1 348 ? -32.872 1.351 58.684 1.00 20.39 340 GLY D CA 1
ATOM 11572 C C . GLY D 1 348 ? -33.965 2.097 59.429 1.00 21.71 340 GLY D C 1
ATOM 11573 O O . GLY D 1 348 ? -33.701 2.766 60.439 1.00 22.75 340 GLY D O 1
ATOM 11574 N N . GLY D 1 349 ? -35.194 1.995 58.937 1.00 18.75 341 GLY D N 1
ATOM 11575 C CA . GLY D 1 349 ? -36.313 2.645 59.606 1.00 18.03 341 GLY D CA 1
ATOM 11576 C C . GLY D 1 349 ? -37.512 1.716 59.685 1.00 17.71 341 GLY D C 1
ATOM 11577 O O . GLY D 1 349 ? -37.405 0.529 59.356 1.00 20.25 341 GLY D O 1
ATOM 11578 N N . ALA D 1 350 ? -38.659 2.269 60.079 1.00 16.55 342 ALA D N 1
ATOM 11579 C CA . ALA D 1 350 ? -39.872 1.485 60.336 1.00 17.83 342 ALA D CA 1
ATOM 11580 C C . ALA D 1 350 ? -40.341 0.612 59.169 1.00 18.70 342 ALA D C 1
ATOM 11581 O O . ALA D 1 350 ? -41.015 -0.395 59.391 1.00 20.39 342 ALA D O 1
ATOM 11583 N N . ILE D 1 351 ? -40.037 0.996 57.932 1.00 17.88 343 ILE D N 1
ATOM 11584 C CA . ILE D 1 351 ? -40.409 0.145 56.802 1.00 16.91 343 ILE D CA 1
ATOM 11585 C C . ILE D 1 351 ? -39.756 -1.234 56.960 1.00 22.36 343 ILE D C 1
ATOM 11586 O O . ILE D 1 351 ? -40.358 -2.275 56.653 1.00 21.13 343 ILE D O 1
ATOM 11591 N N . ALA D 1 352 ? -38.519 -1.241 57.449 1.00 19.38 344 ALA D N 1
ATOM 11592 C CA . ALA D 1 352 ? -37.786 -2.497 57.631 1.00 21.78 344 ALA D CA 1
ATOM 11593 C C . ALA D 1 352 ? -37.866 -3.027 59.062 1.00 27.19 344 ALA D C 1
ATOM 11594 O O . ALA D 1 352 ? -37.913 -4.238 59.277 1.00 23.67 344 ALA D O 1
ATOM 11596 N N . LEU D 1 353 ? -37.854 -2.118 60.035 1.00 23.00 345 LEU D N 1
ATOM 11597 C CA . LEU D 1 353 ? -37.752 -2.497 61.453 1.00 21.19 345 LEU D CA 1
ATOM 11598 C C . LEU D 1 353 ? -39.101 -2.646 62.162 1.00 23.15 345 LEU D C 1
ATOM 11599 O O . LEU D 1 353 ? -39.197 -3.316 63.203 1.00 24.45 345 LEU D O 1
ATOM 11604 N N . GLY D 1 354 ? -40.145 -2.023 61.623 1.00 22.63 346 GLY D N 1
ATOM 11605 C CA . GLY D 1 354 ? -41.451 -2.093 62.265 1.00 21.75 346 GLY D CA 1
ATOM 11606 C C . GLY D 1 354 ? -41.757 -0.828 63.049 1.00 20.45 346 GLY D C 1
ATOM 11607 O O . GLY D 1 354 ? -40.845 -0.068 63.404 1.00 20.87 346 GLY D O 1
ATOM 11608 N N . HIS D 1 355 ? -43.040 -0.602 63.334 1.00 21.66 347 HIS D N 1
ATOM 11609 C CA . HIS D 1 355 ? -43.479 0.624 64.000 1.00 22.37 347 HIS D CA 1
ATOM 11610 C C . HIS D 1 355 ? -44.522 0.296 65.063 1.00 21.01 347 HIS D C 1
ATOM 11611 O O . HIS D 1 355 ? -45.722 0.455 64.825 1.00 23.02 347 HIS D O 1
ATOM 11618 N N . PRO D 1 356 ? -44.078 -0.205 66.238 1.00 18.07 348 PRO D N 1
ATOM 11619 C CA . PRO D 1 356 ? -45.052 -0.337 67.329 1.00 18.24 348 PRO D CA 1
ATOM 11620 C C . PRO D 1 356 ? -45.345 1.078 67.810 1.00 24.59 348 PRO D C 1
ATOM 11621 O O . PRO D 1 356 ? -44.571 1.667 68.575 1.00 21.45 348 PRO D O 1
ATOM 11625 N N . VAL D 1 357 ? -46.480 1.607 67.373 1.00 20.79 349 VAL D N 1
ATOM 11626 C CA A VAL D 1 357 ? -46.703 3.048 67.395 0.51 18.17 349 VAL D CA 1
ATOM 11627 C CA B VAL D 1 357 ? -46.730 3.047 67.400 0.49 19.12 349 VAL D CA 1
ATOM 11628 C C . VAL D 1 357 ? -46.271 3.778 68.672 1.00 17.32 349 VAL D C 1
ATOM 11629 O O . VAL D 1 357 ? -45.459 4.699 68.600 1.00 21.85 349 VAL D O 1
ATOM 11636 N N . GLY D 1 358 ? -46.788 3.371 69.828 1.00 16.62 350 GLY D N 1
ATOM 11637 C CA . GLY D 1 358 ? -46.462 4.060 71.072 1.00 19.28 350 GLY D CA 1
ATOM 11638 C C . GLY D 1 358 ? -45.010 3.941 71.517 1.00 25.91 350 GLY D C 1
ATOM 11639 O O . GLY D 1 358 ? -44.512 4.780 72.269 1.00 22.69 350 GLY D O 1
ATOM 11640 N N . CYS D 1 359 ? -44.323 2.897 71.061 1.00 20.41 351 CYS D N 1
ATOM 11641 C CA . CYS D 1 359 ? -42.936 2.662 71.449 1.00 19.44 351 CYS D CA 1
ATOM 11642 C C . CYS D 1 359 ? -41.950 3.452 70.596 1.00 20.96 351 CYS D C 1
ATOM 11643 O O . CYS D 1 359 ? -40.901 3.899 71.077 1.00 21.18 351 CYS D O 1
ATOM 11646 N N . THR D 1 360 ? -42.296 3.655 69.331 1.00 18.24 352 THR D N 1
ATOM 11647 C CA . THR D 1 360 ? -41.314 4.148 68.365 1.00 16.52 352 THR D CA 1
ATOM 11648 C C . THR D 1 360 ? -40.577 5.431 68.766 1.00 18.83 352 THR D C 1
ATOM 11649 O O . THR D 1 360 ? -39.369 5.526 68.551 1.00 17.94 352 THR D O 1
ATOM 11653 N N . GLY D 1 361 ? -41.281 6.415 69.333 1.00 18.40 353 GLY D N 1
ATOM 11654 C CA . GLY D 1 361 ? -40.616 7.650 69.737 1.00 19.39 353 GLY D CA 1
ATOM 11655 C C . GLY D 1 361 ? -39.452 7.445 70.705 1.00 20.10 353 GLY D C 1
ATOM 11656 O O . GLY D 1 361 ? -38.416 8.100 70.587 1.00 20.69 353 GLY D O 1
ATOM 11657 N N . SER D 1 362 ? -39.614 6.549 71.674 1.00 16.14 354 SER D N 1
ATOM 11658 C CA . SER D 1 362 ? -38.524 6.255 72.608 1.00 15.10 354 SER D CA 1
ATOM 11659 C C . SER D 1 362 ? -37.515 5.350 71.924 1.00 19.15 354 SER D C 1
ATOM 11660 O O . SER D 1 362 ? -36.322 5.380 72.237 1.00 21.31 354 SER D O 1
ATOM 11663 N N . ARG D 1 363 ? -37.993 4.552 70.973 1.00 18.46 355 ARG D N 1
ATOM 11664 C CA . ARG D 1 363 ? -37.108 3.667 70.213 1.00 16.78 355 ARG D CA 1
ATOM 11665 C C . ARG D 1 363 ? -36.158 4.507 69.348 1.00 18.65 355 ARG D C 1
ATOM 11666 O O . ARG D 1 363 ? -34.976 4.197 69.244 1.00 18.68 355 ARG D O 1
ATOM 11674 N N . LEU D 1 364 ? -36.667 5.579 68.741 1.00 15.73 356 LEU D N 1
ATOM 11675 C CA . LEU D 1 364 ? -35.834 6.410 67.873 1.00 14.56 356 LEU D CA 1
ATOM 11676 C C . LEU D 1 364 ? -34.772 7.163 68.669 1.00 19.63 356 LEU D C 1
ATOM 11677 O O . LEU D 1 364 ? -33.647 7.326 68.201 1.00 17.80 356 LEU D O 1
ATOM 11682 N N . ILE D 1 365 ? -35.121 7.634 69.861 1.00 17.48 357 ILE D N 1
ATOM 11683 C CA . ILE D 1 365 ? -34.148 8.353 70.675 1.00 18.09 357 ILE D CA 1
ATOM 11684 C C . ILE D 1 365 ? -33.052 7.380 71.083 1.00 19.52 357 ILE D C 1
ATOM 11685 O O . ILE D 1 365 ? -31.864 7.721 71.069 1.00 18.96 357 ILE D O 1
ATOM 11690 N N . THR D 1 366 ? -33.456 6.159 71.420 1.00 16.09 358 THR D N 1
ATOM 11691 C CA . THR D 1 366 ? -32.515 5.095 71.804 1.00 18.47 358 THR D CA 1
ATOM 11692 C C . THR D 1 366 ? -31.565 4.768 70.648 1.00 22.56 358 THR D C 1
ATOM 11693 O O . THR D 1 366 ? -30.347 4.711 70.826 1.00 19.47 358 THR D O 1
ATOM 11697 N N . THR D 1 367 ? -32.131 4.569 69.462 1.00 15.32 359 THR D N 1
ATOM 11698 C CA . THR D 1 367 ? -31.345 4.217 68.275 1.00 18.62 359 THR D CA 1
ATOM 11699 C C . THR D 1 367 ? -30.398 5.356 67.888 1.00 20.64 359 THR D C 1
ATOM 11700 O O . THR D 1 367 ? -29.230 5.128 67.571 1.00 19.93 359 THR D O 1
ATOM 11704 N N . ALA D 1 368 ? -30.896 6.585 67.924 1.00 17.43 360 ALA D N 1
ATOM 11705 C CA . ALA D 1 368 ? -30.074 7.747 67.578 1.00 18.97 360 ALA D CA 1
ATOM 11706 C C . ALA D 1 368 ? -28.910 7.924 68.538 1.00 20.46 360 ALA D C 1
ATOM 11707 O O . ALA D 1 368 ? -27.786 8.197 68.107 1.00 20.67 360 ALA D O 1
ATOM 11709 N N . LEU D 1 369 ? -29.171 7.806 69.840 1.00 18.28 361 LEU D N 1
ATOM 11710 C CA . LEU D 1 369 ? -28.098 7.989 70.808 1.00 21.62 361 LEU D CA 1
ATOM 11711 C C . LEU D 1 369 ? -27.016 6.946 70.596 1.00 21.91 361 LEU D C 1
ATOM 11712 O O . LEU D 1 369 ? -25.820 7.253 70.633 1.00 20.66 361 LEU D O 1
ATOM 11717 N N . HIS D 1 370 ? -27.420 5.701 70.377 1.00 20.10 362 HIS D N 1
ATOM 11718 C CA . HIS D 1 370 ? -26.417 4.652 70.221 1.00 20.18 362 HIS D CA 1
ATOM 11719 C C . HIS D 1 370 ? -25.605 4.849 68.937 1.00 18.20 362 HIS D C 1
ATOM 11720 O O . HIS D 1 370 ? -24.420 4.507 68.893 1.00 21.81 362 HIS D O 1
ATOM 11727 N N . GLU D 1 371 ? -26.229 5.400 67.902 1.00 16.38 363 GLU D N 1
ATOM 11728 C CA . GLU D 1 371 ? -25.483 5.642 66.674 1.00 17.25 363 GLU D CA 1
ATOM 11729 C C . GLU D 1 371 ? -24.508 6.813 66.821 1.00 19.02 363 GLU D C 1
ATOM 11730 O O . GLU D 1 371 ? -23.412 6.762 66.279 1.00 20.45 363 GLU D O 1
ATOM 11736 N N . LEU D 1 372 ? -24.897 7.857 67.553 1.00 19.71 364 LEU D N 1
ATOM 11737 C CA . LEU D 1 372 ? -23.963 8.944 67.836 1.00 21.17 364 LEU D CA 1
ATOM 11738 C C . LEU D 1 372 ? -22.754 8.410 68.582 1.00 23.08 364 LEU D C 1
ATOM 11739 O O . LEU D 1 372 ? -21.625 8.816 68.327 1.00 22.91 364 LEU D O 1
ATOM 11744 N N . GLU D 1 373 ? -22.994 7.513 69.534 1.00 21.50 365 GLU D N 1
ATOM 11745 C CA . GLU D 1 373 ? -21.912 6.939 70.319 1.00 21.38 365 GLU D CA 1
ATOM 11746 C C . GLU D 1 373 ? -21.039 6.017 69.484 1.00 20.89 365 GLU D C 1
ATOM 11747 O O . GLU D 1 373 ? -19.818 6.017 69.635 1.00 24.65 365 GLU D O 1
ATOM 11753 N N . ARG D 1 374 ? -21.661 5.239 68.599 1.00 23.14 366 ARG D N 1
ATOM 11754 C CA . ARG D 1 374 ? -20.888 4.299 67.781 1.00 21.90 366 ARG D CA 1
ATOM 11755 C C . ARG D 1 374 ? -19.919 5.053 66.886 1.00 22.01 366 ARG D C 1
ATOM 11756 O O . ARG D 1 374 ? -18.800 4.594 66.638 1.00 25.25 366 ARG D O 1
ATOM 11764 N N . THR D 1 375 ? -20.361 6.211 66.400 1.00 21.68 367 THR D N 1
ATOM 11765 C CA . THR D 1 375 ? -19.595 6.966 65.414 1.00 26.03 367 THR D CA 1
ATOM 11766 C C . THR D 1 375 ? -18.853 8.140 66.044 1.00 28.84 367 THR D C 1
ATOM 11767 O O . THR D 1 375 ? -18.182 8.899 65.339 1.00 28.12 367 THR D O 1
ATOM 11771 N N . ASP D 1 376 ? -18.973 8.274 67.365 1.00 25.98 368 ASP D N 1
ATOM 11772 C CA . ASP D 1 376 ? -18.363 9.378 68.110 1.00 30.49 368 ASP D CA 1
ATOM 11773 C C . ASP D 1 376 ? -18.748 10.720 67.505 1.00 27.03 368 ASP D C 1
ATOM 11774 O O . ASP D 1 376 ? -17.883 11.562 67.238 1.00 30.21 368 ASP D O 1
ATOM 11779 N N . GLN D 1 377 ? -20.048 10.918 67.304 1.00 23.39 369 GLN D N 1
ATOM 11780 C CA . GLN D 1 377 ? -20.547 12.174 66.770 1.00 23.59 369 GLN D CA 1
ATOM 11781 C C . GLN D 1 377 ? -21.374 12.903 67.819 1.00 26.25 369 GLN D C 1
ATOM 11782 O O . GLN D 1 377 ? -21.509 12.420 68.948 1.00 27.45 369 GLN D O 1
ATOM 11788 N N . SER D 1 378 ? -21.944 14.045 67.456 1.00 22.89 370 SER D N 1
ATOM 11789 C CA A SER D 1 378 ? -22.458 14.967 68.466 0.53 25.42 370 SER D CA 1
ATOM 11790 C CA B SER D 1 378 ? -22.457 14.970 68.465 0.47 25.44 370 SER D CA 1
ATOM 11791 C C . SER D 1 378 ? -23.970 15.175 68.476 1.00 22.72 370 SER D C 1
ATOM 11792 O O . SER D 1 378 ? -24.609 15.056 69.524 1.00 25.46 370 SER D O 1
ATOM 11797 N N . LEU D 1 379 ? -24.544 15.493 67.320 1.00 19.52 371 LEU D N 1
ATOM 11798 C CA . LEU D 1 379 ? -25.935 15.954 67.272 1.00 18.64 371 LEU D CA 1
ATOM 11799 C C . LEU D 1 379 ? -26.860 15.024 66.504 1.00 21.69 371 LEU D C 1
ATOM 11800 O O . LEU D 1 379 ? -26.516 14.567 65.413 1.00 20.80 371 LEU D O 1
ATOM 11805 N N . ALA D 1 380 ? -28.034 14.746 67.068 1.00 17.50 372 ALA D N 1
ATOM 11806 C CA . ALA D 1 380 ? -29.044 13.988 66.336 1.00 16.79 372 ALA D CA 1
ATOM 11807 C C . ALA D 1 380 ? -30.385 14.686 66.371 1.00 19.53 372 ALA D C 1
ATOM 11808 O O . ALA D 1 380 ? -30.742 15.355 67.344 1.00 18.80 372 ALA D O 1
ATOM 11810 N N . LEU D 1 381 ? -31.137 14.507 65.295 1.00 16.04 373 LEU D N 1
ATOM 11811 C CA A LEU D 1 381 ? -32.488 15.031 65.220 0.89 16.42 373 LEU D CA 1
ATOM 11812 C CA B LEU D 1 381 ? -32.491 15.024 65.214 0.11 16.96 373 LEU D CA 1
ATOM 11813 C C . LEU D 1 381 ? -33.460 13.862 65.102 1.00 17.17 373 LEU D C 1
ATOM 11814 O O . LEU D 1 381 ? -33.242 12.935 64.314 1.00 17.45 373 LEU D O 1
ATOM 11823 N N . ILE D 1 382 ? -34.527 13.910 65.889 1.00 14.07 374 ILE D N 1
ATOM 11824 C CA . ILE D 1 382 ? -35.572 12.889 65.836 1.00 13.60 374 ILE D CA 1
ATOM 11825 C C . ILE D 1 382 ? -36.890 13.581 65.514 1.00 15.95 374 ILE D C 1
ATOM 11826 O O . ILE D 1 382 ? -37.250 14.568 66.147 1.00 16.17 374 ILE D O 1
ATOM 11831 N N . THR D 1 383 ? -37.598 13.085 64.504 1.00 14.80 375 THR D N 1
ATOM 11832 C CA . THR D 1 383 ? -38.825 13.740 64.089 1.00 16.15 375 THR D CA 1
ATOM 11833 C C . THR D 1 383 ? -39.822 12.700 63.595 1.00 17.13 375 THR D C 1
ATOM 11834 O O . THR D 1 383 ? -39.447 11.737 62.925 1.00 17.82 375 THR D O 1
ATOM 11838 N N . MET D 1 384 ? -41.084 12.871 63.971 1.00 16.20 376 MET D N 1
ATOM 11839 C CA . MET D 1 384 ? -42.119 11.892 63.624 1.00 14.48 376 MET D CA 1
ATOM 11840 C C . MET D 1 384 ? -43.412 12.586 63.265 1.00 19.60 376 MET D C 1
ATOM 11841 O O . MET D 1 384 ? -43.815 13.546 63.936 1.00 17.02 376 MET D O 1
ATOM 11846 N N . CYS D 1 385 ? -44.086 12.067 62.238 1.00 15.61 377 CYS D N 1
ATOM 11847 C CA . CYS D 1 385 ? -45.466 12.463 61.956 1.00 17.43 377 CYS D CA 1
ATOM 11848 C C . CYS D 1 385 ? -46.380 11.769 62.960 1.00 21.77 377 CYS D C 1
ATOM 11849 O O . CYS D 1 385 ? -45.988 10.771 63.571 1.00 21.91 377 CYS D O 1
ATOM 11852 N N . ALA D 1 386 ? -47.588 12.291 63.140 1.00 21.21 378 ALA D N 1
ATOM 11853 C CA . ALA D 1 386 ? -48.530 11.691 64.085 1.00 21.34 378 ALA D CA 1
ATOM 11854 C C . ALA D 1 386 ? -49.979 11.979 63.727 1.00 22.21 378 ALA D C 1
ATOM 11855 O O . ALA D 1 386 ? -50.295 13.034 63.169 1.00 19.16 378 ALA D O 1
ATOM 11857 N N . GLY D 1 387 ? -50.864 11.047 64.074 1.00 21.51 379 GLY D N 1
ATOM 11858 C CA . GLY D 1 387 ? -52.287 11.233 63.863 1.00 24.05 379 GLY D CA 1
ATOM 11859 C C . GLY D 1 387 ? -52.795 12.461 64.595 1.00 24.04 379 GLY D C 1
ATOM 11860 O O . GLY D 1 387 ? -52.189 12.897 65.587 1.00 21.02 379 GLY D O 1
ATOM 11861 N N . GLY D 1 388 ? -53.898 13.024 64.108 1.00 22.34 380 GLY D N 1
ATOM 11862 C CA . GLY D 1 388 ? -54.390 14.288 64.627 1.00 22.78 380 GLY D CA 1
ATOM 11863 C C . GLY D 1 388 ? -53.621 15.457 64.035 1.00 23.77 380 GLY D C 1
ATOM 11864 O O . GLY D 1 388 ? -53.748 16.586 64.505 1.00 21.90 380 GLY D O 1
ATOM 11865 N N . ALA D 1 389 ? -52.834 15.188 62.992 1.00 19.39 381 ALA D N 1
ATOM 11866 C CA . ALA D 1 389 ? -52.024 16.225 62.334 1.00 19.27 381 ALA D CA 1
ATOM 11867 C C . ALA D 1 389 ? -51.079 16.895 63.330 1.00 18.10 381 ALA D C 1
ATOM 11868 O O . ALA D 1 389 ? -51.151 18.106 63.571 1.00 22.05 381 ALA D O 1
ATOM 11870 N N . LEU D 1 390 ? -50.2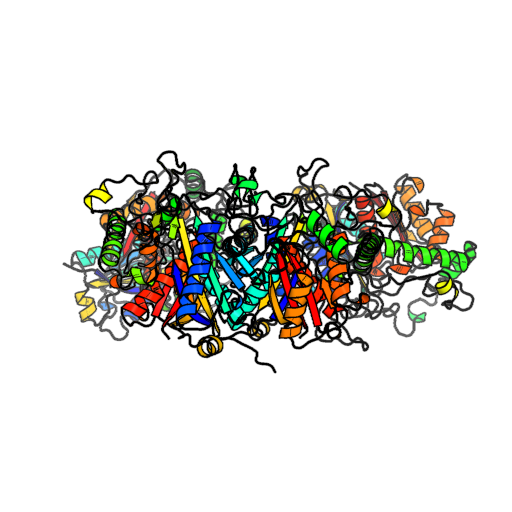05 16.080 63.905 1.00 15.59 382 LEU D N 1
ATOM 11871 C CA . LEU D 1 390 ? -49.215 16.524 64.885 1.00 17.09 382 LEU D CA 1
ATOM 11872 C C . LEU D 1 390 ? -47.841 16.040 64.476 1.00 20.07 382 LEU D C 1
ATOM 11873 O O . LEU D 1 390 ? -47.706 15.138 63.640 1.00 18.08 382 LEU D O 1
ATOM 11878 N N . SER D 1 391 ? -46.804 16.643 65.044 1.00 14.81 383 SER D N 1
ATOM 11879 C CA . SER D 1 391 ? -45.453 16.120 64.833 1.00 15.63 383 SER D CA 1
ATOM 11880 C C . SER D 1 391 ? -44.551 16.468 65.998 1.00 15.77 383 SER D C 1
ATOM 11881 O O . SER D 1 391 ? -44.554 17.607 66.451 1.00 16.69 383 SER D O 1
ATOM 11884 N N . THR D 1 392 ? -43.767 15.490 66.450 1.00 16.55 384 THR D N 1
ATOM 11885 C CA . THR D 1 392 ? -42.786 15.693 67.508 1.00 17.39 384 THR D CA 1
ATOM 11886 C C . THR D 1 392 ? -41.401 15.881 66.887 1.00 16.50 384 THR D C 1
ATOM 11887 O O . THR D 1 392 ? -41.079 15.275 65.854 1.00 16.62 384 THR D O 1
ATOM 11891 N N . GLY D 1 393 ? -40.582 16.716 67.522 1.00 15.61 385 GLY D N 1
ATOM 11892 C CA . GLY D 1 393 ? -39.199 16.884 67.102 1.00 12.60 385 GLY D CA 1
ATOM 11893 C C . GLY D 1 393 ? -38.311 17.027 68.319 1.00 16.36 385 GLY D C 1
ATOM 11894 O O . GLY D 1 393 ? -38.729 17.608 69.323 1.00 16.49 385 GLY D O 1
ATOM 11895 N N . THR D 1 394 ? -37.094 16.496 68.235 1.00 14.57 386 THR D N 1
ATOM 11896 C CA . THR D 1 394 ? -36.114 16.664 69.308 1.00 15.99 386 THR D CA 1
ATOM 11897 C C . THR D 1 394 ? -34.739 16.798 68.673 1.00 19.61 386 THR D C 1
ATOM 11898 O O . THR D 1 394 ? -34.433 16.095 67.704 1.00 18.47 386 THR D O 1
ATOM 11902 N N . ILE D 1 395 ? -33.905 17.690 69.204 1.00 15.50 387 ILE D N 1
ATOM 11903 C CA . ILE D 1 395 ? -32.480 17.645 68.863 1.00 14.81 387 ILE D CA 1
ATOM 11904 C C . ILE D 1 395 ? -31.777 17.237 70.146 1.00 16.64 387 ILE D C 1
ATOM 11905 O O . ILE D 1 395 ? -32.011 17.847 71.195 1.00 17.95 387 ILE D O 1
ATOM 11910 N N . ILE D 1 396 ? -30.961 16.183 70.089 1.00 16.37 388 ILE D N 1
ATOM 11911 C CA . ILE D 1 396 ? -30.169 15.798 71.255 1.00 18.73 388 ILE D CA 1
ATOM 11912 C C . ILE D 1 396 ? -28.694 15.988 70.955 1.00 19.59 388 ILE D C 1
ATOM 11913 O O . ILE D 1 396 ? -28.267 15.936 69.797 1.00 18.91 388 ILE D O 1
ATOM 11918 N N . GLU D 1 397 ? -27.920 16.182 72.009 1.00 18.29 389 GLU D N 1
ATOM 11919 C CA . GLU D 1 397 ? -26.486 16.409 71.885 1.00 18.52 389 GLU D CA 1
ATOM 11920 C C . GLU D 1 397 ? -25.759 15.477 72.845 1.00 24.61 389 GLU D C 1
ATOM 11921 O O . GLU D 1 397 ? -26.103 15.396 74.032 1.00 25.78 389 GLU D O 1
ATOM 11927 N N . ARG D 1 398 ? -24.753 14.765 72.353 1.00 21.55 390 ARG D N 1
ATOM 11928 C CA . ARG D 1 398 ? -23.940 13.954 73.258 1.00 23.38 390 ARG D CA 1
ATOM 11929 C C . ARG D 1 398 ? -23.141 14.785 74.254 1.00 32.27 390 ARG D C 1
ATOM 11930 O O . ARG D 1 398 ? -22.679 15.889 73.949 1.00 33.86 390 ARG D O 1
ATOM 11938 N N A ILE D 1 399 ? -22.988 14.235 75.455 0.30 46.57 391 ILE D N 1
ATOM 11939 N N B ILE D 1 399 ? -22.992 14.249 75.459 0.70 23.84 391 ILE D N 1
ATOM 11940 C CA A ILE D 1 399 ? -22.142 14.823 76.481 0.30 34.89 391 ILE D CA 1
ATOM 11941 C CA B ILE D 1 399 ? -22.164 14.869 76.478 0.70 35.28 391 ILE D CA 1
ATOM 11942 C C A ILE D 1 399 ? -20.876 13.979 76.594 0.30 38.53 391 ILE D C 1
ATOM 11943 C C B ILE D 1 399 ? -20.870 14.073 76.595 0.70 38.45 391 ILE D C 1
ATOM 11944 O O A ILE D 1 399 ? -19.887 14.398 77.190 0.30 38.37 391 ILE D O 1
ATOM 11945 O O B ILE D 1 399 ? -20.900 12.840 76.620 0.70 40.44 391 ILE D O 1
#

B-factor: mean 31.65, std 14.08, range [12.09, 156.23]

CATH classification: 3.40.47.10

GO terms:
  GO:0003988 acetyl-CoA C-acyltransferase activity (F, EXP)
  GO:0042802 identical protein binding (F, IPI)

Secondary structure (DSSP, 8-state):
--------EEEEEEEEPPPEETTSTTTTS-HHHHHHHHHHHHHHHHHTTSS--GGG--EEEEE-S--SGGGTTTHHHHHHHHTT--TT-EEEEEEBTBTHHHHHHHHHHHHHHTTS-SEEEEEEEEETTTS-TTTTT-S-GGGGS-TT-------HHHHHHHHHHHHT--HHHHHHHHHHHHHHHHHHHHTTTTTTTB--EEEEEE-TTS-EEEEEEEE-S-TT-----HHHHHHSPPSSTT-S--GGGBPPPEEEEEEEEEEEHHHHHHTTPPP-EEEEEEEEEE--TTTSS-THHHHHHHHHHHHT--GGG-SEEEE--SBHHHHHHHHHHH---GGGBSTT--HHHH---HHHHHHHHHHHHHHHHHHHT--EEEEEEEETTTEEEEEEEEE-/----EEEEEEEE---EETTSTTTTS-HHHHHHHHHHHHHHHHHTTS---GGG--EEEEE-S--SGGGTTTHHHHHHHHTT--TT-EEEEEEBTBTHHHHHHHHHHHHHHTTS-SEEEEEEEEETTTS-TTTTT-S-GGGGS-TT-------HHHHHHHHHHHHT--HHHHHHHHHHHHHHHHHHHHHTTTTTTB--EEEEEE-SSS-EEEEEEEE-S-TT-----HHHHHTPPPSSTT----GGGBPPPEEEEEEEEEEEHHHHHHHT----EEEEEEEEEE--TTTSS-THHHHHHHHHHHHT--GGG-SEEEE--SBHHHHHHHHHHH---GGGBSTT--HHHH---HHHHHHHHHHHHHHHHHHHT--EEEEEEEETTTEEEEEEEEE-/---EEEEEEEE---EETTSTTTTS-HHHHHHHHHHHHHHHHHTTSS--GGG--EEEEE-S--SGGG-S-HHHHHHHHTT--TTSEEEEE-BTBTHHHHHHHHHHHHHHTTS-SEEEEEEEEETTTS-TTTTS-S-GGGGS-TT-------HHHHHHHHHHHHT--HHHHHHHHHHHHHHHHHHHHHTTTTTTB--EEEEEE-SS--EEEEEEEE-S-TT-----HHHHHTSPPSSTT-S--GGGBPPPEEEEEEEEEEEHHHHHHTTPPP-EEEEEEEEEE--TTTSS-THHHHHHHHHHHHT--GGG-SEEEE--SBHHHHHHHHHHH---GGGBSTT--HHHH---HHHHHHHHHHHHHHHHHHHT--EEEEEEEETTTEEEEEEEEE-/---EEEEEEEEPPPEETTSTTTTS-HHHHHHHHHHHHHHHHHTTSS--GGG--EEEEE-S--SGGG-S-HHHHHHHHTT--TT-EEEEE-BTBTHHHHHHHHHHHHHHTTS-SEEEEEEEEETTTS-TTTT----HHHHHHHHHHHHT--HHHHHHHHHHHHHHHHHHHHHTTTTTTB--EEEEEE-TTS-EEEEEEEE-S-TT-----HHHHHHSPPSSTT-S--GGGBPPPEEEEEEEEEEEHHHHHHTTPPP-EEEEEEEEEE--TTTSS-THHHHHHHHHHHHT--GGG-SEEEE--SBHHHHHHHHHHH---GGGBSTT--HHHH---HHHHHHHHHHHHHHHHHHHT--EEEEEEEETTTEEEEEEEEE-

Radius of gyration: 38.02 Å; Cα contacts (8 Å, |Δi|>4): 4359; chains: 4; bounding box: 87×109×105 Å

InterPro domains:
  IPR002155 Thiolase [PIRSF000429] (3-391)
  IPR002155 Thiolase [TIGR01930] (6-389)
  IPR002155 Thiolase [cd00751] (5-390)
  IPR016039 Thiolase-like [G3DSA:3.40.47.10] (5-274)
  IPR016039 Thiolase-like [G3DSA:3.40.47.10] (129-384)
  IPR016039 Thiolase-like [SSF53901] (5-268)
  IPR016039 Thiolase-like [SSF53901] (269-390)
  IPR020613 Thiolase, conserved site [PS00737] (337-353)
  IPR020616 Thiolase, N-terminal [PF00108] (5-260)
  IPR020617 Thiolase, C-terminal [PF02803] (269-390)

Nearest PDB structures (foldseek):
  4ubv-assembly1_B  TM=9.992E-01  e=1.041E-86  Mycobacterium tuberculosis H37Rv
  4ubu-assembly1_G  TM=1.001E+00  e=1.049E-85  Mycobacterium tuberculosis H37Rv
  4ubt-assembly3_D  TM=9.991E-01  e=3.039E-84  Mycobacterium tuberculosis H37Rv
  4ubw-assembly1_A  TM=9.924E-01  e=2.092E-81  Mycobacterium tuberculosis H37Rv
  5onc-assembly1_A  TM=9.212E-01  e=3.357E-71  Mycobacterium tuberculosis H37Rv

Solvent-accessible surface area: 55230 Å² total; per-residue (Å²): 215,77,149,62,96,62,8,144,25,0,0,1,17,0,0,0,1,0,2,1,81,137,66,16,114,2,4,13,14,14,0,1,54,1,0,0,36,0,0,91,19,0,7,74,57,0,27,142,131,26,71,10,104,4,18,56,1,40,2,0,0,0,0,0,10,2,7,45,8,24,1,4,48,2,0,0,0,19,0,0,9,28,32,66,19,30,77,91,1,0,0,0,0,0,2,0,20,14,0,0,0,0,0,0,0,0,1,0,3,0,0,0,5,33,22,3,4,62,5,0,0,0,0,0,0,0,3,10,29,92,6,33,84,23,37,6,7,17,147,68,154,85,115,27,84,6,176,66,38,121,48,80,25,9,73,64,69,74,0,0,20,52,0,4,101,8,27,7,9,40,63,122,50,0,4,80,21,0,19,55,4,9,123,30,0,58,109,0,29,93,104,24,28,0,94,101,3,16,13,67,8,110,1,40,42,44,60,173,127,71,104,87,81,64,80,171,138,87,12,95,128,7,39,3,44,174,153,26,62,76,80,35,8,46,153,70,173,37,74,54,178,70,11,30,6,0,82,15,0,8,29,27,81,1,1,0,0,0,0,0,0,1,0,18,37,68,31,0,138,90,56,52,6,100,6,46,0,71,34,49,6,7,2,2,12,4,2,44,14,85,14,16,11,4,0,1,16,61,0,0,48,51,0,15,132,73,24,70,40,151,33,52,69,2,36,5,2,1,1,2,2,8,10,0,0,0,0,26,0,0,15,110,64,32,139,20,74,63,112,84,2,4,14,4,1,2,0,4,0,1,1,11,0,16,0,1,0,0,0,0,3,1,0,1,0,0,4,4,0,48,100,50,115,59,61,24,0,0,0,0,0,2,1,20,17,0,0,0,0,0,0,0,0,59,74,79,146,106,7,42,23,0,0,5,16,0,0,0,1,0,2,2,82,136,73,9,99,2,9,19,6,12,0,0,54,1,0,0,42,2,0,88,20,0,6,70,51,3,24,107,107,24,53,6,129,13,28,52,1,39,2,0,0,0,0,0,11,2,5,44,8,26,0,4,45,1,0,0,1,21,0,1,10,27,31,66,20,44,74,94,1,0,1,0,0,0,2,0,21,13,0,0,0,0,0,0,0,0,1,0,2,0,0,0,3,31,20,3,3,61,4,0,0,0,0,0,0,1,2,9,28,95,5,33,86,24,37,5,6,14,145,69,154,89,111,28,90,4,189,72,39,132,47,79,26,8,71,64,64,74,0,0,15,56,0,3,155,84,63,56,10,67,63,125,40,0,6,77,22,0,52,47,4,16,119,27,0,76,69,0,10,27,99,11,27,0,24,75,1,16,19,63,8,45,0,28,37,46,49,178,135,72,114,91,70,71,115,112,102,66,2,42,25,7,39,3,36,188,168,32,73,80,82,36,9,48,156,68,175,38,76,57,189,70,12,29,4,0,81,13,0,8,31,27,80,1,1,0,1,0,0,0,0,1,0,19,31,61,34,0,167,92,50,54,23,97,22,44,0,68,26,37,5,6,2,1,13,3,2,54,15,101,45,16,10,3,0,0,18,60,0,0,48,53,0,16,144,80,23,71,45,159,34,52,65,1,33,6,4,1,2,2,2,10,10,0,0,0,0,24,0,0,14,110,64,31,142,20,75,64,111,82,3,4,10,3,0,3,0,4,0,1,1,11,0,16,0,0,0,0,0,1,3,2,0,0,0,0,3,4,0,46,100,49,114,59,57,25,0,0,0,0,0,2,1,19,17,0,0,0,0,0,0,0,1,57,68,94,191,16,156,27,2,0,2,26,0,0,0,1,0,2,1,82,141,68,8,102,2,14,22,6,62,0,8,68,1,0,0,39,0,0,89,21,0,6,68,58,1,26,111,109,26,63,9,88,12,21,40,0,71,53,0,10,0,0,0,9,1,60,111,43,42,0,30,128,53,0,0,67,57,0,1,74,71,30,65,17,44,134,134,2,30,20,66,23,25,80,13,60,13,0,0,0,0,34,0,0,4,67,0,6,34,52,1,48,73,28,61,7,62,5,0,0,0,0,0,0,1,2,10,29,101,6,32,83,23,37,82,16,45,149,72,146,87,134,99,100,73,183,102,105,130,84,80,37,8,71,65,69,69,0,0,36,55,0,4,182,83,61,50,10,68,60,130,45,0,4,78,22,0,50,49,3,16,124,23,0,73,69,0,9,25,101,13,26,0,21,77,1,17,14,59,6,57,0,17,29,36,74,183,142,70,98,89,72,75,100,84,66,81,6,45,26,7,37,3,33,186,167,31,72,74,72,32,8,49,126,70,169,52,72,60,183,76,12,27,5,0,80,15,0,9,30,27,81,1,1,0,0,0,0,0,0,2,0,16,38,70,36,0,139,93,55,55,14,96,5,46,0,101,37,51,5,59,8,62,21,52,15,61,58,103,45,16,11,2,0,1,18,61,0,0,49,92,0,15,138,124,24,70,39,159,31,54,70,2,33,6,3,2,2,2,2,10,10,0,0,1,0,23,0,0,14,108,64,32,142,22,76,63,111,86,3,4,10,3,0,3,0,4,0,1,0,10,0,15,0,0,0,0,0,0,3,2,0,1,0,0,3,4,0,49,100,48,112,62,48,21,0,0,0,0,0,2,1,19,50,6,50,0,0,0,1,0,1,58,75,72,180,15,133,21,0,0,2,31,1,0,0,0,0,2,1,83,138,70,13,80,2,4,12,5,63,0,6,66,1,0,0,38,0,0,91,20,0,7,74,56,1,25,119,177,25,36,2,123,15,30,51,1,73,53,0,10,0,0,0,8,1,61,109,42,46,0,28,128,52,0,0,65,55,0,0,78,74,32,65,18,44,139,131,2,31,20,64,22,25,81,13,64,14,0,0,0,0,36,0,0,4,66,0,5,33,51,1,45,58,42,60,6,62,5,0,0,0,0,0,0,0,2,9,28,90,7,32,92,47,40,83,124,132,22,85,71,60,68,0,0,32,68,0,4,178,84,62,52,9,68,62,103,42,0,5,80,20,0,52,48,3,12,120,28,0,77,71,0,48,91,103,24,26,0,94,99,2,14,9,70,7,90,0,30,22,43,55,157,149,73,99,90,79,76,95,136,64,96,7,97,112,5,39,4,38,160,149,30,82,72,78,33,9,48,111,67,166,36,75,55,180,79,14,27,4,0,79,15,0,7,31,26,86,1,1,0,1,0,0,0,0,0,0,16,36,72,32,0,137,90,49,55,18,98,5,41,0,60,34,52,4,64,7,62,22,50,15,61,81,127,45,16,10,2,0,0,16,59,0,0,48,88,0,15,140,125,23,71,41,106,19,8,47,2,34,5,4,1,1,1,2,10,11,0,0,0,0,23,0,0,13,108,65,35,66,11,8,64,87,30,3,3,9,3,0,2,0,4,0,0,0,13,0,16,0,1,0,0,0,1,2,2,0,0,0,0,8,5,0,50,99,47,114,56,58,21,0,0,0,0,0,2,1,20,45,6,50,0,0,0,0,0,0,63,76,84

Foldseek 3Di:
DDDADFFFKFFQFKAKAAWAFQLGDALQDQQLQQALVQLQVRQVVQVVQFVGHLVLAAEEEEEDAQCDDSNHDQSQLSSVVVNVGDNNHYYGYDHPFLLQLQVLVVVVSVCRGRVNHFKYKRKYWFSCNHGNPPNSPDPPPVVVDDPPDDAQFDDPLVLLQVLCVVQVNALLNLLVVLQVQLVLQVVCVVVCLNVRRHDWDWHFDADPVRHGPPDIDTDTHQHQHDDDDSVNSVPFDAPDDVGSFGLSFAFGAITIMMMTMMGRCVVCVVRSGDRWKGWLFKDKFFARRNSQFLCLLVQVVVRCVSNVHALALAQAEEEARRGSSSVVSSCVRRVHPCCRYSSNHHRSRRHDSRRGVSSVSVSSQSSVCVVVVHFWYKYKGGGGPRMMIITIMTTD/DFFAKFFQWKAKAFWAFQLGDALQDQQLQQQLQQLVVRQVVQVPPWVGDLVLAAEEEEEAAQCDDSNPDQSQLSSVVVNVGDNNHYYGYDDPWLQRLQVLVVVVSVCRRVVVHFKYKRKYWFSCNVPNPPNNCDDDNVPNDDPPDDAQFDPPQVLLQVLCVVVVNALLNLLVVLQVLLVLQVVCVVVVLNVRRYDWDWHFDADPVSHGPPDIDTDTHQHQHDDDDSVRSVPFDRPDVVGSFGLSFAFGAITIMMMIMMGRQVVCVVRVTDRWKHFLFKDKFFARSNSQFLCLLVQVVVRCVSNVHALALAQAEEEARRGSSSVVSSCVRRVHPCCRYSSNHHRSRRHDSRRGVSSVSVSSQSSVCVVVVHFKYKYKYGGGPRMMIITIMTTD/DFFKFFQFKAKAFWAFQLGDFLQDQQLQQQLVQLQVRQVVQVPPFVGHLVLAAEEEFEAAQCDDSNHDQSQLSSVVVNVGDNNHYYGYDHPFLQQQQVQVVVVSVCRVVVNHFKYKGKYWFSCNVPNPPNNQDDDNVVVDDPVDDFQFDPPQVLLQVLCVVQVNALLNLLVVLQVLLVLQVVCVVVCLNVRRHDWDWHFDADPVSDGPVDIDTDTHQPLHDDDDSVNSVPFDDDDVPGSFGLSFAFGAITIMMMIMMGRCVVCVVRVTDRWKGFLFKDKFFARRNSQFLCLLVQVVVRCVSNVHALALAQAEEEARRGSSSVVSSCVRRVHDCCRYSSNHHRSRRHDSSRGVSSVSVSSQSSVCVVVVHFKYKYKYGGGPRMMIITIMTTD/DFFKFFQFKAKAAWAFQLGDALQPQQLQQALVQLQVRQVVQPVVWQGHLVLAAEEEFEDAQCDDSNHDQSQLSSVVVNVGDNNHYYGYDHPWLCRLQVQVVVVSVCRVVVVHFKYKGKFWFSCNHRNPCNNPLPPPLVLLQVLCVVVVNALLNLLVVLQVLLVLQVVCVVVVLCVRRHDWDWHFDADDVGHGPRDIDTHTHFHLHDDDDSVRSVPFAAPDHVGRFGLSFAFGAIGMMMMIMMGRVVVCVVRVTDRWKGWLFKDKFFADSNSQFLCLLVQVVVRCVSNVHALALAQAEEEARRGSSSVVSSCVNRVHDVCRYSSNHHRSRRHDSRRGVSSVRVSSRSSVCVVVVHFKYKYKYGGGVRMMIITIMTTD

Organism: Mycobacterium tuberculosis (strain ATCC 25618 / H37Rv) (NCBI:txid83332)